Protein 6W9N (pdb70)

InterPro domains:
  IPR000306 FYVE zinc finger [PF01363] (3450-3514)
  IPR000306 FYVE zinc finger [SM00064] (3446-3515)
  IPR000409 BEACH domain [PF02138] (2696-2976)
  IPR000409 BEACH domain [PS50197] (2683-2976)
  IPR000409 BEACH domain [SM01026] (2695-2976)
  IPR000409 BEACH domain [cd06071] (2695-2976)
  IPR001680 WD40 repeat [PF00400] (3121-3155)
  IPR001680 WD40 repeat [PF00400] (3204-3244)
  IPR001680 WD40 repeat [PS50082] (3123-3164)
  IPR001680 WD40 repeat [SM00320] (3072-3106)
  IPR001680 WD40 repeat [SM00320] (3116-3155)
  IPR001680 WD40 repeat [SM00320] (3158-3196)
  IPR001680 WD40 repeat [SM00320] (3201-3245)
  IPR001680 WD40 repeat [SM00320] (3399-3438)
  IPR011011 Zinc finger, FYVE/PHD-type [SSF57903] (3449-3517)
  IPR011989 Armadillo-like helical [G3DSA:1.25.10.10] (461-939)
  IPR011993 PH-like domain superfamily [G3DSA:2.30.29.30] (2535-2654)
  IPR013083 Zinc finger, RING/FYVE/PHD-type [G3DSA:3.30.40.10] (3441-3523)
  IPR013320 Concanavalin A-like lectin/glucanase domain superfamily [SSF49899] (1091-1286)
  IPR015943 WD40/YVTN repeat-like-containing domain superfamily [G3DSA:2.130.10.10] (3040-3326)

Foldseek 3Di:
DPDDDDDPQPVHDPPPACAAPVVRHRADPVWDWFAAPVPGTIHTCVFAVDWQFQVVNVTHGIGDHGVVRVVVVVVVVD

Structure (mmCIF, N/CA/C/O backbone):
data_6W9N
#
_entry.id   6W9N
#
loop_
_entity.id
_entity.type
_entity.pdbx_description
1 polymer 'WD repeat and FYVE domain-containing protein 3'
2 non-polymer 'ZINC ION'
#
loop_
_atom_site.group_PDB
_atom_site.id
_atom_site.type_symbol
_atom_site.label_atom_id
_atom_site.label_alt_id
_atom_site.label_comp_id
_atom_site.label_asym_id
_atom_site.label_entity_id
_atom_site.label_seq_id
_atom_site.pdbx_PDB_ins_code
_atom_site.Cartn_x
_atom_site.Cartn_y
_atom_site.Cartn_z
_atom_site.occupancy
_atom_site.B_iso_or_equiv
_atom_site.auth_seq_id
_atom_site.auth_comp_id
_atom_site.auth_asym_id
_atom_site.auth_atom_id
_atom_site.pdbx_PDB_model_num
ATOM 1 N N . SER A 1 1 ? 1.329 0.000 0.000 1.00 0.00 1 SER A N 1
ATOM 2 C CA . SER A 1 1 ? 2.094 0.002 -1.242 1.00 0.00 1 SER A CA 1
ATOM 3 C C . SER A 1 1 ? 1.756 1.227 -2.086 1.00 0.00 1 SER A C 1
ATOM 4 O O . SER A 1 1 ? 0.839 1.196 -2.905 1.00 0.00 1 SER A O 1
ATOM 12 N N . ASN A 1 2 ? 2.505 2.305 -1.879 1.00 0.00 2 ASN A N 1
ATOM 13 C CA . ASN A 1 2 ? 2.286 3.542 -2.620 1.00 0.00 2 ASN A CA 1
ATOM 14 C C . ASN A 1 2 ? 3.575 4.013 -3.286 1.00 0.00 2 ASN A C 1
ATOM 15 O O . ASN A 1 2 ? 4.576 3.298 -3.299 1.00 0.00 2 ASN A O 1
ATOM 26 N N . ALA A 1 3 ? 3.542 5.221 -3.838 1.00 0.00 3 ALA A N 1
ATOM 27 C CA . ALA A 1 3 ? 4.707 5.789 -4.504 1.00 0.00 3 ALA A CA 1
ATOM 28 C C . ALA A 1 3 ? 4.652 7.313 -4.503 1.00 0.00 3 ALA A C 1
ATOM 29 O O . ALA A 1 3 ? 3.589 7.905 -4.324 1.00 0.00 3 ALA A O 1
ATOM 36 N N . GLY A 1 4 ? 5.806 7.942 -4.703 1.00 0.00 4 GLY A N 1
ATOM 37 C CA . GLY A 1 4 ? 5.867 9.392 -4.720 1.00 0.00 4 GLY A CA 1
ATOM 38 C C . GLY A 1 4 ? 5.595 9.968 -6.095 1.00 0.00 4 GLY A C 1
ATOM 39 O O . GLY A 1 4 ? 4.868 9.374 -6.891 1.00 0.00 4 GLY A O 1
ATOM 43 N N . ARG A 1 5 ? 6.179 11.129 -6.375 1.00 0.00 5 ARG A N 1
ATOM 44 C CA . ARG A 1 5 ? 5.993 11.786 -7.663 1.00 0.00 5 ARG A CA 1
ATOM 45 C C . ARG A 1 5 ? 6.907 13.002 -7.790 1.00 0.00 5 ARG A C 1
ATOM 46 O O . ARG A 1 5 ? 7.135 13.723 -6.819 1.00 0.00 5 ARG A O 1
ATOM 67 N N . SER A 1 6 ? 7.428 13.221 -8.993 1.00 0.00 6 SER A N 1
ATOM 68 C CA . SER A 1 6 ? 8.320 14.346 -9.246 1.00 0.00 6 SER A CA 1
ATOM 69 C C . SER A 1 6 ? 8.704 14.414 -10.721 1.00 0.00 6 SER A C 1
ATOM 70 O O . SER A 1 6 ? 8.205 13.643 -11.540 1.00 0.00 6 SER A O 1
ATOM 78 N N . ALA A 1 7 ? 9.594 15.344 -11.052 1.00 0.00 7 ALA A N 1
ATOM 79 C CA . ALA A 1 7 ? 10.047 15.513 -12.427 1.00 0.00 7 ALA A CA 1
ATOM 80 C C . ALA A 1 7 ? 11.562 15.373 -12.527 1.00 0.00 7 ALA A C 1
ATOM 81 O O . ALA A 1 7 ? 12.229 15.027 -11.552 1.00 0.00 7 ALA A O 1
ATOM 88 N N . ALA A 1 8 ? 12.100 15.644 -13.712 1.00 0.00 8 ALA A N 1
ATOM 89 C CA . ALA A 1 8 ? 13.537 15.550 -13.939 1.00 0.00 8 ALA A CA 1
ATOM 90 C C . ALA A 1 8 ? 14.158 16.933 -14.104 1.00 0.00 8 ALA A C 1
ATOM 91 O O . ALA A 1 8 ? 15.373 17.095 -13.990 1.00 0.00 8 ALA A O 1
ATOM 98 N N . ASP A 1 9 ? 13.318 17.926 -14.372 1.00 0.00 9 ASP A N 1
ATOM 99 C CA . ASP A 1 9 ? 13.785 19.295 -14.553 1.00 0.00 9 ASP A CA 1
ATOM 100 C C . ASP A 1 9 ? 12.892 20.278 -13.801 1.00 0.00 9 ASP A C 1
ATOM 101 O O . ASP A 1 9 ? 12.015 20.911 -14.390 1.00 0.00 9 ASP A O 1
ATOM 110 N N . HIS A 1 10 ? 13.119 20.398 -12.497 1.00 0.00 10 HIS A N 1
ATOM 111 C CA . HIS A 1 10 ? 12.334 21.303 -11.665 1.00 0.00 10 HIS A CA 1
ATOM 112 C C . HIS A 1 10 ? 13.132 21.747 -10.442 1.00 0.00 10 HIS A C 1
ATOM 113 O O . HIS A 1 10 ? 13.182 21.044 -9.433 1.00 0.00 10 HIS A O 1
ATOM 127 N N . TRP A 1 11 ? 13.756 22.915 -10.541 1.00 0.00 11 TRP A N 1
ATOM 128 C CA . TRP A 1 11 ? 14.552 23.451 -9.443 1.00 0.00 11 TRP A CA 1
ATOM 129 C C . TRP 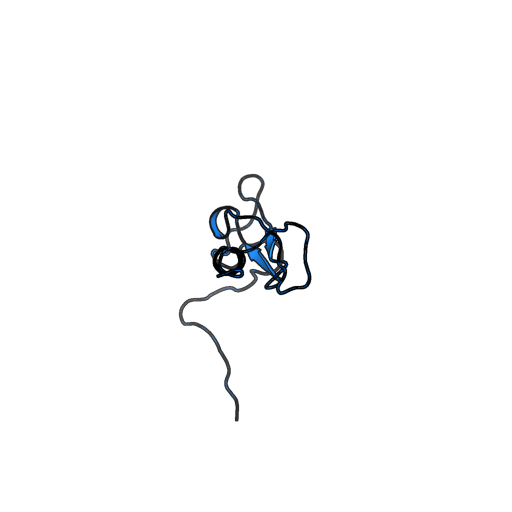A 1 11 ? 13.762 24.490 -8.654 1.00 0.00 11 TRP A C 1
ATOM 130 O O . TRP A 1 11 ? 14.337 25.406 -8.066 1.00 0.00 11 TRP A O 1
ATOM 151 N N . VAL A 1 12 ? 12.442 24.341 -8.646 1.00 0.00 12 VAL A N 1
ATOM 152 C CA . VAL A 1 12 ? 11.573 25.266 -7.927 1.00 0.00 12 VAL A CA 1
ATOM 153 C C . VAL A 1 12 ? 10.120 24.807 -7.978 1.00 0.00 12 VAL A C 1
ATOM 154 O O . VAL A 1 12 ? 9.739 24.009 -8.834 1.00 0.00 12 VAL A O 1
ATOM 167 N N . LYS A 1 13 ? 9.312 25.317 -7.054 1.00 0.00 13 LYS A N 1
ATOM 168 C CA . LYS A 1 13 ? 7.899 24.962 -6.993 1.00 0.00 13 LYS A CA 1
ATOM 169 C C . LYS A 1 13 ? 7.159 25.846 -5.994 1.00 0.00 13 LYS A C 1
ATOM 170 O O . LYS A 1 13 ? 7.269 25.657 -4.783 1.00 0.00 13 LYS A O 1
ATOM 189 N N . ASP A 1 14 ? 6.405 26.811 -6.511 1.00 0.00 14 ASP A N 1
ATOM 190 C CA . ASP A 1 14 ? 5.644 27.722 -5.664 1.00 0.00 14 ASP A CA 1
ATOM 191 C C . ASP A 1 14 ? 4.497 28.357 -6.443 1.00 0.00 14 ASP A C 1
ATOM 192 O O . ASP A 1 14 ? 4.036 29.448 -6.108 1.00 0.00 14 ASP A O 1
ATOM 201 N N . GLU A 1 15 ? 4.041 27.667 -7.483 1.00 0.00 15 GLU A N 1
ATOM 202 C CA . GLU A 1 15 ? 2.948 28.165 -8.310 1.00 0.00 15 GLU A CA 1
ATOM 203 C C . GLU A 1 15 ? 1.606 27.981 -7.608 1.00 0.00 15 GLU A C 1
ATOM 204 O O . GLU A 1 15 ? 0.754 27.219 -8.063 1.00 0.00 15 GLU A O 1
ATOM 216 N N . GLY A 1 16 ? 1.426 28.684 -6.494 1.00 0.00 16 GLY A N 1
ATOM 217 C CA . GLY A 1 16 ? 0.187 28.584 -5.745 1.00 0.00 16 GLY A CA 1
ATOM 218 C C . GLY A 1 16 ? -0.085 29.817 -4.907 1.00 0.00 16 GLY A C 1
ATOM 219 O O . GLY A 1 16 ? -0.010 29.771 -3.680 1.00 0.00 16 GLY A O 1
ATOM 223 N N . GLY A 1 17 ? -0.401 30.925 -5.571 1.00 0.00 17 GLY A N 1
ATOM 224 C CA . GLY A 1 17 ? -0.678 32.161 -4.863 1.00 0.00 17 GLY A CA 1
ATOM 225 C C . GLY A 1 17 ? -0.852 33.340 -5.800 1.00 0.00 17 GLY A C 1
ATOM 226 O O . GLY A 1 17 ? -1.787 34.126 -5.653 1.00 0.00 17 GLY A O 1
ATOM 230 N N . ASP A 1 18 ? 0.053 33.464 -6.765 1.00 0.00 18 ASP A N 1
ATOM 231 C CA . ASP A 1 18 ? -0.004 34.556 -7.730 1.00 0.00 18 ASP A CA 1
ATOM 232 C C . ASP A 1 18 ? 0.785 34.211 -8.989 1.00 0.00 18 ASP A C 1
ATOM 233 O O . ASP A 1 18 ? 1.440 35.071 -9.579 1.00 0.00 18 ASP A O 1
ATOM 242 N N . SER A 1 19 ? 0.719 32.947 -9.395 1.00 0.00 19 SER A N 1
ATOM 243 C CA . SER A 1 19 ? 1.432 32.487 -10.581 1.00 0.00 19 SER A CA 1
ATOM 244 C C . SER A 1 19 ? 0.610 31.450 -11.341 1.00 0.00 19 SER A C 1
ATOM 245 O O . SER A 1 19 ? -0.016 30.575 -10.741 1.00 0.00 19 SER A O 1
ATOM 253 N N . CYS A 1 20 ? 0.615 31.556 -12.665 1.00 0.00 20 CYS A N 1
ATOM 254 C CA . CYS A 1 20 ? -0.130 30.630 -13.509 1.00 0.00 20 CYS A CA 1
ATOM 255 C C . CYS A 1 20 ? 0.201 29.183 -13.154 1.00 0.00 20 CYS A C 1
ATOM 256 O O . CYS A 1 20 ? 1.275 28.893 -12.626 1.00 0.00 20 CYS A O 1
ATOM 263 N N . SER A 1 21 ? -0.728 28.279 -13.449 1.00 0.00 21 SER A N 1
ATOM 264 C CA . SER A 1 21 ? -0.536 26.863 -13.158 1.00 0.00 21 SER A CA 1
ATOM 265 C C . SER A 1 21 ? -0.015 26.122 -14.386 1.00 0.00 21 SER A C 1
ATOM 266 O O . SER A 1 21 ? 0.742 25.160 -14.269 1.00 0.00 21 SER A O 1
ATOM 274 N N . GLY A 1 22 ? -0.429 26.579 -15.564 1.00 0.00 22 GLY A N 1
ATOM 275 C CA . GLY A 1 22 ? 0.005 25.948 -16.797 1.00 0.00 22 GLY A CA 1
ATOM 276 C C . GLY A 1 22 ? 1.147 26.693 -17.459 1.00 0.00 22 GLY A C 1
ATOM 277 O O . GLY A 1 22 ? 1.560 26.354 -18.569 1.00 0.00 22 GLY A O 1
ATOM 281 N N . CYS A 1 23 ? 1.658 27.714 -16.779 1.00 0.00 23 CYS A N 1
ATOM 282 C CA . CYS A 1 23 ? 2.758 28.512 -17.308 1.00 0.00 23 CYS A CA 1
ATOM 283 C C . CYS A 1 23 ? 3.677 28.984 -16.185 1.00 0.00 23 CYS A C 1
ATOM 284 O O . CYS A 1 23 ? 4.877 29.170 -16.387 1.00 0.00 23 CYS A O 1
ATOM 291 N N . SER A 1 24 ? 3.104 29.175 -15.001 1.00 0.00 24 SER A N 1
ATOM 292 C CA . SER A 1 24 ? 3.870 29.629 -13.846 1.00 0.00 24 SER A CA 1
ATOM 293 C C . SER A 1 24 ? 4.290 31.087 -14.011 1.00 0.00 24 SER A C 1
ATOM 294 O O . SER A 1 24 ? 5.097 31.604 -13.238 1.00 0.00 24 SER A O 1
ATOM 302 N N . VAL A 1 25 ? 3.737 31.744 -15.025 1.00 0.00 25 VAL A N 1
ATOM 303 C CA . VAL A 1 25 ? 4.052 33.142 -15.292 1.00 0.00 25 VAL A CA 1
ATOM 304 C C . VAL A 1 25 ? 3.530 34.045 -14.180 1.00 0.00 25 VAL A C 1
ATOM 305 O O . VAL A 1 25 ? 2.323 34.138 -13.956 1.00 0.00 25 VAL A O 1
ATOM 318 N N . ARG A 1 26 ? 4.448 34.711 -13.487 1.00 0.00 26 ARG A N 1
ATOM 319 C CA . ARG A 1 26 ? 4.081 35.607 -12.397 1.00 0.00 26 ARG A CA 1
ATOM 320 C C . ARG A 1 26 ? 3.103 36.675 -12.877 1.00 0.00 26 ARG A C 1
ATOM 321 O O . ARG A 1 26 ? 3.464 37.558 -13.655 1.00 0.00 26 ARG A O 1
ATOM 342 N N . PHE A 1 27 ? 1.863 36.587 -12.408 1.00 0.00 27 PHE A N 1
ATOM 343 C CA . PHE A 1 27 ? 0.832 37.545 -12.790 1.00 0.00 27 PHE A CA 1
ATOM 344 C C . PHE A 1 27 ? 1.284 38.974 -12.505 1.00 0.00 27 PHE A C 1
ATOM 345 O O . PHE A 1 27 ? 2.070 39.217 -11.590 1.00 0.00 27 PHE A O 1
ATOM 362 N N . SER A 1 28 ? 0.781 39.916 -13.297 1.00 0.00 28 SER A N 1
ATOM 363 C CA . SER A 1 28 ? 1.136 41.321 -13.133 1.00 0.00 28 SER A CA 1
ATOM 364 C C . SER A 1 28 ? 0.102 42.224 -13.799 1.00 0.00 28 SER A C 1
ATOM 365 O O . SER A 1 28 ? -0.952 41.761 -14.239 1.00 0.00 28 SER A O 1
ATOM 373 N N . LEU A 1 29 ? 0.410 43.514 -13.869 1.00 0.00 29 LEU A N 1
ATOM 374 C CA . LEU A 1 29 ? -0.492 44.484 -14.481 1.00 0.00 29 LEU A CA 1
ATOM 375 C C . LEU A 1 29 ? -0.745 44.143 -15.946 1.00 0.00 29 LEU A C 1
ATOM 376 O O . LEU A 1 29 ? -1.757 44.543 -16.523 1.00 0.00 29 LEU A O 1
ATOM 392 N N . THR A 1 30 ? 0.181 43.400 -16.544 1.00 0.00 30 THR A N 1
ATOM 393 C CA . THR A 1 30 ? 0.059 43.005 -17.941 1.00 0.00 30 THR A CA 1
ATOM 394 C C . THR A 1 30 ? -0.497 41.591 -18.066 1.00 0.00 30 THR A C 1
ATOM 395 O O . THR A 1 30 ? -1.052 41.222 -19.100 1.00 0.00 30 THR A O 1
ATOM 406 N N . GLU A 1 31 ? -0.345 40.804 -17.005 1.00 0.00 31 GLU A N 1
ATOM 407 C CA . GLU A 1 31 ? -0.833 39.430 -16.997 1.00 0.00 31 GLU A CA 1
ATOM 408 C C . GLU A 1 31 ? -1.997 39.272 -16.022 1.00 0.00 31 GLU A C 1
ATOM 409 O O . GLU A 1 31 ? -1.814 39.334 -14.806 1.00 0.00 31 GLU A O 1
ATOM 421 N N . ARG A 1 32 ? -3.192 39.067 -16.565 1.00 0.00 32 ARG A N 1
ATOM 422 C CA . ARG A 1 32 ? -4.386 38.901 -15.745 1.00 0.00 32 ARG A CA 1
ATOM 423 C C . ARG A 1 32 ? -4.397 37.532 -15.072 1.00 0.00 32 ARG A C 1
ATOM 424 O O . ARG A 1 32 ? -3.898 36.553 -15.626 1.00 0.00 32 ARG A O 1
ATOM 445 N N . ARG A 1 33 ? -4.969 37.471 -13.873 1.00 0.00 33 ARG A N 1
ATOM 446 C CA . ARG A 1 33 ? -5.043 36.223 -13.124 1.00 0.00 33 ARG A CA 1
ATOM 447 C C . ARG A 1 33 ? -6.495 35.822 -12.878 1.00 0.00 33 ARG A C 1
ATOM 448 O O . ARG A 1 33 ? -7.390 36.669 -12.863 1.00 0.00 33 ARG A O 1
ATOM 469 N N . HIS A 1 34 ? -6.722 34.527 -12.687 1.00 0.00 34 HIS A N 1
ATOM 470 C CA . HIS A 1 34 ? -8.065 34.014 -12.441 1.00 0.00 34 HIS A CA 1
ATOM 471 C C . HIS A 1 34 ? -8.010 32.601 -11.866 1.00 0.00 34 HIS A C 1
ATOM 472 O O . HIS A 1 34 ? -7.400 31.705 -12.450 1.00 0.00 34 HIS A O 1
ATOM 486 N N . HIS A 1 35 ? -8.652 32.410 -10.717 1.00 0.00 35 HIS A N 1
ATOM 487 C CA . HIS A 1 35 ? -8.676 31.107 -10.063 1.00 0.00 35 HIS A CA 1
ATOM 488 C C . HIS A 1 35 ? -9.862 30.278 -10.546 1.00 0.00 35 HIS A C 1
ATOM 489 O O . HIS A 1 35 ? -11.016 30.604 -10.265 1.00 0.00 35 HIS A O 1
ATOM 503 N N . CYS A 1 36 ? -9.571 29.206 -11.276 1.00 0.00 36 CYS A N 1
ATOM 504 C CA . CYS A 1 36 ? -10.612 28.331 -11.800 1.00 0.00 36 CYS A CA 1
ATOM 505 C C . CYS A 1 36 ? -11.491 27.796 -10.673 1.00 0.00 36 CYS A C 1
ATOM 506 O O . CYS A 1 36 ? -11.006 27.141 -9.751 1.00 0.00 36 CYS A O 1
ATOM 513 N N . ARG A 1 37 ? -12.787 28.081 -10.755 1.00 0.00 37 ARG A N 1
ATOM 514 C CA . ARG A 1 37 ? -13.733 27.629 -9.742 1.00 0.00 37 ARG A CA 1
ATOM 515 C C . ARG A 1 37 ? -14.089 26.160 -9.947 1.00 0.00 37 ARG A C 1
ATOM 516 O O . ARG A 1 37 ? -14.905 25.601 -9.215 1.00 0.00 37 ARG A O 1
ATOM 537 N N . ASN A 1 38 ? -13.471 25.541 -10.947 1.00 0.00 38 ASN A N 1
ATOM 538 C CA . ASN A 1 38 ? -13.723 24.136 -11.249 1.00 0.00 38 ASN A CA 1
ATOM 539 C C . ASN A 1 38 ? -12.631 23.249 -10.661 1.00 0.00 38 ASN A C 1
ATOM 540 O O . ASN A 1 38 ? -12.914 22.206 -10.070 1.00 0.00 38 ASN A O 1
ATOM 551 N N . CYS A 1 39 ? -11.381 23.670 -10.826 1.00 0.00 39 CYS A N 1
ATOM 552 C CA . CYS A 1 39 ? -10.245 22.915 -10.311 1.00 0.00 39 CYS A CA 1
ATOM 553 C C . CYS A 1 39 ? -9.641 23.604 -9.091 1.00 0.00 39 CYS A C 1
ATOM 554 O O . CYS A 1 39 ? -9.202 22.948 -8.148 1.00 0.00 39 CYS A O 1
ATOM 561 N N . GLY A 1 40 ? -9.623 24.933 -9.118 1.00 0.00 40 GLY A N 1
ATOM 562 C CA . GLY A 1 40 ? -9.071 25.690 -8.010 1.00 0.00 40 GLY A CA 1
ATOM 563 C C . GLY A 1 40 ? -7.641 26.126 -8.260 1.00 0.00 40 GLY A C 1
ATOM 564 O O . GLY A 1 40 ? -6.874 26.327 -7.319 1.00 0.00 40 GLY A O 1
ATOM 568 N N . GLN A 1 41 ? -7.282 26.270 -9.532 1.00 0.00 41 GLN A N 1
ATOM 569 C CA . GLN A 1 41 ? -5.933 26.681 -9.902 1.00 0.00 41 GLN A CA 1
ATOM 570 C C . GLN A 1 41 ? -5.949 28.043 -10.589 1.00 0.00 41 GLN A C 1
ATOM 571 O O . GLN A 1 41 ? -6.942 28.426 -11.209 1.00 0.00 41 GLN A O 1
ATOM 585 N N . LEU A 1 42 ? -4.843 28.771 -10.474 1.00 0.00 42 LEU A N 1
ATOM 586 C CA . LEU A 1 42 ? -4.730 30.091 -11.084 1.00 0.00 42 LEU A CA 1
ATOM 587 C C . LEU A 1 42 ? -4.064 30.003 -12.453 1.00 0.00 42 LEU A C 1
ATOM 588 O O . LEU A 1 42 ? -2.962 29.468 -12.586 1.00 0.00 42 LEU A O 1
ATOM 604 N N . PHE A 1 43 ? -4.737 30.532 -13.468 1.00 0.00 43 PHE A N 1
ATOM 605 C CA . PHE A 1 43 ? -4.210 30.515 -14.828 1.00 0.00 43 PHE A CA 1
ATOM 606 C C . PHE A 1 43 ? -4.149 31.926 -15.406 1.00 0.00 43 PHE A C 1
ATOM 607 O O . PHE A 1 43 ? -4.778 32.849 -14.888 1.00 0.00 43 PHE A O 1
ATOM 624 N N . CYS A 1 44 ? -3.386 32.085 -16.482 1.00 0.00 44 CYS A N 1
ATOM 625 C CA . CYS A 1 44 ? -3.240 33.382 -17.131 1.00 0.00 44 CYS A CA 1
ATOM 626 C C . CYS A 1 44 ? -4.302 33.573 -18.211 1.00 0.00 44 CYS A C 1
ATOM 627 O O . CYS A 1 44 ? -4.878 32.604 -18.706 1.00 0.00 44 CYS A O 1
ATOM 634 N N . GLN A 1 45 ? -4.555 34.827 -18.569 1.00 0.00 45 GLN A N 1
ATOM 635 C CA . GLN A 1 45 ? -5.548 35.145 -19.589 1.00 0.00 45 GLN A CA 1
ATOM 636 C C . GLN A 1 45 ? -5.243 34.413 -20.892 1.00 0.00 45 GLN A C 1
ATOM 637 O O . GLN A 1 45 ? -6.125 34.217 -21.728 1.00 0.00 45 GLN A O 1
ATOM 651 N N . LYS A 1 46 ? -3.987 34.011 -21.059 1.00 0.00 46 LYS A N 1
ATOM 652 C CA . LYS A 1 46 ? -3.564 33.300 -22.259 1.00 0.00 46 LYS A CA 1
ATOM 653 C C . LYS A 1 46 ? -3.730 31.794 -22.086 1.00 0.00 46 LYS A C 1
ATOM 654 O O . LYS A 1 46 ? -3.728 31.042 -23.062 1.00 0.00 46 LYS A O 1
ATOM 673 N N . CYS A 1 47 ? -3.875 31.358 -20.839 1.00 0.00 47 CYS A N 1
ATOM 674 C CA . CYS A 1 47 ? -4.043 29.942 -20.538 1.00 0.00 47 CYS A CA 1
ATOM 675 C C . CYS A 1 47 ? -5.490 29.508 -20.755 1.00 0.00 47 CYS A C 1
ATOM 676 O O . CYS A 1 47 ? -5.757 28.527 -21.450 1.00 0.00 47 CYS A O 1
ATOM 683 N N . SER A 1 48 ? -6.420 30.245 -20.156 1.00 0.00 48 SER A N 1
ATOM 684 C CA . SER A 1 48 ? -7.839 29.935 -20.281 1.00 0.00 48 SER A CA 1
ATOM 685 C C . SER A 1 48 ? -8.491 30.796 -21.358 1.00 0.00 48 SER A C 1
ATOM 686 O O . SER A 1 48 ? -9.339 30.325 -22.116 1.00 0.00 48 SER A O 1
ATOM 694 N N . ARG A 1 49 ? -8.088 32.061 -21.419 1.00 0.00 49 ARG A N 1
ATOM 695 C CA . ARG A 1 49 ? -8.632 32.990 -22.402 1.00 0.00 49 ARG A CA 1
ATOM 696 C C . ARG A 1 49 ? -10.117 32.726 -22.635 1.00 0.00 49 ARG A C 1
ATOM 697 O O . ARG A 1 49 ? -10.640 32.977 -23.721 1.00 0.00 49 ARG A O 1
ATOM 718 N N . PHE A 1 50 ? -10.790 32.217 -21.609 1.00 0.00 50 PHE A N 1
ATOM 719 C CA . PHE A 1 50 ? -12.214 31.917 -21.702 1.00 0.00 50 PHE A CA 1
ATOM 720 C C . PHE A 1 50 ? -12.935 32.296 -20.411 1.00 0.00 50 PHE A C 1
ATOM 721 O O . PHE A 1 50 ? -12.303 32.642 -19.414 1.00 0.00 50 PHE A O 1
ATOM 738 N N . GLN A 1 51 ? -14.262 32.228 -20.440 1.00 0.00 51 GLN A N 1
ATOM 739 C CA . GLN A 1 51 ? -15.069 32.565 -19.273 1.00 0.00 51 GLN A CA 1
ATOM 740 C C . GLN A 1 51 ? -16.472 31.978 -19.394 1.00 0.00 51 GLN A C 1
ATOM 741 O O . GLN A 1 51 ? -17.143 32.152 -20.411 1.00 0.00 51 GLN A O 1
ATOM 755 N N . SER A 1 52 ? -16.909 31.282 -18.349 1.00 0.00 52 SER A N 1
ATOM 756 C CA . SER A 1 52 ? -18.230 30.665 -18.339 1.00 0.00 52 SER A CA 1
ATOM 757 C C . SER A 1 52 ? -18.533 30.050 -16.977 1.00 0.00 52 SER A C 1
ATOM 758 O O . SER A 1 52 ? -17.657 29.960 -16.117 1.00 0.00 52 SER A O 1
ATOM 766 N N . GLU A 1 53 ? -19.779 29.627 -16.789 1.00 0.00 53 GLU A N 1
ATOM 767 C CA . GLU A 1 53 ? -20.198 29.020 -15.531 1.00 0.00 53 GLU A CA 1
ATOM 768 C C . GLU A 1 53 ? -19.768 27.557 -15.462 1.00 0.00 53 GLU A C 1
ATOM 769 O O . GLU A 1 53 ? -19.240 27.009 -16.430 1.00 0.00 53 GLU A O 1
ATOM 781 N N . ILE A 1 54 ? -19.997 26.933 -14.312 1.00 0.00 54 ILE A N 1
ATOM 782 C CA . ILE A 1 54 ? -19.635 25.534 -14.117 1.00 0.00 54 ILE A CA 1
ATOM 783 C C . ILE A 1 54 ? -20.785 24.750 -13.496 1.00 0.00 54 ILE A C 1
ATOM 784 O O . ILE A 1 54 ? -20.805 24.506 -12.290 1.00 0.00 54 ILE A O 1
ATOM 800 N N . LYS A 1 55 ? -21.742 24.355 -14.329 1.00 0.00 55 LYS A N 1
ATOM 801 C CA . LYS A 1 55 ? -22.896 23.594 -13.864 1.00 0.00 55 LYS A CA 1
ATOM 802 C C . LYS A 1 55 ? -22.455 22.338 -13.120 1.00 0.00 55 LYS A C 1
ATOM 803 O O . LYS A 1 55 ? -23.109 21.907 -12.169 1.00 0.00 55 LYS A O 1
ATOM 822 N N . ARG A 1 56 ? -21.343 21.756 -13.556 1.00 0.00 56 ARG A N 1
ATOM 823 C CA . ARG A 1 56 ? -20.816 20.549 -12.931 1.00 0.00 56 ARG A CA 1
ATOM 824 C C . ARG A 1 56 ? -20.424 20.816 -11.480 1.00 0.00 56 ARG A C 1
ATOM 825 O O . ARG A 1 56 ? -20.311 19.890 -10.676 1.00 0.00 56 ARG A O 1
ATOM 846 N N . LEU A 1 57 ? -20.219 22.087 -11.152 1.00 0.00 57 LEU A N 1
ATOM 847 C CA . LEU A 1 57 ? -19.840 22.476 -9.798 1.00 0.00 57 LEU A CA 1
ATOM 848 C C . LEU A 1 57 ? -20.979 23.218 -9.106 1.00 0.00 57 LEU A C 1
ATOM 849 O O . LEU A 1 57 ? -20.771 23.897 -8.100 1.00 0.00 57 LEU A O 1
ATOM 865 N N . LYS A 1 58 ? -22.184 23.081 -9.649 1.00 0.00 58 LYS A N 1
ATOM 866 C CA . LYS A 1 58 ? -23.358 23.735 -9.083 1.00 0.00 58 LYS A CA 1
ATOM 867 C C . LYS A 1 58 ? -23.272 25.248 -9.251 1.00 0.00 58 LYS A C 1
ATOM 868 O O . LYS A 1 58 ? -23.874 26.002 -8.486 1.00 0.00 58 LYS A O 1
ATOM 887 N N . ILE A 1 59 ? -22.521 25.686 -10.256 1.00 0.00 59 ILE A N 1
ATOM 888 C CA . ILE A 1 59 ? -22.360 27.109 -10.525 1.00 0.00 59 ILE A CA 1
ATOM 889 C C . ILE A 1 59 ? -23.127 27.523 -11.776 1.00 0.00 59 ILE A C 1
ATOM 890 O O . ILE A 1 59 ? -22.777 27.130 -12.889 1.00 0.00 59 ILE A O 1
ATOM 906 N N . SER A 1 60 ? -24.173 28.320 -11.586 1.00 0.00 60 SER A N 1
ATOM 907 C CA . SER A 1 60 ? -24.991 28.787 -12.699 1.00 0.00 60 SER A CA 1
ATOM 908 C C . SER A 1 60 ? -24.470 30.116 -13.237 1.00 0.00 60 SER A C 1
ATOM 909 O O . SER A 1 60 ? -24.778 30.506 -14.364 1.00 0.00 60 SER A O 1
ATOM 917 N N . SER A 1 61 ? -23.678 30.807 -12.423 1.00 0.00 61 SER A N 1
ATOM 918 C CA . SER A 1 61 ? -23.116 32.094 -12.815 1.00 0.00 61 SER A CA 1
ATOM 919 C C . SER A 1 61 ? -21.793 31.908 -13.551 1.00 0.00 61 SER A C 1
ATOM 920 O O . SER A 1 61 ? -21.020 30.992 -13.270 1.00 0.00 61 SER A O 1
ATOM 928 N N . PRO A 1 62 ? -21.525 32.798 -14.518 1.00 0.00 62 PRO A N 1
ATOM 929 C CA . PRO A 1 62 ? -20.296 32.754 -15.316 1.00 0.00 62 PRO A CA 1
ATOM 930 C C . PRO A 1 62 ? -19.062 33.123 -14.500 1.00 0.00 62 PRO A C 1
ATOM 931 O O . PRO A 1 62 ? -18.997 34.199 -13.905 1.00 0.00 62 PRO A O 1
ATOM 942 N N . VAL A 1 63 ? -18.084 32.223 -14.475 1.00 0.00 63 VAL A N 1
ATOM 943 C CA . VAL A 1 63 ? -16.850 32.455 -13.733 1.00 0.00 63 VAL A CA 1
ATOM 944 C C . VAL A 1 63 ? -15.630 32.076 -14.564 1.00 0.00 63 VAL A C 1
ATOM 945 O O . VAL A 1 63 ? -15.756 31.638 -15.707 1.00 0.00 63 VAL A O 1
ATOM 958 N N . ARG A 1 64 ? -14.448 32.247 -13.981 1.00 0.00 64 ARG A N 1
ATOM 959 C CA . ARG A 1 64 ? -13.203 31.924 -14.668 1.00 0.00 64 ARG A CA 1
ATOM 960 C C . ARG A 1 64 ? -12.987 30.415 -14.720 1.00 0.00 64 ARG A C 1
ATOM 961 O O . ARG A 1 64 ? -13.048 29.732 -13.697 1.00 0.00 64 ARG A O 1
ATOM 982 N N . VAL A 1 65 ? -12.735 29.900 -15.919 1.00 0.00 65 VAL A N 1
ATOM 983 C CA . VAL A 1 65 ? -12.509 28.471 -16.106 1.00 0.00 65 VAL A CA 1
ATOM 984 C C . VAL A 1 65 ? -11.423 28.218 -17.145 1.00 0.00 65 VAL A C 1
ATOM 985 O O . VAL A 1 65 ? -11.399 28.850 -18.202 1.00 0.00 65 VAL A O 1
ATOM 998 N N . CYS A 1 66 ? -10.525 27.287 -16.840 1.00 0.00 66 CYS A N 1
ATOM 999 C CA . CYS A 1 66 ? -9.435 26.948 -17.747 1.00 0.00 66 CYS A CA 1
ATOM 1000 C C . CYS A 1 66 ? -9.973 26.334 -19.037 1.00 0.00 66 CYS A C 1
ATOM 1001 O O . CYS A 1 66 ? -11.073 25.783 -19.062 1.00 0.00 66 CYS A O 1
ATOM 1008 N N . GLN A 1 67 ? -9.187 26.433 -20.105 1.00 0.00 67 GLN A N 1
ATOM 1009 C CA . GLN A 1 67 ? -9.584 25.887 -21.397 1.00 0.00 67 GLN A CA 1
ATOM 1010 C C . GLN A 1 67 ? -10.029 24.434 -21.262 1.00 0.00 67 GLN A C 1
ATOM 1011 O O . GLN A 1 67 ? -11.030 24.025 -21.847 1.00 0.00 67 GLN A O 1
ATOM 1025 N N . ASN A 1 68 ? -9.277 23.660 -20.486 1.00 0.00 68 ASN A N 1
ATOM 1026 C CA . ASN A 1 68 ? -9.593 22.253 -20.275 1.00 0.00 68 ASN A CA 1
ATOM 1027 C C . ASN A 1 68 ? -11.012 22.088 -19.740 1.00 0.00 68 ASN A C 1
ATOM 1028 O O . ASN A 1 68 ? -11.685 21.097 -20.026 1.00 0.00 68 ASN A O 1
ATOM 1039 N N . CYS A 1 69 ? -11.463 23.067 -18.962 1.00 0.00 69 CYS A N 1
ATOM 1040 C CA . CYS A 1 69 ? -12.802 23.033 -18.387 1.00 0.00 69 CYS A CA 1
ATOM 1041 C C . CYS A 1 69 ? -13.823 23.634 -19.349 1.00 0.00 69 CYS A C 1
ATOM 1042 O O . CYS A 1 69 ? -14.859 23.030 -19.629 1.00 0.00 69 CYS A O 1
ATOM 1049 N N . TYR A 1 70 ? -13.522 24.826 -19.852 1.00 0.00 70 TYR A N 1
ATOM 1050 C CA . TYR A 1 70 ? -14.414 25.510 -20.781 1.00 0.00 70 TYR A CA 1
ATOM 1051 C C . TYR A 1 70 ? -14.832 24.583 -21.918 1.00 0.00 70 TYR A C 1
ATOM 1052 O O . TYR A 1 70 ? -16.018 24.453 -22.225 1.00 0.00 70 TYR A O 1
ATOM 1070 N N . TYR A 1 71 ? -13.850 23.940 -22.540 1.00 0.00 71 TYR A N 1
ATOM 1071 C CA . TYR A 1 71 ? -14.114 23.025 -23.644 1.00 0.00 71 TYR A CA 1
ATOM 1072 C C . TYR A 1 71 ? -15.169 21.993 -23.257 1.00 0.00 71 TYR A C 1
ATOM 1073 O O . TYR A 1 71 ? -15.987 21.587 -24.080 1.00 0.00 71 TYR A O 1
ATOM 1091 N N . ASN A 1 72 ? -15.142 21.575 -21.995 1.00 0.00 72 ASN A N 1
ATOM 1092 C CA . ASN A 1 72 ? -16.096 20.590 -21.497 1.00 0.00 72 ASN A CA 1
ATOM 1093 C C . ASN A 1 72 ? -17.395 21.262 -21.062 1.00 0.00 72 ASN A C 1
ATOM 1094 O O . ASN A 1 72 ? -18.451 20.629 -21.021 1.00 0.00 72 ASN A O 1
ATOM 1105 N N . LEU A 1 73 ? -17.310 22.548 -20.740 1.00 0.00 73 LEU A N 1
ATOM 1106 C CA . LEU A 1 73 ? -18.479 23.308 -20.309 1.00 0.00 73 LEU A CA 1
ATOM 1107 C C . LEU A 1 73 ? -19.387 23.626 -21.492 1.00 0.00 73 LEU A C 1
ATOM 1108 O O . LEU A 1 73 ? -20.602 23.747 -21.338 1.00 0.00 73 LEU A O 1
ATOM 1124 N N . GLN A 1 74 ? -18.789 23.759 -22.672 1.00 0.00 74 GLN A N 1
ATOM 1125 C CA . GLN A 1 74 ? -19.546 24.062 -23.881 1.00 0.00 74 GLN A CA 1
ATOM 1126 C C . GLN A 1 74 ? -20.114 22.790 -24.501 1.00 0.00 74 GLN A C 1
ATOM 1127 O O . GLN A 1 74 ? -21.178 22.810 -25.121 1.00 0.00 74 GLN A O 1
ATOM 1141 N N . HIS A 1 75 ? -19.397 21.683 -24.330 1.00 0.00 75 HIS A N 1
ATOM 1142 C CA . HIS A 1 75 ? -19.831 20.401 -24.873 1.00 0.00 75 HIS A CA 1
ATOM 1143 C C . HIS A 1 75 ? -20.553 19.577 -23.811 1.00 0.00 75 HIS A C 1
ATOM 1144 O O . HIS A 1 75 ? -20.776 18.380 -23.987 1.00 0.00 75 HIS A O 1
ATOM 1158 N N . GLU A 1 76 ? -20.914 20.227 -22.709 1.00 0.00 76 GLU A N 1
ATOM 1159 C CA . GLU A 1 76 ? -21.609 19.553 -21.619 1.00 0.00 76 GLU A CA 1
ATOM 1160 C C . GLU A 1 76 ? -23.029 19.176 -22.030 1.00 0.00 76 GLU A C 1
ATOM 1161 O O . GLU A 1 76 ? -23.587 18.192 -21.544 1.00 0.00 76 GLU A O 1
ATOM 1173 N N . ARG A 1 77 ? -23.608 19.965 -22.929 1.00 0.00 77 ARG A N 1
ATOM 1174 C CA . ARG A 1 77 ? -24.964 19.715 -23.405 1.00 0.00 77 ARG A CA 1
ATOM 1175 C C . ARG A 1 77 ? -24.978 18.596 -24.443 1.00 0.00 77 ARG A C 1
ATOM 1176 O O . ARG A 1 77 ? -25.957 17.862 -24.566 1.00 0.00 77 ARG A O 1
ATOM 1197 N N . GLY A 1 78 ? -23.884 18.474 -25.188 1.00 0.00 78 GLY A N 1
ATOM 1198 C CA . GLY A 1 78 ? -23.791 17.444 -26.206 1.00 0.00 78 GLY A CA 1
ATOM 1199 C C . GLY A 1 78 ? -22.393 16.871 -26.326 1.00 0.00 78 GLY A C 1
ATOM 1200 O O . GLY A 1 78 ? -21.936 16.634 -27.443 1.00 0.00 78 GLY A O 1
ATOM 1206 N N . SER A 1 1 ? 27.788 12.592 0.736 1.00 0.00 1 SER A N 2
ATOM 1207 C CA . SER A 1 1 ? 26.927 12.187 -0.368 1.00 0.00 1 SER A CA 2
ATOM 1208 C C . SER A 1 1 ? 25.457 12.253 0.036 1.00 0.00 1 SER A C 2
ATOM 1209 O O . SER A 1 1 ? 25.119 12.117 1.211 1.00 0.00 1 SER A O 2
ATOM 1217 N N . ASN A 1 2 ? 24.588 12.463 -0.947 1.00 0.00 2 ASN A N 2
ATOM 1218 C CA . ASN A 1 2 ? 23.154 12.549 -0.695 1.00 0.00 2 ASN A CA 2
ATOM 1219 C C . ASN A 1 2 ? 22.360 12.023 -1.887 1.00 0.00 2 ASN A C 2
ATOM 1220 O O . ASN A 1 2 ? 22.933 11.545 -2.866 1.00 0.00 2 ASN A O 2
ATOM 1231 N N . ALA A 1 3 ? 21.037 12.115 -1.797 1.00 0.00 3 ALA A N 2
ATOM 1232 C CA . ALA A 1 3 ? 20.165 11.651 -2.868 1.00 0.00 3 ALA A CA 2
ATOM 1233 C C . ALA A 1 3 ? 18.896 12.494 -2.947 1.00 0.00 3 ALA A C 2
ATOM 1234 O O . ALA A 1 3 ? 18.525 13.166 -1.985 1.00 0.00 3 ALA A O 2
ATOM 1241 N N . GLY A 1 4 ? 18.235 12.455 -4.100 1.00 0.00 4 GLY A N 2
ATOM 1242 C CA . GLY A 1 4 ? 17.016 13.220 -4.283 1.00 0.00 4 GLY A CA 2
ATOM 1243 C C . GLY A 1 4 ? 17.285 14.699 -4.479 1.00 0.00 4 GLY A C 2
ATOM 1244 O O . GLY A 1 4 ? 17.865 15.103 -5.487 1.00 0.00 4 GLY A O 2
ATOM 1248 N N . ARG A 1 5 ? 16.860 15.509 -3.515 1.00 0.00 5 ARG A N 2
ATOM 1249 C CA . ARG A 1 5 ? 17.055 16.952 -3.588 1.00 0.00 5 ARG A CA 2
ATOM 1250 C C . ARG A 1 5 ? 16.459 17.644 -2.365 1.00 0.00 5 ARG A C 2
ATOM 1251 O O . ARG A 1 5 ? 17.186 18.117 -1.491 1.00 0.00 5 ARG A O 2
ATOM 1272 N N . SER A 1 6 ? 15.132 17.699 -2.311 1.00 0.00 6 SER A N 2
ATOM 1273 C CA . SER A 1 6 ? 14.439 18.336 -1.198 1.00 0.00 6 SER A CA 2
ATOM 1274 C C . SER A 1 6 ? 12.926 18.248 -1.378 1.00 0.00 6 SER A C 2
ATOM 1275 O O . SER A 1 6 ? 12.196 17.925 -0.442 1.00 0.00 6 SER A O 2
ATOM 1283 N N . ALA A 1 7 ? 12.464 18.539 -2.590 1.00 0.00 7 ALA A N 2
ATOM 1284 C CA . ALA A 1 7 ? 11.039 18.492 -2.895 1.00 0.00 7 ALA A CA 2
ATOM 1285 C C . ALA A 1 7 ? 10.803 18.363 -4.396 1.00 0.00 7 ALA A C 2
ATOM 1286 O O . ALA A 1 7 ? 11.747 18.209 -5.171 1.00 0.00 7 ALA A O 2
ATOM 1293 N N . ALA A 1 8 ? 9.539 18.426 -4.799 1.00 0.00 8 ALA A N 2
ATOM 1294 C CA . ALA A 1 8 ? 9.180 18.318 -6.208 1.00 0.00 8 ALA A CA 2
ATOM 1295 C C . ALA A 1 8 ? 9.724 19.498 -7.006 1.00 0.00 8 ALA A C 2
ATOM 1296 O O . ALA A 1 8 ? 9.802 19.446 -8.233 1.00 0.00 8 ALA A O 2
ATOM 1303 N N . ASP A 1 9 ? 10.099 20.559 -6.301 1.00 0.00 9 ASP A N 2
ATOM 1304 C CA . ASP A 1 9 ? 10.637 21.753 -6.944 1.00 0.00 9 ASP A CA 2
ATOM 1305 C C . ASP A 1 9 ? 11.086 22.775 -5.904 1.00 0.00 9 ASP A C 2
ATOM 1306 O O . ASP A 1 9 ? 12.250 23.176 -5.875 1.00 0.00 9 ASP A O 2
ATOM 1315 N N . HIS A 1 10 ? 10.155 23.192 -5.052 1.00 0.00 10 HIS A N 2
ATOM 1316 C CA . HIS A 1 10 ? 10.455 24.168 -4.010 1.00 0.00 10 HIS A CA 2
ATOM 1317 C C . HIS A 1 10 ? 10.930 25.484 -4.619 1.00 0.00 10 HIS A C 2
ATOM 1318 O O . HIS A 1 10 ? 11.653 26.249 -3.980 1.00 0.00 10 HIS A O 2
ATOM 1332 N N . TRP A 1 11 ? 10.520 25.740 -5.856 1.00 0.00 11 TRP A N 2
ATOM 1333 C CA . TRP A 1 11 ? 10.905 26.963 -6.551 1.00 0.00 11 TRP A CA 2
ATOM 1334 C C . TRP A 1 11 ? 9.787 27.997 -6.492 1.00 0.00 11 TRP A C 2
ATOM 1335 O O . TRP A 1 11 ? 9.684 28.866 -7.358 1.00 0.00 11 TRP A O 2
ATOM 1356 N N . VAL A 1 12 ? 8.949 27.899 -5.464 1.00 0.00 12 VAL A N 2
ATOM 1357 C CA . VAL A 1 12 ? 7.839 28.828 -5.291 1.00 0.00 12 VAL A CA 2
ATOM 1358 C C . VAL A 1 12 ? 7.599 29.129 -3.816 1.00 0.00 12 VAL A C 2
ATOM 1359 O O . VAL A 1 12 ? 7.632 28.232 -2.974 1.00 0.00 12 VAL A O 2
ATOM 1372 N N . LYS A 1 13 ? 7.356 30.399 -3.509 1.00 0.00 13 LYS A N 2
ATOM 1373 C CA . LYS A 1 13 ? 7.108 30.821 -2.136 1.00 0.00 13 LYS A CA 2
ATOM 1374 C C . LYS A 1 13 ? 6.307 32.118 -2.101 1.00 0.00 13 LYS A C 2
ATOM 1375 O O . LYS A 1 13 ? 6.790 33.169 -2.524 1.00 0.00 13 LYS A O 2
ATOM 1394 N N . ASP A 1 14 ? 5.082 32.038 -1.594 1.00 0.00 14 ASP A N 2
ATOM 1395 C CA . ASP A 1 14 ? 4.214 33.206 -1.502 1.00 0.00 14 ASP A CA 2
ATOM 1396 C C . ASP A 1 14 ? 2.872 32.839 -0.876 1.00 0.00 14 ASP A C 2
ATOM 1397 O O . ASP A 1 14 ? 1.837 33.403 -1.229 1.00 0.00 14 ASP A O 2
ATOM 1406 N N . GLU A 1 15 ? 2.900 31.891 0.055 1.00 0.00 15 GLU A N 2
ATOM 1407 C CA . GLU A 1 15 ? 1.685 31.447 0.729 1.00 0.00 15 GLU A CA 2
ATOM 1408 C C . GLU A 1 15 ? 0.718 30.803 -0.261 1.00 0.00 15 GLU A C 2
ATOM 1409 O O . GLU A 1 15 ? 0.665 29.580 -0.386 1.00 0.00 15 GLU A O 2
ATOM 1421 N N . GLY A 1 16 ? -0.045 31.636 -0.961 1.00 0.00 16 GLY A N 2
ATOM 1422 C CA . GLY A 1 16 ? -1.000 31.130 -1.930 1.00 0.00 16 GLY A CA 2
ATOM 1423 C C . GLY A 1 16 ? -0.338 30.678 -3.216 1.00 0.00 16 GLY A C 2
ATOM 1424 O O . GLY A 1 16 ? 0.241 29.594 -3.276 1.00 0.00 16 GLY A O 2
ATOM 1428 N N . GLY A 1 17 ? -0.424 31.510 -4.249 1.00 0.00 17 GLY A N 2
ATOM 1429 C CA . GLY A 1 17 ? 0.175 31.171 -5.527 1.00 0.00 17 GLY A CA 2
ATOM 1430 C C . GLY A 1 17 ? -0.284 32.088 -6.643 1.00 0.00 17 GLY A C 2
ATOM 1431 O O . GLY A 1 17 ? -1.180 31.740 -7.412 1.00 0.00 17 GLY A O 2
ATOM 1435 N N . ASP A 1 18 ? 0.331 33.262 -6.733 1.00 0.00 18 ASP A N 2
ATOM 1436 C CA . ASP A 1 18 ? -0.020 34.232 -7.764 1.00 0.00 18 ASP A CA 2
ATOM 1437 C C . ASP A 1 18 ? 0.741 33.952 -9.056 1.00 0.00 18 ASP A C 2
ATOM 1438 O O . ASP A 1 18 ? 1.352 34.849 -9.635 1.00 0.00 18 ASP A O 2
ATOM 1447 N N . SER A 1 19 ? 0.700 32.700 -9.501 1.00 0.00 19 SER A N 2
ATOM 1448 C CA . SER A 1 19 ? 1.389 32.300 -10.721 1.00 0.00 19 SER A CA 2
ATOM 1449 C C . SER A 1 19 ? 0.564 31.282 -11.503 1.00 0.00 19 SER A C 2
ATOM 1450 O O . SER A 1 19 ? -0.018 30.363 -10.926 1.00 0.00 19 SER A O 2
ATOM 1458 N N . CYS A 1 20 ? 0.518 31.453 -12.820 1.00 0.00 20 CYS A N 2
ATOM 1459 C CA . CYS A 1 20 ? -0.236 30.552 -13.683 1.00 0.00 20 CYS A CA 2
ATOM 1460 C C . CYS A 1 20 ? 0.127 29.097 -13.399 1.00 0.00 20 CYS A C 2
ATOM 1461 O O . CYS A 1 20 ? 1.221 28.802 -12.918 1.00 0.00 20 CYS A O 2
ATOM 1468 N N . SER A 1 21 ? -0.799 28.192 -13.700 1.00 0.00 21 SER A N 2
ATOM 1469 C CA . SER A 1 21 ? -0.579 26.769 -13.474 1.00 0.00 21 SER A CA 2
ATOM 1470 C C . SER A 1 21 ? -0.127 26.079 -14.758 1.00 0.00 21 SER A C 2
ATOM 1471 O O . SER A 1 21 ? 0.606 25.091 -14.720 1.00 0.00 21 SER A O 2
ATOM 1479 N N . GLY A 1 22 ? -0.570 26.607 -15.894 1.00 0.00 22 GLY A N 2
ATOM 1480 C CA . GLY A 1 22 ? -0.202 26.030 -17.174 1.00 0.00 22 GLY A CA 2
ATOM 1481 C C . GLY A 1 22 ? 0.938 26.775 -17.840 1.00 0.00 22 GLY A C 2
ATOM 1482 O O . GLY A 1 22 ? 1.442 26.353 -18.880 1.00 0.00 22 GLY A O 2
ATOM 1486 N N . CYS A 1 23 ? 1.345 27.889 -17.239 1.00 0.00 23 CYS A N 2
ATOM 1487 C CA . CYS A 1 23 ? 2.431 28.697 -17.781 1.00 0.00 23 CYS A CA 2
ATOM 1488 C C . CYS A 1 23 ? 3.461 29.018 -16.701 1.00 0.00 23 CYS A C 2
ATOM 1489 O O . CYS A 1 23 ? 4.619 29.306 -17.000 1.00 0.00 23 CYS A O 2
ATOM 1496 N N . SER A 1 24 ? 3.029 28.965 -15.445 1.00 0.00 24 SER A N 2
ATOM 1497 C CA . SER A 1 24 ? 3.911 29.253 -14.320 1.00 0.00 24 SER A CA 2
ATOM 1498 C C . SER A 1 24 ? 4.322 30.723 -14.316 1.00 0.00 24 SER A C 2
ATOM 1499 O O . SER A 1 24 ? 5.246 31.118 -13.605 1.00 0.00 24 SER A O 2
ATOM 1507 N N . VAL A 1 25 ? 3.629 31.527 -15.115 1.00 0.00 25 VAL A N 2
ATOM 1508 C CA . VAL A 1 25 ? 3.920 32.953 -15.203 1.00 0.00 25 VAL A CA 2
ATOM 1509 C C . VAL A 1 25 ? 3.419 33.694 -13.968 1.00 0.00 25 VAL A C 2
ATOM 1510 O O . VAL A 1 25 ? 2.317 33.438 -13.482 1.00 0.00 25 VAL A O 2
ATOM 1523 N N . ARG A 1 26 ? 4.237 34.612 -13.464 1.00 0.00 26 ARG A N 2
ATOM 1524 C CA . ARG A 1 26 ? 3.877 35.390 -12.284 1.00 0.00 26 ARG A CA 2
ATOM 1525 C C . ARG A 1 26 ? 2.930 36.529 -12.651 1.00 0.00 26 ARG A C 2
ATOM 1526 O O . ARG A 1 26 ? 3.322 37.484 -13.322 1.00 0.00 26 ARG A O 2
ATOM 1547 N N . PHE A 1 27 ? 1.682 36.420 -12.207 1.00 0.00 27 PHE A N 2
ATOM 1548 C CA . PHE A 1 27 ? 0.679 37.439 -12.490 1.00 0.00 27 PHE A CA 2
ATOM 1549 C C . PHE A 1 27 ? 1.161 38.816 -12.044 1.00 0.00 27 PHE A C 2
ATOM 1550 O O . PHE A 1 27 ? 1.748 38.963 -10.972 1.00 0.00 27 PHE A O 2
ATOM 1567 N N . SER A 1 28 ? 0.910 39.823 -12.875 1.00 0.00 28 SER A N 2
ATOM 1568 C CA . SER A 1 28 ? 1.322 41.188 -12.570 1.00 0.00 28 SER A CA 2
ATOM 1569 C C . SER A 1 28 ? 0.407 42.198 -13.255 1.00 0.00 28 SER A C 2
ATOM 1570 O O . SER A 1 28 ? -0.654 41.843 -13.769 1.00 0.00 28 SER A O 2
ATOM 1578 N N . LEU A 1 29 ? 0.826 43.458 -13.259 1.00 0.00 29 LEU A N 2
ATOM 1579 C CA . LEU A 1 29 ? 0.045 44.522 -13.881 1.00 0.00 29 LEU A CA 2
ATOM 1580 C C . LEU A 1 29 ? -0.157 44.251 -15.368 1.00 0.00 29 LEU A C 2
ATOM 1581 O O . LEU A 1 29 ? -1.040 44.829 -16.002 1.00 0.00 29 LEU A O 2
ATOM 1597 N N . THR A 1 30 ? 0.666 43.364 -15.920 1.00 0.00 30 THR A N 2
ATOM 1598 C CA . THR A 1 30 ? 0.577 43.014 -17.332 1.00 0.00 30 THR A CA 2
ATOM 1599 C C . THR A 1 30 ? -0.021 41.624 -17.518 1.00 0.00 30 THR A C 2
ATOM 1600 O O . THR A 1 30 ? -0.440 41.261 -18.616 1.00 0.00 30 THR A O 2
ATOM 1611 N N . GLU A 1 31 ? -0.058 40.852 -16.437 1.00 0.00 31 GLU A N 2
ATOM 1612 C CA . GLU A 1 31 ? -0.605 39.501 -16.482 1.00 0.00 31 GLU A CA 2
ATOM 1613 C C . GLU A 1 31 ? -1.697 39.321 -15.431 1.00 0.00 31 GLU A C 2
ATOM 1614 O O . GLU A 1 31 ? -1.419 39.283 -14.232 1.00 0.00 31 GLU A O 2
ATOM 1626 N N . ARG A 1 32 ? -2.939 39.210 -15.890 1.00 0.00 32 ARG A N 2
ATOM 1627 C CA . ARG A 1 32 ? -4.073 39.035 -14.991 1.00 0.00 32 ARG A CA 2
ATOM 1628 C C . ARG A 1 32 ? -4.139 37.602 -14.471 1.00 0.00 32 ARG A C 2
ATOM 1629 O O . ARG A 1 32 ? -3.592 36.684 -15.081 1.00 0.00 32 ARG A O 2
ATOM 1650 N N . ARG A 1 33 ? -4.812 37.419 -13.339 1.00 0.00 33 ARG A N 2
ATOM 1651 C CA . ARG A 1 33 ? -4.948 36.099 -12.736 1.00 0.00 33 ARG A CA 2
ATOM 1652 C C . ARG A 1 33 ? -6.403 35.640 -12.753 1.00 0.00 33 ARG A C 2
ATOM 1653 O O . ARG A 1 33 ? -7.323 36.457 -12.701 1.00 0.00 33 ARG A O 2
ATOM 1674 N N . HIS A 1 34 ? -6.604 34.328 -12.827 1.00 0.00 34 HIS A N 2
ATOM 1675 C CA . HIS A 1 34 ? -7.947 33.761 -12.851 1.00 0.00 34 HIS A CA 2
ATOM 1676 C C . HIS A 1 34 ? -7.969 32.389 -12.184 1.00 0.00 34 HIS A C 2
ATOM 1677 O O . HIS A 1 34 ? -7.243 31.480 -12.586 1.00 0.00 34 HIS A O 2
ATOM 1691 N N . HIS A 1 35 ? -8.807 32.247 -11.161 1.00 0.00 35 HIS A N 2
ATOM 1692 C CA . HIS A 1 35 ? -8.924 30.986 -10.438 1.00 0.00 35 HIS A CA 2
ATOM 1693 C C . HIS A 1 35 ? -10.108 30.172 -10.951 1.00 0.00 35 HIS A C 2
ATOM 1694 O O . HIS A 1 35 ? -11.264 30.551 -10.759 1.00 0.00 35 HIS A O 2
ATOM 1708 N N . CYS A 1 36 ? -9.813 29.054 -11.605 1.00 0.00 36 CYS A N 2
ATOM 1709 C CA . CYS A 1 36 ? -10.852 28.188 -12.148 1.00 0.00 36 CYS A CA 2
ATOM 1710 C C . CYS A 1 36 ? -11.715 27.608 -11.030 1.00 0.00 36 CYS A C 2
ATOM 1711 O O . CYS A 1 36 ? -11.207 26.977 -10.103 1.00 0.00 36 CYS A O 2
ATOM 1718 N N . ARG A 1 37 ? -13.022 27.827 -11.125 1.00 0.00 37 ARG A N 2
ATOM 1719 C CA . ARG A 1 37 ? -13.956 27.328 -10.123 1.00 0.00 37 ARG A CA 2
ATOM 1720 C C . ARG A 1 37 ? -14.287 25.859 -10.372 1.00 0.00 37 ARG A C 2
ATOM 1721 O O . ARG A 1 37 ? -15.107 25.270 -9.669 1.00 0.00 37 ARG A O 2
ATOM 1742 N N . ASN A 1 38 ? -13.643 25.275 -11.377 1.00 0.00 38 ASN A N 2
ATOM 1743 C CA . ASN A 1 38 ? -13.870 23.875 -11.720 1.00 0.00 38 ASN A CA 2
ATOM 1744 C C . ASN A 1 38 ? -12.833 22.977 -11.052 1.00 0.00 38 ASN A C 2
ATOM 1745 O O . ASN A 1 38 ? -13.146 21.870 -10.612 1.00 0.00 38 ASN A O 2
ATOM 1756 N N . CYS A 1 39 ? -11.597 23.461 -10.980 1.00 0.00 39 CYS A N 2
ATOM 1757 C CA . CYS A 1 39 ? -10.513 22.704 -10.366 1.00 0.00 39 CYS A CA 2
ATOM 1758 C C . CYS A 1 39 ? -9.921 23.463 -9.183 1.00 0.00 39 CYS A C 2
ATOM 1759 O O . CYS A 1 39 ? -9.525 22.865 -8.183 1.00 0.00 39 CYS A O 2
ATOM 1766 N N . GLY A 1 40 ? -9.865 24.786 -9.303 1.00 0.00 40 GLY A N 2
ATOM 1767 C CA . GLY A 1 40 ? -9.321 25.606 -8.237 1.00 0.00 40 GLY A CA 2
ATOM 1768 C C . GLY A 1 40 ? -7.892 26.035 -8.508 1.00 0.00 40 GLY A C 2
ATOM 1769 O O . GLY A 1 40 ? -7.151 26.363 -7.582 1.00 0.00 40 GLY A O 2
ATOM 1773 N N . GLN A 1 41 ? -7.506 26.031 -9.779 1.00 0.00 41 GLN A N 2
ATOM 1774 C CA . GLN A 1 41 ? -6.155 26.421 -10.168 1.00 0.00 41 GLN A CA 2
ATOM 1775 C C . GLN A 1 41 ? -6.142 27.832 -10.748 1.00 0.00 41 GLN A C 2
ATOM 1776 O O . GLN A 1 41 ? -7.137 28.294 -11.308 1.00 0.00 41 GLN A O 2
ATOM 1790 N N . LEU A 1 42 ? -5.009 28.512 -10.610 1.00 0.00 42 LEU A N 2
ATOM 1791 C CA . LEU A 1 42 ? -4.865 29.871 -11.119 1.00 0.00 42 LEU A CA 2
ATOM 1792 C C . LEU A 1 42 ? -4.223 29.868 -12.503 1.00 0.00 42 LEU A C 2
ATOM 1793 O O . LEU A 1 42 ? -3.170 29.264 -12.709 1.00 0.00 42 LEU A O 2
ATOM 1809 N N . PHE A 1 43 ? -4.862 30.550 -13.448 1.00 0.00 43 PHE A N 2
ATOM 1810 C CA . PHE A 1 43 ? -4.352 30.628 -14.812 1.00 0.00 43 PHE A CA 2
ATOM 1811 C C . PHE A 1 43 ? -4.331 32.072 -15.303 1.00 0.00 43 PHE A C 2
ATOM 1812 O O . PHE A 1 43 ? -4.942 32.954 -14.699 1.00 0.00 43 PHE A O 2
ATOM 1829 N N . CYS A 1 44 ? -3.623 32.306 -16.403 1.00 0.00 44 CYS A N 2
ATOM 1830 C CA . CYS A 1 44 ? -3.519 33.643 -16.976 1.00 0.00 44 CYS A CA 2
ATOM 1831 C C . CYS A 1 44 ? -4.571 33.851 -18.062 1.00 0.00 44 CYS A C 2
ATOM 1832 O O . CYS A 1 44 ? -5.120 32.890 -18.600 1.00 0.00 44 CYS A O 2
ATOM 1839 N N . GLN A 1 45 ? -4.845 35.113 -18.379 1.00 0.00 45 GLN A N 2
ATOM 1840 C CA . GLN A 1 45 ? -5.830 35.447 -19.400 1.00 0.00 45 GLN A CA 2
ATOM 1841 C C . GLN A 1 45 ? -5.475 34.796 -20.733 1.00 0.00 45 GLN A C 2
ATOM 1842 O O . GLN A 1 45 ? -6.330 34.634 -21.604 1.00 0.00 45 GLN A O 2
ATOM 1856 N N . LYS A 1 46 ? -4.209 34.423 -20.885 1.00 0.00 46 LYS A N 2
ATOM 1857 C CA . LYS A 1 46 ? -3.740 33.788 -22.110 1.00 0.00 46 LYS A CA 2
ATOM 1858 C C . LYS A 1 46 ? -3.915 32.274 -22.041 1.00 0.00 46 LYS A C 2
ATOM 1859 O O . LYS A 1 46 ? -3.876 31.587 -23.062 1.00 0.00 46 LYS A O 2
ATOM 1878 N N . CYS A 1 47 ? -4.109 31.761 -20.831 1.00 0.00 47 CYS A N 2
ATOM 1879 C CA . CYS A 1 47 ? -4.291 30.329 -20.627 1.00 0.00 47 CYS A CA 2
ATOM 1880 C C . CYS A 1 47 ? -5.746 29.928 -20.857 1.00 0.00 47 CYS A C 2
ATOM 1881 O O . CYS A 1 47 ? -6.031 28.982 -21.591 1.00 0.00 47 CYS A O 2
ATOM 1888 N N . SER A 1 48 ? -6.661 30.654 -20.223 1.00 0.00 48 SER A N 2
ATOM 1889 C CA . SER A 1 48 ? -8.086 30.372 -20.355 1.00 0.00 48 SER A CA 2
ATOM 1890 C C . SER A 1 48 ? -8.696 31.180 -21.496 1.00 0.00 48 SER A C 2
ATOM 1891 O O . SER A 1 48 ? -9.532 30.679 -22.248 1.00 0.00 48 SER A O 2
ATOM 1899 N N . ARG A 1 49 ? -8.271 32.433 -21.619 1.00 0.00 49 ARG A N 2
ATOM 1900 C CA . ARG A 1 49 ? -8.775 33.312 -22.668 1.00 0.00 49 ARG A CA 2
ATOM 1901 C C . ARG A 1 49 ? -10.259 33.060 -22.921 1.00 0.00 49 ARG A C 2
ATOM 1902 O O . ARG A 1 49 ? -10.757 33.278 -24.026 1.00 0.00 49 ARG A O 2
ATOM 1923 N N . PHE A 1 50 ? -10.960 32.599 -21.890 1.00 0.00 50 PHE A N 2
ATOM 1924 C CA . PHE A 1 50 ? -12.386 32.316 -22.001 1.00 0.00 50 PHE A CA 2
ATOM 1925 C C . PHE A 1 50 ? -13.122 32.728 -20.729 1.00 0.00 50 PHE A C 2
ATOM 1926 O O . PHE A 1 50 ? -12.504 33.128 -19.744 1.00 0.00 50 PHE A O 2
ATOM 1943 N N . GLN A 1 51 ? -14.447 32.627 -20.761 1.00 0.00 51 GLN A N 2
ATOM 1944 C CA . GLN A 1 51 ? -15.268 32.990 -19.612 1.00 0.00 51 GLN A CA 2
ATOM 1945 C C . GLN A 1 51 ? -16.632 32.309 -19.680 1.00 0.00 51 GLN A C 2
ATOM 1946 O O . GLN A 1 51 ? -17.326 32.389 -20.694 1.00 0.00 51 GLN A O 2
ATOM 1960 N N . SER A 1 52 ? -17.008 31.640 -18.596 1.00 0.00 52 SER A N 2
ATOM 1961 C CA . SER A 1 52 ? -18.287 30.942 -18.534 1.00 0.00 52 SER A CA 2
ATOM 1962 C C . SER A 1 52 ? -18.519 30.356 -17.144 1.00 0.00 52 SER A C 2
ATOM 1963 O O 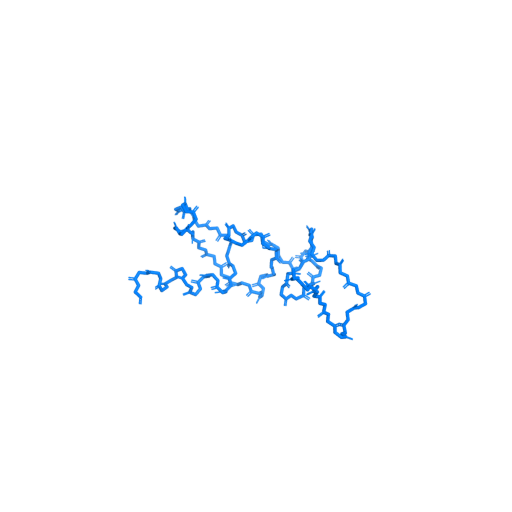. SER A 1 52 ? -17.611 30.318 -16.316 1.00 0.00 52 SER A O 2
ATOM 1971 N N . GLU A 1 53 ? -19.744 29.900 -16.899 1.00 0.00 53 GLU A N 2
ATOM 1972 C CA . GLU A 1 53 ? -20.096 29.316 -15.610 1.00 0.00 53 GLU A CA 2
ATOM 1973 C C . GLU A 1 53 ? -19.661 27.856 -15.536 1.00 0.00 53 GLU A C 2
ATOM 1974 O O . GLU A 1 53 ? -19.080 27.322 -16.481 1.00 0.00 53 GLU A O 2
ATOM 1986 N N . ILE A 1 54 ? -19.946 27.216 -14.407 1.00 0.00 54 ILE A N 2
ATOM 1987 C CA . ILE A 1 54 ? -19.585 25.817 -14.210 1.00 0.00 54 ILE A CA 2
ATOM 1988 C C . ILE A 1 54 ? -20.696 25.059 -13.492 1.00 0.00 54 ILE A C 2
ATOM 1989 O O . ILE A 1 54 ? -20.673 24.912 -12.270 1.00 0.00 54 ILE A O 2
ATOM 2005 N N . LYS A 1 55 ? -21.667 24.576 -14.260 1.00 0.00 55 LYS A N 2
ATOM 2006 C CA . LYS A 1 55 ? -22.787 23.829 -13.699 1.00 0.00 55 LYS A CA 2
ATOM 2007 C C . LYS A 1 55 ? -22.298 22.579 -12.975 1.00 0.00 55 LYS A C 2
ATOM 2008 O O . LYS A 1 55 ? -22.938 22.103 -12.037 1.00 0.00 55 LYS A O 2
ATOM 2027 N N . ARG A 1 56 ? -21.160 22.053 -13.415 1.00 0.00 56 ARG A N 2
ATOM 2028 C CA . ARG A 1 56 ? -20.586 20.858 -12.808 1.00 0.00 56 ARG A CA 2
ATOM 2029 C C . ARG A 1 56 ? -20.301 21.084 -11.326 1.00 0.00 56 ARG A C 2
ATOM 2030 O O . ARG A 1 56 ? -20.320 20.146 -10.528 1.00 0.00 56 ARG A O 2
ATOM 2051 N N . LEU A 1 57 ? -20.036 22.335 -10.964 1.00 0.00 57 LEU A N 2
ATOM 2052 C CA . LEU A 1 57 ? -19.746 22.685 -9.578 1.00 0.00 57 LEU A CA 2
ATOM 2053 C C . LEU A 1 57 ? -20.905 23.460 -8.959 1.00 0.00 57 LEU A C 2
ATOM 2054 O O . LEU A 1 57 ? -20.746 24.120 -7.931 1.00 0.00 57 LEU A O 2
ATOM 2070 N N . LYS A 1 58 ? -22.071 23.376 -9.590 1.00 0.00 58 LYS A N 2
ATOM 2071 C CA . LYS A 1 58 ? -23.259 24.066 -9.100 1.00 0.00 58 LYS A CA 2
ATOM 2072 C C . LYS A 1 58 ? -23.131 25.573 -9.296 1.00 0.00 58 LYS A C 2
ATOM 2073 O O . LYS A 1 58 ? -23.755 26.356 -8.579 1.00 0.00 58 LYS A O 2
ATOM 2092 N N . ILE A 1 59 ? -22.321 25.972 -10.270 1.00 0.00 59 ILE A N 2
ATOM 2093 C CA . ILE A 1 59 ? -22.114 27.386 -10.561 1.00 0.00 59 ILE A CA 2
ATOM 2094 C C . ILE A 1 59 ? -22.891 27.811 -11.803 1.00 0.00 59 ILE A C 2
ATOM 2095 O O . ILE A 1 59 ? -22.563 27.410 -12.919 1.00 0.00 59 ILE A O 2
ATOM 2111 N N . SER A 1 60 ? -23.920 28.627 -11.600 1.00 0.00 60 SER A N 2
ATOM 2112 C CA . SER A 1 60 ? -24.745 29.105 -12.703 1.00 0.00 60 SER A CA 2
ATOM 2113 C C . SER A 1 60 ? -24.258 30.465 -13.195 1.00 0.00 60 SER A C 2
ATOM 2114 O O . SER A 1 60 ? -24.601 30.899 -14.295 1.00 0.00 60 SER A O 2
ATOM 2122 N N . SER A 1 61 ? -23.458 31.134 -12.371 1.00 0.00 61 SER A N 2
ATOM 2123 C CA . SER A 1 61 ? -22.927 32.446 -12.719 1.00 0.00 61 SER A CA 2
ATOM 2124 C C . SER A 1 61 ? -21.636 32.314 -13.521 1.00 0.00 61 SER A C 2
ATOM 2125 O O . SER A 1 61 ? -20.898 31.336 -13.403 1.00 0.00 61 SER A O 2
ATOM 2133 N N . PRO A 1 62 ? -21.354 33.324 -14.358 1.00 0.00 62 PRO A N 2
ATOM 2134 C CA . PRO A 1 62 ? -20.152 33.346 -15.197 1.00 0.00 62 PRO A CA 2
ATOM 2135 C C . PRO A 1 62 ? -18.879 33.539 -14.380 1.00 0.00 62 PRO A C 2
ATOM 2136 O O . PRO A 1 62 ? -18.743 34.517 -13.645 1.00 0.00 62 PRO A O 2
ATOM 2147 N N . VAL A 1 63 ? -17.948 32.600 -14.514 1.00 0.00 63 VAL A N 2
ATOM 2148 C CA . VAL A 1 63 ? -16.684 32.668 -13.789 1.00 0.00 63 VAL A CA 2
ATOM 2149 C C . VAL A 1 63 ? -15.513 32.298 -14.691 1.00 0.00 63 VAL A C 2
ATOM 2150 O O . VAL A 1 63 ? -15.696 31.989 -15.869 1.00 0.00 63 VAL A O 2
ATOM 2163 N N . ARG A 1 64 ? -14.308 32.330 -14.131 1.00 0.00 64 ARG A N 2
ATOM 2164 C CA . ARG A 1 64 ? -13.105 31.999 -14.885 1.00 0.00 64 ARG A CA 2
ATOM 2165 C C . ARG A 1 64 ? -12.952 30.488 -15.029 1.00 0.00 64 ARG A C 2
ATOM 2166 O O . ARG A 1 64 ? -13.129 29.741 -14.066 1.00 0.00 64 ARG A O 2
ATOM 2187 N N . VAL A 1 65 ? -12.623 30.043 -16.237 1.00 0.00 65 VAL A N 2
ATOM 2188 C CA . VAL A 1 65 ? -12.446 28.621 -16.507 1.00 0.00 65 VAL A CA 2
ATOM 2189 C C . VAL A 1 65 ? -11.311 28.387 -17.498 1.00 0.00 65 VAL A C 2
ATOM 2190 O O . VAL A 1 65 ? -11.195 29.090 -18.503 1.00 0.00 65 VAL A O 2
ATOM 2203 N N . CYS A 1 66 ? -10.477 27.394 -17.211 1.00 0.00 66 CYS A N 2
ATOM 2204 C CA . CYS A 1 66 ? -9.351 27.065 -18.077 1.00 0.00 66 CYS A CA 2
ATOM 2205 C C . CYS A 1 66 ? -9.834 26.462 -19.392 1.00 0.00 66 CYS A C 2
ATOM 2206 O O . CYS A 1 66 ? -10.876 25.808 -19.440 1.00 0.00 66 CYS A O 2
ATOM 2213 N N . GLN A 1 67 ? -9.070 26.687 -20.456 1.00 0.00 67 GLN A N 2
ATOM 2214 C CA . GLN A 1 67 ? -9.421 26.166 -21.772 1.00 0.00 67 GLN A CA 2
ATOM 2215 C C . GLN A 1 67 ? -9.698 24.667 -21.708 1.00 0.00 67 GLN A C 2
ATOM 2216 O O . GLN A 1 67 ? -10.481 24.137 -22.495 1.00 0.00 67 GLN A O 2
ATOM 2230 N N . ASN A 1 68 ? -9.051 23.990 -20.765 1.00 0.00 68 ASN A N 2
ATOM 2231 C CA . ASN A 1 68 ? -9.228 22.552 -20.599 1.00 0.00 68 ASN A CA 2
ATOM 2232 C C . ASN A 1 68 ? -10.621 22.234 -20.064 1.00 0.00 68 ASN A C 2
ATOM 2233 O O . ASN A 1 68 ? -11.211 21.210 -20.410 1.00 0.00 68 ASN A O 2
ATOM 2244 N N . CYS A 1 69 ? -11.140 23.117 -19.219 1.00 0.00 69 CYS A N 2
ATOM 2245 C CA . CYS A 1 69 ? -12.464 22.932 -18.636 1.00 0.00 69 CYS A CA 2
ATOM 2246 C C . CYS A 1 69 ? -13.544 23.519 -19.540 1.00 0.00 69 CYS A C 2
ATOM 2247 O O . CYS A 1 69 ? -14.538 22.860 -19.845 1.00 0.00 69 CYS A O 2
ATOM 2254 N N . TYR A 1 70 ? -13.341 24.761 -19.965 1.00 0.00 70 TYR A N 2
ATOM 2255 C CA . TYR A 1 70 ? -14.298 25.438 -20.832 1.00 0.00 70 TYR A CA 2
ATOM 2256 C C . TYR A 1 70 ? -14.668 24.561 -22.024 1.00 0.00 70 TYR A C 2
ATOM 2257 O O . TYR A 1 70 ? -15.821 24.534 -22.455 1.00 0.00 70 TYR A O 2
ATOM 2275 N N . TYR A 1 71 ? -13.682 23.844 -22.551 1.00 0.00 71 TYR A N 2
ATOM 2276 C CA . TYR A 1 71 ? -13.902 22.966 -23.694 1.00 0.00 71 TYR A CA 2
ATOM 2277 C C . TYR A 1 71 ? -14.961 21.914 -23.378 1.00 0.00 71 TYR A C 2
ATOM 2278 O O . TYR A 1 71 ? -15.777 21.564 -24.230 1.00 0.00 71 TYR A O 2
ATOM 2296 N N . ASN A 1 72 ? -14.942 21.416 -22.146 1.00 0.00 72 ASN A N 2
ATOM 2297 C CA . ASN A 1 72 ? -15.900 20.405 -21.716 1.00 0.00 72 ASN A CA 2
ATOM 2298 C C . ASN A 1 72 ? -17.197 21.052 -21.240 1.00 0.00 72 ASN A C 2
ATOM 2299 O O . ASN A 1 72 ? -18.262 20.434 -21.277 1.00 0.00 72 ASN A O 2
ATOM 2310 N N . LEU A 1 73 ? -17.101 22.300 -20.795 1.00 0.00 73 LEU A N 2
ATOM 2311 C CA . LEU A 1 73 ? -18.267 23.032 -20.313 1.00 0.00 73 LEU A CA 2
ATOM 2312 C C . LEU A 1 73 ? -19.220 23.353 -21.459 1.00 0.00 73 LEU A C 2
ATOM 2313 O O . LEU A 1 73 ? -20.439 23.289 -21.301 1.00 0.00 73 LEU A O 2
ATOM 2329 N N . GLN A 1 74 ? -18.657 23.697 -22.613 1.00 0.00 74 GLN A N 2
ATOM 2330 C CA . GLN A 1 74 ? -19.458 24.026 -23.786 1.00 0.00 74 GLN A CA 2
ATOM 2331 C C . GLN A 1 74 ? -19.838 22.766 -24.557 1.00 0.00 74 GLN A C 2
ATOM 2332 O O . GLN A 1 74 ? -20.823 22.751 -25.295 1.00 0.00 74 GLN A O 2
ATOM 2346 N N . HIS A 1 75 ? -19.049 21.710 -24.381 1.00 0.00 75 HIS A N 2
ATOM 2347 C CA . HIS A 1 75 ? -19.304 20.445 -25.060 1.00 0.00 75 HIS A CA 2
ATOM 2348 C C . HIS A 1 75 ? -20.417 19.668 -24.363 1.00 0.00 75 HIS A C 2
ATOM 2349 O O . HIS A 1 75 ? -21.094 18.847 -24.982 1.00 0.00 75 HIS A O 2
ATOM 2363 N N . GLU A 1 76 ? -20.600 19.934 -23.074 1.00 0.00 76 GLU A N 2
ATOM 2364 C CA . GLU A 1 76 ? -21.631 19.258 -22.294 1.00 0.00 76 GLU A CA 2
ATOM 2365 C C . GLU A 1 76 ? -23.023 19.710 -22.726 1.00 0.00 76 GLU A C 2
ATOM 2366 O O . GLU A 1 76 ? -24.008 18.998 -22.528 1.00 0.00 76 GLU A O 2
ATOM 2378 N N . ARG A 1 77 ? -23.097 20.899 -23.315 1.00 0.00 77 ARG A N 2
ATOM 2379 C CA . ARG A 1 77 ? -24.368 21.447 -23.773 1.00 0.00 77 ARG A CA 2
ATOM 2380 C C . ARG A 1 77 ? -24.946 20.606 -24.908 1.00 0.00 77 ARG A C 2
ATOM 2381 O O . ARG A 1 77 ? -26.161 20.455 -25.025 1.00 0.00 77 ARG A O 2
ATOM 2402 N N . GLY A 1 78 ? -24.065 20.061 -25.741 1.00 0.00 78 GLY A N 2
ATOM 2403 C CA . GLY A 1 78 ? -24.507 19.242 -26.856 1.00 0.00 78 GLY A CA 2
ATOM 2404 C C . GLY A 1 78 ? -25.027 17.890 -26.411 1.00 0.00 78 GLY A C 2
ATOM 2405 O O . GLY A 1 78 ? -26.188 17.578 -26.674 1.00 0.00 78 GLY A O 2
ATOM 2411 N N . SER A 1 1 ? -1.773 4.155 -26.569 1.00 0.00 1 SER A N 3
ATOM 2412 C CA . SER A 1 1 ? -0.997 3.185 -25.805 1.00 0.00 1 SER A CA 3
ATOM 2413 C C . SER A 1 1 ? 0.369 3.754 -25.433 1.00 0.00 1 SER A C 3
ATOM 2414 O O . SER A 1 1 ? 1.373 3.043 -25.439 1.00 0.00 1 SER A O 3
ATOM 2422 N N . ASN A 1 2 ? 0.398 5.043 -25.111 1.00 0.00 2 ASN A N 3
ATOM 2423 C CA . ASN A 1 2 ? 1.641 5.710 -24.737 1.00 0.00 2 ASN A CA 3
ATOM 2424 C C . ASN A 1 2 ? 1.772 5.803 -23.219 1.00 0.00 2 ASN A C 3
ATOM 2425 O O . ASN A 1 2 ? 0.958 5.252 -22.480 1.00 0.00 2 ASN A O 3
ATOM 2436 N N . ALA A 1 3 ? 2.804 6.506 -22.763 1.00 0.00 3 ALA A N 3
ATOM 2437 C CA . ALA A 1 3 ? 3.041 6.674 -21.334 1.00 0.00 3 ALA A CA 3
ATOM 2438 C C . ALA A 1 3 ? 3.761 7.987 -21.048 1.00 0.00 3 ALA A C 3
ATOM 2439 O O . ALA A 1 3 ? 3.168 8.930 -20.526 1.00 0.00 3 ALA A O 3
ATOM 2446 N N . GLY A 1 4 ? 5.044 8.041 -21.394 1.00 0.00 4 GLY A N 3
ATOM 2447 C CA . GLY A 1 4 ? 5.824 9.244 -21.166 1.00 0.00 4 GLY A CA 3
ATOM 2448 C C . GLY A 1 4 ? 6.521 9.236 -19.820 1.00 0.00 4 GLY A C 3
ATOM 2449 O O . GLY A 1 4 ? 6.234 8.393 -18.970 1.00 0.00 4 GLY A O 3
ATOM 2453 N N . ARG A 1 5 ? 7.442 10.175 -19.627 1.00 0.00 5 ARG A N 3
ATOM 2454 C CA . ARG A 1 5 ? 8.184 10.270 -18.376 1.00 0.00 5 ARG A CA 3
ATOM 2455 C C . ARG A 1 5 ? 9.015 11.550 -18.333 1.00 0.00 5 ARG A C 3
ATOM 2456 O O . ARG A 1 5 ? 9.545 11.992 -19.352 1.00 0.00 5 ARG A O 3
ATOM 2477 N N . SER A 1 6 ? 9.123 12.140 -17.147 1.00 0.00 6 SER A N 3
ATOM 2478 C CA . SER A 1 6 ? 9.885 13.371 -16.972 1.00 0.00 6 SER A CA 3
ATOM 2479 C C . SER A 1 6 ? 9.301 14.496 -17.821 1.00 0.00 6 SER A C 3
ATOM 2480 O O . SER A 1 6 ? 8.380 14.281 -18.607 1.00 0.00 6 SER A O 3
ATOM 2488 N N . ALA A 1 7 ? 9.846 15.697 -17.655 1.00 0.00 7 ALA A N 3
ATOM 2489 C CA . ALA A 1 7 ? 9.382 16.857 -18.406 1.00 0.00 7 ALA A CA 3
ATOM 2490 C C . ALA A 1 7 ? 10.553 17.625 -19.009 1.00 0.00 7 ALA A C 3
ATOM 2491 O O . ALA A 1 7 ? 11.713 17.337 -18.716 1.00 0.00 7 ALA A O 3
ATOM 2498 N N . ALA A 1 8 ? 10.241 18.602 -19.854 1.00 0.00 8 ALA A N 3
ATOM 2499 C CA . ALA A 1 8 ? 11.268 19.412 -20.497 1.00 0.00 8 ALA A CA 3
ATOM 2500 C C . ALA A 1 8 ? 11.591 20.650 -19.667 1.00 0.00 8 ALA A C 3
ATOM 2501 O O . ALA A 1 8 ? 12.625 21.289 -19.865 1.00 0.00 8 ALA A O 3
ATOM 2508 N N . ASP A 1 9 ? 10.702 20.982 -18.738 1.00 0.00 9 ASP A N 3
ATOM 2509 C CA . ASP A 1 9 ? 10.892 22.144 -17.877 1.00 0.00 9 ASP A CA 3
ATOM 2510 C C . ASP A 1 9 ? 9.887 22.141 -16.730 1.00 0.00 9 ASP A C 3
ATOM 2511 O O . ASP A 1 9 ? 8.676 22.184 -16.952 1.00 0.00 9 ASP A O 3
ATOM 2520 N N . HIS A 1 10 ? 10.396 22.089 -15.504 1.00 0.00 10 HIS A N 3
ATOM 2521 C CA . HIS A 1 10 ? 9.542 22.080 -14.321 1.00 0.00 10 HIS A CA 3
ATOM 2522 C C . HIS A 1 10 ? 10.372 22.241 -13.051 1.00 0.00 10 HIS A C 3
ATOM 2523 O O . HIS A 1 10 ? 10.682 21.261 -12.373 1.00 0.00 10 HIS A O 3
ATOM 2537 N N . TRP A 1 11 ? 10.727 23.481 -12.735 1.00 0.00 11 TRP A N 3
ATOM 2538 C CA . TRP A 1 11 ? 11.522 23.769 -11.546 1.00 0.00 11 TRP A CA 3
ATOM 2539 C C . TRP A 1 11 ? 10.675 24.451 -10.478 1.00 0.00 11 TRP A C 3
ATOM 2540 O O . TRP A 1 11 ? 11.188 25.214 -9.659 1.00 0.00 11 TRP A O 3
ATOM 2561 N N . VAL A 1 12 ? 9.375 24.172 -10.491 1.00 0.00 12 VAL A N 3
ATOM 2562 C CA . VAL A 1 12 ? 8.457 24.758 -9.522 1.00 0.00 12 VAL A CA 3
ATOM 2563 C C . VAL A 1 12 ? 7.390 23.755 -9.099 1.00 0.00 12 VAL A C 3
ATOM 2564 O O . VAL A 1 12 ? 6.774 23.096 -9.937 1.00 0.00 12 VAL A O 3
ATOM 2577 N N . LYS A 1 13 ? 7.175 23.643 -7.793 1.00 0.00 13 LYS A N 3
ATOM 2578 C CA . LYS A 1 13 ? 6.181 22.722 -7.256 1.00 0.00 13 LYS A CA 3
ATOM 2579 C C . LYS A 1 13 ? 5.308 23.410 -6.211 1.00 0.00 13 LYS A C 3
ATOM 2580 O O . LYS A 1 13 ? 4.816 22.771 -5.282 1.00 0.00 13 LYS A O 3
ATOM 2599 N N . ASP A 1 14 ? 5.121 24.716 -6.371 1.00 0.00 14 ASP A N 3
ATOM 2600 C CA . ASP A 1 14 ? 4.305 25.490 -5.443 1.00 0.00 14 ASP A CA 3
ATOM 2601 C C . ASP A 1 14 ? 3.352 26.413 -6.196 1.00 0.00 14 ASP A C 3
ATOM 2602 O O . ASP A 1 14 ? 2.940 27.451 -5.679 1.00 0.00 14 ASP A O 3
ATOM 2611 N N . GLU A 1 15 ? 3.007 26.027 -7.421 1.00 0.00 15 GLU A N 3
ATOM 2612 C CA . GLU A 1 15 ? 2.104 26.821 -8.245 1.00 0.00 15 GLU A CA 3
ATOM 2613 C C . GLU A 1 15 ? 0.711 26.880 -7.625 1.00 0.00 15 GLU A C 3
ATOM 2614 O O . GLU A 1 15 ? -0.131 26.021 -7.880 1.00 0.00 15 GLU A O 3
ATOM 2626 N N . GLY A 1 16 ? 0.477 27.903 -6.808 1.00 0.00 16 GLY A N 3
ATOM 2627 C CA . GLY A 1 16 ? -0.814 28.056 -6.163 1.00 0.00 16 GLY A CA 3
ATOM 2628 C C . GLY A 1 16 ? -0.861 29.256 -5.238 1.00 0.00 16 GLY A C 3
ATOM 2629 O O . GLY A 1 16 ? -0.892 29.107 -4.017 1.00 0.00 16 GLY A O 3
ATOM 2633 N N . GLY A 1 17 ? -0.865 30.451 -5.821 1.00 0.00 17 GLY A N 3
ATOM 2634 C CA . GLY A 1 17 ? -0.907 31.664 -5.026 1.00 0.00 17 GLY A CA 3
ATOM 2635 C C . GLY A 1 17 ? -1.035 32.912 -5.877 1.00 0.00 17 GLY A C 3
ATOM 2636 O O . GLY A 1 17 ? -1.973 33.691 -5.711 1.00 0.00 17 GLY A O 3
ATOM 2640 N N . ASP A 1 18 ? -0.089 33.102 -6.791 1.00 0.00 18 ASP A N 3
ATOM 2641 C CA . ASP A 1 18 ? -0.100 34.264 -7.672 1.00 0.00 18 ASP A CA 3
ATOM 2642 C C . ASP A 1 18 ? 0.701 33.991 -8.941 1.00 0.00 18 ASP A C 3
ATOM 2643 O O . ASP A 1 18 ? 1.417 34.863 -9.435 1.00 0.00 18 ASP A O 3
ATOM 2652 N N . SER A 1 19 ? 0.577 32.776 -9.463 1.00 0.00 19 SER A N 3
ATOM 2653 C CA . SER A 1 19 ? 1.293 32.386 -10.672 1.00 0.00 19 SER A CA 3
ATOM 2654 C C . SER A 1 19 ? 0.504 31.344 -11.459 1.00 0.00 19 SER A C 3
ATOM 2655 O O . SER A 1 19 ? -0.066 30.416 -10.885 1.00 0.00 19 SER A O 3
ATOM 2663 N N . CYS A 1 20 ? 0.476 31.504 -12.778 1.00 0.00 20 CYS A N 3
ATOM 2664 C CA . CYS A 1 20 ? -0.243 30.578 -13.646 1.00 0.00 20 CYS A CA 3
ATOM 2665 C C . CYS A 1 20 ? 0.136 29.134 -13.333 1.00 0.00 20 CYS A C 3
ATOM 2666 O O . CYS A 1 20 ? 1.226 28.862 -12.829 1.00 0.00 20 CYS A O 3
ATOM 2673 N N . SER A 1 21 ? -0.771 28.211 -13.636 1.00 0.00 21 SER A N 3
ATOM 2674 C CA . SER A 1 21 ? -0.534 26.794 -13.385 1.00 0.00 21 SER A CA 3
ATOM 2675 C C . SER A 1 21 ? -0.100 26.081 -14.662 1.00 0.00 21 SER A C 3
ATOM 2676 O O . SER A 1 21 ? 0.642 25.101 -14.617 1.00 0.00 21 SER A O 3
ATOM 2684 N N . GLY A 1 22 ? -0.569 26.582 -15.801 1.00 0.00 22 GLY A N 3
ATOM 2685 C CA . GLY A 1 22 ? -0.220 25.981 -17.075 1.00 0.00 22 GLY A CA 3
ATOM 2686 C C . GLY A 1 22 ? 0.931 26.694 -17.756 1.00 0.00 22 GLY A C 3
ATOM 2687 O O . GLY A 1 22 ? 1.398 26.267 -18.812 1.00 0.00 22 GLY A O 3
ATOM 2691 N N . CYS A 1 23 ? 1.390 27.785 -17.152 1.00 0.00 23 CYS A N 3
ATOM 2692 C CA . CYS A 1 23 ? 2.492 28.561 -17.707 1.00 0.00 23 CYS A CA 3
ATOM 2693 C C . CYS A 1 23 ? 3.505 28.919 -16.623 1.00 0.00 23 CYS A C 3
ATOM 2694 O O . CYS A 1 23 ? 4.688 29.113 -16.904 1.00 0.00 23 CYS A O 3
ATOM 2701 N N . SER A 1 24 ? 3.032 29.005 -15.384 1.00 0.00 24 SER A N 3
ATOM 2702 C CA . SER A 1 24 ? 3.895 29.343 -14.258 1.00 0.00 24 SER A CA 3
ATOM 2703 C C . SER A 1 24 ? 4.324 30.806 -14.323 1.00 0.00 24 SER A C 3
ATOM 2704 O O . SER A 1 24 ? 5.206 31.240 -13.581 1.00 0.00 24 SER A O 3
ATOM 2712 N N . VAL A 1 25 ? 3.694 31.562 -15.216 1.00 0.00 25 VAL A N 3
ATOM 2713 C CA . VAL A 1 25 ? 4.008 32.976 -15.379 1.00 0.00 25 VAL A CA 3
ATOM 2714 C C . VAL A 1 25 ? 3.489 33.794 -14.201 1.00 0.00 25 VAL A C 3
ATOM 2715 O O . VAL A 1 25 ? 2.302 33.751 -13.878 1.00 0.00 25 VAL A O 3
ATOM 2728 N N . ARG A 1 26 ? 4.386 34.538 -13.563 1.00 0.00 26 ARG A N 3
ATOM 2729 C CA . ARG A 1 26 ? 4.019 35.365 -12.420 1.00 0.00 26 ARG A CA 3
ATOM 2730 C C . ARG A 1 26 ? 3.078 36.490 -12.843 1.00 0.00 26 ARG A C 3
ATOM 2731 O O . ARG A 1 26 ? 3.472 37.403 -13.569 1.00 0.00 26 ARG A O 3
ATOM 2752 N N . PHE A 1 27 ? 1.833 36.416 -12.385 1.00 0.00 27 PHE A N 3
ATOM 2753 C CA . PHE A 1 27 ? 0.835 37.427 -12.717 1.00 0.00 27 PHE A CA 3
ATOM 2754 C C . PHE A 1 27 ? 1.332 38.823 -12.352 1.00 0.00 27 PHE A C 3
ATOM 2755 O O . PHE A 1 27 ? 2.058 38.998 -11.373 1.00 0.00 27 PHE A O 3
ATOM 2772 N N . SER A 1 28 ? 0.937 39.812 -13.146 1.00 0.00 28 SER A N 3
ATOM 2773 C CA . SER A 1 28 ? 1.345 41.192 -12.910 1.00 0.00 28 SER A CA 3
ATOM 2774 C C . SER A 1 28 ? 0.339 42.167 -13.514 1.00 0.00 28 SER A C 3
ATOM 2775 O O . SER A 1 28 ? -0.758 41.776 -13.917 1.00 0.00 28 SER A O 3
ATOM 2783 N N . LEU A 1 29 ? 0.720 43.438 -13.574 1.00 0.00 29 LEU A N 3
ATOM 2784 C CA . LEU A 1 29 ? -0.147 44.471 -14.129 1.00 0.00 29 LEU A CA 3
ATOM 2785 C C . LEU A 1 29 ? -0.429 44.211 -15.605 1.00 0.00 29 LEU A C 3
ATOM 2786 O O . LEU A 1 29 ? -1.363 44.772 -16.179 1.00 0.00 29 LEU A O 3
ATOM 2802 N N . THR A 1 30 ? 0.383 43.353 -16.215 1.00 0.00 30 THR A N 3
ATOM 2803 C CA . THR A 1 30 ? 0.221 43.017 -17.624 1.00 0.00 30 THR A CA 3
ATOM 2804 C C . THR A 1 30 ? -0.379 41.626 -17.792 1.00 0.00 30 THR A C 3
ATOM 2805 O O . THR A 1 30 ? -0.967 41.314 -18.827 1.00 0.00 30 THR A O 3
ATOM 2816 N N . GLU A 1 31 ? -0.227 40.793 -16.766 1.00 0.00 31 GLU A N 3
ATOM 2817 C CA . GLU A 1 31 ? -0.755 39.434 -16.802 1.00 0.00 31 GLU A CA 3
ATOM 2818 C C . GLU A 1 31 ? -1.892 39.266 -15.799 1.00 0.00 31 GLU A C 3
ATOM 2819 O O . GLU A 1 31 ? -1.672 39.270 -14.588 1.00 0.00 31 GLU A O 3
ATOM 2831 N N . ARG A 1 32 ? -3.109 39.119 -16.312 1.00 0.00 32 ARG A N 3
ATOM 2832 C CA . ARG A 1 32 ? -4.282 38.951 -15.462 1.00 0.00 32 ARG A CA 3
ATOM 2833 C C . ARG A 1 32 ? -4.319 37.551 -14.857 1.00 0.00 32 ARG A C 3
ATOM 2834 O O . ARG A 1 32 ? -3.720 36.617 -15.391 1.00 0.00 32 ARG A O 3
ATOM 2855 N N . ARG A 1 33 ? -5.024 37.413 -13.739 1.00 0.00 33 ARG A N 3
ATOM 2856 C CA . ARG A 1 33 ? -5.138 36.128 -13.061 1.00 0.00 33 ARG A CA 3
ATOM 2857 C C . ARG A 1 33 ? -6.600 35.774 -12.807 1.00 0.00 33 ARG A C 3
ATOM 2858 O O . ARG A 1 33 ? -7.467 36.649 -12.787 1.00 0.00 33 ARG A O 3
ATOM 2879 N N . HIS A 1 34 ? -6.868 34.486 -12.613 1.00 0.00 34 HIS A N 3
ATOM 2880 C CA . HIS A 1 34 ? -8.225 34.017 -12.361 1.00 0.00 34 HIS A CA 3
ATOM 2881 C C . HIS A 1 34 ? -8.215 32.590 -11.822 1.00 0.00 34 HIS A C 3
ATOM 2882 O O . HIS A 1 34 ? -7.656 31.685 -12.442 1.00 0.00 34 HIS A O 3
ATOM 2896 N N . HIS A 1 35 ? -8.836 32.396 -10.662 1.00 0.00 35 HIS A N 3
ATOM 2897 C CA . HIS A 1 35 ? -8.898 31.078 -10.039 1.00 0.00 35 HIS A CA 3
ATOM 2898 C C . HIS A 1 35 ? -10.095 30.287 -10.559 1.00 0.00 35 HIS A C 3
ATOM 2899 O O . HIS A 1 35 ? -11.245 30.627 -10.281 1.00 0.00 35 HIS A O 3
ATOM 2913 N N . CYS A 1 36 ? -9.816 29.231 -11.316 1.00 0.00 36 CYS A N 3
ATOM 2914 C CA . CYS A 1 36 ? -10.868 28.392 -11.876 1.00 0.00 36 CYS A CA 3
ATOM 2915 C C . CYS A 1 36 ? -11.750 27.816 -10.772 1.00 0.00 36 CYS A C 3
ATOM 2916 O O . CYS A 1 36 ? -11.259 27.175 -9.843 1.00 0.00 36 CYS A O 3
ATOM 2923 N N . ARG A 1 37 ? -13.054 28.049 -10.882 1.00 0.00 37 ARG A N 3
ATOM 2924 C CA . ARG A 1 37 ? -14.004 27.554 -9.893 1.00 0.00 37 ARG A CA 3
ATOM 2925 C C . ARG A 1 37 ? -14.322 26.081 -10.133 1.00 0.00 37 ARG A C 3
ATOM 2926 O O . ARG A 1 37 ? -15.137 25.489 -9.428 1.00 0.00 37 ARG A O 3
ATOM 2947 N N . ASN A 1 38 ? -13.672 25.497 -11.135 1.00 0.00 38 ASN A N 3
ATOM 2948 C CA . ASN A 1 38 ? -13.886 24.094 -11.469 1.00 0.00 38 ASN A CA 3
ATOM 2949 C C . ASN A 1 38 ? -12.846 23.208 -10.790 1.00 0.00 38 ASN A C 3
ATOM 2950 O O . ASN A 1 38 ? -13.160 22.117 -10.313 1.00 0.00 38 ASN A O 3
ATOM 2961 N N . CYS A 1 39 ? -11.606 23.685 -10.749 1.00 0.00 39 CYS A N 3
ATOM 2962 C CA . CYS A 1 39 ? -10.519 22.938 -10.129 1.00 0.00 39 CYS A CA 3
ATOM 2963 C C . CYS A 1 39 ? -9.913 23.723 -8.969 1.00 0.00 39 CYS A C 3
ATOM 2964 O O . CYS A 1 39 ? -9.516 23.148 -7.956 1.00 0.00 39 CYS A O 3
ATOM 2971 N N . GLY A 1 40 ? -9.844 25.042 -9.125 1.00 0.00 40 GLY A N 3
ATOM 2972 C CA . GLY A 1 40 ? -9.286 25.884 -8.084 1.00 0.00 40 GLY A CA 3
ATOM 2973 C C . GLY A 1 40 ? -7.849 26.278 -8.365 1.00 0.00 40 GLY A C 3
ATOM 2974 O O . GLY A 1 40 ? -7.086 26.562 -7.443 1.00 0.00 40 GLY A O 3
ATOM 2978 N N . GLN A 1 41 ? -7.480 26.292 -9.642 1.00 0.00 41 GLN A N 3
ATOM 2979 C CA . GLN A 1 41 ? -6.124 26.651 -10.041 1.00 0.00 41 GLN A CA 3
ATOM 2980 C C . GLN A 1 41 ? -6.089 28.044 -10.659 1.00 0.00 41 GLN A C 3
ATOM 2981 O O . GLN A 1 41 ? -7.109 28.553 -11.127 1.00 0.00 41 GLN A O 3
ATOM 2995 N N . LEU A 1 42 ? -4.911 28.658 -10.656 1.00 0.00 42 LEU A N 3
ATOM 2996 C CA . LEU A 1 42 ? -4.743 29.994 -11.217 1.00 0.00 42 LEU A CA 3
ATOM 2997 C C . LEU A 1 42 ? -4.171 29.924 -12.629 1.00 0.00 42 LEU A C 3
ATOM 2998 O O . LEU A 1 42 ? -3.179 29.239 -12.875 1.00 0.00 42 LEU A O 3
ATOM 3014 N N . PHE A 1 43 ? -4.803 30.640 -13.554 1.00 0.00 43 PHE A N 3
ATOM 3015 C CA . PHE A 1 43 ? -4.357 30.660 -14.942 1.00 0.00 43 PHE A CA 3
ATOM 3016 C C . PHE A 1 43 ? -4.323 32.087 -15.481 1.00 0.00 43 PHE A C 3
ATOM 3017 O O . PHE A 1 43 ? -4.998 32.976 -14.961 1.00 0.00 43 PHE A O 3
ATOM 3034 N N . CYS A 1 44 ? -3.531 32.299 -16.527 1.00 0.00 44 CYS A N 3
ATOM 3035 C CA . CYS A 1 44 ? -3.407 33.617 -17.138 1.00 0.00 44 CYS A CA 3
ATOM 3036 C C . CYS A 1 44 ? -4.455 33.812 -18.229 1.00 0.00 44 CYS A C 3
ATOM 3037 O O . CYS A 1 44 ? -5.018 32.846 -18.742 1.00 0.00 44 CYS A O 3
ATOM 3044 N N . GLN A 1 45 ? -4.711 35.069 -18.578 1.00 0.00 45 GLN A N 3
ATOM 3045 C CA . GLN A 1 45 ? -5.693 35.391 -19.608 1.00 0.00 45 GLN A CA 3
ATOM 3046 C C . GLN A 1 45 ? -5.356 34.689 -20.919 1.00 0.00 45 GLN A C 3
ATOM 3047 O O . GLN A 1 45 ? -6.220 34.503 -21.776 1.00 0.00 45 GLN A O 3
ATOM 3061 N N . LYS A 1 46 ? -4.094 34.301 -21.069 1.00 0.00 46 LYS A N 3
ATOM 3062 C CA . LYS A 1 46 ? -3.641 33.618 -22.276 1.00 0.00 46 LYS A CA 3
ATOM 3063 C C . LYS A 1 46 ? -3.803 32.107 -22.139 1.00 0.00 46 LYS A C 3
ATOM 3064 O O . LYS A 1 46 ? -3.767 31.377 -23.130 1.00 0.00 46 LYS A O 3
ATOM 3083 N N . CYS A 1 47 ? -3.983 31.645 -20.906 1.00 0.00 47 CYS A N 3
ATOM 3084 C CA . CYS A 1 47 ? -4.151 30.222 -20.640 1.00 0.00 47 CYS A CA 3
ATOM 3085 C C . CYS A 1 47 ? -5.600 29.795 -20.858 1.00 0.00 47 CYS A C 3
ATOM 3086 O O . CYS A 1 47 ? -5.873 28.829 -21.570 1.00 0.00 47 CYS A O 3
ATOM 3093 N N . SER A 1 48 ? -6.525 30.523 -20.240 1.00 0.00 48 SER A N 3
ATOM 3094 C CA . SER A 1 48 ? -7.946 30.219 -20.364 1.00 0.00 48 SER A CA 3
ATOM 3095 C C . SER A 1 48 ? -8.595 31.084 -21.440 1.00 0.00 48 SER A C 3
ATOM 3096 O O . SER A 1 48 ? -9.434 30.613 -22.208 1.00 0.00 48 SER A O 3
ATOM 3104 N N . ARG A 1 49 ? -8.200 32.352 -21.489 1.00 0.00 49 ARG A N 3
ATOM 3105 C CA . ARG A 1 49 ? -8.743 33.284 -22.470 1.00 0.00 49 ARG A CA 3
ATOM 3106 C C . ARG A 1 49 ? -10.222 33.005 -22.724 1.00 0.00 49 ARG A C 3
ATOM 3107 O O . ARG A 1 49 ? -10.732 33.250 -23.817 1.00 0.00 49 ARG A O 3
ATOM 3128 N N . PHE A 1 50 ? -10.905 32.490 -21.707 1.00 0.00 50 PHE A N 3
ATOM 3129 C CA . PHE A 1 50 ? -12.324 32.175 -21.820 1.00 0.00 50 PHE A CA 3
ATOM 3130 C C . PHE A 1 50 ? -13.068 32.552 -20.542 1.00 0.00 50 PHE A C 3
ATOM 3131 O O . PHE A 1 50 ? -12.455 32.919 -19.541 1.00 0.00 50 PHE A O 3
ATOM 3148 N N . GLN A 1 51 ? -14.393 32.458 -20.587 1.00 0.00 51 GLN A N 3
ATOM 3149 C CA . GLN A 1 51 ? -15.221 32.790 -19.433 1.00 0.00 51 GLN A CA 3
ATOM 3150 C C . GLN A 1 51 ? -16.614 32.184 -19.570 1.00 0.00 51 GLN A C 3
ATOM 3151 O O . GLN A 1 51 ? -17.273 32.344 -20.597 1.00 0.00 51 GLN A O 3
ATOM 3165 N N . SER A 1 52 ? -17.055 31.487 -18.528 1.00 0.00 52 SER A N 3
ATOM 3166 C CA . SER A 1 52 ? -18.368 30.852 -18.534 1.00 0.00 52 SER A CA 3
ATOM 3167 C C . SER A 1 52 ? -18.678 30.232 -17.174 1.00 0.00 52 SER A C 3
ATOM 3168 O O . SER A 1 52 ? -17.837 30.231 -16.275 1.00 0.00 52 SER A O 3
ATOM 3176 N N . GLU A 1 53 ? -19.891 29.707 -17.033 1.00 0.00 53 GLU A N 3
ATOM 3177 C CA . GLU A 1 53 ? -20.312 29.084 -15.784 1.00 0.00 53 GLU A CA 3
ATOM 3178 C C . GLU A 1 53 ? -19.766 27.663 -15.673 1.00 0.00 53 GLU A C 3
ATOM 3179 O O . GLU A 1 53 ? -19.060 27.187 -16.561 1.00 0.00 53 GLU A O 3
ATOM 3191 N N . ILE A 1 54 ? -20.100 26.992 -14.575 1.00 0.00 54 ILE A N 3
ATOM 3192 C CA . ILE A 1 54 ? -19.644 25.626 -14.348 1.00 0.00 54 ILE A CA 3
ATOM 3193 C C . ILE A 1 54 ? -20.753 24.771 -13.744 1.00 0.00 54 ILE A C 3
ATOM 3194 O O . ILE A 1 54 ? -20.805 24.568 -12.531 1.00 0.00 54 ILE A O 3
ATOM 3210 N N . LYS A 1 55 ? -21.637 24.268 -14.599 1.00 0.00 55 LYS A N 3
ATOM 3211 C CA . LYS A 1 55 ? -22.744 23.431 -14.152 1.00 0.00 55 LYS A CA 3
ATOM 3212 C C . LYS A 1 55 ? -22.236 22.256 -13.322 1.00 0.00 55 LYS A C 3
ATOM 3213 O O . LYS A 1 55 ? -22.873 21.850 -12.350 1.00 0.00 55 LYS A O 3
ATOM 3232 N N . ARG A 1 56 ? -21.087 21.715 -13.712 1.00 0.00 56 ARG A N 3
ATOM 3233 C CA . ARG A 1 56 ? -20.494 20.587 -13.003 1.00 0.00 56 ARG A CA 3
ATOM 3234 C C . ARG A 1 56 ? -20.208 20.948 -11.549 1.00 0.00 56 ARG A C 3
ATOM 3235 O O . ARG A 1 56 ? -20.054 20.070 -10.699 1.00 0.00 56 ARG A O 3
ATOM 3256 N N . LEU A 1 57 ? -20.139 22.245 -11.269 1.00 0.00 57 LEU A N 3
ATOM 3257 C CA . LEU A 1 57 ? -19.871 22.723 -9.917 1.00 0.00 57 LEU A CA 3
ATOM 3258 C C . LEU A 1 57 ? -21.100 23.406 -9.328 1.00 0.00 57 LEU A C 3
ATOM 3259 O O . LEU A 1 57 ? -21.005 24.138 -8.342 1.00 0.00 57 LEU A O 3
ATOM 3275 N N . LYS A 1 58 ? -22.256 23.161 -9.936 1.00 0.00 58 LYS A N 3
ATOM 3276 C CA . LYS A 1 58 ? -23.506 23.749 -9.471 1.00 0.00 58 LYS A CA 3
ATOM 3277 C C . LYS A 1 58 ? -23.504 25.261 -9.673 1.00 0.00 58 LYS A C 3
ATOM 3278 O O . LYS A 1 58 ? -24.209 25.991 -8.974 1.00 0.00 58 LYS A O 3
ATOM 3297 N N . ILE A 1 59 ? -22.710 25.725 -10.632 1.00 0.00 59 ILE A N 3
ATOM 3298 C CA . ILE A 1 59 ? -22.620 27.149 -10.926 1.00 0.00 59 ILE A CA 3
ATOM 3299 C C . ILE A 1 59 ? -23.320 27.485 -12.239 1.00 0.00 59 ILE A C 3
ATOM 3300 O O . ILE A 1 59 ? -22.918 27.020 -13.305 1.00 0.00 59 ILE A O 3
ATOM 3316 N N . SER A 1 60 ? -24.369 28.296 -12.153 1.00 0.00 60 SER A N 3
ATOM 3317 C CA . SER A 1 60 ? -25.128 28.693 -13.334 1.00 0.00 60 SER A CA 3
ATOM 3318 C C . SER A 1 60 ? -24.634 30.033 -13.871 1.00 0.00 60 SER A C 3
ATOM 3319 O O . SER A 1 60 ? -24.804 30.342 -15.050 1.00 0.00 60 SER A O 3
ATOM 3327 N N . SER A 1 61 ? -24.022 30.825 -12.997 1.00 0.00 61 SER A N 3
ATOM 3328 C CA . SER A 1 61 ? -23.506 32.133 -13.381 1.00 0.00 61 SER A CA 3
ATOM 3329 C C . SER A 1 61 ? -22.126 32.008 -14.019 1.00 0.00 61 SER A C 3
ATOM 3330 O O . SER A 1 61 ? -21.386 31.054 -13.776 1.00 0.00 61 SER A O 3
ATOM 3338 N N . PRO A 1 62 ? -21.770 32.993 -14.856 1.00 0.00 62 PRO A N 3
ATOM 3339 C CA . PRO A 1 62 ? -20.477 33.017 -15.546 1.00 0.00 62 PRO A CA 3
ATOM 3340 C C . PRO A 1 62 ? -19.315 33.275 -14.593 1.00 0.00 62 PRO A C 3
ATOM 3341 O O . PRO A 1 62 ? -19.287 34.286 -13.891 1.00 0.00 62 PRO A O 3
ATOM 3352 N N . VAL A 1 63 ? -18.357 32.354 -14.572 1.00 0.00 63 VAL A N 3
ATOM 3353 C CA . VAL A 1 63 ? -17.191 32.482 -13.706 1.00 0.00 63 VAL A CA 3
ATOM 3354 C C . VAL A 1 63 ? -15.909 32.134 -14.453 1.00 0.00 63 VAL A C 3
ATOM 3355 O O . VAL A 1 63 ? -15.939 31.815 -15.642 1.00 0.00 63 VAL A O 3
ATOM 3368 N N . ARG A 1 64 ? -14.784 32.196 -13.749 1.00 0.00 64 ARG A N 3
ATOM 3369 C CA . ARG A 1 64 ? -13.490 31.888 -14.346 1.00 0.00 64 ARG A CA 3
ATOM 3370 C C . ARG A 1 64 ? -13.357 30.391 -14.612 1.00 0.00 64 ARG A C 3
ATOM 3371 O O . ARG A 1 64 ? -13.673 29.567 -13.754 1.00 0.00 64 ARG A O 3
ATOM 3392 N N . VAL A 1 65 ? -12.887 30.047 -15.807 1.00 0.00 65 VAL A N 3
ATOM 3393 C CA . VAL A 1 65 ? -12.712 28.650 -16.186 1.00 0.00 65 VAL A CA 3
ATOM 3394 C C . VAL A 1 65 ? -11.577 28.492 -17.191 1.00 0.00 65 VAL A C 3
ATOM 3395 O O . VAL A 1 65 ? -11.467 29.262 -18.146 1.00 0.00 65 VAL A O 3
ATOM 3408 N N . CYS A 1 66 ? -10.734 27.489 -16.971 1.00 0.00 66 CYS A N 3
ATOM 3409 C CA . CYS A 1 66 ? -9.606 27.228 -17.857 1.00 0.00 66 CYS A CA 3
ATOM 3410 C C . CYS A 1 66 ? -10.072 26.570 -19.152 1.00 0.00 66 CYS A C 3
ATOM 3411 O O . CYS A 1 66 ? -11.113 25.915 -19.186 1.00 0.00 66 CYS A O 3
ATOM 3418 N N . GLN A 1 67 ? -9.294 26.750 -20.214 1.00 0.00 67 GLN A N 3
ATOM 3419 C CA . GLN A 1 67 ? -9.628 26.174 -21.512 1.00 0.00 67 GLN A CA 3
ATOM 3420 C C . GLN A 1 67 ? -9.964 24.692 -21.379 1.00 0.00 67 GLN A C 3
ATOM 3421 O O . GLN A 1 67 ? -10.884 24.194 -22.027 1.00 0.00 67 GLN A O 3
ATOM 3435 N N . ASN A 1 68 ? -9.213 23.993 -20.535 1.00 0.00 68 ASN A N 3
ATOM 3436 C CA . ASN A 1 68 ? -9.431 22.568 -20.318 1.00 0.00 68 ASN A CA 3
ATOM 3437 C C . ASN A 1 68 ? -10.857 22.301 -19.844 1.00 0.00 68 ASN A C 3
ATOM 3438 O O . ASN A 1 68 ? -11.498 21.343 -20.277 1.00 0.00 68 ASN A O 3
ATOM 3449 N N . CYS A 1 69 ? -11.347 23.156 -18.953 1.00 0.00 69 CYS A N 3
ATOM 3450 C CA . CYS A 1 69 ? -12.697 23.015 -18.419 1.00 0.00 69 CYS A CA 3
ATOM 3451 C C . CYS A 1 69 ? -13.726 23.599 -19.383 1.00 0.00 69 CYS A C 3
ATOM 3452 O O . CYS A 1 69 ? -14.700 22.937 -19.743 1.00 0.00 69 CYS A O 3
ATOM 3459 N N . TYR A 1 70 ? -13.503 24.841 -19.796 1.00 0.00 70 TYR A N 3
ATOM 3460 C CA . TYR A 1 70 ? -14.412 25.516 -20.715 1.00 0.00 70 TYR A CA 3
ATOM 3461 C C . TYR A 1 70 ? -14.730 24.629 -21.915 1.00 0.00 70 TYR A C 3
ATOM 3462 O O . TYR A 1 70 ? -15.883 24.522 -22.334 1.00 0.00 70 TYR A O 3
ATOM 3480 N N . TYR A 1 71 ? -13.700 23.995 -22.463 1.00 0.00 71 TYR A N 3
ATOM 3481 C CA . TYR A 1 71 ? -13.867 23.118 -23.616 1.00 0.00 71 TYR A CA 3
ATOM 3482 C C . TYR A 1 71 ? -15.011 22.134 -23.391 1.00 0.00 71 TYR A C 3
ATOM 3483 O O . TYR A 1 71 ? -15.733 21.781 -24.322 1.00 0.00 71 TYR A O 3
ATOM 3501 N N . ASN A 1 72 ? -15.170 21.697 -22.146 1.00 0.00 72 ASN A N 3
ATOM 3502 C CA . ASN A 1 72 ? -16.226 20.753 -21.796 1.00 0.00 72 ASN A CA 3
ATOM 3503 C C . ASN A 1 72 ? -17.521 21.487 -21.459 1.00 0.00 72 ASN A C 3
ATOM 3504 O O . ASN A 1 72 ? -18.603 21.092 -21.896 1.00 0.00 72 ASN A O 3
ATOM 3515 N N . LEU A 1 73 ? -17.402 22.557 -20.681 1.00 0.00 73 LEU A N 3
ATOM 3516 C CA . LEU A 1 73 ? -18.563 23.347 -20.286 1.00 0.00 73 LEU A CA 3
ATOM 3517 C C . LEU A 1 73 ? -19.353 23.805 -21.508 1.00 0.00 73 LEU A C 3
ATOM 3518 O O . LEU A 1 73 ? -20.574 23.664 -21.558 1.00 0.00 73 LEU A O 3
ATOM 3534 N N . GLN A 1 74 ? -18.646 24.351 -22.492 1.00 0.00 74 GLN A N 3
ATOM 3535 C CA . GLN A 1 74 ? -19.281 24.827 -23.715 1.00 0.00 74 GLN A CA 3
ATOM 3536 C C . GLN A 1 74 ? -20.154 23.741 -24.334 1.00 0.00 74 GLN A C 3
ATOM 3537 O O . GLN A 1 74 ? -21.224 24.023 -24.875 1.00 0.00 74 GLN A O 3
ATOM 3551 N N . HIS A 1 75 ? -19.692 22.497 -24.250 1.00 0.00 75 HIS A N 3
ATOM 3552 C CA . HIS A 1 75 ? -20.432 21.368 -24.802 1.00 0.00 75 HIS A CA 3
ATOM 3553 C C . HIS A 1 75 ? -21.158 20.604 -23.699 1.00 0.00 75 HIS A C 3
ATOM 3554 O O . HIS A 1 75 ? -21.627 19.486 -23.912 1.00 0.00 75 HIS A O 3
ATOM 3568 N N . GLU A 1 76 ? -21.247 21.215 -22.522 1.00 0.00 76 GLU A N 3
ATOM 3569 C CA . GLU A 1 76 ? -21.915 20.590 -21.386 1.00 0.00 76 GLU A CA 3
ATOM 3570 C C . GLU A 1 76 ? -23.362 21.065 -21.278 1.00 0.00 76 GLU A C 3
ATOM 3571 O O . GLU A 1 76 ? -24.038 20.806 -20.282 1.00 0.00 76 GLU A O 3
ATOM 3583 N N . ARG A 1 77 ? -23.829 21.760 -22.309 1.00 0.00 77 ARG A N 3
ATOM 3584 C CA . ARG A 1 77 ? -25.194 22.273 -22.330 1.00 0.00 77 ARG A CA 3
ATOM 3585 C C . ARG A 1 77 ? -25.376 23.375 -21.290 1.00 0.00 77 ARG A C 3
ATOM 3586 O O . ARG A 1 77 ? -26.467 23.560 -20.752 1.00 0.00 77 ARG A O 3
ATOM 3607 N N . GLY A 1 78 ? -24.300 24.104 -21.013 1.00 0.00 78 GLY A N 3
ATOM 3608 C CA . GLY A 1 78 ? -24.362 25.178 -20.039 1.00 0.00 78 GLY A CA 3
ATOM 3609 C C . GLY A 1 78 ? -25.102 26.394 -20.562 1.00 0.00 78 GLY A C 3
ATOM 3610 O O . GLY A 1 78 ? -24.477 27.254 -21.180 1.00 0.00 78 GLY A O 3
ATOM 3616 N N . SER A 1 1 ? 18.324 60.765 -5.022 1.00 0.00 1 SER A N 4
ATOM 3617 C CA . SER A 1 1 ? 17.779 59.729 -4.151 1.00 0.00 1 SER A CA 4
ATOM 3618 C C . SER A 1 1 ? 18.856 58.719 -3.769 1.00 0.00 1 SER A C 4
ATOM 3619 O O . SER A 1 1 ? 19.533 58.162 -4.632 1.00 0.00 1 SER A O 4
ATOM 3627 N N . ASN A 1 2 ? 19.008 58.488 -2.469 1.00 0.00 2 ASN A N 4
ATOM 3628 C CA . ASN A 1 2 ? 20.003 57.545 -1.971 1.00 0.00 2 ASN A CA 4
ATOM 3629 C C . ASN A 1 2 ? 19.366 56.192 -1.669 1.00 0.00 2 ASN A C 4
ATOM 3630 O O . ASN A 1 2 ? 18.166 56.102 -1.415 1.00 0.00 2 ASN A O 4
ATOM 3641 N N . ALA A 1 3 ? 20.180 55.141 -1.697 1.00 0.00 3 ALA A N 4
ATOM 3642 C CA . ALA A 1 3 ? 19.698 53.793 -1.423 1.00 0.00 3 ALA A CA 4
ATOM 3643 C C . ALA A 1 3 ? 18.653 53.365 -2.448 1.00 0.00 3 ALA A C 4
ATOM 3644 O O . ALA A 1 3 ? 18.448 54.038 -3.458 1.00 0.00 3 ALA A O 4
ATOM 3651 N N . GLY A 1 4 ? 17.995 52.241 -2.182 1.00 0.00 4 GLY A N 4
ATOM 3652 C CA . GLY A 1 4 ? 16.980 51.743 -3.092 1.00 0.00 4 GLY A CA 4
ATOM 3653 C C . GLY A 1 4 ? 16.098 50.687 -2.454 1.00 0.00 4 GLY A C 4
ATOM 3654 O O . GLY A 1 4 ? 16.333 50.276 -1.318 1.00 0.00 4 GLY A O 4
ATOM 3658 N N . ARG A 1 5 ? 15.080 50.248 -3.186 1.00 0.00 5 ARG A N 4
ATOM 3659 C CA . ARG A 1 5 ? 14.158 49.236 -2.684 1.00 0.00 5 ARG A CA 4
ATOM 3660 C C . ARG A 1 5 ? 13.397 49.750 -1.466 1.00 0.00 5 ARG A C 4
ATOM 3661 O O . ARG A 1 5 ? 13.892 50.599 -0.725 1.00 0.00 5 ARG A O 4
ATOM 3682 N N . SER A 1 6 ? 12.190 49.230 -1.266 1.00 0.00 6 SER A N 4
ATOM 3683 C CA . SER A 1 6 ? 11.359 49.639 -0.140 1.00 0.00 6 SER A CA 4
ATOM 3684 C C . SER A 1 6 ? 10.023 48.902 -0.155 1.00 0.00 6 SER A C 4
ATOM 3685 O O . SER A 1 6 ? 9.299 48.927 -1.149 1.00 0.00 6 SER A O 4
ATOM 3693 N N . ALA A 1 7 ? 9.704 48.247 0.957 1.00 0.00 7 ALA A N 4
ATOM 3694 C CA . ALA A 1 7 ? 8.455 47.504 1.074 1.00 0.00 7 ALA A CA 4
ATOM 3695 C C . ALA A 1 7 ? 8.312 46.489 -0.056 1.00 0.00 7 ALA A C 4
ATOM 3696 O O . ALA A 1 7 ? 7.204 46.194 -0.501 1.00 0.00 7 ALA A O 4
ATOM 3703 N N . ALA A 1 8 ? 9.441 45.959 -0.515 1.00 0.00 8 ALA A N 4
ATOM 3704 C CA . ALA A 1 8 ? 9.441 44.977 -1.592 1.00 0.00 8 ALA A CA 4
ATOM 3705 C C . ALA A 1 8 ? 8.762 43.683 -1.155 1.00 0.00 8 ALA A C 4
ATOM 3706 O O . ALA A 1 8 ? 8.380 42.860 -1.986 1.00 0.00 8 ALA A O 4
ATOM 3713 N N . ASP A 1 9 ? 8.614 43.511 0.154 1.00 0.00 9 ASP A N 4
ATOM 3714 C CA . ASP A 1 9 ? 7.980 42.317 0.702 1.00 0.00 9 ASP A CA 4
ATOM 3715 C C . ASP A 1 9 ? 7.432 42.586 2.100 1.00 0.00 9 ASP A C 4
ATOM 3716 O O . ASP A 1 9 ? 6.334 42.146 2.443 1.00 0.00 9 ASP A O 4
ATOM 3725 N N . HIS A 1 10 ? 8.204 43.310 2.904 1.00 0.00 10 HIS A N 4
ATOM 3726 C CA . HIS A 1 10 ? 7.796 43.637 4.266 1.00 0.00 10 HIS A CA 4
ATOM 3727 C C . HIS A 1 10 ? 7.654 42.373 5.108 1.00 0.00 10 HIS A C 4
ATOM 3728 O O . HIS A 1 10 ? 6.875 42.336 6.061 1.00 0.00 10 HIS A O 4
ATOM 3742 N N . TRP A 1 11 ? 8.409 41.341 4.750 1.00 0.00 11 TRP A N 4
ATOM 3743 C CA . TRP A 1 11 ? 8.366 40.075 5.473 1.00 0.00 11 TRP A CA 4
ATOM 3744 C C . TRP A 1 11 ? 6.996 39.419 5.340 1.00 0.00 11 TRP A C 4
ATOM 3745 O O . TRP A 1 11 ? 6.544 38.714 6.243 1.00 0.00 11 TRP A O 4
ATOM 3766 N N . VAL A 1 12 ? 6.339 39.655 4.209 1.00 0.00 12 VAL A N 4
ATOM 3767 C CA . VAL A 1 12 ? 5.021 39.085 3.958 1.00 0.00 12 VAL A CA 4
ATOM 3768 C C . VAL A 1 12 ? 4.895 38.604 2.516 1.00 0.00 12 VAL A C 4
ATOM 3769 O O . VAL A 1 12 ? 5.217 39.333 1.577 1.00 0.00 12 VAL A O 4
ATOM 3782 N N . LYS A 1 13 ? 4.426 37.373 2.347 1.00 0.00 13 LYS A N 4
ATOM 3783 C CA . LYS A 1 13 ? 4.255 36.794 1.020 1.00 0.00 13 LYS A CA 4
ATOM 3784 C C . LYS A 1 13 ? 3.458 35.495 1.092 1.00 0.00 13 LYS A C 4
ATOM 3785 O O . LYS A 1 13 ? 3.644 34.596 0.271 1.00 0.00 13 LYS A O 4
ATOM 3804 N N . ASP A 1 14 ? 2.570 35.405 2.075 1.00 0.00 14 ASP A N 4
ATOM 3805 C CA . ASP A 1 14 ? 1.743 34.217 2.252 1.00 0.00 14 ASP A CA 4
ATOM 3806 C C . ASP A 1 14 ? 0.380 34.401 1.592 1.00 0.00 14 ASP A C 4
ATOM 3807 O O . ASP A 1 14 ? -0.602 33.775 1.990 1.00 0.00 14 ASP A O 4
ATOM 3816 N N . GLU A 1 15 ? 0.329 35.264 0.583 1.00 0.00 15 GLU A N 4
ATOM 3817 C CA . GLU A 1 15 ? -0.915 35.531 -0.130 1.00 0.00 15 GLU A CA 4
ATOM 3818 C C . GLU A 1 15 ? -1.302 34.348 -1.013 1.00 0.00 15 GLU A C 4
ATOM 3819 O O . GLU A 1 15 ? -2.442 34.241 -1.462 1.00 0.00 15 GLU A O 4
ATOM 3831 N N . GLY A 1 16 ? -0.342 33.460 -1.257 1.00 0.00 16 GLY A N 4
ATOM 3832 C CA . GLY A 1 16 ? -0.600 32.297 -2.084 1.00 0.00 16 GLY A CA 4
ATOM 3833 C C . GLY A 1 16 ? 0.498 32.052 -3.100 1.00 0.00 16 GLY A C 4
ATOM 3834 O O . GLY A 1 16 ? 1.464 31.343 -2.822 1.00 0.00 16 GLY A O 4
ATOM 3838 N N . GLY A 1 17 ? 0.349 32.640 -4.283 1.00 0.00 17 GLY A N 4
ATOM 3839 C CA . GLY A 1 17 ? 1.343 32.469 -5.327 1.00 0.00 17 GLY A CA 4
ATOM 3840 C C . GLY A 1 17 ? 1.305 33.584 -6.353 1.00 0.00 17 GLY A C 4
ATOM 3841 O O . GLY A 1 17 ? 2.325 34.212 -6.635 1.00 0.00 17 GLY A O 4
ATOM 3845 N N . ASP A 1 18 ? 0.126 33.829 -6.914 1.00 0.00 18 ASP A N 4
ATOM 3846 C CA . ASP A 1 18 ? -0.041 34.876 -7.915 1.00 0.00 18 ASP A CA 4
ATOM 3847 C C . ASP A 1 18 ? 0.697 34.520 -9.202 1.00 0.00 18 ASP A C 4
ATOM 3848 O O . ASP A 1 18 ? 1.360 35.366 -9.803 1.00 0.00 18 ASP A O 4
ATOM 3857 N N . SER A 1 19 ? 0.578 33.263 -9.618 1.00 0.00 19 SER A N 4
ATOM 3858 C CA . SER A 1 19 ? 1.238 32.794 -10.830 1.00 0.00 19 SER A CA 4
ATOM 3859 C C . SER A 1 19 ? 0.381 31.756 -11.548 1.00 0.00 19 SER A C 4
ATOM 3860 O O . SER A 1 19 ? -0.426 31.064 -10.928 1.00 0.00 19 SER A O 4
ATOM 3868 N N . CYS A 1 20 ? 0.563 31.654 -12.861 1.00 0.00 20 CYS A N 4
ATOM 3869 C CA . CYS A 1 20 ? -0.193 30.702 -13.666 1.00 0.00 20 CYS A CA 4
ATOM 3870 C C . CYS A 1 20 ? 0.173 29.267 -13.297 1.00 0.00 20 CYS A C 4
ATOM 3871 O O . CYS A 1 20 ? 1.268 29.002 -12.801 1.00 0.00 20 CYS A O 4
ATOM 3878 N N . SER A 1 21 ? -0.753 28.344 -13.542 1.00 0.00 21 SER A N 4
ATOM 3879 C CA . SER A 1 21 ? -0.530 26.937 -13.232 1.00 0.00 21 SER A CA 4
ATOM 3880 C C . SER A 1 21 ? -0.040 26.181 -14.464 1.00 0.00 21 SER A C 4
ATOM 3881 O O . SER A 1 21 ? 0.720 25.220 -14.355 1.00 0.00 21 SER A O 4
ATOM 3889 N N . GLY A 1 22 ? -0.484 26.623 -15.637 1.00 0.00 22 GLY A N 4
ATOM 3890 C CA . GLY A 1 22 ? -0.082 25.977 -16.873 1.00 0.00 22 GLY A CA 4
ATOM 3891 C C . GLY A 1 22 ? 1.041 26.716 -17.574 1.00 0.00 22 GLY A C 4
ATOM 3892 O O . GLY A 1 22 ? 1.492 26.305 -18.644 1.00 0.00 22 GLY A O 4
ATOM 3896 N N . CYS A 1 23 ? 1.493 27.811 -16.972 1.00 0.00 23 CYS A N 4
ATOM 3897 C CA . CYS A 1 23 ? 2.569 28.611 -17.546 1.00 0.00 23 CYS A CA 4
ATOM 3898 C C . CYS A 1 23 ? 3.554 29.051 -16.467 1.00 0.00 23 CYS A C 4
ATOM 3899 O O . CYS A 1 23 ? 4.742 29.231 -16.733 1.00 0.00 23 CYS A O 4
ATOM 3906 N N . SER A 1 24 ? 3.051 29.223 -15.249 1.00 0.00 24 SER A N 4
ATOM 3907 C CA . SER A 1 24 ? 3.885 29.646 -14.130 1.00 0.00 24 SER A CA 4
ATOM 3908 C C . SER A 1 24 ? 4.299 31.107 -14.283 1.00 0.00 24 SER A C 4
ATOM 3909 O O . SER A 1 24 ? 5.194 31.587 -13.587 1.00 0.00 24 SER A O 4
ATOM 3917 N N . VAL A 1 25 ? 3.641 31.809 -15.200 1.00 0.00 25 VAL A N 4
ATOM 3918 C CA . VAL A 1 25 ? 3.939 33.215 -15.445 1.00 0.00 25 VAL A CA 4
ATOM 3919 C C . VAL A 1 25 ? 3.394 34.096 -14.327 1.00 0.00 25 VAL A C 4
ATOM 3920 O O . VAL A 1 25 ? 2.183 34.175 -14.120 1.00 0.00 25 VAL A O 4
ATOM 3933 N N . ARG A 1 26 ? 4.295 34.756 -13.608 1.00 0.00 26 ARG A N 4
ATOM 3934 C CA . ARG A 1 26 ? 3.904 35.631 -12.509 1.00 0.00 26 ARG A CA 4
ATOM 3935 C C . ARG A 1 26 ? 2.973 36.736 -12.999 1.00 0.00 26 ARG A C 4
ATOM 3936 O O . ARG A 1 26 ? 3.388 37.629 -13.739 1.00 0.00 26 ARG A O 4
ATOM 3957 N N . PHE A 1 27 ? 1.713 36.670 -12.582 1.00 0.00 27 PHE A N 4
ATOM 3958 C CA . PHE A 1 27 ? 0.723 37.664 -12.980 1.00 0.00 27 PHE A CA 4
ATOM 3959 C C . PHE A 1 27 ? 1.201 39.073 -12.643 1.00 0.00 27 PHE A C 4
ATOM 3960 O O . PHE A 1 27 ? 1.883 39.286 -11.640 1.00 0.00 27 PHE A O 4
ATOM 3977 N N . SER A 1 28 ? 0.840 40.032 -13.489 1.00 0.00 28 SER A N 4
ATOM 3978 C CA . SER A 1 28 ? 1.235 41.421 -13.285 1.00 0.00 28 SER A CA 4
ATOM 3979 C C . SER A 1 28 ? 0.229 42.372 -13.926 1.00 0.00 28 SER A C 4
ATOM 3980 O O . SER A 1 28 ? -0.863 41.964 -14.323 1.00 0.00 28 SER A O 4
ATOM 3988 N N . LEU A 1 29 ? 0.605 43.643 -14.023 1.00 0.00 29 LEU A N 4
ATOM 3989 C CA . LEU A 1 29 ? -0.263 44.654 -14.616 1.00 0.00 29 LEU A CA 4
ATOM 3990 C C . LEU A 1 29 ? -0.570 44.323 -16.073 1.00 0.00 29 LEU A C 4
ATOM 3991 O O . LEU A 1 29 ? -1.523 44.844 -16.653 1.00 0.00 29 LEU A O 4
ATOM 4007 N N . THR A 1 30 ? 0.244 43.450 -16.659 1.00 0.00 30 THR A N 4
ATOM 4008 C CA . THR A 1 30 ? 0.060 43.048 -18.048 1.00 0.00 30 THR A CA 4
ATOM 4009 C C . THR A 1 30 ? -0.546 41.652 -18.140 1.00 0.00 30 THR A C 4
ATOM 4010 O O . THR A 1 30 ? -1.149 41.293 -19.151 1.00 0.00 30 THR A O 4
ATOM 4021 N N . GLU A 1 31 ? -0.381 40.869 -17.079 1.00 0.00 31 GLU A N 4
ATOM 4022 C CA . GLU A 1 31 ? -0.912 39.511 -17.042 1.00 0.00 31 GLU A CA 4
ATOM 4023 C C . GLU A 1 31 ? -1.982 39.375 -15.963 1.00 0.00 31 GLU A C 4
ATOM 4024 O O . GLU A 1 31 ? -1.683 39.409 -14.769 1.00 0.00 31 GLU A O 4
ATOM 4036 N N . ARG A 1 32 ? -3.231 39.221 -16.392 1.00 0.00 32 ARG A N 4
ATOM 4037 C CA . ARG A 1 32 ? -4.346 39.081 -15.464 1.00 0.00 32 ARG A CA 4
ATOM 4038 C C . ARG A 1 32 ? -4.350 37.696 -14.823 1.00 0.00 32 ARG A C 4
ATOM 4039 O O . ARG A 1 32 ? -3.758 36.755 -15.352 1.00 0.00 32 ARG A O 4
ATOM 4060 N N . ARG A 1 33 ? -5.021 37.580 -13.682 1.00 0.00 33 ARG A N 4
ATOM 4061 C CA . ARG A 1 33 ? -5.101 36.311 -12.968 1.00 0.00 33 ARG A CA 4
ATOM 4062 C C . ARG A 1 33 ? -6.554 35.913 -12.728 1.00 0.00 33 ARG A C 4
ATOM 4063 O O . ARG A 1 33 ? -7.447 36.762 -12.710 1.00 0.00 33 ARG A O 4
ATOM 4084 N N . HIS A 1 34 ? -6.785 34.617 -12.543 1.00 0.00 34 HIS A N 4
ATOM 4085 C CA . HIS A 1 34 ? -8.130 34.106 -12.303 1.00 0.00 34 HIS A CA 4
ATOM 4086 C C . HIS A 1 34 ? -8.081 32.680 -11.764 1.00 0.00 34 HIS A C 4
ATOM 4087 O O . HIS A 1 34 ? -7.504 31.789 -12.388 1.00 0.00 34 HIS A O 4
ATOM 4101 N N . HIS A 1 35 ? -8.690 32.470 -10.601 1.00 0.00 35 HIS A N 4
ATOM 4102 C CA . HIS A 1 35 ? -8.716 31.152 -9.978 1.00 0.00 35 HIS A CA 4
ATOM 4103 C C . HIS A 1 35 ? -9.905 30.337 -10.480 1.00 0.00 35 HIS A C 4
ATOM 4104 O O . HIS A 1 35 ? -11.059 30.675 -10.214 1.00 0.00 35 HIS A O 4
ATOM 4118 N N . CYS A 1 36 ? -9.616 29.264 -11.208 1.00 0.00 36 CYS A N 4
ATOM 4119 C CA . CYS A 1 36 ? -10.660 28.401 -11.748 1.00 0.00 36 CYS A CA 4
ATOM 4120 C C . CYS A 1 36 ? -11.562 27.877 -10.634 1.00 0.00 36 CYS A C 4
ATOM 4121 O O . CYS A 1 36 ? -11.096 27.231 -9.696 1.00 0.00 36 CYS A O 4
ATOM 4128 N N . ARG A 1 37 ? -12.856 28.160 -10.746 1.00 0.00 37 ARG A N 4
ATOM 4129 C CA . ARG A 1 37 ? -13.824 27.719 -9.749 1.00 0.00 37 ARG A CA 4
ATOM 4130 C C . ARG A 1 37 ? -14.176 26.247 -9.948 1.00 0.00 37 ARG A C 4
ATOM 4131 O O . ARG A 1 37 ? -15.015 25.698 -9.236 1.00 0.00 37 ARG A O 4
ATOM 4152 N N . ASN A 1 38 ? -13.528 25.615 -10.922 1.00 0.00 38 ASN A N 4
ATOM 4153 C CA . ASN A 1 38 ? -13.773 24.208 -11.215 1.00 0.00 38 ASN A CA 4
ATOM 4154 C C . ASN A 1 38 ? -12.672 23.330 -10.629 1.00 0.00 38 ASN A C 4
ATOM 4155 O O . ASN A 1 38 ? -12.943 22.275 -10.055 1.00 0.00 38 ASN A O 4
ATOM 4166 N N . CYS A 1 39 ? -11.428 23.773 -10.778 1.00 0.00 39 CYS A N 4
ATOM 4167 C CA . CYS A 1 39 ? -10.284 23.030 -10.264 1.00 0.00 39 CYS A CA 4
ATOM 4168 C C . CYS A 1 39 ? -9.678 23.732 -9.052 1.00 0.00 39 CYS A C 4
ATOM 4169 O O . CYS A 1 39 ? -9.233 23.085 -8.105 1.00 0.00 39 CYS A O 4
ATOM 4176 N N . GLY A 1 40 ? -9.666 25.061 -9.090 1.00 0.00 40 GLY A N 4
ATOM 4177 C CA . GLY A 1 40 ? -9.114 25.829 -7.989 1.00 0.00 40 GLY A CA 4
ATOM 4178 C C . GLY A 1 40 ? -7.679 26.251 -8.239 1.00 0.00 40 GLY A C 4
ATOM 4179 O O . GLY A 1 40 ? -6.913 26.455 -7.298 1.00 0.00 40 GLY A O 4
ATOM 4183 N N . GLN A 1 41 ? -7.315 26.380 -9.511 1.00 0.00 41 GLN A N 4
ATOM 4184 C CA . GLN A 1 41 ? -5.962 26.778 -9.881 1.00 0.00 41 GLN A CA 4
ATOM 4185 C C . GLN A 1 41 ? -5.962 28.148 -10.552 1.00 0.00 41 GLN A C 4
ATOM 4186 O O . GLN A 1 41 ? -6.965 28.568 -11.130 1.00 0.00 41 GLN A O 4
ATOM 4200 N N . LEU A 1 42 ? -4.831 28.840 -10.471 1.00 0.00 42 LEU A N 4
ATOM 4201 C CA . LEU A 1 42 ? -4.699 30.164 -11.070 1.00 0.00 42 LEU A CA 4
ATOM 4202 C C . LEU A 1 42 ? -4.092 30.072 -12.466 1.00 0.00 42 LEU A C 4
ATOM 4203 O O . LEU A 1 42 ? -3.024 29.487 -12.652 1.00 0.00 42 LEU A O 4
ATOM 4219 N N . PHE A 1 43 ? -4.777 30.655 -13.443 1.00 0.00 43 PHE A N 4
ATOM 4220 C CA . PHE A 1 43 ? -4.305 30.640 -14.823 1.00 0.00 43 PHE A CA 4
ATOM 4221 C C . PHE A 1 43 ? -4.270 32.052 -15.401 1.00 0.00 43 PHE A C 4
ATOM 4222 O O . PHE A 1 43 ? -4.883 32.972 -14.859 1.00 0.00 43 PHE A O 4
ATOM 4239 N N . CYS A 1 44 ? -3.549 32.215 -16.505 1.00 0.00 44 CYS A N 4
ATOM 4240 C CA . CYS A 1 44 ? -3.432 33.513 -17.158 1.00 0.00 44 CYS A CA 4
ATOM 4241 C C . CYS A 1 44 ? -4.465 33.656 -18.272 1.00 0.00 44 CYS A C 4
ATOM 4242 O O . CYS A 1 44 ? -5.004 32.665 -18.762 1.00 0.00 44 CYS A O 4
ATOM 4249 N N . GLN A 1 45 ? -4.734 34.897 -18.666 1.00 0.00 45 GLN A N 4
ATOM 4250 C CA . GLN A 1 45 ? -5.702 35.170 -19.721 1.00 0.00 45 GLN A CA 4
ATOM 4251 C C . GLN A 1 45 ? -5.325 34.442 -21.007 1.00 0.00 45 GLN A C 4
ATOM 4252 O O . GLN A 1 45 ? -6.162 34.240 -21.888 1.00 0.00 45 GLN A O 4
ATOM 4266 N N . LYS A 1 46 ? -4.059 34.050 -21.110 1.00 0.00 46 LYS A N 4
ATOM 4267 C CA . LYS A 1 46 ? -3.570 33.344 -22.288 1.00 0.00 46 LYS A CA 4
ATOM 4268 C C . LYS A 1 46 ? -3.722 31.836 -22.120 1.00 0.00 46 LYS A C 4
ATOM 4269 O O . LYS A 1 46 ? -3.637 31.081 -23.089 1.00 0.00 46 LYS A O 4
ATOM 4288 N N . CYS A 1 47 ? -3.947 31.402 -20.884 1.00 0.00 47 CYS A N 4
ATOM 4289 C CA . CYS A 1 47 ? -4.112 29.984 -20.589 1.00 0.00 47 CYS A CA 4
ATOM 4290 C C . CYS A 1 47 ? -5.562 29.553 -20.784 1.00 0.00 47 CYS A C 4
ATOM 4291 O O . CYS A 1 47 ? -5.843 28.586 -21.492 1.00 0.00 47 CYS A O 4
ATOM 4298 N N . SER A 1 48 ? -6.480 30.277 -20.151 1.00 0.00 48 SER A N 4
ATOM 4299 C CA . SER A 1 48 ? -7.901 29.967 -20.251 1.00 0.00 48 SER A CA 4
ATOM 4300 C C . SER A 1 48 ? -8.562 30.802 -21.344 1.00 0.00 48 SER A C 4
ATOM 4301 O O . SER A 1 48 ? -9.419 30.313 -22.081 1.00 0.00 48 SER A O 4
ATOM 4309 N N . ARG A 1 49 ? -8.158 32.064 -21.442 1.00 0.00 49 ARG A N 4
ATOM 4310 C CA . ARG A 1 49 ? -8.711 32.968 -22.443 1.00 0.00 49 ARG A CA 4
ATOM 4311 C C . ARG A 1 49 ? -10.203 32.715 -22.639 1.00 0.00 49 ARG A C 4
ATOM 4312 O O . ARG A 1 49 ? -10.751 32.966 -23.712 1.00 0.00 49 ARG A O 4
ATOM 4333 N N . PHE A 1 50 ? -10.855 32.216 -21.594 1.00 0.00 50 PHE A N 4
ATOM 4334 C CA . PHE A 1 50 ? -12.284 31.927 -21.651 1.00 0.00 50 PHE A CA 4
ATOM 4335 C C . PHE A 1 50 ? -12.966 32.298 -20.338 1.00 0.00 50 PHE A C 4
ATOM 4336 O O . PHE A 1 50 ? -12.303 32.607 -19.348 1.00 0.00 50 PHE A O 4
ATOM 4353 N N . GLN A 1 51 ? -14.295 32.267 -20.339 1.00 0.00 51 GLN A N 4
ATOM 4354 C CA . GLN A 1 51 ? -15.068 32.601 -19.148 1.00 0.00 51 GLN A CA 4
ATOM 4355 C C . GLN A 1 51 ? -16.502 32.099 -19.272 1.00 0.00 51 GLN A C 4
ATOM 4356 O O . GLN A 1 51 ? -17.174 32.349 -20.272 1.00 0.00 51 GLN A O 4
ATOM 4370 N N . SER A 1 52 ? -16.966 31.389 -18.248 1.00 0.00 52 SER A N 4
ATOM 4371 C CA . SER A 1 52 ? -18.320 30.848 -18.243 1.00 0.00 52 SER A CA 4
ATOM 4372 C C . SER A 1 52 ? -18.640 30.196 -16.902 1.00 0.00 52 SER A C 4
ATOM 4373 O O . SER A 1 52 ? -17.783 30.108 -16.023 1.00 0.00 52 SER A O 4
ATOM 4381 N N . GLU A 1 53 ? -19.880 29.741 -16.753 1.00 0.00 53 GLU A N 4
ATOM 4382 C CA . GLU A 1 53 ? -20.314 29.098 -15.518 1.00 0.00 53 GLU A CA 4
ATOM 4383 C C . GLU A 1 53 ? -19.818 27.656 -15.452 1.00 0.00 53 GLU A C 4
ATOM 4384 O O . GLU A 1 53 ? -19.204 27.156 -16.395 1.00 0.00 53 GLU A O 4
ATOM 4396 N N . ILE A 1 54 ? -20.088 26.995 -14.332 1.00 0.00 54 ILE A N 4
ATOM 4397 C CA . ILE A 1 54 ? -19.669 25.611 -14.143 1.00 0.00 54 ILE A CA 4
ATOM 4398 C C . ILE A 1 54 ? -20.807 24.765 -13.582 1.00 0.00 54 ILE A C 4
ATOM 4399 O O . ILE A 1 54 ? -20.919 24.579 -12.370 1.00 0.00 54 ILE A O 4
ATOM 4415 N N . LYS A 1 55 ? -21.650 24.252 -14.472 1.00 0.00 55 LYS A N 4
ATOM 4416 C CA . LYS A 1 55 ? -22.778 23.422 -14.068 1.00 0.00 55 LYS A CA 4
ATOM 4417 C C . LYS A 1 55 ? -22.297 22.135 -13.406 1.00 0.00 55 LYS A C 4
ATOM 4418 O O . LYS A 1 55 ? -23.006 21.542 -12.592 1.00 0.00 55 LYS A O 4
ATOM 4437 N N . ARG A 1 56 ? -21.089 21.709 -13.758 1.00 0.00 56 ARG A N 4
ATOM 4438 C CA . ARG A 1 56 ? -20.514 20.492 -13.197 1.00 0.00 56 ARG A CA 4
ATOM 4439 C C . ARG A 1 56 ? -20.297 20.636 -11.694 1.00 0.00 56 ARG A C 4
ATOM 4440 O O . ARG A 1 56 ? -20.126 19.645 -10.983 1.00 0.00 56 ARG A O 4
ATOM 4461 N N . LEU A 1 57 ? -20.306 21.876 -11.217 1.00 0.00 57 LEU A N 4
ATOM 4462 C CA . LEU A 1 57 ? -20.110 22.151 -9.797 1.00 0.00 57 LEU A CA 4
ATOM 4463 C C . LEU A 1 57 ? -21.323 22.865 -9.208 1.00 0.00 57 LEU A C 4
ATOM 4464 O O . LEU A 1 57 ? -21.242 23.472 -8.140 1.00 0.00 57 LEU A O 4
ATOM 4480 N N . LYS A 1 58 ? -22.448 22.786 -9.911 1.00 0.00 58 LYS A N 4
ATOM 4481 C CA . LYS A 1 58 ? -23.680 23.421 -9.457 1.00 0.00 58 LYS A CA 4
ATOM 4482 C C . LYS A 1 58 ? -23.585 24.939 -9.576 1.00 0.00 58 LYS A C 4
ATOM 4483 O O . LYS A 1 58 ? -24.268 25.670 -8.859 1.00 0.00 58 LYS A O 4
ATOM 4502 N N . ILE A 1 59 ? -22.736 25.405 -10.486 1.00 0.00 59 ILE A N 4
ATOM 4503 C CA . ILE A 1 59 ? -22.556 26.835 -10.700 1.00 0.00 59 ILE A CA 4
ATOM 4504 C C . ILE A 1 59 ? -23.208 27.283 -12.004 1.00 0.00 59 ILE A C 4
ATOM 4505 O O . ILE A 1 59 ? -22.764 26.915 -13.091 1.00 0.00 59 ILE A O 4
ATOM 4521 N N . SER A 1 60 ? -24.264 28.081 -11.886 1.00 0.00 60 SER A N 4
ATOM 4522 C CA . SER A 1 60 ? -24.980 28.579 -13.055 1.00 0.00 60 SER A CA 4
ATOM 4523 C C . SER A 1 60 ? -24.422 29.927 -13.501 1.00 0.00 60 SER A C 4
ATOM 4524 O O . SER A 1 60 ? -24.503 30.287 -14.675 1.00 0.00 60 SER A O 4
ATOM 4532 N N . SER A 1 61 ? -23.856 30.668 -12.554 1.00 0.00 61 SER A N 4
ATOM 4533 C CA . SER A 1 61 ? -23.287 31.978 -12.847 1.00 0.00 61 SER A CA 4
ATOM 4534 C C . SER A 1 61 ? -21.934 31.841 -13.537 1.00 0.00 61 SER A C 4
ATOM 4535 O O . SER A 1 61 ? -21.164 30.918 -13.273 1.00 0.00 61 SER A O 4
ATOM 4543 N N . PRO A 1 62 ? -21.635 32.783 -14.445 1.00 0.00 62 PRO A N 4
ATOM 4544 C CA . PRO A 1 62 ? -20.375 32.791 -15.192 1.00 0.00 62 PRO A CA 4
ATOM 4545 C C . PRO A 1 62 ? -19.178 33.125 -14.308 1.00 0.00 62 PRO A C 4
ATOM 4546 O O . PRO A 1 62 ? -19.149 34.167 -13.653 1.00 0.00 62 PRO A O 4
ATOM 4557 N N . VAL A 1 63 ? -18.191 32.234 -14.294 1.00 0.00 63 VAL A N 4
ATOM 4558 C CA . VAL A 1 63 ? -16.991 32.436 -13.490 1.00 0.00 63 VAL A CA 4
ATOM 4559 C C . VAL A 1 63 ? -15.738 32.055 -14.270 1.00 0.00 63 VAL A C 4
ATOM 4560 O O . VAL A 1 63 ? -15.814 31.664 -15.435 1.00 0.00 63 VAL A O 4
ATOM 4573 N N . ARG A 1 64 ? -14.585 32.170 -13.619 1.00 0.00 64 ARG A N 4
ATOM 4574 C CA . ARG A 1 64 ? -13.314 31.838 -14.252 1.00 0.00 64 ARG A CA 4
ATOM 4575 C C . ARG A 1 64 ? -13.187 30.332 -14.460 1.00 0.00 64 ARG A C 4
ATOM 4576 O O . ARG A 1 64 ? -13.466 29.544 -13.556 1.00 0.00 64 ARG A O 4
ATOM 4597 N N . VAL A 1 65 ? -12.766 29.939 -15.657 1.00 0.00 65 VAL A N 4
ATOM 4598 C CA . VAL A 1 65 ? -12.601 28.527 -15.985 1.00 0.00 65 VAL A CA 4
ATOM 4599 C C . VAL A 1 65 ? -11.498 28.327 -17.018 1.00 0.00 65 VAL A C 4
ATOM 4600 O O . VAL A 1 65 ? -11.421 29.054 -18.009 1.00 0.00 65 VAL A O 4
ATOM 4613 N N . CYS A 1 66 ? -10.645 27.337 -16.780 1.00 0.00 66 CYS A N 4
ATOM 4614 C CA . CYS A 1 66 ? -9.545 27.040 -17.689 1.00 0.00 66 CYS A CA 4
ATOM 4615 C C . CYS A 1 66 ? -10.063 26.440 -18.992 1.00 0.00 66 CYS A C 4
ATOM 4616 O O . CYS A 1 66 ? -11.161 25.886 -19.038 1.00 0.00 66 CYS A O 4
ATOM 4623 N N . GLN A 1 67 ? -9.265 26.555 -20.049 1.00 0.00 67 GLN A N 4
ATOM 4624 C CA . GLN A 1 67 ? -9.643 26.024 -21.353 1.00 0.00 67 GLN A CA 4
ATOM 4625 C C . GLN A 1 67 ? -10.087 24.569 -21.241 1.00 0.00 67 GLN A C 4
ATOM 4626 O O . GLN A 1 67 ? -11.079 24.164 -21.846 1.00 0.00 67 GLN A O 4
ATOM 4640 N N . ASN A 1 68 ? -9.344 23.788 -20.464 1.00 0.00 68 ASN A N 4
ATOM 4641 C CA . ASN A 1 68 ? -9.660 22.377 -20.273 1.00 0.00 68 ASN A CA 4
ATOM 4642 C C . ASN A 1 68 ? -11.081 22.204 -19.744 1.00 0.00 68 ASN A C 4
ATOM 4643 O O . ASN A 1 68 ? -11.751 21.215 -20.043 1.00 0.00 68 ASN A O 4
ATOM 4654 N N . CYS A 1 69 ? -11.534 23.173 -18.956 1.00 0.00 69 CYS A N 4
ATOM 4655 C CA . CYS A 1 69 ? -12.874 23.131 -18.384 1.00 0.00 69 CYS A CA 4
ATOM 4656 C C . CYS A 1 69 ? -13.894 23.743 -19.341 1.00 0.00 69 CYS A C 4
ATOM 4657 O O . CYS A 1 69 ? -14.917 23.131 -19.649 1.00 0.00 69 CYS A O 4
ATOM 4664 N N . TYR A 1 70 ? -13.607 24.953 -19.807 1.00 0.00 70 TYR A N 4
ATOM 4665 C CA . TYR A 1 70 ? -14.499 25.649 -20.726 1.00 0.00 70 TYR A CA 4
ATOM 4666 C C . TYR A 1 70 ? -14.902 24.742 -21.885 1.00 0.00 70 TYR A C 4
ATOM 4667 O O . TYR A 1 70 ? -16.085 24.611 -22.203 1.00 0.00 70 TYR A O 4
ATOM 4685 N N . TYR A 1 71 ? -13.911 24.119 -22.512 1.00 0.00 71 TYR A N 4
ATOM 4686 C CA . TYR A 1 71 ? -14.161 23.226 -23.637 1.00 0.00 71 TYR A CA 4
ATOM 4687 C C . TYR A 1 71 ? -15.215 22.182 -23.281 1.00 0.00 71 TYR A C 4
ATOM 4688 O O . TYR A 1 71 ? -16.029 21.795 -24.118 1.00 0.00 71 TYR A O 4
ATOM 4706 N N . ASN A 1 72 ? -15.192 21.730 -22.031 1.00 0.00 72 ASN A N 4
ATOM 4707 C CA . ASN A 1 72 ? -16.145 20.731 -21.562 1.00 0.00 72 ASN A CA 4
ATOM 4708 C C . ASN A 1 72 ? -17.446 21.389 -21.113 1.00 0.00 72 ASN A C 4
ATOM 4709 O O . ASN A 1 72 ? -18.502 20.755 -21.097 1.00 0.00 72 ASN A O 4
ATOM 4720 N N . LEU A 1 73 ? -17.363 22.664 -20.750 1.00 0.00 73 LEU A N 4
ATOM 4721 C CA . LEU A 1 73 ? -18.534 23.410 -20.301 1.00 0.00 73 LEU A CA 4
ATOM 4722 C C . LEU A 1 73 ? -19.437 23.765 -21.478 1.00 0.00 73 LEU A C 4
ATOM 4723 O O . LEU A 1 73 ? -20.650 23.900 -21.323 1.00 0.00 73 LEU A O 4
ATOM 4739 N N . GLN A 1 74 ? -18.836 23.913 -22.655 1.00 0.00 74 GLN A N 4
ATOM 4740 C CA . GLN A 1 74 ? -19.587 24.251 -23.858 1.00 0.00 74 GLN A CA 4
ATOM 4741 C C . GLN A 1 74 ? -20.162 22.998 -24.511 1.00 0.00 74 GLN A C 4
ATOM 4742 O O . GLN A 1 74 ? -21.216 23.044 -25.145 1.00 0.00 74 GLN A O 4
ATOM 4756 N N . HIS A 1 75 ? -19.460 21.880 -24.353 1.00 0.00 75 HIS A N 4
ATOM 4757 C CA . HIS A 1 75 ? -19.901 20.614 -24.927 1.00 0.00 75 HIS A CA 4
ATOM 4758 C C . HIS A 1 75 ? -21.019 19.998 -24.092 1.00 0.00 75 HIS A C 4
ATOM 4759 O O . HIS A 1 75 ? -21.856 19.257 -24.608 1.00 0.00 75 HIS A O 4
ATOM 4773 N N . GLU A 1 76 ? -21.026 20.309 -22.799 1.00 0.00 76 GLU A N 4
ATOM 4774 C CA . GLU A 1 76 ? -22.041 19.784 -21.893 1.00 0.00 76 GLU A CA 4
ATOM 4775 C C . GLU A 1 76 ? -23.342 20.571 -22.019 1.00 0.00 76 GLU A C 4
ATOM 4776 O O . GLU A 1 76 ? -24.424 20.048 -21.753 1.00 0.00 76 GLU A O 4
ATOM 4788 N N . ARG A 1 77 ? -23.228 21.831 -22.427 1.00 0.00 77 ARG A N 4
ATOM 4789 C CA . ARG A 1 77 ? -24.394 22.691 -22.587 1.00 0.00 77 ARG A CA 4
ATOM 4790 C C . ARG A 1 77 ? -24.647 22.996 -24.060 1.00 0.00 77 ARG A C 4
ATOM 4791 O O . ARG A 1 77 ? -24.213 24.025 -24.575 1.00 0.00 77 ARG A O 4
ATOM 4812 N N . GLY A 1 78 ? -25.352 22.092 -24.734 1.00 0.00 78 GLY A N 4
ATOM 4813 C CA . GLY A 1 78 ? -25.650 22.282 -26.141 1.00 0.00 78 GLY A CA 4
ATOM 4814 C C . GLY A 1 78 ? -24.810 21.393 -27.037 1.00 0.00 78 GLY A C 4
ATOM 4815 O O . GLY A 1 78 ? -25.321 20.898 -28.040 1.00 0.00 78 GLY A O 4
ATOM 4821 N N . SER A 1 1 ? 30.167 15.234 -3.300 1.00 0.00 1 SER A N 5
ATOM 4822 C CA . SER A 1 1 ? 30.809 16.527 -3.509 1.00 0.00 1 SER A CA 5
ATOM 4823 C C . SER A 1 1 ? 30.023 17.641 -2.825 1.00 0.00 1 SER A C 5
ATOM 4824 O O . SER A 1 1 ? 29.731 18.671 -3.430 1.00 0.00 1 SER A O 5
ATOM 4832 N N . ASN A 1 2 ? 29.685 17.425 -1.558 1.00 0.00 2 ASN A N 5
ATOM 4833 C CA . ASN A 1 2 ? 28.932 18.410 -0.789 1.00 0.00 2 ASN A CA 5
ATOM 4834 C C . ASN A 1 2 ? 27.578 18.685 -1.435 1.00 0.00 2 ASN A C 5
ATOM 4835 O O . ASN A 1 2 ? 27.206 18.043 -2.418 1.00 0.00 2 ASN A O 5
ATOM 4846 N N . ALA A 1 3 ? 26.845 19.643 -0.877 1.00 0.00 3 ALA A N 5
ATOM 4847 C CA . ALA A 1 3 ? 25.534 20.004 -1.400 1.00 0.00 3 ALA A CA 5
ATOM 4848 C C . ALA A 1 3 ? 24.927 21.159 -0.610 1.00 0.00 3 ALA A C 5
ATOM 4849 O O . ALA A 1 3 ? 25.567 21.720 0.278 1.00 0.00 3 ALA A O 5
ATOM 4856 N N . GLY A 1 4 ? 23.687 21.509 -0.940 1.00 0.00 4 GLY A N 5
ATOM 4857 C CA . GLY A 1 4 ? 23.015 22.595 -0.251 1.00 0.00 4 GLY A CA 5
ATOM 4858 C C . GLY A 1 4 ? 21.616 22.222 0.196 1.00 0.00 4 GLY A C 5
ATOM 4859 O O . GLY A 1 4 ? 21.425 21.225 0.893 1.00 0.00 4 GLY A O 5
ATOM 4863 N N . ARG A 1 5 ? 20.635 23.023 -0.205 1.00 0.00 5 ARG A N 5
ATOM 4864 C CA . ARG A 1 5 ? 19.246 22.772 0.161 1.00 0.00 5 ARG A CA 5
ATOM 4865 C C . ARG A 1 5 ? 18.312 23.754 -0.542 1.00 0.00 5 ARG A C 5
ATOM 4866 O O . ARG A 1 5 ? 18.745 24.800 -1.025 1.00 0.00 5 ARG A O 5
ATOM 4887 N N . SER A 1 6 ? 17.030 23.408 -0.595 1.00 0.00 6 SER A N 5
ATOM 4888 C CA . SER A 1 6 ? 16.036 24.256 -1.243 1.00 0.00 6 SER A CA 5
ATOM 4889 C C . SER A 1 6 ? 14.646 23.633 -1.148 1.00 0.00 6 SER A C 5
ATOM 4890 O O . SER A 1 6 ? 14.481 22.537 -0.614 1.00 0.00 6 SER A O 5
ATOM 4898 N N . ALA A 1 7 ? 13.651 24.342 -1.670 1.00 0.00 7 ALA A N 5
ATOM 4899 C CA . ALA A 1 7 ? 12.275 23.860 -1.646 1.00 0.00 7 ALA A CA 5
ATOM 4900 C C . ALA A 1 7 ? 11.731 23.683 -3.060 1.00 0.00 7 ALA A C 5
ATOM 4901 O O . ALA A 1 7 ? 12.138 24.387 -3.984 1.00 0.00 7 ALA A O 5
ATOM 4908 N N . ALA A 1 8 ? 10.811 22.738 -3.221 1.00 0.00 8 ALA A N 5
ATOM 4909 C CA . ALA A 1 8 ? 10.210 22.471 -4.522 1.00 0.00 8 ALA A CA 5
ATOM 4910 C C . ALA A 1 8 ? 8.749 22.907 -4.552 1.00 0.00 8 ALA A C 5
ATOM 4911 O O . ALA A 1 8 ? 8.160 23.061 -5.622 1.00 0.00 8 ALA A O 5
ATOM 4918 N N . ASP A 1 9 ? 8.171 23.103 -3.373 1.00 0.00 9 ASP A N 5
ATOM 4919 C CA . ASP A 1 9 ? 6.778 23.522 -3.264 1.00 0.00 9 ASP A CA 5
ATOM 4920 C C . ASP A 1 9 ? 6.635 24.687 -2.290 1.00 0.00 9 ASP A C 5
ATOM 4921 O O . ASP A 1 9 ? 5.726 24.707 -1.459 1.00 0.00 9 ASP A O 5
ATOM 4930 N N . HIS A 1 10 ? 7.539 25.656 -2.397 1.00 0.00 10 HIS A N 5
ATOM 4931 C CA . HIS A 1 10 ? 7.514 26.825 -1.525 1.00 0.00 10 HIS A CA 5
ATOM 4932 C C . HIS A 1 10 ? 8.479 27.896 -2.024 1.00 0.00 10 HIS A C 5
ATOM 4933 O O . HIS A 1 10 ? 9.489 28.182 -1.382 1.00 0.00 10 HIS A O 5
ATOM 4947 N N . TRP A 1 11 ? 8.161 28.483 -3.172 1.00 0.00 11 TRP A N 5
ATOM 4948 C CA . TRP A 1 11 ? 9.001 29.522 -3.757 1.00 0.00 11 TRP A CA 5
ATOM 4949 C C . TRP A 1 11 ? 8.248 30.845 -3.844 1.00 0.00 11 TRP A C 5
ATOM 4950 O O . TRP A 1 11 ? 8.521 31.670 -4.716 1.00 0.00 11 TRP A O 5
ATOM 4971 N N . VAL A 1 12 ? 7.300 31.042 -2.933 1.00 0.00 12 VAL A N 5
ATOM 4972 C CA . VAL A 1 12 ? 6.509 32.267 -2.907 1.00 0.00 12 VAL A CA 5
ATOM 4973 C C . VAL A 1 12 ? 5.579 32.295 -1.699 1.00 0.00 12 VAL A C 5
ATOM 4974 O O . VAL A 1 12 ? 5.283 31.257 -1.105 1.00 0.00 12 VAL A O 5
ATOM 4987 N N . LYS A 1 13 ? 5.121 33.489 -1.339 1.00 0.00 13 LYS A N 5
ATOM 4988 C CA . LYS A 1 13 ? 4.222 33.653 -0.203 1.00 0.00 13 LYS A CA 5
ATOM 4989 C C . LYS A 1 13 ? 3.069 34.589 -0.552 1.00 0.00 13 LYS A C 5
ATOM 4990 O O . LYS A 1 13 ? 3.164 35.802 -0.365 1.00 0.00 13 LYS A O 5
ATOM 5009 N N . ASP A 1 14 ? 1.982 34.017 -1.057 1.00 0.00 14 ASP A N 5
ATOM 5010 C CA . ASP A 1 14 ? 0.809 34.800 -1.429 1.00 0.00 14 ASP A CA 5
ATOM 5011 C C . ASP A 1 14 ? -0.474 34.031 -1.134 1.00 0.00 14 ASP A C 5
ATOM 5012 O O . ASP A 1 14 ? -1.507 34.265 -1.760 1.00 0.00 14 ASP A O 5
ATOM 5021 N N . GLU A 1 15 ? -0.400 33.111 -0.177 1.00 0.00 15 GLU A N 5
ATOM 5022 C CA . GLU A 1 15 ? -1.556 32.305 0.199 1.00 0.00 15 GLU A CA 5
ATOM 5023 C C . GLU A 1 15 ? -1.805 31.200 -0.823 1.00 0.00 15 GLU A C 5
ATOM 5024 O O . GLU A 1 15 ? -2.178 30.083 -0.467 1.00 0.00 15 GLU A O 5
ATOM 5036 N N . GLY A 1 16 ? -1.596 31.521 -2.096 1.00 0.00 16 GLY A N 5
ATOM 5037 C CA . GLY A 1 16 ? -1.803 30.546 -3.151 1.00 0.00 16 GLY A CA 5
ATOM 5038 C C . GLY A 1 16 ? -0.572 30.357 -4.016 1.00 0.00 16 GLY A C 5
ATOM 5039 O O . GLY A 1 16 ? -0.064 29.245 -4.150 1.00 0.00 16 GLY A O 5
ATOM 5043 N N . GLY A 1 17 ? -0.092 31.448 -4.606 1.00 0.00 17 GLY A N 5
ATOM 5044 C CA . GLY A 1 17 ? 1.082 31.375 -5.456 1.00 0.00 17 GLY A CA 5
ATOM 5045 C C . GLY A 1 17 ? 1.222 32.587 -6.356 1.00 0.00 17 GLY A C 5
ATOM 5046 O O . GLY A 1 17 ? 2.334 33.003 -6.680 1.00 0.00 17 GLY A O 5
ATOM 5050 N N . ASP A 1 18 ? 0.091 33.155 -6.760 1.00 0.00 18 ASP A N 5
ATOM 5051 C CA . ASP A 1 18 ? 0.092 34.327 -7.629 1.00 0.00 18 ASP A CA 5
ATOM 5052 C C . ASP A 1 18 ? 0.871 34.052 -8.911 1.00 0.00 18 ASP A C 5
ATOM 5053 O O . ASP A 1 18 ? 1.592 34.917 -9.409 1.00 0.00 18 ASP A O 5
ATOM 5062 N N . SER A 1 19 ? 0.721 32.842 -9.441 1.00 0.00 19 SER A N 5
ATOM 5063 C CA . SER A 1 19 ? 1.414 32.451 -10.663 1.00 0.00 19 SER A CA 5
ATOM 5064 C C . SER A 1 19 ? 0.623 31.388 -11.419 1.00 0.00 19 SER A C 5
ATOM 5065 O O . SER A 1 19 ? 0.070 30.466 -10.820 1.00 0.00 19 SER A O 5
ATOM 5073 N N . CYS A 1 20 ? 0.575 31.523 -12.740 1.00 0.00 20 CYS A N 5
ATOM 5074 C CA . CYS A 1 20 ? -0.147 30.576 -13.581 1.00 0.00 20 CYS A CA 5
ATOM 5075 C C . CYS A 1 20 ? 0.251 29.141 -13.248 1.00 0.00 20 CYS A C 5
ATOM 5076 O O . CYS A 1 20 ? 1.348 28.889 -12.751 1.00 0.00 20 CYS A O 5
ATOM 5083 N N . SER A 1 21 ? -0.650 28.203 -13.527 1.00 0.00 21 SER A N 5
ATOM 5084 C CA . SER A 1 21 ? -0.395 26.793 -13.254 1.00 0.00 21 SER A CA 5
ATOM 5085 C C . SER A 1 21 ? 0.043 26.066 -14.522 1.00 0.00 21 SER A C 5
ATOM 5086 O O . SER A 1 21 ? 0.804 25.101 -14.466 1.00 0.00 21 SER A O 5
ATOM 5094 N N . GLY A 1 22 ? -0.445 26.537 -15.666 1.00 0.00 22 GLY A N 5
ATOM 5095 C CA . GLY A 1 22 ? -0.094 25.920 -16.931 1.00 0.00 22 GLY A CA 5
ATOM 5096 C C . GLY A 1 22 ? 1.044 26.637 -17.631 1.00 0.00 22 GLY A C 5
ATOM 5097 O O . GLY A 1 22 ? 1.521 26.192 -18.675 1.00 0.00 22 GLY A O 5
ATOM 5101 N N . CYS A 1 23 ? 1.479 27.753 -17.056 1.00 0.00 23 CYS A N 5
ATOM 5102 C CA . CYS A 1 23 ? 2.566 28.536 -17.631 1.00 0.00 23 CYS A CA 5
ATOM 5103 C C . CYS A 1 23 ? 3.589 28.913 -16.563 1.00 0.00 23 CYS A C 5
ATOM 5104 O O . CYS A 1 23 ? 4.764 29.128 -16.862 1.00 0.00 23 CYS A O 5
ATOM 5111 N N . SER A 1 24 ? 3.134 28.991 -15.317 1.00 0.00 24 SER A N 5
ATOM 5112 C CA . SER A 1 24 ? 4.008 29.345 -14.204 1.00 0.00 24 SER A CA 5
ATOM 5113 C C . SER A 1 24 ? 4.421 30.812 -14.283 1.00 0.00 24 SER A C 5
ATOM 5114 O O . SER A 1 24 ? 5.316 31.256 -13.565 1.00 0.00 24 SER A O 5
ATOM 5122 N N . VAL A 1 25 ? 3.761 31.559 -15.163 1.00 0.00 25 VAL A N 5
ATOM 5123 C CA . VAL A 1 25 ? 4.058 32.976 -15.337 1.00 0.00 25 VAL A CA 5
ATOM 5124 C C . VAL A 1 25 ? 3.547 33.793 -14.155 1.00 0.00 25 VAL A C 5
ATOM 5125 O O . VAL A 1 25 ? 2.390 33.669 -13.755 1.00 0.00 25 VAL A O 5
ATOM 5138 N N . ARG A 1 26 ? 4.418 34.630 -13.601 1.00 0.00 26 ARG A N 5
ATOM 5139 C CA . ARG A 1 26 ? 4.056 35.468 -12.465 1.00 0.00 26 ARG A CA 5
ATOM 5140 C C . ARG A 1 26 ? 3.089 36.570 -12.888 1.00 0.00 26 ARG A C 5
ATOM 5141 O O . ARG A 1 26 ? 3.453 37.475 -13.640 1.00 0.00 26 ARG A O 5
ATOM 5162 N N . PHE A 1 27 ? 1.856 36.487 -12.400 1.00 0.00 27 PHE A N 5
ATOM 5163 C CA . PHE A 1 27 ? 0.836 37.476 -12.729 1.00 0.00 27 PHE A CA 5
ATOM 5164 C C . PHE A 1 27 ? 1.316 38.885 -12.393 1.00 0.00 27 PHE A C 5
ATOM 5165 O O . PHE A 1 27 ? 2.082 39.083 -11.450 1.00 0.00 27 PHE A O 5
ATOM 5182 N N . SER A 1 28 ? 0.861 39.861 -13.173 1.00 0.00 28 SER A N 5
ATOM 5183 C CA . SER A 1 28 ? 1.247 41.251 -12.962 1.00 0.00 28 SER A CA 5
ATOM 5184 C C . SER A 1 28 ? 0.257 42.198 -13.634 1.00 0.00 28 SER A C 5
ATOM 5185 O O . SER A 1 28 ? -0.788 41.773 -14.128 1.00 0.00 28 SER A O 5
ATOM 5193 N N . LEU A 1 29 ? 0.594 43.483 -13.648 1.00 0.00 29 LEU A N 5
ATOM 5194 C CA . LEU A 1 29 ? -0.265 44.492 -14.259 1.00 0.00 29 LEU A CA 5
ATOM 5195 C C . LEU A 1 29 ? -0.533 44.164 -15.724 1.00 0.00 29 LEU A C 5
ATOM 5196 O O . LEU A 1 29 ? -1.532 44.600 -16.297 1.00 0.00 29 LEU A O 5
ATOM 5212 N N . THR A 1 30 ? 0.365 43.389 -16.326 1.00 0.00 30 THR A N 5
ATOM 5213 C CA . THR A 1 30 ? 0.225 43.002 -17.724 1.00 0.00 30 THR A CA 5
ATOM 5214 C C . THR A 1 30 ? -0.363 41.601 -17.850 1.00 0.00 30 THR A C 5
ATOM 5215 O O . THR A 1 30 ? -0.934 41.248 -18.881 1.00 0.00 30 THR A O 5
ATOM 5226 N N . GLU A 1 31 ? -0.221 40.807 -16.793 1.00 0.00 31 GLU A N 5
ATOM 5227 C CA . GLU A 1 31 ? -0.740 39.444 -16.787 1.00 0.00 31 GLU A CA 5
ATOM 5228 C C . GLU A 1 31 ? -1.858 39.292 -15.760 1.00 0.00 31 GLU A C 5
ATOM 5229 O O . GLU A 1 31 ? -1.615 39.323 -14.553 1.00 0.00 31 GLU A O 5
ATOM 5241 N N . ARG A 1 32 ? -3.083 39.128 -16.248 1.00 0.00 32 ARG A N 5
ATOM 5242 C CA . ARG A 1 32 ? -4.239 38.973 -15.373 1.00 0.00 32 ARG A CA 5
ATOM 5243 C C . ARG A 1 32 ? -4.266 37.580 -14.749 1.00 0.00 32 ARG A C 5
ATOM 5244 O O . ARG A 1 32 ? -3.678 36.639 -15.282 1.00 0.00 32 ARG A O 5
ATOM 5265 N N . ARG A 1 33 ? -4.951 37.458 -13.617 1.00 0.00 33 ARG A N 5
ATOM 5266 C CA . ARG A 1 33 ? -5.053 36.182 -12.919 1.00 0.00 33 ARG A CA 5
ATOM 5267 C C . ARG A 1 33 ? -6.512 35.818 -12.661 1.00 0.00 33 ARG A C 5
ATOM 5268 O O . ARG A 1 33 ? -7.384 36.687 -12.635 1.00 0.00 33 ARG A O 5
ATOM 5289 N N . HIS A 1 34 ? -6.771 34.528 -12.471 1.00 0.00 34 HIS A N 5
ATOM 5290 C CA . HIS A 1 34 ? -8.124 34.050 -12.215 1.00 0.00 34 HIS A CA 5
ATOM 5291 C C . HIS A 1 34 ? -8.103 32.621 -11.679 1.00 0.00 34 HIS A C 5
ATOM 5292 O O . HIS A 1 34 ? -7.545 31.720 -12.307 1.00 0.00 34 HIS A O 5
ATOM 5306 N N . HIS A 1 35 ? -8.713 32.421 -10.515 1.00 0.00 35 HIS A N 5
ATOM 5307 C CA . HIS A 1 35 ? -8.764 31.102 -9.895 1.00 0.00 35 HIS A CA 5
ATOM 5308 C C . HIS A 1 35 ? -9.940 30.293 -10.434 1.00 0.00 35 HIS A C 5
ATOM 5309 O O . HIS A 1 35 ? -11.100 30.651 -10.226 1.00 0.00 35 HIS A O 5
ATOM 5323 N N . CYS A 1 36 ? -9.634 29.202 -11.128 1.00 0.00 36 CYS A N 5
ATOM 5324 C CA . CYS A 1 36 ? -10.664 28.343 -11.698 1.00 0.00 36 CYS A CA 5
ATOM 5325 C C . CYS A 1 36 ? -11.571 27.783 -10.606 1.00 0.00 36 CYS A C 5
ATOM 5326 O O . CYS A 1 36 ? -11.109 27.097 -9.693 1.00 0.00 36 CYS A O 5
ATOM 5333 N N . ARG A 1 37 ? -12.862 28.079 -10.707 1.00 0.00 37 ARG A N 5
ATOM 5334 C CA . ARG A 1 37 ? -13.833 27.606 -9.728 1.00 0.00 37 ARG A CA 5
ATOM 5335 C C . ARG A 1 37 ? -14.171 26.136 -9.963 1.00 0.00 37 ARG A C 5
ATOM 5336 O O . ARG A 1 37 ? -15.009 25.563 -9.268 1.00 0.00 37 ARG A O 5
ATOM 5357 N N . ASN A 1 38 ? -13.511 25.533 -10.946 1.00 0.00 38 ASN A N 5
ATOM 5358 C CA . ASN A 1 38 ? -13.742 24.131 -11.274 1.00 0.00 38 ASN A CA 5
ATOM 5359 C C . ASN A 1 38 ? -12.641 23.248 -10.695 1.00 0.00 38 ASN A C 5
ATOM 5360 O O . ASN A 1 38 ? -12.909 22.174 -10.157 1.00 0.00 38 ASN A O 5
ATOM 5371 N N . CYS A 1 39 ? -11.400 23.710 -10.807 1.00 0.00 39 CYS A N 5
ATOM 5372 C CA . CYS A 1 39 ? -10.256 22.965 -10.295 1.00 0.00 39 CYS A CA 5
ATOM 5373 C C . CYS A 1 39 ? -9.667 23.649 -9.065 1.00 0.00 39 CYS A C 5
ATOM 5374 O O . CYS A 1 39 ? -9.234 22.989 -8.122 1.00 0.00 39 CYS A O 5
ATOM 5381 N N . GLY A 1 40 ? -9.655 24.979 -9.083 1.00 0.00 40 GLY A N 5
ATOM 5382 C CA . GLY A 1 40 ? -9.118 25.731 -7.964 1.00 0.00 40 GLY A CA 5
ATOM 5383 C C . GLY A 1 40 ? -7.681 26.158 -8.189 1.00 0.00 40 GLY A C 5
ATOM 5384 O O . GLY A 1 40 ? -6.930 26.356 -7.235 1.00 0.00 40 GLY A O 5
ATOM 5388 N N . GLN A 1 41 ? -7.298 26.297 -9.455 1.00 0.00 41 GLN A N 5
ATOM 5389 C CA . GLN A 1 41 ? -5.940 26.700 -9.801 1.00 0.00 41 GLN A CA 5
ATOM 5390 C C . GLN A 1 41 ? -5.929 28.091 -10.428 1.00 0.00 41 GLN A C 5
ATOM 5391 O O . GLN A 1 41 ? -6.967 28.602 -10.850 1.00 0.00 41 GLN A O 5
ATOM 5405 N N . LEU A 1 42 ? -4.749 28.699 -10.485 1.00 0.00 42 LEU A N 5
ATOM 5406 C CA . LEU A 1 42 ? -4.602 30.031 -11.060 1.00 0.00 42 LEU A CA 5
ATOM 5407 C C . LEU A 1 42 ? -4.030 29.955 -12.472 1.00 0.00 42 LEU A C 5
ATOM 5408 O O . LEU A 1 42 ? -2.993 29.331 -12.700 1.00 0.00 42 LEU A O 5
ATOM 5424 N N . PHE A 1 43 ? -4.711 30.596 -13.416 1.00 0.00 43 PHE A N 5
ATOM 5425 C CA . PHE A 1 43 ? -4.270 30.602 -14.806 1.00 0.00 43 PHE A CA 5
ATOM 5426 C C . PHE A 1 43 ? -4.252 32.021 -15.365 1.00 0.00 43 PHE A C 5
ATOM 5427 O O . PHE A 1 43 ? -4.907 32.918 -14.834 1.00 0.00 43 PHE A O 5
ATOM 5444 N N . CYS A 1 44 ? -3.498 32.218 -16.442 1.00 0.00 44 CYS A N 5
ATOM 5445 C CA . CYS A 1 44 ? -3.393 33.527 -17.074 1.00 0.00 44 CYS A CA 5
ATOM 5446 C C . CYS A 1 44 ? -4.435 33.683 -18.178 1.00 0.00 44 CYS A C 5
ATOM 5447 O O . CYS A 1 44 ? -4.976 32.697 -18.677 1.00 0.00 44 CYS A O 5
ATOM 5454 N N . GLN A 1 45 ? -4.708 34.928 -18.554 1.00 0.00 45 GLN A N 5
ATOM 5455 C CA . GLN A 1 45 ? -5.685 35.213 -19.598 1.00 0.00 45 GLN A CA 5
ATOM 5456 C C . GLN A 1 45 ? -5.315 34.504 -20.897 1.00 0.00 45 GLN A C 5
ATOM 5457 O O . GLN A 1 45 ? -6.159 34.307 -21.772 1.00 0.00 45 GLN A O 5
ATOM 5471 N N . LYS A 1 46 ? -4.048 34.122 -21.017 1.00 0.00 46 LYS A N 5
ATOM 5472 C CA . LYS A 1 46 ? -3.565 33.434 -22.208 1.00 0.00 46 LYS A CA 5
ATOM 5473 C C . LYS A 1 46 ? -3.714 31.923 -22.062 1.00 0.00 46 LYS A C 5
ATOM 5474 O O . LYS A 1 46 ? -3.641 31.183 -23.043 1.00 0.00 46 LYS A O 5
ATOM 5493 N N . CYS A 1 47 ? -3.924 31.471 -20.830 1.00 0.00 47 CYS A N 5
ATOM 5494 C CA . CYS A 1 47 ? -4.084 30.048 -20.554 1.00 0.00 47 CYS A CA 5
ATOM 5495 C C . CYS A 1 47 ? -5.533 29.614 -20.757 1.00 0.00 47 CYS A C 5
ATOM 5496 O O . CYS A 1 47 ? -5.810 28.655 -21.477 1.00 0.00 47 CYS A O 5
ATOM 5503 N N . SER A 1 48 ? -6.454 30.328 -20.118 1.00 0.00 48 SER A N 5
ATOM 5504 C CA . SER A 1 48 ? -7.874 30.016 -20.225 1.00 0.00 48 SER A CA 5
ATOM 5505 C C . SER A 1 48 ? -8.535 30.858 -21.312 1.00 0.00 48 SER A C 5
ATOM 5506 O O . SER A 1 48 ? -9.391 30.374 -22.053 1.00 0.00 48 SER A O 5
ATOM 5514 N N . ARG A 1 49 ? -8.132 32.121 -21.400 1.00 0.00 49 ARG A N 5
ATOM 5515 C CA . ARG A 1 49 ? -8.685 33.032 -22.395 1.00 0.00 49 ARG A CA 5
ATOM 5516 C C . ARG A 1 49 ? -10.175 32.773 -22.600 1.00 0.00 49 ARG A C 5
ATOM 5517 O O . ARG A 1 49 ? -10.716 33.022 -23.677 1.00 0.00 49 ARG A O 5
ATOM 5538 N N . PHE A 1 50 ? -10.832 32.271 -21.560 1.00 0.00 50 PHE A N 5
ATOM 5539 C CA . PHE A 1 50 ? -12.259 31.977 -21.626 1.00 0.00 50 PHE A CA 5
ATOM 5540 C C . PHE A 1 50 ? -12.953 32.350 -20.319 1.00 0.00 50 PHE A C 5
ATOM 5541 O O . PHE A 1 50 ? -12.299 32.674 -19.328 1.00 0.00 50 PHE A O 5
ATOM 5558 N N . GLN A 1 51 ? -14.281 32.303 -20.327 1.00 0.00 51 GLN A N 5
ATOM 5559 C CA . GLN A 1 51 ? -15.064 32.638 -19.143 1.00 0.00 51 GLN A CA 5
ATOM 5560 C C . GLN A 1 51 ? -16.485 32.097 -19.260 1.00 0.00 51 GLN A C 5
ATOM 5561 O O . GLN A 1 51 ? -17.166 32.323 -20.260 1.00 0.00 51 GLN A O 5
ATOM 5575 N N . SER A 1 52 ? -16.927 31.381 -18.231 1.00 0.00 52 SER A N 5
ATOM 5576 C CA . SER A 1 52 ? -18.266 30.804 -18.219 1.00 0.00 52 SER A CA 5
ATOM 5577 C C . SER A 1 52 ? -18.573 30.170 -16.866 1.00 0.00 52 SER A C 5
ATOM 5578 O O . SER A 1 52 ? -17.697 30.058 -16.009 1.00 0.00 52 SER A O 5
ATOM 5586 N N . GLU A 1 53 ? -19.823 29.757 -16.683 1.00 0.00 53 GLU A N 5
ATOM 5587 C CA . GLU A 1 53 ? -20.246 29.135 -15.434 1.00 0.00 53 GLU A CA 5
ATOM 5588 C C . GLU A 1 53 ? -19.822 27.670 -15.384 1.00 0.00 53 GLU A C 5
ATOM 5589 O O . GLU A 1 53 ? -19.273 27.139 -16.351 1.00 0.00 53 GLU A O 5
ATOM 5601 N N . ILE A 1 54 ? -20.079 27.023 -14.252 1.00 0.00 54 ILE A N 5
ATOM 5602 C CA . ILE A 1 54 ? -19.724 25.620 -14.077 1.00 0.00 54 ILE A CA 5
ATOM 5603 C C . ILE A 1 54 ? -20.887 24.828 -13.490 1.00 0.00 54 ILE A C 5
ATOM 5604 O O . ILE A 1 54 ? -20.938 24.577 -12.286 1.00 0.00 54 ILE A O 5
ATOM 5620 N N . LYS A 1 55 ? -21.821 24.436 -14.349 1.00 0.00 55 LYS A N 5
ATOM 5621 C CA . LYS A 1 55 ? -22.984 23.669 -13.919 1.00 0.00 55 LYS A CA 5
ATOM 5622 C C . LYS A 1 55 ? -22.559 22.358 -13.264 1.00 0.00 55 LYS A C 5
ATOM 5623 O O . LYS A 1 55 ? -23.233 21.857 -12.363 1.00 0.00 55 LYS A O 5
ATOM 5642 N N . ARG A 1 56 ? -21.439 21.809 -13.721 1.00 0.00 56 ARG A N 5
ATOM 5643 C CA . ARG A 1 56 ? -20.925 20.558 -13.179 1.00 0.00 56 ARG A CA 5
ATOM 5644 C C . ARG A 1 56 ? -20.645 20.686 -11.684 1.00 0.00 56 ARG A C 5
ATOM 5645 O O . ARG A 1 56 ? -20.564 19.687 -10.969 1.00 0.00 56 ARG A O 5
ATOM 5666 N N . LEU A 1 57 ? -20.499 21.922 -11.219 1.00 0.00 57 LEU A N 5
ATOM 5667 C CA . LEU A 1 57 ? -20.229 22.182 -9.810 1.00 0.00 57 LEU A CA 5
ATOM 5668 C C . LEU A 1 57 ? -21.385 22.938 -9.163 1.00 0.00 57 LEU A C 5
ATOM 5669 O O . LEU A 1 57 ? -21.230 23.545 -8.104 1.00 0.00 57 LEU A O 5
ATOM 5685 N N . LYS A 1 58 ? -22.547 22.895 -9.808 1.00 0.00 58 LYS A N 5
ATOM 5686 C CA . LYS A 1 58 ? -23.732 23.573 -9.295 1.00 0.00 58 LYS A CA 5
ATOM 5687 C C . LYS A 1 58 ? -23.581 25.087 -9.402 1.00 0.00 58 LYS A C 5
ATOM 5688 O O . LYS A 1 58 ? -24.202 25.836 -8.647 1.00 0.00 58 LYS A O 5
ATOM 5707 N N . ILE A 1 59 ? -22.756 25.530 -10.343 1.00 0.00 59 ILE A N 5
ATOM 5708 C CA . ILE A 1 59 ? -22.527 26.955 -10.549 1.00 0.00 59 ILE A CA 5
ATOM 5709 C C . ILE A 1 59 ? -23.255 27.455 -11.792 1.00 0.00 59 ILE A C 5
ATOM 5710 O O . ILE A 1 59 ? -22.868 27.143 -12.918 1.00 0.00 59 ILE A O 5
ATOM 5726 N N . SER A 1 60 ? -24.311 28.234 -11.580 1.00 0.00 60 SER A N 5
ATOM 5727 C CA . SER A 1 60 ? -25.095 28.776 -12.684 1.00 0.00 60 SER A CA 5
ATOM 5728 C C . SER A 1 60 ? -24.545 30.128 -13.128 1.00 0.00 60 SER A C 5
ATOM 5729 O O . SER A 1 60 ? -24.833 30.596 -14.229 1.00 0.00 60 SER A O 5
ATOM 5737 N N . SER A 1 61 ? -23.753 30.751 -12.261 1.00 0.00 61 SER A N 5
ATOM 5738 C CA . SER A 1 61 ? -23.165 32.052 -12.561 1.00 0.00 61 SER A CA 5
ATOM 5739 C C . SER A 1 61 ? -21.845 31.892 -13.308 1.00 0.00 61 SER A C 5
ATOM 5740 O O . SER A 1 61 ? -21.077 30.960 -13.070 1.00 0.00 61 SER A O 5
ATOM 5748 N N . PRO A 1 62 ? -21.573 32.824 -14.233 1.00 0.00 62 PRO A N 5
ATOM 5749 C CA . PRO A 1 62 ? -20.345 32.810 -15.034 1.00 0.00 62 PRO A CA 5
ATOM 5750 C C . PRO A 1 62 ? -19.108 33.133 -14.204 1.00 0.00 62 PRO A C 5
ATOM 5751 O O . PRO A 1 62 ? -19.054 34.158 -13.525 1.00 0.00 62 PRO A O 5
ATOM 5762 N N . VAL A 1 63 ? -18.114 32.252 -14.263 1.00 0.00 63 VAL A N 5
ATOM 5763 C CA . VAL A 1 63 ? -16.876 32.445 -13.518 1.00 0.00 63 VAL A CA 5
ATOM 5764 C C . VAL A 1 63 ? -15.661 32.099 -14.371 1.00 0.00 63 VAL A C 5
ATOM 5765 O O . VAL A 1 63 ? -15.795 31.714 -15.533 1.00 0.00 63 VAL A O 5
ATOM 5778 N N . ARG A 1 64 ? -14.475 32.238 -13.787 1.00 0.00 64 ARG A N 5
ATOM 5779 C CA . ARG A 1 64 ? -13.236 31.941 -14.495 1.00 0.00 64 ARG A CA 5
ATOM 5780 C C . ARG A 1 64 ? -13.009 30.435 -14.585 1.00 0.00 64 ARG A C 5
ATOM 5781 O O . ARG A 1 64 ? -13.043 29.729 -13.576 1.00 0.00 64 ARG A O 5
ATOM 5802 N N . VAL A 1 65 ? -12.779 29.948 -15.800 1.00 0.00 65 VAL A N 5
ATOM 5803 C CA . VAL A 1 65 ? -12.546 28.526 -16.023 1.00 0.00 65 VAL A CA 5
ATOM 5804 C C . VAL A 1 65 ? -11.452 28.304 -17.062 1.00 0.00 65 VAL A C 5
ATOM 5805 O O . VAL A 1 65 ? -11.423 28.965 -18.100 1.00 0.00 65 VAL A O 5
ATOM 5818 N N . CYS A 1 66 ? -10.553 27.368 -16.775 1.00 0.00 66 CYS A N 5
ATOM 5819 C CA . CYS A 1 66 ? -9.456 27.057 -17.684 1.00 0.00 66 CYS A CA 5
ATOM 5820 C C . CYS A 1 66 ? -9.981 26.463 -18.988 1.00 0.00 66 CYS A C 5
ATOM 5821 O O . CYS A 1 66 ? -11.075 25.900 -19.028 1.00 0.00 66 CYS A O 5
ATOM 5828 N N . GLN A 1 67 ? -9.194 26.593 -20.050 1.00 0.00 67 GLN A N 5
ATOM 5829 C CA . GLN A 1 67 ? -9.580 26.069 -21.355 1.00 0.00 67 GLN A CA 5
ATOM 5830 C C . GLN A 1 67 ? -10.015 24.611 -21.249 1.00 0.00 67 GLN A C 5
ATOM 5831 O O . GLN A 1 67 ? -11.024 24.211 -21.829 1.00 0.00 67 GLN A O 5
ATOM 5845 N N . ASN A 1 68 ? -9.247 23.822 -20.505 1.00 0.00 68 ASN A N 5
ATOM 5846 C CA . ASN A 1 68 ? -9.553 22.407 -20.324 1.00 0.00 68 ASN A CA 5
ATOM 5847 C C . ASN A 1 68 ? -10.972 22.221 -19.795 1.00 0.00 68 ASN A C 5
ATOM 5848 O O . ASN A 1 68 ? -11.635 21.229 -20.100 1.00 0.00 68 ASN A O 5
ATOM 5859 N N . CYS A 1 69 ? -11.431 23.182 -19.000 1.00 0.00 69 CYS A N 5
ATOM 5860 C CA . CYS A 1 69 ? -12.771 23.126 -18.428 1.00 0.00 69 CYS A CA 5
ATOM 5861 C C . CYS A 1 69 ? -13.795 23.738 -19.379 1.00 0.00 69 CYS A C 5
ATOM 5862 O O . CYS A 1 69 ? -14.817 23.124 -19.687 1.00 0.00 69 CYS A O 5
ATOM 5869 N N . TYR A 1 70 ? -13.514 24.952 -19.840 1.00 0.00 70 TYR A N 5
ATOM 5870 C CA . TYR A 1 70 ? -14.411 25.649 -20.754 1.00 0.00 70 TYR A CA 5
ATOM 5871 C C . TYR A 1 70 ? -14.818 24.744 -21.913 1.00 0.00 70 TYR A C 5
ATOM 5872 O O . TYR A 1 70 ? -16.002 24.606 -22.222 1.00 0.00 70 TYR A O 5
ATOM 5890 N N . TYR A 1 71 ? -13.828 24.130 -22.551 1.00 0.00 71 TYR A N 5
ATOM 5891 C CA . TYR A 1 71 ? -14.081 23.240 -23.678 1.00 0.00 71 TYR A CA 5
ATOM 5892 C C . TYR A 1 71 ? -15.123 22.186 -23.317 1.00 0.00 71 TYR A C 5
ATOM 5893 O O . TYR A 1 71 ? -15.933 21.787 -24.152 1.00 0.00 71 TYR A O 5
ATOM 5911 N N . ASN A 1 72 ? -15.095 21.741 -22.065 1.00 0.00 72 ASN A N 5
ATOM 5912 C CA . ASN A 1 72 ? -16.037 20.733 -21.591 1.00 0.00 72 ASN A CA 5
ATOM 5913 C C . ASN A 1 72 ? -17.346 21.379 -21.145 1.00 0.00 72 ASN A C 5
ATOM 5914 O O . ASN A 1 72 ? -18.396 20.736 -21.133 1.00 0.00 72 ASN A O 5
ATOM 5925 N N . LEU A 1 73 ? -17.275 22.654 -20.780 1.00 0.00 73 LEU A N 5
ATOM 5926 C CA . LEU A 1 73 ? -18.454 23.389 -20.334 1.00 0.00 73 LEU A CA 5
ATOM 5927 C C . LEU A 1 73 ? -19.370 23.714 -21.509 1.00 0.00 73 LEU A C 5
ATOM 5928 O O . LEU A 1 73 ? -20.586 23.814 -21.351 1.00 0.00 73 LEU A O 5
ATOM 5944 N N . GLN A 1 74 ? -18.777 23.877 -22.688 1.00 0.00 74 GLN A N 5
ATOM 5945 C CA . GLN A 1 74 ? -19.540 24.190 -23.890 1.00 0.00 74 GLN A CA 5
ATOM 5946 C C . GLN A 1 74 ? -20.085 22.919 -24.535 1.00 0.00 74 GLN A C 5
ATOM 5947 O O . GLN A 1 74 ? -21.111 22.947 -25.215 1.00 0.00 74 GLN A O 5
ATOM 5961 N N . HIS A 1 75 ? -19.391 21.807 -24.317 1.00 0.00 75 HIS A N 5
ATOM 5962 C CA . HIS A 1 75 ? -19.806 20.525 -24.877 1.00 0.00 75 HIS A CA 5
ATOM 5963 C C . HIS A 1 75 ? -20.819 19.837 -23.967 1.00 0.00 75 HIS A C 5
ATOM 5964 O O . HIS A 1 75 ? -21.649 19.055 -24.428 1.00 0.00 75 HIS A O 5
ATOM 5978 N N . GLU A 1 76 ? -20.743 20.134 -22.673 1.00 0.00 76 GLU A N 5
ATOM 5979 C CA . GLU A 1 76 ? -21.653 19.542 -21.700 1.00 0.00 76 GLU A CA 5
ATOM 5980 C C . GLU A 1 76 ? -23.014 20.231 -21.738 1.00 0.00 76 GLU A C 5
ATOM 5981 O O . GLU A 1 76 ? -24.033 19.634 -21.391 1.00 0.00 76 GLU A O 5
ATOM 5993 N N . ARG A 1 77 ? -23.021 21.491 -22.161 1.00 0.00 77 ARG A N 5
ATOM 5994 C CA . ARG A 1 77 ? -24.255 22.262 -22.243 1.00 0.00 77 ARG A CA 5
ATOM 5995 C C . ARG A 1 77 ? -24.833 22.215 -23.654 1.00 0.00 77 ARG A C 5
ATOM 5996 O O . ARG A 1 77 ? -26.042 22.335 -23.845 1.00 0.00 77 ARG A O 5
ATOM 6017 N N . GLY A 1 78 ? -23.959 22.039 -24.641 1.00 0.00 78 GLY A N 5
ATOM 6018 C CA . GLY A 1 78 ? -24.401 21.980 -26.022 1.00 0.00 78 GLY A CA 5
ATOM 6019 C C . GLY A 1 78 ? -25.226 20.742 -26.314 1.00 0.00 78 GLY A C 5
ATOM 6020 O O . GLY A 1 78 ? -26.151 20.816 -27.121 1.00 0.00 78 GLY A O 5
ATOM 6026 N N . SER A 1 1 ? -21.577 3.095 -15.603 1.00 0.00 1 SER A N 6
ATOM 6027 C CA . SER A 1 1 ? -20.380 2.616 -14.921 1.00 0.00 1 SER A CA 6
ATOM 6028 C C . SER A 1 1 ? -19.690 3.752 -14.173 1.00 0.00 1 SER A C 6
ATOM 6029 O O . SER A 1 1 ? -18.479 3.721 -13.954 1.00 0.00 1 SER A O 6
ATOM 6037 N N . ASN A 1 2 ? -20.470 4.755 -13.782 1.00 0.00 2 ASN A N 6
ATOM 6038 C CA . ASN A 1 2 ? -19.935 5.903 -13.059 1.00 0.00 2 ASN A CA 6
ATOM 6039 C C . ASN A 1 2 ? -20.952 6.435 -12.055 1.00 0.00 2 ASN A C 6
ATOM 6040 O O . ASN A 1 2 ? -21.994 5.822 -11.827 1.00 0.00 2 ASN A O 6
ATOM 6051 N N . ALA A 1 3 ? -20.643 7.582 -11.458 1.00 0.00 3 ALA A N 6
ATOM 6052 C CA . ALA A 1 3 ? -21.531 8.199 -10.481 1.00 0.00 3 ALA A CA 6
ATOM 6053 C C . ALA A 1 3 ? -21.522 9.718 -10.613 1.00 0.00 3 ALA A C 6
ATOM 6054 O O . ALA A 1 3 ? -22.560 10.336 -10.848 1.00 0.00 3 ALA A O 6
ATOM 6061 N N . GLY A 1 4 ? -20.344 10.314 -10.459 1.00 0.00 4 GLY A N 6
ATOM 6062 C CA . GLY A 1 4 ? -20.223 11.757 -10.564 1.00 0.00 4 GLY A CA 6
ATOM 6063 C C . GLY A 1 4 ? -20.324 12.446 -9.218 1.00 0.00 4 GLY A C 6
ATOM 6064 O O . GLY A 1 4 ? -21.195 12.122 -8.411 1.00 0.00 4 GLY A O 6
ATOM 6068 N N . ARG A 1 5 ? -19.430 13.399 -8.975 1.00 0.00 5 ARG A N 6
ATOM 6069 C CA . ARG A 1 5 ? -19.421 14.134 -7.716 1.00 0.00 5 ARG A CA 6
ATOM 6070 C C . ARG A 1 5 ? -18.308 15.178 -7.704 1.00 0.00 5 ARG A C 6
ATOM 6071 O O . ARG A 1 5 ? -17.681 15.443 -8.729 1.00 0.00 5 ARG A O 6
ATOM 6092 N N . SER A 1 6 ? -18.070 15.768 -6.537 1.00 0.00 6 SER A N 6
ATOM 6093 C CA . SER A 1 6 ? -17.036 16.786 -6.392 1.00 0.00 6 SER A CA 6
ATOM 6094 C C . SER A 1 6 ? -15.662 16.218 -6.733 1.00 0.00 6 SER A C 6
ATOM 6095 O O . SER A 1 6 ? -15.548 15.102 -7.241 1.00 0.00 6 SER A O 6
ATOM 6103 N N . ALA A 1 7 ? -14.620 16.993 -6.450 1.00 0.00 7 ALA A N 6
ATOM 6104 C CA . ALA A 1 7 ? -13.254 16.568 -6.724 1.00 0.00 7 ALA A CA 6
ATOM 6105 C C . ALA A 1 7 ? -12.771 15.565 -5.682 1.00 0.00 7 ALA A C 6
ATOM 6106 O O . ALA A 1 7 ? -11.826 15.832 -4.941 1.00 0.00 7 ALA A O 6
ATOM 6113 N N . ALA A 1 8 ? -13.428 14.411 -5.629 1.00 0.00 8 ALA A N 6
ATOM 6114 C CA . ALA A 1 8 ? -13.065 13.367 -4.678 1.00 0.00 8 ALA A CA 6
ATOM 6115 C C . ALA A 1 8 ? -11.674 12.817 -4.972 1.00 0.00 8 ALA A C 6
ATOM 6116 O O . ALA A 1 8 ? -11.061 12.168 -4.124 1.00 0.00 8 ALA A O 6
ATOM 6123 N N . ASP A 1 9 ? -11.182 13.078 -6.178 1.00 0.00 9 ASP A N 6
ATOM 6124 C CA . ASP A 1 9 ? -9.862 12.608 -6.584 1.00 0.00 9 ASP A CA 6
ATOM 6125 C C . ASP A 1 9 ? -8.844 13.743 -6.539 1.00 0.00 9 ASP A C 6
ATOM 6126 O O . ASP A 1 9 ? -7.979 13.781 -5.664 1.00 0.00 9 ASP A O 6
ATOM 6135 N N . HIS A 1 10 ? -8.953 14.666 -7.490 1.00 0.00 10 HIS A N 6
ATOM 6136 C CA . HIS A 1 10 ? -8.041 15.802 -7.559 1.00 0.00 10 HIS A CA 6
ATOM 6137 C C . HIS A 1 10 ? -6.588 15.336 -7.533 1.00 0.00 10 HIS A C 6
ATOM 6138 O O . HIS A 1 10 ? -5.861 15.595 -6.575 1.00 0.00 10 HIS A O 6
ATOM 6152 N N . TRP A 1 11 ? -6.174 14.648 -8.591 1.00 0.00 11 TRP A N 6
ATOM 6153 C CA . TRP A 1 11 ? -4.809 14.145 -8.689 1.00 0.00 11 TRP A CA 6
ATOM 6154 C C . TRP A 1 11 ? -3.847 15.256 -9.092 1.00 0.00 11 TRP A C 6
ATOM 6155 O O . TRP A 1 11 ? -3.164 15.160 -10.112 1.00 0.00 11 TRP A O 6
ATOM 6176 N N . VAL A 1 12 ? -3.797 16.312 -8.286 1.00 0.00 12 VAL A N 6
ATOM 6177 C CA . VAL A 1 12 ? -2.917 17.442 -8.559 1.00 0.00 12 VAL A CA 6
ATOM 6178 C C . VAL A 1 12 ? -2.981 18.472 -7.436 1.00 0.00 12 VAL A C 6
ATOM 6179 O O . VAL A 1 12 ? -3.898 18.456 -6.615 1.00 0.00 12 VAL A O 6
ATOM 6192 N N . LYS A 1 13 ? -2.000 19.367 -7.407 1.00 0.00 13 LYS A N 6
ATOM 6193 C CA . LYS A 1 13 ? -1.943 20.407 -6.386 1.00 0.00 13 LYS A CA 6
ATOM 6194 C C . LYS A 1 13 ? -0.852 21.424 -6.705 1.00 0.00 13 LYS A C 6
ATOM 6195 O O . LYS A 1 13 ? 0.288 21.284 -6.261 1.00 0.00 13 LYS A O 6
ATOM 6214 N N . ASP A 1 14 ? -1.208 22.446 -7.474 1.00 0.00 14 ASP A N 6
ATOM 6215 C CA . ASP A 1 14 ? -0.259 23.488 -7.850 1.00 0.00 14 ASP A CA 6
ATOM 6216 C C . ASP A 1 14 ? -0.610 24.811 -7.177 1.00 0.00 14 ASP A C 6
ATOM 6217 O O . ASP A 1 14 ? -0.165 25.874 -7.609 1.00 0.00 14 ASP A O 6
ATOM 6226 N N . GLU A 1 15 ? -1.411 24.737 -6.119 1.00 0.00 15 GLU A N 6
ATOM 6227 C CA . GLU A 1 15 ? -1.823 25.931 -5.389 1.00 0.00 15 GLU A CA 6
ATOM 6228 C C . GLU A 1 15 ? -0.610 26.755 -4.966 1.00 0.00 15 GLU A C 6
ATOM 6229 O O . GLU A 1 15 ? 0.053 26.443 -3.978 1.00 0.00 15 GLU A O 6
ATOM 6241 N N . GLY A 1 16 ? -0.327 27.811 -5.723 1.00 0.00 16 GLY A N 6
ATOM 6242 C CA . GLY A 1 16 ? 0.805 28.664 -5.412 1.00 0.00 16 GLY A CA 6
ATOM 6243 C C . GLY A 1 16 ? 0.403 29.899 -4.630 1.00 0.00 16 GLY A C 6
ATOM 6244 O O . GLY A 1 16 ? 0.724 30.026 -3.449 1.00 0.00 16 GLY A O 6
ATOM 6248 N N . GLY A 1 17 ? -0.301 30.813 -5.291 1.00 0.00 17 GLY A N 6
ATOM 6249 C CA . GLY A 1 17 ? -0.735 32.033 -4.635 1.00 0.00 17 GLY A CA 6
ATOM 6250 C C . GLY A 1 17 ? -0.942 33.174 -5.611 1.00 0.00 17 GLY A C 6
ATOM 6251 O O . GLY A 1 17 ? -1.920 33.914 -5.512 1.00 0.00 17 GLY A O 6
ATOM 6255 N N . ASP A 1 18 ? -0.018 33.318 -6.554 1.00 0.00 18 ASP A N 6
ATOM 6256 C CA . ASP A 1 18 ? -0.103 34.378 -7.552 1.00 0.00 18 ASP A CA 6
ATOM 6257 C C . ASP A 1 18 ? 0.757 34.050 -8.769 1.00 0.00 18 ASP A C 6
ATOM 6258 O O . ASP A 1 18 ? 1.621 34.834 -9.160 1.00 0.00 18 ASP A O 6
ATOM 6267 N N . SER A 1 19 ? 0.515 32.885 -9.362 1.00 0.00 19 SER A N 6
ATOM 6268 C CA . SER A 1 19 ? 1.271 32.451 -10.530 1.00 0.00 19 SER A CA 6
ATOM 6269 C C . SER A 1 19 ? 0.510 31.376 -11.300 1.00 0.00 19 SER A C 6
ATOM 6270 O O . SER A 1 19 ? -0.067 30.463 -10.709 1.00 0.00 19 SER A O 6
ATOM 6278 N N . CYS A 1 20 ? 0.514 31.490 -12.624 1.00 0.00 20 CYS A N 6
ATOM 6279 C CA . CYS A 1 20 ? -0.175 30.530 -13.478 1.00 0.00 20 CYS A CA 6
ATOM 6280 C C . CYS A 1 20 ? 0.218 29.101 -13.116 1.00 0.00 20 CYS A C 6
ATOM 6281 O O . CYS A 1 20 ? 1.295 28.862 -12.569 1.00 0.00 20 CYS A O 6
ATOM 6288 N N . SER A 1 21 ? -0.662 28.154 -13.424 1.00 0.00 21 SER A N 6
ATOM 6289 C CA . SER A 1 21 ? -0.409 26.749 -13.129 1.00 0.00 21 SER A CA 6
ATOM 6290 C C . SER A 1 21 ? 0.090 26.014 -14.369 1.00 0.00 21 SER A C 6
ATOM 6291 O O . SER A 1 21 ? 0.858 25.058 -14.271 1.00 0.00 21 SER A O 6
ATOM 6299 N N . GLY A 1 22 ? -0.353 26.469 -15.537 1.00 0.00 22 GLY A N 6
ATOM 6300 C CA . GLY A 1 22 ? 0.058 25.844 -16.781 1.00 0.00 22 GLY A CA 6
ATOM 6301 C C . GLY A 1 22 ? 1.213 26.572 -17.441 1.00 0.00 22 GLY A C 6
ATOM 6302 O O . GLY A 1 22 ? 1.738 26.122 -18.460 1.00 0.00 22 GLY A O 6
ATOM 6306 N N . CYS A 1 23 ? 1.608 27.700 -16.861 1.00 0.00 23 CYS A N 6
ATOM 6307 C CA . CYS A 1 23 ? 2.706 28.493 -17.400 1.00 0.00 23 CYS A CA 6
ATOM 6308 C C . CYS A 1 23 ? 3.680 28.894 -16.296 1.00 0.00 23 CYS A C 6
ATOM 6309 O O . CYS A 1 23 ? 4.863 29.121 -16.550 1.00 0.00 23 CYS A O 6
ATOM 6316 N N . SER A 1 24 ? 3.174 28.979 -15.070 1.00 0.00 24 SER A N 6
ATOM 6317 C CA . SER A 1 24 ? 3.998 29.356 -13.927 1.00 0.00 24 SER A CA 6
ATOM 6318 C C . SER A 1 24 ? 4.405 30.824 -14.012 1.00 0.00 24 SER A C 6
ATOM 6319 O O . SER A 1 24 ? 5.264 31.286 -13.261 1.00 0.00 24 SER A O 6
ATOM 6327 N N . VAL A 1 25 ? 3.781 31.553 -14.932 1.00 0.00 25 VAL A N 6
ATOM 6328 C CA . VAL A 1 25 ? 4.077 32.969 -15.116 1.00 0.00 25 VAL A CA 6
ATOM 6329 C C . VAL A 1 25 ? 3.516 33.800 -13.967 1.00 0.00 25 VAL A C 6
ATOM 6330 O O . VAL A 1 25 ? 2.323 33.744 -13.672 1.00 0.00 25 VAL A O 6
ATOM 6343 N N . ARG A 1 26 ? 4.386 34.572 -13.324 1.00 0.00 26 ARG A N 6
ATOM 6344 C CA . ARG A 1 26 ? 3.978 35.416 -12.207 1.00 0.00 26 ARG A CA 6
ATOM 6345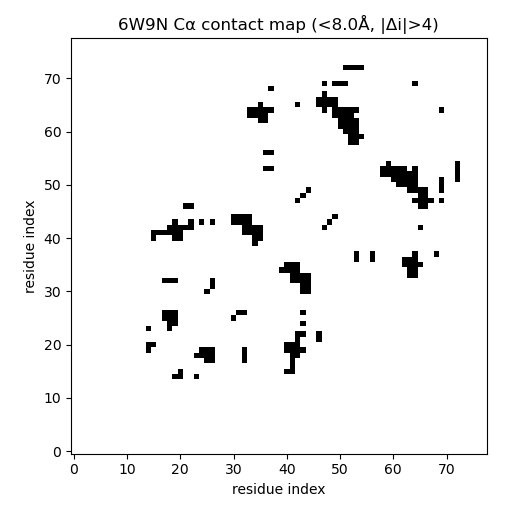 C C . ARG A 1 26 ? 3.023 36.510 -12.672 1.00 0.00 26 ARG A C 6
ATOM 6346 O O . ARG A 1 26 ? 3.413 37.419 -13.405 1.00 0.00 26 ARG A O 6
ATOM 6367 N N . PHE A 1 27 ? 1.769 36.416 -12.243 1.00 0.00 27 PHE A N 6
ATOM 6368 C CA . PHE A 1 27 ? 0.757 37.397 -12.617 1.00 0.00 27 PHE A CA 6
ATOM 6369 C C . PHE A 1 27 ? 1.211 38.810 -12.262 1.00 0.00 27 PHE A C 6
ATOM 6370 O O . PHE A 1 27 ? 1.949 39.012 -11.298 1.00 0.00 27 PHE A O 6
ATOM 6387 N N . SER A 1 28 ? 0.765 39.783 -13.049 1.00 0.00 28 SER A N 6
ATOM 6388 C CA . SER A 1 28 ? 1.129 41.177 -12.821 1.00 0.00 28 SER A CA 6
ATOM 6389 C C . SER A 1 28 ? 0.139 42.115 -13.505 1.00 0.00 28 SER A C 6
ATOM 6390 O O . SER A 1 28 ? -0.895 41.682 -14.015 1.00 0.00 28 SER A O 6
ATOM 6398 N N . LEU A 1 29 ? 0.463 43.404 -13.512 1.00 0.00 29 LEU A N 6
ATOM 6399 C CA . LEU A 1 29 ? -0.396 44.406 -14.133 1.00 0.00 29 LEU A CA 6
ATOM 6400 C C . LEU A 1 29 ? -0.617 44.094 -15.609 1.00 0.00 29 LEU A C 6
ATOM 6401 O O . LEU A 1 29 ? -1.596 44.539 -16.210 1.00 0.00 29 LEU A O 6
ATOM 6417 N N . THR A 1 30 ? 0.298 43.324 -16.190 1.00 0.00 30 THR A N 6
ATOM 6418 C CA . THR A 1 30 ? 0.203 42.951 -17.596 1.00 0.00 30 THR A CA 6
ATOM 6419 C C . THR A 1 30 ? -0.361 41.544 -17.754 1.00 0.00 30 THR A C 6
ATOM 6420 O O . THR A 1 30 ? -0.897 41.196 -18.806 1.00 0.00 30 THR A O 6
ATOM 6431 N N . GLU A 1 31 ? -0.237 40.739 -16.704 1.00 0.00 31 GLU A N 6
ATOM 6432 C CA . GLU A 1 31 ? -0.735 39.369 -16.728 1.00 0.00 31 GLU A CA 6
ATOM 6433 C C . GLU A 1 31 ? -1.892 39.193 -15.749 1.00 0.00 31 GLU A C 6
ATOM 6434 O O . GLU A 1 31 ? -1.699 39.221 -14.533 1.00 0.00 31 GLU A O 6
ATOM 6446 N N . ARG A 1 32 ? -3.093 39.013 -16.287 1.00 0.00 32 ARG A N 6
ATOM 6447 C CA . ARG A 1 32 ? -4.282 38.834 -15.462 1.00 0.00 32 ARG A CA 6
ATOM 6448 C C . ARG A 1 32 ? -4.303 37.444 -14.834 1.00 0.00 32 ARG A C 6
ATOM 6449 O O . ARG A 1 32 ? -3.694 36.508 -15.352 1.00 0.00 32 ARG A O 6
ATOM 6470 N N . ARG A 1 33 ? -5.009 37.316 -13.714 1.00 0.00 33 ARG A N 6
ATOM 6471 C CA . ARG A 1 33 ? -5.108 36.041 -13.015 1.00 0.00 33 ARG A CA 6
ATOM 6472 C C . ARG A 1 33 ? -6.567 35.644 -12.814 1.00 0.00 33 ARG A C 6
ATOM 6473 O O . ARG A 1 33 ? -7.456 36.496 -12.786 1.00 0.00 33 ARG A O 6
ATOM 6494 N N . HIS A 1 34 ? -6.808 34.344 -12.674 1.00 0.00 34 HIS A N 6
ATOM 6495 C CA . HIS A 1 34 ? -8.160 33.833 -12.475 1.00 0.00 34 HIS A CA 6
ATOM 6496 C C . HIS A 1 34 ? -8.127 32.410 -11.926 1.00 0.00 34 HIS A C 6
ATOM 6497 O O . HIS A 1 34 ? -7.514 31.520 -12.515 1.00 0.00 34 HIS A O 6
ATOM 6511 N N . HIS A 1 35 ? -8.792 32.203 -10.793 1.00 0.00 35 HIS A N 6
ATOM 6512 C CA . HIS A 1 35 ? -8.839 30.888 -10.164 1.00 0.00 35 HIS A CA 6
ATOM 6513 C C . HIS A 1 35 ? -10.026 30.081 -10.680 1.00 0.00 35 HIS A C 6
ATOM 6514 O O . HIS A 1 35 ? -11.180 30.406 -10.400 1.00 0.00 35 HIS A O 6
ATOM 6528 N N . CYS A 1 36 ? -9.735 29.028 -11.437 1.00 0.00 36 CYS A N 6
ATOM 6529 C CA . CYS A 1 36 ? -10.778 28.175 -11.994 1.00 0.00 36 CYS A CA 6
ATOM 6530 C C . CYS A 1 36 ? -11.669 27.613 -10.890 1.00 0.00 36 CYS A C 6
ATOM 6531 O O . CYS A 1 36 ? -11.188 26.971 -9.956 1.00 0.00 36 CYS A O 6
ATOM 6538 N N . ARG A 1 37 ? -12.970 27.861 -11.004 1.00 0.00 37 ARG A N 6
ATOM 6539 C CA . ARG A 1 37 ? -13.928 27.381 -10.016 1.00 0.00 37 ARG A CA 6
ATOM 6540 C C . ARG A 1 37 ? -14.245 25.905 -10.238 1.00 0.00 37 ARG A C 6
ATOM 6541 O O . ARG A 1 37 ? -15.044 25.315 -9.511 1.00 0.00 37 ARG A O 6
ATOM 6562 N N . ASN A 1 38 ? -13.614 25.315 -11.248 1.00 0.00 38 ASN A N 6
ATOM 6563 C CA . ASN A 1 38 ? -13.830 23.908 -11.566 1.00 0.00 38 ASN A CA 6
ATOM 6564 C C . ASN A 1 38 ? -12.712 23.043 -10.992 1.00 0.00 38 ASN A C 6
ATOM 6565 O O . ASN A 1 38 ? -12.966 21.995 -10.397 1.00 0.00 38 ASN A O 6
ATOM 6576 N N . CYS A 1 39 ? -11.473 23.488 -11.174 1.00 0.00 39 CYS A N 6
ATOM 6577 C CA . CYS A 1 39 ? -10.316 22.756 -10.675 1.00 0.00 39 CYS A CA 6
ATOM 6578 C C . CYS A 1 39 ? -9.746 23.425 -9.427 1.00 0.00 39 CYS A C 6
ATOM 6579 O O . CYS A 1 39 ? -9.287 22.753 -8.504 1.00 0.00 39 CYS A O 6
ATOM 6586 N N . GLY A 1 40 ? -9.780 24.754 -9.406 1.00 0.00 40 GLY A N 6
ATOM 6587 C CA . GLY A 1 40 ? -9.265 25.492 -8.268 1.00 0.00 40 GLY A CA 6
ATOM 6588 C C . GLY A 1 40 ? -7.823 25.919 -8.458 1.00 0.00 40 GLY A C 6
ATOM 6589 O O . GLY A 1 40 ? -7.089 26.095 -7.487 1.00 0.00 40 GLY A O 6
ATOM 6593 N N . GLN A 1 41 ? -7.417 26.085 -9.713 1.00 0.00 41 GLN A N 6
ATOM 6594 C CA . GLN A 1 41 ? -6.053 26.491 -10.027 1.00 0.00 41 GLN A CA 6
ATOM 6595 C C . GLN A 1 41 ? -6.031 27.875 -10.668 1.00 0.00 41 GLN A C 6
ATOM 6596 O O . GLN A 1 41 ? -7.016 28.309 -11.266 1.00 0.00 41 GLN A O 6
ATOM 6610 N N . LEU A 1 42 ? -4.902 28.563 -10.540 1.00 0.00 42 LEU A N 6
ATOM 6611 C CA . LEU A 1 42 ? -4.752 29.899 -11.107 1.00 0.00 42 LEU A CA 6
ATOM 6612 C C . LEU A 1 42 ? -4.107 29.835 -12.488 1.00 0.00 42 LEU A C 6
ATOM 6613 O O . LEU A 1 42 ? -3.043 29.240 -12.661 1.00 0.00 42 LEU A O 6
ATOM 6629 N N . PHE A 1 43 ? -4.758 30.452 -13.468 1.00 0.00 43 PHE A N 6
ATOM 6630 C CA . PHE A 1 43 ? -4.247 30.466 -14.834 1.00 0.00 43 PHE A CA 6
ATOM 6631 C C . PHE A 1 43 ? -4.202 31.889 -15.383 1.00 0.00 43 PHE A C 6
ATOM 6632 O O . PHE A 1 43 ? -4.836 32.796 -14.843 1.00 0.00 43 PHE A O 6
ATOM 6649 N N . CYS A 1 44 ? -3.447 32.078 -16.461 1.00 0.00 44 CYS A N 6
ATOM 6650 C CA . CYS A 1 44 ? -3.317 33.390 -17.084 1.00 0.00 44 CYS A CA 6
ATOM 6651 C C . CYS A 1 44 ? -4.311 33.548 -18.231 1.00 0.00 44 CYS A C 6
ATOM 6652 O O . CYS A 1 44 ? -4.818 32.562 -18.765 1.00 0.00 44 CYS A O 6
ATOM 6659 N N . GLN A 1 45 ? -4.583 34.794 -18.603 1.00 0.00 45 GLN A N 6
ATOM 6660 C CA . GLN A 1 45 ? -5.516 35.081 -19.686 1.00 0.00 45 GLN A CA 6
ATOM 6661 C C . GLN A 1 45 ? -5.092 34.376 -20.971 1.00 0.00 45 GLN A C 6
ATOM 6662 O O . GLN A 1 45 ? -5.898 34.183 -21.881 1.00 0.00 45 GLN A O 6
ATOM 6676 N N . LYS A 1 46 ? -3.821 33.993 -21.038 1.00 0.00 46 LYS A N 6
ATOM 6677 C CA . LYS A 1 46 ? -3.289 33.309 -22.210 1.00 0.00 46 LYS A CA 6
ATOM 6678 C C . LYS A 1 46 ? -3.434 31.797 -22.070 1.00 0.00 46 LYS A C 6
ATOM 6679 O O . LYS A 1 46 ? -3.316 31.058 -23.048 1.00 0.00 46 LYS A O 6
ATOM 6698 N N . CYS A 1 47 ? -3.693 31.343 -20.848 1.00 0.00 47 CYS A N 6
ATOM 6699 C CA . CYS A 1 47 ? -3.856 29.919 -20.579 1.00 0.00 47 CYS A CA 6
ATOM 6700 C C . CYS A 1 47 ? -5.298 29.482 -20.818 1.00 0.00 47 CYS A C 6
ATOM 6701 O O . CYS A 1 47 ? -5.553 28.514 -21.535 1.00 0.00 47 CYS A O 6
ATOM 6708 N N . SER A 1 48 ? -6.237 30.202 -20.213 1.00 0.00 48 SER A N 6
ATOM 6709 C CA . SER A 1 48 ? -7.653 29.887 -20.357 1.00 0.00 48 SER A CA 6
ATOM 6710 C C . SER A 1 48 ? -8.298 30.761 -21.428 1.00 0.00 48 SER A C 6
ATOM 6711 O O . SER A 1 48 ? -9.145 30.300 -22.194 1.00 0.00 48 SER A O 6
ATOM 6719 N N . ARG A 1 49 ? -7.891 32.025 -21.476 1.00 0.00 49 ARG A N 6
ATOM 6720 C CA . ARG A 1 49 ? -8.429 32.964 -22.452 1.00 0.00 49 ARG A CA 6
ATOM 6721 C C . ARG A 1 49 ? -9.929 32.758 -22.636 1.00 0.00 49 ARG A C 6
ATOM 6722 O O . ARG A 1 49 ? -10.500 33.145 -23.656 1.00 0.00 49 ARG A O 6
ATOM 6743 N N . PHE A 1 50 ? -10.563 32.144 -21.642 1.00 0.00 50 PHE A N 6
ATOM 6744 C CA . PHE A 1 50 ? -11.997 31.884 -21.694 1.00 0.00 50 PHE A CA 6
ATOM 6745 C C . PHE A 1 50 ? -12.639 32.098 -20.327 1.00 0.00 50 PHE A C 6
ATOM 6746 O O . PHE A 1 50 ? -11.945 32.280 -19.327 1.00 0.00 50 PHE A O 6
ATOM 6763 N N . GLN A 1 51 ? -13.967 32.074 -20.293 1.00 0.00 51 GLN A N 6
ATOM 6764 C CA . GLN A 1 51 ? -14.703 32.266 -19.048 1.00 0.00 51 GLN A CA 6
ATOM 6765 C C . GLN A 1 51 ? -16.158 31.837 -19.204 1.00 0.00 51 GLN A C 6
ATOM 6766 O O . GLN A 1 51 ? -16.812 32.172 -20.192 1.00 0.00 51 GLN A O 6
ATOM 6780 N N . SER A 1 52 ? -16.658 31.093 -18.223 1.00 0.00 52 SER A N 6
ATOM 6781 C CA . SER A 1 52 ? -18.035 30.614 -18.253 1.00 0.00 52 SER A CA 6
ATOM 6782 C C . SER A 1 52 ? -18.413 29.963 -16.926 1.00 0.00 52 SER A C 6
ATOM 6783 O O . SER A 1 52 ? -17.553 29.692 -16.089 1.00 0.00 52 SER A O 6
ATOM 6791 N N . GLU A 1 53 ? -19.706 29.715 -16.743 1.00 0.00 53 GLU A N 6
ATOM 6792 C CA . GLU A 1 53 ? -20.199 29.097 -15.517 1.00 0.00 53 GLU A CA 6
ATOM 6793 C C . GLU A 1 53 ? -19.781 27.632 -15.441 1.00 0.00 53 GLU A C 6
ATOM 6794 O O . GLU A 1 53 ? -19.264 27.072 -16.409 1.00 0.00 53 GLU A O 6
ATOM 6806 N N . ILE A 1 54 ? -20.007 27.017 -14.285 1.00 0.00 54 ILE A N 6
ATOM 6807 C CA . ILE A 1 54 ? -19.654 25.618 -14.082 1.00 0.00 54 ILE A CA 6
ATOM 6808 C C . ILE A 1 54 ? -20.770 24.868 -13.362 1.00 0.00 54 ILE A C 6
ATOM 6809 O O . ILE A 1 54 ? -20.731 24.694 -12.144 1.00 0.00 54 ILE A O 6
ATOM 6825 N N . LYS A 1 55 ? -21.764 24.425 -14.124 1.00 0.00 55 LYS A N 6
ATOM 6826 C CA . LYS A 1 55 ? -22.891 23.691 -13.561 1.00 0.00 55 LYS A CA 6
ATOM 6827 C C . LYS A 1 55 ? -22.414 22.443 -12.824 1.00 0.00 55 LYS A C 6
ATOM 6828 O O . LYS A 1 55 ? -23.106 21.927 -11.946 1.00 0.00 55 LYS A O 6
ATOM 6847 N N . ARG A 1 56 ? -21.228 21.965 -13.186 1.00 0.00 56 ARG A N 6
ATOM 6848 C CA . ARG A 1 56 ? -20.659 20.778 -12.558 1.00 0.00 56 ARG A CA 6
ATOM 6849 C C . ARG A 1 56 ? -20.370 21.030 -11.081 1.00 0.00 56 ARG A C 6
ATOM 6850 O O . ARG A 1 56 ? -20.382 20.105 -10.268 1.00 0.00 56 ARG A O 6
ATOM 6871 N N . LEU A 1 57 ? -20.110 22.288 -10.741 1.00 0.00 57 LEU A N 6
ATOM 6872 C CA . LEU A 1 57 ? -19.817 22.662 -9.361 1.00 0.00 57 LEU A CA 6
ATOM 6873 C C . LEU A 1 57 ? -20.971 23.455 -8.756 1.00 0.00 57 LEU A C 6
ATOM 6874 O O . LEU A 1 57 ? -20.808 24.132 -7.740 1.00 0.00 57 LEU A O 6
ATOM 6890 N N . LYS A 1 58 ? -22.138 23.365 -9.384 1.00 0.00 58 LYS A N 6
ATOM 6891 C CA . LYS A 1 58 ? -23.322 24.070 -8.906 1.00 0.00 58 LYS A CA 6
ATOM 6892 C C . LYS A 1 58 ? -23.189 25.573 -9.136 1.00 0.00 58 LYS A C 6
ATOM 6893 O O . LYS A 1 58 ? -23.804 26.374 -8.431 1.00 0.00 58 LYS A O 6
ATOM 6912 N N . ILE A 1 59 ? -22.385 25.947 -10.126 1.00 0.00 59 ILE A N 6
ATOM 6913 C CA . ILE A 1 59 ? -22.175 27.352 -10.449 1.00 0.00 59 ILE A CA 6
ATOM 6914 C C . ILE A 1 59 ? -22.961 27.754 -11.693 1.00 0.00 59 ILE A C 6
ATOM 6915 O O . ILE A 1 59 ? -22.598 27.392 -12.812 1.00 0.00 59 ILE A O 6
ATOM 6931 N N . SER A 1 60 ? -24.038 28.505 -11.489 1.00 0.00 60 SER A N 6
ATOM 6932 C CA . SER A 1 60 ? -24.877 28.954 -12.593 1.00 0.00 60 SER A CA 6
ATOM 6933 C C . SER A 1 60 ? -24.347 30.258 -13.183 1.00 0.00 60 SER A C 6
ATOM 6934 O O . SER A 1 60 ? -24.595 30.572 -14.347 1.00 0.00 60 SER A O 6
ATOM 6942 N N . SER A 1 61 ? -23.615 31.013 -12.369 1.00 0.00 61 SER A N 6
ATOM 6943 C CA . SER A 1 61 ? -23.052 32.285 -12.807 1.00 0.00 61 SER A CA 6
ATOM 6944 C C . SER A 1 61 ? -21.759 32.067 -13.587 1.00 0.00 61 SER A C 6
ATOM 6945 O O . SER A 1 61 ? -21.016 31.114 -13.352 1.00 0.00 61 SER A O 6
ATOM 6953 N N . PRO A 1 62 ? -21.483 32.971 -14.538 1.00 0.00 62 PRO A N 6
ATOM 6954 C CA . PRO A 1 62 ? -20.280 32.900 -15.372 1.00 0.00 62 PRO A CA 6
ATOM 6955 C C . PRO A 1 62 ? -19.009 33.198 -14.583 1.00 0.00 62 PRO A C 6
ATOM 6956 O O . PRO A 1 62 ? -18.868 34.270 -13.995 1.00 0.00 62 PRO A O 6
ATOM 6967 N N . VAL A 1 63 ? -18.086 32.241 -14.575 1.00 0.00 63 VAL A N 6
ATOM 6968 C CA . VAL A 1 63 ? -16.826 32.402 -13.859 1.00 0.00 63 VAL A CA 6
ATOM 6969 C C . VAL A 1 63 ? -15.640 32.035 -14.745 1.00 0.00 63 VAL A C 6
ATOM 6970 O O . VAL A 1 63 ? -15.814 31.606 -15.885 1.00 0.00 63 VAL A O 6
ATOM 6983 N N . ARG A 1 64 ? -14.435 32.206 -14.211 1.00 0.00 64 ARG A N 6
ATOM 6984 C CA . ARG A 1 64 ? -13.220 31.894 -14.954 1.00 0.00 64 ARG A CA 6
ATOM 6985 C C . ARG A 1 64 ? -12.993 30.386 -15.017 1.00 0.00 64 ARG A C 6
ATOM 6986 O O . ARG A 1 64 ? -13.027 29.700 -13.995 1.00 0.00 64 ARG A O 6
ATOM 7007 N N . VAL A 1 65 ? -12.764 29.878 -16.223 1.00 0.00 65 VAL A N 6
ATOM 7008 C CA . VAL A 1 65 ? -12.532 28.452 -16.420 1.00 0.00 65 VAL A CA 6
ATOM 7009 C C . VAL A 1 65 ? -11.396 28.211 -17.408 1.00 0.00 65 VAL A C 6
ATOM 7010 O O . VAL A 1 65 ? -11.305 28.877 -18.440 1.00 0.00 65 VAL A O 6
ATOM 7023 N N . CYS A 1 66 ? -10.532 27.255 -17.087 1.00 0.00 66 CYS A N 6
ATOM 7024 C CA . CYS A 1 66 ? -9.401 26.925 -17.945 1.00 0.00 66 CYS A CA 6
ATOM 7025 C C . CYS A 1 66 ? -9.879 26.392 -19.293 1.00 0.00 66 CYS A C 6
ATOM 7026 O O . CYS A 1 66 ? -10.974 25.841 -19.400 1.00 0.00 66 CYS A O 6
ATOM 7033 N N . GLN A 1 67 ? -9.049 26.561 -20.318 1.00 0.00 67 GLN A N 6
ATOM 7034 C CA . GLN A 1 67 ? -9.387 26.097 -21.658 1.00 0.00 67 GLN A CA 6
ATOM 7035 C C . GLN A 1 67 ? -9.834 24.639 -21.634 1.00 0.00 67 GLN A C 6
ATOM 7036 O O . GLN A 1 67 ? -10.740 24.245 -22.367 1.00 0.00 67 GLN A O 6
ATOM 7050 N N . ASN A 1 68 ? -9.192 23.843 -20.785 1.00 0.00 68 ASN A N 6
ATOM 7051 C CA . ASN A 1 68 ? -9.523 22.428 -20.666 1.00 0.00 68 ASN A CA 6
ATOM 7052 C C . ASN A 1 68 ? -10.952 22.244 -20.165 1.00 0.00 68 ASN A C 6
ATOM 7053 O O . ASN A 1 68 ? -11.643 21.303 -20.557 1.00 0.00 68 ASN A O 6
ATOM 7064 N N . CYS A 1 69 ? -11.390 23.149 -19.296 1.00 0.00 69 CYS A N 6
ATOM 7065 C CA . CYS A 1 69 ? -12.737 23.088 -18.741 1.00 0.00 69 CYS A CA 6
ATOM 7066 C C . CYS A 1 69 ? -13.747 23.719 -19.694 1.00 0.00 69 CYS A C 6
ATOM 7067 O O . CYS A 1 69 ? -14.786 23.129 -19.995 1.00 0.00 69 CYS A O 6
ATOM 7074 N N . TYR A 1 70 ? -13.436 24.921 -20.167 1.00 0.00 70 TYR A N 6
ATOM 7075 C CA . TYR A 1 70 ? -14.317 25.633 -21.084 1.00 0.00 70 TYR A CA 6
ATOM 7076 C C . TYR A 1 70 ? -14.739 24.735 -22.243 1.00 0.00 70 TYR A C 6
ATOM 7077 O O . TYR A 1 70 ? -15.928 24.581 -22.523 1.00 0.00 70 TYR A O 6
ATOM 7095 N N . TYR A 1 71 ? -13.756 24.143 -22.912 1.00 0.00 71 TYR A N 6
ATOM 7096 C CA . TYR A 1 71 ? -14.023 23.260 -24.041 1.00 0.00 71 TYR A CA 6
ATOM 7097 C C . TYR A 1 71 ? -15.068 22.210 -23.677 1.00 0.00 71 TYR A C 6
ATOM 7098 O O . TYR A 1 71 ? -15.872 21.802 -24.513 1.00 0.00 71 TYR A O 6
ATOM 7116 N N . ASN A 1 72 ? -15.049 21.777 -22.420 1.00 0.00 72 ASN A N 6
ATOM 7117 C CA . ASN A 1 72 ? -15.994 20.774 -21.943 1.00 0.00 72 ASN A CA 6
ATOM 7118 C C . ASN A 1 72 ? -17.301 21.425 -21.502 1.00 0.00 72 ASN A C 6
ATOM 7119 O O . ASN A 1 72 ? -18.370 20.819 -21.592 1.00 0.00 72 ASN A O 6
ATOM 7130 N N . LEU A 1 73 ? -17.209 22.662 -21.027 1.00 0.00 73 LEU A N 6
ATOM 7131 C CA . LEU A 1 73 ? -18.385 23.397 -20.573 1.00 0.00 73 LEU A CA 6
ATOM 7132 C C . LEU A 1 73 ? -19.243 23.835 -21.755 1.00 0.00 73 LEU A C 6
ATOM 7133 O O . LEU A 1 73 ? -20.445 24.060 -21.611 1.00 0.00 73 LEU A O 6
ATOM 7149 N N . GLN A 1 74 ? -18.619 23.952 -22.922 1.00 0.00 74 GLN A N 6
ATOM 7150 C CA . GLN A 1 74 ? -19.327 24.362 -24.129 1.00 0.00 74 GLN A CA 6
ATOM 7151 C C . GLN A 1 74 ? -19.985 23.165 -24.807 1.00 0.00 74 GLN A C 6
ATOM 7152 O O . GLN A 1 74 ? -21.032 23.296 -25.442 1.00 0.00 74 GLN A O 6
ATOM 7166 N N . HIS A 1 75 ? -19.365 21.997 -24.668 1.00 0.00 75 HIS A N 6
ATOM 7167 C CA . HIS A 1 75 ? -19.891 20.776 -25.267 1.00 0.00 75 HIS A CA 6
ATOM 7168 C C . HIS A 1 75 ? -21.172 20.335 -24.565 1.00 0.00 75 HIS A C 6
ATOM 7169 O O . HIS A 1 75 ? -22.045 19.719 -25.177 1.00 0.00 75 HIS A O 6
ATOM 7183 N N . GLU A 1 76 ? -21.276 20.653 -23.279 1.00 0.00 76 GLU A N 6
ATOM 7184 C CA . GLU A 1 76 ? -22.450 20.288 -22.495 1.00 0.00 76 GLU A CA 6
ATOM 7185 C C . GLU A 1 76 ? -23.533 21.357 -22.606 1.00 0.00 76 GLU A C 6
ATOM 7186 O O . GLU A 1 76 ? -24.720 21.072 -22.449 1.00 0.00 76 GLU A O 6
ATOM 7198 N N . ARG A 1 77 ? -23.114 22.589 -22.876 1.00 0.00 77 ARG A N 6
ATOM 7199 C CA . ARG A 1 77 ? -24.047 23.702 -23.006 1.00 0.00 77 ARG A CA 6
ATOM 7200 C C . ARG A 1 77 ? -24.711 23.697 -24.380 1.00 0.00 77 ARG A C 6
ATOM 7201 O O . ARG A 1 77 ? -25.872 24.077 -24.521 1.00 0.00 77 ARG A O 6
ATOM 7222 N N . GLY A 1 78 ? -23.963 23.266 -25.391 1.00 0.00 78 GLY A N 6
ATOM 7223 C CA . GLY A 1 78 ? -24.495 23.221 -26.741 1.00 0.00 78 GLY A CA 6
ATOM 7224 C C . GLY A 1 78 ? -24.007 22.013 -27.516 1.00 0.00 78 GLY A C 6
ATOM 7225 O O . GLY A 1 78 ? -24.730 21.021 -27.596 1.00 0.00 78 GLY A O 6
ATOM 7231 N N . SER A 1 1 ? 1.410 6.053 10.702 1.00 0.00 1 SER A N 7
ATOM 7232 C CA . SER A 1 1 ? 2.575 6.925 10.802 1.00 0.00 1 SER A CA 7
ATOM 7233 C C . SER A 1 1 ? 2.639 7.884 9.618 1.00 0.00 1 SER A C 7
ATOM 7234 O O . SER A 1 1 ? 3.034 7.503 8.517 1.00 0.00 1 SER A O 7
ATOM 7242 N N . ASN A 1 2 ? 2.248 9.132 9.854 1.00 0.00 2 ASN A N 7
ATOM 7243 C CA . ASN A 1 2 ? 2.260 10.148 8.808 1.00 0.00 2 ASN A CA 7
ATOM 7244 C C . ASN A 1 2 ? 3.081 11.361 9.236 1.00 0.00 2 ASN A C 7
ATOM 7245 O O . ASN A 1 2 ? 3.606 11.406 10.347 1.00 0.00 2 ASN A O 7
ATOM 7256 N N . ALA A 1 3 ? 3.185 12.342 8.345 1.00 0.00 3 ALA A N 7
ATOM 7257 C CA . ALA A 1 3 ? 3.939 13.556 8.632 1.00 0.00 3 ALA A CA 7
ATOM 7258 C C . ALA A 1 3 ? 3.767 14.584 7.519 1.00 0.00 3 ALA A C 7
ATOM 7259 O O . ALA A 1 3 ? 2.925 14.423 6.636 1.00 0.00 3 ALA A O 7
ATOM 7266 N N . GLY A 1 4 ? 4.570 15.643 7.568 1.00 0.00 4 GLY A N 7
ATOM 7267 C CA . GLY A 1 4 ? 4.490 16.682 6.558 1.00 0.00 4 GLY A CA 7
ATOM 7268 C C . GLY A 1 4 ? 5.055 16.239 5.223 1.00 0.00 4 GLY A C 7
ATOM 7269 O O . GLY A 1 4 ? 4.713 15.169 4.721 1.00 0.00 4 GLY A O 7
ATOM 7273 N N . ARG A 1 5 ? 5.922 17.065 4.647 1.00 0.00 5 ARG A N 7
ATOM 7274 C CA . ARG A 1 5 ? 6.534 16.754 3.360 1.00 0.00 5 ARG A CA 7
ATOM 7275 C C . ARG A 1 5 ? 7.737 17.654 3.098 1.00 0.00 5 ARG A C 7
ATOM 7276 O O . ARG A 1 5 ? 7.939 18.654 3.787 1.00 0.00 5 ARG A O 7
ATOM 7297 N N . SER A 1 6 ? 8.535 17.292 2.098 1.00 0.00 6 SER A N 7
ATOM 7298 C CA . SER A 1 6 ? 9.721 18.064 1.748 1.00 0.00 6 SER A CA 7
ATOM 7299 C C . SER A 1 6 ? 9.361 19.221 0.821 1.00 0.00 6 SER A C 7
ATOM 7300 O O . SER A 1 6 ? 8.693 19.032 -0.195 1.00 0.00 6 SER A O 7
ATOM 7308 N N . ALA A 1 7 ? 9.810 20.420 1.179 1.00 0.00 7 ALA A N 7
ATOM 7309 C CA . ALA A 1 7 ? 9.538 21.608 0.379 1.00 0.00 7 ALA A CA 7
ATOM 7310 C C . ALA A 1 7 ? 8.044 21.908 0.332 1.00 0.00 7 ALA A C 7
ATOM 7311 O O . ALA A 1 7 ? 7.531 22.682 1.139 1.00 0.00 7 ALA A O 7
ATOM 7318 N N . ALA A 1 8 ? 7.350 21.290 -0.619 1.00 0.00 8 ALA A N 7
ATOM 7319 C CA . ALA A 1 8 ? 5.915 21.491 -0.770 1.00 0.00 8 ALA A CA 7
ATOM 7320 C C . ALA A 1 8 ? 5.610 22.874 -1.336 1.00 0.00 8 ALA A C 7
ATOM 7321 O O . ALA A 1 8 ? 4.463 23.182 -1.663 1.00 0.00 8 ALA A O 7
ATOM 7328 N N . ASP A 1 9 ? 6.642 23.702 -1.448 1.00 0.00 9 ASP A N 7
ATOM 7329 C CA . ASP A 1 9 ? 6.484 25.053 -1.975 1.00 0.00 9 ASP A CA 7
ATOM 7330 C C . ASP A 1 9 ? 7.788 25.837 -1.861 1.00 0.00 9 ASP A C 7
ATOM 7331 O O . ASP A 1 9 ? 7.779 27.048 -1.640 1.00 0.00 9 ASP A O 7
ATOM 7340 N N . HIS A 1 10 ? 8.908 25.137 -2.011 1.00 0.00 10 HIS A N 7
ATOM 7341 C CA . HIS A 1 10 ? 10.221 25.767 -1.924 1.00 0.00 10 HIS A CA 7
ATOM 7342 C C . HIS A 1 10 ? 10.585 26.447 -3.241 1.00 0.00 10 HIS A C 7
ATOM 7343 O O . HIS A 1 10 ? 11.527 27.238 -3.302 1.00 0.00 10 HIS A O 7
ATOM 7357 N N . TRP A 1 11 ? 9.834 26.135 -4.290 1.00 0.00 11 TRP A N 7
ATOM 7358 C CA . TRP A 1 11 ? 10.078 26.715 -5.605 1.00 0.00 11 TRP A CA 7
ATOM 7359 C C . TRP A 1 11 ? 9.182 27.927 -5.841 1.00 0.00 11 TRP A C 7
ATOM 7360 O O . TRP A 1 11 ? 8.843 28.248 -6.980 1.00 0.00 11 TRP A O 7
ATOM 7381 N N . VAL A 1 12 ? 8.803 28.596 -4.757 1.00 0.00 12 VAL A N 7
ATOM 7382 C CA . VAL A 1 12 ? 7.947 29.773 -4.846 1.00 0.00 12 VAL A CA 7
ATOM 7383 C C . VAL A 1 12 ? 7.760 30.422 -3.480 1.00 0.00 12 VAL A C 7
ATOM 7384 O O . VAL A 1 12 ? 7.969 29.788 -2.445 1.00 0.00 12 VAL A O 7
ATOM 7397 N N . LYS A 1 13 ? 7.366 31.691 -3.482 1.00 0.00 13 LYS A N 7
ATOM 7398 C CA . LYS A 1 13 ? 7.148 32.427 -2.243 1.00 0.00 13 LYS A CA 7
ATOM 7399 C C . LYS A 1 13 ? 6.109 33.526 -2.438 1.00 0.00 13 LYS A C 7
ATOM 7400 O O . LYS A 1 13 ? 6.444 34.653 -2.803 1.00 0.00 13 LYS A O 7
ATOM 7419 N N . ASP A 1 14 ? 4.847 33.192 -2.192 1.00 0.00 14 ASP A N 7
ATOM 7420 C CA . ASP A 1 14 ? 3.759 34.151 -2.338 1.00 0.00 14 ASP A CA 7
ATOM 7421 C C . ASP A 1 14 ? 2.545 33.726 -1.517 1.00 0.00 14 ASP A C 7
ATOM 7422 O O . ASP A 1 14 ? 1.416 34.115 -1.815 1.00 0.00 14 ASP A O 7
ATOM 7431 N N . GLU A 1 15 ? 2.787 32.924 -0.485 1.00 0.00 15 GLU A N 7
ATOM 7432 C CA . GLU A 1 15 ? 1.712 32.444 0.377 1.00 0.00 15 GLU A CA 7
ATOM 7433 C C . GLU A 1 15 ? 0.835 31.435 -0.358 1.00 0.00 15 GLU A C 7
ATOM 7434 O O . GLU A 1 15 ? 0.926 30.231 -0.124 1.00 0.00 15 GLU A O 7
ATOM 7446 N N . GLY A 1 16 ? -0.016 31.936 -1.249 1.00 0.00 16 GLY A N 7
ATOM 7447 C CA . GLY A 1 16 ? -0.898 31.066 -2.004 1.00 0.00 16 GLY A CA 7
ATOM 7448 C C . GLY A 1 16 ? -0.303 30.651 -3.335 1.00 0.00 16 GLY A C 7
ATOM 7449 O O . GLY A 1 16 ? 0.187 29.532 -3.482 1.00 0.00 16 GLY A O 7
ATOM 7453 N N . GLY A 1 17 ? -0.346 31.555 -4.309 1.00 0.00 17 GLY A N 7
ATOM 7454 C CA . GLY A 1 17 ? 0.194 31.257 -5.622 1.00 0.00 17 GLY A CA 7
ATOM 7455 C C . GLY A 1 17 ? -0.250 32.256 -6.672 1.00 0.00 17 GLY A C 7
ATOM 7456 O O . GLY A 1 17 ? -1.249 32.042 -7.359 1.00 0.00 17 GLY A O 7
ATOM 7460 N N . ASP A 1 18 ? 0.492 33.351 -6.796 1.00 0.00 18 ASP A N 7
ATOM 7461 C CA . ASP A 1 18 ? 0.169 34.388 -7.769 1.00 0.00 18 ASP A CA 7
ATOM 7462 C C . ASP A 1 18 ? 0.846 34.107 -9.107 1.00 0.00 18 ASP A C 7
ATOM 7463 O O . ASP A 1 18 ? 1.422 35.004 -9.723 1.00 0.00 18 ASP A O 7
ATOM 7472 N N . SER A 1 19 ? 0.774 32.856 -9.550 1.00 0.00 19 SER A N 7
ATOM 7473 C CA . SER A 1 19 ? 1.385 32.456 -10.812 1.00 0.00 19 SER A CA 7
ATOM 7474 C C . SER A 1 19 ? 0.514 31.434 -11.537 1.00 0.00 19 SER A C 7
ATOM 7475 O O . SER A 1 19 ? -0.171 30.627 -10.907 1.00 0.00 19 SER A O 7
ATOM 7483 N N . CYS A 1 20 ? 0.546 31.474 -12.865 1.00 0.00 20 CYS A N 7
ATOM 7484 C CA . CYS A 1 20 ? -0.239 30.553 -13.677 1.00 0.00 20 CYS A CA 7
ATOM 7485 C C . CYS A 1 20 ? 0.114 29.104 -13.353 1.00 0.00 20 CYS A C 7
ATOM 7486 O O . CYS A 1 20 ? 1.217 28.812 -12.892 1.00 0.00 20 CYS A O 7
ATOM 7493 N N . SER A 1 21 ? -0.831 28.202 -13.596 1.00 0.00 21 SER A N 7
ATOM 7494 C CA . SER A 1 21 ? -0.622 26.784 -13.327 1.00 0.00 21 SER A CA 7
ATOM 7495 C C . SER A 1 21 ? -0.178 26.051 -14.589 1.00 0.00 21 SER A C 7
ATOM 7496 O O . SER A 1 21 ? 0.559 25.068 -14.523 1.00 0.00 21 SER A O 7
ATOM 7504 N N . GLY A 1 22 ? -0.632 26.538 -15.740 1.00 0.00 22 GLY A N 7
ATOM 7505 C CA . GLY A 1 22 ? -0.272 25.918 -17.002 1.00 0.00 22 GLY A CA 7
ATOM 7506 C C . GLY A 1 22 ? 0.873 26.631 -17.692 1.00 0.00 22 GLY A C 7
ATOM 7507 O O . GLY A 1 22 ? 1.369 26.174 -18.722 1.00 0.00 22 GLY A O 7
ATOM 7511 N N . CYS A 1 23 ? 1.295 27.757 -17.126 1.00 0.00 23 CYS A N 7
ATOM 7512 C CA . CYS A 1 23 ? 2.388 28.537 -17.694 1.00 0.00 23 CYS A CA 7
ATOM 7513 C C . CYS A 1 23 ? 3.430 28.868 -16.630 1.00 0.00 23 CYS A C 7
ATOM 7514 O O . CYS A 1 23 ? 4.598 29.102 -16.941 1.00 0.00 23 CYS A O 7
ATOM 7521 N N . SER A 1 24 ? 3.000 28.885 -15.372 1.00 0.00 24 SER A N 7
ATOM 7522 C CA . SER A 1 24 ? 3.894 29.191 -14.262 1.00 0.00 24 SER A CA 7
ATOM 7523 C C . SER A 1 24 ? 4.339 30.649 -14.308 1.00 0.00 24 SER A C 7
ATOM 7524 O O . SER A 1 24 ? 5.273 31.048 -13.612 1.00 0.00 24 SER A O 7
ATOM 7532 N N . VAL A 1 25 ? 3.662 31.442 -15.134 1.00 0.00 25 VAL A N 7
ATOM 7533 C CA . VAL A 1 25 ? 3.986 32.857 -15.272 1.00 0.00 25 VAL A CA 7
ATOM 7534 C C . VAL A 1 25 ? 3.462 33.658 -14.085 1.00 0.00 25 VAL A C 7
ATOM 7535 O O . VAL A 1 25 ? 2.277 33.596 -13.756 1.00 0.00 25 VAL A O 7
ATOM 7548 N N . ARG A 1 26 ? 4.352 34.411 -13.447 1.00 0.00 26 ARG A N 7
ATOM 7549 C CA . ARG A 1 26 ? 3.980 35.225 -12.297 1.00 0.00 26 ARG A CA 7
ATOM 7550 C C . ARG A 1 26 ? 3.071 36.376 -12.716 1.00 0.00 26 ARG A C 7
ATOM 7551 O O . ARG A 1 26 ? 3.499 37.296 -13.414 1.00 0.00 26 ARG A O 7
ATOM 7572 N N . PHE A 1 27 ? 1.815 36.319 -12.286 1.00 0.00 27 PHE A N 7
ATOM 7573 C CA . PHE A 1 27 ? 0.845 37.356 -12.618 1.00 0.00 27 PHE A CA 7
ATOM 7574 C C . PHE A 1 27 ? 1.364 38.734 -12.218 1.00 0.00 27 PHE A C 7
ATOM 7575 O O . PHE A 1 27 ? 1.918 38.910 -11.133 1.00 0.00 27 PHE A O 7
ATOM 7592 N N . SER A 1 28 ? 1.180 39.709 -13.103 1.00 0.00 28 SER A N 7
ATOM 7593 C CA . SER A 1 28 ? 1.633 41.071 -12.845 1.00 0.00 28 SER A CA 7
ATOM 7594 C C . SER A 1 28 ? 0.708 42.086 -13.510 1.00 0.00 28 SER A C 7
ATOM 7595 O O . SER A 1 28 ? -0.370 41.738 -13.993 1.00 0.00 28 SER A O 7
ATOM 7603 N N . LEU A 1 29 ? 1.138 43.343 -13.530 1.00 0.00 29 LEU A N 7
ATOM 7604 C CA . LEU A 1 29 ? 0.349 44.411 -14.135 1.00 0.00 29 LEU A CA 7
ATOM 7605 C C . LEU A 1 29 ? 0.118 44.143 -15.619 1.00 0.00 29 LEU A C 7
ATOM 7606 O O . LEU A 1 29 ? -0.783 44.717 -16.232 1.00 0.00 29 LEU A O 7
ATOM 7622 N N . THR A 1 30 ? 0.937 43.266 -16.192 1.00 0.00 30 THR A N 7
ATOM 7623 C CA . THR A 1 30 ? 0.822 42.921 -17.603 1.00 0.00 30 THR A CA 7
ATOM 7624 C C . THR A 1 30 ? 0.144 41.568 -17.785 1.00 0.00 30 THR A C 7
ATOM 7625 O O . THR A 1 30 ? -0.409 41.279 -18.845 1.00 0.00 30 THR A O 7
ATOM 7636 N N . GLU A 1 31 ? 0.191 40.743 -16.743 1.00 0.00 31 GLU A N 7
ATOM 7637 C CA . GLU A 1 31 ? -0.419 39.419 -16.790 1.00 0.00 31 GLU A CA 7
ATOM 7638 C C . GLU A 1 31 ? -1.481 39.271 -15.703 1.00 0.00 31 GLU A C 7
ATOM 7639 O O . GLU A 1 31 ? -1.164 39.213 -14.515 1.00 0.00 31 GLU A O 7
ATOM 7651 N N . ARG A 1 32 ? -2.741 39.212 -16.120 1.00 0.00 32 ARG A N 7
ATOM 7652 C CA . ARG A 1 32 ? -3.850 39.073 -15.184 1.00 0.00 32 ARG A CA 7
ATOM 7653 C C . ARG A 1 32 ? -3.912 37.656 -14.621 1.00 0.00 32 ARG A C 7
ATOM 7654 O O . ARG A 1 32 ? -3.243 36.750 -15.120 1.00 0.00 32 ARG A O 7
ATOM 7675 N N . ARG A 1 33 ? -4.718 37.472 -13.581 1.00 0.00 33 ARG A N 7
ATOM 7676 C CA . ARG A 1 33 ? -4.866 36.166 -12.950 1.00 0.00 33 ARG A CA 7
ATOM 7677 C C . ARG A 1 33 ? -6.331 35.741 -12.917 1.00 0.00 33 ARG A C 7
ATOM 7678 O O . ARG A 1 33 ? -7.231 36.580 -12.875 1.00 0.00 33 ARG A O 7
ATOM 7699 N N . HIS A 1 34 ? -6.563 34.432 -12.938 1.00 0.00 34 HIS A N 7
ATOM 7700 C CA . HIS A 1 34 ? -7.919 33.895 -12.910 1.00 0.00 34 HIS A CA 7
ATOM 7701 C C . HIS A 1 34 ? -7.957 32.554 -12.184 1.00 0.00 34 HIS A C 7
ATOM 7702 O O . HIS A 1 34 ? -7.254 31.614 -12.556 1.00 0.00 34 HIS A O 7
ATOM 7716 N N . HIS A 1 35 ? -8.783 32.473 -11.145 1.00 0.00 35 HIS A N 7
ATOM 7717 C CA . HIS A 1 35 ? -8.912 31.247 -10.366 1.00 0.00 35 HIS A CA 7
ATOM 7718 C C . HIS A 1 35 ? -10.103 30.421 -10.846 1.00 0.00 35 HIS A C 7
ATOM 7719 O O . HIS A 1 35 ? -11.256 30.807 -10.655 1.00 0.00 35 HIS A O 7
ATOM 7733 N N . CYS A 1 36 ? -9.814 29.285 -11.471 1.00 0.00 36 CYS A N 7
ATOM 7734 C CA . CYS A 1 36 ? -10.860 28.405 -11.980 1.00 0.00 36 CYS A CA 7
ATOM 7735 C C . CYS A 1 36 ? -11.706 27.849 -10.839 1.00 0.00 36 CYS A C 7
ATOM 7736 O O . CYS A 1 36 ? -11.183 27.248 -9.900 1.00 0.00 36 CYS A O 7
ATOM 7743 N N . ARG A 1 37 ? -13.017 28.053 -10.927 1.00 0.00 37 ARG A N 7
ATOM 7744 C CA . ARG A 1 37 ? -13.936 27.574 -9.902 1.00 0.00 37 ARG A CA 7
ATOM 7745 C C . ARG A 1 37 ? -14.293 26.109 -10.136 1.00 0.00 37 ARG A C 7
ATOM 7746 O O . ARG A 1 37 ? -15.083 25.526 -9.393 1.00 0.00 37 ARG A O 7
ATOM 7767 N N . ASN A 1 38 ? -13.707 25.520 -11.173 1.00 0.00 38 ASN A N 7
ATOM 7768 C CA . ASN A 1 38 ? -13.965 24.123 -11.505 1.00 0.00 38 ASN A CA 7
ATOM 7769 C C . ASN A 1 38 ? -12.939 23.208 -10.842 1.00 0.00 38 ASN A C 7
ATOM 7770 O O . ASN A 1 38 ? -13.277 22.131 -10.351 1.00 0.00 38 ASN A O 7
ATOM 7781 N N . CYS A 1 39 ? -11.684 23.645 -10.832 1.00 0.00 39 CYS A N 7
ATOM 7782 C CA . CYS A 1 39 ? -10.608 22.867 -10.230 1.00 0.00 39 CYS A CA 7
ATOM 7783 C C . CYS A 1 39 ? -9.997 23.609 -9.044 1.00 0.00 39 CYS A C 7
ATOM 7784 O O . CYS A 1 39 ? -9.595 22.998 -8.056 1.00 0.00 39 CYS A O 7
ATOM 7791 N N . GLY A 1 40 ? -9.932 24.933 -9.152 1.00 0.00 40 GLY A N 7
ATOM 7792 C CA . GLY A 1 40 ? -9.370 25.737 -8.083 1.00 0.00 40 GLY A CA 7
ATOM 7793 C C . GLY A 1 40 ? -7.935 26.144 -8.356 1.00 0.00 40 GLY A C 7
ATOM 7794 O O . GLY A 1 40 ? -7.173 26.415 -7.429 1.00 0.00 40 GLY A O 7
ATOM 7798 N N . GLN A 1 41 ? -7.567 26.186 -9.633 1.00 0.00 41 GLN A N 7
ATOM 7799 C CA . GLN A 1 41 ? -6.213 26.560 -10.024 1.00 0.00 41 GLN A CA 7
ATOM 7800 C C . GLN A 1 41 ? -6.191 27.953 -10.643 1.00 0.00 41 GLN A C 7
ATOM 7801 O O . GLN A 1 41 ? -7.178 28.399 -11.231 1.00 0.00 41 GLN A O 7
ATOM 7815 N N . LEU A 1 42 ? -5.061 28.638 -10.508 1.00 0.00 42 LEU A N 7
ATOM 7816 C CA . LEU A 1 42 ? -4.910 29.982 -11.054 1.00 0.00 42 LEU A CA 7
ATOM 7817 C C . LEU A 1 42 ? -4.252 29.940 -12.429 1.00 0.00 42 LEU A C 7
ATOM 7818 O O . LEU A 1 42 ? -3.204 29.319 -12.610 1.00 0.00 42 LEU A O 7
ATOM 7834 N N . PHE A 1 43 ? -4.873 30.608 -13.397 1.00 0.00 43 PHE A N 7
ATOM 7835 C CA . PHE A 1 43 ? -4.347 30.648 -14.756 1.00 0.00 43 PHE A CA 7
ATOM 7836 C C . PHE A 1 43 ? -4.302 32.081 -15.279 1.00 0.00 43 PHE A C 7
ATOM 7837 O O . PHE A 1 43 ? -4.880 32.990 -14.683 1.00 0.00 43 PHE A O 7
ATOM 7854 N N . CYS A 1 44 ? -3.610 32.275 -16.397 1.00 0.00 44 CYS A N 7
ATOM 7855 C CA . CYS A 1 44 ? -3.486 33.596 -17.001 1.00 0.00 44 CYS A CA 7
ATOM 7856 C C . CYS A 1 44 ? -4.543 33.799 -18.084 1.00 0.00 44 CYS A C 7
ATOM 7857 O O . CYS A 1 44 ? -5.118 32.837 -18.591 1.00 0.00 44 CYS A O 7
ATOM 7864 N N . GLN A 1 45 ? -4.790 35.058 -18.432 1.00 0.00 45 GLN A N 7
ATOM 7865 C CA . GLN A 1 45 ? -5.777 35.387 -19.453 1.00 0.00 45 GLN A CA 7
ATOM 7866 C C . GLN A 1 45 ? -5.446 34.698 -20.773 1.00 0.00 45 GLN A C 7
ATOM 7867 O O . GLN A 1 45 ? -6.310 34.535 -21.635 1.00 0.00 45 GLN A O 7
ATOM 7881 N N . LYS A 1 46 ? -4.189 34.294 -20.924 1.00 0.00 46 LYS A N 7
ATOM 7882 C CA . LYS A 1 46 ? -3.742 33.621 -22.138 1.00 0.00 46 LYS A CA 7
ATOM 7883 C C . LYS A 1 46 ? -3.942 32.113 -22.029 1.00 0.00 46 LYS A C 7
ATOM 7884 O O . LYS A 1 46 ? -3.922 31.399 -23.032 1.00 0.00 46 LYS A O 7
ATOM 7903 N N . CYS A 1 47 ? -4.137 31.633 -20.805 1.00 0.00 47 CYS A N 7
ATOM 7904 C CA . CYS A 1 47 ? -4.342 30.210 -20.564 1.00 0.00 47 CYS A CA 7
ATOM 7905 C C . CYS A 1 47 ? -5.806 29.829 -20.768 1.00 0.00 47 CYS A C 7
ATOM 7906 O O . CYS A 1 47 ? -6.115 28.868 -21.472 1.00 0.00 47 CYS A O 7
ATOM 7913 N N . SER A 1 48 ? -6.702 30.590 -20.148 1.00 0.00 48 SER A N 7
ATOM 7914 C CA . SER A 1 48 ? -8.132 30.331 -20.258 1.00 0.00 48 SER A CA 7
ATOM 7915 C C . SER A 1 48 ? -8.740 31.122 -21.413 1.00 0.00 48 SER A C 7
ATOM 7916 O O . SER A 1 48 ? -9.565 30.605 -22.167 1.00 0.00 48 SER A O 7
ATOM 7924 N N . ARG A 1 49 ? -8.327 32.378 -21.543 1.00 0.00 49 ARG A N 7
ATOM 7925 C CA . ARG A 1 49 ? -8.831 33.242 -22.604 1.00 0.00 49 ARG A CA 7
ATOM 7926 C C . ARG A 1 49 ? -10.309 32.972 -22.868 1.00 0.00 49 ARG A C 7
ATOM 7927 O O . ARG A 1 49 ? -10.801 33.183 -23.977 1.00 0.00 49 ARG A O 7
ATOM 7948 N N . PHE A 1 50 ? -11.013 32.505 -21.842 1.00 0.00 50 PHE A N 7
ATOM 7949 C CA . PHE A 1 50 ? -12.435 32.205 -21.964 1.00 0.00 50 PHE A CA 7
ATOM 7950 C C . PHE A 1 50 ? -13.187 32.615 -20.701 1.00 0.00 50 PHE A C 7
ATOM 7951 O O . PHE A 1 50 ? -12.581 33.026 -19.712 1.00 0.00 50 PHE A O 7
ATOM 7968 N N . GLN A 1 51 ? -14.510 32.500 -20.744 1.00 0.00 51 GLN A N 7
ATOM 7969 C CA . GLN A 1 51 ? -15.345 32.860 -19.604 1.00 0.00 51 GLN A CA 7
ATOM 7970 C C . GLN A 1 51 ? -16.715 32.196 -19.702 1.00 0.00 51 GLN A C 7
ATOM 7971 O O . GLN A 1 51 ? -17.394 32.300 -20.723 1.00 0.00 51 GLN A O 7
ATOM 7985 N N . SER A 1 52 ? -17.113 31.514 -18.633 1.00 0.00 52 SER A N 7
ATOM 7986 C CA . SER A 1 52 ? -18.401 30.830 -18.599 1.00 0.00 52 SER A CA 7
ATOM 7987 C C . SER A 1 52 ? -18.673 30.252 -17.214 1.00 0.00 52 SER A C 7
ATOM 7988 O O . SER A 1 52 ? -17.813 30.291 -16.334 1.00 0.00 52 SER A O 7
ATOM 7996 N N . GLU A 1 53 ? -19.876 29.717 -17.028 1.00 0.00 53 GLU A N 7
ATOM 7997 C CA . GLU A 1 53 ? -20.262 29.133 -15.749 1.00 0.00 53 GLU A CA 7
ATOM 7998 C C . GLU A 1 53 ? -19.757 27.698 -15.632 1.00 0.00 53 GLU A C 7
ATOM 7999 O O . GLU A 1 53 ? -19.045 27.206 -16.509 1.00 0.00 53 GLU A O 7
ATOM 8011 N N . ILE A 1 54 ? -20.130 27.032 -14.544 1.00 0.00 54 ILE A N 7
ATOM 8012 C CA . ILE A 1 54 ? -19.715 25.654 -14.313 1.00 0.00 54 ILE A CA 7
ATOM 8013 C C . ILE A 1 54 ? -20.843 24.838 -13.692 1.00 0.00 54 ILE A C 7
ATOM 8014 O O . ILE A 1 54 ? -20.898 24.658 -12.475 1.00 0.00 54 ILE A O 7
ATOM 8030 N N . LYS A 1 55 ? -21.742 24.343 -14.536 1.00 0.00 55 LYS A N 7
ATOM 8031 C CA . LYS A 1 55 ? -22.869 23.542 -14.072 1.00 0.00 55 LYS A CA 7
ATOM 8032 C C . LYS A 1 55 ? -22.388 22.357 -13.241 1.00 0.00 55 LYS A C 7
ATOM 8033 O O . LYS A 1 55 ? -23.059 21.936 -12.298 1.00 0.00 55 LYS A O 7
ATOM 8052 N N . ARG A 1 56 ? -21.223 21.826 -13.595 1.00 0.00 56 ARG A N 7
ATOM 8053 C CA . ARG A 1 56 ? -20.653 20.690 -12.881 1.00 0.00 56 ARG A CA 7
ATOM 8054 C C . ARG A 1 56 ? -20.362 21.052 -11.427 1.00 0.00 56 ARG A C 7
ATOM 8055 O O . ARG A 1 56 ? -20.318 20.182 -10.556 1.00 0.00 56 ARG A O 7
ATOM 8076 N N . LEU A 1 57 ? -20.162 22.340 -11.173 1.00 0.00 57 LEU A N 7
ATOM 8077 C CA . LEU A 1 57 ? -19.874 22.818 -9.825 1.00 0.00 57 LEU A CA 7
ATOM 8078 C C . LEU A 1 57 ? -21.082 23.536 -9.232 1.00 0.00 57 LEU A C 7
ATOM 8079 O O . LEU A 1 57 ? -20.963 24.267 -8.248 1.00 0.00 57 LEU A O 7
ATOM 8095 N N . LYS A 1 58 ? -22.246 23.322 -9.836 1.00 0.00 58 LYS A N 7
ATOM 8096 C CA . LYS A 1 58 ? -23.478 23.945 -9.367 1.00 0.00 58 LYS A CA 7
ATOM 8097 C C . LYS A 1 58 ? -23.439 25.455 -9.578 1.00 0.00 58 LYS A C 7
ATOM 8098 O O . LYS A 1 58 ? -24.119 26.207 -8.879 1.00 0.00 58 LYS A O 7
ATOM 8117 N N . ILE A 1 59 ? -22.639 25.892 -10.545 1.00 0.00 59 ILE A N 7
ATOM 8118 C CA . ILE A 1 59 ? -22.514 27.312 -10.849 1.00 0.00 59 ILE A CA 7
ATOM 8119 C C . ILE A 1 59 ? -23.200 27.655 -12.167 1.00 0.00 59 ILE A C 7
ATOM 8120 O O . ILE A 1 59 ? -22.870 27.097 -13.213 1.00 0.00 59 ILE A O 7
ATOM 8136 N N . SER A 1 60 ? -24.154 28.578 -12.109 1.00 0.00 60 SER A N 7
ATOM 8137 C CA . SER A 1 60 ? -24.888 28.995 -13.298 1.00 0.00 60 SER A CA 7
ATOM 8138 C C . SER A 1 60 ? -24.361 30.327 -13.823 1.00 0.00 60 SER A C 7
ATOM 8139 O O . SER A 1 60 ? -24.470 30.625 -15.012 1.00 0.00 60 SER A O 7
ATOM 8147 N N . SER A 1 61 ? -23.788 31.124 -12.926 1.00 0.00 61 SER A N 7
ATOM 8148 C CA . SER A 1 61 ? -23.247 32.427 -13.297 1.00 0.00 61 SER A CA 7
ATOM 8149 C C . SER A 1 61 ? -21.901 32.276 -13.998 1.00 0.00 61 SER A C 7
ATOM 8150 O O . SER A 1 61 ? -21.165 31.312 -13.784 1.00 0.00 61 SER A O 7
ATOM 8158 N N . PRO A 1 62 ? -21.569 33.251 -14.857 1.00 0.00 62 PRO A N 7
ATOM 8159 C CA . PRO A 1 62 ? -20.310 33.251 -15.607 1.00 0.00 62 PRO A CA 7
ATOM 8160 C C . PRO A 1 62 ? -19.101 33.495 -14.711 1.00 0.00 62 PRO A C 7
ATOM 8161 O O . PRO A 1 62 ? -19.031 34.503 -14.007 1.00 0.00 62 PRO A O 7
ATOM 8172 N N . VAL A 1 63 ? -18.150 32.567 -14.742 1.00 0.00 63 VAL A N 7
ATOM 8173 C CA . VAL A 1 63 ? -16.942 32.682 -13.933 1.00 0.00 63 VAL A CA 7
ATOM 8174 C C . VAL A 1 63 ? -15.706 32.285 -14.731 1.00 0.00 63 VAL A C 7
ATOM 8175 O O . VAL A 1 63 ? -15.803 31.913 -15.901 1.00 0.00 63 VAL A O 7
ATOM 8188 N N . ARG A 1 64 ? -14.544 32.365 -14.091 1.00 0.00 64 ARG A N 7
ATOM 8189 C CA . ARG A 1 64 ? -13.287 32.013 -14.742 1.00 0.00 64 ARG A CA 7
ATOM 8190 C C . ARG A 1 64 ? -13.170 30.502 -14.917 1.00 0.00 64 ARG A C 7
ATOM 8191 O O . ARG A 1 64 ? -13.511 29.734 -14.018 1.00 0.00 64 ARG A O 7
ATOM 8212 N N . VAL A 1 65 ? -12.684 30.083 -16.081 1.00 0.00 65 VAL A N 7
ATOM 8213 C CA . VAL A 1 65 ? -12.521 28.664 -16.375 1.00 0.00 65 VAL A CA 7
ATOM 8214 C C . VAL A 1 65 ? -11.370 28.433 -17.348 1.00 0.00 65 VAL A C 7
ATOM 8215 O O . VAL A 1 65 ? -11.223 29.153 -18.335 1.00 0.00 65 VAL A O 7
ATOM 8228 N N . CYS A 1 66 ? -10.555 27.423 -17.062 1.00 0.00 66 CYS A N 7
ATOM 8229 C CA . CYS A 1 66 ? -9.416 27.095 -17.911 1.00 0.00 66 CYS A CA 7
ATOM 8230 C C . CYS A 1 66 ? -9.878 26.459 -19.219 1.00 0.00 66 CYS A C 7
ATOM 8231 O O . CYS A 1 66 ? -10.922 25.810 -19.270 1.00 0.00 66 CYS A O 7
ATOM 8238 N N . GLN A 1 67 ? -9.092 26.650 -20.274 1.00 0.00 67 GLN A N 7
ATOM 8239 C CA . GLN A 1 67 ? -9.420 26.096 -21.582 1.00 0.00 67 GLN A CA 7
ATOM 8240 C C . GLN A 1 67 ? -9.704 24.600 -21.483 1.00 0.00 67 GLN A C 7
ATOM 8241 O O . GLN A 1 67 ? -10.476 24.052 -22.268 1.00 0.00 67 GLN A O 7
ATOM 8255 N N . ASN A 1 68 ? -9.073 23.946 -20.513 1.00 0.00 68 ASN A N 7
ATOM 8256 C CA . ASN A 1 68 ? -9.257 22.513 -20.313 1.00 0.00 68 ASN A CA 7
ATOM 8257 C C . ASN A 1 68 ? -10.656 22.213 -19.783 1.00 0.00 68 ASN A C 7
ATOM 8258 O O . ASN A 1 68 ? -11.244 21.180 -20.102 1.00 0.00 68 ASN A O 7
ATOM 8269 N N . CYS A 1 69 ? -11.183 23.124 -18.971 1.00 0.00 69 CYS A N 7
ATOM 8270 C CA . CYS A 1 69 ? -12.512 22.959 -18.396 1.00 0.00 69 CYS A CA 7
ATOM 8271 C C . CYS A 1 69 ? -13.583 23.510 -19.334 1.00 0.00 69 CYS A C 7
ATOM 8272 O O . CYS A 1 69 ? -14.573 22.839 -19.626 1.00 0.00 69 CYS A O 7
ATOM 8279 N N . TYR A 1 70 ? -13.377 24.736 -19.802 1.00 0.00 70 TYR A N 7
ATOM 8280 C CA . TYR A 1 70 ? -14.325 25.379 -20.705 1.00 0.00 70 TYR A CA 7
ATOM 8281 C C . TYR A 1 70 ? -14.671 24.462 -21.874 1.00 0.00 70 TYR A C 7
ATOM 8282 O O . TYR A 1 70 ? -15.809 24.437 -22.343 1.00 0.00 70 TYR A O 7
ATOM 8300 N N . TYR A 1 71 ? -13.680 23.709 -22.340 1.00 0.00 71 TYR A N 7
ATOM 8301 C CA . TYR A 1 71 ? -13.877 22.792 -23.456 1.00 0.00 71 TYR A CA 7
ATOM 8302 C C . TYR A 1 71 ? -14.918 21.731 -23.111 1.00 0.00 71 TYR A C 7
ATOM 8303 O O . TYR A 1 71 ? -15.760 21.379 -23.937 1.00 0.00 71 TYR A O 7
ATOM 8321 N N . ASN A 1 72 ? -14.853 21.225 -21.884 1.00 0.00 72 ASN A N 7
ATOM 8322 C CA . ASN A 1 72 ? -15.789 20.203 -21.428 1.00 0.00 72 ASN A CA 7
ATOM 8323 C C . ASN A 1 72 ? -17.106 20.832 -20.981 1.00 0.00 72 ASN A C 7
ATOM 8324 O O . ASN A 1 72 ? -18.146 20.174 -20.963 1.00 0.00 72 ASN A O 7
ATOM 8335 N N . LEU A 1 73 ? -17.053 22.110 -20.623 1.00 0.00 73 LEU A N 7
ATOM 8336 C CA . LEU A 1 73 ? -18.241 22.830 -20.177 1.00 0.00 73 LEU A CA 7
ATOM 8337 C C . LEU A 1 73 ? -19.251 22.969 -21.312 1.00 0.00 73 LEU A C 7
ATOM 8338 O O . LEU A 1 73 ? -20.460 22.947 -21.084 1.00 0.00 73 LEU A O 7
ATOM 8354 N N . GLN A 1 74 ? -18.745 23.110 -22.533 1.00 0.00 74 GLN A N 7
ATOM 8355 C CA . GLN A 1 74 ? -19.604 23.252 -23.703 1.00 0.00 74 GLN A CA 7
ATOM 8356 C C . GLN A 1 74 ? -20.026 21.887 -24.236 1.00 0.00 74 GLN A C 7
ATOM 8357 O O . GLN A 1 74 ? -21.061 21.758 -24.890 1.00 0.00 74 GLN A O 7
ATOM 8371 N N . HIS A 1 75 ? -19.218 20.870 -23.952 1.00 0.00 75 HIS A N 7
ATOM 8372 C CA . HIS A 1 75 ? -19.509 19.514 -24.403 1.00 0.00 75 HIS A CA 7
ATOM 8373 C C . HIS A 1 75 ? -20.464 18.814 -23.441 1.00 0.00 75 HIS A C 7
ATOM 8374 O O . HIS A 1 75 ? -21.223 17.931 -23.839 1.00 0.00 75 HIS A O 7
ATOM 8388 N N . GLU A 1 76 ? -20.419 19.214 -22.174 1.00 0.00 76 GLU A N 7
ATOM 8389 C CA . GLU A 1 76 ? -21.279 18.623 -21.156 1.00 0.00 76 GLU A CA 7
ATOM 8390 C C . GLU A 1 76 ? -22.704 19.157 -21.271 1.00 0.00 76 GLU A C 7
ATOM 8391 O O . GLU A 1 76 ? -23.658 18.506 -20.845 1.00 0.00 76 GLU A O 7
ATOM 8403 N N . ARG A 1 77 ? -22.839 20.347 -21.849 1.00 0.00 77 ARG A N 7
ATOM 8404 C CA . ARG A 1 77 ? -24.146 20.969 -22.019 1.00 0.00 77 ARG A CA 7
ATOM 8405 C C . ARG A 1 77 ? -24.691 20.716 -23.421 1.00 0.00 77 ARG A C 7
ATOM 8406 O O . ARG A 1 77 ? -24.961 21.652 -24.172 1.00 0.00 77 ARG A O 7
ATOM 8427 N N . GLY A 1 78 ? -24.850 19.442 -23.767 1.00 0.00 78 GLY A N 7
ATOM 8428 C CA . GLY A 1 78 ? -25.362 19.088 -25.078 1.00 0.00 78 GLY A CA 7
ATOM 8429 C C . GLY A 1 78 ? -26.812 19.486 -25.262 1.00 0.00 78 GLY A C 7
ATOM 8430 O O . GLY A 1 78 ? -27.296 20.344 -24.525 1.00 0.00 78 GLY A O 7
ATOM 8436 N N . SER A 1 1 ? 25.321 9.782 -3.905 1.00 0.00 1 SER A N 8
ATOM 8437 C CA . SER A 1 1 ? 26.081 9.549 -5.127 1.00 0.00 1 SER A CA 8
ATOM 8438 C C . SER A 1 1 ? 25.465 8.418 -5.944 1.00 0.00 1 SER A C 8
ATOM 8439 O O . SER A 1 1 ? 25.487 8.442 -7.174 1.00 0.00 1 SER A O 8
ATOM 8447 N N . ASN A 1 2 ? 24.914 7.427 -5.250 1.00 0.00 2 ASN A N 8
ATOM 8448 C CA . ASN A 1 2 ? 24.291 6.286 -5.910 1.00 0.00 2 ASN A CA 8
ATOM 8449 C C . ASN A 1 2 ? 22.837 6.587 -6.261 1.00 0.00 2 ASN A C 8
ATOM 8450 O O . ASN A 1 2 ? 22.296 7.621 -5.872 1.00 0.00 2 ASN A O 8
ATOM 8461 N N . ALA A 1 3 ? 22.211 5.676 -6.999 1.00 0.00 3 ALA A N 8
ATOM 8462 C CA . ALA A 1 3 ? 20.820 5.842 -7.400 1.00 0.00 3 ALA A CA 8
ATOM 8463 C C . ALA A 1 3 ? 20.612 7.169 -8.123 1.00 0.00 3 ALA A C 8
ATOM 8464 O O . ALA A 1 3 ? 21.566 7.899 -8.388 1.00 0.00 3 ALA A O 8
ATOM 8471 N N . GLY A 1 4 ? 19.357 7.474 -8.440 1.00 0.00 4 GLY A N 8
ATOM 8472 C CA . GLY A 1 4 ? 19.047 8.713 -9.131 1.00 0.00 4 GLY A CA 8
ATOM 8473 C C . GLY A 1 4 ? 18.634 9.818 -8.180 1.00 0.00 4 GLY A C 8
ATOM 8474 O O . GLY A 1 4 ? 18.585 9.617 -6.966 1.00 0.00 4 GLY A O 8
ATOM 8478 N N . ARG A 1 5 ? 18.336 10.990 -8.731 1.00 0.00 5 ARG A N 8
ATOM 8479 C CA . ARG A 1 5 ? 17.927 12.133 -7.923 1.00 0.00 5 ARG A CA 8
ATOM 8480 C C . ARG A 1 5 ? 17.483 13.294 -8.809 1.00 0.00 5 ARG A C 8
ATOM 8481 O O . ARG A 1 5 ? 17.374 13.152 -10.027 1.00 0.00 5 ARG A O 8
ATOM 8502 N N . SER A 1 6 ? 17.228 14.441 -8.188 1.00 0.00 6 SER A N 8
ATOM 8503 C CA . SER A 1 6 ? 16.792 15.625 -8.919 1.00 0.00 6 SER A CA 8
ATOM 8504 C C . SER A 1 6 ? 15.494 15.352 -9.671 1.00 0.00 6 SER A C 8
ATOM 8505 O O . SER A 1 6 ? 14.935 14.258 -9.589 1.00 0.00 6 SER A O 8
ATOM 8513 N N . ALA A 1 7 ? 15.020 16.354 -10.405 1.00 0.00 7 ALA A N 8
ATOM 8514 C CA . ALA A 1 7 ? 13.789 16.222 -11.174 1.00 0.00 7 ALA A CA 8
ATOM 8515 C C . ALA A 1 7 ? 13.984 16.700 -12.608 1.00 0.00 7 ALA A C 8
ATOM 8516 O O . ALA A 1 7 ? 15.003 17.306 -12.938 1.00 0.00 7 ALA A O 8
ATOM 8523 N N . ALA A 1 8 ? 13.001 16.423 -13.459 1.00 0.00 8 ALA A N 8
ATOM 8524 C CA . ALA A 1 8 ? 13.064 16.826 -14.858 1.00 0.00 8 ALA A CA 8
ATOM 8525 C C . ALA A 1 8 ? 12.185 18.045 -15.119 1.00 0.00 8 ALA A C 8
ATOM 8526 O O . ALA A 1 8 ? 12.336 18.725 -16.134 1.00 0.00 8 ALA A O 8
ATOM 8533 N N . ASP A 1 9 ? 11.268 18.314 -14.197 1.00 0.00 9 ASP A N 8
ATOM 8534 C CA . ASP A 1 9 ? 10.364 19.452 -14.327 1.00 0.00 9 ASP A CA 8
ATOM 8535 C C . ASP A 1 9 ? 10.119 20.109 -12.972 1.00 0.00 9 ASP A C 8
ATOM 8536 O O . ASP A 1 9 ? 9.179 19.755 -12.260 1.00 0.00 9 ASP A O 8
ATOM 8545 N N . HIS A 1 10 ? 10.972 21.066 -12.621 1.00 0.00 10 HIS A N 8
ATOM 8546 C CA . HIS A 1 10 ? 10.848 21.773 -11.351 1.00 0.00 10 HIS A CA 8
ATOM 8547 C C . HIS A 1 10 ? 11.525 23.139 -11.421 1.00 0.00 10 HIS A C 8
ATOM 8548 O O . HIS A 1 10 ? 12.720 23.264 -11.153 1.00 0.00 10 HIS A O 8
ATOM 8562 N N . TRP A 1 11 ? 10.754 24.157 -11.783 1.00 0.00 11 TRP A N 8
ATOM 8563 C CA . TRP A 1 11 ? 11.279 25.514 -11.889 1.00 0.00 11 TRP A CA 8
ATOM 8564 C C . TRP A 1 11 ? 10.465 26.481 -11.036 1.00 0.00 11 TRP A C 8
ATOM 8565 O O . TRP A 1 11 ? 10.373 27.669 -11.345 1.00 0.00 11 TRP A O 8
ATOM 8586 N N . VAL A 1 12 ? 9.876 25.965 -9.962 1.00 0.00 12 VAL A N 8
ATOM 8587 C CA . VAL A 1 12 ? 9.071 26.784 -9.064 1.00 0.00 12 VAL A CA 8
ATOM 8588 C C . VAL A 1 12 ? 8.610 25.981 -7.853 1.00 0.00 12 VAL A C 8
ATOM 8589 O O . VAL A 1 12 ? 8.597 24.751 -7.878 1.00 0.00 12 VAL A O 8
ATOM 8602 N N . LYS A 1 13 ? 8.232 26.686 -6.792 1.00 0.00 13 LYS A N 8
ATOM 8603 C CA . LYS A 1 13 ? 7.768 26.041 -5.570 1.00 0.00 13 LYS A CA 8
ATOM 8604 C C . LYS A 1 13 ? 6.739 26.910 -4.852 1.00 0.00 13 LYS A C 8
ATOM 8605 O O . LYS A 1 13 ? 6.623 26.868 -3.628 1.00 0.00 13 LYS A O 8
ATOM 8624 N N . ASP A 1 14 ? 5.995 27.696 -5.623 1.00 0.00 14 ASP A N 8
ATOM 8625 C CA . ASP A 1 14 ? 4.974 28.573 -5.061 1.00 0.00 14 ASP A CA 8
ATOM 8626 C C . ASP A 1 14 ? 4.036 29.082 -6.150 1.00 0.00 14 ASP A C 8
ATOM 8627 O O . ASP A 1 14 ? 3.469 30.168 -6.035 1.00 0.00 14 ASP A O 8
ATOM 8636 N N . GLU A 1 15 ? 3.879 28.291 -7.207 1.00 0.00 15 GLU A N 8
ATOM 8637 C CA . GLU A 1 15 ? 3.011 28.665 -8.317 1.00 0.00 15 GLU A CA 8
ATOM 8638 C C . GLU A 1 15 ? 1.552 28.719 -7.873 1.00 0.00 15 GLU A C 8
ATOM 8639 O O . GLU A 1 15 ? 0.703 29.284 -8.561 1.00 0.00 15 GLU A O 8
ATOM 8651 N N . GLY A 1 16 ? 1.269 28.127 -6.716 1.00 0.00 16 GLY A N 8
ATOM 8652 C CA . GLY A 1 16 ? -0.087 28.118 -6.200 1.00 0.00 16 GLY A CA 8
ATOM 8653 C C . GLY A 1 16 ? -0.351 29.265 -5.245 1.00 0.00 16 GLY A C 8
ATOM 8654 O O . GLY A 1 16 ? -0.418 29.070 -4.032 1.00 0.00 16 GLY A O 8
ATOM 8658 N N . GLY A 1 17 ? -0.501 30.467 -5.794 1.00 0.00 17 GLY A N 8
ATOM 8659 C CA . GLY A 1 17 ? -0.755 31.633 -4.968 1.00 0.00 17 GLY A CA 8
ATOM 8660 C C . GLY A 1 17 ? -0.854 32.909 -5.781 1.00 0.00 17 GLY A C 8
ATOM 8661 O O . GLY A 1 17 ? -1.805 33.677 -5.630 1.00 0.00 17 GLY A O 8
ATOM 8665 N N . ASP A 1 18 ? 0.130 33.137 -6.643 1.00 0.00 18 ASP A N 8
ATOM 8666 C CA . ASP A 1 18 ? 0.151 34.329 -7.483 1.00 0.00 18 ASP A CA 8
ATOM 8667 C C . ASP A 1 18 ? 0.945 34.080 -8.761 1.00 0.00 18 ASP A C 8
ATOM 8668 O O . ASP A 1 18 ? 1.782 34.894 -9.151 1.00 0.00 18 ASP A O 8
ATOM 8677 N N . SER A 1 19 ? 0.678 32.950 -9.407 1.00 0.00 19 SER A N 8
ATOM 8678 C CA . SER A 1 19 ? 1.371 32.591 -10.639 1.00 0.00 19 SER A CA 8
ATOM 8679 C C . SER A 1 19 ? 0.594 31.529 -11.410 1.00 0.00 19 SER A C 8
ATOM 8680 O O . SER A 1 19 ? 0.086 30.570 -10.829 1.00 0.00 19 SER A O 8
ATOM 8688 N N . CYS A 1 20 ? 0.505 31.708 -12.724 1.00 0.00 20 CYS A N 8
ATOM 8689 C CA . CYS A 1 20 ? -0.210 30.766 -13.578 1.00 0.00 20 CYS A CA 8
ATOM 8690 C C . CYS A 1 20 ? 0.238 29.334 -13.303 1.00 0.00 20 CYS A C 8
ATOM 8691 O O . CYS A 1 20 ? 1.362 29.098 -12.860 1.00 0.00 20 CYS A O 8
ATOM 8698 N N . SER A 1 21 ? -0.649 28.381 -13.568 1.00 0.00 21 SER A N 8
ATOM 8699 C CA . SER A 1 21 ? -0.347 26.971 -13.346 1.00 0.00 21 SER A CA 8
ATOM 8700 C C . SER A 1 21 ? 0.066 26.293 -14.649 1.00 0.00 21 SER A C 8
ATOM 8701 O O . SER A 1 21 ? 0.859 25.352 -14.648 1.00 0.00 21 SER A O 8
ATOM 8709 N N . GLY A 1 22 ? -0.478 26.779 -15.761 1.00 0.00 22 GLY A N 8
ATOM 8710 C CA . GLY A 1 22 ? -0.155 26.208 -17.055 1.00 0.00 22 GLY A CA 8
ATOM 8711 C C . GLY A 1 22 ? 0.954 26.962 -17.761 1.00 0.00 22 GLY A C 8
ATOM 8712 O O . GLY A 1 22 ? 1.367 26.590 -18.859 1.00 0.00 22 GLY A O 8
ATOM 8716 N N . CYS A 1 23 ? 1.437 28.028 -17.130 1.00 0.00 23 CYS A N 8
ATOM 8717 C CA . CYS A 1 23 ? 2.504 28.839 -17.705 1.00 0.00 23 CYS A CA 8
ATOM 8718 C C . CYS A 1 23 ? 3.540 29.203 -16.646 1.00 0.00 23 CYS A C 8
ATOM 8719 O O . CYS A 1 23 ? 4.720 29.378 -16.951 1.00 0.00 23 CYS A O 8
ATOM 8726 N N . SER A 1 24 ? 3.091 29.316 -15.400 1.00 0.00 24 SER A N 8
ATOM 8727 C CA . SER A 1 24 ? 3.978 29.663 -14.296 1.00 0.00 24 SER A CA 8
ATOM 8728 C C . SER A 1 24 ? 4.348 31.142 -14.342 1.00 0.00 24 SER A C 8
ATOM 8729 O O . SER A 1 24 ? 5.175 31.612 -13.559 1.00 0.00 24 SER A O 8
ATOM 8737 N N . VAL A 1 25 ? 3.731 31.873 -15.265 1.00 0.00 25 VAL A N 8
ATOM 8738 C CA . VAL A 1 25 ? 3.995 33.299 -15.414 1.00 0.00 25 VAL A CA 8
ATOM 8739 C C . VAL A 1 25 ? 3.440 34.086 -14.232 1.00 0.00 25 VAL A C 8
ATOM 8740 O O . VAL A 1 25 ? 2.251 34.009 -13.925 1.00 0.00 25 VAL A O 8
ATOM 8753 N N . ARG A 1 26 ? 4.311 34.844 -13.572 1.00 0.00 26 ARG A N 8
ATOM 8754 C CA . ARG A 1 26 ? 3.908 35.645 -12.422 1.00 0.00 26 ARG A CA 8
ATOM 8755 C C . ARG A 1 26 ? 2.888 36.704 -12.828 1.00 0.00 26 ARG A C 8
ATOM 8756 O O . ARG A 1 26 ? 3.196 37.616 -13.597 1.00 0.00 26 ARG A O 8
ATOM 8777 N N . PHE A 1 27 ? 1.672 36.577 -12.308 1.00 0.00 27 PHE A N 8
ATOM 8778 C CA . PHE A 1 27 ? 0.605 37.522 -12.617 1.00 0.00 27 PHE A CA 8
ATOM 8779 C C . PHE A 1 27 ? 1.055 38.956 -12.350 1.00 0.00 27 PHE A C 8
ATOM 8780 O O . PHE A 1 27 ? 1.708 39.236 -11.345 1.00 0.00 27 PHE A O 8
ATOM 8797 N N . SER A 1 28 ? 0.701 39.860 -13.258 1.00 0.00 28 SER A N 8
ATOM 8798 C CA . SER A 1 28 ? 1.071 41.264 -13.125 1.00 0.00 28 SER A CA 8
ATOM 8799 C C . SER A 1 28 ? 0.112 42.155 -13.908 1.00 0.00 28 SER A C 8
ATOM 8800 O O . SER A 1 28 ? -0.903 41.690 -14.428 1.00 0.00 28 SER A O 8
ATOM 8808 N N . LEU A 1 29 ? 0.441 43.440 -13.989 1.00 0.00 29 LEU A N 8
ATOM 8809 C CA . LEU A 1 29 ? -0.389 44.399 -14.709 1.00 0.00 29 LEU A CA 8
ATOM 8810 C C . LEU A 1 29 ? -0.607 43.955 -16.152 1.00 0.00 29 LEU A C 8
ATOM 8811 O O . LEU A 1 29 ? -1.590 44.335 -16.789 1.00 0.00 29 LEU A O 8
ATOM 8827 N N . THR A 1 30 ? 0.315 43.145 -16.663 1.00 0.00 30 THR A N 8
ATOM 8828 C CA . THR A 1 30 ? 0.224 42.648 -18.030 1.00 0.00 30 THR A CA 8
ATOM 8829 C C . THR A 1 30 ? -0.357 41.239 -18.065 1.00 0.00 30 THR A C 8
ATOM 8830 O O . THR A 1 30 ? -0.890 40.803 -19.085 1.00 0.00 30 THR A O 8
ATOM 8841 N N . GLU A 1 31 ? -0.250 40.532 -16.944 1.00 0.00 31 GLU A N 8
ATOM 8842 C CA . GLU A 1 31 ? -0.765 39.171 -16.848 1.00 0.00 31 GLU A CA 8
ATOM 8843 C C . GLU A 1 31 ? -1.878 39.082 -15.808 1.00 0.00 31 GLU A C 8
ATOM 8844 O O . GLU A 1 31 ? -1.629 39.189 -14.607 1.00 0.00 31 GLU A O 8
ATOM 8856 N N . ARG A 1 32 ? -3.105 38.887 -16.278 1.00 0.00 32 ARG A N 8
ATOM 8857 C CA . ARG A 1 32 ? -4.257 38.786 -15.389 1.00 0.00 32 ARG A CA 8
ATOM 8858 C C . ARG A 1 32 ? -4.277 37.437 -14.677 1.00 0.00 32 ARG A C 8
ATOM 8859 O O . ARG A 1 32 ? -3.699 36.462 -15.157 1.00 0.00 32 ARG A O 8
ATOM 8880 N N . ARG A 1 33 ? -4.945 37.390 -13.529 1.00 0.00 33 ARG A N 8
ATOM 8881 C CA . ARG A 1 33 ? -5.039 36.161 -12.750 1.00 0.00 33 ARG A CA 8
ATOM 8882 C C . ARG A 1 33 ? -6.497 35.779 -12.511 1.00 0.00 33 ARG A C 8
ATOM 8883 O O . ARG A 1 33 ? -7.377 36.640 -12.472 1.00 0.00 33 ARG A O 8
ATOM 8904 N N . HIS A 1 34 ? -6.745 34.483 -12.351 1.00 0.00 34 HIS A N 8
ATOM 8905 C CA . HIS A 1 34 ? -8.097 33.987 -12.116 1.00 0.00 34 HIS A CA 8
ATOM 8906 C C . HIS A 1 34 ? -8.067 32.542 -11.626 1.00 0.00 34 HIS A C 8
ATOM 8907 O O . HIS A 1 34 ? -7.527 31.660 -12.294 1.00 0.00 34 HIS A O 8
ATOM 8921 N N . HIS A 1 35 ? -8.651 32.307 -10.455 1.00 0.00 35 HIS A N 8
ATOM 8922 C CA . HIS A 1 35 ? -8.691 30.969 -9.876 1.00 0.00 35 HIS A CA 8
ATOM 8923 C C . HIS A 1 35 ? -9.890 30.186 -10.401 1.00 0.00 35 HIS A C 8
ATOM 8924 O O . HIS A 1 35 ? -11.038 30.500 -10.085 1.00 0.00 35 HIS A O 8
ATOM 8938 N N . CYS A 1 36 ? -9.616 29.164 -11.206 1.00 0.00 36 CYS A N 8
ATOM 8939 C CA . CYS A 1 36 ? -10.672 28.336 -11.777 1.00 0.00 36 CYS A CA 8
ATOM 8940 C C . CYS A 1 36 ? -11.577 27.778 -10.682 1.00 0.00 36 CYS A C 8
ATOM 8941 O O . CYS A 1 36 ? -11.115 27.097 -9.767 1.00 0.00 36 CYS A O 8
ATOM 8948 N N . ARG A 1 37 ? -12.869 28.073 -10.784 1.00 0.00 37 ARG A N 8
ATOM 8949 C CA . ARG A 1 37 ? -13.840 27.603 -9.803 1.00 0.00 37 ARG A CA 8
ATOM 8950 C C . ARG A 1 37 ? -14.184 26.135 -10.040 1.00 0.00 37 ARG A C 8
ATOM 8951 O O . ARG A 1 37 ? -15.018 25.563 -9.340 1.00 0.00 37 ARG A O 8
ATOM 8972 N N . ASN A 1 38 ? -13.536 25.533 -11.032 1.00 0.00 38 ASN A N 8
ATOM 8973 C CA . ASN A 1 38 ? -13.775 24.133 -11.362 1.00 0.00 38 ASN A CA 8
ATOM 8974 C C . ASN A 1 38 ? -12.683 23.242 -10.777 1.00 0.00 38 ASN A C 8
ATOM 8975 O O . ASN A 1 38 ? -12.965 22.191 -10.202 1.00 0.00 38 ASN A O 8
ATOM 8986 N N . CYS A 1 39 ? -11.434 23.671 -10.927 1.00 0.00 39 CYS A N 8
ATOM 8987 C CA . CYS A 1 39 ? -10.298 22.914 -10.414 1.00 0.00 39 CYS A CA 8
ATOM 8988 C C . CYS A 1 39 ? -9.701 23.595 -9.186 1.00 0.00 39 CYS A C 8
ATOM 8989 O O . CYS A 1 39 ? -9.282 22.933 -8.237 1.00 0.00 39 CYS A O 8
ATOM 8996 N N . GLY A 1 40 ? -9.666 24.924 -9.211 1.00 0.00 40 GLY A N 8
ATOM 8997 C CA . GLY A 1 40 ? -9.119 25.673 -8.094 1.00 0.00 40 GLY A CA 8
ATOM 8998 C C . GLY A 1 40 ? -7.685 26.104 -8.332 1.00 0.00 40 GLY A C 8
ATOM 8999 O O . GLY A 1 40 ? -6.923 26.294 -7.385 1.00 0.00 40 GLY A O 8
ATOM 9003 N N . GLN A 1 41 ? -7.318 26.256 -9.600 1.00 0.00 41 GLN A N 8
ATOM 9004 C CA . GLN A 1 41 ? -5.965 26.665 -9.959 1.00 0.00 41 GLN A CA 8
ATOM 9005 C C . GLN A 1 41 ? -5.964 28.055 -10.588 1.00 0.00 41 GLN A C 8
ATOM 9006 O O . GLN A 1 41 ? -6.970 28.495 -11.146 1.00 0.00 41 GLN A O 8
ATOM 9020 N N . LEU A 1 42 ? -4.831 28.741 -10.493 1.00 0.00 42 LEU A N 8
ATOM 9021 C CA . LEU A 1 42 ? -4.700 30.082 -11.052 1.00 0.00 42 LEU A CA 8
ATOM 9022 C C . LEU A 1 42 ? -4.101 30.031 -12.454 1.00 0.00 42 LEU A C 8
ATOM 9023 O O . LEU A 1 42 ? -3.034 29.454 -12.664 1.00 0.00 42 LEU A O 8
ATOM 9039 N N . PHE A 1 43 ? -4.794 30.640 -13.411 1.00 0.00 43 PHE A N 8
ATOM 9040 C CA . PHE A 1 43 ? -4.331 30.665 -14.793 1.00 0.00 43 PHE A CA 8
ATOM 9041 C C . PHE A 1 43 ? -4.302 32.092 -15.331 1.00 0.00 43 PHE A C 8
ATOM 9042 O O . PHE A 1 43 ? -4.898 32.999 -14.750 1.00 0.00 43 PHE A O 8
ATOM 9059 N N . CYS A 1 44 ? -3.605 32.284 -16.446 1.00 0.00 44 CYS A N 8
ATOM 9060 C CA . CYS A 1 44 ? -3.496 33.600 -17.064 1.00 0.00 44 CYS A CA 8
ATOM 9061 C C . CYS A 1 44 ? -4.522 33.762 -18.182 1.00 0.00 44 CYS A C 8
ATOM 9062 O O . CYS A 1 44 ? -5.042 32.778 -18.707 1.00 0.00 44 CYS A O 8
ATOM 9069 N N . GLN A 1 45 ? -4.806 35.010 -18.541 1.00 0.00 45 GLN A N 8
ATOM 9070 C CA . GLN A 1 45 ? -5.769 35.300 -19.596 1.00 0.00 45 GLN A CA 8
ATOM 9071 C C . GLN A 1 45 ? -5.380 34.602 -20.895 1.00 0.00 45 GLN A C 8
ATOM 9072 O O . GLN A 1 45 ? -6.214 34.401 -21.778 1.00 0.00 45 GLN A O 8
ATOM 9086 N N . LYS A 1 46 ? -4.108 34.234 -21.006 1.00 0.00 46 LYS A N 8
ATOM 9087 C CA . LYS A 1 46 ? -3.608 33.557 -22.196 1.00 0.00 46 LYS A CA 8
ATOM 9088 C C . LYS A 1 46 ? -3.741 32.043 -22.057 1.00 0.00 46 LYS A C 8
ATOM 9089 O O . LYS A 1 46 ? -3.638 31.308 -23.040 1.00 0.00 46 LYS A O 8
ATOM 9108 N N . CYS A 1 47 ? -3.970 31.584 -20.832 1.00 0.00 47 CYS A N 8
ATOM 9109 C CA . CYS A 1 47 ? -4.118 30.158 -20.564 1.00 0.00 47 CYS A CA 8
ATOM 9110 C C . CYS A 1 47 ? -5.561 29.711 -20.782 1.00 0.00 47 CYS A C 8
ATOM 9111 O O . CYS A 1 47 ? -5.821 28.756 -21.515 1.00 0.00 47 CYS A O 8
ATOM 9118 N N . SER A 1 48 ? -6.494 30.408 -20.141 1.00 0.00 48 SER A N 8
ATOM 9119 C CA . SER A 1 48 ? -7.910 30.080 -20.262 1.00 0.00 48 SER A CA 8
ATOM 9120 C C . SER A 1 48 ? -8.572 30.926 -21.345 1.00 0.00 48 SER A C 8
ATOM 9121 O O . SER A 1 48 ? -9.423 30.442 -22.092 1.00 0.00 48 SER A O 8
ATOM 9129 N N . ARG A 1 49 ? -8.176 32.192 -21.424 1.00 0.00 49 ARG A N 8
ATOM 9130 C CA . ARG A 1 49 ? -8.731 33.107 -22.414 1.00 0.00 49 ARG A CA 8
ATOM 9131 C C . ARG A 1 49 ? -10.218 32.839 -22.627 1.00 0.00 49 ARG A C 8
ATOM 9132 O O . ARG A 1 49 ? -10.755 33.082 -23.709 1.00 0.00 49 ARG A O 8
ATOM 9153 N N . PHE A 1 50 ? -10.879 32.336 -21.590 1.00 0.00 50 PHE A N 8
ATOM 9154 C CA . PHE A 1 50 ? -12.303 32.033 -21.664 1.00 0.00 50 PHE A CA 8
ATOM 9155 C C . PHE A 1 50 ? -13.007 32.407 -20.363 1.00 0.00 50 PHE A C 8
ATOM 9156 O O . PHE A 1 50 ? -12.361 32.737 -19.369 1.00 0.00 50 PHE A O 8
ATOM 9173 N N . GLN A 1 51 ? -14.335 32.353 -20.378 1.00 0.00 51 GLN A N 8
ATOM 9174 C CA . GLN A 1 51 ? -15.127 32.686 -19.200 1.00 0.00 51 GLN A CA 8
ATOM 9175 C C . GLN A 1 51 ? -16.547 32.145 -19.327 1.00 0.00 51 GLN A C 8
ATOM 9176 O O . GLN A 1 51 ? -17.218 32.365 -20.336 1.00 0.00 51 GLN A O 8
ATOM 9190 N N . SER A 1 52 ? -16.999 31.435 -18.298 1.00 0.00 52 SER A N 8
ATOM 9191 C CA . SER A 1 52 ? -18.338 30.858 -18.297 1.00 0.00 52 SER A CA 8
ATOM 9192 C C . SER A 1 52 ? -18.659 30.233 -16.943 1.00 0.00 52 SER A C 8
ATOM 9193 O O . SER A 1 52 ? -17.806 30.173 -16.058 1.00 0.00 52 SER A O 8
ATOM 9201 N N . GLU A 1 53 ? -19.895 29.769 -16.790 1.00 0.00 53 GLU A N 8
ATOM 9202 C CA . GLU A 1 53 ? -20.329 29.150 -15.543 1.00 0.00 53 GLU A CA 8
ATOM 9203 C C . GLU A 1 53 ? -19.905 27.685 -15.488 1.00 0.00 53 GLU A C 8
ATOM 9204 O O . GLU A 1 53 ? -19.377 27.143 -16.459 1.00 0.00 53 GLU A O 8
ATOM 9216 N N . ILE A 1 54 ? -20.140 27.050 -14.344 1.00 0.00 54 ILE A N 8
ATOM 9217 C CA . ILE A 1 54 ? -19.783 25.649 -14.161 1.00 0.00 54 ILE A CA 8
ATOM 9218 C C . ILE A 1 54 ? -20.939 24.862 -13.554 1.00 0.00 54 ILE A C 8
ATOM 9219 O O . ILE A 1 54 ? -21.017 24.692 -12.337 1.00 0.00 54 ILE A O 8
ATOM 9235 N N . LYS A 1 55 ? -21.836 24.382 -14.409 1.00 0.00 55 LYS A N 8
ATOM 9236 C CA . LYS A 1 55 ? -22.987 23.610 -13.959 1.00 0.00 55 LYS A CA 8
ATOM 9237 C C . LYS A 1 55 ? -22.546 22.298 -13.318 1.00 0.00 55 LYS A C 8
ATOM 9238 O O . LYS A 1 55 ? -23.206 21.784 -12.415 1.00 0.00 55 LYS A O 8
ATOM 9257 N N . ARG A 1 56 ? -21.425 21.762 -13.791 1.00 0.00 56 ARG A N 8
ATOM 9258 C CA . ARG A 1 56 ? -20.896 20.510 -13.264 1.00 0.00 56 ARG A CA 8
ATOM 9259 C C . ARG A 1 56 ? -20.580 20.636 -11.776 1.00 0.00 56 ARG A C 8
ATOM 9260 O O . ARG A 1 56 ? -20.428 19.635 -11.076 1.00 0.00 56 ARG A O 8
ATOM 9281 N N . LEU A 1 57 ? -20.483 21.873 -11.301 1.00 0.00 57 LEU A N 8
ATOM 9282 C CA . LEU A 1 57 ? -20.185 22.131 -9.896 1.00 0.00 57 LEU A CA 8
ATOM 9283 C C . LEU A 1 57 ? -21.328 22.888 -9.228 1.00 0.00 57 LEU A C 8
ATOM 9284 O O . LEU A 1 57 ? -21.153 23.489 -8.168 1.00 0.00 57 LEU A O 8
ATOM 9300 N N . LYS A 1 58 ? -22.500 22.853 -9.853 1.00 0.00 58 LYS A N 8
ATOM 9301 C CA . LYS A 1 58 ? -23.674 23.532 -9.318 1.00 0.00 58 LYS A CA 8
ATOM 9302 C C . LYS A 1 58 ? -23.522 25.046 -9.424 1.00 0.00 58 LYS A C 8
ATOM 9303 O O . LYS A 1 58 ? -24.123 25.795 -8.654 1.00 0.00 58 LYS A O 8
ATOM 9322 N N . ILE A 1 59 ? -22.716 25.489 -10.383 1.00 0.00 59 ILE A N 8
ATOM 9323 C CA . ILE A 1 59 ? -22.488 26.914 -10.592 1.00 0.00 59 ILE A CA 8
ATOM 9324 C C . ILE A 1 59 ? -23.140 27.392 -11.885 1.00 0.00 59 ILE A C 8
ATOM 9325 O O . ILE A 1 59 ? -22.660 27.097 -12.979 1.00 0.00 59 ILE A O 8
ATOM 9341 N N . SER A 1 60 ? -24.236 28.132 -11.750 1.00 0.00 60 SER A N 8
ATOM 9342 C CA . SER A 1 60 ? -24.955 28.650 -12.908 1.00 0.00 60 SER A CA 8
ATOM 9343 C C . SER A 1 60 ? -24.396 30.004 -13.334 1.00 0.00 60 SER A C 8
ATOM 9344 O O . SER A 1 60 ? -24.540 30.413 -14.486 1.00 0.00 60 SER A O 8
ATOM 9352 N N . SER A 1 61 ? -23.757 30.696 -12.395 1.00 0.00 61 SER A N 8
ATOM 9353 C CA . SER A 1 61 ? -23.179 32.006 -12.671 1.00 0.00 61 SER A CA 8
ATOM 9354 C C . SER A 1 61 ? -21.854 31.869 -13.413 1.00 0.00 61 SER A C 8
ATOM 9355 O O . SER A 1 61 ? -21.080 30.938 -13.190 1.00 0.00 61 SER A O 8
ATOM 9363 N N . PRO A 1 62 ? -21.583 32.821 -14.319 1.00 0.00 62 PRO A N 8
ATOM 9364 C CA . PRO A 1 62 ? -20.352 32.830 -15.114 1.00 0.00 62 PRO A CA 8
ATOM 9365 C C . PRO A 1 62 ? -19.121 33.146 -14.271 1.00 0.00 62 PRO A C 8
ATOM 9366 O O . PRO A 1 62 ? -19.051 34.190 -13.623 1.00 0.00 62 PRO A O 8
ATOM 9377 N N . VAL A 1 63 ? -18.151 32.237 -14.285 1.00 0.00 63 VAL A N 8
ATOM 9378 C CA . VAL A 1 63 ? -16.921 32.420 -13.523 1.00 0.00 63 VAL A CA 8
ATOM 9379 C C . VAL A 1 63 ? -15.697 32.067 -14.361 1.00 0.00 63 VAL A C 8
ATOM 9380 O O . VAL A 1 63 ? -15.820 31.669 -15.520 1.00 0.00 63 VAL A O 8
ATOM 9393 N N . ARG A 1 64 ? -14.518 32.216 -13.768 1.00 0.00 64 ARG A N 8
ATOM 9394 C CA . ARG A 1 64 ? -13.271 31.914 -14.461 1.00 0.00 64 ARG A CA 8
ATOM 9395 C C . ARG A 1 64 ? -13.079 30.407 -14.603 1.00 0.00 64 ARG A C 8
ATOM 9396 O O . ARG A 1 64 ? -13.168 29.664 -13.625 1.00 0.00 64 ARG A O 8
ATOM 9417 N N . VAL A 1 65 ? -12.816 29.962 -15.827 1.00 0.00 65 VAL A N 8
ATOM 9418 C CA . VAL A 1 65 ? -12.611 28.544 -16.098 1.00 0.00 65 VAL A CA 8
ATOM 9419 C C . VAL A 1 65 ? -11.514 28.335 -17.136 1.00 0.00 65 VAL A C 8
ATOM 9420 O O . VAL A 1 65 ? -11.467 29.027 -18.153 1.00 0.00 65 VAL A O 8
ATOM 9433 N N . CYS A 1 66 ? -10.632 27.377 -16.872 1.00 0.00 66 CYS A N 8
ATOM 9434 C CA . CYS A 1 66 ? -9.534 27.075 -17.782 1.00 0.00 66 CYS A CA 8
ATOM 9435 C C . CYS A 1 66 ? -10.057 26.480 -19.087 1.00 0.00 66 CYS A C 8
ATOM 9436 O O . CYS A 1 66 ? -11.152 25.922 -19.130 1.00 0.00 66 CYS A O 8
ATOM 9443 N N . GLN A 1 67 ? -9.264 26.605 -20.146 1.00 0.00 67 GLN A N 8
ATOM 9444 C CA . GLN A 1 67 ? -9.647 26.080 -21.452 1.00 0.00 67 GLN A CA 8
ATOM 9445 C C . GLN A 1 67 ? -10.078 24.620 -21.346 1.00 0.00 67 GLN A C 8
ATOM 9446 O O . GLN A 1 67 ? -11.063 24.208 -21.957 1.00 0.00 67 GLN A O 8
ATOM 9460 N N . ASN A 1 68 ? -9.332 23.843 -20.568 1.00 0.00 68 ASN A N 8
ATOM 9461 C CA . ASN A 1 68 ? -9.636 22.429 -20.383 1.00 0.00 68 ASN A CA 8
ATOM 9462 C C . ASN A 1 68 ? -11.056 22.242 -19.858 1.00 0.00 68 ASN A C 8
ATOM 9463 O O . ASN A 1 68 ? -11.718 21.251 -20.166 1.00 0.00 68 ASN A O 8
ATOM 9474 N N . CYS A 1 69 ? -11.518 23.201 -19.063 1.00 0.00 69 CYS A N 8
ATOM 9475 C CA . CYS A 1 69 ? -12.859 23.144 -18.493 1.00 0.00 69 CYS A CA 8
ATOM 9476 C C . CYS A 1 69 ? -13.881 23.756 -19.447 1.00 0.00 69 CYS A C 8
ATOM 9477 O O . CYS A 1 69 ? -14.900 23.140 -19.760 1.00 0.00 69 CYS A O 8
ATOM 9484 N N . TYR A 1 70 ? -13.601 24.971 -19.904 1.00 0.00 70 TYR A N 8
ATOM 9485 C CA . TYR A 1 70 ? -14.496 25.668 -20.820 1.00 0.00 70 TYR A CA 8
ATOM 9486 C C . TYR A 1 70 ? -14.898 24.764 -21.982 1.00 0.00 70 TYR A C 8
ATOM 9487 O O . TYR A 1 70 ? -16.080 24.634 -22.302 1.00 0.00 70 TYR A O 8
ATOM 9505 N N . TYR A 1 71 ? -13.906 24.142 -22.609 1.00 0.00 71 TYR A N 8
ATOM 9506 C CA . TYR A 1 71 ? -14.155 23.252 -23.737 1.00 0.00 71 TYR A CA 8
ATOM 9507 C C . TYR A 1 71 ? -15.214 22.211 -23.387 1.00 0.00 71 TYR A C 8
ATOM 9508 O O . TYR A 1 71 ? -16.025 21.827 -24.229 1.00 0.00 71 TYR A O 8
ATOM 9526 N N . ASN A 1 72 ? -15.200 21.760 -22.137 1.00 0.00 72 ASN A N 8
ATOM 9527 C CA . ASN A 1 72 ? -16.160 20.764 -21.673 1.00 0.00 72 ASN A CA 8
ATOM 9528 C C . ASN A 1 72 ? -17.458 21.427 -21.225 1.00 0.00 72 ASN A C 8
ATOM 9529 O O . ASN A 1 72 ? -18.520 20.803 -21.226 1.00 0.00 72 ASN A O 8
ATOM 9540 N N . LEU A 1 73 ? -17.367 22.696 -20.841 1.00 0.00 73 LEU A N 8
ATOM 9541 C CA . LEU A 1 73 ? -18.534 23.445 -20.390 1.00 0.00 73 LEU A CA 8
ATOM 9542 C C . LEU A 1 73 ? -19.397 23.872 -21.573 1.00 0.00 73 LEU A C 8
ATOM 9543 O O . LEU A 1 73 ? -20.620 23.959 -21.461 1.00 0.00 73 LEU A O 8
ATOM 9559 N N . GLN A 1 74 ? -18.753 24.134 -22.705 1.00 0.00 74 GLN A N 8
ATOM 9560 C CA . GLN A 1 74 ? -19.462 24.550 -23.909 1.00 0.00 74 GLN A CA 8
ATOM 9561 C C . GLN A 1 74 ? -20.018 23.343 -24.658 1.00 0.00 74 GLN A C 8
ATOM 9562 O O . GLN A 1 74 ? -21.006 23.452 -25.384 1.00 0.00 74 GLN A O 8
ATOM 9576 N N . HIS A 1 75 ? -19.375 22.194 -24.477 1.00 0.00 75 HIS A N 8
ATOM 9577 C CA . HIS A 1 75 ? -19.806 20.966 -25.136 1.00 0.00 75 HIS A CA 8
ATOM 9578 C C . HIS A 1 75 ? -21.006 20.356 -24.419 1.00 0.00 75 HIS A C 8
ATOM 9579 O O . HIS A 1 75 ? -21.844 19.702 -25.038 1.00 0.00 75 HIS A O 8
ATOM 9593 N N . GLU A 1 76 ? -21.081 20.575 -23.110 1.00 0.00 76 GLU A N 8
ATOM 9594 C CA . GLU A 1 76 ? -22.178 20.045 -22.309 1.00 0.00 76 GLU A CA 8
ATOM 9595 C C . GLU A 1 76 ? -23.401 20.954 -22.393 1.00 0.00 76 GLU A C 8
ATOM 9596 O O . GLU A 1 76 ? -24.538 20.496 -22.273 1.00 0.00 76 GLU A O 8
ATOM 9608 N N . ARG A 1 77 ? -23.159 22.245 -22.598 1.00 0.00 77 ARG A N 8
ATOM 9609 C CA . ARG A 1 77 ? -24.240 23.219 -22.696 1.00 0.00 77 ARG A CA 8
ATOM 9610 C C . ARG A 1 77 ? -24.258 23.873 -24.074 1.00 0.00 77 ARG A C 8
ATOM 9611 O O . ARG A 1 77 ? -24.199 25.096 -24.193 1.00 0.00 77 ARG A O 8
ATOM 9632 N N . GLY A 1 78 ? -24.341 23.048 -25.114 1.00 0.00 78 GLY A N 8
ATOM 9633 C CA . GLY A 1 78 ? -24.365 23.565 -26.470 1.00 0.00 78 GLY A CA 8
ATOM 9634 C C . GLY A 1 78 ? -24.436 22.463 -27.509 1.00 0.00 78 GLY A C 8
ATOM 9635 O O . GLY A 1 78 ? -25.236 21.542 -27.352 1.00 0.00 78 GLY A O 8
ATOM 9641 N N . SER A 1 1 ? -25.751 30.401 5.219 1.00 0.00 1 SER A N 9
ATOM 9642 C CA . SER A 1 1 ? -24.688 29.475 5.590 1.00 0.00 1 SER A CA 9
ATOM 9643 C C . SER A 1 1 ? -24.545 28.367 4.551 1.00 0.00 1 SER A C 9
ATOM 9644 O O . SER A 1 1 ? -24.609 27.183 4.879 1.00 0.00 1 SER A O 9
ATOM 9652 N N . ASN A 1 2 ? -24.352 28.761 3.297 1.00 0.00 2 ASN A N 9
ATOM 9653 C CA . ASN A 1 2 ? -24.201 27.802 2.209 1.00 0.00 2 ASN A CA 9
ATOM 9654 C C . ASN A 1 2 ? -23.244 28.332 1.146 1.00 0.00 2 ASN A C 9
ATOM 9655 O O . ASN A 1 2 ? -22.614 29.373 1.327 1.00 0.00 2 ASN A O 9
ATOM 9666 N N . ALA A 1 3 ? -23.140 27.607 0.037 1.00 0.00 3 ALA A N 9
ATOM 9667 C CA . ALA A 1 3 ? -22.261 28.005 -1.056 1.00 0.00 3 ALA A CA 9
ATOM 9668 C C . ALA A 1 3 ? -22.360 27.029 -2.223 1.00 0.00 3 ALA A C 9
ATOM 9669 O O . ALA A 1 3 ? -22.740 27.406 -3.331 1.00 0.00 3 ALA A O 9
ATOM 9676 N N . GLY A 1 4 ? -22.015 25.770 -1.967 1.00 0.00 4 GLY A N 9
ATOM 9677 C CA . GLY A 1 4 ? -22.072 24.759 -3.007 1.00 0.00 4 GLY A CA 9
ATOM 9678 C C . GLY A 1 4 ? -21.810 23.365 -2.475 1.00 0.00 4 GLY A C 9
ATOM 9679 O O . GLY A 1 4 ? -22.308 22.996 -1.411 1.00 0.00 4 GLY A O 9
ATOM 9683 N N . ARG A 1 5 ? -21.028 22.587 -3.216 1.00 0.00 5 ARG A N 9
ATOM 9684 C CA . ARG A 1 5 ? -20.703 21.224 -2.814 1.00 0.00 5 ARG A CA 9
ATOM 9685 C C . ARG A 1 5 ? -19.214 20.943 -2.995 1.00 0.00 5 ARG A C 9
ATOM 9686 O O . ARG A 1 5 ? -18.471 21.785 -3.500 1.00 0.00 5 ARG A O 9
ATOM 9707 N N . SER A 1 6 ? -18.786 19.755 -2.580 1.00 0.00 6 SER A N 9
ATOM 9708 C CA . SER A 1 6 ? -17.386 19.365 -2.693 1.00 0.00 6 SER A CA 9
ATOM 9709 C C . SER A 1 6 ? -17.171 17.952 -2.158 1.00 0.00 6 SER A C 9
ATOM 9710 O O . SER A 1 6 ? -18.124 17.259 -1.805 1.00 0.00 6 SER A O 9
ATOM 9718 N N . ALA A 1 7 ? -15.911 17.533 -2.103 1.00 0.00 7 ALA A N 9
ATOM 9719 C CA . ALA A 1 7 ? -15.569 16.204 -1.610 1.00 0.00 7 ALA A CA 9
ATOM 9720 C C . ALA A 1 7 ? -15.847 16.085 -0.116 1.00 0.00 7 ALA A C 9
ATOM 9721 O O . ALA A 1 7 ? -15.853 14.986 0.438 1.00 0.00 7 ALA A O 9
ATOM 9728 N N . ALA A 1 8 ? -16.075 17.223 0.532 1.00 0.00 8 ALA A N 9
ATOM 9729 C CA . ALA A 1 8 ? -16.354 17.245 1.962 1.00 0.00 8 ALA A CA 9
ATOM 9730 C C . ALA A 1 8 ? -15.155 16.752 2.764 1.00 0.00 8 ALA A C 9
ATOM 9731 O O . ALA A 1 8 ? -15.302 16.273 3.888 1.00 0.00 8 ALA A O 9
ATOM 9738 N N . ASP A 1 9 ? -13.968 16.872 2.178 1.00 0.00 9 ASP A N 9
ATOM 9739 C CA . ASP A 1 9 ? -12.742 16.439 2.838 1.00 0.00 9 ASP A CA 9
ATOM 9740 C C . ASP A 1 9 ? -11.519 16.793 1.999 1.00 0.00 9 ASP A C 9
ATOM 9741 O O . ASP A 1 9 ? -11.496 16.565 0.789 1.00 0.00 9 ASP A O 9
ATOM 9750 N N . HIS A 1 10 ? -10.503 17.353 2.649 1.00 0.00 10 HIS A N 9
ATOM 9751 C CA . HIS A 1 10 ? -9.276 17.739 1.962 1.00 0.00 10 HIS A CA 9
ATOM 9752 C C . HIS A 1 10 ? -8.227 18.227 2.958 1.00 0.00 10 HIS A C 9
ATOM 9753 O O . HIS A 1 10 ? -7.208 17.571 3.171 1.00 0.00 10 HIS A O 9
ATOM 9767 N N . TRP A 1 11 ? -8.484 19.381 3.562 1.00 0.00 11 TRP A N 9
ATOM 9768 C CA . TRP A 1 11 ? -7.562 19.957 4.534 1.00 0.00 11 TRP A CA 9
ATOM 9769 C C . TRP A 1 11 ? -6.239 20.331 3.874 1.00 0.00 11 TRP A C 9
ATOM 9770 O O . TRP A 1 11 ? -5.184 20.289 4.508 1.00 0.00 11 TRP A O 9
ATOM 9791 N N . VAL A 1 12 ? -6.302 20.696 2.598 1.00 0.00 12 VAL A N 9
ATOM 9792 C CA . VAL A 1 12 ? -5.109 21.079 1.852 1.00 0.00 12 VAL A CA 9
ATOM 9793 C C . VAL A 1 12 ? -5.383 22.282 0.956 1.00 0.00 12 VAL A C 9
ATOM 9794 O O . VAL A 1 12 ? -6.357 22.300 0.203 1.00 0.00 12 VAL A O 9
ATOM 9807 N N . LYS A 1 13 ? -4.517 23.286 1.042 1.00 0.00 13 LYS A N 9
ATOM 9808 C CA . LYS A 1 13 ? -4.663 24.493 0.239 1.00 0.00 13 LYS A CA 9
ATOM 9809 C C . LYS A 1 13 ? -3.303 25.005 -0.227 1.00 0.00 13 LYS A C 9
ATOM 9810 O O . LYS A 1 13 ? -2.677 25.828 0.440 1.00 0.00 13 LYS A O 9
ATOM 9829 N N . ASP A 1 14 ? -2.853 24.512 -1.376 1.00 0.00 14 ASP A N 9
ATOM 9830 C CA . ASP A 1 14 ? -1.569 24.922 -1.932 1.00 0.00 14 ASP A CA 9
ATOM 9831 C C . ASP A 1 14 ? -1.602 24.890 -3.457 1.00 0.00 14 ASP A C 9
ATOM 9832 O O . ASP A 1 14 ? -0.610 24.553 -4.102 1.00 0.00 14 ASP A O 9
ATOM 9841 N N . GLU A 1 15 ? -2.751 25.242 -4.027 1.00 0.00 15 GLU A N 9
ATOM 9842 C CA . GLU A 1 15 ? -2.913 25.252 -5.476 1.00 0.00 15 GLU A CA 9
ATOM 9843 C C . GLU A 1 15 ? -1.923 26.213 -6.128 1.00 0.00 15 GLU A C 9
ATOM 9844 O O . GLU A 1 15 ? -1.629 26.106 -7.317 1.00 0.00 15 GLU A O 9
ATOM 9856 N N . GLY A 1 16 ? -1.413 27.154 -5.338 1.00 0.00 16 GLY A N 9
ATOM 9857 C CA . GLY A 1 16 ? -0.462 28.121 -5.855 1.00 0.00 16 GLY A CA 9
ATOM 9858 C C . GLY A 1 16 ? -0.406 29.383 -5.018 1.00 0.00 16 GLY A C 9
ATOM 9859 O O . GLY A 1 16 ? 0.140 29.381 -3.915 1.00 0.00 16 GLY A O 9
ATOM 9863 N N . GLY A 1 17 ? -0.971 30.466 -5.543 1.00 0.00 17 GLY A N 9
ATOM 9864 C CA . GLY A 1 17 ? -0.970 31.726 -4.824 1.00 0.00 17 GLY A CA 9
ATOM 9865 C C . GLY A 1 17 ? -1.165 32.917 -5.741 1.00 0.00 17 GLY A C 9
ATOM 9866 O O . GLY A 1 17 ? -2.131 33.668 -5.598 1.00 0.00 17 GLY A O 9
ATOM 9870 N N . ASP A 1 18 ? -0.246 33.093 -6.683 1.00 0.00 18 ASP A N 9
ATOM 9871 C CA . ASP A 1 18 ? -0.321 34.202 -7.627 1.00 0.00 18 ASP A CA 9
ATOM 9872 C C . ASP A 1 18 ? 0.546 33.932 -8.853 1.00 0.00 18 ASP A C 9
ATOM 9873 O O . ASP A 1 18 ? 1.374 34.759 -9.235 1.00 0.00 18 ASP A O 9
ATOM 9882 N N . SER A 1 19 ? 0.350 32.768 -9.465 1.00 0.00 19 SER A N 9
ATOM 9883 C CA . SER A 1 19 ? 1.116 32.387 -10.646 1.00 0.00 19 SER A CA 9
ATOM 9884 C C . SER A 1 19 ? 0.368 31.338 -11.464 1.00 0.00 19 SER A C 9
ATOM 9885 O O . SER A 1 19 ? -0.193 30.390 -10.915 1.00 0.00 19 SER A O 9
ATOM 9893 N N . CYS A 1 20 ? 0.365 31.517 -12.781 1.00 0.00 20 CYS A N 9
ATOM 9894 C CA . CYS A 1 20 ? -0.313 30.588 -13.677 1.00 0.00 20 CYS A CA 9
ATOM 9895 C C . CYS A 1 20 ? 0.118 29.151 -13.399 1.00 0.00 20 CYS A C 9
ATOM 9896 O O . CYS A 1 20 ? 1.216 28.907 -12.900 1.00 0.00 20 CYS A O 9
ATOM 9903 N N . SER A 1 21 ? -0.756 28.204 -13.726 1.00 0.00 21 SER A N 9
ATOM 9904 C CA . SER A 1 21 ? -0.468 26.791 -13.509 1.00 0.00 21 SER A CA 9
ATOM 9905 C C . SER A 1 21 ? 0.005 26.128 -14.799 1.00 0.00 21 SER A C 9
ATOM 9906 O O . SER A 1 21 ? 0.785 25.177 -14.772 1.00 0.00 21 SER A O 9
ATOM 9914 N N . GLY A 1 22 ? -0.473 26.639 -15.929 1.00 0.00 22 GLY A N 9
ATOM 9915 C CA . GLY A 1 22 ? -0.090 26.085 -17.215 1.00 0.00 22 GLY A CA 9
ATOM 9916 C C . GLY A 1 22 ? 1.038 26.860 -17.866 1.00 0.00 22 GLY A C 9
ATOM 9917 O O . GLY A 1 22 ? 1.519 26.489 -18.937 1.00 0.00 22 GLY A O 9
ATOM 9921 N N . CYS A 1 23 ? 1.461 27.942 -17.221 1.00 0.00 23 CYS A N 9
ATOM 9922 C CA . CYS A 1 23 ? 2.538 28.774 -17.744 1.00 0.00 23 CYS A CA 9
ATOM 9923 C C . CYS A 1 23 ? 3.526 29.143 -16.641 1.00 0.00 23 CYS A C 9
ATOM 9924 O O . CYS A 1 23 ? 4.709 29.362 -16.901 1.00 0.00 23 CYS A O 9
ATOM 9931 N N . SER A 1 24 ? 3.031 29.210 -15.409 1.00 0.00 24 SER A N 9
ATOM 9932 C CA . SER A 1 24 ? 3.868 29.556 -14.267 1.00 0.00 24 SER A CA 9
ATOM 9933 C C . SER A 1 24 ? 4.239 31.035 -14.293 1.00 0.00 24 SER A C 9
ATOM 9934 O O . SER A 1 24 ? 5.092 31.488 -13.529 1.00 0.00 24 SER A O 9
ATOM 9942 N N . VAL A 1 25 ? 3.593 31.785 -15.181 1.00 0.00 25 VAL A N 9
ATOM 9943 C CA . VAL A 1 25 ? 3.854 33.214 -15.308 1.00 0.00 25 VAL A CA 9
ATOM 9944 C C . VAL A 1 25 ? 3.315 33.980 -14.105 1.00 0.00 25 VAL A C 9
ATOM 9945 O O . VAL A 1 25 ? 2.117 33.948 -13.821 1.00 0.00 25 VAL A O 9
ATOM 9958 N N . ARG A 1 26 ? 4.207 34.669 -13.401 1.00 0.00 26 ARG A N 9
ATOM 9959 C CA . ARG A 1 26 ? 3.822 35.443 -12.227 1.00 0.00 26 ARG A CA 9
ATOM 9960 C C . ARG A 1 26 ? 2.896 36.592 -12.614 1.00 0.00 26 ARG A C 9
ATOM 9961 O O . ARG A 1 26 ? 3.319 37.556 -13.253 1.00 0.00 26 ARG A O 9
ATOM 9982 N N . PHE A 1 27 ? 1.630 36.483 -12.224 1.00 0.00 27 PHE A N 9
ATOM 9983 C CA . PHE A 1 27 ? 0.644 37.512 -12.531 1.00 0.00 27 PHE A CA 9
ATOM 9984 C C . PHE A 1 27 ? 1.114 38.879 -12.043 1.00 0.00 27 PHE A C 9
ATOM 9985 O O . PHE A 1 27 ? 1.623 39.011 -10.930 1.00 0.00 27 PHE A O 9
ATOM 10002 N N . SER A 1 28 ? 0.939 39.894 -12.884 1.00 0.00 28 SER A N 9
ATOM 10003 C CA . SER A 1 28 ? 1.349 41.250 -12.541 1.00 0.00 28 SER A CA 9
ATOM 10004 C C . SER A 1 28 ? 0.389 42.275 -13.138 1.00 0.00 28 SER A C 9
ATOM 10005 O O . SER A 1 28 ? -0.693 41.927 -13.612 1.00 0.00 28 SER A O 9
ATOM 10013 N N . LEU A 1 29 ? 0.793 43.540 -13.111 1.00 0.00 29 LEU A N 9
ATOM 10014 C CA . LEU A 1 29 ? -0.029 44.618 -13.649 1.00 0.00 29 LEU A CA 9
ATOM 10015 C C . LEU A 1 29 ? -0.343 44.379 -15.122 1.00 0.00 29 LEU A C 9
ATOM 10016 O O . LEU A 1 29 ? -1.299 44.937 -15.664 1.00 0.00 29 LEU A O 9
ATOM 10032 N N . THR A 1 30 ? 0.466 43.544 -15.767 1.00 0.00 30 THR A N 9
ATOM 10033 C CA . THR A 1 30 ? 0.274 43.230 -17.177 1.00 0.00 30 THR A CA 9
ATOM 10034 C C . THR A 1 30 ? -0.390 41.869 -17.352 1.00 0.00 30 THR A C 9
ATOM 10035 O O . THR A 1 30 ? -0.998 41.593 -18.386 1.00 0.00 30 THR A O 9
ATOM 10046 N N . GLU A 1 31 ? -0.270 41.022 -16.335 1.00 0.00 31 GLU A N 9
ATOM 10047 C CA . GLU A 1 31 ? -0.859 39.688 -16.378 1.00 0.00 31 GLU A CA 9
ATOM 10048 C C . GLU A 1 31 ? -1.841 39.490 -15.227 1.00 0.00 31 GLU A C 9
ATOM 10049 O O . GLU A 1 31 ? -1.442 39.388 -14.067 1.00 0.00 31 GLU A O 9
ATOM 10061 N N . ARG A 1 32 ? -3.127 39.438 -15.557 1.00 0.00 32 ARG A N 9
ATOM 10062 C CA . ARG A 1 32 ? -4.168 39.254 -14.552 1.00 0.00 32 ARG A CA 9
ATOM 10063 C C . ARG A 1 32 ? -4.243 37.796 -14.109 1.00 0.00 32 ARG A C 9
ATOM 10064 O O . ARG A 1 32 ? -3.832 36.893 -14.837 1.00 0.00 32 ARG A O 9
ATOM 10085 N N . ARG A 1 33 ? -4.771 37.575 -12.909 1.00 0.00 33 ARG A N 9
ATOM 10086 C CA . ARG A 1 33 ? -4.899 36.227 -12.368 1.00 0.00 33 ARG A CA 9
ATOM 10087 C C . ARG A 1 33 ? -6.365 35.813 -12.282 1.00 0.00 33 ARG A C 9
ATOM 10088 O O . ARG A 1 33 ? -7.249 36.652 -12.107 1.00 0.00 33 ARG A O 9
ATOM 10109 N N . HIS A 1 34 ? -6.616 34.514 -12.406 1.00 0.00 34 HIS A N 9
ATOM 10110 C CA . HIS A 1 34 ? -7.975 33.988 -12.342 1.00 0.00 34 HIS A CA 9
ATOM 10111 C C . HIS A 1 34 ? -7.974 32.535 -11.877 1.00 0.00 34 HIS A C 9
ATOM 10112 O O . HIS A 1 34 ? -7.313 31.682 -12.471 1.00 0.00 34 HIS A O 9
ATOM 10126 N N . HIS A 1 35 ? -8.718 32.259 -10.810 1.00 0.00 35 HIS A N 9
ATOM 10127 C CA . HIS A 1 35 ? -8.802 30.909 -10.265 1.00 0.00 35 HIS A CA 9
ATOM 10128 C C . HIS A 1 35 ? -9.998 30.162 -10.847 1.00 0.00 35 HIS A C 9
ATOM 10129 O O . HIS A 1 35 ? -11.132 30.640 -10.788 1.00 0.00 35 HIS A O 9
ATOM 10143 N N . CYS A 1 36 ? -9.739 28.987 -11.411 1.00 0.00 36 CYS A N 9
ATOM 10144 C CA . CYS A 1 36 ? -10.792 28.174 -12.005 1.00 0.00 36 CYS A CA 9
ATOM 10145 C C . CYS A 1 36 ? -11.699 27.585 -10.928 1.00 0.00 36 CYS A C 9
ATOM 10146 O O . CYS A 1 36 ? -11.228 26.938 -9.992 1.00 0.00 36 CYS A O 9
ATOM 10153 N N . ARG A 1 37 ? -13.000 27.815 -11.067 1.00 0.00 37 ARG A N 9
ATOM 10154 C CA . ARG A 1 37 ? -13.972 27.308 -10.106 1.00 0.00 37 ARG A CA 9
ATOM 10155 C C . ARG A 1 37 ? -14.283 25.838 -10.370 1.00 0.00 37 ARG A C 9
ATOM 10156 O O . ARG A 1 37 ? -15.122 25.240 -9.698 1.00 0.00 37 ARG A O 9
ATOM 10177 N N . ASN A 1 38 ? -13.601 25.262 -11.355 1.00 0.00 38 ASN A N 9
ATOM 10178 C CA . ASN A 1 38 ? -13.805 23.862 -11.709 1.00 0.00 38 ASN A CA 9
ATOM 10179 C C . ASN A 1 38 ? -12.764 22.973 -11.035 1.00 0.00 38 ASN A C 9
ATOM 10180 O O . ASN A 1 38 ? -13.072 21.868 -10.586 1.00 0.00 38 ASN A O 9
ATOM 10191 N N . CYS A 1 39 ? -11.531 23.462 -10.967 1.00 0.00 39 CYS A N 9
ATOM 10192 C CA . CYS A 1 39 ? -10.444 22.714 -10.348 1.00 0.00 39 CYS A CA 9
ATOM 10193 C C . CYS A 1 39 ? -9.848 23.489 -9.176 1.00 0.00 39 CYS A C 9
ATOM 10194 O O . CYS A 1 39 ? -9.462 22.905 -8.165 1.00 0.00 39 CYS A O 9
ATOM 10201 N N . GLY A 1 40 ? -9.777 24.809 -9.321 1.00 0.00 40 GLY A N 9
ATOM 10202 C CA . GLY A 1 40 ? -9.228 25.642 -8.268 1.00 0.00 40 GLY A CA 9
ATOM 10203 C C . GLY A 1 40 ? -7.796 26.056 -8.543 1.00 0.00 40 GLY A C 9
ATOM 10204 O O . GLY A 1 40 ? -7.041 26.354 -7.618 1.00 0.00 40 GLY A O 9
ATOM 10208 N N . GLN A 1 41 ? -7.421 26.072 -9.818 1.00 0.00 41 GLN A N 9
ATOM 10209 C CA . GLN A 1 41 ? -6.069 26.450 -10.211 1.00 0.00 41 GLN A CA 9
ATOM 10210 C C . GLN A 1 41 ? -6.046 27.856 -10.803 1.00 0.00 41 GLN A C 9
ATOM 10211 O O . GLN A 1 41 ? -7.071 28.366 -11.257 1.00 0.00 41 GLN A O 9
ATOM 10225 N N . LEU A 1 42 ? -4.872 28.478 -10.793 1.00 0.00 42 LEU A N 9
ATOM 10226 C CA . LEU A 1 42 ? -4.716 29.826 -11.329 1.00 0.00 42 LEU A CA 9
ATOM 10227 C C . LEU A 1 42 ? -4.185 29.786 -12.758 1.00 0.00 42 LEU A C 9
ATOM 10228 O O . LEU A 1 42 ? -3.200 29.105 -13.047 1.00 0.00 42 LEU A O 9
ATOM 10244 N N . PHE A 1 43 ? -4.842 30.521 -13.649 1.00 0.00 43 PHE A N 9
ATOM 10245 C CA . PHE A 1 43 ? -4.435 30.571 -15.048 1.00 0.00 43 PHE A CA 9
ATOM 10246 C C . PHE A 1 43 ? -4.468 32.003 -15.574 1.00 0.00 43 PHE A C 9
ATOM 10247 O O . PHE A 1 43 ? -5.233 32.837 -15.088 1.00 0.00 43 PHE A O 9
ATOM 10264 N N . CYS A 1 44 ? -3.633 32.282 -16.569 1.00 0.00 44 CYS A N 9
ATOM 10265 C CA . CYS A 1 44 ? -3.564 33.612 -17.161 1.00 0.00 44 CYS A CA 9
ATOM 10266 C C . CYS A 1 44 ? -4.581 33.758 -18.289 1.00 0.00 44 CYS A C 9
ATOM 10267 O O . CYS A 1 44 ? -5.058 32.766 -18.840 1.00 0.00 44 CYS A O 9
ATOM 10274 N N . GLN A 1 45 ? -4.907 35.002 -18.627 1.00 0.00 45 GLN A N 9
ATOM 10275 C CA . GLN A 1 45 ? -5.868 35.277 -19.689 1.00 0.00 45 GLN A CA 9
ATOM 10276 C C . GLN A 1 45 ? -5.433 34.626 -20.998 1.00 0.00 45 GLN A C 9
ATOM 10277 O O . GLN A 1 45 ? -6.244 34.423 -21.902 1.00 0.00 45 GLN A O 9
ATOM 10291 N N . LYS A 1 46 ? -4.148 34.301 -21.094 1.00 0.00 46 LYS A N 9
ATOM 10292 C CA . LYS A 1 46 ? -3.605 33.672 -22.291 1.00 0.00 46 LYS A CA 9
ATOM 10293 C C . LYS A 1 46 ? -3.692 32.152 -22.195 1.00 0.00 46 LYS A C 9
ATOM 10294 O O . LYS A 1 46 ? -3.562 31.447 -23.196 1.00 0.00 46 LYS A O 9
ATOM 10313 N N . CYS A 1 47 ? -3.913 31.652 -20.983 1.00 0.00 47 CYS A N 9
ATOM 10314 C CA . CYS A 1 47 ? -4.019 30.216 -20.756 1.00 0.00 47 CYS A CA 9
ATOM 10315 C C . CYS A 1 47 ? -5.443 29.729 -21.004 1.00 0.00 47 CYS A C 9
ATOM 10316 O O . CYS A 1 47 ? -5.664 28.783 -21.760 1.00 0.00 47 CYS A O 9
ATOM 10323 N N . SER A 1 48 ? -6.407 30.384 -20.363 1.00 0.00 48 SER A N 9
ATOM 10324 C CA . SER A 1 48 ? -7.810 30.016 -20.512 1.00 0.00 48 SER A CA 9
ATOM 10325 C C . SER A 1 48 ? -8.484 30.865 -21.585 1.00 0.00 48 SER A C 9
ATOM 10326 O O . SER A 1 48 ? -9.325 30.378 -22.340 1.00 0.00 48 SER A O 9
ATOM 10334 N N . ARG A 1 49 ? -8.107 32.138 -21.646 1.00 0.00 49 ARG A N 9
ATOM 10335 C CA . ARG A 1 49 ? -8.676 33.057 -22.625 1.00 0.00 49 ARG A CA 9
ATOM 10336 C C . ARG A 1 49 ? -10.159 32.773 -22.840 1.00 0.00 49 ARG A C 9
ATOM 10337 O O . ARG A 1 49 ? -10.692 32.993 -23.928 1.00 0.00 49 ARG A O 9
ATOM 10358 N N . PHE A 1 50 ? -10.820 32.283 -21.797 1.00 0.00 50 PHE A N 9
ATOM 10359 C CA . PHE A 1 50 ? -12.242 31.968 -21.872 1.00 0.00 50 PHE A CA 9
ATOM 10360 C C . PHE A 1 50 ? -12.966 32.414 -20.605 1.00 0.00 50 PHE A C 9
ATOM 10361 O O . PHE A 1 50 ? -12.336 32.825 -19.630 1.00 0.00 50 PHE A O 9
ATOM 10378 N N . GLN A 1 51 ? -14.292 32.329 -20.627 1.00 0.00 51 GLN A N 9
ATOM 10379 C CA . GLN A 1 51 ? -15.102 32.725 -19.481 1.00 0.00 51 GLN A CA 9
ATOM 10380 C C . GLN A 1 51 ? -16.498 32.118 -19.565 1.00 0.00 51 GLN A C 9
ATOM 10381 O O . GLN A 1 51 ? -17.174 32.231 -20.587 1.00 0.00 51 GLN A O 9
ATOM 10395 N N . SER A 1 52 ? -16.923 31.473 -18.483 1.00 0.00 52 SER A N 9
ATOM 10396 C CA . SER A 1 52 ? -18.238 30.843 -18.436 1.00 0.00 52 SER A CA 9
ATOM 10397 C C . SER A 1 52 ? -18.498 30.231 -17.063 1.00 0.00 52 SER A C 9
ATOM 10398 O O . SER A 1 52 ? -17.584 30.092 -16.251 1.00 0.00 52 SER A O 9
ATOM 10406 N N . GLU A 1 53 ? -19.752 29.869 -16.812 1.00 0.00 53 GLU A N 9
ATOM 10407 C CA . GLU A 1 53 ? -20.134 29.273 -15.537 1.00 0.00 53 GLU A CA 9
ATOM 10408 C C . GLU A 1 53 ? -19.773 27.790 -15.500 1.00 0.00 53 GLU A C 9
ATOM 10409 O O . GLU A 1 53 ? -19.292 27.233 -16.487 1.00 0.00 53 GLU A O 9
ATOM 10421 N N . ILE A 1 54 ? -20.009 27.159 -14.355 1.00 0.00 54 ILE A N 9
ATOM 10422 C CA . ILE A 1 54 ? -19.709 25.742 -14.189 1.00 0.00 54 ILE A CA 9
ATOM 10423 C C . ILE A 1 54 ? -20.842 25.022 -13.465 1.00 0.00 54 ILE A C 9
ATOM 10424 O O . ILE A 1 54 ? -20.786 24.814 -12.253 1.00 0.00 54 ILE A O 9
ATOM 10440 N N . LYS A 1 55 ? -21.869 24.641 -14.217 1.00 0.00 55 LYS A N 9
ATOM 10441 C CA . LYS A 1 55 ? -23.015 23.941 -13.649 1.00 0.00 55 LYS A CA 9
ATOM 10442 C C . LYS A 1 55 ? -22.570 22.693 -12.893 1.00 0.00 55 LYS A C 9
ATOM 10443 O O . LYS A 1 55 ? -23.148 22.339 -11.865 1.00 0.00 55 LYS A O 9
ATOM 10462 N N . ARG A 1 56 ? -21.540 22.031 -13.408 1.00 0.00 56 ARG A N 9
ATOM 10463 C CA . ARG A 1 56 ? -21.017 20.822 -12.782 1.00 0.00 56 ARG A CA 9
ATOM 10464 C C . ARG A 1 56 ? -20.530 21.112 -11.365 1.00 0.00 56 ARG A C 9
ATOM 10465 O O . ARG A 1 56 ? -20.373 20.199 -10.552 1.00 0.00 56 ARG A O 9
ATOM 10486 N N . LEU A 1 57 ? -20.292 22.386 -11.076 1.00 0.00 57 LEU A N 9
ATOM 10487 C CA . LEU A 1 57 ? -19.822 22.797 -9.757 1.00 0.00 57 LEU A CA 9
ATOM 10488 C C . LEU A 1 57 ? -20.892 23.600 -9.024 1.00 0.00 57 LEU A C 9
ATOM 10489 O O . LEU A 1 57 ? -20.604 24.290 -8.046 1.00 0.00 57 LEU A O 9
ATOM 10505 N N . LYS A 1 58 ? -22.128 23.504 -9.501 1.00 0.00 58 LYS A N 9
ATOM 10506 C CA . LYS A 1 58 ? -23.242 24.218 -8.890 1.00 0.00 58 LYS A CA 9
ATOM 10507 C C . LYS A 1 58 ? -23.097 25.724 -9.086 1.00 0.00 58 LYS A C 9
ATOM 10508 O O . LYS A 1 58 ? -23.636 26.515 -8.311 1.00 0.00 58 LYS A O 9
ATOM 10527 N N . ILE A 1 59 ? -22.368 26.112 -10.127 1.00 0.00 59 ILE A N 9
ATOM 10528 C CA . ILE A 1 59 ? -22.155 27.523 -10.426 1.00 0.00 59 ILE A CA 9
ATOM 10529 C C . ILE A 1 59 ? -22.950 27.950 -11.655 1.00 0.00 59 ILE A C 9
ATOM 10530 O O . ILE A 1 59 ? -22.649 27.540 -12.776 1.00 0.00 59 ILE A O 9
ATOM 10546 N N . SER A 1 60 ? -23.966 28.779 -11.437 1.00 0.00 60 SER A N 9
ATOM 10547 C CA . SER A 1 60 ? -24.806 29.262 -12.527 1.00 0.00 60 SER A CA 9
ATOM 10548 C C . SER A 1 60 ? -24.308 30.608 -13.042 1.00 0.00 60 SER A C 9
ATOM 10549 O O . SER A 1 60 ? -24.686 31.049 -14.127 1.00 0.00 60 SER A O 9
ATOM 10557 N N . SER A 1 61 ? -23.456 31.257 -12.255 1.00 0.00 61 SER A N 9
ATOM 10558 C CA . SER A 1 61 ? -22.907 32.556 -12.628 1.00 0.00 61 SER A CA 9
ATOM 10559 C C . SER A 1 61 ? -21.643 32.391 -13.466 1.00 0.00 61 SER A C 9
ATOM 10560 O O . SER A 1 61 ? -20.922 31.398 -13.360 1.00 0.00 61 SER A O 9
ATOM 10568 N N . PRO A 1 62 ? -21.365 33.388 -14.319 1.00 0.00 62 PRO A N 9
ATOM 10569 C CA . PRO A 1 62 ? -20.187 33.378 -15.192 1.00 0.00 62 PRO A CA 9
ATOM 10570 C C . PRO A 1 62 ? -18.888 33.551 -14.413 1.00 0.00 62 PRO A C 9
ATOM 10571 O O . PRO A 1 62 ? -18.696 34.550 -13.719 1.00 0.00 62 PRO A O 9
ATOM 10582 N N . VAL A 1 63 ? -17.996 32.572 -14.533 1.00 0.00 63 VAL A N 9
ATOM 10583 C CA . VAL A 1 63 ? -16.713 32.618 -13.841 1.00 0.00 63 VAL A CA 9
ATOM 10584 C C . VAL A 1 63 ? -15.572 32.226 -14.773 1.00 0.00 63 VAL A C 9
ATOM 10585 O O . VAL A 1 63 ? -15.794 31.899 -15.939 1.00 0.00 63 VAL A O 9
ATOM 10598 N N . ARG A 1 64 ? -14.351 32.261 -14.251 1.00 0.00 64 ARG A N 9
ATOM 10599 C CA . ARG A 1 64 ? -13.174 31.910 -15.037 1.00 0.00 64 ARG A CA 9
ATOM 10600 C C . ARG A 1 64 ? -13.006 30.396 -15.118 1.00 0.00 64 ARG A C 9
ATOM 10601 O O . ARG A 1 64 ? -13.136 29.692 -14.117 1.00 0.00 64 ARG A O 9
ATOM 10622 N N . VAL A 1 65 ? -12.716 29.901 -16.317 1.00 0.00 65 VAL A N 9
ATOM 10623 C CA . VAL A 1 65 ? -12.529 28.471 -16.530 1.00 0.00 65 VAL A CA 9
ATOM 10624 C C . VAL A 1 65 ? -11.422 28.205 -17.543 1.00 0.00 65 VAL A C 9
ATOM 10625 O O . VAL A 1 65 ? -11.383 28.818 -18.611 1.00 0.00 65 VAL A O 9
ATOM 10638 N N . CYS A 1 66 ? -10.523 27.288 -17.203 1.00 0.00 66 CYS A N 9
ATOM 10639 C CA . CYS A 1 66 ? -9.414 26.940 -18.083 1.00 0.00 66 CYS A CA 9
ATOM 10640 C C . CYS A 1 66 ? -9.923 26.313 -19.378 1.00 0.00 66 CYS A C 9
ATOM 10641 O O . CYS A 1 66 ? -10.971 25.668 -19.396 1.00 0.00 66 CYS A O 9
ATOM 10648 N N . GLN A 1 67 ? -9.172 26.507 -20.457 1.00 0.00 67 GLN A N 9
ATOM 10649 C CA . GLN A 1 67 ? -9.548 25.961 -21.756 1.00 0.00 67 GLN A CA 9
ATOM 10650 C C . GLN A 1 67 ? -9.851 24.470 -21.653 1.00 0.00 67 GLN A C 9
ATOM 10651 O O . GLN A 1 67 ? -10.662 23.938 -22.410 1.00 0.00 67 GLN A O 9
ATOM 10665 N N . ASN A 1 68 ? -9.192 23.801 -20.712 1.00 0.00 68 ASN A N 9
ATOM 10666 C CA . ASN A 1 68 ? -9.391 22.371 -20.511 1.00 0.00 68 ASN A CA 9
ATOM 10667 C C . ASN A 1 68 ? -10.793 22.085 -19.982 1.00 0.00 68 ASN A C 9
ATOM 10668 O O . ASN A 1 68 ? -11.402 21.071 -20.323 1.00 0.00 68 ASN A O 9
ATOM 10679 N N . CYS A 1 69 ? -11.299 22.986 -19.147 1.00 0.00 69 CYS A N 9
ATOM 10680 C CA . CYS A 1 69 ? -12.629 22.833 -18.570 1.00 0.00 69 CYS A CA 9
ATOM 10681 C C . CYS A 1 69 ? -13.691 23.438 -19.483 1.00 0.00 69 CYS A C 9
ATOM 10682 O O . CYS A 1 69 ? -14.713 22.811 -19.765 1.00 0.00 69 CYS A O 9
ATOM 10689 N N . TYR A 1 70 ? -13.443 24.659 -19.942 1.00 0.00 70 TYR A N 9
ATOM 10690 C CA . TYR A 1 70 ? -14.378 25.350 -20.822 1.00 0.00 70 TYR A CA 9
ATOM 10691 C C . TYR A 1 70 ? -14.765 24.469 -22.006 1.00 0.00 70 TYR A C 9
ATOM 10692 O O . TYR A 1 70 ? -15.945 24.322 -22.325 1.00 0.00 70 TYR A O 9
ATOM 10710 N N . TYR A 1 71 ? -13.762 23.886 -22.653 1.00 0.00 71 TYR A N 9
ATOM 10711 C CA . TYR A 1 71 ? -13.995 23.021 -23.803 1.00 0.00 71 TYR A CA 9
ATOM 10712 C C . TYR A 1 71 ? -15.024 21.943 -23.474 1.00 0.00 71 TYR A C 9
ATOM 10713 O O . TYR A 1 71 ? -15.888 21.625 -24.290 1.00 0.00 71 TYR A O 9
ATOM 10731 N N . ASN A 1 72 ? -14.925 21.386 -22.272 1.00 0.00 72 ASN A N 9
ATOM 10732 C CA . ASN A 1 72 ? -15.846 20.344 -21.834 1.00 0.00 72 ASN A CA 9
ATOM 10733 C C . ASN A 1 72 ? -17.166 20.948 -21.364 1.00 0.00 72 ASN A C 9
ATOM 10734 O O . ASN A 1 72 ? -18.205 20.287 -21.382 1.00 0.00 72 ASN A O 9
ATOM 10745 N N . LEU A 1 73 ? -17.118 22.207 -20.945 1.00 0.00 73 LEU A N 9
ATOM 10746 C CA . LEU A 1 73 ? -18.310 22.902 -20.471 1.00 0.00 73 LEU A CA 9
ATOM 10747 C C . LEU A 1 73 ? -19.267 23.190 -21.623 1.00 0.00 73 LEU A C 9
ATOM 10748 O O . LEU A 1 73 ? -20.478 23.005 -21.498 1.00 0.00 73 LEU A O 9
ATOM 10764 N N . GLN A 1 74 ? -18.715 23.640 -22.745 1.00 0.00 74 GLN A N 9
ATOM 10765 C CA . GLN A 1 74 ? -19.520 23.952 -23.921 1.00 0.00 74 GLN A CA 9
ATOM 10766 C C . GLN A 1 74 ? -19.915 22.679 -24.663 1.00 0.00 74 GLN A C 9
ATOM 10767 O O . GLN A 1 74 ? -20.879 22.669 -25.429 1.00 0.00 74 GLN A O 9
ATOM 10781 N N . HIS A 1 75 ? -19.164 21.607 -24.431 1.00 0.00 75 HIS A N 9
ATOM 10782 C CA . HIS A 1 75 ? -19.435 20.329 -25.078 1.00 0.00 75 HIS A CA 9
ATOM 10783 C C . HIS A 1 75 ? -20.818 19.809 -24.695 1.00 0.00 75 HIS A C 9
ATOM 10784 O O . HIS A 1 75 ? -21.442 19.065 -25.450 1.00 0.00 75 HIS A O 9
ATOM 10798 N N . GLU A 1 76 ? -21.289 20.207 -23.517 1.00 0.00 76 GLU A N 9
ATOM 10799 C CA . GLU A 1 76 ? -22.597 19.779 -23.035 1.00 0.00 76 GLU A CA 9
ATOM 10800 C C . GLU A 1 76 ? -23.715 20.502 -23.780 1.00 0.00 76 GLU A C 9
ATOM 10801 O O . GLU A 1 76 ? -24.830 19.993 -23.895 1.00 0.00 76 GLU A O 9
ATOM 10813 N N . ARG A 1 77 ? -23.408 21.694 -24.283 1.00 0.00 77 ARG A N 9
ATOM 10814 C CA . ARG A 1 77 ? -24.387 22.489 -25.015 1.00 0.00 77 ARG A CA 9
ATOM 10815 C C . ARG A 1 77 ? -23.948 22.694 -26.462 1.00 0.00 77 ARG A C 9
ATOM 10816 O O . ARG A 1 77 ? -24.065 23.790 -27.008 1.00 0.00 77 ARG A O 9
ATOM 10837 N N . GLY A 1 78 ? -23.441 21.630 -27.078 1.00 0.00 78 GLY A N 9
ATOM 10838 C CA . GLY A 1 78 ? -22.991 21.714 -28.455 1.00 0.00 78 GLY A CA 9
ATOM 10839 C C . GLY A 1 78 ? -21.505 21.992 -28.564 1.00 0.00 78 GLY A C 9
ATOM 10840 O O . GLY A 1 78 ? -21.108 22.814 -29.388 1.00 0.00 78 GLY A O 9
ATOM 10846 N N . SER A 1 1 ? 27.249 8.452 -12.147 1.00 0.00 1 SER A N 10
ATOM 10847 C CA . SER A 1 1 ? 26.744 9.616 -11.429 1.00 0.00 1 SER A CA 10
ATOM 10848 C C . SER A 1 1 ? 25.419 10.087 -12.021 1.00 0.00 1 SER A C 10
ATOM 10849 O O . SER A 1 1 ? 25.366 10.553 -13.159 1.00 0.00 1 SER A O 10
ATOM 10857 N N . ASN A 1 2 ? 24.351 9.961 -11.241 1.00 0.00 2 ASN A N 10
ATOM 10858 C CA . ASN A 1 2 ? 23.025 10.373 -11.688 1.00 0.00 2 ASN A CA 10
ATOM 10859 C C . ASN A 1 2 ? 22.640 11.718 -11.080 1.00 0.00 2 ASN A C 10
ATOM 10860 O O . ASN A 1 2 ? 23.411 12.316 -10.330 1.00 0.00 2 ASN A O 10
ATOM 10871 N N . ALA A 1 3 ? 21.441 12.188 -11.409 1.00 0.00 3 ALA A N 10
ATOM 10872 C CA . ALA A 1 3 ? 20.952 13.461 -10.894 1.00 0.00 3 ALA A CA 10
ATOM 10873 C C . ALA A 1 3 ? 19.457 13.619 -11.150 1.00 0.00 3 ALA A C 10
ATOM 10874 O O . ALA A 1 3 ? 18.818 12.735 -11.721 1.00 0.00 3 ALA A O 10
ATOM 10881 N N . GLY A 1 4 ? 18.904 14.750 -10.723 1.00 0.00 4 GLY A N 10
ATOM 10882 C CA . GLY A 1 4 ? 17.488 15.002 -10.915 1.00 0.00 4 GLY A CA 10
ATOM 10883 C C . GLY A 1 4 ? 16.909 15.904 -9.843 1.00 0.00 4 GLY A C 10
ATOM 10884 O O . GLY A 1 4 ? 17.489 16.051 -8.767 1.00 0.00 4 GLY A O 10
ATOM 10888 N N . ARG A 1 5 ? 15.763 16.509 -10.137 1.00 0.00 5 ARG A N 10
ATOM 10889 C CA . ARG A 1 5 ? 15.107 17.404 -9.190 1.00 0.00 5 ARG A CA 10
ATOM 10890 C C . ARG A 1 5 ? 13.719 17.797 -9.687 1.00 0.00 5 ARG A C 10
ATOM 10891 O O . ARG A 1 5 ? 13.354 17.515 -10.828 1.00 0.00 5 ARG A O 10
ATOM 10912 N N . SER A 1 6 ? 12.950 18.450 -8.822 1.00 0.00 6 SER A N 10
ATOM 10913 C CA . SER A 1 6 ? 11.600 18.879 -9.171 1.00 0.00 6 SER A CA 10
ATOM 10914 C C . SER A 1 6 ? 11.627 20.222 -9.894 1.00 0.00 6 SER A C 10
ATOM 10915 O O . SER A 1 6 ? 12.691 20.798 -10.118 1.00 0.00 6 SER A O 10
ATOM 10923 N N . ALA A 1 7 ? 10.448 20.715 -10.258 1.00 0.00 7 ALA A N 10
ATOM 10924 C CA . ALA A 1 7 ? 10.334 21.990 -10.955 1.00 0.00 7 ALA A CA 10
ATOM 10925 C C . ALA A 1 7 ? 10.920 21.902 -12.360 1.00 0.00 7 ALA A C 10
ATOM 10926 O O . ALA A 1 7 ? 10.188 21.776 -13.341 1.00 0.00 7 ALA A O 10
ATOM 10933 N N . ALA A 1 8 ? 12.244 21.971 -12.449 1.00 0.00 8 ALA A N 10
ATOM 10934 C CA . ALA A 1 8 ? 12.928 21.897 -13.735 1.00 0.00 8 ALA A CA 10
ATOM 10935 C C . ALA A 1 8 ? 12.589 23.102 -14.606 1.00 0.00 8 ALA A C 10
ATOM 10936 O O . ALA A 1 8 ? 12.889 23.120 -15.800 1.00 0.00 8 ALA A O 10
ATOM 10943 N N . ASP A 1 9 ? 11.962 24.105 -14.002 1.00 0.00 9 ASP A N 10
ATOM 10944 C CA . ASP A 1 9 ? 11.583 25.314 -14.724 1.00 0.00 9 ASP A CA 10
ATOM 10945 C C . ASP A 1 9 ? 10.829 26.277 -13.812 1.00 0.00 9 ASP A C 10
ATOM 10946 O O . ASP A 1 9 ? 9.917 26.979 -14.251 1.00 0.00 9 ASP A O 10
ATOM 10955 N N . HIS A 1 10 ? 11.214 26.304 -12.540 1.00 0.00 10 HIS A N 10
ATOM 10956 C CA . HIS A 1 10 ? 10.574 27.181 -11.566 1.00 0.00 10 HIS A CA 10
ATOM 10957 C C . HIS A 1 10 ? 11.487 27.420 -10.367 1.00 0.00 10 HIS A C 10
ATOM 10958 O O . HIS A 1 10 ? 11.571 28.535 -9.852 1.00 0.00 10 HIS A O 10
ATOM 10972 N N . TRP A 1 11 ? 12.169 26.368 -9.930 1.00 0.00 11 TRP A N 10
ATOM 10973 C CA . TRP A 1 11 ? 13.076 26.464 -8.792 1.00 0.00 11 TRP A CA 10
ATOM 10974 C C . TRP A 1 11 ? 12.316 26.824 -7.519 1.00 0.00 11 TRP A C 10
ATOM 10975 O O . TRP A 1 11 ? 12.869 27.438 -6.607 1.00 0.00 11 TRP A O 10
ATOM 10996 N N . VAL A 1 12 ? 11.045 26.437 -7.464 1.00 0.00 12 VAL A N 10
ATOM 10997 C CA . VAL A 1 12 ? 10.211 26.718 -6.303 1.00 0.00 12 VAL A CA 10
ATOM 10998 C C . VAL A 1 12 ? 8.838 26.070 -6.443 1.00 0.00 12 VAL A C 10
ATOM 10999 O O . VAL A 1 12 ? 8.410 25.726 -7.545 1.00 0.00 12 VAL A O 10
ATOM 11012 N N . LYS A 1 13 ? 8.150 25.906 -5.318 1.00 0.00 13 LYS A N 10
ATOM 11013 C CA . LYS A 1 13 ? 6.823 25.301 -5.314 1.00 0.00 13 LYS A CA 10
ATOM 11014 C C . LYS A 1 13 ? 5.810 26.215 -4.632 1.00 0.00 13 LYS A C 10
ATOM 11015 O O . LYS A 1 13 ? 5.604 26.134 -3.421 1.00 0.00 13 LYS A O 10
ATOM 11034 N N . ASP A 1 14 ? 5.180 27.081 -5.417 1.00 0.00 14 ASP A N 10
ATOM 11035 C CA . ASP A 1 14 ? 4.186 28.009 -4.889 1.00 0.00 14 ASP A CA 10
ATOM 11036 C C . ASP A 1 14 ? 3.340 28.597 -6.014 1.00 0.00 14 ASP A C 10
ATOM 11037 O O . ASP A 1 14 ? 2.819 29.706 -5.897 1.00 0.00 14 ASP A O 10
ATOM 11046 N N . GLU A 1 15 ? 3.210 27.847 -7.104 1.00 0.00 15 GLU A N 10
ATOM 11047 C CA . GLU A 1 15 ? 2.429 28.296 -8.251 1.00 0.00 15 GLU A CA 10
ATOM 11048 C C . GLU A 1 15 ? 0.960 28.470 -7.874 1.00 0.00 15 GLU A C 10
ATOM 11049 O O . GLU A 1 15 ? 0.197 29.117 -8.590 1.00 0.00 15 GLU A O 10
ATOM 11061 N N . GLY A 1 16 ? 0.572 27.885 -6.745 1.00 0.00 16 GLY A N 10
ATOM 11062 C CA . GLY A 1 16 ? -0.804 27.986 -6.293 1.00 0.00 16 GLY A CA 10
ATOM 11063 C C . GLY A 1 16 ? -1.018 29.147 -5.341 1.00 0.00 16 GLY A C 10
ATOM 11064 O O . GLY A 1 16 ? -1.159 28.951 -4.135 1.00 0.00 16 GLY A O 10
ATOM 11068 N N . GLY A 1 17 ? -1.040 30.360 -5.885 1.00 0.00 17 GLY A N 10
ATOM 11069 C CA . GLY A 1 17 ? -1.236 31.538 -5.062 1.00 0.00 17 GLY A CA 10
ATOM 11070 C C . GLY A 1 17 ? -1.322 32.811 -5.881 1.00 0.00 17 GLY A C 10
ATOM 11071 O O . GLY A 1 17 ? -2.235 33.615 -5.698 1.00 0.00 17 GLY A O 10
ATOM 11075 N N . ASP A 1 18 ? -0.367 32.994 -6.787 1.00 0.00 18 ASP A N 10
ATOM 11076 C CA . ASP A 1 18 ? -0.337 34.178 -7.637 1.00 0.00 18 ASP A CA 10
ATOM 11077 C C . ASP A 1 18 ? 0.483 33.922 -8.897 1.00 0.00 18 ASP A C 10
ATOM 11078 O O . ASP A 1 18 ? 1.154 34.820 -9.406 1.00 0.00 18 ASP A O 10
ATOM 11087 N N . SER A 1 19 ? 0.425 32.691 -9.395 1.00 0.00 19 SER A N 10
ATOM 11088 C CA . SER A 1 19 ? 1.167 32.315 -10.593 1.00 0.00 19 SER A CA 10
ATOM 11089 C C . SER A 1 19 ? 0.396 31.279 -11.406 1.00 0.00 19 SER A C 10
ATOM 11090 O O . SER A 1 19 ? -0.180 30.342 -10.853 1.00 0.00 19 SER A O 10
ATOM 11098 N N . CYS A 1 20 ? 0.391 31.455 -12.723 1.00 0.00 20 CYS A N 10
ATOM 11099 C CA . CYS A 1 20 ? -0.308 30.537 -13.615 1.00 0.00 20 CYS A CA 10
ATOM 11100 C C . CYS A 1 20 ? 0.076 29.091 -13.317 1.00 0.00 20 CYS A C 10
ATOM 11101 O O . CYS A 1 20 ? 1.160 28.819 -12.800 1.00 0.00 20 CYS A O 10
ATOM 11108 N N . SER A 1 21 ? -0.820 28.166 -13.647 1.00 0.00 21 SER A N 10
ATOM 11109 C CA . SER A 1 21 ? -0.577 26.748 -13.412 1.00 0.00 21 SER A CA 10
ATOM 11110 C C . SER A 1 21 ? -0.123 26.055 -14.693 1.00 0.00 21 SER A C 10
ATOM 11111 O O . SER A 1 21 ? 0.621 25.076 -14.653 1.00 0.00 21 SER A O 10
ATOM 11119 N N . GLY A 1 22 ? -0.577 26.572 -15.831 1.00 0.00 22 GLY A N 10
ATOM 11120 C CA . GLY A 1 22 ? -0.208 25.991 -17.109 1.00 0.00 22 GLY A CA 10
ATOM 11121 C C . GLY A 1 22 ? 0.947 26.721 -17.765 1.00 0.00 22 GLY A C 10
ATOM 11122 O O . GLY A 1 22 ? 1.432 26.311 -18.820 1.00 0.00 22 GLY A O 10
ATOM 11126 N N . CYS A 1 23 ? 1.389 27.808 -17.142 1.00 0.00 23 CYS A N 10
ATOM 11127 C CA . CYS A 1 23 ? 2.493 28.599 -17.672 1.00 0.00 23 CYS A CA 10
ATOM 11128 C C . CYS A 1 23 ? 3.486 28.956 -16.569 1.00 0.00 23 CYS A C 10
ATOM 11129 O O . CYS A 1 23 ? 4.670 29.167 -16.830 1.00 0.00 23 CYS A O 10
ATOM 11136 N N . SER A 1 24 ? 2.994 29.021 -15.336 1.00 0.00 24 SER A N 10
ATOM 11137 C CA . SER A 1 24 ? 3.836 29.356 -14.194 1.00 0.00 24 SER A CA 10
ATOM 11138 C C . SER A 1 24 ? 4.252 30.823 -14.237 1.00 0.00 24 SER A C 10
ATOM 11139 O O . SER A 1 24 ? 5.122 31.256 -13.481 1.00 0.00 24 SER A O 10
ATOM 11147 N N . VAL A 1 25 ? 3.625 31.584 -15.128 1.00 0.00 25 VAL A N 10
ATOM 11148 C CA . VAL A 1 25 ? 3.928 33.002 -15.271 1.00 0.00 25 VAL A CA 10
ATOM 11149 C C . VAL A 1 25 ? 3.380 33.803 -14.095 1.00 0.00 25 VAL A C 10
ATOM 11150 O O . VAL A 1 25 ? 2.186 33.753 -13.799 1.00 0.00 25 VAL A O 10
ATOM 11163 N N . ARG A 1 26 ? 4.261 34.540 -13.427 1.00 0.00 26 ARG A N 10
ATOM 11164 C CA . ARG A 1 26 ? 3.866 35.351 -12.281 1.00 0.00 26 ARG A CA 10
ATOM 11165 C C . ARG A 1 26 ? 2.933 36.480 -12.710 1.00 0.00 26 ARG A C 10
ATOM 11166 O O . ARG A 1 26 ? 3.342 37.403 -13.415 1.00 0.00 26 ARG A O 10
ATOM 11187 N N . PHE A 1 27 ? 1.678 36.398 -12.281 1.00 0.00 27 PHE A N 10
ATOM 11188 C CA . PHE A 1 27 ? 0.686 37.412 -12.622 1.00 0.00 27 PHE A CA 10
ATOM 11189 C C . PHE A 1 27 ? 1.171 38.803 -12.223 1.00 0.00 27 PHE A C 10
ATOM 11190 O O . PHE A 1 27 ? 1.885 38.963 -11.234 1.00 0.00 27 PHE A O 10
ATOM 11207 N N . SER A 1 28 ? 0.777 39.805 -13.002 1.00 0.00 28 SER A N 10
ATOM 11208 C CA . SER A 1 28 ? 1.175 41.183 -12.734 1.00 0.00 28 SER A CA 10
ATOM 11209 C C . SER A 1 28 ? 0.225 42.164 -13.415 1.00 0.00 28 SER A C 10
ATOM 11210 O O . SER A 1 28 ? -0.806 41.771 -13.962 1.00 0.00 28 SER A O 10
ATOM 11218 N N . LEU A 1 29 ? 0.581 43.443 -13.378 1.00 0.00 29 LEU A N 10
ATOM 11219 C CA . LEU A 1 29 ? -0.238 44.483 -13.992 1.00 0.00 29 LEU A CA 10
ATOM 11220 C C . LEU A 1 29 ? -0.488 44.180 -15.466 1.00 0.00 29 LEU A C 10
ATOM 11221 O O . LEU A 1 29 ? -1.482 44.624 -16.042 1.00 0.00 29 LEU A O 10
ATOM 11237 N N . THR A 1 30 ? 0.419 43.420 -16.071 1.00 0.00 30 THR A N 10
ATOM 11238 C CA . THR A 1 30 ? 0.296 43.057 -17.477 1.00 0.00 30 THR A CA 10
ATOM 11239 C C . THR A 1 30 ? -0.331 41.676 -17.635 1.00 0.00 30 THR A C 10
ATOM 11240 O O . THR A 1 30 ? -0.888 41.355 -18.684 1.00 0.00 30 THR A O 10
ATOM 11251 N N . GLU A 1 31 ? -0.235 40.864 -16.587 1.00 0.00 31 GLU A N 10
ATOM 11252 C CA . GLU A 1 31 ? -0.793 39.517 -16.612 1.00 0.00 31 GLU A CA 10
ATOM 11253 C C . GLU A 1 31 ? -1.895 39.366 -15.567 1.00 0.00 31 GLU A C 10
ATOM 11254 O O . GLU A 1 31 ? -1.627 39.346 -14.365 1.00 0.00 31 GLU A O 10
ATOM 11266 N N . ARG A 1 32 ? -3.135 39.260 -16.033 1.00 0.00 32 ARG A N 10
ATOM 11267 C CA . ARG A 1 32 ? -4.277 39.112 -15.140 1.00 0.00 32 ARG A CA 10
ATOM 11268 C C . ARG A 1 32 ? -4.342 37.698 -14.569 1.00 0.00 32 ARG A C 10
ATOM 11269 O O . ARG A 1 32 ? -3.893 36.742 -15.201 1.00 0.00 32 ARG A O 10
ATOM 11290 N N . ARG A 1 33 ? -4.904 37.574 -13.371 1.00 0.00 33 ARG A N 10
ATOM 11291 C CA . ARG A 1 33 ? -5.026 36.278 -12.715 1.00 0.00 33 ARG A CA 10
ATOM 11292 C C . ARG A 1 33 ? -6.492 35.900 -12.526 1.00 0.00 33 ARG A C 10
ATOM 11293 O O . ARG A 1 33 ? -7.365 36.767 -12.466 1.00 0.00 33 ARG A O 10
ATOM 11314 N N . HIS A 1 34 ? -6.756 34.600 -12.434 1.00 0.00 34 HIS A N 10
ATOM 11315 C CA . HIS A 1 34 ? -8.117 34.108 -12.252 1.00 0.00 34 HIS A CA 10
ATOM 11316 C C . HIS A 1 34 ? -8.111 32.649 -11.805 1.00 0.00 34 HIS A C 10
ATOM 11317 O O . HIS A 1 34 ? -7.465 31.802 -12.423 1.00 0.00 34 HIS A O 10
ATOM 11331 N N . HIS A 1 35 ? -8.835 32.362 -10.728 1.00 0.00 35 HIS A N 10
ATOM 11332 C CA . HIS A 1 35 ? -8.912 31.005 -10.198 1.00 0.00 35 HIS A CA 10
ATOM 11333 C C . HIS A 1 35 ? -10.096 30.254 -10.801 1.00 0.00 35 HIS A C 10
ATOM 11334 O O . HIS A 1 35 ? -11.213 30.770 -10.849 1.00 0.00 35 HIS A O 10
ATOM 11348 N N . CYS A 1 36 ? -9.844 29.033 -11.260 1.00 0.00 36 CYS A N 10
ATOM 11349 C CA . CYS A 1 36 ? -10.887 28.211 -11.861 1.00 0.00 36 CYS A CA 10
ATOM 11350 C C . CYS A 1 36 ? -11.755 27.562 -10.786 1.00 0.00 36 CYS A C 10
ATOM 11351 O O . CYS A 1 36 ? -11.253 26.856 -9.911 1.00 0.00 36 CYS A O 10
ATOM 11358 N N . ARG A 1 37 ? -13.059 27.805 -10.860 1.00 0.00 37 ARG A N 10
ATOM 11359 C CA . ARG A 1 37 ? -13.996 27.246 -9.893 1.00 0.00 37 ARG A CA 10
ATOM 11360 C C . ARG A 1 37 ? -14.301 25.785 -10.214 1.00 0.00 37 ARG A C 10
ATOM 11361 O O . ARG A 1 37 ? -15.117 25.151 -9.547 1.00 0.00 37 ARG A O 10
ATOM 11382 N N . ASN A 1 38 ? -13.639 25.260 -11.239 1.00 0.00 38 ASN A N 10
ATOM 11383 C CA . ASN A 1 38 ? -13.839 23.874 -11.649 1.00 0.00 38 ASN A CA 10
ATOM 11384 C C . ASN A 1 38 ? -12.793 22.963 -11.015 1.00 0.00 38 ASN A C 10
ATOM 11385 O O . ASN A 1 38 ? -13.098 21.844 -10.601 1.00 0.00 38 ASN A O 10
ATOM 11396 N N . CYS A 1 39 ? -11.559 23.449 -10.942 1.00 0.00 39 CYS A N 10
ATOM 11397 C CA . CYS A 1 39 ? -10.466 22.680 -10.359 1.00 0.00 39 CYS A CA 10
ATOM 11398 C C . CYS A 1 39 ? -9.853 23.419 -9.173 1.00 0.00 39 CYS A C 10
ATOM 11399 O O . CYS A 1 39 ? -9.461 22.806 -8.181 1.00 0.00 39 CYS A O 10
ATOM 11406 N N . GLY A 1 40 ? -9.773 24.741 -9.284 1.00 0.00 40 GLY A N 10
ATOM 11407 C CA . GLY A 1 40 ? -9.207 25.543 -8.214 1.00 0.00 40 GLY A CA 10
ATOM 11408 C C . GLY A 1 40 ? -7.783 25.974 -8.505 1.00 0.00 40 GLY A C 10
ATOM 11409 O O . GLY A 1 40 ? -7.008 26.235 -7.586 1.00 0.00 40 GLY A O 10
ATOM 11413 N N . GLN A 1 41 ? -7.439 26.048 -9.786 1.00 0.00 41 GLN A N 10
ATOM 11414 C CA . GLN A 1 41 ? -6.097 26.448 -10.195 1.00 0.00 41 GLN A CA 10
ATOM 11415 C C . GLN A 1 41 ? -6.110 27.842 -10.814 1.00 0.00 41 GLN A C 10
ATOM 11416 O O . GLN A 1 41 ? -7.108 28.263 -11.400 1.00 0.00 41 GLN A O 10
ATOM 11430 N N . LEU A 1 42 ? -4.996 28.553 -10.681 1.00 0.00 42 LEU A N 10
ATOM 11431 C CA . LEU A 1 42 ? -4.879 29.901 -11.227 1.00 0.00 42 LEU A CA 10
ATOM 11432 C C . LEU A 1 42 ? -4.230 29.874 -12.607 1.00 0.00 42 LEU A C 10
ATOM 11433 O O . LEU A 1 42 ? -3.160 29.295 -12.791 1.00 0.00 42 LEU A O 10
ATOM 11449 N N . PHE A 1 43 ? -4.885 30.507 -13.575 1.00 0.00 43 PHE A N 10
ATOM 11450 C CA . PHE A 1 43 ? -4.372 30.557 -14.939 1.00 0.00 43 PHE A CA 10
ATOM 11451 C C . PHE A 1 43 ? -4.330 31.993 -15.452 1.00 0.00 43 PHE A C 10
ATOM 11452 O O . PHE A 1 43 ? -4.957 32.887 -14.882 1.00 0.00 43 PHE A O 10
ATOM 11469 N N . CYS A 1 44 ? -3.585 32.208 -16.532 1.00 0.00 44 CYS A N 10
ATOM 11470 C CA . CYS A 1 44 ? -3.459 33.535 -17.122 1.00 0.00 44 CYS A CA 10
ATOM 11471 C C . CYS A 1 44 ? -4.496 33.742 -18.222 1.00 0.00 44 CYS A C 10
ATOM 11472 O O . CYS A 1 44 ? -5.044 32.780 -18.761 1.00 0.00 44 CYS A O 10
ATOM 11479 N N . GLN A 1 45 ? -4.759 35.003 -18.550 1.00 0.00 45 GLN A N 10
ATOM 11480 C CA . GLN A 1 45 ? -5.731 35.336 -19.585 1.00 0.00 45 GLN A CA 10
ATOM 11481 C C . GLN A 1 45 ? -5.381 34.648 -20.901 1.00 0.00 45 GLN A C 10
ATOM 11482 O O . GLN A 1 45 ? -6.244 34.442 -21.755 1.00 0.00 45 GLN A O 10
ATOM 11496 N N . LYS A 1 46 ? -4.110 34.294 -21.059 1.00 0.00 46 LYS A N 10
ATOM 11497 C CA . LYS A 1 46 ? -3.646 33.629 -22.270 1.00 0.00 46 LYS A CA 10
ATOM 11498 C C . LYS A 1 46 ? -3.795 32.115 -22.150 1.00 0.00 46 LYS A C 10
ATOM 11499 O O . LYS A 1 46 ? -3.732 31.394 -23.147 1.00 0.00 46 LYS A O 10
ATOM 11518 N N . CYS A 1 47 ? -3.994 31.640 -20.925 1.00 0.00 47 CYS A N 10
ATOM 11519 C CA . CYS A 1 47 ? -4.153 30.213 -20.675 1.00 0.00 47 CYS A CA 10
ATOM 11520 C C . CYS A 1 47 ? -5.597 29.777 -20.910 1.00 0.00 47 CYS A C 10
ATOM 11521 O O . CYS A 1 47 ? -5.855 28.797 -21.609 1.00 0.00 47 CYS A O 10
ATOM 11528 N N . SER A 1 48 ? -6.534 30.512 -20.320 1.00 0.00 48 SER A N 10
ATOM 11529 C CA . SER A 1 48 ? -7.951 30.201 -20.461 1.00 0.00 48 SER A CA 10
ATOM 11530 C C . SER A 1 48 ? -8.601 31.092 -21.515 1.00 0.00 48 SER A C 10
ATOM 11531 O O . SER A 1 48 ? -9.444 30.642 -22.291 1.00 0.00 48 SER A O 10
ATOM 11539 N N . ARG A 1 49 ? -8.203 32.360 -21.535 1.00 0.00 49 ARG A N 10
ATOM 11540 C CA . ARG A 1 49 ? -8.747 33.317 -22.492 1.00 0.00 49 ARG A CA 10
ATOM 11541 C C . ARG A 1 49 ? -10.234 33.065 -22.727 1.00 0.00 49 ARG A C 10
ATOM 11542 O O . ARG A 1 49 ? -10.759 33.348 -23.804 1.00 0.00 49 ARG A O 10
ATOM 11563 N N . PHE A 1 50 ? -10.906 32.531 -21.712 1.00 0.00 50 PHE A N 10
ATOM 11564 C CA . PHE A 1 50 ? -12.331 32.240 -21.809 1.00 0.00 50 PHE A CA 10
ATOM 11565 C C . PHE A 1 50 ? -13.051 32.610 -20.515 1.00 0.00 50 PHE A C 10
ATOM 11566 O O . PHE A 1 50 ? -12.417 32.949 -19.516 1.00 0.00 50 PHE A O 10
ATOM 11583 N N . GLN A 1 51 ? -14.378 32.542 -20.543 1.00 0.00 51 GLN A N 10
ATOM 11584 C CA . GLN A 1 51 ? -15.184 32.871 -19.373 1.00 0.00 51 GLN A CA 10
ATOM 11585 C C . GLN A 1 51 ? -16.587 32.286 -19.497 1.00 0.00 51 GLN A C 10
ATOM 11586 O O . GLN A 1 51 ? -17.262 32.475 -20.510 1.00 0.00 51 GLN A O 10
ATOM 11600 N N . SER A 1 52 ? -17.021 31.576 -18.461 1.00 0.00 52 SER A N 10
ATOM 11601 C CA . SER A 1 52 ? -18.342 30.960 -18.456 1.00 0.00 52 SER A CA 10
ATOM 11602 C C . SER A 1 52 ? -18.629 30.300 -17.110 1.00 0.00 52 SER A C 10
ATOM 11603 O O . SER A 1 52 ? -17.766 30.253 -16.234 1.00 0.00 52 SER A O 10
ATOM 11611 N N . GLU A 1 53 ? -19.847 29.791 -16.955 1.00 0.00 53 GLU A N 10
ATOM 11612 C CA . GLU A 1 53 ? -20.248 29.135 -15.716 1.00 0.00 53 GLU A CA 10
ATOM 11613 C C . GLU A 1 53 ? -19.719 27.704 -15.663 1.00 0.00 53 GLU A C 10
ATOM 11614 O O . GLU A 1 53 ? -19.043 27.247 -16.585 1.00 0.00 53 GLU A O 10
ATOM 11626 N N . ILE A 1 54 ? -20.032 27.004 -14.578 1.00 0.00 54 ILE A N 10
ATOM 11627 C CA . ILE A 1 54 ? -19.589 25.626 -14.404 1.00 0.00 54 ILE A CA 10
ATOM 11628 C C . ILE A 1 54 ? -20.706 24.758 -13.835 1.00 0.00 54 ILE A C 10
ATOM 11629 O O . ILE A 1 54 ? -20.775 24.528 -12.627 1.00 0.00 54 ILE A O 10
ATOM 11645 N N . LYS A 1 55 ? -21.578 24.275 -14.713 1.00 0.00 55 LYS A N 10
ATOM 11646 C CA . LYS A 1 55 ? -22.691 23.428 -14.300 1.00 0.00 55 LYS A CA 10
ATOM 11647 C C . LYS A 1 55 ? -22.187 22.166 -13.608 1.00 0.00 55 LYS A C 10
ATOM 11648 O O . LYS A 1 55 ? -22.909 21.543 -12.829 1.00 0.00 55 LYS A O 10
ATOM 11667 N N . ARG A 1 56 ? -20.943 21.796 -13.895 1.00 0.00 56 ARG A N 10
ATOM 11668 C CA . ARG A 1 56 ? -20.343 20.608 -13.300 1.00 0.00 56 ARG A CA 10
ATOM 11669 C C . ARG A 1 56 ? -20.143 20.794 -11.799 1.00 0.00 56 ARG A C 10
ATOM 11670 O O . ARG A 1 56 ? -20.070 19.822 -11.046 1.00 0.00 56 ARG A O 10
ATOM 11691 N N . LEU A 1 57 ? -20.056 22.049 -11.370 1.00 0.00 57 LEU A N 10
ATOM 11692 C CA . LEU A 1 57 ? -19.864 22.363 -9.958 1.00 0.00 57 LEU A CA 10
ATOM 11693 C C . LEU A 1 57 ? -21.103 23.037 -9.377 1.00 0.00 57 LEU A C 10
ATOM 11694 O O . LEU A 1 57 ? -21.040 23.680 -8.329 1.00 0.00 57 LEU A O 10
ATOM 11710 N N . LYS A 1 58 ? -22.230 22.885 -10.065 1.00 0.00 58 LYS A N 10
ATOM 11711 C CA . LYS A 1 58 ? -23.486 23.475 -9.616 1.00 0.00 58 LYS A CA 10
ATOM 11712 C C . LYS A 1 58 ? -23.457 24.993 -9.764 1.00 0.00 58 LYS A C 10
ATOM 11713 O O . LYS A 1 58 ? -24.219 25.704 -9.109 1.00 0.00 58 LYS A O 10
ATOM 11732 N N . ILE A 1 59 ? -22.573 25.482 -10.628 1.00 0.00 59 ILE A N 10
ATOM 11733 C CA . ILE A 1 59 ? -22.448 26.915 -10.862 1.00 0.00 59 ILE A CA 10
ATOM 11734 C C . ILE A 1 59 ? -23.069 27.311 -12.197 1.00 0.00 59 ILE A C 10
ATOM 11735 O O . ILE A 1 59 ? -22.573 26.936 -13.259 1.00 0.00 59 ILE A O 10
ATOM 11751 N N . SER A 1 60 ? -24.157 28.072 -12.135 1.00 0.00 60 SER A N 10
ATOM 11752 C CA . SER A 1 60 ? -24.847 28.517 -13.340 1.00 0.00 60 SER A CA 10
ATOM 11753 C C . SER A 1 60 ? -24.368 29.904 -13.760 1.00 0.00 60 SER A C 10
ATOM 11754 O O . SER A 1 60 ? -24.477 30.284 -14.925 1.00 0.00 60 SER A O 10
ATOM 11762 N N . SER A 1 61 ? -23.838 30.655 -12.800 1.00 0.00 61 SER A N 10
ATOM 11763 C CA . SER A 1 61 ? -23.345 32.001 -13.068 1.00 0.00 61 SER A CA 10
ATOM 11764 C C . SER A 1 61 ? -21.989 31.955 -13.766 1.00 0.00 61 SER A C 10
ATOM 11765 O O . SER A 1 61 ? -21.218 31.006 -13.618 1.00 0.00 61 SER A O 10
ATOM 11773 N N . PRO A 1 62 ? -21.690 33.004 -14.547 1.00 0.00 62 PRO A N 10
ATOM 11774 C CA . PRO A 1 62 ? -20.427 33.108 -15.284 1.00 0.00 62 PRO A CA 10
ATOM 11775 C C . PRO A 1 62 ? -19.234 33.330 -14.361 1.00 0.00 62 PRO A C 10
ATOM 11776 O O . PRO A 1 62 ? -19.202 34.290 -13.591 1.00 0.00 62 PRO A O 10
ATOM 11787 N N . VAL A 1 63 ? -18.254 32.436 -14.443 1.00 0.00 63 VAL A N 10
ATOM 11788 C CA . VAL A 1 63 ? -17.057 32.535 -13.616 1.00 0.00 63 VAL A CA 10
ATOM 11789 C C . VAL A 1 63 ? -15.806 32.191 -14.416 1.00 0.00 63 VAL A C 10
ATOM 11790 O O . VAL A 1 63 ? -15.883 31.879 -15.605 1.00 0.00 63 VAL A O 10
ATOM 11803 N N . ARG A 1 64 ? -14.654 32.250 -13.757 1.00 0.00 64 ARG A N 10
ATOM 11804 C CA . ARG A 1 64 ? -13.385 31.945 -14.407 1.00 0.00 64 ARG A CA 10
ATOM 11805 C C . ARG A 1 64 ? -13.239 30.443 -14.637 1.00 0.00 64 ARG A C 10
ATOM 11806 O O . ARG A 1 64 ? -13.456 29.641 -13.728 1.00 0.00 64 ARG A O 10
ATOM 11827 N N . VAL A 1 65 ? -12.870 30.070 -15.858 1.00 0.00 65 VAL A N 10
ATOM 11828 C CA . VAL A 1 65 ? -12.694 28.665 -16.207 1.00 0.00 65 VAL A CA 10
ATOM 11829 C C . VAL A 1 65 ? -11.582 28.490 -17.235 1.00 0.00 65 VAL A C 10
ATOM 11830 O O . VAL A 1 65 ? -11.482 29.254 -18.195 1.00 0.00 65 VAL A O 10
ATOM 11843 N N . CYS A 1 66 ? -10.747 27.477 -17.028 1.00 0.00 66 CYS A N 10
ATOM 11844 C CA . CYS A 1 66 ? -9.640 27.199 -17.935 1.00 0.00 66 CYS A CA 10
ATOM 11845 C C . CYS A 1 66 ? -10.140 26.536 -19.216 1.00 0.00 66 CYS A C 10
ATOM 11846 O O . CYS A 1 66 ? -11.180 25.878 -19.219 1.00 0.00 66 CYS A O 10
ATOM 11853 N N . GLN A 1 67 ? -9.392 26.716 -20.299 1.00 0.00 67 GLN A N 10
ATOM 11854 C CA . GLN A 1 67 ? -9.760 26.135 -21.585 1.00 0.00 67 GLN A CA 10
ATOM 11855 C C . GLN A 1 67 ? -10.071 24.649 -21.443 1.00 0.00 67 GLN A C 10
ATOM 11856 O O . GLN A 1 67 ? -11.021 24.144 -22.040 1.00 0.00 67 GLN A O 10
ATOM 11870 N N . ASN A 1 68 ? -9.264 23.954 -20.648 1.00 0.00 68 ASN A N 10
ATOM 11871 C CA . ASN A 1 68 ? -9.453 22.525 -20.428 1.00 0.00 68 ASN A CA 10
ATOM 11872 C C . ASN A 1 68 ? -10.868 22.232 -19.939 1.00 0.00 68 ASN A C 10
ATOM 11873 O O . ASN A 1 68 ? -11.473 21.228 -20.317 1.00 0.00 68 ASN A O 10
ATOM 11884 N N . CYS A 1 69 ? -11.392 23.116 -19.096 1.00 0.00 69 CYS A N 10
ATOM 11885 C CA . CYS A 1 69 ? -12.735 22.955 -18.554 1.00 0.00 69 CYS A CA 10
ATOM 11886 C C . CYS A 1 69 ? -13.775 23.570 -19.486 1.00 0.00 69 CYS A C 10
ATOM 11887 O O . CYS A 1 69 ? -14.738 22.911 -19.880 1.00 0.00 69 CYS A O 10
ATOM 11894 N N . TYR A 1 70 ? -13.574 24.835 -19.835 1.00 0.00 70 TYR A N 10
ATOM 11895 C CA . TYR A 1 70 ? -14.495 25.540 -20.719 1.00 0.00 70 TYR A CA 10
ATOM 11896 C C . TYR A 1 70 ? -14.853 24.683 -21.929 1.00 0.00 70 TYR A C 10
ATOM 11897 O O . TYR A 1 70 ? -15.997 24.676 -22.383 1.00 0.00 70 TYR A O 10
ATOM 11915 N N . TYR A 1 71 ? -13.866 23.959 -22.446 1.00 0.00 71 TYR A N 10
ATOM 11916 C CA . TYR A 1 71 ? -14.074 23.099 -23.604 1.00 0.00 71 TYR A CA 10
ATOM 11917 C C . TYR A 1 71 ? -15.191 22.093 -23.341 1.00 0.00 71 TYR A C 10
ATOM 11918 O O . TYR A 1 71 ? -16.077 21.900 -24.173 1.00 0.00 71 TYR A O 10
ATOM 11936 N N . ASN A 1 72 ? -15.141 21.454 -22.177 1.00 0.00 72 ASN A N 10
ATOM 11937 C CA . ASN A 1 72 ? -16.147 20.467 -21.802 1.00 0.00 72 ASN A CA 10
ATOM 11938 C C . ASN A 1 72 ? -17.422 21.149 -21.314 1.00 0.00 72 ASN A C 10
ATOM 11939 O O . ASN A 1 72 ? -18.517 20.596 -21.425 1.00 0.00 72 ASN A O 10
ATOM 11950 N N . LEU A 1 73 ? -17.272 22.353 -20.772 1.00 0.00 73 LEU A N 10
ATOM 11951 C CA . LEU A 1 73 ? -18.411 23.111 -20.267 1.00 0.00 73 LEU A CA 10
ATOM 11952 C C . LEU A 1 73 ? -19.315 23.563 -21.410 1.00 0.00 73 LEU A C 10
ATOM 11953 O O . LEU A 1 73 ? -20.539 23.483 -21.313 1.00 0.00 73 LEU A O 10
ATOM 11969 N N . GLN A 1 74 ? -18.702 24.035 -22.491 1.00 0.00 74 GLN A N 10
ATOM 11970 C CA . GLN A 1 74 ? -19.452 24.497 -23.652 1.00 0.00 74 GLN A CA 10
ATOM 11971 C C . GLN A 1 74 ? -19.925 23.320 -24.499 1.00 0.00 74 GLN A C 10
ATOM 11972 O O . GLN A 1 74 ? -20.913 23.422 -25.227 1.00 0.00 74 GLN A O 10
ATOM 11986 N N . HIS A 1 75 ? -19.212 22.202 -24.400 1.00 0.00 75 HIS A N 10
ATOM 11987 C CA . HIS A 1 75 ? -19.559 21.005 -25.157 1.00 0.00 75 HIS A CA 10
ATOM 11988 C C . HIS A 1 75 ? -20.289 19.997 -24.275 1.00 0.00 75 HIS A C 10
ATOM 11989 O O . HIS A 1 75 ? -20.446 18.834 -24.645 1.00 0.00 75 HIS A O 10
ATOM 12003 N N . GLU A 1 76 ? -20.731 20.451 -23.106 1.00 0.00 76 GLU A N 10
ATOM 12004 C CA . GLU A 1 76 ? -21.443 19.587 -22.171 1.00 0.00 76 GLU A CA 10
ATOM 12005 C C . GLU A 1 76 ? -22.815 19.206 -22.719 1.00 0.00 76 GLU A C 10
ATOM 12006 O O . GLU A 1 76 ? -23.337 18.131 -22.423 1.00 0.00 76 GLU A O 10
ATOM 12018 N N . ARG A 1 77 ? -23.394 20.096 -23.519 1.00 0.00 77 ARG A N 10
ATOM 12019 C CA . ARG A 1 77 ? -24.706 19.855 -24.107 1.00 0.00 77 ARG A CA 10
ATOM 12020 C C . ARG A 1 77 ? -24.611 18.859 -25.260 1.00 0.00 77 ARG A C 10
ATOM 12021 O O . ARG A 1 77 ? -25.576 18.163 -25.574 1.00 0.00 77 ARG A O 10
ATOM 12042 N N . GLY A 1 78 ? -23.440 18.798 -25.887 1.00 0.00 78 GLY A N 10
ATOM 12043 C CA . GLY A 1 78 ? -23.240 17.886 -26.998 1.00 0.00 78 GLY A CA 10
ATOM 12044 C C . GLY A 1 78 ? -23.027 16.456 -26.543 1.00 0.00 78 GLY A C 10
ATOM 12045 O O . GLY A 1 78 ? -23.991 15.693 -26.491 1.00 0.00 78 GLY A O 10
ATOM 12051 N N . SER A 1 1 ? -9.611 6.719 -3.528 1.00 0.00 1 SER A N 11
ATOM 12052 C CA . SER A 1 1 ? -10.166 6.615 -4.873 1.00 0.00 1 SER A CA 11
ATOM 12053 C C . SER A 1 1 ? -9.403 5.583 -5.697 1.00 0.00 1 SER A C 11
ATOM 12054 O O . SER A 1 1 ? -8.578 5.933 -6.540 1.00 0.00 1 SER A O 11
ATOM 12062 N N . ASN A 1 2 ? -9.686 4.309 -5.447 1.00 0.00 2 ASN A N 11
ATOM 12063 C CA . ASN A 1 2 ? -9.027 3.224 -6.165 1.00 0.00 2 ASN A CA 11
ATOM 12064 C C . ASN A 1 2 ? -7.518 3.263 -5.943 1.00 0.00 2 ASN A C 11
ATOM 12065 O O . ASN A 1 2 ? -7.022 4.022 -5.111 1.00 0.00 2 ASN A O 11
ATOM 12076 N N . ALA A 1 3 ? -6.793 2.439 -6.693 1.00 0.00 3 ALA A N 11
ATOM 12077 C CA . ALA A 1 3 ? -5.341 2.380 -6.580 1.00 0.00 3 ALA A CA 11
ATOM 12078 C C . ALA A 1 3 ? -4.672 2.762 -7.896 1.00 0.00 3 ALA A C 11
ATOM 12079 O O . ALA A 1 3 ? -5.339 3.161 -8.850 1.00 0.00 3 ALA A O 11
ATOM 12086 N N . GLY A 1 4 ? -3.349 2.638 -7.940 1.00 0.00 4 GLY A N 11
ATOM 12087 C CA . GLY A 1 4 ? -2.612 2.975 -9.144 1.00 0.00 4 GLY A CA 11
ATOM 12088 C C . GLY A 1 4 ? -1.155 3.286 -8.864 1.00 0.00 4 GLY A C 11
ATOM 12089 O O . GLY A 1 4 ? -0.743 3.369 -7.707 1.00 0.00 4 GLY A O 11
ATOM 12093 N N . ARG A 1 5 ? -0.374 3.456 -9.925 1.00 0.00 5 ARG A N 11
ATOM 12094 C CA . ARG A 1 5 ? 1.046 3.757 -9.788 1.00 0.00 5 ARG A CA 11
ATOM 12095 C C . ARG A 1 5 ? 1.401 5.050 -10.515 1.00 0.00 5 ARG A C 11
ATOM 12096 O O . ARG A 1 5 ? 0.726 5.445 -11.466 1.00 0.00 5 ARG A O 11
ATOM 12117 N N . SER A 1 6 ? 2.464 5.706 -10.061 1.00 0.00 6 SER A N 11
ATOM 12118 C CA . SER A 1 6 ? 2.906 6.958 -10.666 1.00 0.00 6 SER A CA 11
ATOM 12119 C C . SER A 1 6 ? 4.427 7.001 -10.773 1.00 0.00 6 SER A C 11
ATOM 12120 O O . SER A 1 6 ? 5.106 6.003 -10.536 1.00 0.00 6 SER A O 11
ATOM 12128 N N . ALA A 1 7 ? 4.955 8.167 -11.134 1.00 0.00 7 ALA A N 11
ATOM 12129 C CA . ALA A 1 7 ? 6.396 8.342 -11.271 1.00 0.00 7 ALA A CA 11
ATOM 12130 C C . ALA A 1 7 ? 7.070 8.435 -9.907 1.00 0.00 7 ALA A C 11
ATOM 12131 O O . ALA A 1 7 ? 8.255 8.132 -9.768 1.00 0.00 7 ALA A O 11
ATOM 12138 N N . ALA A 1 8 ? 6.309 8.857 -8.903 1.00 0.00 8 ALA A N 11
ATOM 12139 C CA . ALA A 1 8 ? 6.833 8.988 -7.549 1.00 0.00 8 ALA A CA 11
ATOM 12140 C C . ALA A 1 8 ? 7.932 10.043 -7.486 1.00 0.00 8 ALA A C 11
ATOM 12141 O O . ALA A 1 8 ? 8.799 9.999 -6.613 1.00 0.00 8 ALA A O 11
ATOM 12148 N N . ASP A 1 9 ? 7.889 10.991 -8.416 1.00 0.00 9 ASP A N 11
ATOM 12149 C CA . ASP A 1 9 ? 8.881 12.059 -8.465 1.00 0.00 9 ASP A CA 11
ATOM 12150 C C . ASP A 1 9 ? 8.360 13.248 -9.266 1.00 0.00 9 ASP A C 11
ATOM 12151 O O . ASP A 1 9 ? 9.138 14.027 -9.818 1.00 0.00 9 ASP A O 11
ATOM 12160 N N . HIS A 1 10 ? 7.039 13.382 -9.325 1.00 0.00 10 HIS A N 11
ATOM 12161 C CA . HIS A 1 10 ? 6.413 14.477 -10.058 1.00 0.00 10 HIS A CA 11
ATOM 12162 C C . HIS A 1 10 ? 4.912 14.523 -9.790 1.00 0.00 10 HIS A C 11
ATOM 12163 O O . HIS A 1 10 ? 4.119 13.966 -10.549 1.00 0.00 10 HIS A O 11
ATOM 12177 N N . TRP A 1 11 ? 4.531 15.188 -8.706 1.00 0.00 11 TRP A N 11
ATOM 12178 C CA . TRP A 1 11 ? 3.124 15.306 -8.337 1.00 0.00 11 TRP A CA 11
ATOM 12179 C C . TRP A 1 11 ? 2.748 16.762 -8.085 1.00 0.00 11 TRP A C 11
ATOM 12180 O O . TRP A 1 11 ? 1.840 17.052 -7.306 1.00 0.00 11 TRP A O 11
ATOM 12201 N N . VAL A 1 12 ? 3.451 17.674 -8.748 1.00 0.00 12 VAL A N 11
ATOM 12202 C CA . VAL A 1 12 ? 3.189 19.100 -8.597 1.00 0.00 12 VAL A CA 11
ATOM 12203 C C . VAL A 1 12 ? 4.046 19.922 -9.553 1.00 0.00 12 VAL A C 11
ATOM 12204 O O . VAL A 1 12 ? 5.065 19.447 -10.054 1.00 0.00 12 VAL A O 11
ATOM 12217 N N . LYS A 1 13 ? 3.628 21.158 -9.801 1.00 0.00 13 LYS A N 11
ATOM 12218 C CA . LYS A 1 13 ? 4.358 22.048 -10.696 1.00 0.00 13 LYS A CA 11
ATOM 12219 C C . LYS A 1 13 ? 3.836 23.477 -10.585 1.00 0.00 13 LYS A C 11
ATOM 12220 O O . LYS A 1 13 ? 3.890 24.244 -11.548 1.00 0.00 13 LYS A O 11
ATOM 12239 N N . ASP A 1 14 ? 3.334 23.830 -9.407 1.00 0.00 14 ASP A N 11
ATOM 12240 C CA . ASP A 1 14 ? 2.805 25.168 -9.171 1.00 0.00 14 ASP A CA 11
ATOM 12241 C C . ASP A 1 14 ? 2.368 25.331 -7.718 1.00 0.00 14 ASP A C 11
ATOM 12242 O O . ASP A 1 14 ? 1.343 24.791 -7.305 1.00 0.00 14 ASP A O 11
ATOM 12251 N N . GLU A 1 15 ? 3.154 26.078 -6.949 1.00 0.00 15 GLU A N 11
ATOM 12252 C CA . GLU A 1 15 ? 2.849 26.310 -5.543 1.00 0.00 15 GLU A CA 11
ATOM 12253 C C . GLU A 1 15 ? 1.413 26.799 -5.371 1.00 0.00 15 GLU A C 11
ATOM 12254 O O . GLU A 1 15 ? 0.731 26.432 -4.415 1.00 0.00 15 GLU A O 11
ATOM 12266 N N . GLY A 1 16 ? 0.962 27.630 -6.305 1.00 0.00 16 GLY A N 11
ATOM 12267 C CA . GLY A 1 16 ? -0.389 28.157 -6.240 1.00 0.00 16 GLY A CA 11
ATOM 12268 C C . GLY A 1 16 ? -0.505 29.340 -5.300 1.00 0.00 16 GLY A C 11
ATOM 12269 O O . GLY A 1 16 ? -0.657 29.169 -4.091 1.00 0.00 16 GLY A O 11
ATOM 12273 N N . GLY A 1 17 ? -0.431 30.546 -5.856 1.00 0.00 17 GLY A N 11
ATOM 12274 C CA . GLY A 1 17 ? -0.529 31.744 -5.044 1.00 0.00 17 GLY A CA 11
ATOM 12275 C C . GLY A 1 17 ? -0.747 32.992 -5.877 1.00 0.00 17 GLY A C 11
ATOM 12276 O O . GLY A 1 17 ? -1.731 33.708 -5.689 1.00 0.00 17 GLY A O 11
ATOM 12280 N N . ASP A 1 18 ? 0.173 33.255 -6.799 1.00 0.00 18 ASP A N 11
ATOM 12281 C CA . ASP A 1 18 ? 0.077 34.425 -7.663 1.00 0.00 18 ASP A CA 11
ATOM 12282 C C . ASP A 1 18 ? 0.813 34.191 -8.979 1.00 0.00 18 ASP A C 11
ATOM 12283 O O . ASP A 1 18 ? 1.524 35.068 -9.468 1.00 0.00 18 ASP A O 11
ATOM 12292 N N . SER A 1 19 ? 0.636 33.002 -9.546 1.00 0.00 19 SER A N 11
ATOM 12293 C CA . SER A 1 19 ? 1.287 32.650 -10.802 1.00 0.00 19 SER A CA 11
ATOM 12294 C C . SER A 1 19 ? 0.485 31.591 -11.551 1.00 0.00 19 SER A C 11
ATOM 12295 O O . SER A 1 19 ? -0.081 30.680 -10.946 1.00 0.00 19 SER A O 11
ATOM 12303 N N . CYS A 1 20 ? 0.442 31.716 -12.874 1.00 0.00 20 CYS A N 11
ATOM 12304 C CA . CYS A 1 20 ? -0.290 30.771 -13.708 1.00 0.00 20 CYS A CA 11
ATOM 12305 C C . CYS A 1 20 ? 0.101 29.334 -13.375 1.00 0.00 20 CYS A C 11
ATOM 12306 O O . CYS A 1 20 ? 1.205 29.076 -12.896 1.00 0.00 20 CYS A O 11
ATOM 12313 N N . SER A 1 21 ? -0.812 28.403 -13.633 1.00 0.00 21 SER A N 11
ATOM 12314 C CA . SER A 1 21 ? -0.564 26.993 -13.357 1.00 0.00 21 SER A CA 11
ATOM 12315 C C . SER A 1 21 ? -0.098 26.267 -14.616 1.00 0.00 21 SER A C 11
ATOM 12316 O O . SER A 1 21 ? 0.654 25.296 -14.544 1.00 0.00 21 SER A O 11
ATOM 12324 N N . GLY A 1 22 ? -0.552 26.747 -15.770 1.00 0.00 22 GLY A N 11
ATOM 12325 C CA . GLY A 1 22 ? -0.172 26.133 -17.029 1.00 0.00 22 GLY A CA 11
ATOM 12326 C C . GLY A 1 22 ? 0.969 26.863 -17.709 1.00 0.00 22 GLY A C 11
ATOM 12327 O O . GLY A 1 22 ? 1.475 26.416 -18.739 1.00 0.00 22 GLY A O 11
ATOM 12331 N N . CYS A 1 23 ? 1.374 27.990 -17.134 1.00 0.00 23 CYS A N 11
ATOM 12332 C CA . CYS A 1 23 ? 2.461 28.786 -17.692 1.00 0.00 23 CYS A CA 11
ATOM 12333 C C . CYS A 1 23 ? 3.482 29.142 -16.616 1.00 0.00 23 CYS A C 11
ATOM 12334 O O . CYS A 1 23 ? 4.654 29.374 -16.910 1.00 0.00 23 CYS A O 11
ATOM 12341 N N . SER A 1 24 ? 3.028 29.183 -15.368 1.00 0.00 24 SER A N 11
ATOM 12342 C CA . SER A 1 24 ? 3.900 29.515 -14.247 1.00 0.00 24 SER A CA 11
ATOM 12343 C C . SER A 1 24 ? 4.302 30.986 -14.289 1.00 0.00 24 SER A C 11
ATOM 12344 O O . SER A 1 24 ? 5.180 31.423 -13.544 1.00 0.00 24 SER A O 11
ATOM 12352 N N . VAL A 1 25 ? 3.653 31.746 -15.165 1.00 0.00 25 VAL A N 11
ATOM 12353 C CA . VAL A 1 25 ? 3.941 33.169 -15.304 1.00 0.00 25 VAL A CA 11
ATOM 12354 C C . VAL A 1 25 ? 3.358 33.964 -14.141 1.00 0.00 25 VAL A C 11
ATOM 12355 O O . VAL A 1 25 ? 2.145 33.977 -13.931 1.00 0.00 25 VAL A O 11
ATOM 12368 N N . ARG A 1 26 ? 4.231 34.626 -13.389 1.00 0.00 26 ARG A N 11
ATOM 12369 C CA . ARG A 1 26 ? 3.803 35.423 -12.245 1.00 0.00 26 ARG A CA 11
ATOM 12370 C C . ARG A 1 26 ? 2.855 36.536 -12.683 1.00 0.00 26 ARG A C 11
ATOM 12371 O O . ARG A 1 26 ? 3.246 37.449 -13.410 1.00 0.00 26 ARG A O 11
ATOM 12392 N N . PHE A 1 27 ? 1.607 36.452 -12.236 1.00 0.00 27 PHE A N 11
ATOM 12393 C CA . PHE A 1 27 ? 0.602 37.451 -12.582 1.00 0.00 27 PHE A CA 11
ATOM 12394 C C . PHE A 1 27 ? 1.095 38.856 -12.250 1.00 0.00 27 PHE A C 11
ATOM 12395 O O . PHE A 1 27 ? 1.648 39.095 -11.177 1.00 0.00 27 PHE A O 11
ATOM 12412 N N . SER A 1 28 ? 0.891 39.783 -13.181 1.00 0.00 28 SER A N 11
ATOM 12413 C CA . SER A 1 28 ? 1.319 41.164 -12.991 1.00 0.00 28 SER A CA 11
ATOM 12414 C C . SER A 1 28 ? 0.428 42.122 -13.776 1.00 0.00 28 SER A C 11
ATOM 12415 O O . SER A 1 28 ? -0.599 41.723 -14.327 1.00 0.00 28 SER A O 11
ATOM 12423 N N . LEU A 1 29 ? 0.828 43.388 -13.824 1.00 0.00 29 LEU A N 11
ATOM 12424 C CA . LEU A 1 29 ? 0.067 44.404 -14.542 1.00 0.00 29 LEU A CA 11
ATOM 12425 C C . LEU A 1 29 ? -0.067 44.043 -16.018 1.00 0.00 29 LEU A C 11
ATOM 12426 O O . LEU A 1 29 ? -0.950 44.545 -16.714 1.00 0.00 29 LEU A O 11
ATOM 12442 N N . THR A 1 30 ? 0.814 43.166 -16.490 1.00 0.00 30 THR A N 11
ATOM 12443 C CA . THR A 1 30 ? 0.794 42.736 -17.882 1.00 0.00 30 THR A CA 11
ATOM 12444 C C . THR A 1 30 ? 0.160 41.357 -18.022 1.00 0.00 30 THR A C 11
ATOM 12445 O O . THR A 1 30 ? -0.321 40.992 -19.094 1.00 0.00 30 THR A O 11
ATOM 12456 N N . GLU A 1 31 ? 0.163 40.596 -16.932 1.00 0.00 31 GLU A N 11
ATOM 12457 C CA . GLU A 1 31 ? -0.412 39.256 -16.936 1.00 0.00 31 GLU A CA 11
ATOM 12458 C C . GLU A 1 31 ? -1.559 39.153 -15.934 1.00 0.00 31 GLU A C 11
ATOM 12459 O O . GLU A 1 31 ? -1.343 39.183 -14.722 1.00 0.00 31 GLU A O 11
ATOM 12471 N N . ARG A 1 32 ? -2.778 39.034 -16.449 1.00 0.00 32 ARG A N 11
ATOM 12472 C CA . ARG A 1 32 ? -3.959 38.929 -15.601 1.00 0.00 32 ARG A CA 11
ATOM 12473 C C . ARG A 1 32 ? -4.034 37.555 -14.941 1.00 0.00 32 ARG A C 11
ATOM 12474 O O . ARG A 1 32 ? -3.412 36.599 -15.403 1.00 0.00 32 ARG A O 11
ATOM 12495 N N . ARG A 1 33 ? -4.800 37.466 -13.858 1.00 0.00 33 ARG A N 11
ATOM 12496 C CA . ARG A 1 33 ? -4.955 36.210 -13.134 1.00 0.00 33 ARG A CA 11
ATOM 12497 C C . ARG A 1 33 ? -6.417 35.775 -13.108 1.00 0.00 33 ARG A C 11
ATOM 12498 O O . ARG A 1 33 ? -7.324 36.608 -13.115 1.00 0.00 33 ARG A O 11
ATOM 12519 N N . HIS A 1 34 ? -6.639 34.464 -13.077 1.00 0.00 34 HIS A N 11
ATOM 12520 C CA . HIS A 1 34 ? -7.991 33.918 -13.050 1.00 0.00 34 HIS A CA 11
ATOM 12521 C C . HIS A 1 34 ? -8.024 32.585 -12.309 1.00 0.00 34 HIS A C 11
ATOM 12522 O O . HIS A 1 34 ? -7.333 31.637 -12.685 1.00 0.00 34 HIS A O 11
ATOM 12536 N N . HIS A 1 35 ? -8.829 32.518 -11.254 1.00 0.00 35 HIS A N 11
ATOM 12537 C CA . HIS A 1 35 ? -8.951 31.301 -10.461 1.00 0.00 35 HIS A CA 11
ATOM 12538 C C . HIS A 1 35 ? -10.125 30.453 -10.942 1.00 0.00 35 HIS A C 11
ATOM 12539 O O . HIS A 1 35 ? -11.286 30.828 -10.773 1.00 0.00 35 HIS A O 11
ATOM 12553 N N . CYS A 1 36 ? -9.816 29.310 -11.544 1.00 0.00 36 CYS A N 11
ATOM 12554 C CA . CYS A 1 36 ? -10.844 28.410 -12.052 1.00 0.00 36 CYS A CA 11
ATOM 12555 C C . CYS A 1 36 ? -11.693 27.855 -10.912 1.00 0.00 36 CYS A C 11
ATOM 12556 O O . CYS A 1 36 ? -11.172 27.254 -9.972 1.00 0.00 36 CYS A O 11
ATOM 12563 N N . ARG A 1 37 ? -13.003 28.062 -11.002 1.00 0.00 37 ARG A N 11
ATOM 12564 C CA . ARG A 1 37 ? -13.924 27.584 -9.978 1.00 0.00 37 ARG A CA 11
ATOM 12565 C C . ARG A 1 37 ? -14.260 26.111 -10.194 1.00 0.00 37 ARG A C 11
ATOM 12566 O O . ARG A 1 37 ? -15.061 25.533 -9.461 1.00 0.00 37 ARG A O 11
ATOM 12587 N N . ASN A 1 38 ? -13.642 25.511 -11.206 1.00 0.00 38 ASN A N 11
ATOM 12588 C CA . ASN A 1 38 ? -13.877 24.106 -11.520 1.00 0.00 38 ASN A CA 11
ATOM 12589 C C . ASN A 1 38 ? -12.847 23.216 -10.831 1.00 0.00 38 ASN A C 11
ATOM 12590 O O . ASN A 1 38 ? -13.180 22.154 -10.305 1.00 0.00 38 ASN A O 11
ATOM 12601 N N . CYS A 1 39 ? -11.593 23.656 -10.839 1.00 0.00 39 CYS A N 11
ATOM 12602 C CA . CYS A 1 39 ? -10.513 22.901 -10.216 1.00 0.00 39 CYS A CA 11
ATOM 12603 C C . CYS A 1 39 ? -9.912 23.674 -9.046 1.00 0.00 39 CYS A C 11
ATOM 12604 O O . CYS A 1 39 ? -9.512 23.089 -8.041 1.00 0.00 39 CYS A O 11
ATOM 12611 N N . GLY A 1 40 ? -9.853 24.996 -9.186 1.00 0.00 40 GLY A N 11
ATOM 12612 C CA . GLY A 1 40 ? -9.300 25.828 -8.134 1.00 0.00 40 GLY A CA 11
ATOM 12613 C C . GLY A 1 40 ? -7.875 26.256 -8.421 1.00 0.00 40 GLY A C 11
ATOM 12614 O O . GLY A 1 40 ? -7.116 26.563 -7.503 1.00 0.00 40 GLY A O 11
ATOM 12618 N N . GLN A 1 41 ? -7.511 26.275 -9.699 1.00 0.00 41 GLN A N 11
ATOM 12619 C CA . GLN A 1 41 ? -6.166 26.666 -10.104 1.00 0.00 41 GLN A CA 11
ATOM 12620 C C . GLN A 1 41 ? -6.170 28.052 -10.740 1.00 0.00 41 GLN A C 11
ATOM 12621 O O . GLN A 1 41 ? -7.155 28.462 -11.355 1.00 0.00 41 GLN A O 11
ATOM 12635 N N . LEU A 1 42 ? -5.063 28.770 -10.588 1.00 0.00 42 LEU A N 11
ATOM 12636 C CA . LEU A 1 42 ? -4.938 30.112 -11.147 1.00 0.00 42 LEU A CA 11
ATOM 12637 C C . LEU A 1 42 ? -4.277 30.070 -12.521 1.00 0.00 42 LEU A C 11
ATOM 12638 O O . LEU A 1 42 ? -3.213 29.475 -12.691 1.00 0.00 42 LEU A O 11
ATOM 12654 N N . PHE A 1 43 ? -4.913 30.707 -13.498 1.00 0.00 43 PHE A N 11
ATOM 12655 C CA . PHE A 1 43 ? -4.386 30.744 -14.857 1.00 0.00 43 PHE A CA 11
ATOM 12656 C C . PHE A 1 43 ? -4.363 32.173 -15.393 1.00 0.00 43 PHE A C 11
ATOM 12657 O O . PHE A 1 43 ? -4.969 33.075 -14.814 1.00 0.00 43 PHE A O 11
ATOM 12674 N N . CYS A 1 44 ? -3.658 32.371 -16.502 1.00 0.00 44 CYS A N 11
ATOM 12675 C CA . CYS A 1 44 ? -3.553 33.688 -17.117 1.00 0.00 44 CYS A CA 11
ATOM 12676 C C . CYS A 1 44 ? -4.601 33.862 -18.213 1.00 0.00 44 CYS A C 11
ATOM 12677 O O . CYS A 1 44 ? -5.150 32.884 -18.720 1.00 0.00 44 CYS A O 11
ATOM 12684 N N . GLN A 1 45 ? -4.870 35.113 -18.573 1.00 0.00 45 GLN A N 11
ATOM 12685 C CA . GLN A 1 45 ? -5.852 35.414 -19.609 1.00 0.00 45 GLN A CA 11
ATOM 12686 C C . GLN A 1 45 ? -5.494 34.717 -20.917 1.00 0.00 45 GLN A C 11
ATOM 12687 O O . GLN A 1 45 ? -6.346 34.525 -21.784 1.00 0.00 45 GLN A O 11
ATOM 12701 N N . LYS A 1 46 ? -4.227 34.340 -21.054 1.00 0.00 46 LYS A N 11
ATOM 12702 C CA . LYS A 1 46 ? -3.755 33.663 -22.256 1.00 0.00 46 LYS A CA 11
ATOM 12703 C C . LYS A 1 46 ? -3.929 32.153 -22.134 1.00 0.00 46 LYS A C 11
ATOM 12704 O O . LYS A 1 46 ? -3.887 31.431 -23.130 1.00 0.00 46 LYS A O 11
ATOM 12723 N N . CYS A 1 47 ? -4.127 31.682 -20.907 1.00 0.00 47 CYS A N 11
ATOM 12724 C CA . CYS A 1 47 ? -4.309 30.258 -20.655 1.00 0.00 47 CYS A CA 11
ATOM 12725 C C . CYS A 1 47 ? -5.767 29.853 -20.850 1.00 0.00 47 CYS A C 11
ATOM 12726 O O . CYS A 1 47 ? -6.065 28.884 -21.548 1.00 0.00 47 CYS A O 11
ATOM 12733 N N . SER A 1 48 ? -6.672 30.602 -20.228 1.00 0.00 48 SER A N 11
ATOM 12734 C CA . SER A 1 48 ? -8.099 30.319 -20.329 1.00 0.00 48 SER A CA 11
ATOM 12735 C C . SER A 1 48 ? -8.732 31.122 -21.461 1.00 0.00 48 SER A C 11
ATOM 12736 O O . SER A 1 48 ? -9.560 30.609 -22.214 1.00 0.00 48 SER A O 11
ATOM 12744 N N . ARG A 1 49 ? -8.337 32.386 -21.575 1.00 0.00 49 ARG A N 11
ATOM 12745 C CA . ARG A 1 49 ? -8.866 33.262 -22.614 1.00 0.00 49 ARG A CA 11
ATOM 12746 C C . ARG A 1 49 ? -10.344 32.978 -22.863 1.00 0.00 49 ARG A C 11
ATOM 12747 O O . ARG A 1 49 ? -10.852 33.197 -23.963 1.00 0.00 49 ARG A O 11
ATOM 12768 N N . PHE A 1 50 ? -11.029 32.488 -21.835 1.00 0.00 50 PHE A N 11
ATOM 12769 C CA . PHE A 1 50 ? -12.448 32.173 -21.943 1.00 0.00 50 PHE A CA 11
ATOM 12770 C C . PHE A 1 50 ? -13.193 32.579 -20.674 1.00 0.00 50 PHE A C 11
ATOM 12771 O O . PHE A 1 50 ? -12.582 32.986 -19.687 1.00 0.00 50 PHE A O 11
ATOM 12788 N N . GLN A 1 51 ? -14.517 32.464 -20.710 1.00 0.00 51 GLN A N 11
ATOM 12789 C CA . GLN A 1 51 ? -15.345 32.820 -19.564 1.00 0.00 51 GLN A CA 11
ATOM 12790 C C . GLN A 1 51 ? -16.719 32.164 -19.661 1.00 0.00 51 GLN A C 11
ATOM 12791 O O . GLN A 1 51 ? -17.398 32.270 -20.683 1.00 0.00 51 GLN A O 11
ATOM 12805 N N . SER A 1 52 ? -17.123 31.486 -18.591 1.00 0.00 52 SER A N 11
ATOM 12806 C CA . SER A 1 52 ? -18.414 30.810 -18.557 1.00 0.00 52 SER A CA 11
ATOM 12807 C C . SER A 1 52 ? -18.684 30.224 -17.174 1.00 0.00 52 SER A C 11
ATOM 12808 O O . SER A 1 52 ? -17.805 30.207 -16.314 1.00 0.00 52 SER A O 11
ATOM 12816 N N . GLU A 1 53 ? -19.907 29.746 -16.970 1.00 0.00 53 GLU A N 11
ATOM 12817 C CA . GLU A 1 53 ? -20.294 29.160 -15.692 1.00 0.00 53 GLU A CA 11
ATOM 12818 C C . GLU A 1 53 ? -19.809 27.717 -15.585 1.00 0.00 53 GLU A C 11
ATOM 12819 O O . GLU A 1 53 ? -19.205 27.185 -16.516 1.00 0.00 53 GLU A O 11
ATOM 12831 N N . ILE A 1 54 ? -20.078 27.092 -14.444 1.00 0.00 54 ILE A N 11
ATOM 12832 C CA . ILE A 1 54 ? -19.670 25.711 -14.216 1.00 0.00 54 ILE A CA 11
ATOM 12833 C C . ILE A 1 54 ? -20.788 24.909 -13.558 1.00 0.00 54 ILE A C 11
ATOM 12834 O O . ILE A 1 54 ? -20.809 24.736 -12.339 1.00 0.00 54 ILE A O 11
ATOM 12850 N N . LYS A 1 55 ? -21.716 24.420 -14.373 1.00 0.00 55 LYS A N 11
ATOM 12851 C CA . LYS A 1 55 ? -22.837 23.633 -13.873 1.00 0.00 55 LYS A CA 11
ATOM 12852 C C . LYS A 1 55 ? -22.344 22.448 -13.048 1.00 0.00 55 LYS A C 11
ATOM 12853 O O . LYS A 1 55 ? -22.952 22.086 -12.040 1.00 0.00 55 LYS A O 11
ATOM 12872 N N . ARG A 1 56 ? -21.240 21.850 -13.482 1.00 0.00 56 ARG A N 11
ATOM 12873 C CA . ARG A 1 56 ? -20.666 20.706 -12.783 1.00 0.00 56 ARG A CA 11
ATOM 12874 C C . ARG A 1 56 ? -20.309 21.071 -11.345 1.00 0.00 56 ARG A C 11
ATOM 12875 O O . ARG A 1 56 ? -20.170 20.197 -10.488 1.00 0.00 56 ARG A O 11
ATOM 12896 N N . LEU A 1 57 ? -20.161 22.366 -11.088 1.00 0.00 57 LEU A N 11
ATOM 12897 C CA . LEU A 1 57 ? -19.820 22.847 -9.753 1.00 0.00 57 LEU A CA 11
ATOM 12898 C C . LEU A 1 57 ? -20.999 23.578 -9.120 1.00 0.00 57 LEU A C 11
ATOM 12899 O O . LEU A 1 57 ? -20.837 24.315 -8.147 1.00 0.00 57 LEU A O 11
ATOM 12915 N N . LYS A 1 58 ? -22.187 23.368 -9.677 1.00 0.00 58 LYS A N 11
ATOM 12916 C CA . LYS A 1 58 ? -23.396 24.003 -9.165 1.00 0.00 58 LYS A CA 11
ATOM 12917 C C . LYS A 1 58 ? -23.349 25.513 -9.381 1.00 0.00 58 LYS A C 11
ATOM 12918 O O . LYS A 1 58 ? -24.000 26.272 -8.662 1.00 0.00 58 LYS A O 11
ATOM 12937 N N . ILE A 1 59 ? -22.578 25.941 -10.374 1.00 0.00 59 ILE A N 11
ATOM 12938 C CA . ILE A 1 59 ? -22.450 27.359 -10.685 1.00 0.00 59 ILE A CA 11
ATOM 12939 C C . ILE A 1 59 ? -23.162 27.703 -11.988 1.00 0.00 59 ILE A C 11
ATOM 12940 O O . ILE A 1 59 ? -22.813 27.193 -13.052 1.00 0.00 59 ILE A O 11
ATOM 12956 N N . SER A 1 60 ? -24.163 28.573 -11.897 1.00 0.00 60 SER A N 11
ATOM 12957 C CA . SER A 1 60 ? -24.927 28.985 -13.069 1.00 0.00 60 SER A CA 11
ATOM 12958 C C . SER A 1 60 ? -24.370 30.279 -13.654 1.00 0.00 60 SER A C 11
ATOM 12959 O O . SER A 1 60 ? -24.516 30.548 -14.846 1.00 0.00 60 SER A O 11
ATOM 12967 N N . SER A 1 61 ? -23.730 31.077 -12.805 1.00 0.00 61 SER A N 11
ATOM 12968 C CA . SER A 1 61 ? -23.153 32.346 -13.236 1.00 0.00 61 SER A CA 11
ATOM 12969 C C . SER A 1 61 ? -21.802 32.128 -13.910 1.00 0.00 61 SER A C 11
ATOM 12970 O O . SER A 1 61 ? -21.051 31.213 -13.571 1.00 0.00 61 SER A O 11
ATOM 12978 N N . PRO A 1 62 ? -21.485 32.988 -14.889 1.00 0.00 62 PRO A N 11
ATOM 12979 C CA . PRO A 1 62 ? -20.224 32.911 -15.632 1.00 0.00 62 PRO A CA 11
ATOM 12980 C C . PRO A 1 62 ? -19.021 33.291 -14.774 1.00 0.00 62 PRO A C 11
ATOM 12981 O O . PRO A 1 62 ? -18.965 34.387 -14.217 1.00 0.00 62 PRO A O 11
ATOM 12992 N N . VAL A 1 63 ? -18.060 32.378 -14.673 1.00 0.00 63 VAL A N 11
ATOM 12993 C CA . VAL A 1 63 ? -16.858 32.618 -13.885 1.00 0.00 63 VAL A CA 11
ATOM 12994 C C . VAL A 1 63 ? -15.609 32.177 -14.639 1.00 0.00 63 VAL A C 11
ATOM 12995 O O . VAL A 1 63 ? -15.691 31.696 -15.769 1.00 0.00 63 VAL A O 11
ATOM 13008 N N . ARG A 1 64 ? -14.452 32.343 -14.006 1.00 0.00 64 ARG A N 11
ATOM 13009 C CA . ARG A 1 64 ? -13.184 31.963 -14.618 1.00 0.00 64 ARG A CA 11
ATOM 13010 C C . ARG A 1 64 ? -13.125 30.456 -14.852 1.00 0.00 64 ARG A C 11
ATOM 13011 O O . ARG A 1 64 ? -13.525 29.667 -13.996 1.00 0.00 64 ARG A O 11
ATOM 13032 N N . VAL A 1 65 ? -12.623 30.064 -16.019 1.00 0.00 65 VAL A N 11
ATOM 13033 C CA . VAL A 1 65 ? -12.510 28.652 -16.367 1.00 0.00 65 VAL A CA 11
ATOM 13034 C C . VAL A 1 65 ? -11.368 28.418 -17.349 1.00 0.00 65 VAL A C 11
ATOM 13035 O O . VAL A 1 65 ? -11.207 29.160 -18.319 1.00 0.00 65 VAL A O 11
ATOM 13048 N N . CYS A 1 66 ? -10.578 27.381 -17.093 1.00 0.00 66 CYS A N 11
ATOM 13049 C CA . CYS A 1 66 ? -9.450 27.047 -17.954 1.00 0.00 66 CYS A CA 11
ATOM 13050 C C . CYS A 1 66 ? -9.927 26.386 -19.244 1.00 0.00 66 CYS A C 11
ATOM 13051 O O . CYS A 1 66 ? -10.964 25.724 -19.266 1.00 0.00 66 CYS A O 11
ATOM 13058 N N . GLN A 1 67 ? -9.162 26.571 -20.315 1.00 0.00 67 GLN A N 11
ATOM 13059 C CA . GLN A 1 67 ? -9.508 25.993 -21.608 1.00 0.00 67 GLN A CA 11
ATOM 13060 C C . GLN A 1 67 ? -9.786 24.499 -21.480 1.00 0.00 67 GLN A C 11
ATOM 13061 O O . GLN A 1 67 ? -10.575 23.938 -22.239 1.00 0.00 67 GLN A O 11
ATOM 13075 N N . ASN A 1 68 ? -9.132 23.861 -20.515 1.00 0.00 68 ASN A N 11
ATOM 13076 C CA . ASN A 1 68 ? -9.309 22.432 -20.288 1.00 0.00 68 ASN A CA 11
ATOM 13077 C C . ASN A 1 68 ? -10.703 22.136 -19.742 1.00 0.00 68 ASN A C 11
ATOM 13078 O O . ASN A 1 68 ? -11.302 21.109 -20.063 1.00 0.00 68 ASN A O 11
ATOM 13089 N N . CYS A 1 69 ? -11.214 23.043 -18.916 1.00 0.00 69 CYS A N 11
ATOM 13090 C CA . CYS A 1 69 ? -12.537 22.881 -18.325 1.00 0.00 69 CYS A CA 11
ATOM 13091 C C . CYS A 1 69 ? -13.616 23.444 -19.245 1.00 0.00 69 CYS A C 11
ATOM 13092 O O . CYS A 1 69 ? -14.592 22.765 -19.564 1.00 0.00 69 CYS A O 11
ATOM 13099 N N . TYR A 1 70 ? -13.433 24.690 -19.668 1.00 0.00 70 TYR A N 11
ATOM 13100 C CA . TYR A 1 70 ? -14.391 25.346 -20.549 1.00 0.00 70 TYR A CA 11
ATOM 13101 C C . TYR A 1 70 ? -14.746 24.451 -21.732 1.00 0.00 70 TYR A C 11
ATOM 13102 O O . TYR A 1 70 ? -15.881 24.453 -22.209 1.00 0.00 70 TYR A O 11
ATOM 13120 N N . TYR A 1 71 ? -13.766 23.685 -22.201 1.00 0.00 71 TYR A N 11
ATOM 13121 C CA . TYR A 1 71 ? -13.973 22.785 -23.329 1.00 0.00 71 TYR A CA 11
ATOM 13122 C C . TYR A 1 71 ? -15.101 21.799 -23.040 1.00 0.00 71 TYR A C 11
ATOM 13123 O O . TYR A 1 71 ? -15.927 21.514 -23.905 1.00 0.00 71 TYR A O 11
ATOM 13141 N N . ASN A 1 72 ? -15.127 21.283 -21.816 1.00 0.00 72 ASN A N 11
ATOM 13142 C CA . ASN A 1 72 ? -16.153 20.328 -21.411 1.00 0.00 72 ASN A CA 11
ATOM 13143 C C . ASN A 1 72 ? -17.433 21.048 -20.997 1.00 0.00 72 ASN A C 11
ATOM 13144 O O . ASN A 1 72 ? -18.531 20.501 -21.110 1.00 0.00 72 ASN A O 11
ATOM 13155 N N . LEU A 1 73 ? -17.285 22.279 -20.518 1.00 0.00 73 LEU A N 11
ATOM 13156 C CA . LEU A 1 73 ? -18.429 23.075 -20.088 1.00 0.00 73 LEU A CA 11
ATOM 13157 C C . LEU A 1 73 ? -19.292 23.477 -21.280 1.00 0.00 73 LEU A C 11
ATOM 13158 O O . LEU A 1 73 ? -20.511 23.308 -21.260 1.00 0.00 73 LEU A O 11
ATOM 13174 N N . GLN A 1 74 ? -18.650 24.005 -22.317 1.00 0.00 74 GLN A N 11
ATOM 13175 C CA . GLN A 1 74 ? -19.360 24.429 -23.519 1.00 0.00 74 GLN A CA 11
ATOM 13176 C C . GLN A 1 74 ? -19.952 23.230 -24.252 1.00 0.00 74 GLN A C 11
ATOM 13177 O O . GLN A 1 74 ? -20.969 23.348 -24.937 1.00 0.00 74 GLN A O 11
ATOM 13191 N N . HIS A 1 75 ? -19.309 22.076 -24.106 1.00 0.00 75 HIS A N 11
ATOM 13192 C CA . HIS A 1 75 ? -19.772 20.855 -24.754 1.00 0.00 75 HIS A CA 11
ATOM 13193 C C . HIS A 1 75 ? -20.873 20.188 -23.935 1.00 0.00 75 HIS A C 11
ATOM 13194 O O . HIS A 1 75 ? -21.722 19.483 -24.478 1.00 0.00 75 HIS A O 11
ATOM 13208 N N . GLU A 1 76 ? -20.851 20.417 -22.626 1.00 0.00 76 GLU A N 11
ATOM 13209 C CA . GLU A 1 76 ? -21.847 19.837 -21.733 1.00 0.00 76 GLU A CA 11
ATOM 13210 C C . GLU A 1 76 ? -23.156 20.619 -21.796 1.00 0.00 76 GLU A C 11
ATOM 13211 O O . GLU A 1 76 ? -24.238 20.051 -21.649 1.00 0.00 76 GLU A O 11
ATOM 13223 N N . ARG A 1 77 ? -23.047 21.925 -22.015 1.00 0.00 77 ARG A N 11
ATOM 13224 C CA . ARG A 1 77 ? -24.221 22.786 -22.096 1.00 0.00 77 ARG A CA 11
ATOM 13225 C C . ARG A 1 77 ? -24.523 23.159 -23.544 1.00 0.00 77 ARG A C 11
ATOM 13226 O O . ARG A 1 77 ? -25.105 24.208 -23.817 1.00 0.00 77 ARG A O 11
ATOM 13247 N N . GLY A 1 78 ? -24.123 22.292 -24.469 1.00 0.00 78 GLY A N 11
ATOM 13248 C CA . GLY A 1 78 ? -24.359 22.548 -25.878 1.00 0.00 78 GLY A CA 11
ATOM 13249 C C . GLY A 1 78 ? -23.731 21.497 -26.771 1.00 0.00 78 GLY A C 11
ATOM 13250 O O . GLY A 1 78 ? -24.230 20.374 -26.817 1.00 0.00 78 GLY A O 11
ATOM 13256 N N . SER A 1 1 ? 28.932 27.883 -12.921 1.00 0.00 1 SER A N 12
ATOM 13257 C CA . SER A 1 1 ? 27.667 27.158 -12.920 1.00 0.00 1 SER A CA 12
ATOM 13258 C C . SER A 1 1 ? 27.029 27.180 -11.534 1.00 0.00 1 SER A C 12
ATOM 13259 O O . SER A 1 1 ? 27.208 26.256 -10.742 1.00 0.00 1 SER A O 12
ATOM 13267 N N . ASN A 1 2 ? 26.284 28.243 -11.249 1.00 0.00 2 ASN A N 12
ATOM 13268 C CA . ASN A 1 2 ? 25.620 28.387 -9.959 1.00 0.00 2 ASN A CA 12
ATOM 13269 C C . ASN A 1 2 ? 24.335 29.197 -10.096 1.00 0.00 2 ASN A C 12
ATOM 13270 O O . ASN A 1 2 ? 23.235 28.647 -10.061 1.00 0.00 2 ASN A O 12
ATOM 13281 N N . ALA A 1 3 ? 24.483 30.509 -10.253 1.00 0.00 3 ALA A N 12
ATOM 13282 C CA . ALA A 1 3 ? 23.334 31.395 -10.399 1.00 0.00 3 ALA A CA 12
ATOM 13283 C C . ALA A 1 3 ? 22.479 31.397 -9.136 1.00 0.00 3 ALA A C 12
ATOM 13284 O O . ALA A 1 3 ? 22.751 30.661 -8.189 1.00 0.00 3 ALA A O 12
ATOM 13291 N N . GLY A 1 4 ? 21.444 32.231 -9.130 1.00 0.00 4 GLY A N 12
ATOM 13292 C CA . GLY A 1 4 ? 20.565 32.314 -7.977 1.00 0.00 4 GLY A CA 12
ATOM 13293 C C . GLY A 1 4 ? 19.126 32.589 -8.364 1.00 0.00 4 GLY A C 12
ATOM 13294 O O . GLY A 1 4 ? 18.806 32.709 -9.547 1.00 0.00 4 GLY A O 12
ATOM 13298 N N . ARG A 1 5 ? 18.255 32.686 -7.366 1.00 0.00 5 ARG A N 12
ATOM 13299 C CA . ARG A 1 5 ? 16.840 32.945 -7.608 1.00 0.00 5 ARG A CA 12
ATOM 13300 C C . ARG A 1 5 ? 16.094 33.158 -6.295 1.00 0.00 5 ARG A C 12
ATOM 13301 O O . ARG A 1 5 ? 16.324 32.448 -5.316 1.00 0.00 5 ARG A O 12
ATOM 13322 N N . SER A 1 6 ? 15.199 34.141 -6.281 1.00 0.00 6 SER A N 12
ATOM 13323 C CA . SER A 1 6 ? 14.421 34.450 -5.087 1.00 0.00 6 SER A CA 12
ATOM 13324 C C . SER A 1 6 ? 13.445 35.591 -5.356 1.00 0.00 6 SER A C 12
ATOM 13325 O O . SER A 1 6 ? 13.476 36.212 -6.417 1.00 0.00 6 SER A O 12
ATOM 13333 N N . ALA A 1 7 ? 12.578 35.861 -4.384 1.00 0.00 7 ALA A N 12
ATOM 13334 C CA . ALA A 1 7 ? 11.594 36.928 -4.514 1.00 0.00 7 ALA A CA 12
ATOM 13335 C C . ALA A 1 7 ? 12.085 38.211 -3.851 1.00 0.00 7 ALA A C 12
ATOM 13336 O O . ALA A 1 7 ? 13.125 38.223 -3.195 1.00 0.00 7 ALA A O 12
ATOM 13343 N N . ALA A 1 8 ? 11.329 39.290 -4.029 1.00 0.00 8 ALA A N 12
ATOM 13344 C CA . ALA A 1 8 ? 11.687 40.578 -3.447 1.00 0.00 8 ALA A CA 12
ATOM 13345 C C . ALA A 1 8 ? 10.680 40.998 -2.382 1.00 0.00 8 ALA A C 12
ATOM 13346 O O . ALA A 1 8 ? 10.955 41.878 -1.566 1.00 0.00 8 ALA A O 12
ATOM 13353 N N . ASP A 1 9 ? 9.512 40.364 -2.395 1.00 0.00 9 ASP A N 12
ATOM 13354 C CA . ASP A 1 9 ? 8.464 40.671 -1.430 1.00 0.00 9 ASP A CA 12
ATOM 13355 C C . ASP A 1 9 ? 7.640 39.428 -1.107 1.00 0.00 9 ASP A C 12
ATOM 13356 O O . ASP A 1 9 ? 6.411 39.449 -1.179 1.00 0.00 9 ASP A O 12
ATOM 13365 N N . HIS A 1 10 ? 8.326 38.347 -0.751 1.00 0.00 10 HIS A N 12
ATOM 13366 C CA . HIS A 1 10 ? 7.658 37.094 -0.418 1.00 0.00 10 HIS A CA 12
ATOM 13367 C C . HIS A 1 10 ? 8.651 36.081 0.145 1.00 0.00 10 HIS A C 12
ATOM 13368 O O . HIS A 1 10 ? 9.312 35.363 -0.605 1.00 0.00 10 HIS A O 12
ATOM 13382 N N . TRP A 1 11 ? 8.751 36.031 1.468 1.00 0.00 11 TRP A N 12
ATOM 13383 C CA . TRP A 1 11 ? 9.664 35.107 2.131 1.00 0.00 11 TRP A CA 12
ATOM 13384 C C . TRP A 1 11 ? 8.927 33.860 2.607 1.00 0.00 11 TRP A C 12
ATOM 13385 O O . TRP A 1 11 ? 9.326 33.225 3.583 1.00 0.00 11 TRP A O 12
ATOM 13406 N N . VAL A 1 12 ? 7.849 33.513 1.910 1.00 0.00 12 VAL A N 12
ATOM 13407 C CA . VAL A 1 12 ? 7.057 32.340 2.260 1.00 0.00 12 VAL A CA 12
ATOM 13408 C C . VAL A 1 12 ? 5.953 32.097 1.238 1.00 0.00 12 VAL A C 12
ATOM 13409 O O . VAL A 1 12 ? 5.572 33.000 0.492 1.00 0.00 12 VAL A O 12
ATOM 13422 N N . LYS A 1 13 ? 5.440 30.872 1.209 1.00 0.00 13 LYS A N 12
ATOM 13423 C CA . LYS A 1 13 ? 4.377 30.508 0.279 1.00 0.00 13 LYS A CA 12
ATOM 13424 C C . LYS A 1 13 ? 3.370 29.575 0.943 1.00 0.00 13 LYS A C 12
ATOM 13425 O O . LYS A 1 13 ? 3.519 28.353 0.899 1.00 0.00 13 LYS A O 12
ATOM 13444 N N . ASP A 1 14 ? 2.345 30.157 1.556 1.00 0.00 14 ASP A N 12
ATOM 13445 C CA . ASP A 1 14 ? 1.311 29.376 2.226 1.00 0.00 14 ASP A CA 12
ATOM 13446 C C . ASP A 1 14 ? -0.050 30.053 2.097 1.00 0.00 14 ASP A C 12
ATOM 13447 O O . ASP A 1 14 ? -0.942 29.833 2.916 1.00 0.00 14 ASP A O 12
ATOM 13456 N N . GLU A 1 15 ? -0.201 30.876 1.064 1.00 0.00 15 GLU A N 12
ATOM 13457 C CA . GLU A 1 15 ? -1.453 31.586 0.830 1.00 0.00 15 GLU A CA 12
ATOM 13458 C C . GLU A 1 15 ? -2.125 31.095 -0.449 1.00 0.00 15 GLU A C 12
ATOM 13459 O O . GLU A 1 15 ? -3.292 31.391 -0.703 1.00 0.00 15 GLU A O 12
ATOM 13471 N N . GLY A 1 16 ? -1.378 30.344 -1.252 1.00 0.00 16 GLY A N 12
ATOM 13472 C CA . GLY A 1 16 ? -1.918 29.825 -2.496 1.00 0.00 16 GLY A CA 12
ATOM 13473 C C . GLY A 1 16 ? -0.889 29.801 -3.609 1.00 0.00 16 GLY A C 12
ATOM 13474 O O . GLY A 1 16 ? -0.130 28.842 -3.741 1.00 0.00 16 GLY A O 12
ATOM 13478 N N . GLY A 1 17 ? -0.865 30.859 -4.413 1.00 0.00 17 GLY A N 12
ATOM 13479 C CA . GLY A 1 17 ? 0.081 30.934 -5.511 1.00 0.00 17 GLY A CA 12
ATOM 13480 C C . GLY A 1 17 ? -0.368 31.891 -6.598 1.00 0.00 17 GLY A C 12
ATOM 13481 O O . GLY A 1 17 ? -1.196 31.541 -7.439 1.00 0.00 17 GLY A O 12
ATOM 13485 N N . ASP A 1 18 ? 0.179 33.102 -6.581 1.00 0.00 18 ASP A N 12
ATOM 13486 C CA . ASP A 1 18 ? -0.170 34.112 -7.573 1.00 0.00 18 ASP A CA 12
ATOM 13487 C C . ASP A 1 18 ? 0.596 33.886 -8.873 1.00 0.00 18 ASP A C 12
ATOM 13488 O O . ASP A 1 18 ? 1.257 34.792 -9.380 1.00 0.00 18 ASP A O 12
ATOM 13497 N N . SER A 1 19 ? 0.502 32.672 -9.405 1.00 0.00 19 SER A N 12
ATOM 13498 C CA . SER A 1 19 ? 1.191 32.325 -10.643 1.00 0.00 19 SER A CA 12
ATOM 13499 C C . SER A 1 19 ? 0.377 31.321 -11.454 1.00 0.00 19 SER A C 12
ATOM 13500 O O . SER A 1 19 ? -0.253 30.421 -10.898 1.00 0.00 19 SER A O 12
ATOM 13508 N N . CYS A 1 20 ? 0.396 31.483 -12.773 1.00 0.00 20 CYS A N 12
ATOM 13509 C CA . CYS A 1 20 ? -0.340 30.593 -13.663 1.00 0.00 20 CYS A CA 12
ATOM 13510 C C . CYS A 1 20 ? 0.019 29.134 -13.392 1.00 0.00 20 CYS A C 12
ATOM 13511 O O . CYS A 1 20 ? 1.107 28.832 -12.903 1.00 0.00 20 CYS A O 12
ATOM 13518 N N . SER A 1 21 ? -0.905 28.234 -13.713 1.00 0.00 21 SER A N 12
ATOM 13519 C CA . SER A 1 21 ? -0.689 26.808 -13.500 1.00 0.00 21 SER A CA 12
ATOM 13520 C C . SER A 1 21 ? -0.158 26.144 -14.768 1.00 0.00 21 SER A C 12
ATOM 13521 O O . SER A 1 21 ? 0.615 25.189 -14.705 1.00 0.00 21 SER A O 12
ATOM 13529 N N . GLY A 1 22 ? -0.579 26.659 -15.919 1.00 0.00 22 GLY A N 12
ATOM 13530 C CA . GLY A 1 22 ? -0.136 26.106 -17.185 1.00 0.00 22 GLY A CA 12
ATOM 13531 C C . GLY A 1 22 ? 1.000 26.899 -17.799 1.00 0.00 22 GLY A C 12
ATOM 13532 O O . GLY A 1 22 ? 1.466 26.584 -18.895 1.00 0.00 22 GLY A O 12
ATOM 13536 N N . CYS A 1 23 ? 1.447 27.932 -17.094 1.00 0.00 23 CYS A N 12
ATOM 13537 C CA . CYS A 1 23 ? 2.535 28.775 -17.576 1.00 0.00 23 CYS A CA 12
ATOM 13538 C C . CYS A 1 23 ? 3.475 29.155 -16.436 1.00 0.00 23 CYS A C 12
ATOM 13539 O O . CYS A 1 23 ? 4.669 29.368 -16.647 1.00 0.00 23 CYS A O 12
ATOM 13546 N N . SER A 1 24 ? 2.928 29.239 -15.228 1.00 0.00 24 SER A N 12
ATOM 13547 C CA . SER A 1 24 ? 3.716 29.597 -14.055 1.00 0.00 24 SER A CA 12
ATOM 13548 C C . SER A 1 24 ? 4.138 31.062 -14.110 1.00 0.00 24 SER A C 12
ATOM 13549 O O . SER A 1 24 ? 5.015 31.496 -13.363 1.00 0.00 24 SER A O 12
ATOM 13557 N N . VAL A 1 25 ? 3.506 31.820 -15.001 1.00 0.00 25 VAL A N 12
ATOM 13558 C CA . VAL A 1 25 ? 3.814 33.237 -15.155 1.00 0.00 25 VAL A CA 12
ATOM 13559 C C . VAL A 1 25 ? 3.279 34.046 -13.979 1.00 0.00 25 VAL A C 12
ATOM 13560 O O . VAL A 1 25 ? 2.071 34.236 -13.842 1.00 0.00 25 VAL A O 12
ATOM 13573 N N . ARG A 1 26 ? 4.187 34.520 -13.132 1.00 0.00 26 ARG A N 12
ATOM 13574 C CA . ARG A 1 26 ? 3.807 35.309 -11.966 1.00 0.00 26 ARG A CA 12
ATOM 13575 C C . ARG A 1 26 ? 2.880 36.454 -12.364 1.00 0.00 26 ARG A C 12
ATOM 13576 O O . ARG A 1 26 ? 3.308 37.423 -12.992 1.00 0.00 26 ARG A O 12
ATOM 13597 N N . PHE A 1 27 ? 1.610 36.336 -11.994 1.00 0.00 27 PHE A N 12
ATOM 13598 C CA . PHE A 1 27 ? 0.622 37.360 -12.313 1.00 0.00 27 PHE A CA 12
ATOM 13599 C C . PHE A 1 27 ? 1.073 38.727 -11.806 1.00 0.00 27 PHE A C 12
ATOM 13600 O O . PHE A 1 27 ? 1.578 38.852 -10.690 1.00 0.00 27 PHE A O 12
ATOM 13617 N N . SER A 1 28 ? 0.888 39.749 -12.635 1.00 0.00 28 SER A N 12
ATOM 13618 C CA . SER A 1 28 ? 1.279 41.107 -12.274 1.00 0.00 28 SER A CA 12
ATOM 13619 C C . SER A 1 28 ? 0.307 42.126 -12.860 1.00 0.00 28 SER A C 12
ATOM 13620 O O . SER A 1 28 ? -0.759 41.768 -13.362 1.00 0.00 28 SER A O 12
ATOM 13628 N N . LEU A 1 29 ? 0.683 43.399 -12.793 1.00 0.00 29 LEU A N 12
ATOM 13629 C CA . LEU A 1 29 ? -0.154 44.473 -13.316 1.00 0.00 29 LEU A CA 12
ATOM 13630 C C . LEU A 1 29 ? -0.409 44.286 -14.809 1.00 0.00 29 LEU A C 12
ATOM 13631 O O . LEU A 1 29 ? -1.355 44.846 -15.363 1.00 0.00 29 LEU A O 12
ATOM 13647 N N . THR A 1 30 ? 0.441 43.493 -15.455 1.00 0.00 30 THR A N 12
ATOM 13648 C CA . THR A 1 30 ? 0.307 43.231 -16.882 1.00 0.00 30 THR A CA 12
ATOM 13649 C C . THR A 1 30 ? -0.325 41.868 -17.134 1.00 0.00 30 THR A C 12
ATOM 13650 O O . THR A 1 30 ? -0.855 41.610 -18.214 1.00 0.00 30 THR A O 12
ATOM 13661 N N . GLU A 1 31 ? -0.266 40.998 -16.130 1.00 0.00 31 GLU A N 12
ATOM 13662 C CA . GLU A 1 31 ? -0.834 39.660 -16.245 1.00 0.00 31 GLU A CA 12
ATOM 13663 C C . GLU A 1 31 ? -1.840 39.398 -15.128 1.00 0.00 31 GLU A C 12
ATOM 13664 O O . GLU A 1 31 ? -1.468 39.260 -13.963 1.00 0.00 31 GLU A O 12
ATOM 13676 N N . ARG A 1 32 ? -3.116 39.332 -15.493 1.00 0.00 32 ARG A N 12
ATOM 13677 C CA . ARG A 1 32 ? -4.177 39.089 -14.522 1.00 0.00 32 ARG A CA 12
ATOM 13678 C C . ARG A 1 32 ? -4.222 37.617 -14.123 1.00 0.00 32 ARG A C 12
ATOM 13679 O O . ARG A 1 32 ? -3.730 36.752 -14.848 1.00 0.00 32 ARG A O 12
ATOM 13700 N N . ARG A 1 33 ? -4.814 37.340 -12.966 1.00 0.00 33 ARG A N 12
ATOM 13701 C CA . ARG A 1 33 ? -4.921 35.973 -12.470 1.00 0.00 33 ARG A CA 12
ATOM 13702 C C . ARG A 1 33 ? -6.373 35.505 -12.478 1.00 0.00 33 ARG A C 12
ATOM 13703 O O . ARG A 1 33 ? -7.281 36.256 -12.119 1.00 0.00 33 ARG A O 12
ATOM 13724 N N . HIS A 1 34 ? -6.586 34.259 -12.890 1.00 0.00 34 HIS A N 12
ATOM 13725 C CA . HIS A 1 34 ? -7.928 33.690 -12.944 1.00 0.00 34 HIS A CA 12
ATOM 13726 C C . HIS A 1 34 ? -7.976 32.343 -12.229 1.00 0.00 34 HIS A C 12
ATOM 13727 O O . HIS A 1 34 ? -7.261 31.409 -12.593 1.00 0.00 34 HIS A O 12
ATOM 13741 N N . HIS A 1 35 ? -8.823 32.251 -11.209 1.00 0.00 35 HIS A N 12
ATOM 13742 C CA . HIS A 1 35 ? -8.965 31.018 -10.442 1.00 0.00 35 HIS A CA 12
ATOM 13743 C C . HIS A 1 35 ? -10.125 30.180 -10.970 1.00 0.00 35 HIS A C 12
ATOM 13744 O O . HIS A 1 35 ? -11.290 30.548 -10.820 1.00 0.00 35 HIS A O 12
ATOM 13758 N N . CYS A 1 36 ? -9.798 29.051 -11.591 1.00 0.00 36 CYS A N 12
ATOM 13759 C CA . CYS A 1 36 ? -10.812 28.160 -12.143 1.00 0.00 36 CYS A CA 12
ATOM 13760 C C . CYS A 1 36 ? -11.671 27.560 -11.034 1.00 0.00 36 CYS A C 12
ATOM 13761 O O . CYS A 1 36 ? -11.159 26.922 -10.114 1.00 0.00 36 CYS A O 12
ATOM 13768 N N . ARG A 1 37 ? -12.980 27.769 -11.128 1.00 0.00 37 ARG A N 12
ATOM 13769 C CA . ARG A 1 37 ? -13.911 27.250 -10.133 1.00 0.00 37 ARG A CA 12
ATOM 13770 C C . ARG A 1 37 ? -14.223 25.780 -10.395 1.00 0.00 37 ARG A C 12
ATOM 13771 O O . ARG A 1 37 ? -15.031 25.172 -9.694 1.00 0.00 37 ARG A O 12
ATOM 13792 N N . ASN A 1 38 ? -13.576 25.215 -11.410 1.00 0.00 38 ASN A N 12
ATOM 13793 C CA . ASN A 1 38 ? -13.785 23.816 -11.765 1.00 0.00 38 ASN A CA 12
ATOM 13794 C C . ASN A 1 38 ? -12.742 22.924 -11.099 1.00 0.00 38 ASN A C 12
ATOM 13795 O O . ASN A 1 38 ? -13.059 21.839 -10.610 1.00 0.00 38 ASN A O 12
ATOM 13806 N N . CYS A 1 39 ? -11.498 23.388 -11.084 1.00 0.00 39 CYS A N 12
ATOM 13807 C CA . CYS A 1 39 ? -10.407 22.634 -10.478 1.00 0.00 39 CYS A CA 12
ATOM 13808 C C . CYS A 1 39 ? -9.797 23.403 -9.310 1.00 0.00 39 CYS A C 12
ATOM 13809 O O . CYS A 1 39 ? -9.386 22.813 -8.311 1.00 0.00 39 CYS A O 12
ATOM 13816 N N . GLY A 1 40 ? -9.741 24.725 -9.443 1.00 0.00 40 GLY A N 12
ATOM 13817 C CA . GLY A 1 40 ? -9.181 25.553 -8.391 1.00 0.00 40 GLY A CA 12
ATOM 13818 C C . GLY A 1 40 ? -7.745 25.950 -8.670 1.00 0.00 40 GLY A C 12
ATOM 13819 O O . GLY A 1 40 ? -6.978 26.217 -7.745 1.00 0.00 40 GLY A O 12
ATOM 13823 N N . GLN A 1 41 ? -7.380 25.987 -9.948 1.00 0.00 41 GLN A N 12
ATOM 13824 C CA . GLN A 1 41 ? -6.025 26.352 -10.344 1.00 0.00 41 GLN A CA 12
ATOM 13825 C C . GLN A 1 41 ? -6.003 27.727 -11.004 1.00 0.00 41 GLN A C 12
ATOM 13826 O O . GLN A 1 41 ? -6.897 28.071 -11.778 1.00 0.00 41 GLN A O 12
ATOM 13840 N N . LEU A 1 42 ? -4.976 28.510 -10.693 1.00 0.00 42 LEU A N 12
ATOM 13841 C CA . LEU A 1 42 ? -4.836 29.849 -11.256 1.00 0.00 42 LEU A CA 12
ATOM 13842 C C . LEU A 1 42 ? -4.291 29.788 -12.679 1.00 0.00 42 LEU A C 12
ATOM 13843 O O . LEU A 1 42 ? -3.358 29.038 -12.965 1.00 0.00 42 LEU A O 12
ATOM 13859 N N . PHE A 1 43 ? -4.879 30.583 -13.567 1.00 0.00 43 PHE A N 12
ATOM 13860 C CA . PHE A 1 43 ? -4.451 30.620 -14.960 1.00 0.00 43 PHE A CA 12
ATOM 13861 C C . PHE A 1 43 ? -4.445 32.052 -15.489 1.00 0.00 43 PHE A C 12
ATOM 13862 O O . PHE A 1 43 ? -5.153 32.918 -14.976 1.00 0.00 43 PHE A O 12
ATOM 13879 N N . CYS A 1 44 ? -3.640 32.292 -16.519 1.00 0.00 44 CYS A N 12
ATOM 13880 C CA . CYS A 1 44 ? -3.539 33.617 -17.118 1.00 0.00 44 CYS A CA 12
ATOM 13881 C C . CYS A 1 44 ? -4.582 33.798 -18.217 1.00 0.00 44 CYS A C 12
ATOM 13882 O O . CYS A 1 44 ? -5.121 32.823 -18.740 1.00 0.00 44 CYS A O 12
ATOM 13889 N N . GLN A 1 45 ? -4.860 35.051 -18.561 1.00 0.00 45 GLN A N 12
ATOM 13890 C CA . GLN A 1 45 ? -5.838 35.359 -19.598 1.00 0.00 45 GLN A CA 12
ATOM 13891 C C . GLN A 1 45 ? -5.471 34.679 -20.912 1.00 0.00 45 GLN A C 12
ATOM 13892 O O . GLN A 1 45 ? -6.322 34.479 -21.779 1.00 0.00 45 GLN A O 12
ATOM 13906 N N . LYS A 1 46 ? -4.198 34.325 -21.054 1.00 0.00 46 LYS A N 12
ATOM 13907 C CA . LYS A 1 46 ? -3.718 33.665 -22.263 1.00 0.00 46 LYS A CA 12
ATOM 13908 C C . LYS A 1 46 ? -3.884 32.152 -22.160 1.00 0.00 46 LYS A C 12
ATOM 13909 O O . LYS A 1 46 ? -3.828 31.442 -23.164 1.00 0.00 46 LYS A O 12
ATOM 13928 N N . CYS A 1 47 ? -4.091 31.666 -20.941 1.00 0.00 47 CYS A N 12
ATOM 13929 C CA . CYS A 1 47 ? -4.268 30.238 -20.706 1.00 0.00 47 CYS A CA 12
ATOM 13930 C C . CYS A 1 47 ? -5.720 29.825 -20.929 1.00 0.00 47 CYS A C 12
ATOM 13931 O O . CYS A 1 47 ? -6.000 28.861 -21.641 1.00 0.00 47 CYS A O 12
ATOM 13938 N N . SER A 1 48 ? -6.640 30.563 -20.315 1.00 0.00 48 SER A N 12
ATOM 13939 C CA . SER A 1 48 ? -8.063 30.273 -20.443 1.00 0.00 48 SER A CA 12
ATOM 13940 C C . SER A 1 48 ? -8.677 31.062 -21.595 1.00 0.00 48 SER A C 12
ATOM 13941 O O . SER A 1 48 ? -9.523 30.552 -22.330 1.00 0.00 48 SER A O 12
ATOM 13949 N N . ARG A 1 49 ? -8.245 32.310 -21.746 1.00 0.00 49 ARG A N 12
ATOM 13950 C CA . ARG A 1 49 ? -8.752 33.171 -22.807 1.00 0.00 49 ARG A CA 12
ATOM 13951 C C . ARG A 1 49 ? -10.240 32.927 -23.041 1.00 0.00 49 ARG A C 12
ATOM 13952 O O . ARG A 1 49 ? -10.747 33.127 -24.145 1.00 0.00 49 ARG A O 12
ATOM 13973 N N . PHE A 1 50 ? -10.935 32.492 -21.994 1.00 0.00 50 PHE A N 12
ATOM 13974 C CA . PHE A 1 50 ? -12.364 32.219 -22.086 1.00 0.00 50 PHE A CA 12
ATOM 13975 C C . PHE A 1 50 ? -13.084 32.657 -20.814 1.00 0.00 50 PHE A C 12
ATOM 13976 O O . PHE A 1 50 ? -12.452 33.066 -19.841 1.00 0.00 50 PHE A O 12
ATOM 13993 N N . GLN A 1 51 ? -14.410 32.567 -20.831 1.00 0.00 51 GLN A N 12
ATOM 13994 C CA . GLN A 1 51 ? -15.216 32.955 -19.679 1.00 0.00 51 GLN A CA 12
ATOM 13995 C C . GLN A 1 51 ? -16.585 32.282 -19.722 1.00 0.00 51 GLN A C 12
ATOM 13996 O O . GLN A 1 51 ? -17.291 32.352 -20.727 1.00 0.00 51 GLN A O 12
ATOM 14010 N N . SER A 1 52 ? -16.952 31.631 -18.623 1.00 0.00 52 SER A N 12
ATOM 14011 C CA . SER A 1 52 ? -18.235 30.942 -18.536 1.00 0.00 52 SER A CA 12
ATOM 14012 C C . SER A 1 52 ? -18.446 30.362 -17.141 1.00 0.00 52 SER A C 12
ATOM 14013 O O . SER A 1 52 ? -17.524 30.326 -16.326 1.00 0.00 52 SER A O 12
ATOM 14021 N N . GLU A 1 53 ? -19.666 29.908 -16.874 1.00 0.00 53 GLU A N 12
ATOM 14022 C CA . GLU A 1 53 ? -19.999 29.329 -15.577 1.00 0.00 53 GLU A CA 12
ATOM 14023 C C . GLU A 1 53 ? -19.547 27.874 -15.498 1.00 0.00 53 GLU A C 12
ATOM 14024 O O . GLU A 1 53 ? -18.905 27.362 -16.416 1.00 0.00 53 GLU A O 12
ATOM 14036 N N . ILE A 1 54 ? -19.885 27.214 -14.396 1.00 0.00 54 ILE A N 12
ATOM 14037 C CA . ILE A 1 54 ? -19.515 25.819 -14.197 1.00 0.00 54 ILE A CA 12
ATOM 14038 C C . ILE A 1 54 ? -20.626 25.051 -13.490 1.00 0.00 54 ILE A C 12
ATOM 14039 O O . ILE A 1 54 ? -20.596 24.874 -12.271 1.00 0.00 54 ILE A O 12
ATOM 14055 N N . LYS A 1 55 ? -21.606 24.594 -14.262 1.00 0.00 55 LYS A N 12
ATOM 14056 C CA . LYS A 1 55 ? -22.727 23.841 -13.711 1.00 0.00 55 LYS A CA 12
ATOM 14057 C C . LYS A 1 55 ? -22.238 22.593 -12.983 1.00 0.00 55 LYS A C 12
ATOM 14058 O O . LYS A 1 55 ? -22.862 22.139 -12.023 1.00 0.00 55 LYS A O 12
ATOM 14077 N N . ARG A 1 56 ? -21.119 22.044 -13.444 1.00 0.00 56 ARG A N 12
ATOM 14078 C CA . ARG A 1 56 ? -20.548 20.848 -12.836 1.00 0.00 56 ARG A CA 12
ATOM 14079 C C . ARG A 1 56 ? -20.278 21.070 -11.350 1.00 0.00 56 ARG A C 12
ATOM 14080 O O . ARG A 1 56 ? -20.302 20.129 -10.556 1.00 0.00 56 ARG A O 12
ATOM 14101 N N . LEU A 1 57 ? -20.021 22.320 -10.981 1.00 0.00 57 LEU A N 12
ATOM 14102 C CA . LEU A 1 57 ? -19.746 22.666 -9.591 1.00 0.00 57 LEU A CA 12
ATOM 14103 C C . LEU A 1 57 ? -20.907 23.447 -8.984 1.00 0.00 57 LEU A C 12
ATOM 14104 O O . LEU A 1 57 ? -20.758 24.102 -7.953 1.00 0.00 57 LEU A O 12
ATOM 14120 N N . LYS A 1 58 ? -22.066 23.372 -9.631 1.00 0.00 58 LYS A N 12
ATOM 14121 C CA . LYS A 1 58 ? -23.255 24.068 -9.154 1.00 0.00 58 LYS A CA 12
ATOM 14122 C C . LYS A 1 58 ? -23.115 25.575 -9.342 1.00 0.00 58 LYS A C 12
ATOM 14123 O O . LYS A 1 58 ? -23.741 26.359 -8.629 1.00 0.00 58 LYS A O 12
ATOM 14142 N N . ILE A 1 59 ? -22.291 25.973 -10.305 1.00 0.00 59 ILE A N 12
ATOM 14143 C CA . ILE A 1 59 ? -22.071 27.386 -10.587 1.00 0.00 59 ILE A CA 12
ATOM 14144 C C . ILE A 1 59 ? -22.837 27.823 -11.831 1.00 0.00 59 ILE A C 12
ATOM 14145 O O . ILE A 1 59 ? -22.554 27.368 -12.939 1.00 0.00 59 ILE A O 12
ATOM 14161 N N . SER A 1 60 ? -23.808 28.711 -11.640 1.00 0.00 60 SER A N 12
ATOM 14162 C CA . SER A 1 60 ? -24.616 29.209 -12.747 1.00 0.00 60 SER A CA 12
ATOM 14163 C C . SER A 1 60 ? -24.105 30.564 -13.226 1.00 0.00 60 SER A C 12
ATOM 14164 O O . SER A 1 60 ? -24.407 30.996 -14.339 1.00 0.00 60 SER A O 12
ATOM 14172 N N . SER A 1 61 ? -23.327 31.230 -12.378 1.00 0.00 61 SER A N 12
ATOM 14173 C CA . SER A 1 61 ? -22.776 32.538 -12.712 1.00 0.00 61 SER A CA 12
ATOM 14174 C C . SER A 1 61 ? -21.493 32.395 -13.525 1.00 0.00 61 SER A C 12
ATOM 14175 O O . SER A 1 61 ? -20.760 31.412 -13.408 1.00 0.00 61 SER A O 12
ATOM 14183 N N . PRO A 1 62 ? -21.213 33.399 -14.369 1.00 0.00 62 PRO A N 12
ATOM 14184 C CA . PRO A 1 62 ? -20.018 33.410 -15.217 1.00 0.00 62 PRO A CA 12
ATOM 14185 C C . PRO A 1 62 ? -18.737 33.599 -14.412 1.00 0.00 62 PRO A C 12
ATOM 14186 O O . PRO A 1 62 ? -18.587 34.584 -13.688 1.00 0.00 62 PRO A O 12
ATOM 14197 N N . VAL A 1 63 ? -17.814 32.651 -14.544 1.00 0.00 63 VAL A N 12
ATOM 14198 C CA . VAL A 1 63 ? -16.545 32.715 -13.829 1.00 0.00 63 VAL A CA 12
ATOM 14199 C C . VAL A 1 63 ? -15.384 32.318 -14.735 1.00 0.00 63 VAL A C 12
ATOM 14200 O O . VAL A 1 63 ? -15.582 31.980 -15.902 1.00 0.00 63 VAL A O 12
ATOM 14213 N N . ARG A 1 64 ? -14.174 32.362 -14.189 1.00 0.00 64 ARG A N 12
ATOM 14214 C CA . ARG A 1 64 ? -12.980 32.008 -14.948 1.00 0.00 64 ARG A CA 12
ATOM 14215 C C . ARG A 1 64 ? -12.844 30.493 -15.071 1.00 0.00 64 ARG A C 12
ATOM 14216 O O . ARG A 1 64 ? -13.007 29.763 -14.093 1.00 0.00 64 ARG A O 12
ATOM 14237 N N . VAL A 1 65 ? -12.544 30.027 -16.279 1.00 0.00 65 VAL A N 12
ATOM 14238 C CA . VAL A 1 65 ? -12.385 28.600 -16.531 1.00 0.00 65 VAL A CA 12
ATOM 14239 C C . VAL A 1 65 ? -11.268 28.339 -17.535 1.00 0.00 65 VAL A C 12
ATOM 14240 O O . VAL A 1 65 ? -11.161 29.023 -18.553 1.00 0.00 65 VAL A O 12
ATOM 14253 N N . CYS A 1 66 ? -10.436 27.345 -17.241 1.00 0.00 66 CYS A N 12
ATOM 14254 C CA . CYS A 1 66 ? -9.325 26.993 -18.117 1.00 0.00 66 CYS A CA 12
ATOM 14255 C C . CYS A 1 66 ? -9.833 26.378 -19.418 1.00 0.00 66 CYS A C 12
ATOM 14256 O O . CYS A 1 66 ? -10.878 25.728 -19.442 1.00 0.00 66 CYS A O 12
ATOM 14263 N N . GLN A 1 67 ? -9.085 26.588 -20.497 1.00 0.00 67 GLN A N 12
ATOM 14264 C CA . GLN A 1 67 ? -9.460 26.054 -21.801 1.00 0.00 67 GLN A CA 12
ATOM 14265 C C . GLN A 1 67 ? -9.745 24.558 -21.715 1.00 0.00 67 GLN A C 12
ATOM 14266 O O . GLN A 1 67 ? -10.556 24.027 -22.472 1.00 0.00 67 GLN A O 12
ATOM 14280 N N . ASN A 1 68 ? -9.072 23.884 -20.788 1.00 0.00 68 ASN A N 12
ATOM 14281 C CA . ASN A 1 68 ? -9.253 22.449 -20.604 1.00 0.00 68 ASN A CA 12
ATOM 14282 C C . ASN A 1 68 ? -10.641 22.142 -20.052 1.00 0.00 68 ASN A C 12
ATOM 14283 O O . ASN A 1 68 ? -11.240 21.117 -20.381 1.00 0.00 68 ASN A O 12
ATOM 14294 N N . CYS A 1 69 ? -11.148 23.037 -19.211 1.00 0.00 69 CYS A N 12
ATOM 14295 C CA . CYS A 1 69 ? -12.466 22.863 -18.612 1.00 0.00 69 CYS A CA 12
ATOM 14296 C C . CYS A 1 69 ? -13.553 23.450 -19.508 1.00 0.00 69 CYS A C 12
ATOM 14297 O O . CYS A 1 69 ? -14.550 22.792 -19.806 1.00 0.00 69 CYS A O 12
ATOM 14304 N N . TYR A 1 70 ? -13.352 24.692 -19.936 1.00 0.00 70 TYR A N 12
ATOM 14305 C CA . TYR A 1 70 ? -14.315 25.369 -20.796 1.00 0.00 70 TYR A CA 12
ATOM 14306 C C . TYR A 1 70 ? -14.701 24.488 -21.981 1.00 0.00 70 TYR A C 12
ATOM 14307 O O . TYR A 1 70 ? -15.848 24.497 -22.427 1.00 0.00 70 TYR A O 12
ATOM 14325 N N . TYR A 1 71 ? -13.735 23.728 -22.484 1.00 0.00 71 TYR A N 12
ATOM 14326 C CA . TYR A 1 71 ? -13.971 22.842 -23.617 1.00 0.00 71 TYR A CA 12
ATOM 14327 C C . TYR A 1 71 ? -15.034 21.800 -23.282 1.00 0.00 71 TYR A C 12
ATOM 14328 O O . TYR A 1 71 ? -15.882 21.474 -24.111 1.00 0.00 71 TYR A O 12
ATOM 14346 N N . ASN A 1 72 ? -14.980 21.282 -22.059 1.00 0.00 72 ASN A N 12
ATOM 14347 C CA . ASN A 1 72 ? -15.937 20.277 -21.612 1.00 0.00 72 ASN A CA 12
ATOM 14348 C C . ASN A 1 72 ? -17.223 20.932 -21.118 1.00 0.00 72 ASN A C 12
ATOM 14349 O O . ASN A 1 72 ? -18.293 20.322 -21.142 1.00 0.00 72 ASN A O 12
ATOM 14360 N N . LEU A 1 73 ? -17.112 22.178 -20.671 1.00 0.00 73 LEU A N 12
ATOM 14361 C CA . LEU A 1 73 ? -18.266 22.918 -20.172 1.00 0.00 73 LEU A CA 12
ATOM 14362 C C . LEU A 1 73 ? -19.273 23.175 -21.289 1.00 0.00 73 LEU A C 12
ATOM 14363 O O . LEU A 1 73 ? -20.479 23.227 -21.050 1.00 0.00 73 LEU A O 12
ATOM 14379 N N . GLN A 1 74 ? -18.768 23.332 -22.509 1.00 0.00 74 GLN A N 12
ATOM 14380 C CA . GLN A 1 74 ? -19.624 23.583 -23.662 1.00 0.00 74 GLN A CA 12
ATOM 14381 C C . GLN A 1 74 ? -20.152 22.275 -24.242 1.00 0.00 74 GLN A C 12
ATOM 14382 O O . GLN A 1 74 ? -21.238 22.233 -24.822 1.00 0.00 74 GLN A O 12
ATOM 14396 N N . HIS A 1 75 ? -19.376 21.207 -24.084 1.00 0.00 75 HIS A N 12
ATOM 14397 C CA . HIS A 1 75 ? -19.765 19.896 -24.592 1.00 0.00 75 HIS A CA 12
ATOM 14398 C C . HIS A 1 75 ? -20.515 19.102 -23.527 1.00 0.00 75 HIS A C 12
ATOM 14399 O O . HIS A 1 75 ? -20.709 17.894 -23.663 1.00 0.00 75 HIS A O 12
ATOM 14413 N N . GLU A 1 76 ? -20.932 19.788 -22.468 1.00 0.00 76 GLU A N 12
ATOM 14414 C CA . GLU A 1 76 ? -21.659 19.144 -21.379 1.00 0.00 76 GLU A CA 12
ATOM 14415 C C . GLU A 1 76 ? -23.066 18.754 -21.821 1.00 0.00 76 GLU A C 12
ATOM 14416 O O . GLU A 1 76 ? -23.657 17.814 -21.288 1.00 0.00 76 GLU A O 12
ATOM 14428 N N . ARG A 1 77 ? -23.597 19.482 -22.798 1.00 0.00 77 ARG A N 12
ATOM 14429 C CA . ARG A 1 77 ? -24.935 19.214 -23.310 1.00 0.00 77 ARG A CA 12
ATOM 14430 C C . ARG A 1 77 ? -24.928 18.006 -24.242 1.00 0.00 77 ARG A C 12
ATOM 14431 O O . ARG A 1 77 ? -25.912 17.273 -24.332 1.00 0.00 77 ARG A O 12
ATOM 14452 N N . GLY A 1 78 ? -23.811 17.805 -24.935 1.00 0.00 78 GLY A N 12
ATOM 14453 C CA . GLY A 1 78 ? -23.698 16.686 -25.851 1.00 0.00 78 GLY A CA 12
ATOM 14454 C C . GLY A 1 78 ? -22.358 15.985 -25.747 1.00 0.00 78 GLY A C 12
ATOM 14455 O O . GLY A 1 78 ? -22.223 14.871 -26.251 1.00 0.00 78 GLY A O 12
ATOM 14461 N N . SER A 1 1 ? 13.315 -4.917 -0.943 1.00 0.00 1 SER A N 13
ATOM 14462 C CA . SER A 1 1 ? 14.360 -3.972 -0.568 1.00 0.00 1 SER A CA 13
ATOM 14463 C C . SER A 1 1 ? 13.811 -2.551 -0.503 1.00 0.00 1 SER A C 13
ATOM 14464 O O . SER A 1 1 ? 14.490 -1.593 -0.870 1.00 0.00 1 SER A O 13
ATOM 14472 N N . ASN A 1 2 ? 12.574 -2.422 -0.034 1.00 0.00 2 ASN A N 13
ATOM 14473 C CA . ASN A 1 2 ? 11.931 -1.118 0.079 1.00 0.00 2 ASN A CA 13
ATOM 14474 C C . ASN A 1 2 ? 12.094 -0.551 1.486 1.00 0.00 2 ASN A C 13
ATOM 14475 O O . ASN A 1 2 ? 12.734 -1.161 2.342 1.00 0.00 2 ASN A O 13
ATOM 14486 N N . ALA A 1 3 ? 11.510 0.620 1.718 1.00 0.00 3 ALA A N 13
ATOM 14487 C CA . ALA A 1 3 ? 11.588 1.269 3.021 1.00 0.00 3 ALA A CA 13
ATOM 14488 C C . ALA A 1 3 ? 10.415 2.219 3.232 1.00 0.00 3 ALA A C 13
ATOM 14489 O O . ALA A 1 3 ? 9.546 1.972 4.067 1.00 0.00 3 ALA A O 13
ATOM 14496 N N . GLY A 1 4 ? 10.397 3.309 2.470 1.00 0.00 4 GLY A N 13
ATOM 14497 C CA . GLY A 1 4 ? 9.326 4.281 2.590 1.00 0.00 4 GLY A CA 13
ATOM 14498 C C . GLY A 1 4 ? 9.585 5.297 3.684 1.00 0.00 4 GLY A C 13
ATOM 14499 O O . GLY A 1 4 ? 10.476 5.112 4.514 1.00 0.00 4 GLY A O 13
ATOM 14503 N N . ARG A 1 5 ? 8.806 6.374 3.686 1.00 0.00 5 ARG A N 13
ATOM 14504 C CA . ARG A 1 5 ? 8.958 7.425 4.685 1.00 0.00 5 ARG A CA 13
ATOM 14505 C C . ARG A 1 5 ? 7.930 8.531 4.471 1.00 0.00 5 ARG A C 13
ATOM 14506 O O . ARG A 1 5 ? 7.321 8.629 3.406 1.00 0.00 5 ARG A O 13
ATOM 14527 N N . SER A 1 6 ? 7.741 9.362 5.492 1.00 0.00 6 SER A N 13
ATOM 14528 C CA . SER A 1 6 ? 6.783 10.459 5.417 1.00 0.00 6 SER A CA 13
ATOM 14529 C C . SER A 1 6 ? 5.366 9.930 5.217 1.00 0.00 6 SER A C 13
ATOM 14530 O O . SER A 1 6 ? 5.149 8.721 5.130 1.00 0.00 6 SER A O 13
ATOM 14538 N N . ALA A 1 7 ? 4.404 10.844 5.145 1.00 0.00 7 ALA A N 13
ATOM 14539 C CA . ALA A 1 7 ? 3.008 10.471 4.954 1.00 0.00 7 ALA A CA 13
ATOM 14540 C C . ALA A 1 7 ? 2.824 9.675 3.666 1.00 0.00 7 ALA A C 13
ATOM 14541 O O . ALA A 1 7 ? 1.988 8.775 3.596 1.00 0.00 7 ALA A O 13
ATOM 14548 N N . ALA A 1 8 ? 3.610 10.014 2.649 1.00 0.00 8 ALA A N 13
ATOM 14549 C CA . ALA A 1 8 ? 3.534 9.330 1.364 1.00 0.00 8 ALA A CA 13
ATOM 14550 C C . ALA A 1 8 ? 2.152 9.485 0.740 1.00 0.00 8 ALA A C 13
ATOM 14551 O O . ALA A 1 8 ? 1.712 8.637 -0.037 1.00 0.00 8 ALA A O 13
ATOM 14558 N N . ASP A 1 9 ? 1.471 10.572 1.086 1.00 0.00 9 ASP A N 13
ATOM 14559 C CA . ASP A 1 9 ? 0.137 10.838 0.559 1.00 0.00 9 ASP A CA 13
ATOM 14560 C C . ASP A 1 9 ? -0.225 12.312 0.716 1.00 0.00 9 ASP A C 13
ATOM 14561 O O . ASP A 1 9 ? -1.399 12.665 0.830 1.00 0.00 9 ASP A O 13
ATOM 14570 N N . HIS A 1 10 ? 0.792 13.168 0.723 1.00 0.00 10 HIS A N 13
ATOM 14571 C CA . HIS A 1 10 ? 0.580 14.604 0.867 1.00 0.00 10 HIS A CA 13
ATOM 14572 C C . HIS A 1 10 ? 1.895 15.364 0.721 1.00 0.00 10 HIS A C 13
ATOM 14573 O O . HIS A 1 10 ? 2.498 15.777 1.711 1.00 0.00 10 HIS A O 13
ATOM 14587 N N . TRP A 1 11 ? 2.333 15.545 -0.520 1.00 0.00 11 TRP A N 13
ATOM 14588 C CA . TRP A 1 11 ? 3.577 16.254 -0.795 1.00 0.00 11 TRP A CA 13
ATOM 14589 C C . TRP A 1 11 ? 3.299 17.631 -1.389 1.00 0.00 11 TRP A C 13
ATOM 14590 O O . TRP A 1 11 ? 4.110 18.168 -2.144 1.00 0.00 11 TRP A O 13
ATOM 14611 N N . VAL A 1 12 ? 2.147 18.198 -1.044 1.00 0.00 12 VAL A N 13
ATOM 14612 C CA . VAL A 1 12 ? 1.763 19.513 -1.543 1.00 0.00 12 VAL A CA 13
ATOM 14613 C C . VAL A 1 12 ? 0.460 19.983 -0.905 1.00 0.00 12 VAL A C 13
ATOM 14614 O O . VAL A 1 12 ? -0.312 19.181 -0.380 1.00 0.00 12 VAL A O 13
ATOM 14627 N N . LYS A 1 13 ? 0.222 21.289 -0.954 1.00 0.00 13 LYS A N 13
ATOM 14628 C CA . LYS A 1 13 ? -0.989 21.869 -0.384 1.00 0.00 13 LYS A CA 13
ATOM 14629 C C . LYS A 1 13 ? -1.137 23.331 -0.792 1.00 0.00 13 LYS A C 13
ATOM 14630 O O . LYS A 1 13 ? -1.705 24.136 -0.055 1.00 0.00 13 LYS A O 13
ATOM 14649 N N . ASP A 1 14 ? -0.625 23.665 -1.971 1.00 0.00 14 ASP A N 13
ATOM 14650 C CA . ASP A 1 14 ? -0.703 25.030 -2.479 1.00 0.00 14 ASP A CA 13
ATOM 14651 C C . ASP A 1 14 ? -0.113 25.122 -3.883 1.00 0.00 14 ASP A C 13
ATOM 14652 O O . ASP A 1 14 ? 1.104 25.066 -4.059 1.00 0.00 14 ASP A O 13
ATOM 14661 N N . GLU A 1 15 ? -0.983 25.263 -4.878 1.00 0.00 15 GLU A N 13
ATOM 14662 C CA . GLU A 1 15 ? -0.547 25.360 -6.266 1.00 0.00 15 GLU A CA 13
ATOM 14663 C C . GLU A 1 15 ? 0.347 26.580 -6.471 1.00 0.00 15 GLU A C 13
ATOM 14664 O O . GLU A 1 15 ? 1.088 26.662 -7.449 1.00 0.00 15 GLU A O 13
ATOM 14676 N N . GLY A 1 16 ? 0.269 27.526 -5.540 1.00 0.00 16 GLY A N 13
ATOM 14677 C CA . GLY A 1 16 ? 1.075 28.729 -5.637 1.00 0.00 16 GLY A CA 13
ATOM 14678 C C . GLY A 1 16 ? 0.496 29.880 -4.838 1.00 0.00 16 GLY A C 13
ATOM 14679 O O . GLY A 1 16 ? 0.584 29.900 -3.611 1.00 0.00 16 GLY A O 13
ATOM 14683 N N . GLY A 1 17 ? -0.096 30.845 -5.536 1.00 0.00 17 GLY A N 13
ATOM 14684 C CA . GLY A 1 17 ? -0.681 31.993 -4.867 1.00 0.00 17 GLY A CA 13
ATOM 14685 C C . GLY A 1 17 ? -0.950 33.142 -5.817 1.00 0.00 17 GLY A C 13
ATOM 14686 O O . GLY A 1 17 ? -1.995 33.789 -5.740 1.00 0.00 17 GLY A O 13
ATOM 14690 N N . ASP A 1 18 ? -0.006 33.399 -6.716 1.00 0.00 18 ASP A N 13
ATOM 14691 C CA . ASP A 1 18 ? -0.145 34.479 -7.685 1.00 0.00 18 ASP A CA 13
ATOM 14692 C C . ASP A 1 18 ? 0.677 34.195 -8.938 1.00 0.00 18 ASP A C 13
ATOM 14693 O O . ASP A 1 18 ? 1.339 35.083 -9.473 1.00 0.00 18 ASP A O 13
ATOM 14702 N N . SER A 1 19 ? 0.630 32.949 -9.401 1.00 0.00 19 SER A N 13
ATOM 14703 C CA . SER A 1 19 ? 1.374 32.546 -10.588 1.00 0.00 19 SER A CA 13
ATOM 14704 C C . SER A 1 19 ? 0.602 31.499 -11.384 1.00 0.00 19 SER A C 13
ATOM 14705 O O . SER A 1 19 ? 0.030 30.567 -10.817 1.00 0.00 19 SER A O 13
ATOM 14713 N N . CYS A 1 20 ? 0.588 31.659 -12.703 1.00 0.00 20 CYS A N 13
ATOM 14714 C CA . CYS A 1 20 ? -0.114 30.729 -13.580 1.00 0.00 20 CYS A CA 13
ATOM 14715 C C . CYS A 1 20 ? 0.284 29.288 -13.274 1.00 0.00 20 CYS A C 13
ATOM 14716 O O . CYS A 1 20 ? 1.368 29.029 -12.752 1.00 0.00 20 CYS A O 13
ATOM 14723 N N . SER A 1 21 ? -0.602 28.353 -13.603 1.00 0.00 21 SER A N 13
ATOM 14724 C CA . SER A 1 21 ? -0.346 26.938 -13.360 1.00 0.00 21 SER A CA 13
ATOM 14725 C C . SER A 1 21 ? 0.098 26.239 -14.642 1.00 0.00 21 SER A C 13
ATOM 14726 O O . SER A 1 21 ? 0.863 25.277 -14.604 1.00 0.00 21 SER A O 13
ATOM 14734 N N . GLY A 1 22 ? -0.389 26.732 -15.777 1.00 0.00 22 GLY A N 13
ATOM 14735 C CA . GLY A 1 22 ? -0.032 26.143 -17.054 1.00 0.00 22 GLY A CA 13
ATOM 14736 C C . GLY A 1 22 ? 1.113 26.872 -17.729 1.00 0.00 22 GLY A C 13
ATOM 14737 O O . GLY A 1 22 ? 1.576 26.465 -18.795 1.00 0.00 22 GLY A O 13
ATOM 14741 N N . CYS A 1 23 ? 1.571 27.954 -17.108 1.00 0.00 23 CYS A N 13
ATOM 14742 C CA . CYS A 1 23 ? 2.667 28.744 -17.655 1.00 0.00 23 CYS A CA 13
ATOM 14743 C C . CYS A 1 23 ? 3.664 29.121 -16.563 1.00 0.00 23 CYS A C 13
ATOM 14744 O O . CYS A 1 23 ? 4.851 29.307 -16.830 1.00 0.00 23 CYS A O 13
ATOM 14751 N N . SER A 1 24 ? 3.172 29.231 -15.333 1.00 0.00 24 SER A N 13
ATOM 14752 C CA . SER A 1 24 ? 4.018 29.589 -14.201 1.00 0.00 24 SER A CA 13
ATOM 14753 C C . SER A 1 24 ? 4.421 31.059 -14.267 1.00 0.00 24 SER A C 13
ATOM 14754 O O . SER A 1 24 ? 5.273 31.517 -13.505 1.00 0.00 24 SER A O 13
ATOM 14762 N N . VAL A 1 25 ? 3.802 31.795 -15.184 1.00 0.00 25 VAL A N 13
ATOM 14763 C CA . VAL A 1 25 ? 4.093 33.214 -15.351 1.00 0.00 25 VAL A CA 13
ATOM 14764 C C . VAL A 1 25 ? 3.558 34.027 -14.177 1.00 0.00 25 VAL A C 13
ATOM 14765 O O . VAL A 1 25 ? 2.356 34.031 -13.910 1.00 0.00 25 VAL A O 13
ATOM 14778 N N . ARG A 1 26 ? 4.457 34.714 -13.481 1.00 0.00 26 ARG A N 13
ATOM 14779 C CA . ARG A 1 26 ? 4.075 35.530 -12.335 1.00 0.00 26 ARG A CA 13
ATOM 14780 C C . ARG A 1 26 ? 3.141 36.659 -12.759 1.00 0.00 26 ARG A C 13
ATOM 14781 O O . ARG A 1 26 ? 3.552 37.594 -13.447 1.00 0.00 26 ARG A O 13
ATOM 14802 N N . PHE A 1 27 ? 1.882 36.566 -12.345 1.00 0.00 27 PHE A N 13
ATOM 14803 C CA . PHE A 1 27 ? 0.888 37.579 -12.683 1.00 0.00 27 PHE A CA 13
ATOM 14804 C C . PHE A 1 27 ? 1.361 38.966 -12.259 1.00 0.00 27 PHE A C 13
ATOM 14805 O O . PHE A 1 27 ? 2.022 39.122 -11.233 1.00 0.00 27 PHE A O 13
ATOM 14822 N N . SER A 1 28 ? 1.016 39.972 -13.057 1.00 0.00 28 SER A N 13
ATOM 14823 C CA . SER A 1 28 ? 1.407 41.346 -12.768 1.00 0.00 28 SER A CA 13
ATOM 14824 C C . SER A 1 28 ? 0.422 42.333 -13.387 1.00 0.00 28 SER A C 13
ATOM 14825 O O . SER A 1 28 ? -0.663 41.952 -13.827 1.00 0.00 28 SER A O 13
ATOM 14833 N N . LEU A 1 29 ? 0.808 43.604 -13.417 1.00 0.00 29 LEU A N 13
ATOM 14834 C CA . LEU A 1 29 ? -0.040 44.648 -13.982 1.00 0.00 29 LEU A CA 13
ATOM 14835 C C . LEU A 1 29 ? -0.279 44.411 -15.470 1.00 0.00 29 LEU A C 13
ATOM 14836 O O . LEU A 1 29 ? -1.173 45.008 -16.070 1.00 0.00 29 LEU A O 13
ATOM 14852 N N . THR A 1 30 ? 0.527 43.533 -16.060 1.00 0.00 30 THR A N 13
ATOM 14853 C CA . THR A 1 30 ? 0.403 43.215 -17.477 1.00 0.00 30 THR A CA 13
ATOM 14854 C C . THR A 1 30 ? -0.159 41.812 -17.679 1.00 0.00 30 THR A C 13
ATOM 14855 O O . THR A 1 30 ? -0.562 41.449 -18.783 1.00 0.00 30 THR A O 13
ATOM 14866 N N . GLU A 1 31 ? -0.181 41.029 -16.606 1.00 0.00 31 GLU A N 13
ATOM 14867 C CA . GLU A 1 31 ? -0.694 39.665 -16.667 1.00 0.00 31 GLU A CA 13
ATOM 14868 C C . GLU A 1 31 ? -1.784 39.446 -15.622 1.00 0.00 31 GLU A C 13
ATOM 14869 O O . GLU A 1 31 ? -1.508 39.394 -14.423 1.00 0.00 31 GLU A O 13
ATOM 14881 N N . ARG A 1 32 ? -3.023 39.318 -16.086 1.00 0.00 32 ARG A N 13
ATOM 14882 C CA . ARG A 1 32 ? -4.155 39.107 -15.192 1.00 0.00 32 ARG A CA 13
ATOM 14883 C C . ARG A 1 32 ? -4.182 37.670 -14.678 1.00 0.00 32 ARG A C 13
ATOM 14884 O O . ARG A 1 32 ? -3.568 36.779 -15.265 1.00 0.00 32 ARG A O 13
ATOM 14905 N N . ARG A 1 33 ? -4.896 37.454 -13.579 1.00 0.00 33 ARG A N 13
ATOM 14906 C CA . ARG A 1 33 ? -5.001 36.126 -12.985 1.00 0.00 33 ARG A CA 13
ATOM 14907 C C . ARG A 1 33 ? -6.459 35.763 -12.720 1.00 0.00 33 ARG A C 13
ATOM 14908 O O . ARG A 1 33 ? -7.329 36.633 -12.676 1.00 0.00 33 ARG A O 13
ATOM 14929 N N . HIS A 1 34 ? -6.719 34.471 -12.546 1.00 0.00 34 HIS A N 13
ATOM 14930 C CA . HIS A 1 34 ? -8.072 33.991 -12.286 1.00 0.00 34 HIS A CA 13
ATOM 14931 C C . HIS A 1 34 ? -8.049 32.559 -11.762 1.00 0.00 34 HIS A C 13
ATOM 14932 O O . HIS A 1 34 ? -7.515 31.658 -12.410 1.00 0.00 34 HIS A O 13
ATOM 14946 N N . HIS A 1 35 ? -8.633 32.355 -10.585 1.00 0.00 35 HIS A N 13
ATOM 14947 C CA . HIS A 1 35 ? -8.679 31.031 -9.974 1.00 0.00 35 HIS A CA 13
ATOM 14948 C C . HIS A 1 35 ? -9.866 30.231 -10.501 1.00 0.00 35 HIS A C 13
ATOM 14949 O O . HIS A 1 35 ? -11.021 30.555 -10.221 1.00 0.00 35 HIS A O 13
ATOM 14963 N N . CYS A 1 36 ? -9.575 29.185 -11.267 1.00 0.00 36 CYS A N 13
ATOM 14964 C CA . CYS A 1 36 ? -10.617 28.338 -11.835 1.00 0.00 36 CYS A CA 13
ATOM 14965 C C . CYS A 1 36 ? -11.516 27.773 -10.740 1.00 0.00 36 CYS A C 13
ATOM 14966 O O . CYS A 1 36 ? -11.051 27.070 -9.842 1.00 0.00 36 CYS A O 13
ATOM 14973 N N . ARG A 1 37 ? -12.805 28.085 -10.820 1.00 0.00 37 ARG A N 13
ATOM 14974 C CA . ARG A 1 37 ? -13.770 27.610 -9.836 1.00 0.00 37 ARG A CA 13
ATOM 14975 C C . ARG A 1 37 ? -14.059 26.124 -10.031 1.00 0.00 37 ARG A C 13
ATOM 14976 O O . ARG A 1 37 ? -14.840 25.531 -9.289 1.00 0.00 37 ARG A O 13
ATOM 14997 N N . ASN A 1 38 ? -13.424 25.531 -11.037 1.00 0.00 38 ASN A N 13
ATOM 14998 C CA . ASN A 1 38 ? -13.614 24.115 -11.331 1.00 0.00 38 ASN A CA 13
ATOM 14999 C C . ASN A 1 38 ? -12.515 23.274 -10.689 1.00 0.00 38 ASN A C 13
ATOM 15000 O O . ASN A 1 38 ? -12.793 22.293 -9.997 1.00 0.00 38 ASN A O 13
ATOM 15011 N N . CYS A 1 39 ? -11.266 23.663 -10.922 1.00 0.00 39 CYS A N 13
ATOM 15012 C CA . CYS A 1 39 ? -10.125 22.946 -10.368 1.00 0.00 39 CYS A CA 13
ATOM 15013 C C . CYS A 1 39 ? -9.519 23.713 -9.195 1.00 0.00 39 CYS A C 13
ATOM 15014 O O . CYS A 1 39 ? -9.086 23.118 -8.209 1.00 0.00 39 CYS A O 13
ATOM 15021 N N . GLY A 1 40 ? -9.492 25.037 -9.311 1.00 0.00 40 GLY A N 13
ATOM 15022 C CA . GLY A 1 40 ? -8.938 25.863 -8.255 1.00 0.00 40 GLY A CA 13
ATOM 15023 C C . GLY A 1 40 ? -7.495 26.249 -8.517 1.00 0.00 40 GLY A C 13
ATOM 15024 O O . GLY A 1 40 ? -6.735 26.500 -7.583 1.00 0.00 40 GLY A O 13
ATOM 15028 N N . GLN A 1 41 ? -7.119 26.295 -9.791 1.00 0.00 41 GLN A N 13
ATOM 15029 C CA . GLN A 1 41 ? -5.757 26.651 -10.172 1.00 0.00 41 GLN A CA 13
ATOM 15030 C C . GLN A 1 41 ? -5.723 28.011 -10.862 1.00 0.00 41 GLN A C 13
ATOM 15031 O O . GLN A 1 41 ? -6.611 28.342 -11.648 1.00 0.00 41 GLN A O 13
ATOM 15045 N N . LEU A 1 42 ? -4.693 28.795 -10.562 1.00 0.00 42 LEU A N 13
ATOM 15046 C CA . LEU A 1 42 ? -4.543 30.120 -11.154 1.00 0.00 42 LEU A CA 13
ATOM 15047 C C . LEU A 1 42 ? -4.003 30.023 -12.577 1.00 0.00 42 LEU A C 13
ATOM 15048 O O . LEU A 1 42 ? -3.011 29.338 -12.831 1.00 0.00 42 LEU A O 13
ATOM 15064 N N . PHE A 1 43 ? -4.660 30.713 -13.502 1.00 0.00 43 PHE A N 13
ATOM 15065 C CA . PHE A 1 43 ? -4.246 30.706 -14.900 1.00 0.00 43 PHE A CA 13
ATOM 15066 C C . PHE A 1 43 ? -4.196 32.125 -15.460 1.00 0.00 43 PHE A C 13
ATOM 15067 O O . PHE A 1 43 ? -4.845 33.033 -14.940 1.00 0.00 43 PHE A O 13
ATOM 15084 N N . CYS A 1 44 ? -3.419 32.308 -16.523 1.00 0.00 44 CYS A N 13
ATOM 15085 C CA . CYS A 1 44 ? -3.282 33.615 -17.154 1.00 0.00 44 CYS A CA 13
ATOM 15086 C C . CYS A 1 44 ? -4.347 33.815 -18.228 1.00 0.00 44 CYS A C 13
ATOM 15087 O O . CYS A 1 44 ? -4.934 32.852 -18.720 1.00 0.00 44 CYS A O 13
ATOM 15094 N N . GLN A 1 45 ? -4.589 35.072 -18.587 1.00 0.00 45 GLN A N 13
ATOM 15095 C CA . GLN A 1 45 ? -5.583 35.398 -19.603 1.00 0.00 45 GLN A CA 13
ATOM 15096 C C . GLN A 1 45 ? -5.287 34.668 -20.909 1.00 0.00 45 GLN A C 13
ATOM 15097 O O . GLN A 1 45 ? -6.175 34.471 -21.738 1.00 0.00 45 GLN A O 13
ATOM 15111 N N . LYS A 1 46 ? -4.032 34.267 -21.085 1.00 0.00 46 LYS A N 13
ATOM 15112 C CA . LYS A 1 46 ? -3.617 33.557 -22.289 1.00 0.00 46 LYS A CA 13
ATOM 15113 C C . LYS A 1 46 ? -3.779 32.050 -22.116 1.00 0.00 46 LYS A C 13
ATOM 15114 O O . LYS A 1 46 ? -3.773 31.299 -23.091 1.00 0.00 46 LYS A O 13
ATOM 15133 N N . CYS A 1 47 ? -3.925 31.615 -20.869 1.00 0.00 47 CYS A N 13
ATOM 15134 C CA . CYS A 1 47 ? -4.090 30.199 -20.567 1.00 0.00 47 CYS A CA 13
ATOM 15135 C C . CYS A 1 47 ? -5.537 29.763 -20.776 1.00 0.00 47 CYS A C 13
ATOM 15136 O O . CYS A 1 47 ? -5.807 28.787 -21.476 1.00 0.00 47 CYS A O 13
ATOM 15143 N N . SER A 1 48 ? -6.464 30.493 -20.163 1.00 0.00 48 SER A N 13
ATOM 15144 C CA . SER A 1 48 ? -7.883 30.180 -20.279 1.00 0.00 48 SER A CA 13
ATOM 15145 C C . SER A 1 48 ? -8.544 31.043 -21.349 1.00 0.00 48 SER A C 13
ATOM 15146 O O . SER A 1 48 ? -9.399 30.574 -22.100 1.00 0.00 48 SER A O 13
ATOM 15154 N N . ARG A 1 49 ? -8.142 32.308 -21.412 1.00 0.00 49 ARG A N 13
ATOM 15155 C CA . ARG A 1 49 ? -8.695 33.239 -22.389 1.00 0.00 49 ARG A CA 13
ATOM 15156 C C . ARG A 1 49 ? -10.179 32.967 -22.618 1.00 0.00 49 ARG A C 13
ATOM 15157 O O . ARG A 1 49 ? -10.706 33.213 -23.703 1.00 0.00 49 ARG A O 13
ATOM 15178 N N . PHE A 1 50 ? -10.848 32.458 -21.588 1.00 0.00 50 PHE A N 13
ATOM 15179 C CA . PHE A 1 50 ? -12.271 32.152 -21.677 1.00 0.00 50 PHE A CA 13
ATOM 15180 C C . PHE A 1 50 ? -12.989 32.518 -20.382 1.00 0.00 50 PHE A C 13
ATOM 15181 O O . PHE A 1 50 ? -12.354 32.866 -19.386 1.00 0.00 50 PHE A O 13
ATOM 15198 N N . GLN A 1 51 ? -14.315 32.437 -20.403 1.00 0.00 51 GLN A N 13
ATOM 15199 C CA . GLN A 1 51 ? -15.119 32.761 -19.231 1.00 0.00 51 GLN A CA 13
ATOM 15200 C C . GLN A 1 51 ? -16.517 32.161 -19.346 1.00 0.00 51 GLN A C 13
ATOM 15201 O O . GLN A 1 51 ? -17.196 32.335 -20.358 1.00 0.00 51 GLN A O 13
ATOM 15215 N N . SER A 1 52 ? -16.940 31.454 -18.303 1.00 0.00 52 SER A N 13
ATOM 15216 C CA . SER A 1 52 ? -18.255 30.825 -18.289 1.00 0.00 52 SER A CA 13
ATOM 15217 C C . SER A 1 52 ? -18.540 30.192 -16.931 1.00 0.00 52 SER A C 13
ATOM 15218 O O . SER A 1 52 ? -17.681 30.176 -16.050 1.00 0.00 52 SER A O 13
ATOM 15226 N N . GLU A 1 53 ? -19.752 29.670 -16.770 1.00 0.00 53 GLU A N 13
ATOM 15227 C CA . GLU A 1 53 ? -20.151 29.037 -15.519 1.00 0.00 53 GLU A CA 13
ATOM 15228 C C . GLU A 1 53 ? -19.664 27.592 -15.462 1.00 0.00 53 GLU A C 13
ATOM 15229 O O . GLU A 1 53 ? -19.074 27.086 -16.417 1.00 0.00 53 GLU A O 13
ATOM 15241 N N . ILE A 1 54 ? -19.914 26.933 -14.335 1.00 0.00 54 ILE A N 13
ATOM 15242 C CA . ILE A 1 54 ? -19.502 25.547 -14.153 1.00 0.00 54 ILE A CA 13
ATOM 15243 C C . ILE A 1 54 ? -20.612 24.723 -13.509 1.00 0.00 54 ILE A C 13
ATOM 15244 O O . ILE A 1 54 ? -20.643 24.547 -12.291 1.00 0.00 54 ILE A O 13
ATOM 15260 N N . LYS A 1 55 ? -21.522 24.219 -14.335 1.00 0.00 55 LYS A N 13
ATOM 15261 C CA . LYS A 1 55 ? -22.634 23.410 -13.849 1.00 0.00 55 LYS A CA 13
ATOM 15262 C C . LYS A 1 55 ? -22.127 22.218 -13.044 1.00 0.00 55 LYS A C 13
ATOM 15263 O O . LYS A 1 55 ? -22.755 21.803 -12.069 1.00 0.00 55 LYS A O 13
ATOM 15282 N N . ARG A 1 56 ? -20.988 21.672 -13.456 1.00 0.00 56 ARG A N 13
ATOM 15283 C CA . ARG A 1 56 ? -20.397 20.527 -12.773 1.00 0.00 56 ARG A CA 13
ATOM 15284 C C . ARG A 1 56 ? -20.045 20.877 -11.331 1.00 0.00 56 ARG A C 13
ATOM 15285 O O . ARG A 1 56 ? -19.843 19.993 -10.497 1.00 0.00 56 ARG A O 13
ATOM 15306 N N . LEU A 1 57 ? -19.973 22.172 -11.043 1.00 0.00 57 LEU A N 13
ATOM 15307 C CA . LEU A 1 57 ? -19.644 22.640 -9.700 1.00 0.00 57 LEU A CA 13
ATOM 15308 C C . LEU A 1 57 ? -20.834 23.354 -9.066 1.00 0.00 57 LEU A C 13
ATOM 15309 O O . LEU A 1 57 ? -20.684 24.084 -8.086 1.00 0.00 57 LEU A O 13
ATOM 15325 N N . LYS A 1 58 ? -22.017 23.136 -9.630 1.00 0.00 58 LYS A N 13
ATOM 15326 C CA . LYS A 1 58 ? -23.235 23.754 -9.119 1.00 0.00 58 LYS A CA 13
ATOM 15327 C C . LYS A 1 58 ? -23.203 25.266 -9.320 1.00 0.00 58 LYS A C 13
ATOM 15328 O O . LYS A 1 58 ? -23.862 26.012 -8.595 1.00 0.00 58 LYS A O 13
ATOM 15347 N N . ILE A 1 59 ? -22.434 25.711 -10.308 1.00 0.00 59 ILE A N 13
ATOM 15348 C CA . ILE A 1 59 ? -22.319 27.133 -10.605 1.00 0.00 59 ILE A CA 13
ATOM 15349 C C . ILE A 1 59 ? -23.020 27.480 -11.914 1.00 0.00 59 ILE A C 13
ATOM 15350 O O . ILE A 1 59 ? -22.648 26.988 -12.979 1.00 0.00 59 ILE A O 13
ATOM 15366 N N . SER A 1 60 ? -24.036 28.333 -11.827 1.00 0.00 60 SER A N 13
ATOM 15367 C CA . SER A 1 60 ? -24.792 28.745 -13.004 1.00 0.00 60 SER A CA 13
ATOM 15368 C C . SER A 1 60 ? -24.312 30.102 -13.509 1.00 0.00 60 SER A C 13
ATOM 15369 O O . SER A 1 60 ? -24.485 30.437 -14.681 1.00 0.00 60 SER A O 13
ATOM 15377 N N . SER A 1 61 ? -23.709 30.880 -12.616 1.00 0.00 61 SER A N 13
ATOM 15378 C CA . SER A 1 61 ? -23.208 32.203 -12.969 1.00 0.00 61 SER A CA 13
ATOM 15379 C C . SER A 1 61 ? -21.867 32.101 -13.689 1.00 0.00 61 SER A C 13
ATOM 15380 O O . SER A 1 61 ? -21.105 31.152 -13.506 1.00 0.00 61 SER A O 13
ATOM 15388 N N . PRO A 1 62 ? -21.571 33.103 -14.531 1.00 0.00 62 PRO A N 13
ATOM 15389 C CA . PRO A 1 62 ? -20.322 33.150 -15.297 1.00 0.00 62 PRO A CA 13
ATOM 15390 C C . PRO A 1 62 ? -19.108 33.406 -14.410 1.00 0.00 62 PRO A C 13
ATOM 15391 O O . PRO A 1 62 ? -19.044 34.410 -13.701 1.00 0.00 62 PRO A O 13
ATOM 15402 N N . VAL A 1 63 ? -18.145 32.490 -14.455 1.00 0.00 63 VAL A N 13
ATOM 15403 C CA . VAL A 1 63 ? -16.931 32.617 -13.657 1.00 0.00 63 VAL A CA 13
ATOM 15404 C C . VAL A 1 63 ? -15.696 32.256 -14.474 1.00 0.00 63 VAL A C 13
ATOM 15405 O O . VAL A 1 63 ? -15.798 31.904 -15.649 1.00 0.00 63 VAL A O 13
ATOM 15418 N N . ARG A 1 64 ? -14.530 32.345 -13.843 1.00 0.00 64 ARG A N 13
ATOM 15419 C CA . ARG A 1 64 ? -13.273 32.028 -14.512 1.00 0.00 64 ARG A CA 13
ATOM 15420 C C . ARG A 1 64 ? -13.089 30.518 -14.635 1.00 0.00 64 ARG A C 13
ATOM 15421 O O . ARG A 1 64 ? -13.262 29.780 -13.665 1.00 0.00 64 ARG A O 13
ATOM 15442 N N . VAL A 1 65 ? -12.737 30.066 -15.834 1.00 0.00 65 VAL A N 13
ATOM 15443 C CA . VAL A 1 65 ? -12.528 28.645 -16.084 1.00 0.00 65 VAL A CA 13
ATOM 15444 C C . VAL A 1 65 ? -11.451 28.425 -17.141 1.00 0.00 65 VAL A C 13
ATOM 15445 O O . VAL A 1 65 ? -11.428 29.101 -18.170 1.00 0.00 65 VAL A O 13
ATOM 15458 N N . CYS A 1 66 ? -10.560 27.475 -16.880 1.00 0.00 66 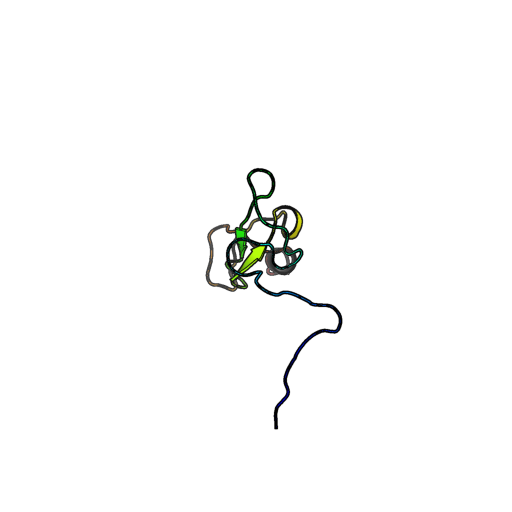CYS A N 13
ATOM 15459 C CA . CYS A 1 66 ? -9.479 27.165 -17.808 1.00 0.00 66 CYS A CA 13
ATOM 15460 C C . CYS A 1 66 ? -10.030 26.621 -19.123 1.00 0.00 66 CYS A C 13
ATOM 15461 O O . CYS A 1 66 ? -11.173 26.169 -19.188 1.00 0.00 66 CYS A O 13
AT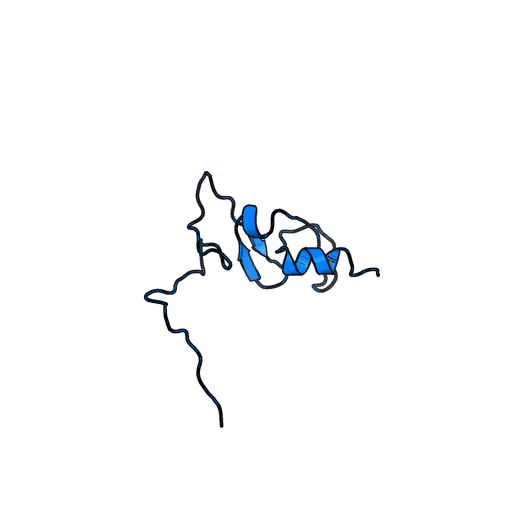OM 15468 N N . GLN A 1 67 ? -9.209 26.668 -20.167 1.00 0.00 67 GLN A N 13
ATOM 15469 C CA . GLN A 1 67 ? -9.614 26.181 -21.480 1.00 0.00 67 GLN A CA 13
ATOM 15470 C C . GLN A 1 67 ? -10.084 24.732 -21.401 1.00 0.00 67 GLN A C 13
ATOM 15471 O O . GLN A 1 67 ? -11.098 24.365 -21.994 1.00 0.00 67 GLN A O 13
ATOM 15485 N N . ASN A 1 68 ? -9.341 23.913 -20.665 1.00 0.00 68 ASN A N 13
ATOM 15486 C CA . ASN A 1 68 ? -9.681 22.503 -20.510 1.00 0.00 68 ASN A CA 13
ATOM 15487 C C . ASN A 1 68 ? -11.121 22.341 -20.031 1.00 0.00 68 ASN A C 13
ATOM 15488 O O . ASN A 1 68 ? -11.878 21.532 -20.568 1.00 0.00 68 ASN A O 13
ATOM 15499 N N . CYS A 1 69 ? -11.492 23.116 -19.017 1.00 0.00 69 CYS A N 13
ATOM 15500 C CA . CYS A 1 69 ? -12.840 23.059 -18.465 1.00 0.00 69 CYS A CA 13
ATOM 15501 C C . CYS A 1 69 ? -13.848 23.684 -19.426 1.00 0.00 69 CYS A C 13
ATOM 15502 O O . CYS A 1 69 ? -14.866 23.075 -19.757 1.00 0.00 69 CYS A O 13
ATOM 15509 N N . TYR A 1 70 ? -13.557 24.902 -19.870 1.00 0.00 70 TYR A N 13
ATOM 15510 C CA . TYR A 1 70 ? -14.439 25.610 -20.791 1.00 0.00 70 TYR A CA 13
ATOM 15511 C C . TYR A 1 70 ? -14.830 24.718 -21.965 1.00 0.00 70 TYR A C 13
ATOM 15512 O O . TYR A 1 70 ? -16.006 24.611 -22.313 1.00 0.00 70 TYR A O 13
ATOM 15530 N N . TYR A 1 71 ? -13.836 24.079 -22.571 1.00 0.00 71 TYR A N 13
ATOM 15531 C CA . TYR A 1 71 ? -14.074 23.197 -23.707 1.00 0.00 71 TYR A CA 13
ATOM 15532 C C . TYR A 1 71 ? -15.159 22.174 -23.384 1.00 0.00 71 TYR A C 13
ATOM 15533 O O . TYR A 1 71 ? -15.974 21.826 -24.238 1.00 0.00 71 TYR A O 13
ATOM 15551 N N . ASN A 1 72 ? -15.163 21.696 -22.144 1.00 0.00 72 ASN A N 13
ATOM 15552 C CA . ASN A 1 72 ? -16.147 20.712 -21.706 1.00 0.00 72 ASN A CA 13
ATOM 15553 C C . ASN A 1 72 ? -17.435 21.395 -21.258 1.00 0.00 72 ASN A C 13
ATOM 15554 O O . ASN A 1 72 ? -18.504 20.782 -21.247 1.00 0.00 72 ASN A O 13
ATOM 15565 N N . LEU A 1 73 ? -17.327 22.666 -20.888 1.00 0.00 73 LEU A N 13
ATOM 15566 C CA . LEU A 1 73 ? -18.484 23.434 -20.439 1.00 0.00 73 LEU A CA 13
ATOM 15567 C C . LEU A 1 73 ? -19.330 23.888 -21.624 1.00 0.00 73 LEU A C 13
ATOM 15568 O O . LEU A 1 73 ? -20.548 24.020 -21.514 1.00 0.00 73 LEU A O 13
ATOM 15584 N N . GLN A 1 74 ? -18.675 24.123 -22.757 1.00 0.00 74 GLN A N 13
ATOM 15585 C CA . GLN A 1 74 ? -19.367 24.561 -23.963 1.00 0.00 74 GLN A CA 13
ATOM 15586 C C . GLN A 1 74 ? -19.954 23.371 -24.716 1.00 0.00 74 GLN A C 13
ATOM 15587 O O . GLN A 1 74 ? -20.897 23.519 -25.494 1.00 0.00 74 GLN A O 13
ATOM 15601 N N . HIS A 1 75 ? -19.389 22.191 -24.480 1.00 0.00 75 HIS A N 13
ATOM 15602 C CA . HIS A 1 75 ? -19.856 20.975 -25.136 1.00 0.00 75 HIS A CA 13
ATOM 15603 C C . HIS A 1 75 ? -21.287 20.648 -24.719 1.00 0.00 75 HIS A C 13
ATOM 15604 O O . HIS A 1 75 ? -22.018 19.978 -25.448 1.00 0.00 75 HIS A O 13
ATOM 15618 N N . GLU A 1 76 ? -21.678 21.123 -23.541 1.00 0.00 76 GLU A N 13
ATOM 15619 C CA . GLU A 1 76 ? -23.020 20.879 -23.026 1.00 0.00 76 GLU A CA 13
ATOM 15620 C C . GLU A 1 76 ? -24.054 21.702 -23.790 1.00 0.00 76 GLU A C 13
ATOM 15621 O O . GLU A 1 76 ? -25.227 21.337 -23.857 1.00 0.00 76 GLU A O 13
ATOM 15633 N N . ARG A 1 77 ? -23.608 22.815 -24.364 1.00 0.00 77 ARG A N 13
ATOM 15634 C CA . ARG A 1 77 ? -24.494 23.692 -25.121 1.00 0.00 77 ARG A CA 13
ATOM 15635 C C . ARG A 1 77 ? -24.143 23.668 -26.606 1.00 0.00 77 ARG A C 13
ATOM 15636 O O . ARG A 1 77 ? -24.254 24.679 -27.297 1.00 0.00 77 ARG A O 13
ATOM 15657 N N . GLY A 1 78 ? -23.720 22.504 -27.090 1.00 0.00 78 GLY A N 13
ATOM 15658 C CA . GLY A 1 78 ? -23.359 22.369 -28.489 1.00 0.00 78 GLY A CA 13
ATOM 15659 C C . GLY A 1 78 ? -23.475 20.941 -28.983 1.00 0.00 78 GLY A C 13
ATOM 15660 O O . GLY A 1 78 ? -23.426 20.720 -30.192 1.00 0.00 78 GLY A O 13
ATOM 15666 N N . SER A 1 1 ? -22.829 8.779 -11.212 1.00 0.00 1 SER A N 14
ATOM 15667 C CA . SER A 1 1 ? -21.701 7.858 -11.135 1.00 0.00 1 SER A CA 14
ATOM 15668 C C . SER A 1 1 ? -22.158 6.476 -10.678 1.00 0.00 1 SER A C 14
ATOM 15669 O O . SER A 1 1 ? -22.973 6.351 -9.765 1.00 0.00 1 SER A O 14
ATOM 15677 N N . ASN A 1 2 ? -21.627 5.441 -11.321 1.00 0.00 2 ASN A N 14
ATOM 15678 C CA . ASN A 1 2 ? -21.980 4.067 -10.981 1.00 0.00 2 ASN A CA 14
ATOM 15679 C C . ASN A 1 2 ? -20.731 3.200 -10.853 1.00 0.00 2 ASN A C 14
ATOM 15680 O O . ASN A 1 2 ? -20.563 2.477 -9.871 1.00 0.00 2 ASN A O 14
ATOM 15691 N N . ALA A 1 3 ? -19.858 3.279 -11.851 1.00 0.00 3 ALA A N 14
ATOM 15692 C CA . ALA A 1 3 ? -18.623 2.504 -11.849 1.00 0.00 3 ALA A CA 14
ATOM 15693 C C . ALA A 1 3 ? -17.574 3.145 -10.948 1.00 0.00 3 ALA A C 14
ATOM 15694 O O . ALA A 1 3 ? -17.840 4.147 -10.285 1.00 0.00 3 ALA A O 14
ATOM 15701 N N . GLY A 1 4 ? -16.380 2.560 -10.927 1.00 0.00 4 GLY A N 14
ATOM 15702 C CA . GLY A 1 4 ? -15.310 3.088 -10.102 1.00 0.00 4 GLY A CA 14
ATOM 15703 C C . GLY A 1 4 ? -15.069 4.565 -10.340 1.00 0.00 4 GLY A C 14
ATOM 15704 O O . GLY A 1 4 ? -15.415 5.095 -11.396 1.00 0.00 4 GLY A O 14
ATOM 15708 N N . ARG A 1 5 ? -14.475 5.233 -9.356 1.00 0.00 5 ARG A N 14
ATOM 15709 C CA . ARG A 1 5 ? -14.192 6.659 -9.463 1.00 0.00 5 ARG A CA 14
ATOM 15710 C C . ARG A 1 5 ? -12.888 7.009 -8.751 1.00 0.00 5 ARG A C 14
ATOM 15711 O O . ARG A 1 5 ? -12.377 6.226 -7.951 1.00 0.00 5 ARG A O 14
ATOM 15732 N N . SER A 1 6 ? -12.355 8.189 -9.050 1.00 0.00 6 SER A N 14
ATOM 15733 C CA . SER A 1 6 ? -11.109 8.641 -8.443 1.00 0.00 6 SER A CA 14
ATOM 15734 C C . SER A 1 6 ? -11.379 9.670 -7.349 1.00 0.00 6 SER A C 14
ATOM 15735 O O . SER A 1 6 ? -12.529 9.924 -6.991 1.00 0.00 6 SER A O 14
ATOM 15743 N N . ALA A 1 7 ? -10.310 10.258 -6.822 1.00 0.00 7 ALA A N 14
ATOM 15744 C CA . ALA A 1 7 ? -10.431 11.261 -5.771 1.00 0.00 7 ALA A CA 14
ATOM 15745 C C . ALA A 1 7 ? -10.410 12.671 -6.352 1.00 0.00 7 ALA A C 14
ATOM 15746 O O . ALA A 1 7 ? -10.040 13.627 -5.672 1.00 0.00 7 ALA A O 14
ATOM 15753 N N . ALA A 1 8 ? -10.810 12.792 -7.614 1.00 0.00 8 ALA A N 14
ATOM 15754 C CA . ALA A 1 8 ? -10.839 14.085 -8.285 1.00 0.00 8 ALA A CA 14
ATOM 15755 C C . ALA A 1 8 ? -9.439 14.680 -8.390 1.00 0.00 8 ALA A C 14
ATOM 15756 O O . ALA A 1 8 ? -9.262 15.895 -8.297 1.00 0.00 8 ALA A O 14
ATOM 15763 N N . ASP A 1 9 ? -8.447 13.818 -8.583 1.00 0.00 9 ASP A N 14
ATOM 15764 C CA . ASP A 1 9 ? -7.062 14.259 -8.700 1.00 0.00 9 ASP A CA 14
ATOM 15765 C C . ASP A 1 9 ? -6.599 14.942 -7.417 1.00 0.00 9 ASP A C 14
ATOM 15766 O O . ASP A 1 9 ? -6.848 16.130 -7.208 1.00 0.00 9 ASP A O 14
ATOM 15775 N N . HIS A 1 10 ? -5.924 14.183 -6.559 1.00 0.00 10 HIS A N 14
ATOM 15776 C CA . HIS A 1 10 ? -5.426 14.715 -5.296 1.00 0.00 10 HIS A CA 14
ATOM 15777 C C . HIS A 1 10 ? -3.993 14.257 -5.041 1.00 0.00 10 HIS A C 14
ATOM 15778 O O . HIS A 1 10 ? -3.764 13.214 -4.429 1.00 0.00 10 HIS A O 14
ATOM 15792 N N . TRP A 1 11 ? -3.033 15.044 -5.514 1.00 0.00 11 TRP A N 14
ATOM 15793 C CA . TRP A 1 11 ? -1.622 14.719 -5.338 1.00 0.00 11 TRP A CA 14
ATOM 15794 C C . TRP A 1 11 ? -0.795 15.981 -5.121 1.00 0.00 11 TRP A C 14
ATOM 15795 O O . TRP A 1 11 ? 0.394 16.019 -5.439 1.00 0.00 11 TRP A O 14
ATOM 15816 N N . VAL A 1 12 ? -1.432 17.014 -4.579 1.00 0.00 12 VAL A N 14
ATOM 15817 C CA . VAL A 1 12 ? -0.754 18.279 -4.318 1.00 0.00 12 VAL A CA 14
ATOM 15818 C C . VAL A 1 12 ? -1.672 19.254 -3.590 1.00 0.00 12 VAL A C 14
ATOM 15819 O O . VAL A 1 12 ? -2.887 19.062 -3.539 1.00 0.00 12 VAL A O 14
ATOM 15832 N N . LYS A 1 13 ? -1.083 20.304 -3.027 1.00 0.00 13 LYS A N 14
ATOM 15833 C CA . LYS A 1 13 ? -1.846 21.313 -2.302 1.00 0.00 13 LYS A CA 14
ATOM 15834 C C . LYS A 1 13 ? -1.127 22.658 -2.323 1.00 0.00 13 LYS A C 14
ATOM 15835 O O . LYS A 1 13 ? -1.261 23.458 -1.397 1.00 0.00 13 LYS A O 14
ATOM 15854 N N . ASP A 1 14 ? -0.367 22.900 -3.384 1.00 0.00 14 ASP A N 14
ATOM 15855 C CA . ASP A 1 14 ? 0.371 24.150 -3.527 1.00 0.00 14 ASP A CA 14
ATOM 15856 C C . ASP A 1 14 ? -0.042 24.883 -4.799 1.00 0.00 14 ASP A C 14
ATOM 15857 O O . ASP A 1 14 ? 0.671 24.857 -5.801 1.00 0.00 14 ASP A O 14
ATOM 15866 N N . GLU A 1 15 ? -1.200 25.536 -4.751 1.00 0.00 15 GLU A N 14
ATOM 15867 C CA . GLU A 1 15 ? -1.708 26.274 -5.901 1.00 0.00 15 GLU A CA 14
ATOM 15868 C C . GLU A 1 15 ? -0.752 27.397 -6.292 1.00 0.00 15 GLU A C 14
ATOM 15869 O O . GLU A 1 15 ? -0.778 27.883 -7.422 1.00 0.00 15 GLU A O 14
ATOM 15881 N N . GLY A 1 16 ? 0.091 27.805 -5.349 1.00 0.00 16 GLY A N 14
ATOM 15882 C CA . GLY A 1 16 ? 1.044 28.867 -5.614 1.00 0.00 16 GLY A CA 14
ATOM 15883 C C . GLY A 1 16 ? 0.799 30.092 -4.754 1.00 0.00 16 GLY A C 14
ATOM 15884 O O . GLY A 1 16 ? 1.410 30.250 -3.698 1.00 0.00 16 GLY A O 14
ATOM 15888 N N . GLY A 1 17 ? -0.097 30.963 -5.209 1.00 0.00 17 GLY A N 14
ATOM 15889 C CA . GLY A 1 17 ? -0.403 32.170 -4.463 1.00 0.00 17 GLY A CA 14
ATOM 15890 C C . GLY A 1 17 ? -0.668 33.358 -5.366 1.00 0.00 17 GLY A C 14
ATOM 15891 O O . GLY A 1 17 ? -1.419 34.264 -5.006 1.00 0.00 17 GLY A O 14
ATOM 15895 N N . ASP A 1 18 ? -0.050 33.355 -6.542 1.00 0.00 18 ASP A N 14
ATOM 15896 C CA . ASP A 1 18 ? -0.223 34.441 -7.500 1.00 0.00 18 ASP A CA 14
ATOM 15897 C C . ASP A 1 18 ? 0.587 34.183 -8.767 1.00 0.00 18 ASP A C 14
ATOM 15898 O O . ASP A 1 18 ? 1.221 35.090 -9.305 1.00 0.00 18 ASP A O 14
ATOM 15907 N N . SER A 1 19 ? 0.560 32.940 -9.237 1.00 0.00 19 SER A N 14
ATOM 15908 C CA . SER A 1 19 ? 1.296 32.561 -10.437 1.00 0.00 19 SER A CA 14
ATOM 15909 C C . SER A 1 19 ? 0.545 31.487 -11.219 1.00 0.00 19 SER A C 14
ATOM 15910 O O . SER A 1 19 ? -0.004 30.550 -10.638 1.00 0.00 19 SER A O 14
ATOM 15918 N N . CYS A 1 20 ? 0.525 31.631 -12.539 1.00 0.00 20 CYS A N 14
ATOM 15919 C CA . CYS A 1 20 ? -0.159 30.676 -13.403 1.00 0.00 20 CYS A CA 14
ATOM 15920 C C . CYS A 1 20 ? 0.253 29.246 -13.064 1.00 0.00 20 CYS A C 14
ATOM 15921 O O . CYS A 1 20 ? 1.338 29.010 -12.534 1.00 0.00 20 CYS A O 14
ATOM 15928 N N . SER A 1 21 ? -0.622 28.295 -13.376 1.00 0.00 21 SER A N 14
ATOM 15929 C CA . SER A 1 21 ? -0.352 26.888 -13.102 1.00 0.00 21 SER A CA 14
ATOM 15930 C C . SER A 1 21 ? 0.131 26.173 -14.359 1.00 0.00 21 SER A C 14
ATOM 15931 O O . SER A 1 21 ? 0.902 25.217 -14.286 1.00 0.00 21 SER A O 14
ATOM 15939 N N . GLY A 1 22 ? -0.328 26.644 -15.515 1.00 0.00 22 GLY A N 14
ATOM 15940 C CA . GLY A 1 22 ? 0.067 26.039 -16.773 1.00 0.00 22 GLY A CA 14
ATOM 15941 C C . GLY A 1 22 ? 1.208 26.780 -17.440 1.00 0.00 22 GLY A C 14
ATOM 15942 O O . GLY A 1 22 ? 1.728 26.341 -18.466 1.00 0.00 22 GLY A O 14
ATOM 15946 N N . CYS A 1 23 ? 1.600 27.909 -16.857 1.00 0.00 23 CYS A N 14
ATOM 15947 C CA . CYS A 1 23 ? 2.685 28.715 -17.402 1.00 0.00 23 CYS A CA 14
ATOM 15948 C C . CYS A 1 23 ? 3.673 29.107 -16.307 1.00 0.00 23 CYS A C 14
ATOM 15949 O O . CYS A 1 23 ? 4.853 29.336 -16.574 1.00 0.00 23 CYS A O 14
ATOM 15956 N N . SER A 1 24 ? 3.182 29.183 -15.074 1.00 0.00 24 SER A N 14
ATOM 15957 C CA . SER A 1 24 ? 4.020 29.552 -13.939 1.00 0.00 24 SER A CA 14
ATOM 15958 C C . SER A 1 24 ? 4.410 31.025 -14.007 1.00 0.00 24 SER A C 14
ATOM 15959 O O . SER A 1 24 ? 5.267 31.488 -13.254 1.00 0.00 24 SER A O 14
ATOM 15967 N N . VAL A 1 25 ? 3.774 31.757 -14.916 1.00 0.00 25 VAL A N 14
ATOM 15968 C CA . VAL A 1 25 ? 4.053 33.179 -15.084 1.00 0.00 25 VAL A CA 14
ATOM 15969 C C . VAL A 1 25 ? 3.485 33.990 -13.925 1.00 0.00 25 VAL A C 14
ATOM 15970 O O . VAL A 1 25 ? 2.298 33.897 -13.612 1.00 0.00 25 VAL A O 14
ATOM 15983 N N . ARG A 1 26 ? 4.340 34.786 -13.292 1.00 0.00 26 ARG A N 14
ATOM 15984 C CA . ARG A 1 26 ? 3.924 35.614 -12.166 1.00 0.00 26 ARG A CA 14
ATOM 15985 C C . ARG A 1 26 ? 2.945 36.694 -12.618 1.00 0.00 26 ARG A C 14
ATOM 15986 O O . ARG A 1 26 ? 3.314 37.615 -13.347 1.00 0.00 26 ARG A O 14
ATOM 16007 N N . PHE A 1 27 ? 1.696 36.573 -12.182 1.00 0.00 27 PHE A N 14
ATOM 16008 C CA . PHE A 1 27 ? 0.663 37.537 -12.542 1.00 0.00 27 PHE A CA 14
ATOM 16009 C C . PHE A 1 27 ? 1.117 38.961 -12.234 1.00 0.00 27 PHE A C 14
ATOM 16010 O O . PHE A 1 27 ? 1.677 39.229 -11.171 1.00 0.00 27 PHE A O 14
ATOM 16027 N N . SER A 1 28 ? 0.871 39.870 -13.172 1.00 0.00 28 SER A N 14
ATOM 16028 C CA . SER A 1 28 ? 1.258 41.266 -13.003 1.00 0.00 28 SER A CA 14
ATOM 16029 C C . SER A 1 28 ? 0.253 42.194 -13.679 1.00 0.00 28 SER A C 14
ATOM 16030 O O . SER A 1 28 ? -0.802 41.755 -14.140 1.00 0.00 28 SER A O 14
ATOM 16038 N N . LEU A 1 29 ? 0.586 43.478 -13.733 1.00 0.00 29 LEU A N 14
ATOM 16039 C CA . LEU A 1 29 ? -0.286 44.470 -14.352 1.00 0.00 29 LEU A CA 14
ATOM 16040 C C . LEU A 1 29 ? -0.538 44.134 -15.818 1.00 0.00 29 LEU A C 14
ATOM 16041 O O . LEU A 1 29 ? -1.499 44.614 -16.420 1.00 0.00 29 LEU A O 14
ATOM 16057 N N . THR A 1 30 ? 0.331 43.305 -16.388 1.00 0.00 30 THR A N 14
ATOM 16058 C CA . THR A 1 30 ? 0.203 42.904 -17.783 1.00 0.00 30 THR A CA 14
ATOM 16059 C C . THR A 1 30 ? -0.408 41.513 -17.901 1.00 0.00 30 THR A C 14
ATOM 16060 O O . THR A 1 30 ? -0.973 41.160 -18.936 1.00 0.00 30 THR A O 14
ATOM 16071 N N . GLU A 1 31 ? -0.291 40.728 -16.835 1.00 0.00 31 GLU A N 14
ATOM 16072 C CA . GLU A 1 31 ? -0.833 39.374 -16.821 1.00 0.00 31 GLU A CA 14
ATOM 16073 C C . GLU A 1 31 ? -1.937 39.241 -15.777 1.00 0.00 31 GLU A C 14
ATOM 16074 O O . GLU A 1 31 ? -1.673 39.252 -14.574 1.00 0.00 31 GLU A O 14
ATOM 16086 N N . ARG A 1 32 ? -3.175 39.115 -16.245 1.00 0.00 32 ARG A N 14
ATOM 16087 C CA . ARG A 1 32 ? -4.319 38.981 -15.352 1.00 0.00 32 ARG A CA 14
ATOM 16088 C C . ARG A 1 32 ? -4.352 37.596 -14.712 1.00 0.00 32 ARG A C 14
ATOM 16089 O O . ARG A 1 32 ? -3.824 36.633 -15.269 1.00 0.00 32 ARG A O 14
ATOM 16110 N N . ARG A 1 33 ? -4.973 37.505 -13.541 1.00 0.00 33 ARG A N 14
ATOM 16111 C CA . ARG A 1 33 ? -5.072 36.239 -12.826 1.00 0.00 33 ARG A CA 14
ATOM 16112 C C . ARG A 1 33 ? -6.531 35.833 -12.638 1.00 0.00 33 ARG A C 14
ATOM 16113 O O . ARG A 1 33 ? -7.427 36.678 -12.644 1.00 0.00 33 ARG A O 14
ATOM 16134 N N . HIS A 1 34 ? -6.763 34.535 -12.473 1.00 0.00 34 HIS A N 14
ATOM 16135 C CA . HIS A 1 34 ? -8.113 34.017 -12.284 1.00 0.00 34 HIS A CA 14
ATOM 16136 C C . HIS A 1 34 ? -8.077 32.583 -11.762 1.00 0.00 34 HIS A C 14
ATOM 16137 O O . HIS A 1 34 ? -7.457 31.707 -12.366 1.00 0.00 34 HIS A O 14
ATOM 16151 N N . HIS A 1 35 ? -8.745 32.351 -10.637 1.00 0.00 35 HIS A N 14
ATOM 16152 C CA . HIS A 1 35 ? -8.789 31.024 -10.033 1.00 0.00 35 HIS A CA 14
ATOM 16153 C C . HIS A 1 35 ? -9.963 30.218 -10.580 1.00 0.00 35 HIS A C 14
ATOM 16154 O O . HIS A 1 35 ? -11.117 30.638 -10.484 1.00 0.00 35 HIS A O 14
ATOM 16168 N N . CYS A 1 36 ? -9.662 29.057 -11.154 1.00 0.00 36 CYS A N 14
ATOM 16169 C CA . CYS A 1 36 ? -10.691 28.192 -11.717 1.00 0.00 36 CYS A CA 14
ATOM 16170 C C . CYS A 1 36 ? -11.570 27.604 -10.617 1.00 0.00 36 CYS A C 14
ATOM 16171 O O . CYS A 1 36 ? -11.081 26.920 -9.717 1.00 0.00 36 CYS A O 14
ATOM 16178 N N . ARG A 1 37 ? -12.868 27.875 -10.696 1.00 0.00 37 ARG A N 14
ATOM 16179 C CA . ARG A 1 37 ? -13.815 27.374 -9.706 1.00 0.00 37 ARG A CA 14
ATOM 16180 C C . ARG A 1 37 ? -14.141 25.906 -9.961 1.00 0.00 37 ARG A C 14
ATOM 16181 O O . ARG A 1 37 ? -14.966 25.313 -9.266 1.00 0.00 37 ARG A O 14
ATOM 16202 N N . ASN A 1 38 ? -13.489 25.325 -10.963 1.00 0.00 38 ASN A N 14
ATOM 16203 C CA . ASN A 1 38 ? -13.710 23.926 -11.311 1.00 0.00 38 ASN A CA 14
ATOM 16204 C C . ASN A 1 38 ? -12.599 23.044 -10.751 1.00 0.00 38 ASN A C 14
ATOM 16205 O O . ASN A 1 38 ? -12.857 21.965 -10.217 1.00 0.00 38 ASN A O 14
ATOM 16216 N N . CYS A 1 39 ? -11.361 23.511 -10.876 1.00 0.00 39 CYS A N 14
ATOM 16217 C CA . CYS A 1 39 ? -10.209 22.766 -10.383 1.00 0.00 39 CYS A CA 14
ATOM 16218 C C . CYS A 1 39 ? -9.622 23.431 -9.141 1.00 0.00 39 CYS A C 14
ATOM 16219 O O . CYS A 1 39 ? -9.182 22.755 -8.212 1.00 0.00 39 CYS A O 14
ATOM 16226 N N . GLY A 1 40 ? -9.620 24.760 -9.134 1.00 0.00 40 GLY A N 14
ATOM 16227 C CA . GLY A 1 40 ? -9.085 25.495 -8.002 1.00 0.00 40 GLY A CA 14
ATOM 16228 C C . GLY A 1 40 ? -7.661 25.959 -8.233 1.00 0.00 40 GLY A C 14
ATOM 16229 O O . GLY A 1 40 ? -6.904 26.154 -7.282 1.00 0.00 40 GLY A O 14
ATOM 16233 N N . GLN A 1 41 ? -7.295 26.135 -9.498 1.00 0.00 41 GLN A N 14
ATOM 16234 C CA . GLN A 1 41 ? -5.951 26.577 -9.850 1.00 0.00 41 GLN A CA 14
ATOM 16235 C C . GLN A 1 41 ? -5.981 27.969 -10.475 1.00 0.00 41 GLN A C 14
ATOM 16236 O O . GLN A 1 41 ? -7.000 28.392 -11.023 1.00 0.00 41 GLN A O 14
ATOM 16250 N N . LEU A 1 42 ? -4.860 28.675 -10.388 1.00 0.00 42 LEU A N 14
ATOM 16251 C CA . LEU A 1 42 ? -4.758 30.020 -10.944 1.00 0.00 42 LEU A CA 14
ATOM 16252 C C . LEU A 1 42 ? -4.073 29.995 -12.307 1.00 0.00 42 LEU A C 14
ATOM 16253 O O . LEU A 1 42 ? -2.953 29.502 -12.441 1.00 0.00 42 LEU A O 14
ATOM 16269 N N . PHE A 1 43 ? -4.753 30.531 -13.315 1.00 0.00 43 PHE A N 14
ATOM 16270 C CA . PHE A 1 43 ? -4.210 30.572 -14.668 1.00 0.00 43 PHE A CA 14
ATOM 16271 C C . PHE A 1 43 ? -4.184 32.001 -15.201 1.00 0.00 43 PHE A C 14
ATOM 16272 O O . PHE A 1 43 ? -4.790 32.903 -14.621 1.00 0.00 43 PHE A O 14
ATOM 16289 N N . CYS A 1 44 ? -3.479 32.200 -16.309 1.00 0.00 44 CYS A N 14
ATOM 16290 C CA . CYS A 1 44 ? -3.372 33.519 -16.922 1.00 0.00 44 CYS A CA 14
ATOM 16291 C C . CYS A 1 44 ? -4.397 33.683 -18.040 1.00 0.00 44 CYS A C 14
ATOM 16292 O O . CYS A 1 44 ? -4.905 32.700 -18.579 1.00 0.00 44 CYS A O 14
ATOM 16299 N N . GLN A 1 45 ? -4.695 34.933 -18.383 1.00 0.00 45 GLN A N 14
ATOM 16300 C CA . GLN A 1 45 ? -5.659 35.226 -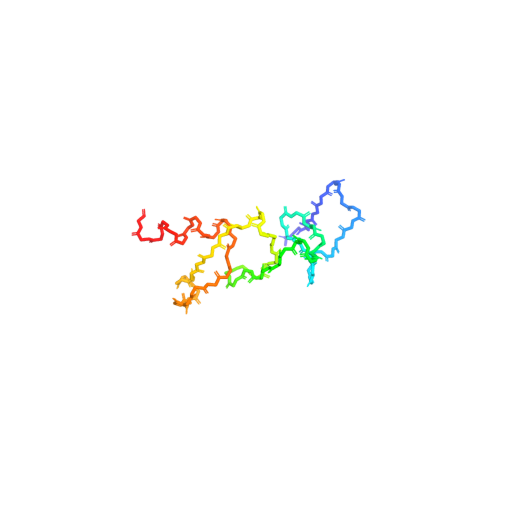19.437 1.00 0.00 45 GLN A CA 14
ATOM 16301 C C . GLN A 1 45 ? -5.263 34.545 -20.742 1.00 0.00 45 GLN A C 14
ATOM 16302 O O . GLN A 1 45 ? -6.093 34.351 -21.631 1.00 0.00 45 GLN A O 14
ATOM 16316 N N . LYS A 1 46 ? -3.989 34.184 -20.852 1.00 0.00 46 LYS A N 14
ATOM 16317 C CA . LYS A 1 46 ? -3.481 33.523 -22.049 1.00 0.00 46 LYS A CA 14
ATOM 16318 C C . LYS A 1 46 ? -3.606 32.008 -21.928 1.00 0.00 46 LYS A C 14
ATOM 16319 O O . LYS A 1 46 ? -3.503 31.285 -22.920 1.00 0.00 46 LYS A O 14
ATOM 16338 N N . CYS A 1 47 ? -3.829 31.532 -20.708 1.00 0.00 47 CYS A N 14
ATOM 16339 C CA . CYS A 1 47 ? -3.969 30.103 -20.457 1.00 0.00 47 CYS A CA 14
ATOM 16340 C C . CYS A 1 47 ? -5.415 29.655 -20.653 1.00 0.00 47 CYS A C 14
ATOM 16341 O O . CYS A 1 47 ? -5.685 28.690 -21.368 1.00 0.00 47 CYS A O 14
ATOM 16348 N N . SER A 1 48 ? -6.340 30.364 -20.013 1.00 0.00 48 SER A N 14
ATOM 16349 C CA . SER A 1 48 ? -7.757 30.038 -20.114 1.00 0.00 48 SER A CA 14
ATOM 16350 C C . SER A 1 48 ? -8.438 30.895 -21.177 1.00 0.00 48 SER A C 14
ATOM 16351 O O . SER A 1 48 ? -9.272 30.410 -21.941 1.00 0.00 48 SER A O 14
ATOM 16359 N N . ARG A 1 49 ? -8.075 32.173 -21.218 1.00 0.00 49 ARG A N 14
ATOM 16360 C CA . ARG A 1 49 ? -8.650 33.100 -22.185 1.00 0.00 49 ARG A CA 14
ATOM 16361 C C . ARG A 1 49 ? -10.147 32.852 -22.352 1.00 0.00 49 ARG A C 14
ATOM 16362 O O . ARG A 1 49 ? -10.742 33.236 -23.359 1.00 0.00 49 ARG A O 14
ATOM 16383 N N . PHE A 1 50 ? -10.749 32.208 -21.358 1.00 0.00 50 PHE A N 14
ATOM 16384 C CA . PHE A 1 50 ? -12.175 31.907 -21.395 1.00 0.00 50 PHE A CA 14
ATOM 16385 C C . PHE A 1 50 ? -12.809 32.107 -20.021 1.00 0.00 50 PHE A C 14
ATOM 16386 O O . PHE A 1 50 ? -12.110 32.291 -19.025 1.00 0.00 50 PHE A O 14
ATOM 16403 N N . GLN A 1 51 ? -14.136 32.068 -19.977 1.00 0.00 51 GLN A N 14
ATOM 16404 C CA . GLN A 1 51 ? -14.865 32.246 -18.726 1.00 0.00 51 GLN A CA 14
ATOM 16405 C C . GLN A 1 51 ? -16.328 31.850 -18.887 1.00 0.00 51 GLN A C 14
ATOM 16406 O O . GLN A 1 51 ? -16.986 32.245 -19.850 1.00 0.00 51 GLN A O 14
ATOM 16420 N N . SER A 1 52 ? -16.832 31.066 -17.939 1.00 0.00 52 SER A N 14
ATOM 16421 C CA . SER A 1 52 ? -18.217 30.613 -17.978 1.00 0.00 52 SER A CA 14
ATOM 16422 C C . SER A 1 52 ? -18.596 29.911 -16.677 1.00 0.00 52 SER A C 14
ATOM 16423 O O . SER A 1 52 ? -17.739 29.627 -15.841 1.00 0.00 52 SER A O 14
ATOM 16431 N N . GLU A 1 53 ? -19.886 29.634 -16.515 1.00 0.00 53 GLU A N 14
ATOM 16432 C CA . GLU A 1 53 ? -20.378 28.966 -15.316 1.00 0.00 53 GLU A CA 14
ATOM 16433 C C . GLU A 1 53 ? -19.955 27.499 -15.298 1.00 0.00 53 GLU A C 14
ATOM 16434 O O . GLU A 1 53 ? -19.454 26.975 -16.293 1.00 0.00 53 GLU A O 14
ATOM 16446 N N . ILE A 1 54 ? -20.161 26.845 -14.160 1.00 0.00 54 ILE A N 14
ATOM 16447 C CA . ILE A 1 54 ? -19.802 25.440 -14.012 1.00 0.00 54 ILE A CA 14
ATOM 16448 C C . ILE A 1 54 ? -20.959 24.635 -13.429 1.00 0.00 54 ILE A C 14
ATOM 16449 O O . ILE A 1 54 ? -20.965 24.307 -12.242 1.00 0.00 54 ILE A O 14
ATOM 16465 N N . LYS A 1 55 ? -21.937 24.319 -14.271 1.00 0.00 55 LYS A N 14
ATOM 16466 C CA . LYS A 1 55 ? -23.098 23.550 -13.842 1.00 0.00 55 LYS A CA 14
ATOM 16467 C C . LYS A 1 55 ? -22.672 22.238 -13.192 1.00 0.00 55 LYS A C 14
ATOM 16468 O O . LYS A 1 55 ? -23.347 21.730 -12.297 1.00 0.00 55 LYS A O 14
ATOM 16487 N N . ARG A 1 56 ? -21.548 21.695 -13.647 1.00 0.00 56 ARG A N 14
ATOM 16488 C CA . ARG A 1 56 ? -21.032 20.442 -13.109 1.00 0.00 56 ARG A CA 14
ATOM 16489 C C . ARG A 1 56 ? -20.809 20.548 -11.603 1.00 0.00 56 ARG A C 14
ATOM 16490 O O . ARG A 1 56 ? -20.815 19.542 -10.892 1.00 0.00 56 ARG A O 14
ATOM 16511 N N . LEU A 1 57 ? -20.612 21.771 -11.124 1.00 0.00 57 LEU A N 14
ATOM 16512 C CA . LEU A 1 57 ? -20.386 22.008 -9.702 1.00 0.00 57 LEU A CA 14
ATOM 16513 C C . LEU A 1 57 ? -21.560 22.761 -9.083 1.00 0.00 57 LEU A C 14
ATOM 16514 O O . LEU A 1 57 ? -21.439 23.343 -8.005 1.00 0.00 57 LEU A O 14
ATOM 16530 N N . LYS A 1 58 ? -22.696 22.744 -9.772 1.00 0.00 58 LYS A N 14
ATOM 16531 C CA . LYS A 1 58 ? -23.894 23.421 -9.289 1.00 0.00 58 LYS A CA 14
ATOM 16532 C C . LYS A 1 58 ? -23.735 24.936 -9.377 1.00 0.00 58 LYS A C 14
ATOM 16533 O O . LYS A 1 58 ? -24.375 25.680 -8.633 1.00 0.00 58 LYS A O 14
ATOM 16552 N N . ILE A 1 59 ? -22.880 25.385 -10.289 1.00 0.00 59 ILE A N 14
ATOM 16553 C CA . ILE A 1 59 ? -22.640 26.810 -10.475 1.00 0.00 59 ILE A CA 14
ATOM 16554 C C . ILE A 1 59 ? -23.380 27.338 -11.699 1.00 0.00 59 ILE A C 14
ATOM 16555 O O . ILE A 1 59 ? -23.020 27.028 -12.835 1.00 0.00 59 ILE A O 14
ATOM 16571 N N . SER A 1 60 ? -24.414 28.137 -11.460 1.00 0.00 60 SER A N 14
ATOM 16572 C CA . SER A 1 60 ? -25.206 28.707 -12.544 1.00 0.00 60 SER A CA 14
ATOM 16573 C C . SER A 1 60 ? -24.627 30.043 -12.996 1.00 0.00 60 SER A C 14
ATOM 16574 O O . SER A 1 60 ? -24.865 30.488 -14.119 1.00 0.00 60 SER A O 14
ATOM 16582 N N . SER A 1 61 ? -23.864 30.680 -12.113 1.00 0.00 61 SER A N 14
ATOM 16583 C CA . SER A 1 61 ? -23.253 31.968 -12.419 1.00 0.00 61 SER A CA 14
ATOM 16584 C C . SER A 1 61 ? -21.957 31.782 -13.201 1.00 0.00 61 SER A C 14
ATOM 16585 O O . SER A 1 61 ? -21.197 30.839 -12.979 1.00 0.00 61 SER A O 14
ATOM 16593 N N . PRO A 1 62 ? -21.696 32.703 -14.141 1.00 0.00 62 PRO A N 14
ATOM 16594 C CA . PRO A 1 62 ? -20.492 32.664 -14.976 1.00 0.00 62 PRO A CA 14
ATOM 16595 C C . PRO A 1 62 ? -19.227 32.973 -14.184 1.00 0.00 62 PRO A C 14
ATOM 16596 O O . PRO A 1 62 ? -19.109 34.035 -13.573 1.00 0.00 62 PRO A O 14
ATOM 16607 N N . VAL A 1 63 ? -18.282 32.038 -14.199 1.00 0.00 63 VAL A N 14
ATOM 16608 C CA . VAL A 1 63 ? -17.024 32.211 -13.483 1.00 0.00 63 VAL A CA 14
ATOM 16609 C C . VAL A 1 63 ? -15.833 31.892 -14.380 1.00 0.00 63 VAL A C 14
ATOM 16610 O O . VAL A 1 63 ? -15.999 31.503 -15.536 1.00 0.00 63 VAL A O 14
ATOM 16623 N N . ARG A 1 64 ? -14.630 32.060 -13.839 1.00 0.00 64 ARG A N 14
ATOM 16624 C CA . ARG A 1 64 ? -13.410 31.791 -14.590 1.00 0.00 64 ARG A CA 14
ATOM 16625 C C . ARG A 1 64 ? -13.116 30.294 -14.632 1.00 0.00 64 ARG A C 14
ATOM 16626 O O . ARG A 1 64 ? -13.058 29.633 -13.595 1.00 0.00 64 ARG A O 14
ATOM 16647 N N . VAL A 1 65 ? -12.932 29.766 -15.837 1.00 0.00 65 VAL A N 14
ATOM 16648 C CA . VAL A 1 65 ? -12.644 28.347 -16.015 1.00 0.00 65 VAL A CA 14
ATOM 16649 C C . VAL A 1 65 ? -11.569 28.133 -17.075 1.00 0.00 65 VAL A C 14
ATOM 16650 O O . VAL A 1 65 ? -11.608 28.741 -18.145 1.00 0.00 65 VAL A O 14
ATOM 16663 N N . CYS A 1 66 ? -10.611 27.265 -16.771 1.00 0.00 66 CYS A N 14
ATOM 16664 C CA . CYS A 1 66 ? -9.524 26.969 -17.697 1.00 0.00 66 CYS A CA 14
ATOM 16665 C C . CYS A 1 66 ? -10.065 26.410 -19.010 1.00 0.00 66 CYS A C 14
ATOM 16666 O O . CYS A 1 66 ? -11.173 25.875 -19.057 1.00 0.00 66 CYS A O 14
ATOM 16673 N N . GLN A 1 67 ? -9.276 26.537 -20.071 1.00 0.00 67 GLN A N 14
ATOM 16674 C CA . GLN A 1 67 ? -9.676 26.045 -21.384 1.00 0.00 67 GLN A CA 14
ATOM 16675 C C . GLN A 1 67 ? -10.158 24.600 -21.300 1.00 0.00 67 GLN A C 14
ATOM 16676 O O . GLN A 1 67 ? -11.204 24.252 -21.845 1.00 0.00 67 GLN A O 14
ATOM 16690 N N . ASN A 1 68 ? -9.386 23.763 -20.613 1.00 0.00 68 ASN A N 14
ATOM 16691 C CA . ASN A 1 68 ? -9.734 22.355 -20.459 1.00 0.00 68 ASN A CA 14
ATOM 16692 C C . ASN A 1 68 ? -11.151 22.202 -19.916 1.00 0.00 68 ASN A C 14
ATOM 16693 O O . ASN A 1 68 ? -11.846 21.234 -20.227 1.00 0.00 68 ASN A O 14
ATOM 16704 N N . CYS A 1 69 ? -11.575 23.163 -19.103 1.00 0.00 69 CYS A N 14
ATOM 16705 C CA . CYS A 1 69 ? -12.910 23.136 -18.516 1.00 0.00 69 CYS A CA 14
ATOM 16706 C C . CYS A 1 69 ? -13.927 23.789 -19.447 1.00 0.00 69 CYS A C 14
ATOM 16707 O O . CYS A 1 69 ? -14.975 23.214 -19.740 1.00 0.00 69 CYS A O 14
ATOM 16714 N N . TYR A 1 70 ? -13.610 24.994 -19.909 1.00 0.00 70 TYR A N 14
ATOM 16715 C CA . TYR A 1 70 ? -14.496 25.726 -20.806 1.00 0.00 70 TYR A CA 14
ATOM 16716 C C . TYR A 1 70 ? -14.934 24.850 -21.975 1.00 0.00 70 TYR A C 14
ATOM 16717 O O . TYR A 1 70 ? -16.125 24.731 -22.264 1.00 0.00 70 TYR A O 14
ATOM 16735 N N . TYR A 1 71 ? -13.963 24.238 -22.643 1.00 0.00 71 TYR A N 14
ATOM 16736 C CA . TYR A 1 71 ? -14.246 23.374 -23.783 1.00 0.00 71 TYR A CA 14
ATOM 16737 C C . TYR A 1 71 ? -15.294 22.325 -23.423 1.00 0.00 71 TYR A C 14
ATOM 16738 O O . TYR A 1 71 ? -16.119 21.946 -24.254 1.00 0.00 71 TYR A O 14
ATOM 16756 N N . ASN A 1 72 ? -15.255 21.861 -22.179 1.00 0.00 72 ASN A N 14
ATOM 16757 C CA . ASN A 1 72 ? -16.201 20.856 -21.708 1.00 0.00 72 ASN A CA 14
ATOM 16758 C C . ASN A 1 72 ? -17.496 21.508 -21.234 1.00 0.00 72 ASN A C 14
ATOM 16759 O O . ASN A 1 72 ? -18.553 20.875 -21.214 1.00 0.00 72 ASN A O 14
ATOM 16770 N N . LEU A 1 73 ? -17.408 22.778 -20.853 1.00 0.00 73 LEU A N 14
ATOM 16771 C CA . LEU A 1 73 ? -18.573 23.517 -20.379 1.00 0.00 73 LEU A CA 14
ATOM 16772 C C . LEU A 1 73 ? -19.439 23.975 -21.548 1.00 0.00 73 LEU A C 14
ATOM 16773 O O . LEU A 1 73 ? -20.644 24.179 -21.397 1.00 0.00 73 LEU A O 14
ATOM 16789 N N . GLN A 1 74 ? -18.818 24.132 -22.713 1.00 0.00 74 GLN A N 14
ATOM 16790 C CA . GLN A 1 74 ? -19.534 24.564 -23.907 1.00 0.00 74 GLN A CA 14
ATOM 16791 C C . GLN A 1 74 ? -20.172 23.376 -24.619 1.00 0.00 74 GLN A C 14
ATOM 16792 O O . GLN A 1 74 ? -21.237 23.501 -25.225 1.00 0.00 74 GLN A O 14
ATOM 16806 N N . HIS A 1 75 ? -19.515 22.223 -24.542 1.00 0.00 75 HIS A N 14
ATOM 16807 C CA . HIS A 1 75 ? -20.018 21.012 -25.179 1.00 0.00 75 HIS A CA 14
ATOM 16808 C C . HIS A 1 75 ? -21.140 20.390 -24.352 1.00 0.00 75 HIS A C 14
ATOM 16809 O O . HIS A 1 75 ? -22.023 19.723 -24.891 1.00 0.00 75 HIS A O 14
ATOM 16823 N N . GLU A 1 76 ? -21.097 20.612 -23.042 1.00 0.00 76 GLU A N 14
ATOM 16824 C CA . GLU A 1 76 ? -22.110 20.072 -22.143 1.00 0.00 76 GLU A CA 14
ATOM 16825 C C . GLU A 1 76 ? -23.364 20.942 -22.150 1.00 0.00 76 GLU A C 14
ATOM 16826 O O . GLU A 1 76 ? -24.464 20.464 -21.873 1.00 0.00 76 GLU A O 14
ATOM 16838 N N . ARG A 1 77 ? -23.188 22.220 -22.467 1.00 0.00 77 ARG A N 14
ATOM 16839 C CA . ARG A 1 77 ? -24.304 23.158 -22.508 1.00 0.00 77 ARG A CA 14
ATOM 16840 C C . ARG A 1 77 ? -24.299 23.952 -23.810 1.00 0.00 77 ARG A C 14
ATOM 16841 O O . ARG A 1 77 ? -24.194 25.178 -23.802 1.00 0.00 77 ARG A O 14
ATOM 16862 N N . GLY A 1 78 ? -24.413 23.244 -24.930 1.00 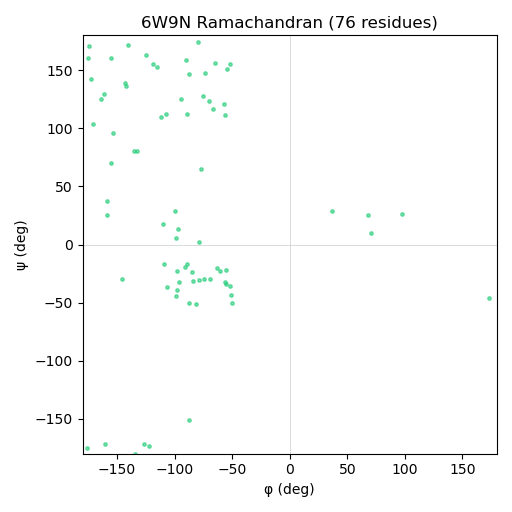0.00 78 GLY A N 14
ATOM 16863 C CA . GLY A 1 78 ? -24.418 23.899 -26.225 1.00 0.00 78 GLY A CA 14
ATOM 16864 C C . GLY A 1 78 ? -23.764 23.058 -27.303 1.00 0.00 78 GLY A C 14
ATOM 16865 O O . GLY A 1 78 ? -24.128 23.192 -28.470 1.00 0.00 78 GLY A O 14
ATOM 16871 N N . SER A 1 1 ? 10.242 39.238 15.596 1.00 0.00 1 SER A N 15
ATOM 16872 C CA . SER A 1 1 ? 8.985 39.311 14.860 1.00 0.00 1 SER A CA 15
ATOM 16873 C C . SER A 1 1 ? 8.498 40.753 14.759 1.00 0.00 1 SER A C 15
ATOM 16874 O O . SER A 1 1 ? 8.668 41.544 15.686 1.00 0.00 1 SER A O 15
ATOM 16882 N N . ASN A 1 2 ? 7.891 41.088 13.625 1.00 0.00 2 ASN A N 15
ATOM 16883 C CA . ASN A 1 2 ? 7.379 42.435 13.401 1.00 0.00 2 ASN A CA 15
ATOM 16884 C C . ASN A 1 2 ? 6.203 42.415 12.429 1.00 0.00 2 ASN A C 15
ATOM 16885 O O . ASN A 1 2 ? 5.769 41.352 11.985 1.00 0.00 2 ASN A O 15
ATOM 16896 N N . ALA A 1 3 ? 5.693 43.598 12.102 1.00 0.00 3 ALA A N 15
ATOM 16897 C CA . ALA A 1 3 ? 4.569 43.717 11.181 1.00 0.00 3 ALA A CA 15
ATOM 16898 C C . ALA A 1 3 ? 3.351 42.960 11.700 1.00 0.00 3 ALA A C 15
ATOM 16899 O O . ALA A 1 3 ? 3.419 42.285 12.726 1.00 0.00 3 ALA A O 15
ATOM 16906 N N . GLY A 1 4 ? 2.237 43.079 10.984 1.00 0.00 4 GLY A N 15
ATOM 16907 C CA . GLY A 1 4 ? 1.019 42.401 11.390 1.00 0.00 4 GLY A CA 15
ATOM 16908 C C . GLY A 1 4 ? 1.071 40.909 11.127 1.00 0.00 4 GLY A C 15
ATOM 16909 O O . GLY A 1 4 ? 1.946 40.212 11.642 1.00 0.00 4 GLY A O 15
ATOM 16913 N N . ARG A 1 5 ? 0.132 40.418 10.326 1.00 0.00 5 ARG A N 15
ATOM 16914 C CA . ARG A 1 5 ? 0.072 38.998 9.999 1.00 0.00 5 ARG A CA 15
ATOM 16915 C C . ARG A 1 5 ? -1.012 38.725 8.961 1.00 0.00 5 ARG A C 15
ATOM 16916 O O . ARG A 1 5 ? -0.849 37.871 8.089 1.00 0.00 5 ARG A O 15
ATOM 16937 N N . SER A 1 6 ? -2.119 39.454 9.063 1.00 0.00 6 SER A N 15
ATOM 16938 C CA . SER A 1 6 ? -3.232 39.286 8.136 1.00 0.00 6 SER A CA 15
ATOM 16939 C C . SER A 1 6 ? -2.815 39.649 6.714 1.00 0.00 6 SER A C 15
ATOM 16940 O O . SER A 1 6 ? -1.865 40.405 6.508 1.00 0.00 6 SER A O 15
ATOM 16948 N N . ALA A 1 7 ? -3.531 39.105 5.736 1.00 0.00 7 ALA A N 15
ATOM 16949 C CA . ALA A 1 7 ? -3.238 39.372 4.334 1.00 0.00 7 ALA A CA 15
ATOM 16950 C C . ALA A 1 7 ? -4.517 39.422 3.505 1.00 0.00 7 ALA A C 15
ATOM 16951 O O . ALA A 1 7 ? -5.008 40.498 3.168 1.00 0.00 7 ALA A O 15
ATOM 16958 N N . ALA A 1 8 ? -5.050 38.249 3.179 1.00 0.00 8 ALA A N 15
ATOM 16959 C CA . ALA A 1 8 ? -6.273 38.159 2.390 1.00 0.00 8 ALA A CA 15
ATOM 16960 C C . ALA A 1 8 ? -7.101 36.945 2.798 1.00 0.00 8 ALA A C 15
ATOM 16961 O O . ALA A 1 8 ? -7.542 36.169 1.950 1.00 0.00 8 ALA A O 15
ATOM 16968 N N . ASP A 1 9 ? -7.308 36.787 4.101 1.00 0.00 9 ASP A N 15
ATOM 16969 C CA . ASP A 1 9 ? -8.084 35.667 4.621 1.00 0.00 9 ASP A CA 15
ATOM 16970 C C . ASP A 1 9 ? -7.364 34.345 4.374 1.00 0.00 9 ASP A C 15
ATOM 16971 O O . ASP A 1 9 ? -7.993 33.330 4.075 1.00 0.00 9 ASP A O 15
ATOM 16980 N N . HIS A 1 10 ? -6.041 34.366 4.499 1.00 0.00 10 HIS A N 15
ATOM 16981 C CA . HIS A 1 10 ? -5.234 33.169 4.289 1.00 0.00 10 HIS A CA 15
ATOM 16982 C C . HIS A 1 10 ? -5.643 32.061 5.255 1.00 0.00 10 HIS A C 15
ATOM 16983 O O . HIS A 1 10 ? -5.210 32.038 6.407 1.00 0.00 10 HIS A O 15
ATOM 16997 N N . TRP A 1 11 ? -6.480 31.147 4.779 1.00 0.00 11 TRP A N 15
ATOM 16998 C CA . TRP A 1 11 ? -6.948 30.037 5.601 1.00 0.00 11 TRP A CA 15
ATOM 16999 C C . TRP A 1 11 ? -6.747 28.706 4.885 1.00 0.00 11 TRP A C 15
ATOM 17000 O O . TRP A 1 11 ? -7.467 27.739 5.137 1.00 0.00 11 TRP A O 15
ATOM 17021 N N . VAL A 1 12 ? -5.764 28.662 3.991 1.00 0.00 12 VAL A N 15
ATOM 17022 C CA . VAL A 1 12 ? -5.468 27.448 3.240 1.00 0.00 12 VAL A CA 15
ATOM 17023 C C . VAL A 1 12 ? -4.229 27.630 2.370 1.00 0.00 12 VAL A C 15
ATOM 17024 O O . VAL A 1 12 ? -3.783 28.752 2.130 1.00 0.00 12 VAL A O 15
ATOM 17037 N N . LYS A 1 13 ? -3.676 26.517 1.898 1.00 0.00 13 LYS A N 15
ATOM 17038 C CA . LYS A 1 13 ? -2.488 26.551 1.053 1.00 0.00 13 LYS A CA 15
ATOM 17039 C C . LYS A 1 13 ? -2.690 25.708 -0.202 1.00 0.00 13 LYS A C 15
ATOM 17040 O O . LYS A 1 13 ? -1.725 25.273 -0.831 1.00 0.00 13 LYS A O 15
ATOM 17059 N N . ASP A 1 14 ? -3.949 25.482 -0.562 1.00 0.00 14 ASP A N 15
ATOM 17060 C CA . ASP A 1 14 ? -4.277 24.694 -1.744 1.00 0.00 14 ASP A CA 15
ATOM 17061 C C . ASP A 1 14 ? -4.859 25.577 -2.843 1.00 0.00 14 ASP A C 15
ATOM 17062 O O . ASP A 1 14 ? -5.562 25.097 -3.731 1.00 0.00 14 ASP A O 15
ATOM 17071 N N . GLU A 1 15 ? -4.561 26.871 -2.774 1.00 0.00 15 GLU A N 15
ATOM 17072 C CA . GLU A 1 15 ? -5.057 27.822 -3.763 1.00 0.00 15 GLU A CA 15
ATOM 17073 C C . GLU A 1 15 ? -3.937 28.268 -4.698 1.00 0.00 15 GLU A C 15
ATOM 17074 O O . GLU A 1 15 ? -4.190 28.793 -5.782 1.00 0.00 15 GLU A O 15
ATOM 17086 N N . GLY A 1 16 ? -2.696 28.057 -4.269 1.00 0.00 16 GLY A N 15
ATOM 17087 C CA . GLY A 1 16 ? -1.555 28.443 -5.079 1.00 0.00 16 GLY A CA 15
ATOM 17088 C C . GLY A 1 16 ? -0.849 29.670 -4.537 1.00 0.00 16 GLY A C 15
ATOM 17089 O O . GLY A 1 16 ? 0.146 29.557 -3.823 1.00 0.00 16 GLY A O 15
ATOM 17093 N N . GLY A 1 17 ? -1.364 30.847 -4.879 1.00 0.00 17 GLY A N 15
ATOM 17094 C CA . GLY A 1 17 ? -0.762 32.083 -4.414 1.00 0.00 17 GLY A CA 15
ATOM 17095 C C . GLY A 1 17 ? -0.972 33.230 -5.383 1.00 0.00 17 GLY A C 15
ATOM 17096 O O . GLY A 1 17 ? -1.746 34.148 -5.110 1.00 0.00 17 GLY A O 15
ATOM 17100 N N . ASP A 1 18 ? -0.279 33.180 -6.516 1.00 0.00 18 ASP A N 15
ATOM 17101 C CA . ASP A 1 18 ? -0.393 34.223 -7.528 1.00 0.00 18 ASP A CA 15
ATOM 17102 C C . ASP A 1 18 ? 0.500 33.918 -8.726 1.00 0.00 18 ASP A C 15
ATOM 17103 O O . ASP A 1 18 ? 1.367 34.715 -9.086 1.00 0.00 18 ASP A O 15
ATOM 17112 N N . SER A 1 19 ? 0.284 32.758 -9.339 1.00 0.00 19 SER A N 15
ATOM 17113 C CA . SER A 1 19 ? 1.073 32.345 -10.493 1.00 0.00 19 SER A CA 15
ATOM 17114 C C . SER A 1 19 ? 0.311 31.326 -11.335 1.00 0.00 19 SER A C 15
ATOM 17115 O O . SER A 1 19 ? -0.306 30.402 -10.804 1.00 0.00 19 SER A O 15
ATOM 17123 N N . CYS A 1 20 ? 0.360 31.501 -12.651 1.00 0.00 20 CYS A N 15
ATOM 17124 C CA . CYS A 1 20 ? -0.325 30.598 -13.569 1.00 0.00 20 CYS A CA 15
ATOM 17125 C C . CYS A 1 20 ? 0.048 29.146 -13.284 1.00 0.00 20 CYS A C 15
ATOM 17126 O O . CYS A 1 20 ? 1.112 28.865 -12.731 1.00 0.00 20 CYS A O 15
ATOM 17133 N N . SER A 1 21 ? -0.834 28.228 -13.665 1.00 0.00 21 SER A N 15
ATOM 17134 C CA . SER A 1 21 ? -0.600 26.805 -13.447 1.00 0.00 21 SER A CA 15
ATOM 17135 C C . SER A 1 21 ? -0.102 26.135 -14.724 1.00 0.00 21 SER A C 15
ATOM 17136 O O . SER A 1 21 ? 0.652 25.165 -14.676 1.00 0.00 21 SER A O 15
ATOM 17144 N N . GLY A 1 22 ? -0.532 26.661 -15.867 1.00 0.00 22 GLY A N 15
ATOM 17145 C CA . GLY A 1 22 ? -0.122 26.102 -17.142 1.00 0.00 22 GLY A CA 15
ATOM 17146 C C . GLY A 1 22 ? 1.042 26.854 -17.757 1.00 0.00 22 GLY A C 15
ATOM 17147 O O . GLY A 1 22 ? 1.548 26.474 -18.813 1.00 0.00 22 GLY A O 15
ATOM 17151 N N . CYS A 1 23 ? 1.468 27.926 -17.096 1.00 0.00 23 CYS A N 15
ATOM 17152 C CA . CYS A 1 23 ? 2.578 28.735 -17.585 1.00 0.00 23 CYS A CA 15
ATOM 17153 C C . CYS A 1 23 ? 3.534 29.088 -16.449 1.00 0.00 23 CYS A C 15
ATOM 17154 O O . CYS A 1 23 ? 4.727 29.295 -16.671 1.00 0.00 23 CYS A O 15
ATOM 17161 N N . SER A 1 24 ? 3.002 29.154 -15.233 1.00 0.00 24 SER A N 15
ATOM 17162 C CA . SER A 1 24 ? 3.807 29.485 -14.063 1.00 0.00 24 SER A CA 15
ATOM 17163 C C . SER A 1 24 ? 4.216 30.954 -14.084 1.00 0.00 24 SER A C 15
ATOM 17164 O O . SER A 1 24 ? 5.045 31.391 -13.285 1.00 0.00 24 SER A O 15
ATOM 17172 N N . VAL A 1 25 ? 3.628 31.713 -15.003 1.00 0.00 25 VAL A N 15
ATOM 17173 C CA . VAL A 1 25 ? 3.930 33.134 -15.129 1.00 0.00 25 VAL A CA 15
ATOM 17174 C C . VAL A 1 25 ? 3.347 33.925 -13.963 1.00 0.00 25 VAL A C 15
ATOM 17175 O O . VAL A 1 25 ? 2.130 33.992 -13.792 1.00 0.00 25 VAL A O 15
ATOM 17188 N N . ARG A 1 26 ? 4.225 34.523 -13.163 1.00 0.00 26 ARG A N 15
ATOM 17189 C CA . ARG A 1 26 ? 3.797 35.309 -12.012 1.00 0.00 26 ARG A CA 15
ATOM 17190 C C . ARG A 1 26 ? 2.892 36.458 -12.445 1.00 0.00 26 ARG A C 15
ATOM 17191 O O . ARG A 1 26 ? 3.337 37.401 -13.100 1.00 0.00 26 ARG A O 15
ATOM 17212 N N . PHE A 1 27 ? 1.618 36.373 -12.075 1.00 0.00 27 PHE A N 15
ATOM 17213 C CA . PHE A 1 27 ? 0.649 37.404 -12.426 1.00 0.00 27 PHE A CA 15
ATOM 17214 C C . PHE A 1 27 ? 1.151 38.785 -12.014 1.00 0.00 27 PHE A C 15
ATOM 17215 O O . PHE A 1 27 ? 1.618 38.978 -10.891 1.00 0.00 27 PHE A O 15
ATOM 17232 N N . SER A 1 28 ? 1.052 39.742 -12.931 1.00 0.00 28 SER A N 15
ATOM 17233 C CA . SER A 1 28 ? 1.500 41.104 -12.665 1.00 0.00 28 SER A CA 15
ATOM 17234 C C . SER A 1 28 ? 0.545 42.120 -13.283 1.00 0.00 28 SER A C 15
ATOM 17235 O O . SER A 1 28 ? -0.530 41.765 -13.768 1.00 0.00 28 SER A O 15
ATOM 17243 N N . LEU A 1 29 ? 0.944 43.387 -13.262 1.00 0.00 29 LEU A N 15
ATOM 17244 C CA . LEU A 1 29 ? 0.124 44.457 -13.820 1.00 0.00 29 LEU A CA 15
ATOM 17245 C C . LEU A 1 29 ? -0.114 44.240 -15.311 1.00 0.00 29 LEU A C 15
ATOM 17246 O O . LEU A 1 29 ? -1.013 44.839 -15.901 1.00 0.00 29 LEU A O 15
ATOM 17262 N N . THR A 1 30 ? 0.697 43.377 -15.915 1.00 0.00 30 THR A N 15
ATOM 17263 C CA . THR A 1 30 ? 0.575 43.079 -17.336 1.00 0.00 30 THR A CA 15
ATOM 17264 C C . THR A 1 30 ? -0.056 41.709 -17.558 1.00 0.00 30 THR A C 15
ATOM 17265 O O . THR A 1 30 ? -0.513 41.398 -18.658 1.00 0.00 30 THR A O 15
ATOM 17276 N N . GLU A 1 31 ? -0.079 40.896 -16.507 1.00 0.00 31 GLU A N 15
ATOM 17277 C CA . GLU A 1 31 ? -0.655 39.558 -16.590 1.00 0.00 31 GLU A CA 15
ATOM 17278 C C . GLU A 1 31 ? -1.725 39.360 -15.520 1.00 0.00 31 GLU A C 15
ATOM 17279 O O . GLU A 1 31 ? -1.418 39.256 -14.332 1.00 0.00 31 GLU A O 15
ATOM 17291 N N . ARG A 1 32 ? -2.981 39.309 -15.951 1.00 0.00 32 ARG A N 15
ATOM 17292 C CA . ARG A 1 32 ? -4.097 39.126 -15.031 1.00 0.00 32 ARG A CA 15
ATOM 17293 C C . ARG A 1 32 ? -4.126 37.699 -14.490 1.00 0.00 32 ARG A C 15
ATOM 17294 O O . ARG A 1 32 ? -3.452 36.812 -15.013 1.00 0.00 32 ARG A O 15
ATOM 17315 N N . ARG A 1 33 ? -4.912 37.486 -13.439 1.00 0.00 33 ARG A N 15
ATOM 17316 C CA . ARG A 1 33 ? -5.028 36.169 -12.826 1.00 0.00 33 ARG A CA 15
ATOM 17317 C C . ARG A 1 33 ? -6.477 35.691 -12.834 1.00 0.00 33 ARG A C 15
ATOM 17318 O O . ARG A 1 33 ? -7.407 36.495 -12.766 1.00 0.00 33 ARG A O 15
ATOM 17339 N N . HIS A 1 34 ? -6.661 34.377 -12.918 1.00 0.00 34 HIS A N 15
ATOM 17340 C CA . HIS A 1 34 ? -7.997 33.792 -12.935 1.00 0.00 34 HIS A CA 15
ATOM 17341 C C . HIS A 1 34 ? -7.998 32.422 -12.262 1.00 0.00 34 HIS A C 15
ATOM 17342 O O . HIS A 1 34 ? -7.261 31.521 -12.663 1.00 0.00 34 HIS A O 15
ATOM 17356 N N . HIS A 1 35 ? -8.831 32.273 -11.236 1.00 0.00 35 HIS A N 15
ATOM 17357 C CA . HIS A 1 35 ? -8.928 31.013 -10.508 1.00 0.00 35 HIS A CA 15
ATOM 17358 C C . HIS A 1 35 ? -10.107 30.185 -11.010 1.00 0.00 35 HIS A C 15
ATOM 17359 O O . HIS A 1 35 ? -11.261 30.599 -10.902 1.00 0.00 35 HIS A O 15
ATOM 17373 N N . CYS A 1 36 ? -9.808 29.013 -11.560 1.00 0.00 36 CYS A N 15
ATOM 17374 C CA . CYS A 1 36 ? -10.841 28.126 -12.080 1.00 0.00 36 CYS A CA 15
ATOM 17375 C C . CYS A 1 36 ? -11.656 27.514 -10.943 1.00 0.00 36 CYS A C 15
ATOM 17376 O O . CYS A 1 36 ? -11.108 26.857 -10.058 1.00 0.00 36 CYS A O 15
ATOM 17383 N N . ARG A 1 37 ? -12.966 27.735 -10.976 1.00 0.00 37 ARG A N 15
ATOM 17384 C CA . ARG A 1 37 ? -13.856 27.206 -9.949 1.00 0.00 37 ARG A CA 15
ATOM 17385 C C . ARG A 1 37 ? -14.171 25.736 -10.207 1.00 0.00 37 ARG A C 15
ATOM 17386 O O . ARG A 1 37 ? -14.937 25.116 -9.470 1.00 0.00 37 ARG A O 15
ATOM 17407 N N . ASN A 1 38 ? -13.574 25.183 -11.259 1.00 0.00 38 ASN A N 15
ATOM 17408 C CA . ASN A 1 38 ? -13.792 23.786 -11.615 1.00 0.00 38 ASN A CA 15
ATOM 17409 C C . ASN A 1 38 ? -12.738 22.890 -10.971 1.00 0.00 38 ASN A C 15
ATOM 17410 O O . ASN A 1 38 ? -13.044 21.798 -10.491 1.00 0.00 38 ASN A O 15
ATOM 17421 N N . CYS A 1 39 ? -11.495 23.360 -10.964 1.00 0.00 39 CYS A N 15
ATOM 17422 C CA . CYS A 1 39 ? -10.394 22.603 -10.379 1.00 0.00 39 CYS A CA 15
ATOM 17423 C C . CYS A 1 39 ? -9.784 23.354 -9.200 1.00 0.00 39 CYS A C 15
ATOM 17424 O O . CYS A 1 39 ? -9.367 22.748 -8.213 1.00 0.00 39 CYS A O 15
ATOM 17431 N N . GLY A 1 40 ? -9.735 24.678 -9.310 1.00 0.00 40 GLY A N 15
ATOM 17432 C CA . GLY A 1 40 ? -9.174 25.490 -8.246 1.00 0.00 40 GLY A CA 15
ATOM 17433 C C . GLY A 1 40 ? -7.759 25.944 -8.548 1.00 0.00 40 GLY A C 15
ATOM 17434 O O . GLY A 1 40 ? -6.994 26.257 -7.636 1.00 0.00 40 GLY A O 15
ATOM 17438 N N . GLN A 1 41 ? -7.412 25.980 -9.830 1.00 0.00 41 GLN A N 15
ATOM 17439 C CA . GLN A 1 41 ? -6.078 26.397 -10.248 1.00 0.00 41 GLN A CA 15
ATOM 17440 C C . GLN A 1 41 ? -6.109 27.800 -10.846 1.00 0.00 41 GLN A C 15
ATOM 17441 O O . GLN A 1 41 ? -7.119 28.224 -11.410 1.00 0.00 41 GLN A O 15
ATOM 17455 N N . LEU A 1 42 ? -4.998 28.516 -10.718 1.00 0.00 42 LEU A N 15
ATOM 17456 C CA . LEU A 1 42 ? -4.897 29.873 -11.245 1.00 0.00 42 LEU A CA 15
ATOM 17457 C C . LEU A 1 42 ? -4.232 29.875 -12.618 1.00 0.00 42 LEU A C 15
ATOM 17458 O O . LEU A 1 42 ? -3.132 29.347 -12.787 1.00 0.00 42 LEU A O 15
ATOM 17474 N N . PHE A 1 43 ? -4.904 30.476 -13.594 1.00 0.00 43 PHE A N 15
ATOM 17475 C CA . PHE A 1 43 ? -4.377 30.549 -14.952 1.00 0.00 43 PHE A CA 15
ATOM 17476 C C . PHE A 1 43 ? -4.346 31.992 -15.447 1.00 0.00 43 PHE A C 15
ATOM 17477 O O . PHE A 1 43 ? -5.004 32.867 -14.884 1.00 0.00 43 PHE A O 15
ATOM 17494 N N . CYS A 1 44 ? -3.576 32.233 -16.502 1.00 0.00 44 CYS A N 15
ATOM 17495 C CA . CYS A 1 44 ? -3.456 33.569 -17.073 1.00 0.00 44 CYS A CA 15
ATOM 17496 C C . CYS A 1 44 ? -4.498 33.788 -18.167 1.00 0.00 44 CYS A C 15
ATOM 17497 O O . CYS A 1 44 ? -5.040 32.832 -18.721 1.00 0.00 44 CYS A O 15
ATOM 17504 N N . GLN A 1 45 ? -4.770 35.052 -18.473 1.00 0.00 45 GLN A N 15
ATOM 17505 C CA . GLN A 1 45 ? -5.746 35.397 -19.500 1.00 0.00 45 GLN A CA 15
ATOM 17506 C C . GLN A 1 45 ? -5.396 34.733 -20.827 1.00 0.00 45 GLN A C 15
ATOM 17507 O O . GLN A 1 45 ? -6.261 34.531 -21.680 1.00 0.00 45 GLN A O 15
ATOM 17521 N N . LYS A 1 46 ? -4.122 34.396 -20.997 1.00 0.00 46 LYS A N 15
ATOM 17522 C CA . LYS A 1 46 ? -3.656 33.755 -22.221 1.00 0.00 46 LYS A CA 15
ATOM 17523 C C . LYS A 1 46 ? -3.788 32.238 -22.124 1.00 0.00 46 LYS A C 15
ATOM 17524 O O . LYS A 1 46 ? -3.720 31.533 -23.132 1.00 0.00 46 LYS A O 15
ATOM 17543 N N . CYS A 1 47 ? -3.979 31.742 -20.906 1.00 0.00 47 CYS A N 15
ATOM 17544 C CA . CYS A 1 47 ? -4.121 30.309 -20.678 1.00 0.00 47 CYS A CA 15
ATOM 17545 C C . CYS A 1 47 ? -5.558 29.859 -20.929 1.00 0.00 47 CYS A C 15
ATOM 17546 O O . CYS A 1 47 ? -5.800 28.912 -21.678 1.00 0.00 47 CYS A O 15
ATOM 17553 N N . SER A 1 48 ? -6.506 30.544 -20.298 1.00 0.00 48 SER A N 15
ATOM 17554 C CA . SER A 1 48 ? -7.918 30.213 -20.450 1.00 0.00 48 SER A CA 15
ATOM 17555 C C . SER A 1 48 ? -8.577 31.110 -21.494 1.00 0.00 48 SER A C 15
ATOM 17556 O O . SER A 1 48 ? -9.426 30.663 -22.265 1.00 0.00 48 SER A O 15
ATOM 17564 N N . ARG A 1 49 ? -8.179 32.378 -21.511 1.00 0.00 49 ARG A N 15
ATOM 17565 C CA . ARG A 1 49 ? -8.731 33.339 -22.458 1.00 0.00 49 ARG A CA 15
ATOM 17566 C C . ARG A 1 49 ? -10.215 33.075 -22.698 1.00 0.00 49 ARG A C 15
ATOM 17567 O O . ARG A 1 49 ? -10.740 33.353 -23.776 1.00 0.00 49 ARG A O 15
ATOM 17588 N N . PHE A 1 50 ? -10.886 32.536 -21.685 1.00 0.00 50 PHE A N 15
ATOM 17589 C CA . PHE A 1 50 ? -12.309 32.234 -21.786 1.00 0.00 50 PHE A CA 15
ATOM 17590 C C . PHE A 1 50 ? -13.036 32.599 -20.495 1.00 0.00 50 PHE A C 15
ATOM 17591 O O . PHE A 1 50 ? -12.408 32.955 -19.497 1.00 0.00 50 PHE A O 15
ATOM 17608 N N . GLN A 1 51 ? -14.361 32.509 -20.523 1.00 0.00 51 GLN A N 15
ATOM 17609 C CA . GLN A 1 51 ? -15.174 32.831 -19.356 1.00 0.00 51 GLN A CA 15
ATOM 17610 C C . GLN A 1 51 ? -16.560 32.205 -19.467 1.00 0.00 51 GLN A C 15
ATOM 17611 O O . GLN A 1 51 ? -17.237 32.349 -20.485 1.00 0.00 51 GLN A O 15
ATOM 17625 N N . SER A 1 52 ? -16.976 31.509 -18.414 1.00 0.00 52 SER A N 15
ATOM 17626 C CA . SER A 1 52 ? -18.280 30.857 -18.395 1.00 0.00 52 SER A CA 15
ATOM 17627 C C . SER A 1 52 ? -18.556 30.233 -17.030 1.00 0.00 52 SER A C 15
ATOM 17628 O O . SER A 1 52 ? -17.699 30.245 -16.147 1.00 0.00 52 SER A O 15
ATOM 17636 N N . GLU A 1 53 ? -19.758 29.689 -16.867 1.00 0.00 53 GLU A N 15
ATOM 17637 C CA . GLU A 1 53 ? -20.147 29.062 -15.610 1.00 0.00 53 GLU A CA 15
ATOM 17638 C C . GLU A 1 53 ? -19.712 27.599 -15.574 1.00 0.00 53 GLU A C 15
ATOM 17639 O O . GLU A 1 53 ? -19.142 27.087 -16.538 1.00 0.00 53 GLU A O 15
ATOM 17651 N N . ILE A 1 54 ? -19.985 26.934 -14.457 1.00 0.00 54 ILE A N 15
ATOM 17652 C CA . ILE A 1 54 ? -19.623 25.531 -14.296 1.00 0.00 54 ILE A CA 15
ATOM 17653 C C . ILE A 1 54 ? -20.758 24.741 -13.655 1.00 0.00 54 ILE A C 15
ATOM 17654 O O . ILE A 1 54 ? -20.797 24.565 -12.437 1.00 0.00 54 ILE A O 15
ATOM 17670 N N . LYS A 1 55 ? -21.681 24.263 -14.483 1.00 0.00 55 LYS A N 15
ATOM 17671 C CA . LYS A 1 55 ? -22.817 23.488 -14.000 1.00 0.00 55 LYS A CA 15
ATOM 17672 C C . LYS A 1 55 ? -22.347 22.257 -13.230 1.00 0.00 55 LYS A C 15
ATOM 17673 O O . LYS A 1 55 ? -22.949 21.874 -12.226 1.00 0.00 55 LYS A O 15
ATOM 17692 N N . ARG A 1 56 ? -21.269 21.644 -13.705 1.00 0.00 56 ARG A N 15
ATOM 17693 C CA . ARG A 1 56 ? -20.719 20.457 -13.061 1.00 0.00 56 ARG A CA 15
ATOM 17694 C C . ARG A 1 56 ? -20.300 20.762 -11.625 1.00 0.00 56 ARG A C 15
ATOM 17695 O O . ARG A 1 56 ? -20.109 19.853 -10.817 1.00 0.00 56 ARG A O 15
ATOM 17716 N N . LEU A 1 57 ? -20.159 22.047 -11.316 1.00 0.00 57 LEU A N 15
ATOM 17717 C CA . LEU A 1 57 ? -19.763 22.472 -9.979 1.00 0.00 57 LEU A CA 15
ATOM 17718 C C . LEU A 1 57 ? -20.900 23.213 -9.283 1.00 0.00 57 LEU A C 15
ATOM 17719 O O . LEU A 1 57 ? -20.688 23.908 -8.289 1.00 0.00 57 LEU A O 15
ATOM 17735 N N . LYS A 1 58 ? -22.110 23.059 -9.812 1.00 0.00 58 LYS A N 15
ATOM 17736 C CA . LYS A 1 58 ? -23.283 23.710 -9.241 1.00 0.00 58 LYS A CA 15
ATOM 17737 C C . LYS A 1 58 ? -23.201 25.224 -9.409 1.00 0.00 58 LYS A C 15
ATOM 17738 O O . LYS A 1 58 ? -23.800 25.976 -8.640 1.00 0.00 58 LYS A O 15
ATOM 17757 N N . ILE A 1 59 ? -22.458 25.663 -10.419 1.00 0.00 59 ILE A N 15
ATOM 17758 C CA . ILE A 1 59 ? -22.301 27.087 -10.688 1.00 0.00 59 ILE A CA 15
ATOM 17759 C C . ILE A 1 59 ? -23.012 27.484 -11.978 1.00 0.00 59 ILE A C 15
ATOM 17760 O O . ILE A 1 59 ? -22.666 27.010 -13.060 1.00 0.00 59 ILE A O 15
ATOM 17776 N N . SER A 1 60 ? -24.005 28.359 -11.855 1.00 0.00 60 SER A N 15
ATOM 17777 C CA . SER A 1 60 ? -24.766 28.819 -13.010 1.00 0.00 60 SER A CA 15
ATOM 17778 C C . SER A 1 60 ? -24.268 30.182 -13.481 1.00 0.00 60 SER A C 15
ATOM 17779 O O . SER A 1 60 ? -24.475 30.568 -14.631 1.00 0.00 60 SER A O 15
ATOM 17787 N N . SER A 1 61 ? -23.611 30.908 -12.581 1.00 0.00 61 SER A N 15
ATOM 17788 C CA . SER A 1 61 ? -23.086 32.230 -12.902 1.00 0.00 61 SER A CA 15
ATOM 17789 C C . SER A 1 61 ? -21.757 32.122 -13.643 1.00 0.00 61 SER A C 15
ATOM 17790 O O . SER A 1 61 ? -21.003 31.162 -13.482 1.00 0.00 61 SER A O 15
ATOM 17798 N N . PRO A 1 62 ? -21.462 33.131 -14.476 1.00 0.00 62 PRO A N 15
ATOM 17799 C CA . PRO A 1 62 ? -20.223 33.174 -15.259 1.00 0.00 62 PRO A CA 15
ATOM 17800 C C . PRO A 1 62 ? -18.994 33.405 -14.387 1.00 0.00 62 PRO A C 15
ATOM 17801 O O . PRO A 1 62 ? -18.909 34.400 -13.667 1.00 0.00 62 PRO A O 15
ATOM 17812 N N . VAL A 1 63 ? -18.043 32.479 -14.457 1.00 0.00 63 VAL A N 15
ATOM 17813 C CA . VAL A 1 63 ? -16.817 32.583 -13.675 1.00 0.00 63 VAL A CA 15
ATOM 17814 C C . VAL A 1 63 ? -15.598 32.204 -14.509 1.00 0.00 63 VAL A C 15
ATOM 17815 O O . VAL A 1 63 ? -15.723 31.850 -15.682 1.00 0.00 63 VAL A O 15
ATOM 17828 N N . ARG A 1 64 ? -14.421 32.280 -13.897 1.00 0.00 64 ARG A N 15
ATOM 17829 C CA . ARG A 1 64 ? -13.180 31.946 -14.584 1.00 0.00 64 ARG A CA 15
ATOM 17830 C C . ARG A 1 64 ? -13.055 30.437 -14.778 1.00 0.00 64 ARG A C 15
ATOM 17831 O O . ARG A 1 64 ? -13.249 29.663 -13.841 1.00 0.00 64 ARG A O 15
ATOM 17852 N N . VAL A 1 65 ? -12.730 30.028 -16.000 1.00 0.00 65 VAL A N 15
ATOM 17853 C CA . VAL A 1 65 ? -12.579 28.613 -16.317 1.00 0.00 65 VAL A CA 15
ATOM 17854 C C . VAL A 1 65 ? -11.490 28.397 -17.362 1.00 0.00 65 VAL A C 15
ATOM 17855 O O . VAL A 1 65 ? -11.442 29.091 -18.377 1.00 0.00 65 VAL A O 15
ATOM 17868 N N . CYS A 1 66 ? -10.616 27.429 -17.106 1.00 0.00 66 CYS A N 15
ATOM 17869 C CA . CYS A 1 66 ? -9.526 27.120 -18.024 1.00 0.00 66 CYS A CA 15
ATOM 17870 C C . CYS A 1 66 ? -10.063 26.543 -19.331 1.00 0.00 66 CYS A C 15
ATOM 17871 O O . CYS A 1 66 ? -11.190 26.052 -19.387 1.00 0.00 66 CYS A O 15
ATOM 17878 N N . GLN A 1 67 ? -9.247 26.606 -20.378 1.00 0.00 67 GLN A N 15
ATOM 17879 C CA . GLN A 1 67 ? -9.639 26.090 -21.684 1.00 0.00 67 GLN A CA 15
ATOM 17880 C C . GLN A 1 67 ? -10.053 24.625 -21.589 1.00 0.00 67 GLN A C 15
ATOM 17881 O O . GLN A 1 67 ? -11.047 24.211 -22.184 1.00 0.00 67 GLN A O 15
ATOM 17895 N N . ASN A 1 68 ? -9.283 23.846 -20.836 1.00 0.00 68 ASN A N 15
ATOM 17896 C CA . ASN A 1 68 ? -9.570 22.426 -20.664 1.00 0.00 68 ASN A CA 15
ATOM 17897 C C . ASN A 1 68 ? -10.992 22.216 -20.154 1.00 0.00 68 ASN A C 15
ATOM 17898 O O . ASN A 1 68 ? -11.770 21.463 -20.741 1.00 0.00 68 ASN A O 15
ATOM 17909 N N . CYS A 1 69 ? -11.327 22.887 -19.057 1.00 0.00 69 CYS A N 15
ATOM 17910 C CA . CYS A 1 69 ? -12.655 22.776 -18.467 1.00 0.00 69 CYS A CA 15
ATOM 17911 C C . CYS A 1 69 ? -13.708 23.406 -19.373 1.00 0.00 69 CYS A C 15
ATOM 17912 O O . CYS A 1 69 ? -14.697 22.766 -19.732 1.00 0.00 69 CYS A O 15
ATOM 17919 N N . TYR A 1 70 ? -13.488 24.664 -19.740 1.00 0.00 70 TYR A N 15
ATOM 17920 C CA . TYR A 1 70 ? -14.419 25.382 -20.603 1.00 0.00 70 TYR A CA 15
ATOM 17921 C C . TYR A 1 70 ? -14.765 24.556 -21.838 1.00 0.00 70 TYR A C 15
ATOM 17922 O O . TYR A 1 70 ? -15.913 24.533 -22.282 1.00 0.00 70 TYR A O 15
ATOM 17940 N N . TYR A 1 71 ? -13.764 23.878 -22.388 1.00 0.00 71 TYR A N 15
ATOM 17941 C CA . TYR A 1 71 ? -13.960 23.051 -23.572 1.00 0.00 71 TYR A CA 15
ATOM 17942 C C . TYR A 1 71 ? -15.089 22.047 -23.356 1.00 0.00 71 TYR A C 15
ATOM 17943 O O . TYR A 1 71 ? -15.938 21.855 -24.225 1.00 0.00 71 TYR A O 15
ATOM 17961 N N . ASN A 1 72 ? -15.090 21.411 -22.188 1.00 0.00 72 ASN A N 15
ATOM 17962 C CA . ASN A 1 72 ? -16.114 20.428 -21.856 1.00 0.00 72 ASN A CA 15
ATOM 17963 C C . ASN A 1 72 ? -17.399 21.113 -21.399 1.00 0.00 72 ASN A C 15
ATOM 17964 O O . ASN A 1 72 ? -18.498 20.595 -21.604 1.00 0.00 72 ASN A O 15
ATOM 17975 N N . LEU A 1 73 ? -17.253 22.279 -20.780 1.00 0.00 73 LEU A N 15
ATOM 17976 C CA . LEU A 1 73 ? -18.401 23.036 -20.295 1.00 0.00 73 LEU A CA 15
ATOM 17977 C C . LEU A 1 73 ? -19.333 23.410 -21.444 1.00 0.00 73 LEU A C 15
ATOM 17978 O O . LEU A 1 73 ? -20.546 23.504 -21.265 1.00 0.00 73 LEU A O 15
ATOM 17994 N N . GLN A 1 74 ? -18.755 23.619 -22.622 1.00 0.00 74 GLN A N 15
ATOM 17995 C CA . GLN A 1 74 ? -19.534 23.980 -23.801 1.00 0.00 74 GLN A CA 15
ATOM 17996 C C . GLN A 1 74 ? -20.077 22.737 -24.497 1.00 0.00 74 GLN A C 15
ATOM 17997 O O . GLN A 1 74 ? -21.079 22.799 -25.210 1.00 0.00 74 GLN A O 15
ATOM 18011 N N . HIS A 1 75 ? -19.410 21.607 -24.284 1.00 0.00 75 HIS A N 15
ATOM 18012 C CA . HIS A 1 75 ? -19.827 20.347 -24.891 1.00 0.00 75 HIS A CA 15
ATOM 18013 C C . HIS A 1 75 ? -21.058 19.786 -24.187 1.00 0.00 75 HIS A C 15
ATOM 18014 O O . HIS A 1 75 ? -21.847 19.055 -24.785 1.00 0.00 75 HIS A O 15
ATOM 18028 N N . GLU A 1 76 ? -21.215 20.132 -22.913 1.00 0.00 76 GLU A N 15
ATOM 18029 C CA . GLU A 1 76 ? -22.350 19.660 -22.128 1.00 0.00 76 GLU A CA 15
ATOM 18030 C C . GLU A 1 76 ? -23.649 20.296 -22.614 1.00 0.00 76 GLU A C 15
ATOM 18031 O O . GLU A 1 76 ? -24.733 19.746 -22.417 1.00 0.00 76 GLU A O 15
ATOM 18043 N N . ARG A 1 77 ? -23.531 21.458 -23.248 1.00 0.00 77 ARG A N 15
ATOM 18044 C CA . ARG A 1 77 ? -24.696 22.170 -23.760 1.00 0.00 77 ARG A CA 15
ATOM 18045 C C . ARG A 1 77 ? -25.094 21.642 -25.136 1.00 0.00 77 ARG A C 15
ATOM 18046 O O . ARG A 1 77 ? -26.259 21.713 -25.525 1.00 0.00 77 ARG A O 15
ATOM 18067 N N . GLY A 1 78 ? -24.118 21.114 -25.867 1.00 0.00 78 GLY A N 15
ATOM 18068 C CA . GLY A 1 78 ? -24.386 20.582 -27.190 1.00 0.00 78 GLY A CA 15
ATOM 18069 C C . GLY A 1 78 ? -25.529 19.587 -27.195 1.00 0.00 78 GLY A C 15
ATOM 18070 O O . GLY A 1 78 ? -26.024 19.248 -28.268 1.00 0.00 78 GLY A O 15
ATOM 18076 N N . SER A 1 1 ? -10.987 30.551 22.425 1.00 0.00 1 SER A N 16
ATOM 18077 C CA . SER A 1 1 ? -11.503 29.208 22.661 1.00 0.00 1 SER A CA 16
ATOM 18078 C C . SER A 1 1 ? -12.055 28.603 21.374 1.00 0.00 1 SER A C 16
ATOM 18079 O O . SER A 1 1 ? -13.020 29.109 20.802 1.00 0.00 1 SER A O 16
ATOM 18087 N N . ASN A 1 2 ? -11.435 27.518 20.923 1.00 0.00 2 ASN A N 16
ATOM 18088 C CA . ASN A 1 2 ? -11.862 26.844 19.703 1.00 0.00 2 ASN A CA 16
ATOM 18089 C C . ASN A 1 2 ? -11.598 25.344 19.789 1.00 0.00 2 ASN A C 16
ATOM 18090 O O . ASN A 1 2 ? -11.256 24.823 20.850 1.00 0.00 2 ASN A O 16
ATOM 18101 N N . ALA A 1 3 ? -11.760 24.655 18.664 1.00 0.00 3 ALA A N 16
ATOM 18102 C CA . ALA A 1 3 ? -11.537 23.215 18.611 1.00 0.00 3 ALA A CA 16
ATOM 18103 C C . ALA A 1 3 ? -10.237 22.888 17.884 1.00 0.00 3 ALA A C 16
ATOM 18104 O O . ALA A 1 3 ? -9.317 22.313 18.464 1.00 0.00 3 ALA A O 16
ATOM 18111 N N . GLY A 1 4 ? -10.169 23.256 16.608 1.00 0.00 4 GLY A N 16
ATOM 18112 C CA . GLY A 1 4 ? -8.978 22.992 15.822 1.00 0.00 4 GLY A CA 16
ATOM 18113 C C . GLY A 1 4 ? -9.300 22.631 14.385 1.00 0.00 4 GLY A C 16
ATOM 18114 O O . GLY A 1 4 ? -10.198 21.831 14.125 1.00 0.00 4 GLY A O 16
ATOM 18118 N N . ARG A 1 5 ? -8.566 23.224 13.450 1.00 0.00 5 ARG A N 16
ATOM 18119 C CA . ARG A 1 5 ? -8.780 22.963 12.031 1.00 0.00 5 ARG A CA 16
ATOM 18120 C C . ARG A 1 5 ? -7.787 23.748 11.178 1.00 0.00 5 ARG A C 16
ATOM 18121 O O . ARG A 1 5 ? -6.929 23.167 10.515 1.00 0.00 5 ARG A O 16
ATOM 18142 N N . SER A 1 6 ? -7.912 25.071 11.201 1.00 0.00 6 SER A N 16
ATOM 18143 C CA . SER A 1 6 ? -7.030 25.936 10.426 1.00 0.00 6 SER A CA 16
ATOM 18144 C C . SER A 1 6 ? -6.576 27.132 11.257 1.00 0.00 6 SER A C 16
ATOM 18145 O O . SER A 1 6 ? -6.804 27.186 12.465 1.00 0.00 6 SER A O 16
ATOM 18153 N N . ALA A 1 7 ? -5.931 28.091 10.599 1.00 0.00 7 ALA A N 16
ATOM 18154 C CA . ALA A 1 7 ? -5.446 29.288 11.275 1.00 0.00 7 ALA A CA 16
ATOM 18155 C C . ALA A 1 7 ? -6.391 30.464 11.054 1.00 0.00 7 ALA A C 16
ATOM 18156 O O . ALA A 1 7 ? -7.213 30.448 10.138 1.00 0.00 7 ALA A O 16
ATOM 18163 N N . ALA A 1 8 ? -6.270 31.481 11.900 1.00 0.00 8 ALA A N 16
ATOM 18164 C CA . ALA A 1 8 ? -7.113 32.666 11.796 1.00 0.00 8 ALA A CA 16
ATOM 18165 C C . ALA A 1 8 ? -6.874 33.396 10.479 1.00 0.00 8 ALA A C 16
ATOM 18166 O O . ALA A 1 8 ? -7.692 34.211 10.053 1.00 0.00 8 ALA A O 16
ATOM 18173 N N . ASP A 1 9 ? -5.749 33.099 9.839 1.00 0.00 9 ASP A N 16
ATOM 18174 C CA . ASP A 1 9 ? -5.402 33.727 8.569 1.00 0.00 9 ASP A CA 16
ATOM 18175 C C . ASP A 1 9 ? -4.220 33.017 7.917 1.00 0.00 9 ASP A C 16
ATOM 18176 O O . ASP A 1 9 ? -3.090 33.097 8.401 1.00 0.00 9 ASP A O 16
ATOM 18185 N N . HIS A 1 10 ? -4.487 32.322 6.816 1.00 0.00 10 HIS A N 16
ATOM 18186 C CA . HIS A 1 10 ? -3.445 31.598 6.097 1.00 0.00 10 HIS A CA 16
ATOM 18187 C C . HIS A 1 10 ? -3.278 32.147 4.683 1.00 0.00 10 HIS A C 16
ATOM 18188 O O . HIS A 1 10 ? -2.185 32.111 4.118 1.00 0.00 10 HIS A O 16
ATOM 18202 N N . TRP A 1 11 ? -4.369 32.652 4.118 1.00 0.00 11 TRP A N 16
ATOM 18203 C CA . TRP A 1 11 ? -4.343 33.208 2.769 1.00 0.00 11 TRP A CA 16
ATOM 18204 C C . TRP A 1 11 ? -3.549 32.311 1.826 1.00 0.00 11 TRP A C 16
ATOM 18205 O O . TRP A 1 11 ? -2.937 32.787 0.870 1.00 0.00 11 TRP A O 16
ATOM 18226 N N . VAL A 1 12 ? -3.562 31.010 2.102 1.00 0.00 12 VAL A N 16
ATOM 18227 C CA . VAL A 1 12 ? -2.844 30.047 1.276 1.00 0.00 12 VAL A CA 16
ATOM 18228 C C . VAL A 1 12 ? -3.507 28.675 1.331 1.00 0.00 12 VAL A C 16
ATOM 18229 O O . VAL A 1 12 ? -4.012 28.258 2.373 1.00 0.00 12 VAL A O 16
ATOM 18242 N N . LYS A 1 13 ? -3.500 27.976 0.201 1.00 0.00 13 LYS A N 16
ATOM 18243 C CA . LYS A 1 13 ? -4.099 26.649 0.119 1.00 0.00 13 LYS A CA 16
ATOM 18244 C C . LYS A 1 13 ? -3.181 25.683 -0.623 1.00 0.00 13 LYS A C 16
ATOM 18245 O O . LYS A 1 13 ? -3.645 24.759 -1.292 1.00 0.00 13 LYS A O 16
ATOM 18264 N N . ASP A 1 14 ? -1.876 25.901 -0.499 1.00 0.00 14 ASP A N 16
ATOM 18265 C CA . ASP A 1 14 ? -0.892 25.048 -1.156 1.00 0.00 14 ASP A CA 16
ATOM 18266 C C . ASP A 1 14 ? -1.252 24.833 -2.622 1.00 0.00 14 ASP A C 16
ATOM 18267 O O . ASP A 1 14 ? -1.042 23.751 -3.170 1.00 0.00 14 ASP A O 16
ATOM 18276 N N . GLU A 1 15 ? -1.796 25.870 -3.251 1.00 0.00 15 GLU A N 16
ATOM 18277 C CA . GLU A 1 15 ? -2.186 25.793 -4.654 1.00 0.00 15 GLU A CA 16
ATOM 18278 C C . GLU A 1 15 ? -1.252 26.627 -5.526 1.00 0.00 15 GLU A C 16
ATOM 18279 O O . GLU A 1 15 ? -1.200 26.453 -6.742 1.00 0.00 15 GLU A O 16
ATOM 18291 N N . GLY A 1 16 ? -0.514 27.535 -4.892 1.00 0.00 16 GLY A N 16
ATOM 18292 C CA . GLY A 1 16 ? 0.408 28.383 -5.625 1.00 0.00 16 GLY A CA 16
ATOM 18293 C C . GLY A 1 16 ? 0.686 29.690 -4.910 1.00 0.00 16 GLY A C 16
ATOM 18294 O O . GLY A 1 16 ? 1.418 29.721 -3.921 1.00 0.00 16 GLY A O 16
ATOM 18298 N N . GLY A 1 17 ? 0.102 30.774 -5.412 1.00 0.00 17 GLY A N 16
ATOM 18299 C CA . GLY A 1 17 ? 0.304 32.075 -4.803 1.00 0.00 17 GLY A CA 16
ATOM 18300 C C . GLY A 1 17 ? -0.129 33.212 -5.707 1.00 0.00 17 GLY A C 16
ATOM 18301 O O . GLY A 1 17 ? -1.098 33.912 -5.414 1.00 0.00 17 GLY A O 16
ATOM 18305 N N . ASP A 1 18 ? 0.591 33.397 -6.808 1.00 0.00 18 ASP A N 16
ATOM 18306 C CA . ASP A 1 18 ? 0.275 34.458 -7.758 1.00 0.00 18 ASP A CA 16
ATOM 18307 C C . ASP A 1 18 ? 0.922 34.184 -9.113 1.00 0.00 18 ASP A C 16
ATOM 18308 O O . ASP A 1 18 ? 1.404 35.100 -9.778 1.00 0.00 18 ASP A O 16
ATOM 18317 N N . SER A 1 19 ? 0.930 32.917 -9.513 1.00 0.00 19 SER A N 16
ATOM 18318 C CA . SER A 1 19 ? 1.521 32.521 -10.786 1.00 0.00 19 SER A CA 16
ATOM 18319 C C . SER A 1 19 ? 0.664 31.466 -11.479 1.00 0.00 19 SER A C 16
ATOM 18320 O O . SER A 1 19 ? 0.067 30.608 -10.828 1.00 0.00 19 SER A O 16
ATOM 18328 N N . CYS A 1 20 ? 0.609 31.536 -12.805 1.00 0.00 20 CYS A N 16
ATOM 18329 C CA . CYS A 1 20 ? -0.175 30.589 -13.589 1.00 0.00 20 CYS A CA 16
ATOM 18330 C C . CYS A 1 20 ? 0.172 29.152 -13.210 1.00 0.00 20 CYS A C 16
ATOM 18331 O O . CYS A 1 20 ? 1.268 28.874 -12.725 1.00 0.00 20 CYS A O 16
ATOM 18338 N N . SER A 1 21 ? -0.771 28.242 -13.436 1.00 0.00 21 SER A N 16
ATOM 18339 C CA . SER A 1 21 ? -0.568 26.834 -13.116 1.00 0.00 21 SER A CA 16
ATOM 18340 C C . SER A 1 21 ? -0.080 26.064 -14.339 1.00 0.00 21 SER A C 16
ATOM 18341 O O . SER A 1 21 ? 0.676 25.100 -14.219 1.00 0.00 21 SER A O 16
ATOM 18349 N N . GLY A 1 22 ? -0.518 26.497 -15.517 1.00 0.00 22 GLY A N 16
ATOM 18350 C CA . GLY A 1 22 ? -0.116 25.838 -16.746 1.00 0.00 22 GLY A CA 16
ATOM 18351 C C . GLY A 1 22 ? 1.007 26.567 -17.455 1.00 0.00 22 GLY A C 16
ATOM 18352 O O . GLY A 1 22 ? 1.467 26.137 -18.513 1.00 0.00 22 GLY A O 16
ATOM 18356 N N . CYS A 1 23 ? 1.451 27.677 -16.873 1.00 0.00 23 CYS A N 16
ATOM 18357 C CA . CYS A 1 23 ? 2.526 28.470 -17.456 1.00 0.00 23 CYS A CA 16
ATOM 18358 C C . CYS A 1 23 ? 3.513 28.920 -16.383 1.00 0.00 23 CYS A C 16
ATOM 18359 O O . CYS A 1 23 ? 4.695 29.125 -16.660 1.00 0.00 23 CYS A O 16
ATOM 18366 N N . SER A 1 24 ? 3.020 29.070 -15.158 1.00 0.00 24 SER A N 16
ATOM 18367 C CA . SER A 1 24 ? 3.857 29.499 -14.044 1.00 0.00 24 SER A CA 16
ATOM 18368 C C . SER A 1 24 ? 4.281 30.955 -14.212 1.00 0.00 24 SER A C 16
ATOM 18369 O O . SER A 1 24 ? 5.152 31.447 -13.494 1.00 0.00 24 SER A O 16
ATOM 18377 N N . VAL A 1 25 ? 3.660 31.640 -15.167 1.00 0.00 25 VAL A N 16
ATOM 18378 C CA . VAL A 1 25 ? 3.971 33.039 -15.431 1.00 0.00 25 VAL A CA 16
ATOM 18379 C C . VAL A 1 25 ? 3.471 33.935 -14.303 1.00 0.00 25 VAL A C 16
ATOM 18380 O O . VAL A 1 25 ? 2.266 34.122 -14.133 1.00 0.00 25 VAL A O 16
ATOM 18393 N N . ARG A 1 26 ? 4.404 34.486 -13.534 1.00 0.00 26 ARG A N 16
ATOM 18394 C CA . ARG A 1 26 ? 4.058 35.362 -12.421 1.00 0.00 26 ARG A CA 16
ATOM 18395 C C . ARG A 1 26 ? 3.102 36.463 -12.872 1.00 0.00 26 ARG A C 16
ATOM 18396 O O . ARG A 1 26 ? 3.477 37.348 -13.641 1.00 0.00 26 ARG A O 16
ATOM 18417 N N . PHE A 1 27 ? 1.866 36.400 -12.389 1.00 0.00 27 PHE A N 16
ATOM 18418 C CA . PHE A 1 27 ? 0.855 37.390 -12.744 1.00 0.00 27 PHE A CA 16
ATOM 18419 C C . PHE A 1 27 ? 1.347 38.802 -12.440 1.00 0.00 27 PHE A C 16
ATOM 18420 O O . PHE A 1 27 ? 2.154 39.008 -11.533 1.00 0.00 27 PHE A O 16
ATOM 18437 N N . SER A 1 28 ? 0.856 39.771 -13.205 1.00 0.00 28 SER A N 16
ATOM 18438 C CA . SER A 1 28 ? 1.248 41.164 -13.022 1.00 0.00 28 SER A CA 16
ATOM 18439 C C . SER A 1 28 ? 0.226 42.104 -13.653 1.00 0.00 28 SER A C 16
ATOM 18440 O O . SER A 1 28 ? -0.840 41.674 -14.098 1.00 0.00 28 SER A O 16
ATOM 18448 N N . LEU A 1 29 ? 0.558 43.389 -13.690 1.00 0.00 29 LEU A N 16
ATOM 18449 C CA . LEU A 1 29 ? -0.330 44.393 -14.268 1.00 0.00 29 LEU A CA 16
ATOM 18450 C C . LEU A 1 29 ? -0.646 44.066 -15.724 1.00 0.00 29 LEU A C 16
ATOM 18451 O O . LEU A 1 29 ? -1.684 44.470 -16.251 1.00 0.00 29 LEU A O 16
ATOM 18467 N N . THR A 1 30 ? 0.254 43.331 -16.369 1.00 0.00 30 THR A N 16
ATOM 18468 C CA . THR A 1 30 ? 0.070 42.949 -17.764 1.00 0.00 30 THR A CA 16
ATOM 18469 C C . THR A 1 30 ? -0.522 41.549 -17.877 1.00 0.00 30 THR A C 16
ATOM 18470 O O . THR A 1 30 ? -1.122 41.200 -18.894 1.00 0.00 30 THR A O 16
ATOM 18481 N N . GLU A 1 31 ? -0.351 40.752 -16.827 1.00 0.00 31 GLU A N 16
ATOM 18482 C CA . GLU A 1 31 ? -0.870 39.390 -16.811 1.00 0.00 31 GLU A CA 16
ATOM 18483 C C . GLU A 1 31 ? -1.972 39.240 -15.766 1.00 0.00 31 GLU A C 16
ATOM 18484 O O . GLU A 1 31 ? -1.711 39.275 -14.563 1.00 0.00 31 GLU A O 16
ATOM 18496 N N . ARG A 1 32 ? -3.204 39.073 -16.234 1.00 0.00 32 ARG A N 16
ATOM 18497 C CA . ARG A 1 32 ? -4.347 38.919 -15.341 1.00 0.00 32 ARG A CA 16
ATOM 18498 C C . ARG A 1 32 ? -4.374 37.522 -14.729 1.00 0.00 32 ARG A C 16
ATOM 18499 O O . ARG A 1 32 ? -3.859 36.568 -15.311 1.00 0.00 32 ARG A O 16
ATOM 18520 N N . ARG A 1 33 ? -4.977 37.410 -13.549 1.00 0.00 33 ARG A N 16
ATOM 18521 C CA . ARG A 1 33 ? -5.070 36.131 -12.857 1.00 0.00 33 ARG A CA 16
ATOM 18522 C C . ARG A 1 33 ? -6.527 35.742 -12.626 1.00 0.00 33 ARG A C 16
ATOM 18523 O O . ARG A 1 33 ? -7.412 36.598 -12.596 1.00 0.00 33 ARG A O 16
ATOM 18544 N N . HIS A 1 34 ? -6.770 34.445 -12.465 1.00 0.00 34 HIS A N 16
ATOM 18545 C CA . HIS A 1 34 ? -8.120 33.942 -12.237 1.00 0.00 34 HIS A CA 16
ATOM 18546 C C . HIS A 1 34 ? -8.085 32.507 -11.720 1.00 0.00 34 HIS A C 16
ATOM 18547 O O . HIS A 1 34 ? -7.497 31.625 -12.346 1.00 0.00 34 HIS A O 16
ATOM 18561 N N . HIS A 1 35 ? -8.718 32.280 -10.574 1.00 0.00 35 HIS A N 16
ATOM 18562 C CA . HIS A 1 35 ? -8.760 30.952 -9.973 1.00 0.00 35 HIS A CA 16
ATOM 18563 C C . HIS A 1 35 ? -9.947 30.153 -10.501 1.00 0.00 35 HIS A C 16
ATOM 18564 O O . HIS A 1 35 ? -11.102 30.493 -10.243 1.00 0.00 35 HIS A O 16
ATOM 18578 N N . CYS A 1 36 ? -9.656 29.090 -11.244 1.00 0.00 36 CYS A N 16
ATOM 18579 C CA . CYS A 1 36 ? -10.698 28.243 -11.811 1.00 0.00 36 CYS A CA 16
ATOM 18580 C C . CYS A 1 36 ? -11.614 27.703 -10.717 1.00 0.00 36 CYS A C 16
ATOM 18581 O O . CYS A 1 36 ? -11.162 27.033 -9.788 1.00 0.00 36 CYS A O 16
ATOM 18588 N N . ARG A 1 37 ? -12.905 27.999 -10.834 1.00 0.00 37 ARG A N 16
ATOM 18589 C CA . ARG A 1 37 ? -13.885 27.544 -9.855 1.00 0.00 37 ARG A CA 16
ATOM 18590 C C . ARG A 1 37 ? -14.246 26.080 -10.087 1.00 0.00 37 ARG A C 16
ATOM 18591 O O . ARG A 1 37 ? -15.100 25.524 -9.397 1.00 0.00 37 ARG A O 16
ATOM 18612 N N . ASN A 1 38 ? -13.590 25.461 -11.064 1.00 0.00 38 ASN A N 16
ATOM 18613 C CA . ASN A 1 38 ? -13.843 24.062 -11.388 1.00 0.00 38 ASN A CA 16
ATOM 18614 C C . ASN A 1 38 ? -12.751 23.165 -10.813 1.00 0.00 38 ASN A C 16
ATOM 18615 O O . ASN A 1 38 ? -13.032 22.095 -10.273 1.00 0.00 38 ASN A O 16
ATOM 18626 N N . CYS A 1 39 ? -11.504 23.608 -10.933 1.00 0.00 39 CYS A N 16
ATOM 18627 C CA . CYS A 1 39 ? -10.369 22.847 -10.426 1.00 0.00 39 CYS A CA 16
ATOM 18628 C C . CYS A 1 39 ? -9.779 23.511 -9.185 1.00 0.00 39 CYS A C 16
ATOM 18629 O O . CYS A 1 39 ? -9.350 22.835 -8.251 1.00 0.00 39 CYS A O 16
ATOM 18636 N N . GLY A 1 40 ? -9.762 24.841 -9.184 1.00 0.00 40 GLY A N 16
ATOM 18637 C CA . GLY A 1 40 ? -9.223 25.574 -8.053 1.00 0.00 40 GLY A CA 16
ATOM 18638 C C . GLY A 1 40 ? -7.780 25.988 -8.265 1.00 0.00 40 GLY A C 16
ATOM 18639 O O . GLY A 1 40 ? -7.031 26.160 -7.305 1.00 0.00 40 GLY A O 16
ATOM 18643 N N . GLN A 1 41 ? -7.391 26.147 -9.526 1.00 0.00 41 GLN A N 16
ATOM 18644 C CA . GLN A 1 41 ? -6.027 26.541 -9.860 1.00 0.00 41 GLN A CA 16
ATOM 18645 C C . GLN A 1 41 ? -6.004 27.918 -10.515 1.00 0.00 41 GLN A C 16
ATOM 18646 O O . GLN A 1 41 ? -6.959 28.316 -11.183 1.00 0.00 41 GLN A O 16
ATOM 18660 N N . LEU A 1 42 ? -4.907 28.642 -10.319 1.00 0.00 42 LEU A N 16
ATOM 18661 C CA . LEU A 1 42 ? -4.758 29.976 -10.891 1.00 0.00 42 LEU A CA 16
ATOM 18662 C C . LEU A 1 42 ? -4.113 29.908 -12.272 1.00 0.00 42 LEU A C 16
ATOM 18663 O O . LEU A 1 42 ? -3.035 29.336 -12.437 1.00 0.00 42 LEU A O 16
ATOM 18679 N N . PHE A 1 43 ? -4.778 30.497 -13.260 1.00 0.00 43 PHE A N 16
ATOM 18680 C CA . PHE A 1 43 ? -4.269 30.504 -14.626 1.00 0.00 43 PHE A CA 16
ATOM 18681 C C . PHE A 1 43 ? -4.202 31.927 -15.174 1.00 0.00 43 PHE A C 16
ATOM 18682 O O . PHE A 1 43 ? -4.730 32.862 -14.571 1.00 0.00 43 PHE A O 16
ATOM 18699 N N . CYS A 1 44 ? -3.548 32.083 -16.320 1.00 0.00 44 CYS A N 16
ATOM 18700 C CA . CYS A 1 44 ? -3.410 33.390 -16.950 1.00 0.00 44 CYS A CA 16
ATOM 18701 C C . CYS A 1 44 ? -4.448 33.575 -18.053 1.00 0.00 44 CYS A C 16
ATOM 18702 O O . CYS A 1 44 ? -5.021 32.605 -18.548 1.00 0.00 44 CYS A O 16
ATOM 18709 N N . GLN A 1 45 ? -4.685 34.827 -18.431 1.00 0.00 45 GLN A N 16
ATOM 18710 C CA . GLN A 1 45 ? -5.655 35.139 -19.475 1.00 0.00 45 GLN A CA 16
ATOM 18711 C C . GLN A 1 45 ? -5.316 34.407 -20.769 1.00 0.00 45 GLN A C 16
ATOM 18712 O O . GLN A 1 45 ? -6.174 34.218 -21.631 1.00 0.00 45 GLN A O 16
ATOM 18726 N N . LYS A 1 46 ? -4.059 33.997 -20.899 1.00 0.00 46 LYS A N 16
ATOM 18727 C CA . LYS A 1 46 ? -3.605 33.285 -22.088 1.00 0.00 46 LYS A CA 16
ATOM 18728 C C . LYS A 1 46 ? -3.820 31.782 -21.937 1.00 0.00 46 LYS A C 16
ATOM 18729 O O . LYS A 1 46 ? -3.794 31.039 -22.919 1.00 0.00 46 LYS A O 16
ATOM 18748 N N . CYS A 1 47 ? -4.035 31.341 -20.702 1.00 0.00 47 CYS A N 16
ATOM 18749 C CA . CYS A 1 47 ? -4.256 29.928 -20.422 1.00 0.00 47 CYS A CA 16
ATOM 18750 C C . CYS A 1 47 ? -5.725 29.559 -20.613 1.00 0.00 47 CYS A C 16
ATOM 18751 O O . CYS A 1 47 ? -6.048 28.587 -21.296 1.00 0.00 47 CYS A O 16
ATOM 18758 N N . SER A 1 48 ? -6.610 30.342 -20.004 1.00 0.00 48 SER A N 16
ATOM 18759 C CA . SER A 1 48 ? -8.044 30.096 -20.104 1.00 0.00 48 SER A CA 16
ATOM 18760 C C . SER A 1 48 ? -8.656 30.906 -21.243 1.00 0.00 48 SER A C 16
ATOM 18761 O O . SER A 1 48 ? -9.489 30.405 -21.997 1.00 0.00 48 SER A O 16
ATOM 18769 N N . ARG A 1 49 ? -8.236 32.162 -21.359 1.00 0.00 49 ARG A N 16
ATOM 18770 C CA . ARG A 1 49 ? -8.743 33.043 -22.404 1.00 0.00 49 ARG A CA 16
ATOM 18771 C C . ARG A 1 49 ? -10.225 32.785 -22.661 1.00 0.00 49 ARG A C 16
ATOM 18772 O O . ARG A 1 49 ? -10.725 33.019 -23.762 1.00 0.00 49 ARG A O 16
ATOM 18793 N N . PHE A 1 50 ? -10.922 32.300 -21.639 1.00 0.00 50 PHE A N 16
ATOM 18794 C CA . PHE A 1 50 ? -12.346 32.008 -21.754 1.00 0.00 50 PHE A CA 16
ATOM 18795 C C . PHE A 1 50 ? -13.083 32.379 -20.471 1.00 0.00 50 PHE A C 16
ATOM 18796 O O . PHE A 1 50 ? -12.463 32.731 -19.467 1.00 0.00 50 PHE A O 16
ATOM 18813 N N . GLN A 1 51 ? -14.409 32.297 -20.512 1.00 0.00 51 GLN A N 16
ATOM 18814 C CA . GLN A 1 51 ? -15.230 32.625 -19.353 1.00 0.00 51 GLN A CA 16
ATOM 18815 C C . GLN A 1 51 ? -16.621 32.013 -19.480 1.00 0.00 51 GLN A C 16
ATOM 18816 O O . GLN A 1 51 ? -17.293 32.179 -20.499 1.00 0.00 51 GLN A O 16
ATOM 18830 N N . SER A 1 52 ? -17.048 31.303 -18.440 1.00 0.00 52 SER A N 16
ATOM 18831 C CA . SER A 1 52 ? -18.358 30.662 -18.438 1.00 0.00 52 SER A CA 16
ATOM 18832 C C . SER A 1 52 ? -18.668 30.066 -17.069 1.00 0.00 52 SER A C 16
ATOM 18833 O O . SER A 1 52 ? -17.806 30.017 -16.192 1.00 0.00 52 SER A O 16
ATOM 18841 N N . GLU A 1 53 ? -19.906 29.613 -16.894 1.00 0.00 53 GLU A N 16
ATOM 18842 C CA . GLU A 1 53 ? -20.330 29.020 -15.631 1.00 0.00 53 GLU A CA 16
ATOM 18843 C C . GLU A 1 53 ? -19.887 27.563 -15.538 1.00 0.00 53 GLU A C 16
ATOM 18844 O O . GLU A 1 53 ? -19.330 27.011 -16.487 1.00 0.00 53 GLU A O 16
ATOM 18856 N N . ILE A 1 54 ? -20.139 26.947 -14.388 1.00 0.00 54 ILE A N 16
ATOM 18857 C CA . ILE A 1 54 ? -19.767 25.554 -14.171 1.00 0.00 54 ILE A CA 16
ATOM 18858 C C . ILE A 1 54 ? -20.919 24.767 -13.555 1.00 0.00 54 ILE A C 16
ATOM 18859 O O . ILE A 1 54 ? -20.998 24.612 -12.336 1.00 0.00 54 ILE A O 16
ATOM 18875 N N . LYS A 1 55 ? -21.810 24.270 -14.406 1.00 0.00 55 LYS A N 16
ATOM 18876 C CA . LYS A 1 55 ? -22.957 23.495 -13.947 1.00 0.00 55 LYS A CA 16
ATOM 18877 C C . LYS A 1 55 ? -22.506 22.206 -13.268 1.00 0.00 55 LYS A C 16
ATOM 18878 O O . LYS A 1 55 ? -23.190 21.686 -12.386 1.00 0.00 55 LYS A O 16
ATOM 18897 N N . ARG A 1 56 ? -21.351 21.696 -13.683 1.00 0.00 56 ARG A N 16
ATOM 18898 C CA . ARG A 1 56 ? -20.810 20.468 -13.114 1.00 0.00 56 ARG A CA 16
ATOM 18899 C C . ARG A 1 56 ? -20.559 20.627 -11.617 1.00 0.00 56 ARG A C 16
ATOM 18900 O O . ARG A 1 56 ? -20.440 19.641 -10.888 1.00 0.00 56 ARG A O 16
ATOM 18921 N N . LEU A 1 57 ? -20.479 21.874 -11.165 1.00 0.00 57 LEU A N 16
ATOM 18922 C CA . LEU A 1 57 ? -20.241 22.162 -9.755 1.00 0.00 57 LEU A CA 16
ATOM 18923 C C . LEU A 1 57 ? -21.411 22.934 -9.153 1.00 0.00 57 LEU A C 16
ATOM 18924 O O . LEU A 1 57 ? -21.280 23.560 -8.101 1.00 0.00 57 LEU A O 16
ATOM 18940 N N . LYS A 1 58 ? -22.555 22.884 -9.826 1.00 0.00 58 LYS A N 16
ATOM 18941 C CA . LYS A 1 58 ? -23.751 23.575 -9.357 1.00 0.00 58 LYS A CA 16
ATOM 18942 C C . LYS A 1 58 ? -23.603 25.085 -9.514 1.00 0.00 58 LYS A C 16
ATOM 18943 O O . LYS A 1 58 ? -24.241 25.858 -8.798 1.00 0.00 58 LYS A O 16
ATOM 18962 N N . ILE A 1 59 ? -22.760 25.498 -10.454 1.00 0.00 59 ILE A N 16
ATOM 18963 C CA . ILE A 1 59 ? -22.531 26.916 -10.706 1.00 0.00 59 ILE A CA 16
ATOM 18964 C C . ILE A 1 59 ? -23.191 27.356 -12.008 1.00 0.00 59 ILE A C 16
ATOM 18965 O O . ILE A 1 59 ? -22.753 26.982 -13.096 1.00 0.00 59 ILE A O 16
ATOM 18981 N N . SER A 1 60 ? -24.247 28.155 -11.889 1.00 0.00 60 SER A N 16
ATOM 18982 C CA . SER A 1 60 ? -24.969 28.646 -13.057 1.00 0.00 60 SER A CA 16
ATOM 18983 C C . SER A 1 60 ? -24.399 29.981 -13.527 1.00 0.00 60 SER A C 16
ATOM 18984 O O . SER A 1 60 ? -24.533 30.349 -14.694 1.00 0.00 60 SER A O 16
ATOM 18992 N N . SER A 1 61 ? -23.763 30.701 -12.610 1.00 0.00 61 SER A N 16
ATOM 18993 C CA . SER A 1 61 ? -23.175 31.997 -12.928 1.00 0.00 61 SER A CA 16
ATOM 18994 C C . SER A 1 61 ? -21.841 31.827 -13.648 1.00 0.00 61 SER A C 16
ATOM 18995 O O . SER A 1 61 ? -21.074 30.903 -13.377 1.00 0.00 61 SER A O 16
ATOM 19003 N N . PRO A 1 62 ? -21.556 32.739 -14.589 1.00 0.00 62 PRO A N 16
ATOM 19004 C CA . PRO A 1 62 ? -20.315 32.713 -15.368 1.00 0.00 62 PRO A CA 16
ATOM 19005 C C . PRO A 1 62 ? -19.093 33.059 -14.523 1.00 0.00 62 PRO A C 16
ATOM 19006 O O . PRO A 1 62 ? -19.037 34.119 -13.901 1.00 0.00 62 PRO A O 16
ATOM 19017 N N . VAL A 1 63 ? -18.116 32.158 -14.507 1.00 0.00 63 VAL A N 16
ATOM 19018 C CA . VAL A 1 63 ? -16.894 32.369 -13.741 1.00 0.00 63 VAL A CA 16
ATOM 19019 C C . VAL A 1 63 ? -15.663 31.978 -14.550 1.00 0.00 63 VAL A C 16
ATOM 19020 O O . VAL A 1 63 ? -15.774 31.538 -15.694 1.00 0.00 63 VAL A O 16
ATOM 19033 N N . ARG A 1 64 ? -14.489 32.142 -13.948 1.00 0.00 64 ARG A N 16
ATOM 19034 C CA . ARG A 1 64 ? -13.236 31.806 -14.613 1.00 0.00 64 ARG A CA 16
ATOM 19035 C C . ARG A 1 64 ? -13.084 30.295 -14.756 1.00 0.00 64 ARG A C 16
ATOM 19036 O O . ARG A 1 64 ? -13.326 29.544 -13.810 1.00 0.00 64 ARG A O 16
ATOM 19057 N N . VAL A 1 65 ? -12.681 29.855 -15.944 1.00 0.00 65 VAL A N 16
ATOM 19058 C CA . VAL A 1 65 ? -12.496 28.433 -16.210 1.00 0.00 65 VAL A CA 16
ATOM 19059 C C . VAL A 1 65 ? -11.356 28.203 -17.196 1.00 0.00 65 VAL A C 16
ATOM 19060 O O . VAL A 1 65 ? -11.231 28.912 -18.195 1.00 0.00 65 VAL A O 16
ATOM 19073 N N . CYS A 1 66 ? -10.526 27.206 -16.909 1.00 0.00 66 CYS A N 16
ATOM 19074 C CA . CYS A 1 66 ? -9.395 26.880 -17.769 1.00 0.00 66 CYS A CA 16
ATOM 19075 C C . CYS A 1 66 ? -9.872 26.343 -19.115 1.00 0.00 66 CYS A C 16
ATOM 19076 O O . CYS A 1 66 ? -10.975 25.808 -19.224 1.00 0.00 66 CYS A O 16
ATOM 19083 N N . GLN A 1 67 ? -9.034 26.489 -20.136 1.00 0.00 67 GLN A N 16
ATOM 19084 C CA . GLN A 1 67 ? -9.371 26.018 -21.474 1.00 0.00 67 GLN A CA 16
ATOM 19085 C C . GLN A 1 67 ? -9.806 24.557 -21.444 1.00 0.00 67 GLN A C 16
ATOM 19086 O O . GLN A 1 67 ? -10.704 24.151 -22.181 1.00 0.00 67 GLN A O 16
ATOM 19100 N N . ASN A 1 68 ? -9.165 23.771 -20.585 1.00 0.00 68 ASN A N 16
ATOM 19101 C CA . ASN A 1 68 ? -9.486 22.354 -20.460 1.00 0.00 68 ASN A CA 16
ATOM 19102 C C . ASN A 1 68 ? -10.905 22.162 -19.934 1.00 0.00 68 ASN A C 16
ATOM 19103 O O . ASN A 1 68 ? -11.563 21.168 -20.240 1.00 0.00 68 ASN A O 16
ATOM 19114 N N . CYS A 1 69 ? -11.371 23.121 -19.141 1.00 0.00 69 CYS A N 16
ATOM 19115 C CA . CYS A 1 69 ? -12.712 23.060 -18.573 1.00 0.00 69 CYS A CA 16
ATOM 19116 C C . CYS A 1 69 ? -13.737 23.660 -19.530 1.00 0.00 69 CYS A C 16
ATOM 19117 O O . CYS A 1 69 ? -14.753 23.037 -19.840 1.00 0.00 69 CYS A O 16
ATOM 19124 N N . TYR A 1 70 ? -13.464 24.874 -19.996 1.00 0.00 70 TYR A N 16
ATOM 19125 C CA . TYR A 1 70 ? -14.362 25.559 -20.917 1.00 0.00 70 TYR A CA 16
ATOM 19126 C C . TYR A 1 70 ? -14.726 24.660 -22.094 1.00 0.00 70 TYR A C 16
ATOM 19127 O O . TYR A 1 70 ? -15.901 24.502 -22.430 1.00 0.00 70 TYR A O 16
ATOM 19145 N N . TYR A 1 71 ? -13.711 24.072 -22.717 1.00 0.00 71 TYR A N 16
ATOM 19146 C CA . TYR A 1 71 ? -13.922 23.189 -23.858 1.00 0.00 71 TYR A CA 16
ATOM 19147 C C . TYR A 1 71 ? -14.963 22.121 -23.535 1.00 0.00 71 TYR A C 16
ATOM 19148 O O . TYR A 1 71 ? -15.749 21.725 -24.394 1.00 0.00 71 TYR A O 16
ATOM 19166 N N . ASN A 1 72 ? -14.960 21.659 -22.289 1.00 0.00 72 ASN A N 16
ATOM 19167 C CA . ASN A 1 72 ? -15.903 20.637 -21.850 1.00 0.00 72 ASN A CA 16
ATOM 19168 C C . ASN A 1 72 ? -17.229 21.264 -21.428 1.00 0.00 72 ASN A C 16
ATOM 19169 O O . ASN A 1 72 ? -18.277 20.619 -21.476 1.00 0.00 72 ASN A O 16
ATOM 19180 N N . LEU A 1 73 ? -17.175 22.526 -21.016 1.00 0.00 73 LEU A N 16
ATOM 19181 C CA . LEU A 1 73 ? -18.370 23.242 -20.586 1.00 0.00 73 LEU A CA 16
ATOM 19182 C C . LEU A 1 73 ? -19.247 23.606 -21.781 1.00 0.00 73 LEU A C 16
ATOM 19183 O O . LEU A 1 73 ? -20.466 23.715 -21.657 1.00 0.00 73 LEU A O 16
ATOM 19199 N N . GLN A 1 74 ? -18.616 23.789 -22.936 1.00 0.00 74 GLN A N 16
ATOM 19200 C CA . GLN A 1 74 ? -19.340 24.138 -24.153 1.00 0.00 74 GLN A CA 16
ATOM 19201 C C . GLN A 1 74 ? -19.886 22.891 -24.839 1.00 0.00 74 GLN A C 16
ATOM 19202 O O . GLN A 1 74 ? -20.877 22.953 -25.567 1.00 0.00 74 GLN A O 16
ATOM 19216 N N . HIS A 1 75 ? -19.233 21.757 -24.602 1.00 0.00 75 HIS A N 16
ATOM 19217 C CA . HIS A 1 75 ? -19.654 20.494 -25.197 1.00 0.00 75 HIS A CA 16
ATOM 19218 C C . HIS A 1 75 ? -21.047 20.103 -24.714 1.00 0.00 75 HIS A C 16
ATOM 19219 O O . HIS A 1 75 ? -21.768 19.375 -25.395 1.00 0.00 75 HIS A O 16
ATOM 19233 N N . GLU A 1 76 ? -21.418 20.592 -23.535 1.00 0.00 76 GLU A N 16
ATOM 19234 C CA . GLU A 1 76 ? -22.725 20.292 -22.961 1.00 0.00 76 GLU A CA 16
ATOM 19235 C C . GLU A 1 76 ? -23.809 21.160 -23.594 1.00 0.00 76 GLU A C 16
ATOM 19236 O O . GLU A 1 76 ? -24.987 20.800 -23.592 1.00 0.00 76 GLU A O 16
ATOM 19248 N N . ARG A 1 77 ? -23.403 22.304 -24.135 1.00 0.00 77 ARG A N 16
ATOM 19249 C CA . ARG A 1 77 ? -24.339 23.223 -24.770 1.00 0.00 77 ARG A CA 16
ATOM 19250 C C . ARG A 1 77 ? -24.480 22.915 -26.257 1.00 0.00 77 ARG A C 16
ATOM 19251 O O . ARG A 1 77 ? -25.550 23.088 -26.839 1.00 0.00 77 ARG A O 16
ATOM 19272 N N . GLY A 1 78 ? -23.390 22.458 -26.867 1.00 0.00 78 GLY A N 16
ATOM 19273 C CA . GLY A 1 78 ? -23.413 22.134 -28.282 1.00 0.00 78 GLY A CA 16
ATOM 19274 C C . GLY A 1 78 ? -22.502 20.972 -28.625 1.00 0.00 78 GLY A C 16
ATOM 19275 O O . GLY A 1 78 ? -22.713 20.329 -29.652 1.00 0.00 78 GLY A O 16
ATOM 19281 N N . SER A 1 1 ? -14.003 23.135 17.983 1.00 0.00 1 SER A N 17
ATOM 19282 C CA . SER A 1 1 ? -15.176 23.994 17.878 1.00 0.00 1 SER A CA 17
ATOM 19283 C C . SER A 1 1 ? -15.415 24.414 16.431 1.00 0.00 1 SER A C 17
ATOM 19284 O O . SER A 1 1 ? -16.476 24.156 15.866 1.00 0.00 1 SER A O 17
ATOM 19292 N N . ASN A 1 2 ? -14.419 25.064 15.838 1.00 0.00 2 ASN A N 17
ATOM 19293 C CA . ASN A 1 2 ? -14.519 25.521 14.457 1.00 0.00 2 ASN A CA 17
ATOM 19294 C C . ASN A 1 2 ? -13.152 25.516 13.781 1.00 0.00 2 ASN A C 17
ATOM 19295 O O . ASN A 1 2 ? -12.844 24.627 12.988 1.00 0.00 2 ASN A O 17
ATOM 19306 N N . ALA A 1 3 ? -12.335 26.514 14.102 1.00 0.00 3 ALA A N 17
ATOM 19307 C CA . ALA A 1 3 ? -11.000 26.623 13.528 1.00 0.00 3 ALA A CA 17
ATOM 19308 C C . ALA A 1 3 ? -11.066 26.951 12.040 1.00 0.00 3 ALA A C 17
ATOM 19309 O O . ALA A 1 3 ? -10.855 28.093 11.636 1.00 0.00 3 ALA A O 17
ATOM 19316 N N . GLY A 1 4 ? -11.362 25.940 11.229 1.00 0.00 4 GLY A N 17
ATOM 19317 C CA . GLY A 1 4 ? -11.450 26.141 9.794 1.00 0.00 4 GLY A CA 17
ATOM 19318 C C . GLY A 1 4 ? -12.021 24.936 9.073 1.00 0.00 4 GLY A C 17
ATOM 19319 O O . GLY A 1 4 ? -13.207 24.632 9.202 1.00 0.00 4 GLY A O 17
ATOM 19323 N N . ARG A 1 5 ? -11.176 24.250 8.311 1.00 0.00 5 ARG A N 17
ATOM 19324 C CA . ARG A 1 5 ? -11.604 23.073 7.565 1.00 0.00 5 ARG A CA 17
ATOM 19325 C C . ARG A 1 5 ? -10.671 21.894 7.827 1.00 0.00 5 ARG A C 17
ATOM 19326 O O . ARG A 1 5 ? -9.458 22.064 7.946 1.00 0.00 5 ARG A O 17
ATOM 19347 N N . SER A 1 6 ? -11.247 20.699 7.915 1.00 0.00 6 SER A N 17
ATOM 19348 C CA . SER A 1 6 ? -10.468 19.492 8.167 1.00 0.00 6 SER A CA 17
ATOM 19349 C C . SER A 1 6 ? -10.265 18.698 6.881 1.00 0.00 6 SER A C 17
ATOM 19350 O O . SER A 1 6 ? -9.139 18.349 6.526 1.00 0.00 6 SER A O 17
ATOM 19358 N N . ALA A 1 7 ? -11.362 18.417 6.186 1.00 0.00 7 ALA A N 17
ATOM 19359 C CA . ALA A 1 7 ? -11.306 17.667 4.938 1.00 0.00 7 ALA A CA 17
ATOM 19360 C C . ALA A 1 7 ? -10.552 16.354 5.121 1.00 0.00 7 ALA A C 17
ATOM 19361 O O . ALA A 1 7 ? -10.235 15.960 6.243 1.00 0.00 7 ALA A O 17
ATOM 19368 N N . ALA A 1 8 ? -10.269 15.680 4.011 1.00 0.00 8 ALA A N 17
ATOM 19369 C CA . ALA A 1 8 ? -9.552 14.412 4.049 1.00 0.00 8 ALA A CA 17
ATOM 19370 C C . ALA A 1 8 ? -8.102 14.614 4.476 1.00 0.00 8 ALA A C 17
ATOM 19371 O O . ALA A 1 8 ? -7.422 13.665 4.868 1.00 0.00 8 ALA A O 17
ATOM 19378 N N . ASP A 1 9 ? -7.634 15.854 4.397 1.00 0.00 9 ASP A N 17
ATOM 19379 C CA . ASP A 1 9 ? -6.264 16.181 4.775 1.00 0.00 9 ASP A CA 17
ATOM 19380 C C . ASP A 1 9 ? -6.145 17.649 5.171 1.00 0.00 9 ASP A C 17
ATOM 19381 O O . ASP A 1 9 ? -5.998 17.975 6.349 1.00 0.00 9 ASP A O 17
ATOM 19390 N N . HIS A 1 10 ? -6.209 18.532 4.179 1.00 0.00 10 HIS A N 17
ATOM 19391 C CA . HIS A 1 10 ? -6.108 19.966 4.424 1.00 0.00 10 HIS A CA 17
ATOM 19392 C C . HIS A 1 10 ? -4.842 20.295 5.208 1.00 0.00 10 HIS A C 17
ATOM 19393 O O . HIS A 1 10 ? -4.865 21.114 6.127 1.00 0.00 10 HIS A O 17
ATOM 19407 N N . TRP A 1 11 ? -3.740 19.652 4.839 1.00 0.00 11 TRP A N 17
ATOM 19408 C CA . TRP A 1 11 ? -2.464 19.877 5.509 1.00 0.00 11 TRP A CA 17
ATOM 19409 C C . TRP A 1 11 ? -1.554 20.762 4.665 1.00 0.00 11 TRP A C 17
ATOM 19410 O O . TRP A 1 11 ? -0.329 20.669 4.748 1.00 0.00 11 TRP A O 17
ATOM 19431 N N . VAL A 1 12 ? -2.160 21.623 3.853 1.00 0.00 12 VAL A N 17
ATOM 19432 C CA . VAL A 1 12 ? -1.404 22.526 2.994 1.00 0.00 12 VAL A CA 17
ATOM 19433 C C . VAL A 1 12 ? -2.330 23.486 2.256 1.00 0.00 12 VAL A C 17
ATOM 19434 O O . VAL A 1 12 ? -3.527 23.233 2.124 1.00 0.00 12 VAL A O 17
ATOM 19447 N N . LYS A 1 13 ? -1.767 24.590 1.776 1.00 0.00 13 LYS A N 17
ATOM 19448 C CA . LYS A 1 13 ? -2.541 25.589 1.048 1.00 0.00 13 LYS A CA 17
ATOM 19449 C C . LYS A 1 13 ? -1.641 26.411 0.131 1.00 0.00 13 LYS A C 17
ATOM 19450 O O . LYS A 1 13 ? -0.934 27.312 0.583 1.00 0.00 13 LYS A O 17
ATOM 19469 N N . ASP A 1 14 ? -1.675 26.097 -1.160 1.00 0.00 14 ASP A N 17
ATOM 19470 C CA . ASP A 1 14 ? -0.864 26.809 -2.141 1.00 0.00 14 ASP A CA 17
ATOM 19471 C C . ASP A 1 14 ? -1.688 27.876 -2.855 1.00 0.00 14 ASP A C 17
ATOM 19472 O O . ASP A 1 14 ? -1.366 28.278 -3.972 1.00 0.00 14 ASP A O 17
ATOM 19481 N N . GLU A 1 15 ? -2.753 28.330 -2.201 1.00 0.00 15 GLU A N 17
ATOM 19482 C CA . GLU A 1 15 ? -3.624 29.350 -2.774 1.00 0.00 15 GLU A CA 17
ATOM 19483 C C . GLU A 1 15 ? -2.886 30.678 -2.916 1.00 0.00 15 GLU A C 17
ATOM 19484 O O . GLU A 1 15 ? -3.336 31.578 -3.624 1.00 0.00 15 GLU A O 17
ATOM 19496 N N . GLY A 1 16 ? -1.749 30.792 -2.236 1.00 0.00 16 GLY A N 17
ATOM 19497 C CA . GLY A 1 16 ? -0.967 32.013 -2.298 1.00 0.00 16 GLY A CA 17
ATOM 19498 C C . GLY A 1 16 ? 0.251 31.877 -3.190 1.00 0.00 16 GLY A C 17
ATOM 19499 O O . GLY A 1 16 ? 1.367 31.694 -2.705 1.00 0.00 16 GLY A O 17
ATOM 19503 N N . GLY A 1 17 ? 0.037 31.965 -4.499 1.00 0.00 17 GLY A N 17
ATOM 19504 C CA . GLY A 1 17 ? 1.135 31.846 -5.440 1.00 0.00 17 GLY A CA 17
ATOM 19505 C C . GLY A 1 17 ? 1.177 32.993 -6.431 1.00 0.00 17 GLY A C 17
ATOM 19506 O O . GLY A 1 17 ? 2.252 33.426 -6.845 1.00 0.00 17 GLY A O 17
ATOM 19510 N N . ASP A 1 18 ? 0.003 33.484 -6.814 1.00 0.00 18 ASP A N 17
ATOM 19511 C CA . ASP A 1 18 ? -0.091 34.587 -7.763 1.00 0.00 18 ASP A CA 17
ATOM 19512 C C . ASP A 1 18 ? 0.698 34.280 -9.033 1.00 0.00 18 ASP A C 17
ATOM 19513 O O . ASP A 1 18 ? 1.316 35.167 -9.621 1.00 0.00 18 ASP A O 17
ATOM 19522 N N . SER A 1 19 ? 0.672 33.018 -9.449 1.00 0.00 19 SER A N 17
ATOM 19523 C CA . SER A 1 19 ? 1.388 32.593 -10.646 1.00 0.00 19 SER A CA 17
ATOM 19524 C C . SER A 1 19 ? 0.595 31.534 -11.406 1.00 0.00 19 SER A C 17
ATOM 19525 O O . SER A 1 19 ? 0.031 30.616 -10.810 1.00 0.00 19 SER A O 17
ATOM 19533 N N . CYS A 1 20 ? 0.556 31.669 -12.728 1.00 0.00 20 CYS A N 17
ATOM 19534 C CA . CYS A 1 20 ? -0.168 30.727 -13.572 1.00 0.00 20 CYS A CA 17
ATOM 19535 C C . CYS A 1 20 ? 0.225 29.289 -13.243 1.00 0.00 20 CYS A C 17
ATOM 19536 O O . CYS A 1 20 ? 1.324 29.032 -12.753 1.00 0.00 20 CYS A O 17
ATOM 19543 N N . SER A 1 21 ? -0.682 28.357 -13.516 1.00 0.00 21 SER A N 17
ATOM 19544 C CA . SER A 1 21 ? -0.432 26.945 -13.246 1.00 0.00 21 SER A CA 17
ATOM 19545 C C . SER A 1 21 ? -0.024 26.212 -14.521 1.00 0.00 21 SER A C 17
ATOM 19546 O O . SER A 1 21 ? 0.712 25.228 -14.475 1.00 0.00 21 SER A O 17
ATOM 19554 N N . GLY A 1 22 ? -0.510 26.701 -15.658 1.00 0.00 22 GLY A N 17
ATOM 19555 C CA . GLY A 1 22 ? -0.186 26.081 -16.930 1.00 0.00 22 GLY A CA 17
ATOM 19556 C C . GLY A 1 22 ? 0.948 26.786 -17.646 1.00 0.00 22 GLY A C 17
ATOM 19557 O O . GLY A 1 22 ? 1.396 26.342 -18.704 1.00 0.00 22 GLY A O 17
ATOM 19561 N N . CYS A 1 23 ? 1.415 27.889 -17.070 1.00 0.00 23 CYS A N 17
ATOM 19562 C CA . CYS A 1 23 ? 2.503 28.659 -17.661 1.00 0.00 23 CYS A CA 17
ATOM 19563 C C . CYS A 1 23 ? 3.532 29.047 -16.603 1.00 0.00 23 CYS A C 17
ATOM 19564 O O . CYS A 1 23 ? 4.712 29.225 -16.905 1.00 0.00 23 CYS A O 17
ATOM 19571 N N . SER A 1 24 ? 3.075 29.176 -15.361 1.00 0.00 24 SER A N 17
ATOM 19572 C CA . SER A 1 24 ? 3.955 29.546 -14.258 1.00 0.00 24 SER A CA 17
ATOM 19573 C C . SER A 1 24 ? 4.372 31.010 -14.364 1.00 0.00 24 SER A C 17
ATOM 19574 O O . SER A 1 24 ? 5.253 31.471 -13.638 1.00 0.00 24 SER A O 17
ATOM 19582 N N . VAL A 1 25 ? 3.731 31.737 -15.274 1.00 0.00 25 VAL A N 17
ATOM 19583 C CA . VAL A 1 25 ? 4.033 33.150 -15.475 1.00 0.00 25 VAL A CA 17
ATOM 19584 C C . VAL A 1 25 ? 3.524 33.992 -14.311 1.00 0.00 25 VAL A C 17
ATOM 19585 O O . VAL A 1 25 ? 2.326 34.018 -14.027 1.00 0.00 25 VAL A O 17
ATOM 19598 N N . ARG A 1 26 ? 4.442 34.680 -13.640 1.00 0.00 26 ARG A N 17
ATOM 19599 C CA . ARG A 1 26 ? 4.086 35.524 -12.505 1.00 0.00 26 ARG A CA 17
ATOM 19600 C C . ARG A 1 26 ? 3.152 36.651 -12.937 1.00 0.00 26 ARG A C 17
ATOM 19601 O O . ARG A 1 26 ? 3.562 37.576 -13.639 1.00 0.00 26 ARG A O 17
ATOM 19622 N N . PHE A 1 27 ? 1.896 36.567 -12.513 1.00 0.00 27 PHE A N 17
ATOM 19623 C CA . PHE A 1 27 ? 0.903 37.578 -12.857 1.00 0.00 27 PHE A CA 17
ATOM 19624 C C . PHE A 1 27 ? 1.400 38.974 -12.490 1.00 0.00 27 PHE A C 17
ATOM 19625 O O . PHE A 1 27 ? 1.971 39.179 -11.420 1.00 0.00 27 PHE A O 17
ATOM 19642 N N . SER A 1 28 ? 1.177 39.929 -13.386 1.00 0.00 28 SER A N 17
ATOM 19643 C CA . SER A 1 28 ? 1.604 41.305 -13.160 1.00 0.00 28 SER A CA 17
ATOM 19644 C C . SER A 1 28 ? 0.612 42.290 -13.771 1.00 0.00 28 SER A C 17
ATOM 19645 O O . SER A 1 28 ? -0.521 41.930 -14.092 1.00 0.00 28 SER A O 17
ATOM 19653 N N . LEU A 1 29 ? 1.046 43.536 -13.928 1.00 0.00 29 LEU A N 17
ATOM 19654 C CA . LEU A 1 29 ? 0.198 44.575 -14.501 1.00 0.00 29 LEU A CA 17
ATOM 19655 C C . LEU A 1 29 ? -0.089 44.294 -15.972 1.00 0.00 29 LEU A C 17
ATOM 19656 O O . LEU A 1 29 ? -0.969 44.911 -16.574 1.00 0.00 29 LEU A O 17
ATOM 19672 N N . THR A 1 30 ? 0.659 43.358 -16.548 1.00 0.00 30 THR A N 17
ATOM 19673 C CA . THR A 1 30 ? 0.485 42.994 -17.948 1.00 0.00 30 THR A CA 17
ATOM 19674 C C . THR A 1 30 ? -0.118 41.601 -18.084 1.00 0.00 30 THR A C 17
ATOM 19675 O O . THR A 1 30 ? -0.569 41.212 -19.161 1.00 0.00 30 THR A O 17
ATOM 19686 N N . GLU A 1 31 ? -0.123 40.854 -16.984 1.00 0.00 31 GLU A N 17
ATOM 19687 C CA . GLU A 1 31 ? -0.671 39.503 -16.982 1.00 0.00 31 GLU A CA 17
ATOM 19688 C C . GLU A 1 31 ? -1.729 39.346 -15.894 1.00 0.00 31 GLU A C 17
ATOM 19689 O O . GLU A 1 31 ? -1.414 39.332 -14.704 1.00 0.00 31 GLU A O 17
ATOM 19701 N N . ARG A 1 32 ? -2.986 39.230 -16.311 1.00 0.00 32 ARG A N 17
ATOM 19702 C CA . ARG A 1 32 ? -4.091 39.077 -15.373 1.00 0.00 32 ARG A CA 17
ATOM 19703 C C . ARG A 1 32 ? -4.133 37.660 -14.809 1.00 0.00 32 ARG A C 17
ATOM 19704 O O . ARG A 1 32 ? -3.504 36.748 -15.346 1.00 0.00 32 ARG A O 17
ATOM 19725 N N . ARG A 1 33 ? -4.877 37.483 -13.722 1.00 0.00 33 ARG A N 17
ATOM 19726 C CA . ARG A 1 33 ? -4.999 36.178 -13.083 1.00 0.00 33 ARG A CA 17
ATOM 19727 C C . ARG A 1 33 ? -6.460 35.852 -12.787 1.00 0.00 33 ARG A C 17
ATOM 19728 O O . ARG A 1 33 ? -7.307 36.744 -12.735 1.00 0.00 33 ARG A O 17
ATOM 19749 N N . HIS A 1 34 ? -6.747 34.569 -12.594 1.00 0.00 34 HIS A N 17
ATOM 19750 C CA . HIS A 1 34 ? -8.106 34.125 -12.303 1.00 0.00 34 HIS A CA 17
ATOM 19751 C C . HIS A 1 34 ? -8.101 32.731 -11.682 1.00 0.00 34 HIS A C 17
ATOM 19752 O O . HIS A 1 34 ? -7.559 31.786 -12.256 1.00 0.00 34 HIS A O 17
ATOM 19766 N N . HIS A 1 35 ? -8.707 32.611 -10.505 1.00 0.00 35 HIS A N 17
ATOM 19767 C CA . HIS A 1 35 ? -8.772 31.332 -9.806 1.00 0.00 35 HIS A CA 17
ATOM 19768 C C . HIS A 1 35 ? -9.927 30.485 -10.329 1.00 0.00 35 HIS A C 17
ATOM 19769 O O . HIS A 1 35 ? -11.095 30.792 -10.089 1.00 0.00 35 HIS A O 17
ATOM 19783 N N . CYS A 1 36 ? -9.594 29.418 -11.047 1.00 0.00 36 CYS A N 17
ATOM 19784 C CA . CYS A 1 36 ? -10.602 28.526 -11.606 1.00 0.00 36 CYS A CA 17
ATOM 19785 C C . CYS A 1 36 ? -11.470 27.927 -10.504 1.00 0.00 36 CYS A C 17
ATOM 19786 O O . CYS A 1 36 ? -10.971 27.243 -9.609 1.00 0.00 36 CYS A O 17
ATOM 19793 N N . ARG A 1 37 ? -12.771 28.187 -10.575 1.00 0.00 37 ARG A N 17
ATOM 19794 C CA . ARG A 1 37 ? -13.709 27.675 -9.582 1.00 0.00 37 ARG A CA 17
ATOM 19795 C C . ARG A 1 37 ? -14.022 26.204 -9.840 1.00 0.00 37 ARG A C 17
ATOM 19796 O O . ARG A 1 37 ? -14.809 25.592 -9.119 1.00 0.00 37 ARG A O 17
ATOM 19817 N N . ASN A 1 38 ? -13.401 25.644 -10.872 1.00 0.00 38 ASN A N 17
ATOM 19818 C CA . ASN A 1 38 ? -13.614 24.245 -11.225 1.00 0.00 38 ASN A CA 17
ATOM 19819 C C . ASN A 1 38 ? -12.503 23.365 -10.661 1.00 0.00 38 ASN A C 17
ATOM 19820 O O . ASN A 1 38 ? -12.765 22.318 -10.068 1.00 0.00 38 ASN A O 17
ATOM 19831 N N . CYS A 1 39 ? -11.261 23.798 -10.848 1.00 0.00 39 CYS A N 17
ATOM 19832 C CA . CYS A 1 39 ? -10.108 23.052 -10.358 1.00 0.00 39 CYS A CA 17
ATOM 19833 C C . CYS A 1 39 ? -9.489 23.741 -9.146 1.00 0.00 39 CYS A C 17
ATOM 19834 O O . CYS A 1 39 ? -9.042 23.085 -8.206 1.00 0.00 39 CYS A O 17
ATOM 19841 N N . GLY A 1 40 ? -9.467 25.071 -9.174 1.00 0.00 40 GLY A N 17
ATOM 19842 C CA . GLY A 1 40 ? -8.902 25.828 -8.073 1.00 0.00 40 GLY A CA 17
ATOM 19843 C C . GLY A 1 40 ? -7.460 26.225 -8.323 1.00 0.00 40 GLY A C 17
ATOM 19844 O O . GLY A 1 40 ? -6.683 26.385 -7.382 1.00 0.00 40 GLY A O 17
ATOM 19848 N N . GLN A 1 41 ? -7.103 26.382 -9.593 1.00 0.00 41 GLN A N 17
ATOM 19849 C CA . GLN A 1 41 ? -5.744 26.760 -9.963 1.00 0.00 41 GLN A CA 17
ATOM 19850 C C . GLN A 1 41 ? -5.729 28.109 -10.674 1.00 0.00 41 GLN A C 17
ATOM 19851 O O . GLN A 1 41 ? -6.624 28.417 -11.462 1.00 0.00 41 GLN A O 17
ATOM 19865 N N . LEU A 1 42 ? -4.708 28.910 -10.391 1.00 0.00 42 LEU A N 17
ATOM 19866 C CA . LEU A 1 42 ? -4.576 30.228 -11.004 1.00 0.00 42 LEU A CA 17
ATOM 19867 C C . LEU A 1 42 ? -4.046 30.115 -12.430 1.00 0.00 42 LEU A C 17
ATOM 19868 O O . LEU A 1 42 ? -3.061 29.422 -12.684 1.00 0.00 42 LEU A O 17
ATOM 19884 N N . PHE A 1 43 ? -4.706 30.801 -13.357 1.00 0.00 43 PHE A N 17
ATOM 19885 C CA . PHE A 1 43 ? -4.301 30.779 -14.757 1.00 0.00 43 PHE A CA 17
ATOM 19886 C C . PHE A 1 43 ? -4.255 32.192 -15.332 1.00 0.00 43 PHE A C 17
ATOM 19887 O O . PHE A 1 43 ? -4.864 33.115 -14.791 1.00 0.00 43 PHE A O 17
ATOM 19904 N N . CYS A 1 44 ? -3.528 32.352 -16.433 1.00 0.00 44 CYS A N 17
ATOM 19905 C CA . CYS A 1 44 ? -3.400 33.651 -17.083 1.00 0.00 44 CYS A CA 17
ATOM 19906 C C . CYS A 1 44 ? -4.449 33.817 -18.178 1.00 0.00 44 CYS A C 17
ATOM 19907 O O . CYS A 1 44 ? -5.035 32.840 -18.642 1.00 0.00 44 CYS A O 17
ATOM 19914 N N . GLN A 1 45 ? -4.678 35.061 -18.586 1.00 0.00 45 GLN A N 17
ATOM 19915 C CA . GLN A 1 45 ? -5.656 35.355 -19.627 1.00 0.00 45 GLN A CA 17
ATOM 19916 C C . GLN A 1 45 ? -5.332 34.595 -20.909 1.00 0.00 45 GLN A C 17
ATOM 19917 O O . GLN A 1 45 ? -6.205 34.372 -21.749 1.00 0.00 45 GLN A O 17
ATOM 19931 N N . LYS A 1 46 ? -4.072 34.198 -21.053 1.00 0.00 46 LYS A N 17
ATOM 19932 C CA . LYS A 1 46 ? -3.632 33.462 -22.232 1.00 0.00 46 LYS A CA 17
ATOM 19933 C C . LYS A 1 46 ? -3.830 31.962 -22.042 1.00 0.00 46 LYS A C 17
ATOM 19934 O O . LYS A 1 46 ? -3.788 31.193 -23.003 1.00 0.00 46 LYS A O 17
ATOM 19953 N N . CYS A 1 47 ? -4.049 31.551 -20.797 1.00 0.00 47 CYS A N 17
ATOM 19954 C CA . CYS A 1 47 ? -4.255 30.143 -20.481 1.00 0.00 47 CYS A CA 17
ATOM 19955 C C . CYS A 1 47 ? -5.723 29.759 -20.642 1.00 0.00 47 CYS A C 17
ATOM 19956 O O . CYS A 1 47 ? -6.048 28.774 -21.305 1.00 0.00 47 CYS A O 17
ATOM 19963 N N . SER A 1 48 ? -6.605 30.543 -20.032 1.00 0.00 48 SER A N 17
ATOM 19964 C CA . SER A 1 48 ? -8.038 30.284 -20.104 1.00 0.00 48 SER A CA 17
ATOM 19965 C C . SER A 1 48 ? -8.675 31.067 -21.248 1.00 0.00 48 SER A C 17
ATOM 19966 O O . SER A 1 48 ? -9.515 30.545 -21.981 1.00 0.00 48 SER A O 17
ATOM 19974 N N . ARG A 1 49 ? -8.268 32.324 -21.395 1.00 0.00 49 ARG A N 17
ATOM 19975 C CA . ARG A 1 49 ? -8.799 33.181 -22.448 1.00 0.00 49 ARG A CA 17
ATOM 19976 C C . ARG A 1 49 ? -10.284 32.911 -22.672 1.00 0.00 49 ARG A C 17
ATOM 19977 O O . ARG A 1 49 ? -10.805 33.120 -23.767 1.00 0.00 49 ARG A O 17
ATOM 19998 N N . PHE A 1 50 ? -10.960 32.446 -21.626 1.00 0.00 50 PHE A N 17
ATOM 19999 C CA . PHE A 1 50 ? -12.384 32.146 -21.708 1.00 0.00 50 PHE A CA 17
ATOM 20000 C C . PHE A 1 50 ? -13.101 32.554 -20.424 1.00 0.00 50 PHE A C 17
ATOM 20001 O O . PHE A 1 50 ? -12.466 32.942 -19.444 1.00 0.00 50 PHE A O 17
ATOM 20018 N N . GLN A 1 51 ? -14.427 32.461 -20.439 1.00 0.00 51 GLN A N 17
ATOM 20019 C CA . GLN A 1 51 ? -15.230 32.822 -19.277 1.00 0.00 51 GLN A CA 17
ATOM 20020 C C . GLN A 1 51 ? -16.626 32.214 -19.370 1.00 0.00 51 GLN A C 17
ATOM 20021 O O . GLN A 1 51 ? -17.309 32.356 -20.384 1.00 0.00 51 GLN A O 17
ATOM 20035 N N . SER A 1 52 ? -17.043 31.536 -18.306 1.00 0.00 52 SER A N 17
ATOM 20036 C CA . SER A 1 52 ? -18.356 30.902 -18.269 1.00 0.00 52 SER A CA 17
ATOM 20037 C C . SER A 1 52 ? -18.620 30.277 -16.902 1.00 0.00 52 SER A C 17
ATOM 20038 O O . SER A 1 52 ? -17.744 30.258 -16.038 1.00 0.00 52 SER A O 17
ATOM 20046 N N . GLU A 1 53 ? -19.833 29.768 -16.716 1.00 0.00 53 GLU A N 17
ATOM 20047 C CA . GLU A 1 53 ? -20.213 29.144 -15.454 1.00 0.00 53 GLU A CA 17
ATOM 20048 C C . GLU A 1 53 ? -19.676 27.718 -15.370 1.00 0.00 53 GLU A C 17
ATOM 20049 O O . GLU A 1 53 ? -18.964 27.258 -16.263 1.00 0.00 53 GLU A O 17
ATOM 20061 N N . ILE A 1 54 ? -20.022 27.025 -14.290 1.00 0.00 54 ILE A N 17
ATOM 20062 C CA . ILE A 1 54 ? -19.576 25.652 -14.089 1.00 0.00 54 ILE A CA 17
ATOM 20063 C C . ILE A 1 54 ? -20.710 24.775 -13.569 1.00 0.00 54 ILE A C 17
ATOM 20064 O O . ILE A 1 54 ? -20.824 24.536 -12.366 1.00 0.00 54 ILE A O 17
ATOM 20080 N N . LYS A 1 55 ? -21.548 24.297 -14.483 1.00 0.00 55 LYS A N 17
ATOM 20081 C CA . LYS A 1 55 ? -22.673 23.444 -14.118 1.00 0.00 55 LYS A CA 17
ATOM 20082 C C . LYS A 1 55 ? -22.189 22.167 -13.439 1.00 0.00 55 LYS A C 17
ATOM 20083 O O . LYS A 1 55 ? -22.883 21.602 -12.593 1.00 0.00 55 LYS A O 17
ATOM 20102 N N . ARG A 1 56 ? -20.996 21.718 -13.813 1.00 0.00 56 ARG A N 17
ATOM 20103 C CA . ARG A 1 56 ? -20.420 20.508 -13.239 1.00 0.00 56 ARG A CA 17
ATOM 20104 C C . ARG A 1 56 ? -20.249 20.650 -11.730 1.00 0.00 56 ARG A C 17
ATOM 20105 O O . ARG A 1 56 ? -20.136 19.657 -11.010 1.00 0.00 56 ARG A O 17
ATOM 20126 N N . LEU A 1 57 ? -20.229 21.892 -11.256 1.00 0.00 57 LEU A N 17
ATOM 20127 C CA . LEU A 1 57 ? -20.071 22.165 -9.832 1.00 0.00 57 LEU A CA 17
ATOM 20128 C C . LEU A 1 57 ? -21.308 22.857 -9.270 1.00 0.00 57 LEU A C 17
ATOM 20129 O O . LEU A 1 57 ? -21.262 23.460 -8.197 1.00 0.00 57 LEU A O 17
ATOM 20145 N N . LYS A 1 58 ? -22.414 22.765 -10.000 1.00 0.00 58 LYS A N 17
ATOM 20146 C CA . LYS A 1 58 ? -23.666 23.380 -9.574 1.00 0.00 58 LYS A CA 17
ATOM 20147 C C . LYS A 1 58 ? -23.582 24.900 -9.657 1.00 0.00 58 LYS A C 17
ATOM 20148 O O . LYS A 1 58 ? -24.290 25.610 -8.942 1.00 0.00 58 LYS A O 17
ATOM 20167 N N . ILE A 1 59 ? -22.715 25.393 -10.535 1.00 0.00 59 ILE A N 17
ATOM 20168 C CA . ILE A 1 59 ? -22.542 26.829 -10.714 1.00 0.00 59 ILE A CA 17
ATOM 20169 C C . ILE A 1 59 ? -23.191 27.305 -12.009 1.00 0.00 59 ILE A C 17
ATOM 20170 O O . ILE A 1 59 ? -22.798 26.893 -13.100 1.00 0.00 59 ILE A O 17
ATOM 20186 N N . SER A 1 60 ? -24.187 28.176 -11.880 1.00 0.00 60 SER A N 17
ATOM 20187 C CA . SER A 1 60 ? -24.893 28.706 -13.040 1.00 0.00 60 SER A CA 17
ATOM 20188 C C . SER A 1 60 ? -24.372 30.093 -13.406 1.00 0.00 60 SER A C 17
ATOM 20189 O O . SER A 1 60 ? -24.511 30.540 -14.544 1.00 0.00 60 SER A O 17
ATOM 20197 N N . SER A 1 61 ? -23.770 30.768 -12.432 1.00 0.00 61 SER A N 17
ATOM 20198 C CA . SER A 1 61 ? -23.230 32.105 -12.649 1.00 0.00 61 SER A CA 17
ATOM 20199 C C . SER A 1 61 ? -21.906 32.040 -13.405 1.00 0.00 61 SER A C 17
ATOM 20200 O O . SER A 1 61 ? -21.146 31.078 -13.296 1.00 0.00 61 SER A O 17
ATOM 20208 N N . PRO A 1 62 ? -21.623 33.090 -14.191 1.00 0.00 62 PRO A N 17
ATOM 20209 C CA . PRO A 1 62 ? -20.391 33.177 -14.980 1.00 0.00 62 PRO A CA 17
ATOM 20210 C C . PRO A 1 62 ? -19.156 33.372 -14.108 1.00 0.00 62 PRO A C 17
ATOM 20211 O O . PRO A 1 62 ? -19.069 34.332 -13.342 1.00 0.00 62 PRO A O 17
ATOM 20222 N N . VAL A 1 63 ? -18.200 32.456 -14.229 1.00 0.00 63 VAL A N 17
ATOM 20223 C CA . VAL A 1 63 ? -16.969 32.528 -13.452 1.00 0.00 63 VAL A CA 17
ATOM 20224 C C . VAL A 1 63 ? -15.754 32.207 -14.316 1.00 0.00 63 VAL A C 17
ATOM 20225 O O . VAL A 1 63 ? -15.884 31.932 -15.509 1.00 0.00 63 VAL A O 17
ATOM 20238 N N . ARG A 1 64 ? -14.574 32.243 -13.706 1.00 0.00 64 ARG A N 17
ATOM 20239 C CA . ARG A 1 64 ? -13.336 31.957 -14.420 1.00 0.00 64 ARG A CA 17
ATOM 20240 C C . ARG A 1 64 ? -13.108 30.452 -14.531 1.00 0.00 64 ARG A C 17
ATOM 20241 O O . ARG A 1 64 ? -13.183 29.727 -13.539 1.00 0.00 64 ARG A O 17
ATOM 20262 N N . VAL A 1 65 ? -12.830 29.989 -15.746 1.00 0.00 65 VAL A N 17
ATOM 20263 C CA . VAL A 1 65 ? -12.591 28.572 -15.987 1.00 0.00 65 VAL A CA 17
ATOM 20264 C C . VAL A 1 65 ? -11.492 28.369 -17.024 1.00 0.00 65 VAL A C 17
ATOM 20265 O O . VAL A 1 65 ? -11.465 29.041 -18.056 1.00 0.00 65 VAL A O 17
ATOM 20278 N N . CYS A 1 66 ? -10.587 27.437 -16.745 1.00 0.00 66 CYS A N 17
ATOM 20279 C CA . CYS A 1 66 ? -9.485 27.144 -17.653 1.00 0.00 66 CYS A CA 17
ATOM 20280 C C . CYS A 1 66 ? -10.001 26.554 -18.963 1.00 0.00 66 CYS A C 17
ATOM 20281 O O . CYS A 1 66 ? -11.104 26.010 -19.017 1.00 0.00 66 CYS A O 17
ATOM 20288 N N . GLN A 1 67 ? -9.196 26.667 -20.014 1.00 0.00 67 GLN A N 17
ATOM 20289 C CA . GLN A 1 67 ? -9.572 26.146 -21.323 1.00 0.00 67 GLN A CA 17
ATOM 20290 C C . GLN A 1 67 ? -10.033 24.695 -21.220 1.00 0.00 67 GLN A C 17
ATOM 20291 O O . GLN A 1 67 ? -11.050 24.314 -21.796 1.00 0.00 67 GLN A O 17
ATOM 20305 N N . ASN A 1 68 ? -9.276 23.891 -20.480 1.00 0.00 68 ASN A N 17
ATOM 20306 C CA . ASN A 1 68 ? -9.605 22.481 -20.302 1.00 0.00 68 ASN A CA 17
ATOM 20307 C C . ASN A 1 68 ? -11.020 22.319 -19.755 1.00 0.00 68 ASN A C 17
ATOM 20308 O O . ASN A 1 68 ? -11.692 21.323 -20.026 1.00 0.00 68 ASN A O 17
ATOM 20319 N N . CYS A 1 69 ? -11.468 23.305 -18.985 1.00 0.00 69 CYS A N 17
ATOM 20320 C CA . CYS A 1 69 ? -12.803 23.273 -18.400 1.00 0.00 69 CYS A CA 17
ATOM 20321 C C . CYS A 1 69 ? -13.832 23.865 -19.358 1.00 0.00 69 CYS A C 17
ATOM 20322 O O . CYS A 1 69 ? -14.851 23.242 -19.654 1.00 0.00 69 CYS A O 17
ATOM 20329 N N . TYR A 1 70 ? -13.556 25.072 -19.840 1.00 0.00 70 TYR A N 17
ATOM 20330 C CA . TYR A 1 70 ? -14.458 25.750 -20.764 1.00 0.00 70 TYR A CA 17
ATOM 20331 C C . TYR A 1 70 ? -14.848 24.832 -21.918 1.00 0.00 70 TYR A C 17
ATOM 20332 O O . TYR A 1 70 ? -16.029 24.674 -22.230 1.00 0.00 70 TYR A O 17
ATOM 20350 N N . TYR A 1 71 ? -13.847 24.227 -22.548 1.00 0.00 71 TYR A N 17
ATOM 20351 C CA . TYR A 1 71 ? -14.083 23.325 -23.669 1.00 0.00 71 TYR A CA 17
ATOM 20352 C C . TYR A 1 71 ? -15.112 22.259 -23.303 1.00 0.00 71 TYR A C 17
ATOM 20353 O O . TYR A 1 71 ? -15.912 21.842 -24.139 1.00 0.00 71 TYR A O 17
ATOM 20371 N N . ASN A 1 72 ? -15.083 21.824 -22.048 1.00 0.00 72 ASN A N 17
ATOM 20372 C CA . ASN A 1 72 ? -16.012 20.807 -21.570 1.00 0.00 72 ASN A CA 17
ATOM 20373 C C . ASN A 1 72 ? -17.331 21.438 -21.133 1.00 0.00 72 ASN A C 17
ATOM 20374 O O . ASN A 1 72 ? -18.371 20.778 -21.115 1.00 0.00 72 ASN A O 17
ATOM 20385 N N . LEU A 1 73 ? -17.280 22.718 -20.782 1.00 0.00 73 LEU A N 17
ATOM 20386 C CA . LEU A 1 73 ? -18.471 23.439 -20.345 1.00 0.00 73 LEU A CA 17
ATOM 20387 C C . LEU A 1 73 ? -19.376 23.763 -21.529 1.00 0.00 73 LEU A C 17
ATOM 20388 O O . LEU A 1 73 ? -20.600 23.687 -21.425 1.00 0.00 73 LEU A O 17
ATOM 20404 N N . GLN A 1 74 ? -18.765 24.121 -22.654 1.00 0.00 74 GLN A N 17
ATOM 20405 C CA . GLN A 1 74 ? -19.517 24.455 -23.858 1.00 0.00 74 GLN A CA 17
ATOM 20406 C C . GLN A 1 74 ? -19.912 23.194 -24.620 1.00 0.00 74 GLN A C 17
ATOM 20407 O O . GLN A 1 74 ? -20.915 23.176 -25.334 1.00 0.00 74 GLN A O 17
ATOM 20421 N N . HIS A 1 75 ? -19.116 22.141 -24.464 1.00 0.00 75 HIS A N 17
ATOM 20422 C CA . HIS A 1 75 ? -19.382 20.875 -25.138 1.00 0.00 75 HIS A CA 17
ATOM 20423 C C . HIS A 1 75 ? -20.126 19.914 -24.215 1.00 0.00 75 HIS A C 17
ATOM 20424 O O . HIS A 1 75 ? -20.226 18.721 -24.497 1.00 0.00 75 HIS A O 17
ATOM 20438 N N . GLU A 1 76 ? -20.644 20.444 -23.111 1.00 0.00 76 GLU A N 17
ATOM 20439 C CA . GLU A 1 76 ? -21.377 19.632 -22.146 1.00 0.00 76 GLU A CA 17
ATOM 20440 C C . GLU A 1 76 ? -22.712 19.173 -22.725 1.00 0.00 76 GLU A C 17
ATOM 20441 O O . GLU A 1 76 ? -23.215 18.103 -22.380 1.00 0.00 76 GLU A O 17
ATOM 20453 N N . ARG A 1 77 ? -23.281 19.989 -23.605 1.00 0.00 77 ARG A N 17
ATOM 20454 C CA . ARG A 1 77 ? -24.559 19.669 -24.230 1.00 0.00 77 ARG A CA 17
ATOM 20455 C C . ARG A 1 77 ? -24.348 18.948 -25.558 1.00 0.00 77 ARG A C 17
ATOM 20456 O O . ARG A 1 77 ? -25.161 18.116 -25.961 1.00 0.00 77 ARG A O 17
ATOM 20477 N N . GLY A 1 78 ? -23.251 19.273 -26.235 1.00 0.00 78 GLY A N 17
ATOM 20478 C CA . GLY A 1 78 ? -22.954 18.647 -27.511 1.00 0.00 78 GLY A CA 17
ATOM 20479 C C . GLY A 1 78 ? -21.754 19.270 -28.196 1.00 0.00 78 GLY A C 17
ATOM 20480 O O . GLY A 1 78 ? -21.860 19.650 -29.361 1.00 0.00 78 GLY A O 17
ATOM 20486 N N . SER A 1 1 ? 27.698 50.247 5.819 1.00 0.00 1 SER A N 18
ATOM 20487 C CA . SER A 1 1 ? 26.772 49.403 6.564 1.00 0.00 1 SER A CA 18
ATOM 20488 C C . SER A 1 1 ? 25.378 50.020 6.594 1.00 0.00 1 SER A C 18
ATOM 20489 O O . SER A 1 1 ? 25.190 51.134 7.083 1.00 0.00 1 SER A O 18
ATOM 20497 N N . ASN A 1 2 ? 24.401 49.288 6.067 1.00 0.00 2 ASN A N 18
ATOM 20498 C CA . ASN A 1 2 ? 23.023 49.764 6.032 1.00 0.00 2 ASN A CA 18
ATOM 20499 C C . ASN A 1 2 ? 22.439 49.841 7.439 1.00 0.00 2 ASN A C 18
ATOM 20500 O O . ASN A 1 2 ? 23.157 49.703 8.429 1.00 0.00 2 ASN A O 18
ATOM 20511 N N . ALA A 1 3 ? 21.131 50.063 7.519 1.00 0.00 3 ALA A N 18
ATOM 20512 C CA . ALA A 1 3 ? 20.449 50.157 8.804 1.00 0.00 3 ALA A CA 18
ATOM 20513 C C . ALA A 1 3 ? 19.161 49.342 8.803 1.00 0.00 3 ALA A C 18
ATOM 20514 O O . ALA A 1 3 ? 19.096 48.264 9.393 1.00 0.00 3 ALA A O 18
ATOM 20521 N N . GLY A 1 4 ? 18.136 49.864 8.137 1.00 0.00 4 GLY A N 18
ATOM 20522 C CA . GLY A 1 4 ? 16.862 49.171 8.072 1.00 0.00 4 GLY A CA 18
ATOM 20523 C C . GLY A 1 4 ? 16.113 49.212 9.389 1.00 0.00 4 GLY A C 18
ATOM 20524 O O . GLY A 1 4 ? 16.700 49.481 10.437 1.00 0.00 4 GLY A O 18
ATOM 20528 N N . ARG A 1 5 ? 14.812 48.945 9.337 1.00 0.00 5 ARG A N 18
ATOM 20529 C CA . ARG A 1 5 ? 13.981 48.955 10.534 1.00 0.00 5 ARG A CA 18
ATOM 20530 C C . ARG A 1 5 ? 12.731 48.103 10.336 1.00 0.00 5 ARG A C 18
ATOM 20531 O O . ARG A 1 5 ? 12.621 47.006 10.884 1.00 0.00 5 ARG A O 18
ATOM 20552 N N . SER A 1 6 ? 11.790 48.616 9.549 1.00 0.00 6 SER A N 18
ATOM 20553 C CA . SER A 1 6 ? 10.546 47.904 9.281 1.00 0.00 6 SER A CA 18
ATOM 20554 C C . SER A 1 6 ? 9.812 48.520 8.094 1.00 0.00 6 SER A C 18
ATOM 20555 O O . SER A 1 6 ? 10.226 49.550 7.561 1.00 0.00 6 SER A O 18
ATOM 20563 N N . ALA A 1 7 ? 8.722 47.881 7.684 1.00 0.00 7 ALA A N 18
ATOM 20564 C CA . ALA A 1 7 ? 7.929 48.366 6.561 1.00 0.00 7 ALA A CA 18
ATOM 20565 C C . ALA A 1 7 ? 6.505 48.696 6.996 1.00 0.00 7 ALA A C 18
ATOM 20566 O O . ALA A 1 7 ? 6.155 49.863 7.170 1.00 0.00 7 ALA A O 18
ATOM 20573 N N . ALA A 1 8 ? 5.689 47.662 7.169 1.00 0.00 8 ALA A N 18
ATOM 20574 C CA . ALA A 1 8 ? 4.304 47.843 7.585 1.00 0.00 8 ALA A CA 18
ATOM 20575 C C . ALA A 1 8 ? 3.837 46.684 8.459 1.00 0.00 8 ALA A C 18
ATOM 20576 O O . ALA A 1 8 ? 2.760 46.127 8.246 1.00 0.00 8 ALA A O 18
ATOM 20583 N N . ASP A 1 9 ? 4.654 46.326 9.444 1.00 0.00 9 ASP A N 18
ATOM 20584 C CA . ASP A 1 9 ? 4.325 45.233 10.351 1.00 0.00 9 ASP A CA 18
ATOM 20585 C C . ASP A 1 9 ? 4.248 43.907 9.600 1.00 0.00 9 ASP A C 18
ATOM 20586 O O . ASP A 1 9 ? 3.161 43.424 9.282 1.00 0.00 9 ASP A O 18
ATOM 20595 N N . HIS A 1 10 ? 5.409 43.324 9.319 1.00 0.00 10 HIS A N 18
ATOM 20596 C CA . HIS A 1 10 ? 5.474 42.054 8.605 1.00 0.00 10 HIS A CA 18
ATOM 20597 C C . HIS A 1 10 ? 4.788 40.948 9.401 1.00 0.00 10 HIS A C 18
ATOM 20598 O O . HIS A 1 10 ? 5.402 40.315 10.259 1.00 0.00 10 HIS A O 18
ATOM 20612 N N . TRP A 1 11 ? 3.512 40.722 9.110 1.00 0.00 11 TRP A N 18
ATOM 20613 C CA . TRP A 1 11 ? 2.742 39.692 9.799 1.00 0.00 11 TRP A CA 18
ATOM 20614 C C . TRP A 1 11 ? 2.222 38.651 8.815 1.00 0.00 11 TRP A C 18
ATOM 20615 O O . TRP A 1 11 ? 1.181 38.034 9.041 1.00 0.00 11 TRP A O 18
ATOM 20636 N N . VAL A 1 12 ? 2.953 38.459 7.722 1.00 0.00 12 VAL A N 18
ATOM 20637 C CA . VAL A 1 12 ? 2.566 37.490 6.703 1.00 0.00 12 VAL A CA 18
ATOM 20638 C C . VAL A 1 12 ? 3.631 37.379 5.618 1.00 0.00 12 VAL A C 18
ATOM 20639 O O . VAL A 1 12 ? 4.463 38.272 5.453 1.00 0.00 12 VAL A O 18
ATOM 20652 N N . LYS A 1 13 ? 3.600 36.276 4.878 1.00 0.00 13 LYS A N 18
ATOM 20653 C CA . LYS A 1 13 ? 4.561 36.046 3.805 1.00 0.00 13 LYS A CA 18
ATOM 20654 C C . LYS A 1 13 ? 4.149 34.851 2.952 1.00 0.00 13 LYS A C 18
ATOM 20655 O O . LYS A 1 13 ? 4.996 34.157 2.388 1.00 0.00 13 LYS A O 18
ATOM 20674 N N . ASP A 1 14 ? 2.845 34.617 2.860 1.00 0.00 14 ASP A N 18
ATOM 20675 C CA . ASP A 1 14 ? 2.320 33.507 2.073 1.00 0.00 14 ASP A CA 18
ATOM 20676 C C . ASP A 1 14 ? 0.795 33.515 2.071 1.00 0.00 14 ASP A C 18
ATOM 20677 O O . ASP A 1 14 ? 0.162 33.173 3.070 1.00 0.00 14 ASP A O 18
ATOM 20686 N N . GLU A 1 15 ? 0.212 33.909 0.943 1.00 0.00 15 GLU A N 18
ATOM 20687 C CA . GLU A 1 15 ? -1.240 33.964 0.813 1.00 0.00 15 GLU A CA 18
ATOM 20688 C C . GLU A 1 15 ? -1.729 32.974 -0.239 1.00 0.00 15 GLU A C 18
ATOM 20689 O O . GLU A 1 15 ? -2.914 32.648 -0.298 1.00 0.00 15 GLU A O 18
ATOM 20701 N N . GLY A 1 16 ? -0.807 32.498 -1.070 1.00 0.00 16 GLY A N 18
ATOM 20702 C CA . GLY A 1 16 ? -1.163 31.550 -2.110 1.00 0.00 16 GLY A CA 18
ATOM 20703 C C . GLY A 1 16 ? -0.031 31.313 -3.091 1.00 0.00 16 GLY A C 18
ATOM 20704 O O . GLY A 1 16 ? 0.884 30.537 -2.817 1.00 0.00 16 GLY A O 18
ATOM 20708 N N . GLY A 1 17 ? -0.094 31.982 -4.238 1.00 0.00 17 GLY A N 18
ATOM 20709 C CA . GLY A 1 17 ? 0.938 31.825 -5.246 1.00 0.00 17 GLY A CA 18
ATOM 20710 C C . GLY A 1 17 ? 0.986 32.990 -6.214 1.00 0.00 17 GLY A C 18
ATOM 20711 O O . GLY A 1 17 ? 2.049 33.559 -6.460 1.00 0.00 17 GLY A O 18
ATOM 20715 N N . ASP A 1 18 ? -0.169 33.346 -6.766 1.00 0.00 18 ASP A N 18
ATOM 20716 C CA . ASP A 1 18 ? -0.256 34.451 -7.713 1.00 0.00 18 ASP A CA 18
ATOM 20717 C C . ASP A 1 18 ? 0.504 34.128 -8.996 1.00 0.00 18 ASP A C 18
ATOM 20718 O O . ASP A 1 18 ? 1.150 34.996 -9.582 1.00 0.00 18 ASP A O 18
ATOM 20727 N N . SER A 1 19 ? 0.422 32.873 -9.425 1.00 0.00 19 SER A N 18
ATOM 20728 C CA . SER A 1 19 ? 1.106 32.433 -10.636 1.00 0.00 19 SER A CA 18
ATOM 20729 C C . SER A 1 19 ? 0.242 31.451 -11.422 1.00 0.00 19 SER A C 18
ATOM 20730 O O . SER A 1 19 ? -0.620 30.776 -10.859 1.00 0.00 19 SER A O 18
ATOM 20738 N N . CYS A 1 20 ? 0.478 31.378 -12.727 1.00 0.00 20 CYS A N 18
ATOM 20739 C CA . CYS A 1 20 ? -0.277 30.481 -13.593 1.00 0.00 20 CYS A CA 18
ATOM 20740 C C . CYS A 1 20 ? 0.071 29.024 -13.303 1.00 0.00 20 CYS A C 18
ATOM 20741 O O . CYS A 1 20 ? 1.182 28.714 -12.873 1.00 0.00 20 CYS A O 18
ATOM 20748 N N . SER A 1 21 ? -0.887 28.134 -13.541 1.00 0.00 21 SER A N 18
ATOM 20749 C CA . SER A 1 21 ? -0.683 26.710 -13.302 1.00 0.00 21 SER A CA 18
ATOM 20750 C C . SER A 1 21 ? -0.157 26.018 -14.556 1.00 0.00 21 SER A C 18
ATOM 20751 O O . SER A 1 21 ? 0.599 25.051 -14.474 1.00 0.00 21 SER A O 18
ATOM 20759 N N . GLY A 1 22 ? -0.564 26.522 -15.717 1.00 0.00 22 GLY A N 18
ATOM 20760 C CA . GLY A 1 22 ? -0.125 25.941 -16.972 1.00 0.00 22 GLY A CA 18
ATOM 20761 C C . GLY A 1 22 ? 1.003 26.727 -17.611 1.00 0.00 22 GLY A C 18
ATOM 20762 O O . GLY A 1 22 ? 1.403 26.446 -18.742 1.00 0.00 22 GLY A O 18
ATOM 20766 N N . CYS A 1 23 ? 1.518 27.715 -16.888 1.00 0.00 23 CYS A N 18
ATOM 20767 C CA . CYS A 1 23 ? 2.605 28.546 -17.390 1.00 0.00 23 CYS A CA 18
ATOM 20768 C C . CYS A 1 23 ? 3.535 28.970 -16.257 1.00 0.00 23 CYS A C 18
ATOM 20769 O O . CYS A 1 23 ? 4.739 29.130 -16.455 1.00 0.00 23 CYS A O 18
ATOM 20776 N N . SER A 1 24 ? 2.966 29.150 -15.069 1.00 0.00 24 SER A N 18
ATOM 20777 C CA . SER A 1 24 ? 3.743 29.558 -13.904 1.00 0.00 24 SER A CA 18
ATOM 20778 C C . SER A 1 24 ? 4.190 31.011 -14.032 1.00 0.00 24 SER A C 18
ATOM 20779 O O . SER A 1 24 ? 5.030 31.484 -13.266 1.00 0.00 24 SER A O 18
ATOM 20787 N N . VAL A 1 25 ? 3.623 31.715 -15.007 1.00 0.00 25 VAL A N 18
ATOM 20788 C CA . VAL A 1 25 ? 3.962 33.114 -15.236 1.00 0.00 25 VAL A CA 18
ATOM 20789 C C . VAL A 1 25 ? 3.437 33.998 -14.110 1.00 0.00 25 VAL A C 18
ATOM 20790 O O . VAL A 1 25 ? 2.231 34.211 -13.985 1.00 0.00 25 VAL A O 18
ATOM 20803 N N . ARG A 1 26 ? 4.351 34.512 -13.293 1.00 0.00 26 ARG A N 18
ATOM 20804 C CA . ARG A 1 26 ? 3.980 35.373 -12.177 1.00 0.00 26 ARG A CA 18
ATOM 20805 C C . ARG A 1 26 ? 3.071 36.507 -12.643 1.00 0.00 26 ARG A C 18
ATOM 20806 O O . ARG A 1 26 ? 3.515 37.431 -13.325 1.00 0.00 26 ARG A O 18
ATOM 20827 N N . PHE A 1 27 ? 1.798 36.428 -12.272 1.00 0.00 27 PHE A N 18
ATOM 20828 C CA . PHE A 1 27 ? 0.826 37.446 -12.653 1.00 0.00 27 PHE A CA 18
ATOM 20829 C C . PHE A 1 27 ? 1.302 38.835 -12.237 1.00 0.00 27 PHE A C 18
ATOM 20830 O O . PHE A 1 27 ? 2.020 38.987 -11.248 1.00 0.00 27 PHE A O 18
ATOM 20847 N N . SER A 1 28 ? 0.897 39.846 -12.998 1.00 0.00 28 SER A N 18
ATOM 20848 C CA . SER A 1 28 ? 1.284 41.222 -12.712 1.00 0.00 28 SER A CA 18
ATOM 20849 C C . SER A 1 28 ? 0.271 42.204 -13.293 1.00 0.00 28 SER A C 18
ATOM 20850 O O . SER A 1 28 ? -0.816 41.813 -13.719 1.00 0.00 28 SER A O 18
ATOM 20858 N N . LEU A 1 29 ? 0.637 43.482 -13.307 1.00 0.00 29 LEU A N 18
ATOM 20859 C CA . LEU A 1 29 ? -0.239 44.522 -13.836 1.00 0.00 29 LEU A CA 18
ATOM 20860 C C . LEU A 1 29 ? -0.476 44.327 -15.330 1.00 0.00 29 LEU A C 18
ATOM 20861 O O . LEU A 1 29 ? -1.425 44.870 -15.897 1.00 0.00 29 LEU A O 18
ATOM 20877 N N . THR A 1 30 ? 0.393 43.545 -15.965 1.00 0.00 30 THR A N 18
ATOM 20878 C CA . THR A 1 30 ? 0.278 43.277 -17.393 1.00 0.00 30 THR A CA 18
ATOM 20879 C C . THR A 1 30 ? -0.302 41.890 -17.647 1.00 0.00 30 THR A C 18
ATOM 20880 O O . THR A 1 30 ? -0.854 41.625 -18.714 1.00 0.00 30 THR A O 18
ATOM 20891 N N . GLU A 1 31 ? -0.175 41.010 -16.659 1.00 0.00 31 GLU A N 18
ATOM 20892 C CA . GLU A 1 31 ? -0.688 39.650 -16.777 1.00 0.00 31 GLU A CA 18
ATOM 20893 C C . GLU A 1 31 ? -1.864 39.428 -15.830 1.00 0.00 31 GLU A C 18
ATOM 20894 O O . GLU A 1 31 ? -1.691 39.367 -14.613 1.00 0.00 31 GLU A O 18
ATOM 20906 N N . ARG A 1 32 ? -3.059 39.308 -16.399 1.00 0.00 32 ARG A N 18
ATOM 20907 C CA . ARG A 1 32 ? -4.264 39.094 -15.606 1.00 0.00 32 ARG A CA 18
ATOM 20908 C C . ARG A 1 32 ? -4.302 37.675 -15.046 1.00 0.00 32 ARG A C 18
ATOM 20909 O O . ARG A 1 32 ? -3.768 36.745 -15.650 1.00 0.00 32 ARG A O 18
ATOM 20930 N N . ARG A 1 33 ? -4.936 37.518 -13.889 1.00 0.00 33 ARG A N 18
ATOM 20931 C CA . ARG A 1 33 ? -5.042 36.213 -13.247 1.00 0.00 33 ARG A CA 18
ATOM 20932 C C . ARG A 1 33 ? -6.500 35.862 -12.967 1.00 0.00 33 ARG A C 18
ATOM 20933 O O . ARG A 1 33 ? -7.374 36.730 -12.985 1.00 0.00 33 ARG A O 18
ATOM 20954 N N . HIS A 1 34 ? -6.757 34.584 -12.708 1.00 0.00 34 HIS A N 18
ATOM 20955 C CA . HIS A 1 34 ? -8.109 34.117 -12.424 1.00 0.00 34 HIS A CA 18
ATOM 20956 C C . HIS A 1 34 ? -8.085 32.723 -11.806 1.00 0.00 34 HIS A C 18
ATOM 20957 O O . HIS A 1 34 ? -7.361 31.840 -12.269 1.00 0.00 34 HIS A O 18
ATOM 20971 N N . HIS A 1 35 ? -8.879 32.531 -10.758 1.00 0.00 35 HIS A N 18
ATOM 20972 C CA . HIS A 1 35 ? -8.948 31.243 -10.076 1.00 0.00 35 HIS A CA 18
ATOM 20973 C C . HIS A 1 35 ? -10.089 30.396 -10.630 1.00 0.00 35 HIS A C 18
ATOM 20974 O O . HIS A 1 35 ? -11.257 30.774 -10.541 1.00 0.00 35 HIS A O 18
ATOM 20988 N N . CYS A 1 36 ? -9.743 29.248 -11.204 1.00 0.00 36 CYS A N 18
ATOM 20989 C CA . CYS A 1 36 ? -10.737 28.347 -11.774 1.00 0.00 36 CYS A CA 18
ATOM 20990 C C . CYS A 1 36 ? -11.604 27.732 -10.680 1.00 0.00 36 CYS A C 18
ATOM 20991 O O . CYS A 1 36 ? -11.104 27.048 -9.787 1.00 0.00 36 CYS A O 18
ATOM 20998 N N . ARG A 1 37 ? -12.908 27.981 -10.756 1.00 0.00 37 ARG A N 18
ATOM 20999 C CA . ARG A 1 37 ? -13.845 27.452 -9.772 1.00 0.00 37 ARG A CA 18
ATOM 21000 C C . ARG A 1 37 ? -14.142 25.980 -10.040 1.00 0.00 37 ARG A C 18
ATOM 21001 O O . ARG A 1 37 ? -14.915 25.351 -9.318 1.00 0.00 37 ARG A O 18
ATOM 21022 N N . ASN A 1 38 ? -13.523 25.437 -11.084 1.00 0.00 38 ASN A N 18
ATOM 21023 C CA . ASN A 1 38 ? -13.722 24.039 -11.448 1.00 0.00 38 ASN A CA 18
ATOM 21024 C C . ASN A 1 38 ? -12.619 23.162 -10.863 1.00 0.00 38 ASN A C 18
ATOM 21025 O O . ASN A 1 38 ? -12.889 22.115 -10.275 1.00 0.00 38 ASN A O 18
ATOM 21036 N N . CYS A 1 39 ? -11.374 23.598 -11.029 1.00 0.00 39 CYS A N 18
ATOM 21037 C CA . CYS A 1 39 ? -10.229 22.854 -10.519 1.00 0.00 39 CYS A CA 18
ATOM 21038 C C . CYS A 1 39 ? -9.627 23.550 -9.302 1.00 0.00 39 CYS A C 18
ATOM 21039 O O . CYS A 1 39 ? -9.197 22.899 -8.351 1.00 0.00 39 CYS A O 18
ATOM 21046 N N . GLY A 1 40 ? -9.601 24.879 -9.339 1.00 0.00 40 GLY A N 18
ATOM 21047 C CA . GLY A 1 40 ? -9.051 25.642 -8.234 1.00 0.00 40 GLY A CA 18
ATOM 21048 C C . GLY A 1 40 ? -7.608 26.044 -8.468 1.00 0.00 40 GLY A C 18
ATOM 21049 O O . GLY A 1 40 ? -6.843 26.210 -7.519 1.00 0.00 40 GLY A O 18
ATOM 21053 N N . GLN A 1 41 ? -7.237 26.199 -9.735 1.00 0.00 41 GLN A N 18
ATOM 21054 C CA . GLN A 1 41 ? -5.876 26.581 -10.090 1.00 0.00 41 GLN A CA 18
ATOM 21055 C C . GLN A 1 41 ? -5.857 27.933 -10.795 1.00 0.00 41 GLN A C 18
ATOM 21056 O O . GLN A 1 41 ? -6.722 28.227 -11.621 1.00 0.00 41 GLN A O 18
ATOM 21070 N N . LEU A 1 42 ? -4.866 28.754 -10.465 1.00 0.00 42 LEU A N 18
ATOM 21071 C CA . LEU A 1 42 ? -4.734 30.076 -11.067 1.00 0.00 42 LEU A CA 18
ATOM 21072 C C . LEU A 1 42 ? -4.143 29.979 -12.469 1.00 0.00 42 LEU A C 18
ATOM 21073 O O . LEU A 1 42 ? -3.098 29.359 -12.673 1.00 0.00 42 LEU A O 18
ATOM 21089 N N . PHE A 1 43 ? -4.816 30.598 -13.434 1.00 0.00 43 PHE A N 18
ATOM 21090 C CA . PHE A 1 43 ? -4.357 30.583 -14.818 1.00 0.00 43 PHE A CA 18
ATOM 21091 C C . PHE A 1 43 ? -4.308 31.997 -15.390 1.00 0.00 43 PHE A C 18
ATOM 21092 O O . PHE A 1 43 ? -4.996 32.897 -14.910 1.00 0.00 43 PHE A O 18
ATOM 21109 N N . CYS A 1 44 ? -3.488 32.184 -16.419 1.00 0.00 44 CYS A N 18
ATOM 21110 C CA . CYS A 1 44 ? -3.346 33.487 -17.057 1.00 0.00 44 CYS A CA 18
ATOM 21111 C C . CYS A 1 44 ? -4.378 33.664 -18.167 1.00 0.00 44 CYS A C 18
ATOM 21112 O O . CYS A 1 44 ? -4.920 32.687 -18.685 1.00 0.00 44 CYS A O 18
ATOM 21119 N N . GLN A 1 45 ? -4.643 34.915 -18.527 1.00 0.00 45 GLN A N 18
ATOM 21120 C CA . GLN A 1 45 ? -5.610 35.220 -19.575 1.00 0.00 45 GLN A CA 18
ATOM 21121 C C . GLN A 1 45 ? -5.236 34.524 -20.880 1.00 0.00 45 GLN A C 18
ATOM 21122 O O . GLN A 1 45 ? -6.074 34.347 -21.764 1.00 0.00 45 GLN A O 18
ATOM 21136 N N . LYS A 1 46 ? -3.971 34.133 -20.994 1.00 0.00 46 LYS A N 18
ATOM 21137 C CA . LYS A 1 46 ? -3.484 33.456 -22.190 1.00 0.00 46 LYS A CA 18
ATOM 21138 C C . LYS A 1 46 ? -3.645 31.944 -22.063 1.00 0.00 46 LYS A C 18
ATOM 21139 O O . LYS A 1 46 ? -3.547 31.214 -23.050 1.00 0.00 46 LYS A O 18
ATOM 21158 N N . CYS A 1 47 ? -3.895 31.480 -20.843 1.00 0.00 47 CYS A N 18
ATOM 21159 C CA . CYS A 1 47 ? -4.071 30.056 -20.587 1.00 0.00 47 CYS A CA 18
ATOM 21160 C C . CYS A 1 47 ? -5.522 29.639 -20.808 1.00 0.00 47 CYS A C 18
ATOM 21161 O O . CYS A 1 47 ? -5.803 28.698 -21.551 1.00 0.00 47 CYS A O 18
ATOM 21168 N N . SER A 1 48 ? -6.441 30.346 -20.157 1.00 0.00 48 SER A N 18
ATOM 21169 C CA . SER A 1 48 ? -7.863 30.048 -20.279 1.00 0.00 48 SER A CA 18
ATOM 21170 C C . SER A 1 48 ? -8.508 30.908 -21.362 1.00 0.00 48 SER A C 18
ATOM 21171 O O . SER A 1 48 ? -9.354 30.437 -22.122 1.00 0.00 48 SER A O 18
ATOM 21179 N N . ARG A 1 49 ? -8.101 32.171 -21.426 1.00 0.00 49 ARG A N 18
ATOM 21180 C CA . ARG A 1 49 ? -8.638 33.099 -22.414 1.00 0.00 49 ARG A CA 18
ATOM 21181 C C . ARG A 1 49 ? -10.125 32.845 -22.644 1.00 0.00 49 ARG A C 18
ATOM 21182 O O . ARG A 1 49 ? -10.650 33.106 -23.727 1.00 0.00 49 ARG A O 18
ATOM 21203 N N . PHE A 1 50 ? -10.799 32.335 -21.619 1.00 0.00 50 PHE A N 18
ATOM 21204 C CA . PHE A 1 50 ? -12.225 32.045 -21.709 1.00 0.00 50 PHE A CA 18
ATOM 21205 C C . PHE A 1 50 ? -12.939 32.414 -20.412 1.00 0.00 50 PHE A C 18
ATOM 21206 O O . PHE A 1 50 ? -12.301 32.745 -19.414 1.00 0.00 50 PHE A O 18
ATOM 21223 N N . GLN A 1 51 ? -14.267 32.355 -20.437 1.00 0.00 51 GLN A N 18
ATOM 21224 C CA . GLN A 1 51 ? -15.067 32.684 -19.264 1.00 0.00 51 GLN A CA 18
ATOM 21225 C C . GLN A 1 51 ? -16.481 32.125 -19.395 1.00 0.00 51 GLN A C 18
ATOM 21226 O O . GLN A 1 51 ? -17.149 32.331 -20.408 1.00 0.00 51 GLN A O 18
ATOM 21240 N N . SER A 1 52 ? -16.929 31.417 -18.363 1.00 0.00 52 SER A N 18
ATOM 21241 C CA . SER A 1 52 ? -18.262 30.824 -18.365 1.00 0.00 52 SER A CA 18
ATOM 21242 C C . SER A 1 52 ? -18.571 30.180 -17.017 1.00 0.00 52 SER A C 18
ATOM 21243 O O . SER A 1 52 ? -17.695 30.052 -16.163 1.00 0.00 52 SER A O 18
ATOM 21251 N N . GLU A 1 53 ? -19.825 29.777 -16.835 1.00 0.00 53 GLU A N 18
ATOM 21252 C CA . GLU A 1 53 ? -20.251 29.146 -15.591 1.00 0.00 53 GLU A CA 18
ATOM 21253 C C . GLU A 1 53 ? -19.725 27.717 -15.498 1.00 0.00 53 GLU A C 18
ATOM 21254 O O . GLU A 1 53 ? -19.093 27.215 -16.428 1.00 0.00 53 GLU A O 18
ATOM 21266 N N . ILE A 1 54 ? -19.991 27.067 -14.369 1.00 0.00 54 ILE A N 18
ATOM 21267 C CA . ILE A 1 54 ? -19.545 25.696 -14.154 1.00 0.00 54 ILE A CA 18
ATOM 21268 C C . ILE A 1 54 ? -20.649 24.852 -13.528 1.00 0.00 54 ILE A C 18
ATOM 21269 O O . ILE A 1 54 ? -20.688 24.664 -12.312 1.00 0.00 54 ILE A O 18
ATOM 21285 N N . LYS A 1 55 ? -21.545 24.342 -14.366 1.00 0.00 55 LYS A N 18
ATOM 21286 C CA . LYS A 1 55 ? -22.649 23.514 -13.897 1.00 0.00 55 LYS A CA 18
ATOM 21287 C C . LYS A 1 55 ? -22.131 22.264 -13.193 1.00 0.00 55 LYS A C 18
ATOM 21288 O O . LYS A 1 55 ? -22.837 21.653 -12.391 1.00 0.00 55 LYS A O 18
ATOM 21307 N N . ARG A 1 56 ? -20.893 21.889 -13.498 1.00 0.00 56 ARG A N 18
ATOM 21308 C CA . ARG A 1 56 ? -20.280 20.712 -12.895 1.00 0.00 56 ARG A CA 18
ATOM 21309 C C . ARG A 1 56 ? -20.065 20.918 -11.398 1.00 0.00 56 ARG A C 18
ATOM 21310 O O . ARG A 1 56 ? -20.052 19.960 -10.624 1.00 0.00 56 ARG A O 18
ATOM 21331 N N . LEU A 1 57 ? -19.895 22.173 -10.998 1.00 0.00 57 LEU A N 18
ATOM 21332 C CA . LEU A 1 57 ? -19.679 22.505 -9.594 1.00 0.00 57 LEU A CA 18
ATOM 21333 C C . LEU A 1 57 ? -20.909 23.187 -9.000 1.00 0.00 57 LEU A C 18
ATOM 21334 O O . LEU A 1 57 ? -20.829 23.839 -7.959 1.00 0.00 57 LEU A O 18
ATOM 21350 N N . LYS A 1 58 ? -22.046 23.029 -9.669 1.00 0.00 58 LYS A N 18
ATOM 21351 C CA . LYS A 1 58 ? -23.294 23.625 -9.207 1.00 0.00 58 LYS A CA 18
ATOM 21352 C C . LYS A 1 58 ? -23.262 25.142 -9.361 1.00 0.00 58 LYS A C 18
ATOM 21353 O O . LYS A 1 58 ? -23.963 25.862 -8.650 1.00 0.00 58 LYS A O 18
ATOM 21372 N N . ILE A 1 59 ? -22.445 25.621 -10.293 1.00 0.00 59 ILE A N 18
ATOM 21373 C CA . ILE A 1 59 ? -22.324 27.052 -10.541 1.00 0.00 59 ILE A CA 18
ATOM 21374 C C . ILE A 1 59 ? -23.073 27.456 -11.807 1.00 0.00 59 ILE A C 18
ATOM 21375 O O . ILE A 1 59 ? -22.628 27.175 -12.920 1.00 0.00 59 ILE A O 18
ATOM 21391 N N . SER A 1 60 ? -24.212 28.117 -11.629 1.00 0.00 60 SER A N 18
ATOM 21392 C CA . SER A 1 60 ? -25.024 28.559 -12.757 1.00 0.00 60 SER A CA 18
ATOM 21393 C C . SER A 1 60 ? -24.540 29.908 -13.279 1.00 0.00 60 SER A C 18
ATOM 21394 O O . SER A 1 60 ? -24.814 30.279 -14.421 1.00 0.00 60 SER A O 18
ATOM 21402 N N . SER A 1 61 ? -23.819 30.639 -12.435 1.00 0.00 61 SER A N 18
ATOM 21403 C CA . SER A 1 61 ? -23.300 31.949 -12.808 1.00 0.00 61 SER A CA 18
ATOM 21404 C C . SER A 1 61 ? -21.957 31.819 -13.519 1.00 0.00 61 SER A C 18
ATOM 21405 O O . SER A 1 61 ? -21.184 30.892 -13.275 1.00 0.00 61 SER A O 18
ATOM 21413 N N . PRO A 1 62 ? -21.671 32.769 -14.421 1.00 0.00 62 PRO A N 18
ATOM 21414 C CA . PRO A 1 62 ? -20.420 32.784 -15.186 1.00 0.00 62 PRO A CA 18
ATOM 21415 C C . PRO A 1 62 ? -19.211 33.109 -14.315 1.00 0.00 62 PRO A C 18
ATOM 21416 O O . PRO A 1 62 ? -19.203 34.107 -13.595 1.00 0.00 62 PRO A O 18
ATOM 21427 N N . VAL A 1 63 ? -18.191 32.260 -14.386 1.00 0.00 63 VAL A N 18
ATOM 21428 C CA . VAL A 1 63 ? -16.976 32.457 -13.605 1.00 0.00 63 VAL A CA 18
ATOM 21429 C C . VAL A 1 63 ? -15.737 32.087 -14.413 1.00 0.00 63 VAL A C 18
ATOM 21430 O O . VAL A 1 63 ? -15.836 31.695 -15.576 1.00 0.00 63 VAL A O 18
ATOM 21443 N N . ARG A 1 64 ? -14.571 32.214 -13.789 1.00 0.00 64 ARG A N 18
ATOM 21444 C CA . ARG A 1 64 ? -13.312 31.894 -14.450 1.00 0.00 64 ARG A CA 18
ATOM 21445 C C . ARG A 1 64 ? -13.155 30.385 -14.618 1.00 0.00 64 ARG A C 18
ATOM 21446 O O . ARG A 1 64 ? -13.383 29.618 -13.683 1.00 0.00 64 ARG A O 18
ATOM 21467 N N . VAL A 1 65 ? -12.764 29.967 -15.818 1.00 0.00 65 VAL A N 18
ATOM 21468 C CA . VAL A 1 65 ? -12.575 28.551 -16.109 1.00 0.00 65 VAL A CA 18
ATOM 21469 C C . VAL A 1 65 ? -11.474 28.344 -17.143 1.00 0.00 65 VAL A C 18
ATOM 21470 O O . VAL A 1 65 ? -11.414 29.047 -18.152 1.00 0.00 65 VAL A O 18
ATOM 21483 N N . CYS A 1 66 ? -10.603 27.374 -16.885 1.00 0.00 66 CYS A N 18
ATOM 21484 C CA . CYS A 1 66 ? -9.502 27.073 -17.793 1.00 0.00 66 CYS A CA 18
ATOM 21485 C C . CYS A 1 66 ? -10.021 26.480 -19.100 1.00 0.00 66 CYS A C 18
ATOM 21486 O O . CYS A 1 66 ? -11.113 25.915 -19.145 1.00 0.00 66 CYS A O 18
ATOM 21493 N N . GLN A 1 67 ? -9.229 26.614 -20.159 1.00 0.00 67 GLN A N 18
ATOM 21494 C CA . GLN A 1 67 ? -9.609 26.092 -21.466 1.00 0.00 67 GLN A CA 18
ATOM 21495 C C . GLN A 1 67 ? -10.047 24.634 -21.364 1.00 0.00 67 GLN A C 18
ATOM 21496 O O . GLN A 1 67 ? -11.078 24.246 -21.911 1.00 0.00 67 GLN A O 18
ATOM 21510 N N . ASN A 1 68 ? -9.255 23.832 -20.661 1.00 0.00 68 ASN A N 18
ATOM 21511 C CA . ASN A 1 68 ? -9.560 22.416 -20.488 1.00 0.00 68 ASN A CA 18
ATOM 21512 C C . ASN A 1 68 ? -10.976 22.227 -19.952 1.00 0.00 68 ASN A C 18
ATOM 21513 O O . ASN A 1 68 ? -11.635 21.229 -20.248 1.00 0.00 68 ASN A O 18
ATOM 21524 N N . CYS A 1 69 ? -11.438 23.191 -19.163 1.00 0.00 69 CYS A N 18
ATOM 21525 C CA . CYS A 1 69 ? -12.775 23.131 -18.585 1.00 0.00 69 CYS A CA 18
ATOM 21526 C C . CYS A 1 69 ? -13.806 23.734 -19.536 1.00 0.00 69 CYS A C 18
ATOM 21527 O O . CYS A 1 69 ? -14.816 23.105 -19.853 1.00 0.00 69 CYS A O 18
ATOM 21534 N N . TYR A 1 70 ? -13.542 24.954 -19.989 1.00 0.00 70 TYR A N 18
ATOM 21535 C CA . TYR A 1 70 ? -14.447 25.643 -20.902 1.00 0.00 70 TYR A CA 18
ATOM 21536 C C . TYR A 1 70 ? -14.847 24.735 -22.061 1.00 0.00 70 TYR A C 18
ATOM 21537 O O . TYR A 1 70 ? -16.030 24.579 -22.363 1.00 0.00 70 TYR A O 18
ATOM 21555 N N . TYR A 1 71 ? -13.851 24.137 -22.705 1.00 0.00 71 TYR A N 18
ATOM 21556 C CA . TYR A 1 71 ? -14.097 23.245 -23.832 1.00 0.00 71 TYR A CA 18
ATOM 21557 C C . TYR A 1 71 ? -15.128 22.181 -23.470 1.00 0.00 71 TYR A C 18
ATOM 21558 O O . TYR A 1 71 ? -15.937 21.776 -24.303 1.00 0.00 71 TYR A O 18
ATOM 21576 N N . ASN A 1 72 ? -15.092 21.733 -22.219 1.00 0.00 72 ASN A N 18
ATOM 21577 C CA . ASN A 1 72 ? -16.023 20.715 -21.745 1.00 0.00 72 ASN A CA 18
ATOM 21578 C C . ASN A 1 72 ? -17.337 21.348 -21.295 1.00 0.00 72 ASN A C 18
ATOM 21579 O O . ASN A 1 72 ? -18.386 20.702 -21.305 1.00 0.00 72 ASN A O 18
ATOM 21590 N N . LEU A 1 73 ? -17.272 22.615 -20.900 1.00 0.00 73 LEU A N 18
ATOM 21591 C CA . LEU A 1 73 ? -18.457 23.336 -20.447 1.00 0.00 73 LEU A CA 18
ATOM 21592 C C . LEU A 1 73 ? -19.371 23.674 -21.620 1.00 0.00 73 LEU A C 18
ATOM 21593 O O . LEU A 1 73 ? -20.587 23.777 -21.461 1.00 0.00 73 LEU A O 18
ATOM 21609 N N . GLN A 1 74 ? -18.777 23.844 -22.797 1.00 0.00 74 GLN A N 18
ATOM 21610 C CA . GLN A 1 74 ? -19.539 24.168 -23.997 1.00 0.00 74 GLN A CA 18
ATOM 21611 C C . GLN A 1 74 ? -20.089 22.905 -24.650 1.00 0.00 74 GLN A C 18
ATOM 21612 O O . GLN A 1 74 ? -21.091 22.949 -25.365 1.00 0.00 74 GLN A O 18
ATOM 21626 N N . HIS A 1 75 ? -19.428 21.779 -24.401 1.00 0.00 75 HIS A N 18
ATOM 21627 C CA . HIS A 1 75 ? -19.851 20.503 -24.965 1.00 0.00 75 HIS A CA 18
ATOM 21628 C C . HIS A 1 75 ? -21.205 20.082 -24.401 1.00 0.00 75 HIS A C 18
ATOM 21629 O O . HIS A 1 75 ? -21.947 19.335 -25.038 1.00 0.00 75 HIS A O 18
ATOM 21643 N N . GLU A 1 76 ? -21.518 20.566 -23.203 1.00 0.00 76 GLU A N 18
ATOM 21644 C CA . GLU A 1 76 ? -22.782 20.238 -22.554 1.00 0.00 76 GLU A CA 18
ATOM 21645 C C . GLU A 1 76 ? -23.933 21.026 -23.173 1.00 0.00 76 GLU A C 18
ATOM 21646 O O . GLU A 1 76 ? -25.089 20.610 -23.108 1.00 0.00 76 GLU A O 18
ATOM 21658 N N . ARG A 1 77 ? -23.606 22.167 -23.772 1.00 0.00 77 ARG A N 18
ATOM 21659 C CA . ARG A 1 77 ? -24.611 23.015 -24.401 1.00 0.00 77 ARG A CA 18
ATOM 21660 C C . ARG A 1 77 ? -25.073 22.418 -25.727 1.00 0.00 77 ARG A C 18
ATOM 21661 O O . ARG A 1 77 ? -26.234 22.556 -26.110 1.00 0.00 77 ARG A O 18
ATOM 21682 N N . GLY A 1 78 ? -24.156 21.754 -26.423 1.00 0.00 78 GLY A N 18
ATOM 21683 C CA . GLY A 1 78 ? -24.488 21.146 -27.698 1.00 0.00 78 GLY A CA 18
ATOM 21684 C C . GLY A 1 78 ? -25.651 20.180 -27.595 1.00 0.00 78 GLY A C 18
ATOM 21685 O O . GLY A 1 78 ? -25.965 19.736 -26.491 1.00 0.00 78 GLY A O 18
ATOM 21691 N N . SER A 1 1 ? -6.239 7.242 -32.029 1.00 0.00 1 SER A N 19
ATOM 21692 C CA . SER A 1 1 ? -6.076 7.517 -30.607 1.00 0.00 1 SER A CA 19
ATOM 21693 C C . SER A 1 1 ? -5.209 8.753 -30.387 1.00 0.00 1 SER A C 19
ATOM 21694 O O . SER A 1 1 ? -5.661 9.748 -29.823 1.00 0.00 1 SER A O 19
ATOM 21702 N N . ASN A 1 2 ? -3.961 8.680 -30.839 1.00 0.00 2 ASN A N 19
ATOM 21703 C CA . ASN A 1 2 ? -3.030 9.793 -30.692 1.00 0.00 2 ASN A CA 19
ATOM 21704 C C . ASN A 1 2 ? -2.810 10.128 -29.220 1.00 0.00 2 ASN A C 19
ATOM 21705 O O . ASN A 1 2 ? -3.316 9.439 -28.334 1.00 0.00 2 ASN A O 19
ATOM 21716 N N . ALA A 1 3 ? -2.053 11.190 -28.967 1.00 0.00 3 ALA A N 19
ATOM 21717 C CA . ALA A 1 3 ? -1.768 11.618 -27.603 1.00 0.00 3 ALA A CA 19
ATOM 21718 C C . ALA A 1 3 ? -0.983 12.926 -27.591 1.00 0.00 3 ALA A C 19
ATOM 21719 O O . ALA A 1 3 ? -0.702 13.503 -28.641 1.00 0.00 3 ALA A O 19
ATOM 21726 N N . GLY A 1 4 ? -0.633 13.390 -26.395 1.00 0.00 4 GLY A N 19
ATOM 21727 C CA . GLY A 1 4 ? 0.115 14.627 -26.269 1.00 0.00 4 GLY A CA 19
ATOM 21728 C C . GLY A 1 4 ? 0.963 14.666 -25.013 1.00 0.00 4 GLY A C 19
ATOM 21729 O O . GLY A 1 4 ? 0.963 13.719 -24.226 1.00 0.00 4 GLY A O 19
ATOM 21733 N N . ARG A 1 5 ? 1.689 15.763 -24.825 1.00 0.00 5 ARG A N 19
ATOM 21734 C CA . ARG A 1 5 ? 2.547 15.920 -23.657 1.00 0.00 5 ARG A CA 19
ATOM 21735 C C . ARG A 1 5 ? 2.586 17.377 -23.203 1.00 0.00 5 ARG A C 19
ATOM 21736 O O . ARG A 1 5 ? 1.955 18.243 -23.808 1.00 0.00 5 ARG A O 19
ATOM 21757 N N . SER A 1 6 ? 3.329 17.638 -22.132 1.00 0.00 6 SER A N 19
ATOM 21758 C CA . SER A 1 6 ? 3.446 18.988 -21.594 1.00 0.00 6 SER A CA 19
ATOM 21759 C C . SER A 1 6 ? 4.885 19.487 -21.688 1.00 0.00 6 SER A C 19
ATOM 21760 O O . SER A 1 6 ? 5.211 20.318 -22.535 1.00 0.00 6 SER A O 19
ATOM 21768 N N . ALA A 1 7 ? 5.742 18.974 -20.811 1.00 0.00 7 ALA A N 19
ATOM 21769 C CA . ALA A 1 7 ? 7.146 19.365 -20.796 1.00 0.00 7 ALA A CA 19
ATOM 21770 C C . ALA A 1 7 ? 8.043 18.177 -20.467 1.00 0.00 7 ALA A C 19
ATOM 21771 O O . ALA A 1 7 ? 7.882 17.534 -19.430 1.00 0.00 7 ALA A O 19
ATOM 21778 N N . ALA A 1 8 ? 8.988 17.891 -21.357 1.00 0.00 8 ALA A N 19
ATOM 21779 C CA . ALA A 1 8 ? 9.912 16.781 -21.160 1.00 0.00 8 ALA A CA 19
ATOM 21780 C C . ALA A 1 8 ? 10.555 16.840 -19.779 1.00 0.00 8 ALA A C 19
ATOM 21781 O O . ALA A 1 8 ? 10.956 15.816 -19.226 1.00 0.00 8 ALA A O 19
ATOM 21788 N N . ASP A 1 9 ? 10.651 18.045 -19.227 1.00 0.00 9 ASP A N 19
ATOM 21789 C CA . ASP A 1 9 ? 11.245 18.237 -17.910 1.00 0.00 9 ASP A CA 19
ATOM 21790 C C . ASP A 1 9 ? 10.219 18.792 -16.927 1.00 0.00 9 ASP A C 19
ATOM 21791 O O . ASP A 1 9 ? 9.013 18.721 -17.165 1.00 0.00 9 ASP A O 19
ATOM 21800 N N . HIS A 1 10 ? 10.706 19.344 -15.820 1.00 0.00 10 HIS A N 19
ATOM 21801 C CA . HIS A 1 10 ? 9.831 19.911 -14.799 1.00 0.00 10 HIS A CA 19
ATOM 21802 C C . HIS A 1 10 ? 9.016 18.818 -14.115 1.00 0.00 10 HIS A C 19
ATOM 21803 O O . HIS A 1 10 ? 7.915 18.484 -14.554 1.00 0.00 10 HIS A O 19
ATOM 21817 N N . TRP A 1 11 ? 9.563 18.265 -13.039 1.00 0.00 11 TRP A N 19
ATOM 21818 C CA . TRP A 1 11 ? 8.886 17.209 -12.294 1.00 0.00 11 TRP A CA 19
ATOM 21819 C C . TRP A 1 11 ? 8.195 17.773 -11.058 1.00 0.00 11 TRP A C 19
ATOM 21820 O O . TRP A 1 11 ? 8.027 17.076 -10.057 1.00 0.00 11 TRP A O 19
ATOM 21841 N N . VAL A 1 12 ? 7.794 19.038 -11.133 1.00 0.00 12 VAL A N 19
ATOM 21842 C CA . VAL A 1 12 ? 7.120 19.694 -10.020 1.00 0.00 12 VAL A CA 19
ATOM 21843 C C . VAL A 1 12 ? 6.021 20.627 -10.516 1.00 0.00 12 VAL A C 19
ATOM 21844 O O . VAL A 1 12 ? 6.235 21.427 -11.427 1.00 0.00 12 VAL A O 19
ATOM 21857 N N . LYS A 1 13 ? 4.844 20.521 -9.909 1.00 0.00 13 LYS A N 19
ATOM 21858 C CA . LYS A 1 13 ? 3.710 21.356 -10.287 1.00 0.00 13 LYS A CA 19
ATOM 21859 C C . LYS A 1 13 ? 2.815 21.636 -9.084 1.00 0.00 13 LYS A C 19
ATOM 21860 O O . LYS A 1 13 ? 1.949 20.831 -8.741 1.00 0.00 13 LYS A O 19
ATOM 21879 N N . ASP A 1 14 ? 3.030 22.782 -8.447 1.00 0.00 14 ASP A N 19
ATOM 21880 C CA . ASP A 1 14 ? 2.241 23.170 -7.283 1.00 0.00 14 ASP A CA 19
ATOM 21881 C C . ASP A 1 14 ? 2.173 24.688 -7.154 1.00 0.00 14 ASP A C 19
ATOM 21882 O O . ASP A 1 14 ? 1.922 25.217 -6.072 1.00 0.00 14 ASP A O 19
ATOM 21891 N N . GLU A 1 15 ? 2.398 25.382 -8.265 1.00 0.00 15 GLU A N 19
ATOM 21892 C CA . GLU A 1 15 ? 2.364 26.840 -8.274 1.00 0.00 15 GLU A CA 19
ATOM 21893 C C . GLU A 1 15 ? 0.948 27.352 -8.023 1.00 0.00 15 GLU A C 19
ATOM 21894 O O . GLU A 1 15 ? 0.158 27.506 -8.953 1.00 0.00 15 GLU A O 19
ATOM 21906 N N . GLY A 1 16 ? 0.636 27.615 -6.757 1.00 0.00 16 GLY A N 19
ATOM 21907 C CA . GLY A 1 16 ? -0.683 28.106 -6.405 1.00 0.00 16 GLY A CA 19
ATOM 21908 C C . GLY A 1 16 ? -0.629 29.257 -5.421 1.00 0.00 16 GLY A C 19
ATOM 21909 O O . GLY A 1 16 ? -0.572 29.046 -4.210 1.00 0.00 16 GLY A O 19
ATOM 21913 N N . GLY A 1 17 ? -0.646 30.481 -5.941 1.00 0.00 17 GLY A N 19
ATOM 21914 C CA . GLY A 1 17 ? -0.596 31.652 -5.086 1.00 0.00 17 GLY A CA 19
ATOM 21915 C C . GLY A 1 17 ? -0.639 32.947 -5.873 1.00 0.00 17 GLY A C 19
ATOM 21916 O O . GLY A 1 17 ? -1.514 33.785 -5.654 1.00 0.00 17 GLY A O 19
ATOM 21920 N N . ASP A 1 18 ? 0.308 33.112 -6.789 1.00 0.00 18 ASP A N 19
ATOM 21921 C CA . ASP A 1 18 ? 0.376 34.315 -7.611 1.00 0.00 18 ASP A CA 19
ATOM 21922 C C . ASP A 1 18 ? 1.146 34.049 -8.901 1.00 0.00 18 ASP A C 19
ATOM 21923 O O . ASP A 1 18 ? 1.996 34.844 -9.302 1.00 0.00 18 ASP A O 19
ATOM 21932 N N . SER A 1 19 ? 0.843 32.927 -9.544 1.00 0.00 19 SER A N 19
ATOM 21933 C CA . SER A 1 19 ? 1.511 32.554 -10.786 1.00 0.00 19 SER A CA 19
ATOM 21934 C C . SER A 1 19 ? 0.695 31.515 -11.551 1.00 0.00 19 SER A C 19
ATOM 21935 O O . SER A 1 19 ? 0.173 30.566 -10.966 1.00 0.00 19 SER A O 19
ATOM 21943 N N . CYS A 1 20 ? 0.591 31.703 -12.862 1.00 0.00 20 CYS A N 19
ATOM 21944 C CA . CYS A 1 20 ? -0.161 30.785 -13.709 1.00 0.00 20 CYS A CA 19
ATOM 21945 C C . CYS A 1 20 ? 0.271 29.342 -13.464 1.00 0.00 20 CYS A C 19
ATOM 21946 O O . CYS A 1 20 ? 1.403 29.083 -13.055 1.00 0.00 20 CYS A O 19
ATOM 21953 N N . SER A 1 21 ? -0.639 28.407 -13.717 1.00 0.00 21 SER A N 19
ATOM 21954 C CA . SER A 1 21 ? -0.355 26.990 -13.520 1.00 0.00 21 SER A CA 19
ATOM 21955 C C . SER A 1 21 ? 0.018 26.323 -14.841 1.00 0.00 21 SER A C 19
ATOM 21956 O O . SER A 1 21 ? 0.798 25.372 -14.870 1.00 0.00 21 SER A O 19
ATOM 21964 N N . GLY A 1 22 ? -0.546 26.830 -15.933 1.00 0.00 22 GLY A N 19
ATOM 21965 C CA . GLY A 1 22 ? -0.262 26.272 -17.242 1.00 0.00 22 GLY A CA 19
ATOM 21966 C C . GLY A 1 22 ? 0.838 27.022 -17.966 1.00 0.00 22 GLY A C 19
ATOM 21967 O O . GLY A 1 22 ? 1.218 26.660 -19.080 1.00 0.00 22 GLY A O 19
ATOM 21971 N N . CYS A 1 23 ? 1.350 28.073 -17.334 1.00 0.00 23 CYS A N 19
ATOM 21972 C CA . CYS A 1 23 ? 2.412 28.879 -17.925 1.00 0.00 23 CYS A CA 19
ATOM 21973 C C . CYS A 1 23 ? 3.482 29.212 -16.890 1.00 0.00 23 CYS A C 19
ATOM 21974 O O . CYS A 1 23 ? 4.655 29.377 -17.226 1.00 0.00 23 CYS A O 19
ATOM 21981 N N . SER A 1 24 ? 3.070 29.310 -15.630 1.00 0.00 24 SER A N 19
ATOM 21982 C CA . SER A 1 24 ? 3.992 29.627 -14.546 1.00 0.00 24 SER A CA 19
ATOM 21983 C C . SER A 1 24 ? 4.387 31.100 -14.582 1.00 0.00 24 SER A C 19
ATOM 21984 O O . SER A 1 24 ? 5.241 31.545 -13.815 1.00 0.00 24 SER A O 19
ATOM 21992 N N . VAL A 1 25 ? 3.760 31.853 -15.481 1.00 0.00 25 VAL A N 19
ATOM 21993 C CA . VAL A 1 25 ? 4.044 33.276 -15.618 1.00 0.00 25 VAL A CA 19
ATOM 21994 C C . VAL A 1 25 ? 3.530 34.058 -14.414 1.00 0.00 25 VAL A C 19
ATOM 21995 O O . VAL A 1 25 ? 2.344 34.005 -14.088 1.00 0.00 25 VAL A O 19
ATOM 22008 N N . ARG A 1 26 ? 4.430 34.782 -13.758 1.00 0.00 26 ARG A N 19
ATOM 22009 C CA . ARG A 1 26 ? 4.067 35.575 -12.589 1.00 0.00 26 ARG A CA 19
ATOM 22010 C C . ARG A 1 26 ? 3.079 36.676 -12.964 1.00 0.00 26 ARG A C 19
ATOM 22011 O O . ARG A 1 26 ? 3.408 37.587 -13.723 1.00 0.00 26 ARG A O 19
ATOM 22032 N N . PHE A 1 27 ? 1.867 36.584 -12.427 1.00 0.00 27 PHE A N 19
ATOM 22033 C CA . PHE A 1 27 ? 0.831 37.571 -12.706 1.00 0.00 27 PHE A CA 19
ATOM 22034 C C . PHE A 1 27 ? 1.334 38.983 -12.423 1.00 0.00 27 PHE A C 19
ATOM 22035 O O . PHE A 1 27 ? 2.001 39.226 -11.417 1.00 0.00 27 PHE A O 19
ATOM 22052 N N . SER A 1 28 ? 1.011 39.910 -13.319 1.00 0.00 28 SER A N 19
ATOM 22053 C CA . SER A 1 28 ? 1.433 41.298 -13.169 1.00 0.00 28 SER A CA 19
ATOM 22054 C C . SER A 1 28 ? 0.488 42.237 -13.913 1.00 0.00 28 SER A C 19
ATOM 22055 O O . SER A 1 28 ? -0.584 41.830 -14.362 1.00 0.00 28 SER A O 19
ATOM 22063 N N . LEU A 1 29 ? 0.893 43.496 -14.039 1.00 0.00 29 LEU A N 19
ATOM 22064 C CA . LEU A 1 29 ? 0.084 44.495 -14.728 1.00 0.00 29 LEU A CA 19
ATOM 22065 C C . LEU A 1 29 ? -0.150 44.097 -16.182 1.00 0.00 29 LEU A C 19
ATOM 22066 O O . LEU A 1 29 ? -1.050 44.617 -16.843 1.00 0.00 29 LEU A O 19
ATOM 22082 N N . THR A 1 30 ? 0.664 43.169 -16.675 1.00 0.00 30 THR A N 19
ATOM 22083 C CA . THR A 1 30 ? 0.546 42.700 -18.050 1.00 0.00 30 THR A CA 19
ATOM 22084 C C . THR A 1 30 ? -0.037 41.293 -18.103 1.00 0.00 30 THR A C 19
ATOM 22085 O O . THR A 1 30 ? -0.439 40.817 -19.164 1.00 0.00 30 THR A O 19
ATOM 22096 N N . GLU A 1 31 ? -0.081 40.632 -16.950 1.00 0.00 31 GLU A N 19
ATOM 22097 C CA . GLU A 1 31 ? -0.616 39.278 -16.867 1.00 0.00 31 GLU A CA 19
ATOM 22098 C C . GLU A 1 31 ? -1.715 39.191 -15.812 1.00 0.00 31 GLU A C 19
ATOM 22099 O O . GLU A 1 31 ? -1.447 39.267 -14.613 1.00 0.00 31 GLU A O 19
ATOM 22111 N N . ARG A 1 32 ? -2.953 39.031 -16.268 1.00 0.00 32 ARG A N 19
ATOM 22112 C CA . ARG A 1 32 ? -4.093 38.936 -15.364 1.00 0.00 32 ARG A CA 19
ATOM 22113 C C . ARG A 1 32 ? -4.137 37.569 -14.687 1.00 0.00 32 ARG A C 19
ATOM 22114 O O . ARG A 1 32 ? -3.549 36.604 -15.175 1.00 0.00 32 ARG A O 19
ATOM 22135 N N . ARG A 1 33 ? -4.837 37.496 -13.559 1.00 0.00 33 ARG A N 19
ATOM 22136 C CA . ARG A 1 33 ? -4.956 36.248 -12.814 1.00 0.00 33 ARG A CA 19
ATOM 22137 C C . ARG A 1 33 ? -6.421 35.902 -12.565 1.00 0.00 33 ARG A C 19
ATOM 22138 O O . ARG A 1 33 ? -7.280 36.783 -12.519 1.00 0.00 33 ARG A O 19
ATOM 22159 N N . HIS A 1 34 ? -6.700 34.612 -12.404 1.00 0.00 34 HIS A N 19
ATOM 22160 C CA . HIS A 1 34 ? -8.061 34.148 -12.159 1.00 0.00 34 HIS A CA 19
ATOM 22161 C C . HIS A 1 34 ? -8.063 32.705 -11.666 1.00 0.00 34 HIS A C 19
ATOM 22162 O O . HIS A 1 34 ? -7.512 31.815 -12.316 1.00 0.00 34 HIS A O 19
ATOM 22176 N N . HIS A 1 35 ? -8.685 32.479 -10.513 1.00 0.00 35 HIS A N 19
ATOM 22177 C CA . HIS A 1 35 ? -8.758 31.143 -9.933 1.00 0.00 35 HIS A CA 19
ATOM 22178 C C . HIS A 1 35 ? -9.958 30.377 -10.482 1.00 0.00 35 HIS A C 19
ATOM 22179 O O . HIS A 1 35 ? -11.107 30.724 -10.209 1.00 0.00 35 HIS A O 19
ATOM 22193 N N . CYS A 1 36 ? -9.683 29.334 -11.259 1.00 0.00 36 CYS A N 19
ATOM 22194 C CA . CYS A 1 36 ? -10.738 28.519 -11.848 1.00 0.00 36 CYS A CA 19
ATOM 22195 C C . CYS A 1 36 ? -11.662 27.963 -10.768 1.00 0.00 36 CYS A C 19
ATOM 22196 O O . CYS A 1 36 ? -11.211 27.313 -9.825 1.00 0.00 36 CYS A O 19
ATOM 22203 N N . ARG A 1 37 ? -12.958 28.222 -10.915 1.00 0.00 37 ARG A N 19
ATOM 22204 C CA . ARG A 1 37 ? -13.945 27.749 -9.953 1.00 0.00 37 ARG A CA 19
ATOM 22205 C C . ARG A 1 37 ? -14.266 26.275 -10.183 1.00 0.00 37 ARG A C 19
ATOM 22206 O O . ARG A 1 37 ? -15.135 25.708 -9.523 1.00 0.00 37 ARG A O 19
ATOM 22227 N N . ASN A 1 38 ? -13.558 25.661 -11.126 1.00 0.00 38 ASN A N 19
ATOM 22228 C CA . ASN A 1 38 ? -13.768 24.254 -11.445 1.00 0.00 38 ASN A CA 19
ATOM 22229 C C . ASN A 1 38 ? -12.739 23.376 -10.738 1.00 0.00 38 ASN A C 19
ATOM 22230 O O . ASN A 1 38 ? -13.063 22.296 -10.244 1.00 0.00 38 ASN A O 19
ATOM 22241 N N . CYS A 1 39 ? -11.498 23.849 -10.692 1.00 0.00 39 CYS A N 19
ATOM 22242 C CA . CYS A 1 39 ? -10.421 23.109 -10.046 1.00 0.00 39 CYS A CA 19
ATOM 22243 C C . CYS A 1 39 ? -9.828 23.910 -8.890 1.00 0.00 39 CYS A C 19
ATOM 22244 O O . CYS A 1 39 ? -9.460 23.350 -7.858 1.00 0.00 39 CYS A O 19
ATOM 22251 N N . GLY A 1 40 ? -9.741 25.224 -9.071 1.00 0.00 40 GLY A N 19
ATOM 22252 C CA . GLY A 1 40 ? -9.193 26.081 -8.035 1.00 0.00 40 GLY A CA 19
ATOM 22253 C C . GLY A 1 40 ? -7.756 26.479 -8.312 1.00 0.00 40 GLY A C 19
ATOM 22254 O O . GLY A 1 40 ? -7.008 26.802 -7.390 1.00 0.00 40 GLY A O 19
ATOM 22258 N N . GLN A 1 41 ? -7.371 26.453 -9.584 1.00 0.00 41 GLN A N 19
ATOM 22259 C CA . GLN A 1 41 ? -6.014 26.811 -9.978 1.00 0.00 41 GLN A CA 19
ATOM 22260 C C . GLN A 1 41 ? -5.975 28.209 -10.586 1.00 0.00 41 GLN A C 19
ATOM 22261 O O . GLN A 1 41 ? -6.978 28.700 -11.107 1.00 0.00 41 GLN A O 19
ATOM 22275 N N . LEU A 1 42 ? -4.812 28.847 -10.517 1.00 0.00 42 LEU A N 19
ATOM 22276 C CA . LEU A 1 42 ? -4.642 30.190 -11.062 1.00 0.00 42 LEU A CA 19
ATOM 22277 C C . LEU A 1 42 ? -4.066 30.136 -12.473 1.00 0.00 42 LEU A C 19
ATOM 22278 O O . LEU A 1 42 ? -3.047 29.490 -12.715 1.00 0.00 42 LEU A O 19
ATOM 22294 N N . PHE A 1 43 ? -4.725 30.822 -13.402 1.00 0.00 43 PHE A N 19
ATOM 22295 C CA . PHE A 1 43 ? -4.278 30.854 -14.789 1.00 0.00 43 PHE A CA 19
ATOM 22296 C C . PHE A 1 43 ? -4.263 32.283 -15.323 1.00 0.00 43 PHE A C 19
ATOM 22297 O O . PHE A 1 43 ? -4.844 33.188 -14.724 1.00 0.00 43 PHE A O 19
ATOM 22314 N N . CYS A 1 44 ? -3.592 32.479 -16.454 1.00 0.00 44 CYS A N 19
ATOM 22315 C CA . CYS A 1 44 ? -3.499 33.797 -17.069 1.00 0.00 44 CYS A CA 19
ATOM 22316 C C . CYS A 1 44 ? -4.585 33.983 -18.125 1.00 0.00 44 CYS A C 19
ATOM 22317 O O . CYS A 1 44 ? -5.136 33.010 -18.639 1.00 0.00 44 CYS A O 19
ATOM 22324 N N . GLN A 1 45 ? -4.885 35.238 -18.443 1.00 0.00 45 GLN A N 19
ATOM 22325 C CA . GLN A 1 45 ? -5.905 35.551 -19.436 1.00 0.00 45 GLN A CA 19
ATOM 22326 C C . GLN A 1 45 ? -5.600 34.865 -20.764 1.00 0.00 45 GLN A C 19
ATOM 22327 O O . GLN A 1 45 ? -6.489 34.669 -21.593 1.00 0.00 45 GLN A O 19
ATOM 22341 N N . LYS A 1 46 ? -4.337 34.502 -20.960 1.00 0.00 46 LYS A N 19
ATOM 22342 C CA . LYS A 1 46 ? -3.913 33.837 -22.187 1.00 0.00 46 LYS A CA 19
ATOM 22343 C C . LYS A 1 46 ? -4.069 32.324 -22.067 1.00 0.00 46 LYS A C 19
ATOM 22344 O O . LYS A 1 46 ? -4.042 31.606 -23.067 1.00 0.00 46 LYS A O 19
ATOM 22363 N N . CYS A 1 47 ? -4.234 31.847 -20.838 1.00 0.00 47 CYS A N 19
ATOM 22364 C CA . CYS A 1 47 ? -4.396 30.420 -20.587 1.00 0.00 47 CYS A CA 19
ATOM 22365 C C . CYS A 1 47 ? -5.851 29.997 -20.770 1.00 0.00 47 CYS A C 19
ATOM 22366 O O . CYS A 1 47 ? -6.144 29.030 -21.474 1.00 0.00 47 CYS A O 19
ATOM 22373 N N . SER A 1 48 ? -6.759 30.728 -20.131 1.00 0.00 48 SER A N 19
ATOM 22374 C CA . SER A 1 48 ? -8.183 30.427 -20.219 1.00 0.00 48 SER A CA 19
ATOM 22375 C C . SER A 1 48 ? -8.829 31.193 -21.369 1.00 0.00 48 SER A C 19
ATOM 22376 O O . SER A 1 48 ? -9.644 30.647 -22.113 1.00 0.00 48 SER A O 19
ATOM 22384 N N . ARG A 1 49 ? -8.460 32.462 -21.508 1.00 0.00 49 ARG A N 19
ATOM 22385 C CA . ARG A 1 49 ? -9.004 33.305 -22.566 1.00 0.00 49 ARG A CA 19
ATOM 22386 C C . ARG A 1 49 ? -10.478 32.990 -22.808 1.00 0.00 49 ARG A C 19
ATOM 22387 O O . ARG A 1 49 ? -10.994 33.192 -23.907 1.00 0.00 49 ARG A O 19
ATOM 22408 N N . PHE A 1 50 ? -11.149 32.493 -21.774 1.00 0.00 50 PHE A N 19
ATOM 22409 C CA . PHE A 1 50 ? -12.562 32.149 -21.875 1.00 0.00 50 PHE A CA 19
ATOM 22410 C C . PHE A 1 50 ? -13.305 32.522 -20.595 1.00 0.00 50 PHE A C 19
ATOM 22411 O O . PHE A 1 50 ? -12.694 32.921 -19.605 1.00 0.00 50 PHE A O 19
ATOM 22428 N N . GLN A 1 51 ? -14.627 32.388 -20.625 1.00 0.00 51 GLN A N 19
ATOM 22429 C CA . GLN A 1 51 ? -15.454 32.712 -19.469 1.00 0.00 51 GLN A CA 19
ATOM 22430 C C . GLN A 1 51 ? -16.830 32.063 -19.584 1.00 0.00 51 GLN A C 19
ATOM 22431 O O . GLN A 1 51 ? -17.511 32.206 -20.600 1.00 0.00 51 GLN A O 19
ATOM 22445 N N . SER A 1 52 ? -17.232 31.350 -18.537 1.00 0.00 52 SER A N 19
ATOM 22446 C CA . SER A 1 52 ? -18.525 30.676 -18.523 1.00 0.00 52 SER A CA 19
ATOM 22447 C C . SER A 1 52 ? -18.823 30.101 -17.141 1.00 0.00 52 SER A C 19
ATOM 22448 O O . SER A 1 52 ? -17.972 30.124 -16.252 1.00 0.00 52 SER A O 19
ATOM 22456 N N . GLU A 1 53 ? -20.037 29.587 -16.970 1.00 0.00 53 GLU A N 19
ATOM 22457 C CA . GLU A 1 53 ? -20.447 29.007 -15.697 1.00 0.00 53 GLU A CA 19
ATOM 22458 C C . GLU A 1 53 ? -20.040 27.539 -15.611 1.00 0.00 53 GLU A C 19
ATOM 22459 O O . GLU A 1 53 ? -19.572 26.956 -16.589 1.00 0.00 53 GLU A O 19
ATOM 22471 N N . ILE A 1 54 ? -20.222 26.948 -14.435 1.00 0.00 54 ILE A N 19
ATOM 22472 C CA . ILE A 1 54 ? -19.875 25.549 -14.222 1.00 0.00 54 ILE A CA 19
ATOM 22473 C C . ILE A 1 54 ? -21.018 24.795 -13.550 1.00 0.00 54 ILE A C 19
ATOM 22474 O O . ILE A 1 54 ? -21.028 24.617 -12.332 1.00 0.00 54 ILE A O 19
ATOM 22490 N N . LYS A 1 55 ? -21.979 24.352 -14.353 1.00 0.00 55 LYS A N 19
ATOM 22491 C CA . LYS A 1 55 ? -23.126 23.613 -13.839 1.00 0.00 55 LYS A CA 19
ATOM 22492 C C . LYS A 1 55 ? -22.681 22.329 -13.147 1.00 0.00 55 LYS A C 19
ATOM 22493 O O . LYS A 1 55 ? -23.289 21.898 -12.168 1.00 0.00 55 LYS A O 19
ATOM 22512 N N . ARG A 1 56 ? -21.616 21.723 -13.662 1.00 0.00 56 ARG A N 19
ATOM 22513 C CA . ARG A 1 56 ? -21.090 20.488 -13.094 1.00 0.00 56 ARG A CA 19
ATOM 22514 C C . ARG A 1 56 ? -20.746 20.672 -11.618 1.00 0.00 56 ARG A C 19
ATOM 2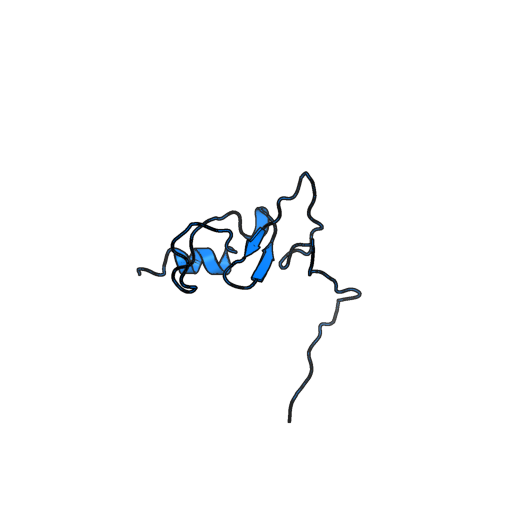2515 O O . ARG A 1 56 ? -20.663 19.703 -10.863 1.00 0.00 56 ARG A O 19
ATOM 22536 N N . LEU A 1 57 ? -20.546 21.922 -11.215 1.00 0.00 57 LEU A N 19
ATOM 22537 C CA . LEU A 1 57 ? -20.210 22.234 -9.830 1.00 0.00 57 LEU A CA 19
ATOM 22538 C C . LEU A 1 57 ? -21.333 23.022 -9.162 1.00 0.00 57 LEU A C 19
ATOM 22539 O O . LEU A 1 57 ? -21.130 23.654 -8.125 1.00 0.00 57 LEU A O 19
ATOM 22555 N N . LYS A 1 58 ? -22.518 22.978 -9.761 1.00 0.00 58 LYS A N 19
ATOM 22556 C CA . LYS A 1 58 ? -23.674 23.684 -9.224 1.00 0.00 58 LYS A CA 19
ATOM 22557 C C . LYS A 1 58 ? -23.527 25.191 -9.410 1.00 0.00 58 LYS A C 19
ATOM 22558 O O . LYS A 1 58 ? -24.037 25.977 -8.611 1.00 0.00 58 LYS A O 19
ATOM 22577 N N . ILE A 1 59 ? -22.828 25.586 -10.468 1.00 0.00 59 ILE A N 19
ATOM 22578 C CA . ILE A 1 59 ? -22.616 26.998 -10.760 1.00 0.00 59 ILE A CA 19
ATOM 22579 C C . ILE A 1 59 ? -23.370 27.419 -12.017 1.00 0.00 59 ILE A C 19
ATOM 22580 O O . ILE A 1 59 ? -22.978 27.076 -13.132 1.00 0.00 59 ILE A O 19
ATOM 22596 N N . SER A 1 60 ? -24.453 28.166 -11.829 1.00 0.00 60 SER A N 19
ATOM 22597 C CA . SER A 1 60 ? -25.264 28.633 -12.948 1.00 0.00 60 SER A CA 19
ATOM 22598 C C . SER A 1 60 ? -24.759 29.978 -13.460 1.00 0.00 60 SER A C 19
ATOM 22599 O O . SER A 1 60 ? -25.082 30.391 -14.574 1.00 0.00 60 SER A O 19
ATOM 22607 N N . SER A 1 61 ? -23.965 30.657 -12.638 1.00 0.00 61 SER A N 19
ATOM 22608 C CA . SER A 1 61 ? -23.418 31.958 -13.005 1.00 0.00 61 SER A CA 19
ATOM 22609 C C . SER A 1 61 ? -22.067 31.804 -13.697 1.00 0.00 61 SER A C 19
ATOM 22610 O O . SER A 1 61 ? -21.291 30.894 -13.404 1.00 0.00 61 SER A O 19
ATOM 22618 N N . PRO A 1 62 ? -21.778 32.714 -14.639 1.00 0.00 62 PRO A N 19
ATOM 22619 C CA . PRO A 1 62 ? -20.521 32.701 -15.393 1.00 0.00 62 PRO A CA 19
ATOM 22620 C C . PRO A 1 62 ? -19.323 33.073 -14.527 1.00 0.00 62 PRO A C 19
ATOM 22621 O O . PRO A 1 62 ? -19.316 34.117 -13.873 1.00 0.00 62 PRO A O 19
ATOM 22632 N N . VAL A 1 63 ? -18.309 32.214 -14.527 1.00 0.00 63 VAL A N 19
ATOM 22633 C CA . VAL A 1 63 ? -17.103 32.453 -13.743 1.00 0.00 63 VAL A CA 19
ATOM 22634 C C . VAL A 1 63 ? -15.851 32.093 -14.535 1.00 0.00 63 VAL A C 19
ATOM 22635 O O . VAL A 1 63 ? -15.934 31.680 -15.692 1.00 0.00 63 VAL A O 19
ATOM 22648 N N . ARG A 1 64 ? -14.693 32.251 -13.904 1.00 0.00 64 ARG A N 19
ATOM 22649 C CA . ARG A 1 64 ? -13.422 31.943 -14.550 1.00 0.00 64 ARG A CA 19
ATOM 22650 C C . ARG A 1 64 ? -13.267 30.439 -14.755 1.00 0.00 64 ARG A C 19
ATOM 22651 O O . ARG A 1 64 ? -13.592 29.645 -13.872 1.00 0.00 64 ARG A O 19
ATOM 22672 N N . VAL A 1 65 ? -12.769 30.055 -15.926 1.00 0.00 65 VAL A N 19
ATOM 22673 C CA . VAL A 1 65 ? -12.571 28.647 -16.247 1.00 0.00 65 VAL A CA 19
ATOM 22674 C C . VAL A 1 65 ? -11.420 28.465 -17.231 1.00 0.00 65 VAL A C 19
ATOM 22675 O O . VAL A 1 65 ? -11.299 29.207 -18.206 1.00 0.00 65 VAL A O 19
ATOM 22688 N N . CYS A 1 66 ? -10.577 27.471 -16.970 1.00 0.00 66 CYS A N 19
ATOM 22689 C CA . CYS A 1 66 ? -9.435 27.190 -17.831 1.00 0.00 66 CYS A CA 19
ATOM 22690 C C . CYS A 1 66 ? -9.885 26.533 -19.133 1.00 0.00 66 CYS A C 19
ATOM 22691 O O . CYS A 1 66 ? -10.916 25.862 -19.177 1.00 0.00 66 CYS A O 19
ATOM 22698 N N . GLN A 1 67 ? -9.105 26.733 -20.191 1.00 0.00 67 GLN A N 19
ATOM 22699 C CA . GLN A 1 67 ? -9.424 26.161 -21.493 1.00 0.00 67 GLN A CA 19
ATOM 22700 C C . GLN A 1 67 ? -9.683 24.662 -21.381 1.00 0.00 67 GLN A C 19
ATOM 22701 O O . GLN A 1 67 ? -10.456 24.097 -22.153 1.00 0.00 67 GLN A O 19
ATOM 22715 N N . ASN A 1 68 ? -9.030 24.024 -20.415 1.00 0.00 68 ASN A N 19
ATOM 22716 C CA . ASN A 1 68 ? -9.189 22.590 -20.202 1.00 0.00 68 ASN A CA 19
ATOM 22717 C C . ASN A 1 68 ? -10.580 22.272 -19.664 1.00 0.00 68 ASN A C 19
ATOM 22718 O O . ASN A 1 68 ? -11.153 21.226 -19.972 1.00 0.00 68 ASN A O 19
ATOM 22729 N N . CYS A 1 69 ? -11.120 23.180 -18.858 1.00 0.00 69 CYS A N 19
ATOM 22730 C CA . CYS A 1 69 ? -12.444 22.997 -18.276 1.00 0.00 69 CYS A CA 19
ATOM 22731 C C . CYS A 1 69 ? -13.527 23.519 -19.215 1.00 0.00 69 CYS A C 19
ATOM 22732 O O . CYS A 1 69 ? -14.507 22.828 -19.494 1.00 0.00 69 CYS A O 19
ATOM 22739 N N . TYR A 1 70 ? -13.344 24.743 -19.698 1.00 0.00 70 TYR A N 19
ATOM 22740 C CA . TYR A 1 70 ? -14.307 25.359 -20.603 1.00 0.00 70 TYR A CA 19
ATOM 22741 C C . TYR A 1 70 ? -14.651 24.419 -21.754 1.00 0.00 70 TYR A C 19
ATOM 22742 O O . TYR A 1 70 ? -15.812 24.296 -22.145 1.00 0.00 70 TYR A O 19
ATOM 22760 N N . TYR A 1 71 ? -13.634 23.756 -22.292 1.00 0.00 71 TYR A N 19
ATOM 22761 C CA . TYR A 1 71 ? -13.827 22.827 -23.399 1.00 0.00 71 TYR A CA 19
ATOM 22762 C C . TYR A 1 71 ? -14.841 21.747 -23.034 1.00 0.00 71 TYR A C 19
ATOM 22763 O O . TYR A 1 71 ? -15.655 21.340 -23.862 1.00 0.00 71 TYR A O 19
ATOM 22781 N N . ASN A 1 72 ? -14.785 21.289 -21.788 1.00 0.00 72 ASN A N 19
ATOM 22782 C CA . ASN A 1 72 ? -15.698 20.257 -21.311 1.00 0.00 72 ASN A CA 19
ATOM 22783 C C . ASN A 1 72 ? -17.028 20.865 -20.877 1.00 0.00 72 ASN A C 19
ATOM 22784 O O . ASN A 1 72 ? -18.059 20.191 -20.871 1.00 0.00 72 ASN A O 19
ATOM 22795 N N . LEU A 1 73 ? -16.998 22.143 -20.515 1.00 0.00 73 LEU A N 19
ATOM 22796 C CA . LEU A 1 73 ? -18.200 22.844 -20.079 1.00 0.00 73 LEU A CA 19
ATOM 22797 C C . LEU A 1 73 ? -19.160 23.056 -21.246 1.00 0.00 73 LEU A C 19
ATOM 22798 O O . LEU A 1 73 ? -20.365 22.844 -21.116 1.00 0.00 73 LEU A O 19
ATOM 22814 N N . GLN A 1 74 ? -18.616 23.472 -22.385 1.00 0.00 74 GLN A N 19
ATOM 22815 C CA . GLN A 1 74 ? -19.424 23.711 -23.575 1.00 0.00 74 GLN A CA 19
ATOM 22816 C C . GLN A 1 74 ? -19.782 22.397 -24.262 1.00 0.00 74 GLN A C 19
ATOM 22817 O O . GLN A 1 74 ? -20.748 22.326 -25.022 1.00 0.00 74 GLN A O 19
ATOM 22831 N N . HIS A 1 75 ? -18.997 21.359 -23.990 1.00 0.00 75 HIS A N 19
ATOM 22832 C CA . HIS A 1 75 ? -19.232 20.047 -24.582 1.00 0.00 75 HIS A CA 19
ATOM 22833 C C . HIS A 1 75 ? -20.596 19.502 -24.170 1.00 0.00 75 HIS A C 19
ATOM 22834 O O . HIS A 1 75 ? -21.189 18.690 -24.880 1.00 0.00 75 HIS A O 19
ATOM 22848 N N . GLU A 1 76 ? -21.086 19.953 -23.020 1.00 0.00 76 GLU A N 19
ATOM 22849 C CA . GLU A 1 76 ? -22.379 19.508 -22.515 1.00 0.00 76 GLU A CA 19
ATOM 22850 C C . GLU A 1 76 ? -23.517 20.059 -23.370 1.00 0.00 76 GLU A C 19
ATOM 22851 O O . GLU A 1 76 ? -24.562 19.425 -23.515 1.00 0.00 76 GLU A O 19
ATOM 22863 N N . ARG A 1 77 ? -23.305 21.244 -23.933 1.00 0.00 77 ARG A N 19
ATOM 22864 C CA . ARG A 1 77 ? -24.312 21.882 -24.773 1.00 0.00 77 ARG A CA 19
ATOM 22865 C C . ARG A 1 77 ? -24.348 21.244 -26.158 1.00 0.00 77 ARG A C 19
ATOM 22866 O O . ARG A 1 77 ? -25.406 21.141 -26.778 1.00 0.00 77 ARG A O 19
ATOM 22887 N N . GLY A 1 78 ? -23.184 20.818 -26.639 1.00 0.00 78 GLY A N 19
ATOM 22888 C CA . GLY A 1 78 ? -23.104 20.196 -27.948 1.00 0.00 78 GLY A CA 19
ATOM 22889 C C . GLY A 1 78 ? -22.370 18.870 -27.916 1.00 0.00 78 GLY A C 19
ATOM 22890 O O . GLY A 1 78 ? -22.982 17.840 -28.196 1.00 0.00 78 GLY A O 19
ATOM 22896 N N . SER A 1 1 ? 22.997 53.494 -8.176 1.00 0.00 1 SER A N 20
ATOM 22897 C CA . SER A 1 1 ? 22.402 52.170 -8.040 1.00 0.00 1 SER A CA 20
ATOM 22898 C C . SER A 1 1 ? 23.311 51.245 -7.235 1.00 0.00 1 SER A C 20
ATOM 22899 O O . SER A 1 1 ? 24.533 51.287 -7.371 1.00 0.00 1 SER A O 20
ATOM 22907 N N . ASN A 1 2 ? 22.704 50.412 -6.397 1.00 0.00 2 ASN A N 20
ATOM 22908 C CA . ASN A 1 2 ? 23.457 49.477 -5.569 1.00 0.00 2 ASN A CA 20
ATOM 22909 C C . ASN A 1 2 ? 23.044 48.037 -5.860 1.00 0.00 2 ASN A C 20
ATOM 22910 O O . ASN A 1 2 ? 23.776 47.290 -6.508 1.00 0.00 2 ASN A O 20
ATOM 22921 N N . ALA A 1 3 ? 21.866 47.657 -5.377 1.00 0.00 3 ALA A N 20
ATOM 22922 C CA . ALA A 1 3 ? 21.354 46.308 -5.587 1.00 0.00 3 ALA A CA 20
ATOM 22923 C C . ALA A 1 3 ? 19.915 46.185 -5.098 1.00 0.00 3 ALA A C 20
ATOM 22924 O O . ALA A 1 3 ? 19.087 45.534 -5.733 1.00 0.00 3 ALA A O 20
ATOM 22931 N N . GLY A 1 4 ? 19.625 46.815 -3.963 1.00 0.00 4 GLY A N 20
ATOM 22932 C CA . GLY A 1 4 ? 18.285 46.762 -3.408 1.00 0.00 4 GLY A CA 20
ATOM 22933 C C . GLY A 1 4 ? 17.224 47.158 -4.415 1.00 0.00 4 GLY A C 20
ATOM 22934 O O . GLY A 1 4 ? 17.484 47.947 -5.323 1.00 0.00 4 GLY A O 20
ATOM 22938 N N . ARG A 1 5 ? 16.024 46.607 -4.256 1.00 0.00 5 ARG A N 20
ATOM 22939 C CA . ARG A 1 5 ? 14.921 46.905 -5.161 1.00 0.00 5 ARG A CA 20
ATOM 22940 C C . ARG A 1 5 ? 13.578 46.691 -4.469 1.00 0.00 5 ARG A C 20
ATOM 22941 O O . ARG A 1 5 ? 12.764 47.609 -4.373 1.00 0.00 5 ARG A O 20
ATOM 22962 N N . SER A 1 6 ? 13.353 45.471 -3.990 1.00 0.00 6 SER A N 20
ATOM 22963 C CA . SER A 1 6 ? 12.107 45.134 -3.311 1.00 0.00 6 SER A CA 20
ATOM 22964 C C . SER A 1 6 ? 12.157 43.714 -2.757 1.00 0.00 6 SER A C 20
ATOM 22965 O O . SER A 1 6 ? 13.142 42.998 -2.941 1.00 0.00 6 SER A O 20
ATOM 22973 N N . ALA A 1 7 ? 11.088 43.312 -2.077 1.00 0.00 7 ALA A N 20
ATOM 22974 C CA . ALA A 1 7 ? 11.008 41.977 -1.498 1.00 0.00 7 ALA A CA 20
ATOM 22975 C C . ALA A 1 7 ? 9.691 41.300 -1.860 1.00 0.00 7 ALA A C 20
ATOM 22976 O O . ALA A 1 7 ? 8.618 41.881 -1.697 1.00 0.00 7 ALA A O 20
ATOM 22983 N N . ALA A 1 8 ? 9.780 40.068 -2.351 1.00 0.00 8 ALA A N 20
ATOM 22984 C CA . ALA A 1 8 ? 8.594 39.312 -2.735 1.00 0.00 8 ALA A CA 20
ATOM 22985 C C . ALA A 1 8 ? 7.902 38.718 -1.512 1.00 0.00 8 ALA A C 20
ATOM 22986 O O . ALA A 1 8 ? 6.739 38.321 -1.577 1.00 0.00 8 ALA A O 20
ATOM 22993 N N . ASP A 1 9 ? 8.625 38.661 -0.399 1.00 0.00 9 ASP A N 20
ATOM 22994 C CA . ASP A 1 9 ? 8.080 38.117 0.839 1.00 0.00 9 ASP A CA 20
ATOM 22995 C C . ASP A 1 9 ? 7.100 39.095 1.478 1.00 0.00 9 ASP A C 20
ATOM 22996 O O . ASP A 1 9 ? 5.890 38.864 1.485 1.00 0.00 9 ASP A O 20
ATOM 23005 N N . HIS A 1 10 ? 7.629 40.190 2.016 1.00 0.00 10 HIS A N 20
ATOM 23006 C CA . HIS A 1 10 ? 6.801 41.204 2.659 1.00 0.00 10 HIS A CA 20
ATOM 23007 C C . HIS A 1 10 ? 6.149 40.652 3.923 1.00 0.00 10 HIS A C 20
ATOM 23008 O O . HIS A 1 10 ? 4.944 40.800 4.127 1.00 0.00 10 HIS A O 20
ATOM 23022 N N . TRP A 1 11 ? 6.953 40.015 4.767 1.00 0.00 11 TRP A N 20
ATOM 23023 C CA . TRP A 1 11 ? 6.453 39.440 6.011 1.00 0.00 11 TRP A CA 20
ATOM 23024 C C . TRP A 1 11 ? 5.448 38.329 5.732 1.00 0.00 11 TRP A C 20
ATOM 23025 O O . TRP A 1 11 ? 4.523 38.105 6.513 1.00 0.00 11 TRP A O 20
ATOM 23046 N N . VAL A 1 12 ? 5.635 37.634 4.614 1.00 0.00 12 VAL A N 20
ATOM 23047 C CA . VAL A 1 12 ? 4.744 36.544 4.233 1.00 0.00 12 VAL A CA 20
ATOM 23048 C C . VAL A 1 12 ? 5.244 35.841 2.976 1.00 0.00 12 VAL A C 20
ATOM 23049 O O . VAL A 1 12 ? 6.039 36.393 2.216 1.00 0.00 12 VAL A O 20
ATOM 23062 N N . LYS A 1 13 ? 4.771 34.617 2.763 1.00 0.00 13 LYS A N 20
ATOM 23063 C CA . LYS A 1 13 ? 5.167 33.836 1.597 1.00 0.00 13 LYS A CA 20
ATOM 23064 C C . LYS A 1 13 ? 4.277 32.608 1.437 1.00 0.00 13 LYS A C 20
ATOM 23065 O O . LYS A 1 13 ? 4.710 31.579 0.919 1.00 0.00 13 LYS A O 20
ATOM 23084 N N . ASP A 1 14 ? 3.030 32.725 1.882 1.00 0.00 14 ASP A N 20
ATOM 23085 C CA . ASP A 1 14 ? 2.078 31.625 1.785 1.00 0.00 14 ASP A CA 20
ATOM 23086 C C . ASP A 1 14 ? 0.660 32.150 1.586 1.00 0.00 14 ASP A C 20
ATOM 23087 O O . ASP A 1 14 ? -0.314 31.471 1.909 1.00 0.00 14 ASP A O 20
ATOM 23096 N N . GLU A 1 15 ? 0.553 33.363 1.053 1.00 0.00 15 GLU A N 20
ATOM 23097 C CA . GLU A 1 15 ? -0.747 33.979 0.813 1.00 0.00 15 GLU A CA 20
ATOM 23098 C C . GLU A 1 15 ? -1.510 33.233 -0.277 1.00 0.00 15 GLU A C 20
ATOM 23099 O O . GLU A 1 15 ? -2.719 33.402 -0.431 1.00 0.00 15 GLU A O 20
ATOM 23111 N N . GLY A 1 16 ? -0.794 32.405 -1.032 1.00 0.00 16 GLY A N 20
ATOM 23112 C CA . GLY A 1 16 ? -1.419 31.646 -2.099 1.00 0.00 16 GLY A CA 20
ATOM 23113 C C . GLY A 1 16 ? -0.467 31.363 -3.244 1.00 0.00 16 GLY A C 20
ATOM 23114 O O . GLY A 1 16 ? 0.312 30.412 -3.193 1.00 0.00 16 GLY A O 20
ATOM 23118 N N . GLY A 1 17 ? -0.531 32.190 -4.283 1.00 0.00 17 GLY A N 20
ATOM 23119 C CA . GLY A 1 17 ? 0.336 32.007 -5.432 1.00 0.00 17 GLY A CA 20
ATOM 23120 C C . GLY A 1 17 ? -0.184 32.710 -6.670 1.00 0.00 17 GLY A C 20
ATOM 23121 O O . GLY A 1 17 ? -0.965 32.141 -7.434 1.00 0.00 17 GLY A O 20
ATOM 23125 N N . ASP A 1 18 ? 0.246 33.951 -6.868 1.00 0.00 18 ASP A N 20
ATOM 23126 C CA . ASP A 1 18 ? -0.182 34.734 -8.021 1.00 0.00 18 ASP A CA 20
ATOM 23127 C C . ASP A 1 18 ? 0.627 34.363 -9.260 1.00 0.00 18 ASP A C 20
ATOM 23128 O O . ASP A 1 18 ? 1.212 35.227 -9.914 1.00 0.00 18 ASP A O 20
ATOM 23137 N N . SER A 1 19 ? 0.656 33.072 -9.577 1.00 0.00 19 SER A N 20
ATOM 23138 C CA . SER A 1 19 ? 1.397 32.586 -10.735 1.00 0.00 19 SER A CA 20
ATOM 23139 C C . SER A 1 19 ? 0.591 31.535 -11.494 1.00 0.00 19 SER A C 20
ATOM 23140 O O . SER A 1 19 ? -0.020 30.652 -10.892 1.00 0.00 19 SER A O 20
ATOM 23148 N N . CYS A 1 20 ? 0.596 31.638 -12.818 1.00 0.00 20 CYS A N 20
ATOM 23149 C CA . CYS A 1 20 ? -0.134 30.699 -13.661 1.00 0.00 20 CYS A CA 20
ATOM 23150 C C . CYS A 1 20 ? 0.240 29.259 -13.321 1.00 0.00 20 CYS A C 20
ATOM 23151 O O . CYS A 1 20 ? 1.330 28.993 -12.815 1.00 0.00 20 CYS A O 20
ATOM 23158 N N . SER A 1 21 ? -0.672 28.334 -13.602 1.00 0.00 21 SER A N 20
ATOM 23159 C CA . SER A 1 21 ? -0.440 26.922 -13.323 1.00 0.00 21 SER A CA 20
ATOM 23160 C C . SER A 1 21 ? -0.006 26.183 -14.585 1.00 0.00 21 SER A C 20
ATOM 23161 O O . SER A 1 21 ? 0.733 25.202 -14.519 1.00 0.00 21 SER A O 20
ATOM 23169 N N . GLY A 1 22 ? -0.472 26.662 -15.734 1.00 0.00 22 GLY A N 20
ATOM 23170 C CA . GLY A 1 22 ? -0.122 26.035 -16.995 1.00 0.00 22 GLY A CA 20
ATOM 23171 C C . GLY A 1 22 ? 1.022 26.741 -17.695 1.00 0.00 22 GLY A C 20
ATOM 23172 O O . GLY A 1 22 ? 1.477 26.304 -18.753 1.00 0.00 22 GLY A O 20
ATOM 23176 N N . CYS A 1 23 ? 1.489 27.837 -17.106 1.00 0.00 23 CYS A N 20
ATOM 23177 C CA . CYS A 1 23 ? 2.586 28.606 -17.680 1.00 0.00 23 CYS A CA 20
ATOM 23178 C C . CYS A 1 23 ? 3.596 28.998 -16.605 1.00 0.00 23 CYS A C 20
ATOM 23179 O O . CYS A 1 23 ? 4.781 29.174 -16.887 1.00 0.00 23 CYS A O 20
ATOM 23186 N N . SER A 1 24 ? 3.118 29.132 -15.372 1.00 0.00 24 SER A N 20
ATOM 23187 C CA . SER A 1 24 ? 3.978 29.506 -14.255 1.00 0.00 24 SER A CA 20
ATOM 23188 C C . SER A 1 24 ? 4.401 30.968 -14.362 1.00 0.00 24 SER A C 20
ATOM 23189 O O . SER A 1 24 ? 5.273 31.429 -13.625 1.00 0.00 24 SER A O 20
ATOM 23197 N N . VAL A 1 25 ? 3.777 31.693 -15.286 1.00 0.00 25 VAL A N 20
ATOM 23198 C CA . VAL A 1 25 ? 4.088 33.102 -15.489 1.00 0.00 25 VAL A CA 20
ATOM 23199 C C . VAL A 1 25 ? 3.568 33.952 -14.335 1.00 0.00 25 VAL A C 20
ATOM 23200 O O . VAL A 1 25 ? 2.372 33.955 -14.043 1.00 0.00 25 VAL A O 20
ATOM 23213 N N . ARG A 1 26 ? 4.474 34.672 -13.683 1.00 0.00 26 ARG A N 20
ATOM 23214 C CA . ARG A 1 26 ? 4.107 35.526 -12.560 1.00 0.00 26 ARG A CA 20
ATOM 23215 C C . ARG A 1 26 ? 3.162 36.637 -13.007 1.00 0.00 26 ARG A C 20
ATOM 23216 O O . ARG A 1 26 ? 3.558 37.549 -13.733 1.00 0.00 26 ARG A O 20
ATOM 23237 N N . PHE A 1 27 ? 1.910 36.554 -12.569 1.00 0.00 27 PHE A N 20
ATOM 23238 C CA . PHE A 1 27 ? 0.907 37.551 -12.926 1.00 0.00 27 PHE A CA 20
ATOM 23239 C C . PHE A 1 27 ? 1.378 38.954 -12.553 1.00 0.00 27 PHE A C 20
ATOM 23240 O O . PHE A 1 27 ? 2.136 39.133 -11.599 1.00 0.00 27 PHE A O 20
ATOM 23257 N N . SER A 1 28 ? 0.925 39.946 -13.312 1.00 0.00 28 SER A N 20
ATOM 23258 C CA . SER A 1 28 ? 1.302 41.332 -13.064 1.00 0.00 28 SER A CA 20
ATOM 23259 C C . SER A 1 28 ? 0.313 42.291 -13.721 1.00 0.00 28 SER A C 20
ATOM 23260 O O . SER A 1 28 ? -0.725 41.873 -14.235 1.00 0.00 28 SER A O 20
ATOM 23268 N N . LEU A 1 29 ? 0.642 43.577 -13.699 1.00 0.00 29 LEU A N 20
ATOM 23269 C CA . LEU A 1 29 ? -0.216 44.597 -14.292 1.00 0.00 29 LEU A CA 20
ATOM 23270 C C . LEU A 1 29 ? -0.433 44.330 -15.778 1.00 0.00 29 LEU A C 20
ATOM 23271 O O . LEU A 1 29 ? -1.397 44.812 -16.373 1.00 0.00 29 LEU A O 20
ATOM 23287 N N . THR A 1 30 ? 0.470 43.556 -16.373 1.00 0.00 30 THR A N 20
ATOM 23288 C CA . THR A 1 30 ? 0.378 43.223 -17.789 1.00 0.00 30 THR A CA 20
ATOM 23289 C C . THR A 1 30 ? -0.203 41.828 -17.989 1.00 0.00 30 THR A C 20
ATOM 23290 O O . THR A 1 30 ? -0.739 41.516 -19.051 1.00 0.00 30 THR A O 20
ATOM 23301 N N . GLU A 1 31 ? -0.093 40.993 -16.960 1.00 0.00 31 GLU A N 20
ATOM 23302 C CA . GLU A 1 31 ? -0.608 39.630 -17.025 1.00 0.00 31 GLU A CA 20
ATOM 23303 C C . GLU A 1 31 ? -1.785 39.448 -16.072 1.00 0.00 31 GLU A C 20
ATOM 23304 O O . GLU A 1 31 ? -1.616 39.447 -14.852 1.00 0.00 31 GLU A O 20
ATOM 23316 N N . ARG A 1 32 ? -2.978 39.294 -16.637 1.00 0.00 32 ARG A N 20
ATOM 23317 C CA . ARG A 1 32 ? -4.185 39.113 -15.838 1.00 0.00 32 ARG A CA 20
ATOM 23318 C C . ARG A 1 32 ? -4.245 37.703 -15.258 1.00 0.00 32 ARG A C 20
ATOM 23319 O O . ARG A 1 32 ? -3.734 36.754 -15.852 1.00 0.00 32 ARG A O 20
ATOM 23340 N N . ARG A 1 33 ? -4.873 37.574 -14.093 1.00 0.00 33 ARG A N 20
ATOM 23341 C CA . ARG A 1 33 ? -4.998 36.281 -13.431 1.00 0.00 33 ARG A CA 20
ATOM 23342 C C . ARG A 1 33 ? -6.461 35.960 -13.139 1.00 0.00 33 ARG A C 20
ATOM 23343 O O . ARG A 1 33 ? -7.319 36.844 -13.166 1.00 0.00 33 ARG A O 20
ATOM 23364 N N . HIS A 1 34 ? -6.739 34.691 -12.860 1.00 0.00 34 HIS A N 20
ATOM 23365 C CA . HIS A 1 34 ? -8.098 34.253 -12.562 1.00 0.00 34 HIS A CA 20
ATOM 23366 C C . HIS A 1 34 ? -8.095 32.865 -11.929 1.00 0.00 34 HIS A C 20
ATOM 23367 O O . HIS A 1 34 ? -7.482 31.934 -12.452 1.00 0.00 34 HIS A O 20
ATOM 23381 N N . HIS A 1 35 ? -8.784 32.734 -10.799 1.00 0.00 35 HIS A N 20
ATOM 23382 C CA . HIS A 1 35 ? -8.860 31.459 -10.094 1.00 0.00 35 HIS A CA 20
ATOM 23383 C C . HIS A 1 35 ? -10.023 30.620 -10.614 1.00 0.00 35 HIS A C 20
ATOM 23384 O O . HIS A 1 35 ? -11.184 31.017 -10.510 1.00 0.00 35 HIS A O 20
ATOM 23398 N N . CYS A 1 36 ? -9.704 29.458 -11.175 1.00 0.00 36 CYS A N 20
ATOM 23399 C CA . CYS A 1 36 ? -10.722 28.563 -11.713 1.00 0.00 36 CYS A CA 20
ATOM 23400 C C . CYS A 1 36 ? -11.575 27.975 -10.593 1.00 0.00 36 CYS A C 20
ATOM 23401 O O . CYS A 1 36 ? -11.055 27.378 -9.650 1.00 0.00 36 CYS A O 20
ATOM 23408 N N . ARG A 1 37 ? -12.888 28.147 -10.704 1.00 0.00 37 ARG A N 20
ATOM 23409 C CA . ARG A 1 37 ? -13.814 27.635 -9.701 1.00 0.00 37 ARG A CA 20
ATOM 23410 C C . ARG A 1 37 ? -14.103 26.155 -9.934 1.00 0.00 37 ARG A C 20
ATOM 23411 O O . ARG A 1 37 ? -14.904 25.550 -9.223 1.00 0.00 37 ARG A O 20
ATOM 23432 N N . ASN A 1 38 ? -13.444 25.579 -10.934 1.00 0.00 38 ASN A N 20
ATOM 23433 C CA . ASN A 1 38 ? -13.631 24.170 -11.261 1.00 0.00 38 ASN A CA 20
ATOM 23434 C C . ASN A 1 38 ? -12.565 23.309 -10.589 1.00 0.00 38 ASN A C 20
ATOM 23435 O O . ASN A 1 38 ? -12.861 22.242 -10.051 1.00 0.00 38 ASN A O 20
ATOM 23446 N N . CYS A 1 39 ? -11.323 23.782 -10.623 1.00 0.00 39 CYS A N 20
ATOM 23447 C CA . CYS A 1 39 ? -10.212 23.057 -10.017 1.00 0.00 39 CYS A CA 20
ATOM 23448 C C . CYS A 1 39 ? -9.573 23.877 -8.900 1.00 0.00 39 CYS A C 20
ATOM 23449 O O . CYS A 1 39 ? -9.146 23.333 -7.883 1.00 0.00 39 CYS A O 20
ATOM 23456 N N . GLY A 1 40 ? -9.511 25.190 -9.098 1.00 0.00 40 GLY A N 20
ATOM 23457 C CA . GLY A 1 40 ? -8.922 26.064 -8.100 1.00 0.00 40 GLY A CA 20
ATOM 23458 C C . GLY A 1 40 ? -7.488 26.432 -8.425 1.00 0.00 40 GLY A C 20
ATOM 23459 O O . GLY A 1 40 ? -6.701 26.736 -7.528 1.00 0.00 40 GLY A O 20
ATOM 23463 N N . GLN A 1 41 ? -7.147 26.403 -9.709 1.00 0.00 41 GLN A N 20
ATOM 23464 C CA . GLN A 1 41 ? -5.797 26.734 -10.148 1.00 0.00 41 GLN A CA 20
ATOM 23465 C C . GLN A 1 41 ? -5.773 28.078 -10.869 1.00 0.00 41 GLN A C 20
ATOM 23466 O O . GLN A 1 41 ? -6.658 28.380 -11.672 1.00 0.00 41 GLN A O 20
ATOM 23480 N N . LEU A 1 42 ? -4.757 28.882 -10.578 1.00 0.00 42 LEU A N 20
ATOM 23481 C CA . LEU A 1 42 ? -4.617 30.195 -11.199 1.00 0.00 42 LEU A CA 20
ATOM 23482 C C . LEU A 1 42 ? -4.070 30.071 -12.617 1.00 0.00 42 LEU A C 20
ATOM 23483 O O . LEU A 1 42 ? -3.101 29.352 -12.860 1.00 0.00 42 LEU A O 20
ATOM 23499 N N . PHE A 1 43 ? -4.697 30.780 -13.551 1.00 0.00 43 PHE A N 20
ATOM 23500 C CA . PHE A 1 43 ? -4.272 30.751 -14.946 1.00 0.00 43 PHE A CA 20
ATOM 23501 C C . PHE A 1 43 ? -4.227 32.160 -15.530 1.00 0.00 43 PHE A C 20
ATOM 23502 O O . PHE A 1 43 ? -4.889 33.071 -15.034 1.00 0.00 43 PHE A O 20
ATOM 23519 N N . CYS A 1 44 ? -3.440 32.330 -16.587 1.00 0.00 44 CYS A N 20
ATOM 23520 C CA . CYS A 1 44 ? -3.306 33.627 -17.240 1.00 0.00 44 CYS A CA 20
ATOM 23521 C C . CYS A 1 44 ? -4.361 33.799 -18.329 1.00 0.00 44 CYS A C 20
ATOM 23522 O O . CYS A 1 44 ? -4.930 32.823 -18.815 1.00 0.00 44 CYS A O 20
ATOM 23529 N N . GLN A 1 45 ? -4.616 35.048 -18.706 1.00 0.00 45 GLN A N 20
ATOM 23530 C CA . GLN A 1 45 ? -5.602 35.348 -19.737 1.00 0.00 45 GLN A CA 20
ATOM 23531 C C . GLN A 1 45 ? -5.271 34.621 -21.035 1.00 0.00 45 GLN A C 20
ATOM 23532 O O . GLN A 1 45 ? -6.135 34.432 -21.892 1.00 0.00 45 GLN A O 20
ATOM 23546 N N . LYS A 1 46 ? -4.014 34.214 -21.176 1.00 0.00 46 LYS A N 20
ATOM 23547 C CA . LYS A 1 46 ? -3.567 33.506 -22.370 1.00 0.00 46 LYS A CA 20
ATOM 23548 C C . LYS A 1 46 ? -3.718 31.998 -22.196 1.00 0.00 46 LYS A C 20
ATOM 23549 O O . LYS A 1 46 ? -3.638 31.241 -23.164 1.00 0.00 46 LYS A O 20
ATOM 23568 N N . CYS A 1 47 ? -3.939 31.569 -20.959 1.00 0.00 47 CYS A N 20
ATOM 23569 C CA . CYS A 1 47 ? -4.103 30.152 -20.658 1.00 0.00 47 CYS A CA 20
ATOM 23570 C C . CYS A 1 47 ? -5.555 29.720 -20.843 1.00 0.00 47 CYS A C 20
ATOM 23571 O O . CYS A 1 47 ? -5.840 28.750 -21.545 1.00 0.00 47 CYS A O 20
ATOM 23578 N N . SER A 1 48 ? -6.468 30.449 -20.210 1.00 0.00 48 SER A N 20
ATOM 23579 C CA . SER A 1 48 ? -7.890 30.141 -20.302 1.00 0.00 48 SER A CA 20
ATOM 23580 C C . SER A 1 48 ? -8.559 30.979 -21.387 1.00 0.00 48 SER A C 20
ATOM 23581 O O . SER A 1 48 ? -9.406 30.487 -22.133 1.00 0.00 48 SER A O 20
ATOM 23589 N N . ARG A 1 49 ? -8.173 32.248 -21.468 1.00 0.00 49 ARG A N 20
ATOM 23590 C CA . ARG A 1 49 ? -8.735 33.156 -22.460 1.00 0.00 49 ARG A CA 20
ATOM 23591 C C . ARG A 1 49 ? -10.220 32.878 -22.671 1.00 0.00 49 ARG A C 20
ATOM 23592 O O . ARG A 1 49 ? -10.761 33.124 -23.750 1.00 0.00 49 ARG A O 20
ATOM 23613 N N . PHE A 1 50 ? -10.874 32.364 -21.635 1.00 0.00 50 PHE A N 20
ATOM 23614 C CA . PHE A 1 50 ? -12.297 32.051 -21.707 1.00 0.00 50 PHE A CA 20
ATOM 23615 C C . PHE A 1 50 ? -13.004 32.430 -20.409 1.00 0.00 50 PHE A C 20
ATOM 23616 O O . PHE A 1 50 ? -12.361 32.786 -19.422 1.00 0.00 50 PHE A O 20
ATOM 23633 N N . GLN A 1 51 ? -14.330 32.350 -20.420 1.00 0.00 51 GLN A N 20
ATOM 23634 C CA . GLN A 1 51 ? -15.125 32.686 -19.244 1.00 0.00 51 GLN A CA 20
ATOM 23635 C C . GLN A 1 51 ? -16.536 32.118 -19.361 1.00 0.00 51 GLN A C 20
ATOM 23636 O O . GLN A 1 51 ? -17.213 32.314 -20.370 1.00 0.00 51 GLN A O 20
ATOM 23650 N N . SER A 1 52 ? -16.972 31.414 -18.321 1.00 0.00 52 SER A N 20
ATOM 23651 C CA . SER A 1 52 ? -18.302 30.814 -18.309 1.00 0.00 52 SER A CA 20
ATOM 23652 C C . SER A 1 52 ? -18.596 30.174 -16.956 1.00 0.00 52 SER A C 20
ATOM 23653 O O . SER A 1 52 ? -17.740 30.145 -16.072 1.00 0.00 52 SER A O 20
ATOM 23661 N N . GLU A 1 53 ? -19.813 29.662 -16.803 1.00 0.00 53 GLU A N 20
ATOM 23662 C CA . GLU A 1 53 ? -20.221 29.023 -15.557 1.00 0.00 53 GLU A CA 20
ATOM 23663 C C . GLU A 1 53 ? -19.681 27.598 -15.474 1.00 0.00 53 GLU A C 20
ATOM 23664 O O . GLU A 1 53 ? -19.076 27.097 -16.422 1.00 0.00 53 GLU A O 20
ATOM 23676 N N . ILE A 1 54 ? -19.904 26.953 -14.334 1.00 0.00 54 ILE A N 20
ATOM 23677 C CA . ILE A 1 54 ? -19.441 25.586 -14.128 1.00 0.00 54 ILE A CA 20
ATOM 23678 C C . ILE A 1 54 ? -20.540 24.718 -13.525 1.00 0.00 54 ILE A C 20
ATOM 23679 O O . ILE A 1 54 ? -20.552 24.459 -12.321 1.00 0.00 54 ILE A O 20
ATOM 23695 N N . LYS A 1 55 ? -21.463 24.270 -14.369 1.00 0.00 55 LYS A N 20
ATOM 23696 C CA . LYS A 1 55 ? -22.566 23.428 -13.922 1.00 0.00 55 LYS A CA 20
ATOM 23697 C C . LYS A 1 55 ? -22.049 22.220 -13.148 1.00 0.00 55 LYS A C 20
ATOM 23698 O O . LYS A 1 55 ? -22.651 21.799 -12.160 1.00 0.00 55 LYS A O 20
ATOM 23717 N N . ARG A 1 56 ? -20.930 21.666 -13.603 1.00 0.00 56 ARG A N 20
ATOM 23718 C CA . ARG A 1 56 ? -20.332 20.506 -12.953 1.00 0.00 56 ARG A CA 20
ATOM 23719 C C . ARG A 1 56 ? -20.021 20.803 -11.489 1.00 0.00 56 ARG A C 20
ATOM 23720 O O . ARG A 1 56 ? -19.898 19.890 -10.672 1.00 0.00 56 ARG A O 20
ATOM 23741 N N . LEU A 1 57 ? -19.895 22.085 -11.165 1.00 0.00 57 LEU A N 20
ATOM 23742 C CA . LEU A 1 57 ? -19.598 22.503 -9.799 1.00 0.00 57 LEU A CA 20
ATOM 23743 C C . LEU A 1 57 ? -20.814 23.160 -9.155 1.00 0.00 57 LEU A C 20
ATOM 23744 O O . LEU A 1 57 ? -20.697 23.851 -8.142 1.00 0.00 57 LEU A O 20
ATOM 23760 N N . LYS A 1 58 ? -21.983 22.939 -9.746 1.00 0.00 58 LYS A N 20
ATOM 23761 C CA . LYS A 1 58 ? -23.223 23.506 -9.229 1.00 0.00 58 LYS A CA 20
ATOM 23762 C C . LYS A 1 58 ? -23.234 25.023 -9.385 1.00 0.00 58 LYS A C 20
ATOM 23763 O O . LYS A 1 58 ? -23.925 25.727 -8.648 1.00 0.00 58 LYS A O 20
ATOM 23782 N N . ILE A 1 59 ? -22.466 25.520 -10.349 1.00 0.00 59 ILE A N 20
ATOM 23783 C CA . ILE A 1 59 ? -22.391 26.953 -10.603 1.00 0.00 59 ILE A CA 20
ATOM 23784 C C . ILE A 1 59 ? -23.155 27.329 -11.868 1.00 0.00 59 ILE A C 20
ATOM 23785 O O . ILE A 1 59 ? -22.751 26.978 -12.977 1.00 0.00 59 ILE A O 20
ATOM 23801 N N . SER A 1 60 ? -24.261 28.045 -11.694 1.00 0.00 60 SER A N 20
ATOM 23802 C CA . SER A 1 60 ? -25.084 28.467 -12.822 1.00 0.00 60 SER A CA 20
ATOM 23803 C C . SER A 1 60 ? -24.611 29.811 -13.366 1.00 0.00 60 SER A C 20
ATOM 23804 O O . SER A 1 60 ? -24.892 30.163 -14.512 1.00 0.00 60 SER A O 20
ATOM 23812 N N . SER A 1 61 ? -23.892 30.559 -12.535 1.00 0.00 61 SER A N 20
ATOM 23813 C CA . SER A 1 61 ? -23.383 31.867 -12.931 1.00 0.00 61 SER A CA 20
ATOM 23814 C C . SER A 1 61 ? -22.011 31.741 -13.586 1.00 0.00 61 SER A C 20
ATOM 23815 O O . SER A 1 61 ? -21.229 30.840 -13.279 1.00 0.00 61 SER A O 20
ATOM 23823 N N . PRO A 1 62 ? -21.710 32.664 -14.511 1.00 0.00 62 PRO A N 20
ATOM 23824 C CA . PRO A 1 62 ? -20.433 32.679 -15.230 1.00 0.00 62 PRO A CA 20
ATOM 23825 C C . PRO A 1 62 ? -19.264 33.061 -14.327 1.00 0.00 62 PRO A C 20
ATOM 23826 O O . PRO A 1 62 ? -19.316 34.068 -13.621 1.00 0.00 62 PRO A O 20
ATOM 23837 N N . VAL A 1 63 ? -18.211 32.251 -14.355 1.00 0.00 63 VAL A N 20
ATOM 23838 C CA . VAL A 1 63 ? -17.029 32.505 -13.540 1.00 0.00 63 VAL A CA 20
ATOM 23839 C C . VAL A 1 63 ? -15.755 32.123 -14.286 1.00 0.00 63 VAL A C 20
ATOM 23840 O O . VAL A 1 63 ? -15.804 31.688 -15.436 1.00 0.00 63 VAL A O 20
ATOM 23853 N N . ARG A 1 64 ? -14.616 32.287 -13.621 1.00 0.00 64 ARG A N 20
ATOM 23854 C CA . ARG A 1 64 ? -13.328 31.959 -14.221 1.00 0.00 64 ARG A CA 20
ATOM 23855 C C . ARG A 1 64 ? -13.207 30.457 -14.461 1.00 0.00 64 ARG A C 20
ATOM 23856 O O . ARG A 1 64 ? -13.513 29.650 -13.583 1.00 0.00 64 ARG A O 20
ATOM 23877 N N . VAL A 1 65 ? -12.759 30.088 -15.658 1.00 0.00 65 VAL A N 20
ATOM 23878 C CA . VAL A 1 65 ? -12.596 28.684 -16.014 1.00 0.00 65 VAL A CA 20
ATOM 23879 C C . VAL A 1 65 ? -11.484 28.502 -17.041 1.00 0.00 65 VAL A C 20
ATOM 23880 O O . VAL A 1 65 ? -11.393 29.252 -18.013 1.00 0.00 65 VAL A O 20
ATOM 23893 N N . CYS A 1 66 ? -10.639 27.501 -16.819 1.00 0.00 66 CYS A N 20
ATOM 23894 C CA . CYS A 1 66 ? -9.532 27.219 -17.724 1.00 0.00 66 CYS A CA 20
ATOM 23895 C C . CYS A 1 66 ? -10.030 26.541 -18.998 1.00 0.00 66 CYS A C 20
ATOM 23896 O O . CYS A 1 66 ? -11.072 25.887 -18.997 1.00 0.00 66 CYS A O 20
ATOM 23903 N N . GLN A 1 67 ? -9.276 26.703 -20.081 1.00 0.00 67 GLN A N 20
ATOM 23904 C CA . GLN A 1 67 ? -9.641 26.107 -21.360 1.00 0.00 67 GLN A CA 20
ATOM 23905 C C . GLN A 1 67 ? -9.978 24.628 -21.196 1.00 0.00 67 GLN A C 20
ATOM 23906 O O . GLN A 1 67 ? -10.916 24.124 -21.811 1.00 0.00 67 GLN A O 20
ATOM 23920 N N . ASN A 1 68 ? -9.206 23.940 -20.361 1.00 0.00 68 ASN A N 20
ATOM 23921 C CA . ASN A 1 68 ? -9.423 22.518 -20.117 1.00 0.00 68 ASN A CA 20
ATOM 23922 C C . ASN A 1 68 ? -10.837 22.264 -19.604 1.00 0.00 68 ASN A C 20
ATOM 23923 O O . ASN A 1 68 ? -11.469 21.269 -19.960 1.00 0.00 68 ASN A O 20
ATOM 23934 N N . CYS A 1 69 ? -11.328 23.170 -18.765 1.00 0.00 69 CYS A N 20
ATOM 23935 C CA . CYS A 1 69 ? -12.668 23.046 -18.203 1.00 0.00 69 CYS A CA 20
ATOM 23936 C C . CYS A 1 69 ? -13.712 23.628 -19.151 1.00 0.00 69 CYS A C 20
ATOM 23937 O O . CYS A 1 69 ? -14.697 22.970 -19.486 1.00 0.00 69 CYS A O 20
ATOM 23944 N N . TYR A 1 70 ? -13.490 24.866 -19.579 1.00 0.00 70 TYR A N 20
ATOM 23945 C CA . TYR A 1 70 ? -14.412 25.538 -20.487 1.00 0.00 70 TYR A CA 20
ATOM 23946 C C . TYR A 1 70 ? -14.786 24.630 -21.654 1.00 0.00 70 TYR A C 20
ATOM 23947 O O . TYR A 1 70 ? -15.956 24.527 -22.025 1.00 0.00 70 TYR A O 20
ATOM 23965 N N . TYR A 1 71 ? -13.785 23.973 -22.228 1.00 0.00 71 TYR A N 20
ATOM 23966 C CA . TYR A 1 71 ? -14.007 23.074 -23.355 1.00 0.00 71 TYR A CA 20
ATOM 23967 C C . TYR A 1 71 ? -15.109 22.067 -23.040 1.00 0.00 71 TYR A C 20
ATOM 23968 O O . TYR A 1 71 ? -16.033 21.875 -23.829 1.00 0.00 71 TYR A O 20
ATOM 23986 N N . ASN A 1 72 ? -15.003 21.428 -21.880 1.00 0.00 72 ASN A N 20
ATOM 23987 C CA . ASN A 1 72 ? -15.991 20.441 -21.458 1.00 0.00 72 ASN A CA 20
ATOM 23988 C C . ASN A 1 72 ? -17.293 21.117 -21.042 1.00 0.00 72 ASN A C 20
ATOM 23989 O O . ASN A 1 72 ? -18.375 20.543 -21.178 1.00 0.00 72 ASN A O 20
ATOM 24000 N N . LEU A 1 73 ? -17.183 22.340 -20.536 1.00 0.00 73 LEU A N 20
ATOM 24001 C CA . LEU A 1 73 ? -18.352 23.096 -20.100 1.00 0.00 73 LEU A CA 20
ATOM 24002 C C . LEU A 1 73 ? -19.294 23.364 -21.269 1.00 0.00 73 LEU A C 20
ATOM 24003 O O . LEU A 1 73 ? -20.514 23.373 -21.105 1.00 0.00 73 LEU A O 20
ATOM 24019 N N . GLN A 1 74 ? -18.720 23.578 -22.448 1.00 0.00 74 GLN A N 20
ATOM 24020 C CA . GLN A 1 74 ? -19.509 23.843 -23.645 1.00 0.00 74 GLN A CA 20
ATOM 24021 C C . GLN A 1 74 ? -20.001 22.543 -24.272 1.00 0.00 74 GLN A C 20
ATOM 24022 O O . GLN A 1 74 ? -20.985 22.533 -25.013 1.00 0.00 74 GLN A O 20
ATOM 24036 N N . HIS A 1 75 ? -19.311 21.448 -23.971 1.00 0.00 75 HIS A N 20
ATOM 24037 C CA . HIS A 1 75 ? -19.678 20.142 -24.505 1.00 0.00 75 HIS A CA 20
ATOM 24038 C C . HIS A 1 75 ? -21.028 19.690 -23.957 1.00 0.00 75 HIS A C 20
ATOM 24039 O O . HIS A 1 75 ? -21.722 18.886 -24.577 1.00 0.00 75 HIS A O 20
ATOM 24053 N N . GLU A 1 76 ? -21.392 20.213 -22.790 1.00 0.00 76 GLU A N 20
ATOM 24054 C CA . GLU A 1 76 ? -22.658 19.861 -22.158 1.00 0.00 76 GLU A CA 20
ATOM 24055 C C . GLU A 1 76 ? -23.835 20.432 -22.943 1.00 0.00 76 GLU A C 20
ATOM 24056 O O . GLU A 1 76 ? -24.943 19.896 -22.900 1.00 0.00 76 GLU A O 20
ATOM 24068 N N . ARG A 1 77 ? -23.587 21.524 -23.659 1.00 0.00 77 ARG A N 20
ATOM 24069 C CA . ARG A 1 77 ? -24.626 22.170 -24.453 1.00 0.00 77 ARG A CA 20
ATOM 24070 C C . ARG A 1 77 ? -24.343 22.020 -25.944 1.00 0.00 77 ARG A C 20
ATOM 24071 O O . ARG A 1 77 ? -24.392 22.992 -26.697 1.00 0.00 77 ARG A O 20
ATOM 24092 N N . GLY A 1 78 ? -24.045 20.794 -26.365 1.00 0.00 78 GLY A N 20
ATOM 24093 C CA . GLY A 1 78 ? -23.758 20.539 -27.764 1.00 0.00 78 GLY A CA 20
ATOM 24094 C C . GLY A 1 78 ? -22.643 19.529 -27.953 1.00 0.00 78 GLY A C 20
ATOM 24095 O O . GLY A 1 78 ? -22.520 18.615 -27.139 1.00 0.00 78 GLY A O 20
#

Sequence (78 aa):
SNAGRSAADHWVKDEGGDSCSGCSVRFSLTERRHHCRNCGQLFCQKCSRFQSEIKRLKISSPVRVCQNCYYNLQHERGSNAGRSAADHWVKDEGGDSCSGCSVRFSLTERRHHCRNCGQLFCQKCSRFQSEIKRLKISSPVRVCQNCYYNLQHERGSNAGRSAADHWVKDEGGDSCSGCSVRFSLTERRHHCRNCGQLFCQKCSRFQSEIKRLKISSPVRVCQNCYYNLQHERGSNAGRSAADHWVKDEGGDSCSGCSVRFSLTERRHHCRNCGQLFCQKCSRFQSEIKRLKISSPVRVCQNCYYNLQHERGSNAGRSAADHWVKDEGGDSCSGCSVRFSLTERRHHCRNCGQLFCQKCSRFQSEIKRLKISSPVRVCQNCYYNLQHERGSNAGRSAADHWVKDEGGDSCSGCSVRFSLTERRHHCRNCGQLFCQKCSRFQSEIKRLKISSPVRVCQNCYYNLQHERGSNAGRSAADHWVKDEGGDSCSGCSVRFSLTERRHHCRNCGQLFCQKCSRFQSEIKRLKISSPVRVCQNCYYNLQHERGSNAGRSAADHWVKDEGGDSCSGCSVRFSLTERRHHCRNCGQLFCQKCSRFQSEIKRLKISSPVRVCQNCYYNLQHERGSNAGRSAADHWVKDEGGDSCSGCSVRFSLTERRHHCRNCGQLFCQKCSRFQSEIKRLKISSPVRVCQNCYYNLQHERGSNAGRSAADHWVKDEGGDSCSGCSVRFSLTERRHHCRNCGQLFCQKCSRFQSEIKRLKISSPVRVCQNCYYNLQHERGSNAGRSAADHWVKDEGGDSCSGCSVRFSLTERRHHCRNCGQLFCQKCSRFQSEIKRLKISSPVRVCQNCYYNLQHERGSNAGRSAADHWVKDEGGDSCSGCSVRFSLTERRHHCRNCGQLFCQKCSRFQSEIKRLKISSPVRVCQNCYYNLQHERGSNAGRSAADHWVKDEGGDSCSGCSVRFSLTERRHHCRNCGQLFCQKCSRFQSEIKRLKISSPVRVCQNCYYNLQHERGSNAGRSAADHWVKDEGGDSCSGCSVRFSLTERRHHCRNCGQLFCQKCSRFQSEIKRLKISSPVRVCQNCYYNLQHERGSNAGRSAADHWVKDEGGDSCSGCSVRFSLTERRHHCRNCGQLFCQKCSRFQSEIKRLKISSPVRVCQNCYYNLQHERGSNAGRSAADHWVKDEGGDSCSGCSVRFSLTERRHHCRNCGQLFCQKCSRFQSEIKRLKISSPVRVCQNCYYNLQHERGSNAGRSAADHWVKDEGGDSCSGCSVRFSLTERRHHCRNCGQLFCQKCSRFQSEIKRLKISSPVRVCQNCYYNLQHERGSNAGRSAADHWVKDEGGDSCSGCSVRFSLTERRHHCRNCGQLFCQKCSRFQSEIKRLKISSPVRVCQNCYYNLQHERGSNAGRSAADHWVKDEGGDSCSGCSVRFSLTERRHHCRNCGQLFCQKCSRFQSEIKRLKISSPVRVCQNCYYNLQHERGSNAGRSAADHWVKDEGGDSCSGCSVRFSLTERRHHCRNCGQLFCQKCSRFQSEIKRLKISSPVRVCQNCYYNLQHERG

Organism: Homo sapiens (NCBI:txid9606)

Nearest PDB structures (foldseek):
  6w9n-assembly1_A  TM=7.938E-01  e=1.206E-13  Homo sapiens
  1z2q-assembly1_A  TM=5.997E-01  e=2.416E-05  Leishmania major
  1dvp-assembly1_A-2  TM=7.448E-01  e=1.239E-04  Drosophila melanogaster
  3zyq-assembly1_A  TM=7.950E-01  e=3.843E-04  Homo sapiens
  2yw8-assembly1_A  TM=7.385E-01  e=1.593E-04  Homo sapiens

Radius of gyration: 14.65 Å; Cα contacts (8 Å, |Δi|>4): 123; chains: 1; bounding box: 40×44×25 Å

Solvent-accessible surface area: 6572 Å² total; per-residue (Å²): 161,153,101,73,204,109,67,104,132,110,253,114,105,129,60,74,40,89,8,0,37,55,77,53,54,176,25,59,190,133,39,158,126,24,79,3,144,43,80,44,87,8,26,3,112,149,32,1,136,71,117,21,54,0,112,167,74,198,37,80,65,93,22,111,1,12,62,130,15,49,138,83,12,90,126,68,235,94

GO terms:
  GO:0005515 protein binding (F, IPI)
  GO:0005545 1-phosphatidylinositol binding (F, IDA)
  GO:0000421 autophagosome membrane (C, IDA)
  GO:0005635 nuclear envelope (C, IDA)
  GO:0005737 cytoplasm (C, IDA)
  GO:0016020 membrane (C, IDA)
  GO:0016234 inclusion body (C, IDA)
  GO:0016605 PML body (C, IDA)
  GO:0034274 Atg12-Atg5-Atg16 complex (C, IDA)
  GO:0031965 nuclear membrane (C, EXP)
  GO:0035973 aggrephagy (P, IMP)
  GO:0005776 autophagosome (C, IMP)
  GO:0005829 cytosol (C, IDA)

Secondary structure (DSSP, 8-state):
-------SS-S----SSSB-SSS--B--SSS-EEE-TTT--EEETTTT---EEEGGGTEEEEE---HHHHHHHHSS--